Protein 9P98 (pdb70)

GO terms:
  GO:0008305 integrin complex (C, TAS)
  GO:0005886 plasma membrane (C, TAS)

Solvent-accessible surface area: 67391 Å² total; per-residue (Å²): 28,6,4,15,35,58,33,13,9,40,2,52,147,56,32,48,6,85,0,33,45,3,22,4,1,40,8,76,103,80,111,93,23,41,0,0,0,4,1,14,76,52,177,179,18,75,9,1,0,8,91,1,47,14,49,81,28,78,5,86,30,122,77,12,135,98,9,26,95,18,162,42,87,32,41,19,30,26,22,35,66,23,119,52,0,0,5,0,2,2,14,43,66,52,112,107,118,117,11,4,7,5,20,3,3,0,23,7,1,4,1,4,38,55,25,157,62,111,19,95,8,82,6,35,80,6,118,104,19,33,37,103,125,31,145,3,72,33,83,62,11,8,1,2,2,0,0,9,2,0,2,23,72,15,95,103,90,20,16,81,120,6,32,59,9,2,13,75,13,0,105,32,2,3,72,88,6,2,45,0,19,0,0,3,0,0,0,3,18,99,65,81,48,22,2,10,11,148,53,0,100,80,5,91,45,0,8,68,83,3,77,122,18,106,62,51,15,68,46,3,49,0,0,17,0,6,46,33,0,14,101,14,1,24,43,83,99,60,35,9,69,185,150,1,62,50,3,0,0,1,0,9,4,11,33,40,137,100,33,97,77,94,28,70,86,14,8,103,20,114,145,8,150,61,12,71,34,16,0,3,6,7,31,107,105,29,154,55,72,161,25,37,163,32,15,63,73,4,2,18,126,77,45,145,105,25,27,51,89,87,20,86,114,91,22,14,73,36,16,8,59,152,28,112,59,62,35,12,34,12,9,45,24,140,29,82,59,17,95,36,40,5,0,2,0,1,14,14,4,56,19,34,54,124,82,38,4,1,1,0,0,0,5,0,66,44,4,23,1,0,0,0,8,3,26,16,178,55,121,101,0,25,33,2,50,51,97,52,97,59,86,62,67,46,105,77,17,63,33,6,0,5,0,23,15,12,5,13,1,92,58,121,110,49,48,9,4,0,0,0,0,2,24,29,122,66,30,0,0,0,2,17,13,91,72,122,23,182,108,12,20,0,73,49,52,18,82,10,104,24,10,10,2,4,1,0,16,46,21,8,41,2,34,7,69,110,91,50,29,17,34,12,0,0,0,0,1,3,7,28,28,83,124,0,4,26,3,52,0,10,1,16,106,14,45,165,171,116,8,56,37,58,100,29,82,72,6,70,17,81,110,77,63,49,51,4,9,0,0,67,7,17,17,46,0,21,31,3,5,34,53,161,41,9,0,0,0,0,0,0,2,9,7,21,75,52,61,144,141,26,68,14,11,2,1,0,5,5,3,3,2,52,234,78,1,9,9,85,68,42,8,27,71,2,98,1,66,74,13,18,123,30,1,97,10,0,0,26,11,16,15,14,28,46,44,18,11,20,41,77,22,18,0,0,0,0,0,2,15,12,12,0,0,3,0,11,0,42,3,0,1,79,16,118,23,53,30,61,30,81,44,89,6,17,39,94,54,71,124,27,70,0,73,3,110,2,23,1,61,19,67,7,148,32,25,55,62,75,11,3,1,34,14,1,4,0,25,0,45,17,50,7,2,46,74,56,172,87,100,40,12,63,35,57,61,105,136,28,2,96,34,0,58,74,46,2,65,80,20,37,113,21,34,32,86,12,78,2,73,34,46,126,59,152,125,29,93,160,47,12,106,43,68,7,16,5,59,0,40,7,105,30,64,41,9,100,32,115,27,24,31,6,8,2,33,33,24,142,107,47,116,59,68,23,93,40,93,6,44,14,29,98,73,97,218,98,108,107,80,190,14,116,88,90,67,86,62,128,67,110,94,65,92,25,84,110,13,150,34,23,37,53,6,10,29,41,118,7,94,0,27,0,54,47,54,75,54,33,99,12,115,6,99,2,4,44,2,26,3,10,36,0,0,0,0,0,0,1,0,0,0,31,28,0,85,100,8,20,87,49,0,81,81,0,0,100,24,1,7,71,99,2,78,124,19,9,132,49,14,75,2,0,0,0,0,0,0,0,0,51,5,5,3,1,3,6,52,7,89,10,4,59,111,27,9,0,29,46,18,44,53,154,25,47,58,15,12,4,0,41,17,44,27,52,14,40,52,55,27,118,15,1,62,136,39,5,39,145,19,16,4,0,2,9,8,1,33,2,2,1,1,3,3,0,0,6,6,0,4,55,0,58,139,63,0,29,24,65,153,38,11,22,0,0,0,2,0,1,21,33,30,7,0,6,0,9,0,0,100,1,4,9,7,65,52,8,11,23,48,100,52,24,25,48,130,106,7,59,8,67,110,5,39,91,14,13,0,0,1,4,0,30,5,6,66,15,3,77,84,13,110,10,14,1,1,4,0,0,25,64,90,8,42,92,10,2,81,68,3,16,159,39,6,103,138,19,26,23,4,55,3,33,116,104,10,64,69,0,10,105,41,2,22,77,9,0,18,22,60,20,9,50,3,0,1,76,82,50,104,35,9,76,6,10,91,22,44,7,44,1,2,0,18,66,128,73,85,45,116,7,161,64,126,68,61,14,58,0,1,31,4,129,77,95,93,8,0,24,0,100,8,27,7,86,1,84,91,30,82,89,78,114,57,111,16,121,4,143,9,84,65,77,123,73,53,2,30,12,57,4,58,9,67,67,94,95,149,177,36,90,7,104,20,83,14,110,39,86,21,123,71,56,51,42,10,118,6,25,0,105,6,61,55,43,46,11,88,48,13,13,0,0,1,0,12,34,55,99,71,80,82,8,13,50,2,0,0,10,0,14,8,36,36,44,10,4,74,20,13,110,160,12,98,63,49,1,66,9,58,24,48,64,148,41,31,9,1,53,0,84,0,43,75,3,57,81,81,2,44,4,19,1,14,0,0,17,14,50,21,6,8,23,1,0,0,10,90,27,0,76,17,4,53,1,55,12,19,66,14,152,80,39,62,11,48,15,28,13,5,25,8,11,103,86,22,90,124,85,89,99,0,25,0,0,0,4,0,44,13,1,18,34,90,99,12,81,14,50,1,32,98,38,88,34,105,84,42,44,19,69,3,54,26,31,109,32,110,84,50,56,2,7,2,2,7,1,52,18,61,27,96,51,14,75,93,83,68,4,19,0,43,1,18,1,96,54,35,107,38,178,47,90,47,113,8,80,102,148,57,7,81,22,93,18,48,58,136,40,26,93,12,59,83,57,36,142,6,80,0,31,0,106,13,73,102,73,0,70,11,72,27,0,128,75,24,6,0,0,1,0,12,18,62,112,91,99,43,5,107,2,4,0,18,2,8,72,18,96,39,103,82,24,52,76,54,4,51,3,68,2,41,67,0,65,76,1,35,0,37,0,31,42,4,103,94,57,3,39,0,22,1,13,0,0,1,2,85,43,60,28,2,27,17,12,46,15,1,90,1,24,36,113,30,110,127,32,85,15,67,16,17,10,0,32,13,7,93,74,1,51,147,69,104,114,0,7,0,4,0,7,3,21,47,0,12,41,24,121,34,82,37,69,5,71,10,68,59,77,88,52,129,155,39,76,37,55,2,102,61,34,74,27,124,66,40,53,30,13,6,2,1,7,4,43,52,64,19,214,20,53,129,166,50,80,37,8,25,0,23,3,53,39,136,73,148,64,37,90,90,77,31,145

Nearest PDB structures (foldseek):
  8zjf-assembly1_A  TM=9.598E-01  e=0.000E+00  Homo sapiens
  7usm-assembly1_A  TM=8.496E-01  e=5.484E-39  Homo sapiens
  3k71-assembly2_C  TM=7.967E-01  e=3.645E-35  Homo sapiens
  6rhv-assembly1_C  TM=9.375E-01  e=9.056E-15  Mus musculus
  8ce6-assembly1_A  TM=8.607E-01  e=6.890E-15  Homo sapiens

Foldseek 3Di:
DWFFLQQKAKADFPDDDQFDFWAWAAAPVPQDIWIKTAGFDDPVDQAGIWTWAQDPSYTDTDGADPWDGADDGADDWAWDDDNAFIKIKGWHWDDDPQAPDIFIAIWMFTAGSVRHTDFTDDCPPVVVFADLQPDDFWLQAAEEEEEDELAAVADPVLSQVVLVLVLLLLVLCVVQFPNYFYWYWYPHPHIDGLDARVCRVVVVVVSVSSNVDDRPYHADQPLVNLVVCLVAHCDPVRPHDVPYAAEYEYADQLRHDPHPDDNQCSQPPPSVPRYAFAYEHGDPPQPDPVSVVSQCSRHDVVCPLRGYYHSDSCSPVVCSVVSGHAYEDDVPGDGNFAAQRHQHWQLEKADDHNFWIKTKRCPGGQRLIWIWTAGRVVSHIHTAEADDDDPVRSVLSHNQRWRLYKDKFFAPSTIKIKTWRQCRVFGIFMWIFDDDDSHTYTDTQGTGDDGPLSWRNDKEFFDFLPPRGTFKIKIWRQQDADPGRFIKIWIWGQDNPPRHTDTDDIDTDDPDFRQFSKALEKYFAQDFQLPSTIKIKIWGQCAQCPPDPRQAFIKMFIWHADPVGTDDGGPDINTGVSNDGNFHSWGNYKYKDRDNLPAPGIWMKIDTSRMIMTIDTAHAWEKDKDKQKPPLAAEDVDFDKIKMKIKIFTPDPSDDFQCFQPPKKKFKAKDKQPPDPDGQKAFPDCQCGHRPIGDTHRGGMDMDMGMIGGDDDDGPPVPQQFWIKMKMAIAIDDDDHDDSHRGYHYDPPDHRMDIDTRGHQDPDPHRD/DEKDWFFDFADDADADQAQVRWPAKGGFEIEMEAEAPYKDKDKIFTHGFAAFEEEEEEEEEQAPVCPVVLVLSLVLVVVLVVVVVQGHPHYWYFYKYAFADQFPQKAPPDVVCQQAVDPDPVFDEHGHAGMFGDGAIDPDDVVVSVSSVVDHHYHIRDFAGQCQVHLLLCLLVPVPSPDDPTQAEYEYEEATHHDAFPPCVVRVADAADDNHNQADPNGGNVCPNNYGRYHLVSSLVSCVVRNYEYEYAYAPVCQPVVVVSVVVNPRYHYDYRDNPSVGSSVVVLLSSFQPAGLFFFDKDDDDPQKAKFKWKAQDDVGGRPDDGVSHRGHGPRHGPTTIMMMMMMHGRADDDFWDKIWTDGGDDDDIHIYTYGYHHDDD/DKAWEKPAEDEAAFQDKDKIKIAIDDDQLQAWKKWKKWQAPPPPGIDTAWIARQNVQDIGGDPVCPVQWDWGADNVRNMIIIMGGRDDQRPWTKMWMATFDPPDTDTHPDIHPIHTYGYAPDDADAWDKDWDADDPVQLPDFKHKTKIKGWFGDDDDKDKDKPVNPDDPQKDWDDWDDDPGGIITMIMGMDTSVCPPVPWIKMWIADVVVRDIDIDTHDD/DDKAKAWDDQEDADAFFAKDKIKIFIPDFQQDPPVRWRQKFKWWDDPPDDIDTAAGTQFHGDPPHDPQWGRQQDDRGMTMIMGRGDDPVRFTWMKMWGDRDPPIDIHNIYGYAYDDDFDAWDKDKDWFDPVQVVVQWTKIKIKTDFGPDQDKDKWKAFVNHTDDPQKDKDDWDADPVRGIIIMMMHTDTSVRVVVGDKIKMWMDDPDDIDMDMDD

Secondary structure (DSSP, 8-state):
--EEEEEEEEPPSSSS--BSEEEEEE-TTT--EEEEEE----SS---SEEEEEEETTEEEEEE-SSS----SS---EEEEEETTEEEEEEEEEE--TTBSS-EEEEEEEEE-TTS-EEEEEE-SSGGGTB-TTPPPP----EEEEEEE--SSS--HHHHHHHHHHHHHHHHHHHHH-SSEEEEEEE-BSS-EEEE-TGGGGSHHHHHHHHHH-----S-B-HHHHHHHHHHHSS-TTTT--SSSEEEEEEE--S-B-S-SS-HHHHHT-TTTTT---EE---STT---HHHHHHHHHHS-SS-TTTB-SS--TTTTHHHHHHT--B-B--TTS--B--SSTT--TTSSEEE-SSSEEEEE-TTSTTTTB-EEEEETTTTEEEEE----SSHHHHHHSTT--BTSSEEEEE-SS-EEEEEEETTSTTTBEEEEE---SS---EEEEEE-SSTTS-BTSEEEEE-TT-SSS--EEEEE-TT--SSS--B-EEEEEEPTTT--EEEEEEE---TT-SS--BTSEEEE----SSSSS--EEEEETTTTSSSTT-SS-BEEEEE-B-SSSB-SS-SEEEEHHHH-TT--SBTS-EEESS--SSSSS--EEEE-SB-EEEEEEPPEE-EEEEEEEESSSB-TT--SPEEEEEEEEE---SS-GGGTTTT-EEEEEEEESTT-SS-SEEES-STTTSSEEE---SSSEEEEEEEEEEPSSS--GGGTTSPEEEEEEEEEE--SS--SSPPPEE-TTS-SEEEEEE-B--SSSS--/---EEEE---------SSGGG--EES-SEEEEEEBTTB-EEEEEEEE--S---EEEEEEEE-SGGGTTTHHHHHHHHHHHHHHHHTT-S-EEEEEEEE---SSTTTS---HHHHH--SSSTTS------S-EEEEEEES-HHHHHHHHHH------SSS-B-HHHHHHHHHH-HHHHT--SS-EEEEEEESS-B--TT-GGGGT--SPP-SS----SSSB-GGGGGSPPPPHHHHHHHHHHHTEEEEEEE-GGGHHHHHHHHTTSTT-EEEE--SSTHHHHHHHHHHHHHS--S-B-B---PPTTEEEEEEEESSSS------GGGGSB--S-BTTB-EEEEEEEEESS---S-EEE--B-SSSS-B-EEEEEE-SS--/--EEEE---EEE-TT--EEEEEEEESS-TTTS-EEEEEE-TTT--EEEEEEEETTTTEEEE-GGGTTT--EEEETTTTEEEEEE-S--GGG-EEEEEEE--SSS--S-SEEB--EEEEE-----B--EEEE-PPPGGGGGSSEEEEEEEEEEEBSS--EEEETTTT--SS-EEPPPEEETTEEEEEEEEEEEGGGTTTS--EEEEEETTTTEEEEEE---/----B--B-SEEEE-TT-----BEEBSS--B-TTT--B-EEEEEE-TTS--EEEESSTT-BPTT--TTEE----TTTEE--EESS--GGG-SEEEEEE-SSSSPBB---EEEEE----B--EEEEEPPPHHHHHTTEEE-EEEEEEEBSS--EEEEEETTEE--SS--BPPPEE-TTS-EEEEE--EEEHHHHHH-S-EEEEEE-SSS-EEEEE-

B-factor: mean 103.38, std 66.0, range [18.55, 222.95]

InterPro domains:
  IPR000413 Integrin alpha chain [PR01185] (458-470)
  IPR000413 Integrin alpha chain [PR01185] (475-486)
  IPR000413 Integrin alpha chain [PR01185] (507-527)
  IPR000413 Integrin alpha chain [PR01185] (576-600)
  IPR000413 Integrin alpha chain [PR01185] (645-666)
  IPR000413 Integrin alpha chain [PR01185] (670-689)
  IPR000413 Integrin alpha chain [PR01185] (778-791)
  IPR000413 Integrin alpha chain [PR01185] (1135-1154)
  IPR002035 von Willebrand factor, type A [PF00092] (203-378)
  IPR002035 von Willebrand factor, type A [PS50234] (202-382)
  IPR002035 von Willebrand factor, type A [SM00327] (200-387)
  IPR013517 FG-GAP repeat [PF01839] (514-551)
  IPR013519 Integrin alpha beta-propellor [PS51470] (500-560)
  IPR013519 Integrin alpha beta-propellor [PS51470] (563-627)
  IPR013519 Integrin alpha beta-propellor [PS51470] (631-691)
  IPR013519 Integrin alpha beta-propellor [SM00191] (457-506)
  IPR013519 Integrin alpha beta-propellor [SM00191] (510-567)
  IPR013519 Integrin alpha beta-propellor [SM00191] (573-634)
  IPR013519 Integrin alpha beta-propellor [SM00191] (641-695)
  IPR018184 Integrin alpha chain, C-terminal cytoplasmic region, conserved site [PF00357] (1148-1160)

Organism: Homo sapiens (NCBI:txid9606)

Sequence (1582 aa):
FNVDVARPWLTPKGGAPFVLSSLLHQDPSTNQTWLLVTSPRTKRTPGPLHRCSLVQDEILCHPVEHVPIPKGRHRGVTVVRSHHGVLICIQVLVRRPHSLSSELTGTCSLLGPDLRPQAQANFFDLENLLDPDARVDTGAGTEIAIILDGSGSIDPPDFQRAKDFISNMMRNFYEKCFECNFALVQYGGVIQTEFDLRDSQDVMASLARVQNITQVGSVTKTASAMQHVLDSIFTSSHGSRRKASKVMVVLTDGGIFEDPLNLTTVINSPKMQGVERFAIGVGEEFKSARTARELNLIASDPDETHAFKVTNYMALDGLLSKLRYNIISMEGTVGDALHYQLAQIGFSAQILDERQVLLGAVGAFDWSGGALLYDTRSRRGRFLNQTAAAAADAEAAQYSYLGYAVAVLHKTCSLSYIAGAPRYKHHGAVFELQKEGREASFLPVLEGEQMGSYFGSELCPVDIDMDGSTDFLLVAAPFYHVHGEEGRVYVYRLSEQDGSFSLARILSGHPGFTNARFGFAMAAMGDLSQDKLTDVAIGAPLEGFGADDGASFGSVYIYNGHWDGLSASPSQRIRASTVAPGLQYFGMSMAGGFDISGDGLADITVGTLGQAVVFRSRPVVRLKVSMAFTPSALPIGFNGVVNVR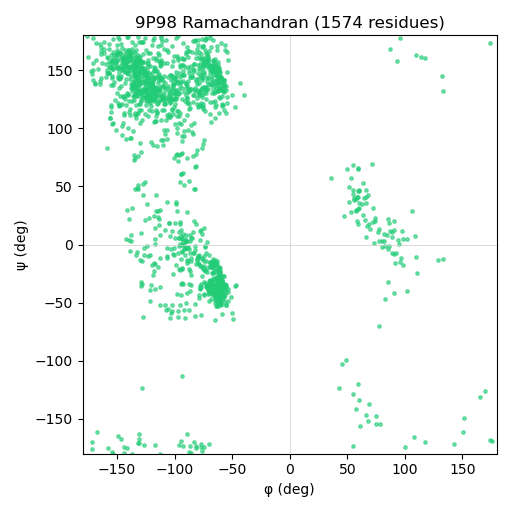LCFEISSVTTASESGLREALLNFTLDVDVGKQRRRLQCSDVRSCLGCLREWSSGSQLCEDLLLMPTEGELCEEDCFSNASVKVSYQLQTPEGQTDHPQPILDRYTEPFAIFQLPYEKACKNKLPRGQQEVLQDQPLSQGARGEGATQLAPQRVRVTLRPGEPQQLQVRFLRAEGYPVDLYYLMDLSYSMKDDLERVRQLGHALLVRLQEVTHSVRIGFGSFVDKTVLPFVSTVPSKLRHPCPTRLERCQSPFSFHHVLSLTGDAQAFEREVGRQSVSGNLDSPEGGFDAILQAALCQEQIGWRNVSRLLVFTSDDTFHTAGDGKLGGIFMPSDGHCHLDSNGLYSRSTEFDYPSVGQVAQALSAANIQPIFAVTSAALPVYQELSKLIPKSAVGELSEDSSNVVQLIMDAYNSLSSTVTLEHSSLPPGVHISYESQCEGPEKREGKAEDRGQCNHVRINQTVTFWVSLQATHCLPEPHLLRLRALGFSEELIVELHTLCDCNMVQLQRAGPTIVKPGSAVKLSCKATGFAYEDYYIFWVRQREGGNGQKWIGRIHPGSGETKYNDKFKGKATLTADTEASSAYMRLTSLTSEDTAVWYCGWERSVGRATFAYWGQGTSVTVSSAKTTPPSVYPLAPGSAAQTNSMVTLGCLVKGYFPEPVTVTWNSGSLSSGVHTFPAVLQSDLYTLSSSVTVPSSTWPSETVTCNVAHPASSTKVDKKIVPAAITFNLAPESLVVTAGSKVTFSCKASQDFLNSATKRNYLTWYQQRDGKPPKLLIYWASARLSGVPARFTGSGGGGTEFTLTISSVKAADIGTYYCRQLRSRPLTFGGGTKLTVKQPKSSPSVTLFPPSSEELETNKATLVCTITDFYPGVVTVDWKVDGTPVTQGMETTQPSKQSNNKYMASSYLTLTARAWERHSSYSCQVTHEGHTVEKSLS

Radius of gyration: 48.76 Å; Cα contacts (8 Å, |Δi|>4): 4023; chains: 4; bounding box: 83×124×151 Å

Structure (mmCIF, N/CA/C/O backbone):
data_9P98
#
_entry.id   9P98
#
_cell.length_a   1.00
_cell.length_b   1.00
_cell.length_c   1.00
_cell.angle_alpha   90.00
_cell.angle_beta   90.00
_cell.angle_gamma   90.00
#
_symmetry.space_group_name_H-M   'P 1'
#
loop_
_entity.id
_entity.type
_entity.pdbx_description
1 polymer 'Integrin alpha-E'
2 polymer 'Integrin beta-7'
3 polymer 'Fab LF61 Heavy Chain'
4 polymer 'Fab LF61 Light Chain'
5 branched beta-D-mannopyranose-(1-4)-2-acetamido-2-deoxy-beta-D-glucopyranose-(1-4)-2-acetamido-2-deoxy-beta-D-glucopyranose
6 branched 2-acetamido-2-deoxy-beta-D-glucopyranose-(1-4)-2-acetamido-2-deoxy-beta-D-glucopyranose
7 non-polymer 2-acetamido-2-deoxy-beta-D-glucopyranose
8 non-polymer 'CALCIUM ION'
#
loop_
_atom_site.group_PDB
_atom_site.id
_atom_site.type_symbol
_atom_site.label_atom_id
_atom_site.label_alt_id
_atom_site.label_comp_id
_atom_site.label_asym_id
_atom_site.label_entity_id
_atom_site.label_seq_id
_atom_site.pdbx_PDB_ins_code
_atom_site.Cartn_x
_atom_site.Cartn_y
_atom_site.Cartn_z
_atom_site.occupancy
_atom_site.B_iso_or_equiv
_atom_site.auth_seq_id
_atom_site.auth_comp_id
_atom_site.auth_asym_id
_atom_site.auth_atom_id
_atom_site.pdbx_PDB_model_num
ATOM 1 N N . PHE A 1 19 ? 180.525 169.183 174.096 1.00 34.54 1 PHE A N 1
ATOM 2 C CA . PHE A 1 19 ? 179.265 168.790 173.412 1.00 27.32 1 PHE A CA 1
ATOM 3 C C . PHE A 1 19 ? 178.743 169.955 172.574 1.00 28.93 1 PHE A C 1
ATOM 4 O O . PHE A 1 19 ? 179.264 170.227 171.495 1.00 34.08 1 PHE A O 1
ATOM 21 N N . ASN A 1 20 ? 177.736 170.659 173.074 1.00 26.59 2 ASN A N 1
ATOM 22 C CA . ASN A 1 20 ? 176.979 171.583 172.245 1.00 22.20 2 ASN A CA 1
ATOM 23 C C . ASN A 1 20 ? 177.568 172.985 172.186 1.00 24.34 2 ASN A C 1
ATOM 24 O O . ASN A 1 20 ? 177.268 173.721 171.246 1.00 27.12 2 ASN A O 1
ATOM 35 N N . VAL A 1 21 ? 178.393 173.375 173.147 1.00 25.11 3 VAL A N 1
ATOM 36 C CA . VAL A 1 21 ? 178.879 174.747 173.222 1.00 24.76 3 VAL A CA 1
ATOM 37 C C . VAL A 1 21 ? 180.135 174.889 172.376 1.00 28.40 3 VAL A C 1
ATOM 38 O O . VAL A 1 21 ? 181.056 174.069 172.456 1.00 35.10 3 VAL A O 1
ATOM 51 N N . ASP A 1 22 ? 180.181 175.945 171.567 1.00 25.19 4 ASP A N 1
ATOM 52 C CA . ASP A 1 22 ? 181.257 176.155 170.601 1.00 25.78 4 ASP A CA 1
ATOM 53 C C . ASP A 1 22 ? 182.422 176.819 171.317 1.00 30.15 4 ASP A C 1
ATOM 54 O O . ASP A 1 22 ? 182.473 178.039 171.470 1.00 34.44 4 ASP A O 1
ATOM 63 N N . VAL A 1 23 ? 183.376 176.001 171.765 1.00 29.71 5 VAL A N 1
ATOM 64 C CA . VAL A 1 23 ? 184.520 176.522 172.497 1.00 24.58 5 VAL A CA 1
ATOM 65 C C . VAL A 1 23 ? 185.531 177.177 171.572 1.00 30.73 5 VAL A C 1
ATOM 66 O O . VAL A 1 23 ? 186.364 177.966 172.030 1.00 39.73 5 VAL A 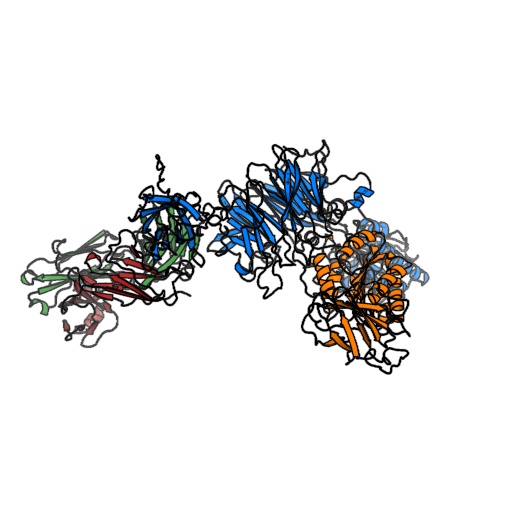O 1
ATOM 79 N N . ALA A 1 24 ? 185.480 176.877 170.276 1.00 33.10 6 ALA A N 1
ATOM 80 C CA . ALA A 1 24 ? 186.534 177.323 169.376 1.00 30.53 6 ALA A CA 1
ATOM 81 C C . ALA A 1 24 ? 186.367 178.778 168.965 1.00 35.15 6 ALA A C 1
ATOM 82 O O . ALA A 1 24 ? 187.276 179.349 168.354 1.00 39.40 6 ALA A O 1
ATOM 89 N N . ARG A 1 25 ? 185.226 179.393 169.265 1.00 34.35 7 ARG A N 1
ATOM 90 C CA . ARG A 1 25 ? 184.930 180.759 168.839 1.00 33.35 7 ARG A CA 1
ATOM 91 C C . ARG A 1 25 ? 184.326 181.541 169.996 1.00 39.17 7 ARG A C 1
ATOM 92 O O . ARG A 1 25 ? 183.121 181.821 170.009 1.00 45.17 7 ARG A O 1
ATOM 113 N N . PRO A 1 26 ? 185.128 181.906 170.989 1.00 30.70 8 PRO A N 1
ATOM 114 C CA . PRO A 1 26 ? 184.632 182.767 172.062 1.00 24.99 8 PRO A CA 1
ATOM 115 C C . PRO A 1 26 ? 184.789 184.248 171.752 1.00 29.05 8 PRO A C 1
ATOM 116 O O . PRO A 1 26 ? 185.674 184.673 171.010 1.00 36.42 8 PRO A O 1
ATOM 127 N N . TRP A 1 27 ? 183.896 185.031 172.348 1.00 27.58 9 TRP A N 1
ATOM 128 C CA . TRP A 1 27 ? 183.959 186.484 172.325 1.00 27.61 9 TRP A CA 1
ATOM 129 C C . TRP A 1 27 ? 184.234 186.972 173.737 1.00 29.29 9 TRP A C 1
ATOM 130 O O . TRP A 1 27 ? 183.536 186.579 174.674 1.00 34.20 9 TRP A O 1
ATOM 151 N N . LEU A 1 28 ? 185.239 187.827 173.886 1.00 31.62 10 LEU A N 1
ATOM 152 C CA . LEU A 1 28 ? 185.707 188.258 175.192 1.00 30.37 10 LEU A CA 1
ATOM 153 C C . LEU A 1 28 ? 185.706 189.774 175.278 1.00 34.00 10 LEU A C 1
ATOM 154 O O . LEU A 1 28 ? 186.083 190.464 174.328 1.00 36.14 10 LEU A O 1
ATOM 170 N N . THR A 1 29 ? 185.284 190.286 176.431 1.00 34.21 11 THR A N 1
ATOM 171 C CA . THR A 1 29 ? 185.424 191.704 176.701 1.00 34.11 11 THR A CA 1
ATOM 172 C C . THR A 1 29 ? 186.906 192.070 176.727 1.00 39.01 11 THR A C 1
ATOM 173 O O . THR A 1 29 ? 187.740 191.271 177.158 1.00 46.86 11 THR A O 1
ATOM 184 N N . PRO A 1 30 ? 187.263 193.267 176.268 1.00 37.96 12 PRO A N 1
ATOM 185 C CA . PRO A 1 30 ? 188.683 193.631 176.211 1.00 41.86 12 PRO A CA 1
ATOM 186 C C . PRO A 1 30 ? 189.345 193.538 177.578 1.00 43.41 12 PRO A C 1
ATOM 187 O O . PRO A 1 30 ? 188.784 193.953 178.593 1.00 46.75 12 PRO A O 1
ATOM 198 N N . LYS A 1 31 ? 190.557 192.988 177.593 1.00 48.29 13 LYS A N 1
ATOM 199 C CA . LYS A 1 31 ? 191.255 192.731 178.845 1.00 54.22 13 LYS A CA 1
ATOM 200 C C . LYS A 1 31 ? 191.926 194.002 179.344 1.00 59.40 13 LYS A C 1
ATOM 201 O O . LYS A 1 31 ? 192.604 194.704 178.589 1.00 65.95 13 LYS A O 1
ATOM 220 N N . GLY A 1 32 ? 191.735 194.297 180.624 1.00 63.40 14 GLY A N 1
ATOM 221 C CA . GLY A 1 32 ? 192.386 195.431 181.242 1.00 65.47 14 GLY A CA 1
ATOM 222 C C . GLY A 1 32 ? 191.613 196.714 181.047 1.00 69.58 14 GLY A C 1
ATOM 223 O O . GLY A 1 32 ? 191.636 197.597 181.909 1.00 75.93 14 GLY A O 1
ATOM 227 N N . GLY A 1 33 ? 190.922 196.830 179.918 1.00 64.69 15 GLY A N 1
ATOM 228 C CA . GLY A 1 33 ? 190.039 197.953 179.712 1.00 70.09 15 GLY A CA 1
ATOM 229 C C . GLY A 1 33 ? 188.786 197.832 180.550 1.00 64.58 15 GLY A C 1
ATOM 230 O O . GLY A 1 33 ? 188.573 196.862 181.275 1.00 54.96 15 GLY A O 1
ATOM 234 N N . ALA A 1 34 ? 187.945 198.853 180.453 1.00 63.84 16 ALA A N 1
ATOM 235 C CA . ALA A 1 34 ? 186.698 198.839 181.189 1.00 58.13 16 ALA A CA 1
ATOM 236 C C . ALA A 1 34 ? 185.682 197.950 180.477 1.00 48.52 16 ALA A C 1
ATOM 237 O O . ALA A 1 34 ? 185.777 197.732 179.267 1.00 54.36 16 ALA A O 1
ATOM 244 N N . PRO A 1 35 ? 184.706 197.408 181.208 1.00 35.25 17 PRO A N 1
ATOM 245 C CA . PRO A 1 35 ? 184.559 197.397 182.663 1.00 33.96 17 PRO A CA 1
ATOM 246 C C . PRO A 1 35 ? 185.262 196.194 183.267 1.00 34.04 17 PRO A C 1
ATOM 247 O O . PRO A 1 35 ? 185.547 195.238 182.560 1.00 40.22 17 PRO A O 1
ATOM 258 N N . PHE A 1 36 ? 185.560 196.205 184.561 1.00 30.40 18 PHE A N 1
ATOM 259 C CA . PHE A 1 36 ? 186.138 195.046 185.237 1.00 24.74 18 PHE A CA 1
ATOM 260 C C . PHE A 1 36 ? 184.986 194.175 185.715 1.00 29.90 18 PHE A C 1
ATOM 261 O O . PHE A 1 36 ? 184.395 194.427 186.766 1.00 33.64 18 PHE A O 1
ATOM 278 N N . VAL A 1 37 ? 184.664 193.137 184.946 1.00 30.26 19 VAL A N 1
ATOM 279 C CA . VAL A 1 37 ? 183.443 192.376 185.177 1.00 27.69 19 VAL A CA 1
ATOM 280 C C . VAL A 1 37 ? 183.531 191.625 186.498 1.00 31.48 19 VAL A C 1
ATOM 281 O O . VAL A 1 37 ? 184.598 191.139 186.891 1.00 35.30 19 VAL A O 1
ATOM 294 N N . LEU A 1 38 ? 182.395 191.521 187.182 1.00 31.70 20 LEU A N 1
ATOM 295 C CA . LEU A 1 38 ? 182.232 190.764 188.416 1.00 30.20 20 LEU A CA 1
ATOM 296 C C . LEU A 1 38 ? 181.165 189.691 188.303 1.00 34.16 20 LEU A C 1
ATOM 297 O O . LEU A 1 38 ? 181.332 188.597 188.843 1.00 41.41 20 LEU A O 1
ATOM 313 N N . SER A 1 39 ? 180.068 189.988 187.615 1.00 31.42 21 SER A N 1
ATOM 314 C CA . SER A 1 39 ? 179.033 189.013 187.326 1.00 33.56 21 SER A CA 1
ATOM 315 C C . SER A 1 39 ? 178.406 189.374 185.990 1.00 32.80 21 SER A C 1
ATOM 316 O O . SER A 1 39 ? 178.332 190.548 185.623 1.00 38.15 21 SER A O 1
ATOM 324 N N . SER A 1 40 ? 177.960 188.355 185.264 1.00 31.82 22 SER A N 1
ATOM 325 C CA . SER A 1 40 ? 177.394 188.546 183.940 1.00 31.12 22 SER A CA 1
ATOM 326 C C . SER A 1 40 ? 176.110 187.745 183.814 1.00 31.71 22 SER A C 1
ATOM 327 O O . SER A 1 40 ? 175.951 186.695 184.438 1.00 39.06 22 SER A O 1
ATOM 335 N N . LEU A 1 41 ? 175.193 188.253 182.995 1.00 29.10 23 LEU A N 1
ATOM 336 C CA . LEU A 1 41 ? 173.939 187.559 182.752 1.00 30.02 23 LEU A CA 1
ATOM 337 C C . LEU A 1 41 ? 173.344 188.053 181.443 1.00 33.11 23 LEU A C 1
ATOM 338 O O . LEU A 1 41 ? 173.511 189.212 181.062 1.00 35.18 23 LEU A O 1
ATOM 354 N N . LEU A 1 42 ? 172.653 187.149 180.755 1.00 32.06 24 LEU A N 1
ATOM 355 C CA . LEU A 1 42 ? 171.954 187.469 179.520 1.00 28.54 24 LEU A CA 1
ATOM 356 C C . LEU A 1 42 ? 170.558 187.977 179.836 1.00 29.68 24 LEU A C 1
ATOM 357 O O . LEU A 1 42 ? 169.937 187.554 180.814 1.00 35.27 24 LEU A O 1
ATOM 373 N N . HIS A 1 43 ? 170.073 188.884 179.002 1.00 29.42 25 HIS A N 1
ATOM 374 C CA . HIS A 1 43 ? 168.771 189.503 179.173 1.00 27.73 25 HIS A CA 1
ATOM 375 C C . HIS A 1 43 ? 168.121 189.659 177.811 1.00 35.01 25 HIS A C 1
ATOM 376 O O . HIS A 1 43 ? 168.812 189.773 176.798 1.00 43.92 25 HIS A O 1
ATOM 390 N N . GLN A 1 44 ? 166.795 189.662 177.786 1.00 34.88 26 GLN A N 1
ATOM 391 C CA . GLN A 1 44 ? 166.046 189.869 176.558 1.00 36.72 26 GLN A CA 1
ATOM 392 C C . GLN A 1 44 ? 164.738 190.577 176.870 1.00 40.18 26 GLN A C 1
ATOM 393 O O . GLN A 1 44 ? 164.037 190.214 177.818 1.00 44.93 26 GLN A O 1
ATOM 407 N N . ASP A 1 45 ? 164.414 191.591 176.069 1.00 41.12 27 ASP A N 1
ATOM 408 C CA . ASP A 1 45 ? 163.138 192.283 176.188 1.00 43.13 27 ASP A CA 1
ATOM 409 C C . ASP A 1 45 ? 162.071 191.452 175.491 1.00 50.96 27 ASP A C 1
ATOM 410 O O . ASP A 1 45 ? 162.199 191.193 174.285 1.00 61.76 27 ASP A O 1
ATOM 419 N N . PRO A 1 46 ? 161.017 191.011 176.181 1.00 45.65 28 PRO A N 1
ATOM 420 C CA . PRO A 1 46 ? 160.030 190.154 175.508 1.00 45.21 28 PRO A CA 1
ATOM 421 C C . PRO A 1 46 ? 159.324 190.832 174.353 1.00 48.90 28 PRO A C 1
ATOM 422 O O . PRO A 1 46 ? 158.805 190.143 173.468 1.00 56.76 28 PRO A O 1
ATOM 433 N N . SER A 1 47 ? 159.281 192.162 174.332 1.00 46.69 29 SER A N 1
ATOM 434 C CA . SER A 1 47 ? 158.512 192.876 173.323 1.00 48.32 29 SER A CA 1
ATOM 435 C C . SER A 1 47 ? 159.305 193.175 172.059 1.00 52.93 29 SER A C 1
ATOM 436 O O . SER A 1 47 ? 158.695 193.505 171.037 1.00 60.11 29 SER A O 1
ATOM 444 N N . THR A 1 48 ? 160.632 193.067 172.094 1.00 57.16 30 THR A N 1
ATOM 445 C CA . THR A 1 48 ? 161.464 193.431 170.957 1.00 56.71 30 THR A CA 1
ATOM 446 C C . THR A 1 48 ? 162.447 192.346 170.544 1.00 58.85 30 THR A C 1
ATOM 447 O O . THR A 1 48 ? 162.999 192.431 169.442 1.00 59.77 30 THR A O 1
ATOM 458 N N . ASN A 1 49 ? 162.678 191.338 171.379 1.00 54.78 31 ASN A N 1
ATOM 459 C CA . ASN A 1 49 ? 163.562 190.219 171.073 1.00 57.02 31 ASN A CA 1
ATOM 460 C C . ASN A 1 49 ? 165.017 190.646 170.917 1.00 60.52 31 ASN A C 1
ATOM 461 O O . ASN A 1 49 ? 165.812 189.930 170.302 1.00 66.74 31 ASN A O 1
ATOM 471 N N . GLN A 1 50 ? 165.391 191.799 171.463 1.00 53.46 32 GLN A N 1
ATOM 472 C CA . GLN A 1 50 ? 166.798 192.144 171.587 1.00 47.28 32 GLN A CA 1
ATOM 473 C C . GLN A 1 50 ? 167.377 191.455 172.809 1.00 48.33 32 GLN A C 1
ATOM 474 O O . GLN A 1 50 ? 166.722 191.354 173.847 1.00 56.82 32 GLN A O 1
ATOM 488 N N . THR A 1 51 ? 168.607 190.973 172.681 1.00 36.79 33 THR A N 1
ATOM 489 C CA . THR A 1 51 ? 169.313 190.314 173.769 1.00 32.79 33 THR A CA 1
ATOM 490 C C . THR A 1 51 ? 170.563 191.118 174.089 1.00 36.02 33 THR A C 1
ATOM 491 O O . THR A 1 51 ? 171.379 191.377 173.200 1.00 39.75 33 THR A O 1
ATOM 502 N N . TRP A 1 52 ? 170.705 191.51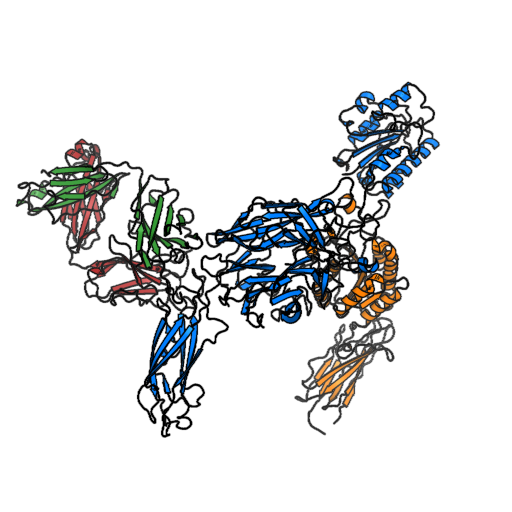4 175.350 1.00 34.16 34 TRP A N 1
ATOM 503 C CA . TRP A 1 52 ? 171.874 192.235 175.827 1.00 31.16 34 TRP A CA 1
ATOM 504 C C . TRP A 1 52 ? 172.640 191.385 176.826 1.00 30.11 34 TRP A C 1
ATOM 505 O O . TRP A 1 52 ? 172.128 190.390 177.342 1.00 36.41 34 TRP A O 1
ATOM 526 N N . LEU A 1 53 ? 173.875 191.787 177.091 1.00 27.61 35 LEU A N 1
ATOM 527 C CA . LEU A 1 53 ? 174.711 191.134 178.086 1.00 28.02 35 LEU A CA 1
ATOM 528 C C . LEU A 1 53 ? 175.032 192.142 179.181 1.00 32.02 35 LEU A C 1
ATOM 529 O O . LEU A 1 53 ? 175.844 193.049 178.977 1.00 39.82 35 LEU A O 1
ATOM 545 N N . LEU A 1 54 ? 174.397 191.986 180.335 1.00 28.76 36 LEU A N 1
ATOM 546 C CA . LEU A 1 54 ? 174.568 192.899 181.454 1.00 27.86 36 LEU A CA 1
ATOM 547 C C . LEU A 1 54 ? 175.727 192.420 182.316 1.00 29.57 36 LEU A C 1
ATOM 548 O O . LEU A 1 54 ? 175.746 191.266 182.751 1.00 33.37 36 LEU A O 1
ATOM 564 N N . VAL A 1 55 ? 176.690 193.303 182.557 1.00 28.35 37 VAL A N 1
ATOM 565 C CA . VAL A 1 55 ? 177.819 193.016 183.428 1.00 28.46 37 VAL A CA 1
ATOM 566 C C . VAL A 1 55 ? 177.851 194.068 184.525 1.00 29.13 37 VAL A C 1
ATOM 567 O O . VAL A 1 55 ? 177.360 195.185 184.350 1.00 31.91 37 VAL A O 1
ATOM 580 N N . THR A 1 56 ? 178.416 193.697 185.669 1.00 27.33 38 THR A N 1
ATOM 581 C CA . THR A 1 56 ? 178.554 194.589 186.809 1.00 28.31 38 THR A CA 1
ATOM 582 C C . THR A 1 56 ? 180.023 194.721 187.167 1.00 35.03 38 THR A C 1
ATOM 583 O O . THR A 1 56 ? 180.753 193.729 187.190 1.00 40.41 38 THR A O 1
ATOM 594 N N . SER A 1 57 ? 180.453 195.940 187.452 1.00 33.36 39 SER A N 1
ATOM 595 C CA . SER A 1 57 ? 181.848 196.229 187.732 1.00 30.02 39 SER A CA 1
ATOM 596 C C . SER A 1 57 ? 181.950 197.038 189.012 1.00 31.36 39 SER A C 1
ATOM 597 O O . SER A 1 57 ? 181.010 197.748 189.382 1.00 38.85 39 SER A O 1
ATOM 605 N N . PRO A 1 58 ? 183.077 196.955 189.707 1.00 29.32 40 PRO A N 1
ATOM 606 C CA . PRO A 1 58 ? 183.286 197.793 190.887 1.00 31.20 40 PRO A CA 1
ATOM 607 C C . PRO A 1 58 ? 183.591 199.232 190.493 1.00 44.67 40 PRO A C 1
ATOM 608 O O . PRO A 1 58 ? 184.045 199.524 189.388 1.00 53.18 40 PRO A O 1
ATOM 619 N N . ARG A 1 59 ? 183.328 200.136 191.431 1.00 51.54 41 ARG A N 1
ATOM 620 C CA . ARG A 1 59 ? 183.569 201.551 191.190 1.00 54.75 41 ARG A CA 1
ATOM 621 C C . ARG A 1 59 ? 185.053 201.800 190.963 1.00 52.94 41 ARG A C 1
ATOM 622 O O . ARG A 1 59 ? 185.899 201.318 191.721 1.00 55.84 41 ARG A O 1
ATOM 643 N N . THR A 1 60 ? 185.368 202.549 189.911 1.00 57.19 42 THR A N 1
ATOM 644 C CA . THR A 1 60 ? 186.734 202.944 189.612 1.00 64.76 42 THR A CA 1
ATOM 645 C C . THR A 1 60 ? 186.714 204.339 189.008 1.00 74.24 42 THR A C 1
ATOM 646 O O . THR A 1 60 ? 185.660 204.872 188.653 1.00 76.17 42 THR A O 1
ATOM 657 N N . LYS A 1 61 ? 187.901 204.935 188.894 1.00 79.34 43 LYS A N 1
ATOM 658 C CA . LYS A 1 61 ? 187.991 206.283 188.343 1.00 79.36 43 LYS A CA 1
ATOM 659 C C . LYS A 1 61 ? 187.488 206.316 186.907 1.00 77.64 43 LYS A C 1
ATOM 660 O O . LYS A 1 61 ? 186.805 207.262 186.500 1.00 76.77 43 LYS A O 1
ATOM 679 N N . ARG A 1 62 ? 187.819 205.290 186.121 1.00 78.12 44 ARG A N 1
ATOM 680 C CA . ARG A 1 62 ? 187.327 205.219 184.750 1.00 80.47 44 ARG A CA 1
ATOM 681 C C . ARG A 1 62 ? 185.809 205.103 184.716 1.00 74.28 44 ARG A C 1
ATOM 682 O O . ARG A 1 62 ? 185.128 205.882 184.040 1.00 72.21 44 ARG A O 1
ATOM 703 N N . THR A 1 63 ? 185.263 204.135 185.444 1.00 65.26 45 THR A N 1
ATOM 704 C CA . THR A 1 63 ? 183.843 203.794 185.363 1.00 65.26 45 THR A CA 1
ATOM 705 C C . THR A 1 63 ? 183.150 204.076 186.686 1.00 68.93 45 THR A C 1
ATOM 706 O O . THR A 1 63 ? 183.446 203.400 187.690 1.00 72.85 45 THR A O 1
ATOM 717 N N . PRO A 1 64 ? 182.236 205.045 186.760 1.00 65.56 46 PRO A N 1
ATOM 718 C CA . PRO A 1 64 ? 181.472 205.227 187.999 1.00 56.66 46 PRO A CA 1
ATOM 719 C C . PRO A 1 64 ? 180.357 204.204 188.139 1.00 58.63 46 PRO A C 1
ATOM 720 O O . PRO A 1 64 ? 180.051 203.750 189.244 1.00 53.75 46 PRO A O 1
ATOM 731 N N . GLY A 1 65 ? 179.750 203.835 187.013 1.00 62.60 47 GLY A N 1
ATOM 732 C CA . GLY A 1 65 ? 178.551 203.029 187.008 1.00 52.04 47 GLY A CA 1
ATOM 733 C C . GLY A 1 65 ? 178.772 201.609 187.485 1.00 36.40 47 GLY A C 1
ATOM 734 O O . GLY A 1 65 ? 179.863 201.051 187.354 1.00 36.98 47 GLY A O 1
ATOM 738 N N . PRO A 1 66 ? 177.735 200.997 188.068 1.00 29.89 48 PRO A N 1
ATOM 739 C CA . PRO A 1 66 ? 177.849 199.597 188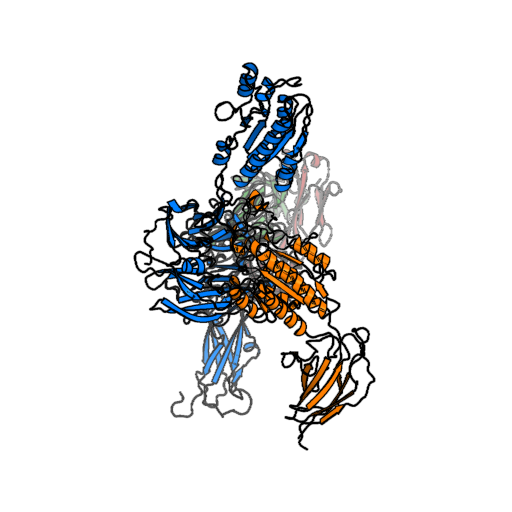.484 1.00 31.05 48 PRO A CA 1
ATOM 740 C C . PRO A 1 66 ? 177.278 198.602 187.482 1.00 33.46 48 PRO A C 1
ATOM 741 O O . PRO A 1 66 ? 177.431 197.393 187.670 1.00 36.59 48 PRO A O 1
ATOM 752 N N . LEU A 1 67 ? 176.616 199.076 186.430 1.00 34.06 49 LEU A N 1
ATOM 753 C CA . LEU A 1 67 ? 175.940 198.207 185.476 1.00 28.98 49 LEU A CA 1
ATOM 754 C C . LEU A 1 67 ? 176.192 198.683 184.054 1.00 28.15 49 LEU A C 1
ATOM 755 O O . LEU A 1 67 ? 176.148 199.883 183.773 1.00 33.59 49 LEU A O 1
ATOM 771 N N . HIS A 1 68 ? 176.465 197.731 183.166 1.00 27.83 50 HIS A N 1
ATOM 772 C CA . HIS A 1 68 ? 176.760 197.991 181.765 1.00 27.38 50 HIS A CA 1
ATOM 773 C C . HIS A 1 68 ? 175.981 197.013 180.905 1.00 31.49 50 HIS A C 1
ATOM 774 O O . HIS A 1 68 ? 175.796 195.856 181.289 1.00 38.49 50 HIS A O 1
ATOM 788 N N . ARG A 1 69 ? 175.528 197.472 179.745 1.00 28.65 51 ARG A N 1
ATOM 789 C CA . ARG A 1 69 ? 174.896 196.609 178.762 1.00 27.19 51 ARG A CA 1
ATOM 790 C C . ARG A 1 69 ? 175.775 196.519 177.526 1.00 27.97 51 ARG A C 1
ATOM 791 O O . ARG A 1 69 ? 176.172 197.538 176.956 1.00 36.01 51 ARG A O 1
ATOM 812 N N . CYS A 1 70 ? 176.069 195.294 177.113 1.00 28.06 52 CYS A N 1
ATOM 813 C CA . CYS A 1 70 ? 177.049 195.032 176.077 1.00 28.66 52 CYS A CA 1
ATOM 814 C C . CYS A 1 70 ? 176.393 194.280 174.928 1.00 30.30 52 CYS A C 1
ATOM 815 O O . CYS A 1 70 ? 175.403 193.570 175.106 1.00 38.40 52 CYS A O 1
ATOM 822 N N . SER A 1 71 ? 176.961 194.451 173.737 1.00 27.57 53 SER A N 1
ATOM 823 C CA . SER A 1 71 ? 176.434 193.829 172.534 1.00 27.10 53 SER A CA 1
ATOM 824 C C . SER A 1 71 ? 177.592 193.324 171.691 1.00 30.41 53 SER A C 1
ATOM 825 O O . SER A 1 71 ? 178.750 193.686 171.909 1.00 39.27 53 SER A O 1
ATOM 833 N N . LEU A 1 72 ? 177.265 192.476 170.725 1.00 31.49 54 LEU A N 1
ATOM 834 C CA . LEU A 1 72 ? 178.269 191.862 169.867 1.00 32.97 54 LEU A CA 1
ATOM 835 C C . LEU A 1 72 ? 178.427 192.685 168.596 1.00 35.11 54 LEU A C 1
ATOM 836 O O . LEU A 1 72 ? 177.583 192.618 167.698 1.00 40.49 54 LEU A O 1
ATOM 852 N N . VAL A 1 73 ? 179.505 193.460 168.519 1.00 33.02 55 VAL A N 1
ATOM 853 C CA . VAL A 1 73 ? 179.804 194.282 167.351 1.00 37.54 55 VAL A CA 1
ATOM 854 C C . VAL A 1 73 ? 181.276 194.118 167.005 1.00 43.47 55 VAL A C 1
ATOM 855 O O . VAL A 1 73 ? 182.139 194.195 167.885 1.00 48.82 55 VAL A O 1
ATOM 868 N N . GLN A 1 74 ? 181.560 193.891 165.724 1.00 41.43 56 GLN A N 1
ATOM 869 C CA . GLN A 1 74 ? 182.921 193.678 165.235 1.00 42.80 56 GLN A CA 1
ATOM 870 C C . GLN A 1 74 ? 183.643 192.600 166.043 1.00 39.88 56 GLN A C 1
ATOM 871 O O . GLN A 1 74 ? 184.777 192.773 166.491 1.00 43.30 56 GLN A O 1
ATOM 885 N N . ASP A 1 75 ? 182.970 191.464 166.212 1.00 34.97 57 ASP A N 1
ATOM 886 C CA . ASP A 1 75 ? 183.567 190.275 166.821 1.00 40.46 57 ASP A CA 1
ATOM 887 C C . ASP A 1 75 ? 184.228 190.594 168.156 1.00 45.94 57 ASP A C 1
ATOM 888 O O . ASP A 1 75 ? 185.270 190.035 168.502 1.00 54.25 57 ASP A O 1
ATOM 897 N N . GLU A 1 76 ? 183.617 191.493 168.916 1.00 41.44 58 GLU A N 1
ATOM 898 C CA . GLU A 1 76 ? 184.033 191.788 170.274 1.00 39.70 58 GLU A CA 1
ATOM 899 C C . GLU A 1 76 ? 182.782 192.075 171.083 1.00 41.17 58 GLU A C 1
ATOM 900 O O . GLU A 1 76 ? 181.666 192.025 170.565 1.00 48.22 58 GLU A O 1
ATOM 912 N N . ILE A 1 77 ? 182.969 192.384 172.358 1.00 34.71 59 ILE A N 1
ATOM 913 C CA . ILE A 1 77 ? 181.872 192.766 173.236 1.00 30.62 59 ILE A CA 1
ATOM 914 C C . ILE A 1 77 ? 182.113 194.195 173.697 1.00 37.25 59 ILE A C 1
ATOM 915 O O . ILE A 1 77 ? 182.991 194.447 174.530 1.00 43.36 59 ILE A O 1
ATOM 931 N N . LEU A 1 78 ? 181.341 195.133 173.154 1.00 35.61 60 LEU A N 1
ATOM 932 C CA . LEU A 1 78 ? 181.411 196.536 173.536 1.00 38.70 60 LEU A CA 1
ATOM 933 C C . LEU A 1 78 ? 180.312 196.835 174.543 1.00 38.37 60 LEU A C 1
ATOM 934 O O . LEU A 1 78 ? 179.181 196.369 174.386 1.00 42.91 60 LEU A O 1
ATOM 950 N N . CYS A 1 79 ? 180.644 197.621 175.564 1.00 32.71 61 CYS A N 1
ATOM 951 C CA . CYS A 1 79 ? 179.765 197.861 176.698 1.00 31.49 61 CYS A CA 1
ATOM 952 C C . CYS A 1 79 ? 179.476 199.347 176.852 1.00 32.00 61 CYS A C 1
ATOM 953 O O . CYS A 1 79 ? 180.370 200.183 176.703 1.00 41.61 61 CYS A O 1
ATOM 960 N N . HIS A 1 80 ? 178.219 199.665 177.156 1.00 29.80 62 HIS A N 1
ATOM 961 C CA . HIS A 1 80 ? 177.756 201.016 177.424 1.00 30.93 62 HIS A CA 1
ATOM 962 C C . HIS A 1 80 ? 177.004 201.040 178.746 1.00 31.83 62 HIS A C 1
ATOM 963 O O . HIS A 1 80 ? 176.109 200.218 178.958 1.00 35.90 62 HIS A O 1
ATOM 977 N N . PRO A 1 81 ? 177.312 201.975 179.637 1.00 31.08 63 PRO A N 1
ATOM 978 C CA . PRO A 1 81 ? 176.651 201.978 180.945 1.00 28.33 63 PRO A CA 1
ATOM 979 C C . PRO A 1 81 ? 175.157 202.230 180.844 1.00 30.91 63 PRO A C 1
ATOM 980 O O . PRO A 1 81 ? 174.672 202.910 179.939 1.00 39.55 63 PRO A O 1
ATOM 991 N N . VAL A 1 82 ? 174.430 201.671 181.804 1.00 28.62 64 VAL A N 1
ATOM 992 C CA . VAL A 1 82 ? 173.000 201.911 181.943 1.00 26.94 64 VAL A CA 1
ATOM 993 C C . VAL A 1 82 ? 172.788 203.194 182.734 1.00 35.61 64 VAL A C 1
ATOM 994 O O . VAL A 1 82 ? 173.607 203.572 183.578 1.00 45.61 64 VAL A O 1
ATOM 1007 N N . GLU A 1 83 ? 171.673 203.870 182.466 1.00 35.59 65 GLU A N 1
ATOM 1008 C CA . GLU A 1 83 ? 171.550 205.275 182.839 1.00 38.09 65 GLU A CA 1
ATOM 1009 C C . GLU A 1 83 ? 171.150 205.464 184.300 1.00 40.88 65 GLU A C 1
ATOM 1010 O O . GLU A 1 83 ? 171.897 206.061 185.082 1.00 47.36 65 GLU A O 1
ATOM 1022 N N . HIS A 1 84 ? 169.979 204.968 184.691 1.00 33.34 66 HIS A N 1
ATOM 1023 C CA . HIS A 1 84 ? 169.340 205.384 185.940 1.00 32.56 66 HIS A CA 1
ATOM 1024 C C . HIS A 1 84 ? 169.566 204.408 187.085 1.00 32.66 66 HIS A C 1
ATOM 1025 O O . HIS A 1 84 ? 168.673 204.200 187.908 1.00 41.42 66 HIS A O 1
ATOM 1039 N N . VAL A 1 85 ? 170.742 203.802 187.176 1.00 30.00 67 VAL A N 1
ATOM 1040 C CA . VAL A 1 85 ? 171.053 202.901 188.282 1.00 30.92 67 VAL A CA 1
ATOM 1041 C C . VAL A 1 85 ? 171.746 203.695 189.384 1.00 38.49 67 VAL A C 1
ATOM 1042 O O . VAL A 1 85 ? 172.372 204.725 189.098 1.00 48.86 67 VAL A O 1
ATOM 1055 N N . PRO A 1 86 ? 171.666 203.269 190.642 1.00 35.09 68 PRO A N 1
ATOM 1056 C CA . PRO A 1 86 ? 172.369 203.991 191.707 1.00 36.76 68 PRO A CA 1
ATOM 1057 C C . PRO A 1 86 ? 173.871 204.007 191.485 1.00 47.12 68 PRO A C 1
ATOM 1058 O O . PRO A 1 86 ? 174.461 203.043 190.992 1.00 50.96 68 PRO A O 1
ATOM 1069 N N . ILE A 1 87 ? 174.489 205.117 191.861 1.00 49.62 69 ILE A N 1
ATOM 1070 C CA . ILE A 1 87 ? 175.911 205.353 191.636 1.00 49.07 69 ILE A CA 1
ATOM 1071 C C . ILE A 1 87 ? 176.630 205.214 192.973 1.00 48.40 69 ILE A C 1
ATOM 1072 O O . ILE A 1 87 ? 176.449 206.064 193.854 1.00 52.57 69 ILE A O 1
ATOM 1088 N N . PRO A 1 88 ? 177.446 204.184 193.173 1.00 42.45 70 PRO A N 1
ATOM 1089 C CA . PRO A 1 88 ? 178.161 204.051 194.443 1.00 45.96 70 PRO A CA 1
ATOM 1090 C C . PRO A 1 88 ? 179.243 205.102 194.614 1.00 54.74 70 PRO A C 1
ATOM 1091 O O . PRO A 1 88 ? 179.833 205.594 193.650 1.00 57.77 70 PRO A O 1
ATOM 1102 N N . LYS A 1 89 ? 179.494 205.443 195.874 1.00 54.46 71 LYS A N 1
ATOM 1103 C CA . LYS A 1 89 ? 180.522 206.400 196.252 1.00 48.60 71 LYS A CA 1
ATOM 1104 C C . LYS A 1 89 ? 181.572 205.710 197.106 1.00 47.57 71 LYS A C 1
ATOM 1105 O O . LYS A 1 89 ? 181.243 204.944 198.016 1.00 51.83 71 LYS A O 1
ATOM 1124 N N . GLY A 1 90 ? 182.837 205.986 196.808 1.00 45.77 72 GLY A N 1
ATOM 1125 C CA . GLY A 1 90 ? 183.902 205.449 197.624 1.00 44.14 72 GLY A CA 1
ATOM 1126 C C . GLY A 1 90 ? 184.139 203.972 197.372 1.00 40.67 72 GLY A C 1
ATOM 1127 O O . GLY A 1 90 ? 183.975 203.459 196.262 1.00 39.47 72 GLY A O 1
ATOM 1131 N N . ARG A 1 91 ? 184.545 203.282 198.433 1.00 39.24 73 ARG A N 1
ATOM 1132 C CA . ARG A 1 91 ? 184.919 201.876 198.374 1.00 34.53 73 ARG A CA 1
ATOM 1133 C C . ARG A 1 91 ? 183.826 201.016 197.753 1.00 35.73 73 ARG A C 1
ATOM 1134 O O . ARG A 1 91 ? 182.658 201.412 197.724 1.00 40.33 73 ARG A O 1
ATOM 1155 N N . HIS A 1 92 ? 184.196 199.842 197.250 1.00 32.32 74 HIS A N 1
ATOM 1156 C CA . HIS A 1 92 ? 183.217 198.875 196.775 1.00 28.63 74 HIS A CA 1
ATOM 1157 C C . HIS A 1 92 ? 182.640 198.116 197.958 1.00 31.47 74 HIS A C 1
ATOM 1158 O O . HIS A 1 92 ? 183.383 197.541 198.758 1.00 39.15 74 HIS A O 1
ATOM 1172 N N . ARG A 1 93 ? 181.316 198.108 198.064 1.00 27.44 75 ARG A N 1
ATOM 1173 C CA . ARG A 1 93 ? 180.641 197.472 199.179 1.00 25.90 75 ARG A CA 1
ATOM 1174 C C . ARG A 1 93 ? 179.632 196.419 198.757 1.00 26.80 75 ARG A C 1
ATOM 1175 O O . ARG A 1 93 ? 179.017 195.795 199.627 1.00 33.64 75 ARG A O 1
ATOM 1196 N N . GLY A 1 94 ? 179.444 196.198 197.461 1.00 26.05 76 GLY A N 1
ATOM 1197 C CA . GLY A 1 94 ? 178.548 195.157 197.003 1.00 23.66 76 GLY A CA 1
ATOM 1198 C C . GLY A 1 94 ? 177.600 195.604 195.914 1.00 29.44 76 GLY A C 1
ATOM 1199 O O . GLY A 1 94 ? 176.964 196.655 196.022 1.00 36.97 76 GLY A O 1
ATOM 1203 N N . VAL A 1 95 ? 177.502 194.807 194.856 1.00 27.11 77 VAL A N 1
ATOM 1204 C CA . VAL A 1 95 ? 176.567 195.041 193.764 1.00 24.53 77 VAL A CA 1
ATOM 1205 C C . VAL A 1 95 ? 175.868 193.725 193.469 1.00 31.63 77 VAL A C 1
ATOM 1206 O O . VAL A 1 95 ? 176.512 192.673 193.424 1.00 40.96 77 VAL A O 1
ATOM 1219 N N . THR A 1 96 ? 174.555 193.778 193.276 1.00 32.37 78 THR A N 1
ATOM 1220 C CA . THR A 1 96 ? 173.752 192.594 193.009 1.00 31.62 78 THR A CA 1
ATOM 1221 C C . THR A 1 96 ? 172.788 192.898 191.877 1.00 32.03 78 THR A C 1
ATOM 1222 O O . THR A 1 96 ? 172.065 193.894 191.927 1.00 36.42 78 THR A O 1
ATOM 1233 N N . VAL A 1 97 ? 172.777 192.045 190.858 1.00 30.14 79 VAL A N 1
ATOM 1234 C CA . VAL A 1 97 ? 171.876 192.210 189.726 1.00 26.09 79 VAL A CA 1
ATOM 1235 C C . VAL A 1 97 ? 171.246 190.865 189.406 1.00 28.52 79 VAL A C 1
ATOM 1236 O O . VAL A 1 97 ? 171.936 189.937 188.975 1.00 34.84 79 VAL A O 1
ATOM 1249 N N . VAL A 1 98 ? 169.935 190.762 189.618 1.00 26.84 80 VAL A N 1
ATOM 1250 C CA . VAL A 1 98 ? 169.145 189.618 189.188 1.00 23.88 80 VAL A CA 1
ATOM 1251 C C . VAL A 1 98 ? 168.239 190.086 188.061 1.00 24.90 80 VAL A C 1
ATOM 1252 O O . VAL A 1 98 ? 168.189 191.271 187.728 1.00 30.65 80 VAL A O 1
ATOM 1265 N N . ARG A 1 99 ? 167.517 189.142 187.468 1.00 28.75 81 ARG A N 1
ATOM 1266 C CA . ARG A 1 99 ? 166.741 189.430 186.273 1.00 25.77 81 ARG A CA 1
ATOM 1267 C C . ARG A 1 99 ? 165.630 188.403 186.112 1.00 30.39 81 ARG A C 1
ATOM 1268 O O . ARG A 1 99 ? 165.784 187.241 186.494 1.00 34.93 81 ARG A O 1
ATOM 1289 N N . SER A 1 100 ? 164.511 188.845 185.548 1.00 27.00 82 SER A N 1
ATOM 1290 C CA . SER A 1 100 ? 163.429 187.969 185.130 1.00 25.68 82 SER A CA 1
ATOM 1291 C C . SER A 1 100 ? 162.690 188.659 183.997 1.00 25.89 82 SER A C 1
ATOM 1292 O O . SER A 1 100 ? 163.040 189.768 183.588 1.00 32.50 82 SER A O 1
ATOM 1300 N N . HIS A 1 101 ? 161.654 188.005 183.476 1.00 26.39 83 HIS A N 1
ATOM 1301 C CA . HIS A 1 101 ? 160.902 188.611 182.386 1.00 27.71 83 HIS A CA 1
ATOM 1302 C C . HIS A 1 101 ? 160.055 189.785 182.839 1.00 30.24 83 HIS A C 1
ATOM 1303 O O . HIS A 1 101 ? 159.324 190.346 182.017 1.00 35.40 83 HIS A O 1
ATOM 1317 N N . HIS A 1 102 ? 160.119 190.161 184.112 1.00 28.78 84 HIS A N 1
ATOM 1318 C CA . HIS A 1 102 ? 159.429 191.338 184.609 1.00 23.62 84 HIS A CA 1
ATOM 1319 C C . HIS A 1 102 ? 160.345 192.541 184.766 1.00 26.18 84 HIS A C 1
ATOM 1320 O O . HIS A 1 102 ? 159.861 193.617 185.130 1.00 34.38 84 HIS A O 1
ATOM 1334 N N . GLY A 1 103 ? 161.633 192.395 184.508 1.00 23.87 85 GLY A N 1
ATOM 1335 C CA . GLY A 1 103 ? 162.545 193.515 184.561 1.00 25.35 85 GLY A CA 1
ATOM 1336 C C . GLY A 1 103 ? 163.884 193.100 185.129 1.00 25.19 85 GLY A C 1
ATOM 1337 O O . GLY A 1 103 ? 164.146 191.923 185.334 1.00 30.19 85 GLY A O 1
ATOM 1341 N N . VAL A 1 104 ? 164.718 194.107 185.377 1.00 25.94 86 VAL A N 1
ATOM 1342 C CA . VAL A 1 104 ? 166.061 193.926 185.911 1.00 22.70 86 VAL A CA 1
ATOM 1343 C C . VAL A 1 104 ? 166.160 194.674 187.230 1.00 26.01 86 VAL A C 1
ATOM 1344 O O . VAL A 1 104 ? 165.788 195.847 187.315 1.00 30.91 86 VAL A O 1
ATOM 1357 N N . LEU A 1 105 ? 166.681 194.006 188.253 1.00 26.12 87 LEU A N 1
ATOM 1358 C CA . LEU A 1 105 ? 166.820 194.583 189.581 1.00 25.65 87 LEU A CA 1
ATOM 1359 C C . LEU A 1 105 ? 168.294 194.726 189.922 1.00 28.73 87 LEU A C 1
ATOM 1360 O O . LEU A 1 105 ? 169.074 193.790 189.734 1.00 33.44 87 LEU A O 1
ATOM 1376 N N . ILE A 1 106 ? 168.670 195.902 190.418 1.00 28.54 88 ILE A N 1
ATOM 1377 C CA . ILE A 1 106 ? 170.046 196.205 190.785 1.00 25.91 88 ILE A CA 1
ATOM 1378 C C . ILE A 1 106 ? 170.062 196.795 192.187 1.00 33.03 88 ILE A C 1
ATOM 1379 O O . ILE A 1 106 ? 169.309 197.726 192.488 1.00 39.12 88 ILE A O 1
ATOM 1395 N N . CYS A 1 107 ? 170.922 196.251 193.045 1.00 32.55 89 CYS A N 1
ATOM 1396 C CA . CYS A 1 107 ? 170.989 196.620 194.451 1.00 28.27 89 CYS A CA 1
ATOM 1397 C C . CYS A 1 107 ? 172.429 196.952 194.806 1.00 32.63 89 CYS A C 1
ATOM 1398 O O . CYS A 1 107 ? 173.338 196.174 194.509 1.00 38.40 89 CYS A O 1
ATOM 1406 N N . ILE A 1 108 ? 172.629 198.096 195.451 1.00 34.86 90 ILE A N 1
ATOM 1407 C CA . ILE A 1 108 ? 173.947 198.594 195.820 1.00 27.85 90 ILE A CA 1
ATOM 1408 C C . ILE A 1 108 ? 173.985 198.750 197.332 1.00 30.94 90 ILE A C 1
ATOM 1409 O O . ILE A 1 108 ? 173.004 199.193 197.935 1.00 37.51 90 ILE A O 1
ATOM 1425 N N . GLN A 1 109 ? 175.112 198.393 197.941 1.00 28.88 91 GLN A N 1
ATOM 1426 C CA . GLN A 1 109 ? 175.309 198.605 199.369 1.00 27.29 91 GLN A CA 1
ATOM 1427 C C . GLN A 1 109 ? 175.915 199.977 199.631 1.00 31.66 91 GLN A C 1
ATOM 1428 O O . GLN A 1 109 ? 176.841 200.405 198.939 1.00 32.32 91 GLN A O 1
ATOM 1442 N N . VAL A 1 110 ? 175.395 200.661 200.648 1.00 31.38 92 VAL A N 1
ATOM 1443 C CA . VAL A 1 110 ? 175.754 202.044 200.931 1.00 31.21 92 VAL A CA 1
ATOM 1444 C C . VAL A 1 110 ? 176.141 202.184 202.396 1.00 38.60 92 VAL A C 1
ATOM 1445 O O . VAL A 1 110 ? 175.742 201.386 203.247 1.00 43.45 92 VAL A O 1
ATOM 1458 N N . LEU A 1 111 ? 176.924 203.220 202.680 1.00 44.26 93 LEU A N 1
ATOM 1459 C CA . LEU A 1 111 ? 177.333 203.588 204.027 1.00 42.02 93 LEU A CA 1
ATOM 1460 C C . LEU A 1 111 ? 176.705 204.925 204.394 1.00 47.46 93 LEU A C 1
ATOM 1461 O O . LEU A 1 111 ? 176.709 205.861 203.589 1.00 52.79 93 LEU A O 1
ATOM 1477 N N . VAL A 1 112 ? 176.165 205.015 205.606 1.00 50.27 94 VAL A N 1
ATOM 1478 C CA . VAL A 1 112 ? 175.574 206.251 206.110 1.00 54.24 94 VAL A CA 1
ATOM 1479 C C . VAL A 1 112 ? 175.975 206.434 207.566 1.00 61.39 94 VAL A C 1
ATOM 1480 O O . VAL A 1 112 ? 176.047 205.465 208.328 1.00 65.23 94 VAL A O 1
ATOM 1493 N N . ARG A 1 113 ? 176.237 207.680 207.950 1.00 61.33 95 ARG A N 1
ATOM 1494 C CA . ARG A 1 113 ? 176.543 208.037 209.330 1.00 69.22 95 ARG A CA 1
ATOM 1495 C C . ARG A 1 113 ? 175.512 209.042 209.818 1.00 78.56 95 ARG A C 1
ATOM 1496 O O . ARG A 1 113 ? 175.386 210.131 209.249 1.00 82.78 95 ARG A O 1
ATOM 1517 N N . ARG A 1 114 ? 174.779 208.677 210.865 1.00 83.59 96 ARG A N 1
ATOM 1518 C CA . ARG A 1 114 ? 173.829 209.589 211.474 1.00 84.28 96 ARG A CA 1
ATOM 1519 C C . ARG A 1 114 ? 174.548 210.577 212.385 1.00 91.64 96 ARG A C 1
ATOM 1520 O O . ARG A 1 114 ? 175.629 210.286 212.903 1.00 98.48 96 ARG A O 1
ATOM 1541 N N . PRO A 1 115 ? 173.969 211.758 212.602 1.00 96.59 97 PRO A N 1
ATOM 1542 C CA . PRO A 1 115 ? 174.624 212.739 213.474 1.00 98.07 97 PRO A CA 1
ATOM 1543 C C . PRO A 1 115 ? 174.843 212.186 214.873 1.00 97.50 97 PRO A C 1
ATOM 1544 O O . PRO A 1 115 ? 173.995 211.482 215.425 1.00 96.03 97 PRO A O 1
ATOM 1555 N N . HIS A 1 116 ? 175.998 212.518 215.446 1.00 97.30 98 HIS A N 1
ATOM 1556 C CA . HIS A 1 116 ? 176.346 212.137 216.813 1.00 100.63 98 HIS A CA 1
ATOM 1557 C C . HIS A 1 116 ? 176.202 210.639 217.045 1.00 98.89 98 HIS A C 1
ATOM 1558 O O . HIS A 1 116 ? 175.936 210.200 218.169 1.00 102.55 98 HIS A O 1
ATOM 1572 N N . SER A 1 117 ? 176.370 209.840 215.997 1.00 90.05 99 SER A N 1
ATOM 1573 C CA . SER A 1 117 ? 176.357 208.389 216.107 1.00 88.34 99 SER A CA 1
ATOM 1574 C C . SER A 1 117 ? 177.770 207.879 215.865 1.00 84.25 99 SER A C 1
ATOM 1575 O O . SER A 1 117 ? 178.368 208.173 214.826 1.00 86.49 99 SER A O 1
ATOM 1583 N N . LEU A 1 118 ? 178.297 207.121 216.817 1.00 82.37 100 LEU A N 1
ATOM 1584 C CA . LEU A 1 118 ? 179.652 206.600 216.723 1.00 81.08 100 LEU A CA 1
ATOM 1585 C C . LEU A 1 118 ? 179.732 205.310 215.922 1.00 79.02 100 LEU A C 1
ATOM 1586 O O . LEU A 1 118 ? 180.779 204.657 215.935 1.00 76.25 100 LEU A O 1
ATOM 1602 N N . SER A 1 119 ? 178.656 204.929 215.235 1.00 81.89 101 SER A N 1
ATOM 1603 C CA . SER A 1 119 ? 178.617 203.709 214.445 1.00 76.04 101 SER A CA 1
ATOM 1604 C C . SER A 1 119 ? 177.905 204.003 213.132 1.00 73.59 101 SER A C 1
ATOM 1605 O O . SER A 1 119 ? 177.205 205.011 212.993 1.00 81.71 101 SER A O 1
ATOM 1613 N N . SER A 1 120 ? 178.076 203.107 212.163 1.00 66.40 102 SER A N 1
ATOM 1614 C CA . SER A 1 120 ? 177.606 203.326 210.806 1.00 62.84 102 SER A CA 1
ATOM 1615 C C . SER A 1 120 ? 176.427 202.416 210.493 1.00 64.60 102 SER A C 1
ATOM 1616 O O . SER A 1 120 ? 176.116 201.481 211.234 1.00 65.04 102 SER A O 1
ATOM 1624 N N . GLU A 1 121 ? 175.774 202.713 209.373 1.00 58.07 103 GLU A N 1
ATOM 1625 C CA . GLU A 1 121 ? 174.664 201.928 208.852 1.00 51.63 103 GLU A CA 1
ATOM 1626 C C . GLU A 1 121 ? 175.034 201.412 207.470 1.00 51.27 103 GLU A C 1
ATOM 1627 O O . GLU A 1 121 ? 175.620 202.146 206.668 1.00 57.73 103 GLU A O 1
ATOM 1639 N N . LEU A 1 122 ? 174.694 200.156 207.193 1.00 44.06 104 LEU A N 1
ATOM 1640 C CA . LEU A 1 122 ? 175.097 199.479 205.963 1.00 40.09 104 LEU A CA 1
ATOM 1641 C C . LEU A 1 122 ? 173.910 198.676 205.437 1.00 35.72 104 LEU A C 1
ATOM 1642 O O . LEU A 1 122 ? 173.724 197.518 205.815 1.00 43.45 104 LEU A O 1
ATOM 1658 N N . THR A 1 123 ? 173.108 199.293 204.573 1.00 33.14 105 THR A N 1
ATOM 1659 C CA . THR A 1 123 ? 172.016 198.594 203.908 1.00 31.40 105 THR A CA 1
ATOM 1660 C C . THR A 1 123 ? 172.082 198.886 202.415 1.00 34.17 105 THR A C 1
ATOM 1661 O O . THR A 1 123 ? 173.087 199.416 201.938 1.00 41.34 105 THR A O 1
ATOM 1672 N N . GLY A 1 124 ? 171.037 198.551 201.667 1.00 31.83 106 GLY A N 1
ATOM 1673 C CA . GLY A 1 124 ? 171.052 198.660 200.221 1.00 31.03 106 GLY A CA 1
ATOM 1674 C C . GLY A 1 124 ? 170.074 199.691 199.689 1.00 32.17 106 GLY A C 1
ATOM 1675 O O . GLY A 1 124 ? 168.993 199.886 200.244 1.00 38.17 106 GLY A O 1
ATOM 1679 N N . THR A 1 125 ? 170.465 200.349 198.601 1.00 32.43 107 THR A N 1
ATOM 1680 C CA . THR A 1 125 ? 169.571 201.166 197.793 1.00 33.77 107 THR A CA 1
ATOM 1681 C C . THR A 1 125 ? 169.418 200.495 196.438 1.00 33.35 107 THR A C 1
ATOM 1682 O O . THR A 1 125 ? 170.413 200.230 195.759 1.00 37.94 107 THR A O 1
ATOM 1693 N N . CYS A 1 126 ? 168.179 200.217 196.053 1.00 35.47 108 CYS A N 1
ATOM 1694 C CA . CYS A 1 126 ? 167.883 199.402 194.888 1.00 32.91 108 CYS A CA 1
ATOM 1695 C C . CYS A 1 126 ? 167.095 200.197 193.861 1.00 33.52 108 CYS A C 1
ATOM 1696 O O . CYS A 1 126 ? 166.481 201.219 194.175 1.00 41.54 108 CYS A O 1
ATOM 1704 N N . SER A 1 127 ? 167.125 199.715 192.624 1.00 30.07 109 SER A N 1
ATOM 1705 C CA . SER A 1 127 ? 166.343 200.277 191.536 1.00 30.28 109 SER A CA 1
ATOM 1706 C C . SER A 1 127 ? 165.826 199.141 190.673 1.00 30.14 109 SER A C 1
ATOM 1707 O O . SER A 1 127 ? 166.597 198.266 190.271 1.00 31.57 109 SER A O 1
ATOM 1715 N N . LEU A 1 128 ? 164.530 199.155 190.390 1.00 26.45 110 LEU A N 1
ATOM 1716 C CA . LEU A 1 128 ? 163.904 198.163 189.530 1.00 23.09 110 LEU A CA 1
ATOM 1717 C C . LEU A 1 128 ? 163.650 198.800 188.174 1.00 26.91 110 LEU A C 1
ATOM 1718 O O . LEU A 1 128 ? 163.124 199.913 188.097 1.00 32.71 110 LEU A O 1
ATOM 1734 N N . LEU A 1 129 ? 164.026 198.099 187.118 1.00 29.56 111 LEU A N 1
ATOM 1735 C CA . LEU A 1 129 ? 163.875 198.569 185.754 1.00 25.50 111 LEU A CA 1
ATOM 1736 C C . LEU A 1 129 ? 162.911 197.655 185.016 1.00 25.53 111 LEU A C 1
ATOM 1737 O O . LEU A 1 129 ? 162.690 196.509 185.409 1.00 26.23 111 LEU A O 1
ATOM 1753 N N . GLY A 1 130 ? 162.336 198.171 183.939 1.00 31.11 112 GLY A N 1
ATOM 1754 C CA . GLY A 1 130 ? 161.394 197.415 183.175 1.00 31.02 112 GLY A CA 1
ATOM 1755 C C . GLY A 1 130 ? 162.085 196.387 182.312 1.00 33.22 112 GLY A C 1
ATOM 1756 O O . GLY A 1 130 ? 163.312 196.235 182.345 1.00 43.46 112 GLY A O 1
ATOM 1760 N N . PRO A 1 131 ? 161.299 195.660 181.524 1.00 26.92 113 PRO A N 1
ATOM 1761 C CA . PRO A 1 131 ? 161.904 194.689 180.607 1.00 24.26 113 PRO A CA 1
ATOM 1762 C C . PRO A 1 131 ? 162.842 195.324 179.604 1.00 30.36 113 PRO A C 1
ATOM 1763 O O . PRO A 1 131 ? 163.681 194.623 179.029 1.00 37.06 113 PRO A O 1
ATOM 1774 N N . ASP A 1 132 ? 162.726 196.628 179.369 1.00 33.61 114 ASP A N 1
ATOM 1775 C CA . ASP A 1 132 ? 163.551 197.325 178.393 1.00 34.20 114 ASP A CA 1
ATOM 1776 C C . ASP A 1 132 ? 164.480 198.346 179.029 1.00 35.37 114 ASP A C 1
ATOM 1777 O O . ASP A 1 132 ? 164.893 199.295 178.359 1.00 42.63 114 ASP A O 1
ATOM 1786 N N . LEU A 1 133 ? 164.810 198.178 180.306 1.00 32.87 115 LEU A N 1
ATOM 1787 C CA . LEU A 1 133 ? 165.820 198.995 180.968 1.00 31.51 115 LEU A CA 1
ATOM 1788 C C . LEU A 1 133 ? 165.380 200.452 181.093 1.00 35.78 115 LEU A C 1
ATOM 1789 O O . LEU A 1 133 ? 166.141 201.369 180.788 1.00 42.52 115 LEU A O 1
ATOM 1805 N N . ARG A 1 134 ? 164.147 200.665 181.541 1.00 32.11 116 ARG A N 1
ATOM 1806 C CA . ARG A 1 134 ? 163.715 201.997 181.934 1.00 31.12 116 ARG A CA 1
ATOM 1807 C C . ARG A 1 134 ? 163.339 202.009 183.407 1.00 31.07 116 ARG A C 1
ATOM 1808 O O . ARG A 1 134 ? 162.757 201.044 183.904 1.00 36.76 116 ARG A O 1
ATOM 1829 N N . PRO A 1 135 ? 163.621 203.081 184.140 1.00 24.76 117 PRO A N 1
ATOM 1830 C CA . PRO A 1 135 ? 163.337 203.071 185.576 1.00 27.24 117 PRO A CA 1
ATOM 1831 C C . PRO A 1 135 ? 161.864 202.822 185.857 1.00 28.80 117 PRO A C 1
ATOM 1832 O O . PRO A 1 135 ? 160.985 203.283 185.129 1.00 34.38 117 PRO A O 1
ATOM 1843 N N . GLN A 1 136 ? 161.605 202.067 186.923 1.00 28.98 118 GLN A N 1
ATOM 1844 C CA . GLN A 1 136 ? 160.247 201.794 187.370 1.00 29.09 118 GLN A CA 1
ATOM 1845 C C . GLN A 1 136 ? 160.078 202.079 188.854 1.00 27.45 118 GLN A C 1
ATOM 1846 O O . GLN A 1 136 ? 158.999 202.487 189.291 1.00 33.42 118 GLN A O 1
ATOM 1860 N N . ALA A 1 137 ? 161.131 201.872 189.638 1.00 23.14 119 ALA A N 1
ATOM 1861 C CA . ALA A 1 137 ? 161.014 201.995 191.079 1.00 24.76 119 ALA A CA 1
ATOM 1862 C C . ALA A 1 137 ? 162.381 202.265 191.682 1.00 32.49 119 ALA A C 1
ATOM 1863 O O . ALA A 1 137 ? 163.402 201.806 191.170 1.00 39.32 119 ALA A O 1
ATOM 1870 N N . GLN A 1 138 ? 162.380 203.028 192.771 1.00 38.16 120 GLN A N 1
ATOM 1871 C CA . GLN A 1 138 ? 163.555 203.242 193.596 1.00 36.38 120 GLN A CA 1
ATOM 1872 C C . GLN A 1 138 ? 163.203 202.893 195.033 1.00 39.45 120 GLN A C 1
ATOM 1873 O O . GLN A 1 138 ? 162.067 203.086 195.469 1.00 40.71 120 GLN A O 1
ATOM 1887 N N . ALA A 1 139 ? 164.182 202.370 195.766 1.00 35.70 121 ALA A N 1
ATOM 1888 C CA . ALA A 1 139 ? 163.959 201.976 197.149 1.00 36.82 121 ALA A CA 1
ATOM 1889 C C . ALA A 1 139 ? 165.213 202.236 197.965 1.00 41.09 121 ALA A C 1
ATOM 1890 O O . ALA A 1 139 ? 166.301 201.797 197.588 1.00 47.71 121 ALA A O 1
ATOM 1897 N N . ASN A 1 140 ? 165.057 202.951 199.073 1.00 44.23 122 ASN A N 1
ATOM 1898 C CA . ASN A 1 140 ? 166.093 203.081 200.087 1.00 39.04 122 ASN A CA 1
ATOM 1899 C C . ASN A 1 140 ? 165.656 202.311 201.322 1.00 42.93 122 ASN A C 1
ATOM 1900 O O . ASN A 1 140 ? 164.498 202.408 201.738 1.00 54.05 122 ASN A O 1
ATOM 1911 N N . PHE A 1 141 ? 166.577 201.549 201.906 1.00 40.01 123 PHE A N 1
ATOM 1912 C CA . PHE A 1 141 ? 166.266 200.689 203.039 1.00 40.09 123 PHE A CA 1
ATOM 1913 C C . PHE A 1 141 ? 166.949 201.152 204.319 1.00 46.31 123 PHE A C 1
ATOM 1914 O O . PHE A 1 141 ? 167.270 200.341 205.189 1.00 48.12 123 PHE A O 1
ATOM 1931 N N . PHE A 1 142 ? 167.176 202.451 204.441 1.00 48.04 124 PHE A N 1
ATOM 1932 C CA . PHE A 1 142 ? 167.409 203.071 205.731 1.00 48.56 124 PHE A CA 1
ATOM 1933 C C . PHE A 1 142 ? 166.068 203.286 206.422 1.00 54.88 124 PHE A C 1
ATOM 1934 O O . PHE A 1 142 ? 165.008 203.062 205.838 1.00 57.37 124 PHE A O 1
ATOM 1951 N N . ASP A 1 143 ? 166.124 203.686 207.691 1.00 59.51 125 ASP A N 1
ATOM 1952 C CA . ASP A 1 143 ? 164.936 203.922 208.517 1.00 58.32 125 ASP A CA 1
ATOM 1953 C C . ASP A 1 143 ? 163.832 202.921 208.181 1.00 57.96 125 ASP A C 1
ATOM 1954 O O . ASP A 1 143 ? 162.706 203.274 207.826 1.00 60.77 125 ASP A O 1
ATOM 1963 N N . LEU A 1 144 ? 164.174 201.640 208.321 1.00 55.34 126 LEU A N 1
ATOM 1964 C CA . LEU A 1 144 ? 163.297 200.570 207.860 1.00 49.10 126 LEU A CA 1
ATOM 1965 C C . LEU A 1 144 ? 161.955 200.583 208.578 1.00 47.94 126 LEU A C 1
ATOM 1966 O O . LEU A 1 144 ? 160.961 200.065 208.058 1.00 51.05 126 LEU A O 1
ATOM 1982 N N . GLU A 1 145 ? 161.903 201.162 209.777 1.00 49.50 127 GLU A N 1
ATOM 1983 C CA . GLU A 1 145 ? 160.691 201.072 210.583 1.00 50.94 127 GLU A CA 1
ATOM 1984 C C . GLU A 1 145 ? 159.483 201.658 209.868 1.00 48.62 127 GLU A C 1
ATOM 1985 O O . GLU A 1 145 ? 158.358 201.190 210.070 1.00 53.31 127 GLU A O 1
ATOM 1997 N N . ASN A 1 146 ? 159.684 202.673 209.036 1.00 45.08 128 ASN A N 1
ATOM 1998 C CA . ASN A 1 146 ? 158.563 203.324 208.377 1.00 42.87 128 ASN A CA 1
ATOM 1999 C C . ASN A 1 146 ? 158.064 202.570 207.151 1.00 48.36 128 ASN A C 1
ATOM 2000 O O . ASN A 1 146 ? 156.979 202.890 206.655 1.00 57.36 128 ASN A O 1
ATOM 2011 N N . LEU A 1 147 ? 158.814 201.589 206.649 1.00 48.04 129 LEU A N 1
ATOM 2012 C CA . LEU A 1 147 ? 158.351 200.743 205.553 1.00 41.22 129 LEU A CA 1
ATOM 2013 C C . LEU A 1 147 ? 157.665 199.475 206.035 1.00 38.76 129 LEU A C 1
ATOM 2014 O O . LEU A 1 147 ? 156.726 199.004 205.389 1.00 42.84 129 LEU A O 1
ATOM 2030 N N . LEU A 1 148 ? 158.107 198.915 207.156 1.00 34.41 130 LEU A N 1
ATOM 2031 C CA . LEU A 1 148 ? 157.635 197.602 207.571 1.00 32.34 130 LEU A CA 1
ATOM 2032 C C . LEU A 1 148 ? 156.141 197.614 207.853 1.00 35.20 130 LEU A C 1
ATOM 2033 O O . LEU A 1 148 ? 155.602 198.564 208.424 1.00 37.71 130 LEU A O 1
ATOM 2049 N N . ASP A 1 149 ? 155.483 196.529 207.458 1.00 38.73 131 ASP A N 1
ATOM 2050 C CA . ASP A 1 149 ? 154.045 196.339 207.616 1.00 40.16 131 ASP A CA 1
ATOM 2051 C C . ASP A 1 149 ? 153.848 194.896 208.055 1.00 42.68 131 ASP A C 1
ATOM 2052 O O . ASP A 1 149 ? 153.747 193.991 207.217 1.00 46.20 131 ASP A O 1
ATOM 2061 N N . PRO A 1 150 ? 153.807 194.636 209.362 1.00 39.41 132 PRO A N 1
ATOM 2062 C CA . PRO A 1 150 ? 153.812 193.240 209.824 1.00 39.73 132 PRO A CA 1
ATOM 2063 C C . PRO A 1 150 ? 152.611 192.433 209.379 1.00 43.57 132 PRO A C 1
ATOM 2064 O O . PRO A 1 150 ? 152.637 191.204 209.501 1.00 49.72 132 PRO A O 1
ATOM 2075 N N . ASP A 1 151 ? 151.558 193.069 208.881 1.00 44.48 133 ASP A N 1
ATOM 2076 C CA . ASP A 1 151 ? 150.364 192.362 208.444 1.00 45.98 133 ASP A CA 1
ATOM 2077 C C . ASP A 1 151 ? 150.348 192.088 206.947 1.00 49.32 133 ASP A C 1
ATOM 2078 O O . ASP A 1 151 ? 149.400 191.465 206.460 1.00 52.34 133 ASP A O 1
ATOM 2087 N N . ALA A 1 152 ? 151.364 192.528 206.209 1.00 45.96 134 ALA A N 1
ATOM 2088 C CA . ALA A 1 152 ? 151.338 192.407 204.759 1.00 44.12 134 ALA A CA 1
ATOM 2089 C C . ALA A 1 152 ? 151.196 190.951 204.345 1.00 49.94 134 ALA A C 1
ATOM 2090 O O . ALA A 1 152 ? 152.047 190.113 204.650 1.00 52.91 134 ALA A O 1
ATOM 2097 N N . ARG A 1 153 ? 150.112 190.657 203.634 1.00 56.10 135 ARG A N 1
ATOM 2098 C CA . ARG A 1 153 ? 149.824 189.289 203.229 1.00 57.01 135 ARG A CA 1
ATOM 2099 C C . ARG A 1 153 ? 150.936 188.755 202.338 1.00 57.96 135 ARG A C 1
ATOM 2100 O O . ARG A 1 153 ? 151.369 189.423 201.396 1.00 58.89 135 ARG A O 1
ATOM 2121 N N . VAL A 1 154 ? 151.397 187.547 202.640 1.00 54.08 136 VAL A N 1
ATOM 2122 C CA . VAL A 1 154 ? 152.410 186.874 201.838 1.00 53.40 136 VAL A CA 1
ATOM 2123 C C . VAL A 1 154 ? 151.678 186.048 200.788 1.00 66.14 136 VAL A C 1
ATOM 2124 O O . VAL A 1 154 ? 150.834 185.212 201.117 1.00 72.19 136 VAL A O 1
ATOM 2137 N N . ASP A 1 155 ? 151.991 186.292 199.519 1.00 73.83 137 ASP A N 1
ATOM 2138 C CA . ASP A 1 155 ? 151.290 185.635 198.425 1.00 77.08 137 ASP A CA 1
ATOM 2139 C C . ASP A 1 155 ? 151.959 184.310 198.091 1.00 73.87 137 ASP A C 1
ATOM 2140 O O . ASP A 1 155 ? 153.153 184.268 197.776 1.00 71.76 137 ASP A O 1
ATOM 2149 N N . THR A 1 156 ? 151.186 183.226 198.157 1.00 75.78 138 THR A N 1
ATOM 2150 C CA . THR A 1 156 ? 151.684 181.888 197.864 1.00 76.25 138 THR A CA 1
ATOM 2151 C C . THR A 1 156 ? 150.852 181.176 196.805 1.00 74.80 138 THR A C 1
ATOM 2152 O O . THR A 1 156 ? 150.886 179.943 196.732 1.00 72.77 138 THR A O 1
ATOM 2163 N N . GLY A 1 157 ? 150.110 181.913 195.986 1.00 79.99 139 GLY A N 1
ATOM 2164 C CA . GLY A 1 157 ? 149.284 181.308 194.959 1.00 83.94 139 GLY A CA 1
ATOM 2165 C C . GLY A 1 157 ? 148.095 180.563 195.532 1.00 92.84 139 GLY A C 1
ATOM 2166 O O . GLY A 1 157 ? 147.538 180.952 196.559 1.00 96.01 139 GLY A O 1
ATOM 2170 N N . ALA A 1 199 ? 184.745 215.424 212.069 1.00 72.75 181 ALA A N 1
ATOM 2171 C CA . ALA A 1 199 ? 185.485 215.709 213.292 1.00 79.89 181 ALA A CA 1
ATOM 2172 C C . ALA A 1 199 ? 184.537 216.109 214.419 1.00 73.40 181 ALA A C 1
ATOM 2173 O O . ALA A 1 199 ? 183.441 216.607 214.172 1.00 72.68 181 ALA A O 1
ATOM 2180 N N . GLY A 1 200 ? 184.970 215.892 215.656 1.00 70.38 182 GLY A N 1
ATOM 2181 C CA . GLY A 1 200 ? 184.113 216.095 216.806 1.00 67.72 182 GLY A CA 1
ATOM 2182 C C . GLY A 1 200 ? 184.245 217.467 217.428 1.00 68.05 182 GLY A C 1
ATOM 2183 O O . GLY A 1 200 ? 183.880 218.467 216.808 1.00 74.04 182 GLY A O 1
ATOM 2187 N N . THR A 1 201 ? 184.762 217.527 218.653 1.00 61.57 183 THR A N 1
ATOM 2188 C CA . THR A 1 201 ? 184.867 218.768 219.403 1.00 60.20 183 THR A CA 1
ATOM 2189 C C . THR A 1 201 ? 186.287 218.941 219.911 1.00 58.78 183 THR A C 1
ATOM 2190 O O . THR A 1 201 ? 186.957 217.964 220.253 1.00 65.22 183 THR A O 1
ATOM 2201 N N . GLU A 1 202 ? 186.742 220.189 219.946 1.00 54.16 184 GLU A N 1
ATOM 2202 C CA . GLU A 1 202 ? 188.037 220.548 220.503 1.00 53.52 184 GLU A CA 1
ATOM 2203 C C . GLU A 1 202 ? 187.831 221.619 221.559 1.00 49.35 184 GLU A C 1
ATOM 2204 O O . GLU A 1 202 ? 187.074 222.569 221.339 1.00 56.34 184 GLU A O 1
ATOM 2216 N N . ILE A 1 203 ? 188.495 221.465 222.700 1.00 43.57 185 ILE A N 1
ATOM 2217 C CA . ILE A 1 203 ? 188.363 222.388 223.817 1.00 41.70 185 ILE A CA 1
ATOM 2218 C C . ILE A 1 203 ? 189.743 222.886 224.203 1.00 43.07 185 ILE A C 1
ATOM 2219 O O . ILE A 1 203 ? 190.565 222.119 224.713 1.00 48.52 185 ILE A O 1
ATOM 2235 N N . ALA A 1 204 ? 189.989 224.169 223.973 1.00 39.27 186 ALA A N 1
ATOM 2236 C CA . ALA A 1 204 ? 191.222 224.822 224.370 1.00 32.11 186 ALA A CA 1
ATOM 2237 C C . ALA A 1 204 ? 191.007 225.525 225.698 1.00 36.05 186 ALA A C 1
ATOM 2238 O O . ALA A 1 204 ? 190.008 226.221 225.888 1.00 52.95 186 ALA A O 1
ATOM 2245 N N . ILE A 1 205 ? 191.949 225.345 226.611 1.00 34.83 187 ILE A N 1
ATOM 2246 C CA . ILE A 1 205 ? 191.863 225.893 227.955 1.00 35.37 187 ILE A CA 1
ATOM 2247 C C . ILE A 1 205 ? 192.952 226.942 228.097 1.00 37.72 187 ILE A C 1
ATOM 2248 O O . ILE A 1 205 ? 194.058 226.771 227.573 1.00 51.49 187 ILE A O 1
ATOM 2264 N N . ILE A 1 206 ? 192.633 228.029 228.787 1.00 32.28 188 ILE A N 1
ATOM 2265 C CA . ILE A 1 206 ? 193.557 229.134 228.972 1.00 33.58 188 ILE A CA 1
ATOM 2266 C C . ILE A 1 206 ? 193.789 229.325 230.462 1.00 42.18 188 ILE A C 1
ATOM 2267 O O . ILE A 1 206 ? 193.098 230.114 231.114 1.00 58.28 188 ILE A O 1
ATOM 2283 N N . LEU A 1 207 ? 194.774 228.619 231.001 1.00 44.34 189 LEU A N 1
ATOM 2284 C CA . LEU A 1 207 ? 195.018 228.599 232.434 1.00 47.09 189 LEU A CA 1
ATOM 2285 C C . LEU A 1 207 ? 195.735 229.875 232.838 1.00 56.10 189 LEU A C 1
ATOM 2286 O O . LEU A 1 207 ? 196.711 230.275 232.199 1.00 67.71 189 LEU A O 1
ATOM 2302 N N . ASP A 1 208 ? 195.254 230.515 233.895 1.00 62.25 190 ASP A N 1
ATOM 2303 C CA . ASP A 1 208 ? 195.885 231.715 234.431 1.00 74.32 190 ASP A CA 1
ATOM 2304 C C . ASP A 1 208 ? 196.632 231.357 235.710 1.00 88.97 190 ASP A C 1
ATOM 2305 O O . ASP A 1 208 ? 196.015 231.006 236.721 1.00 93.92 190 ASP A O 1
ATOM 2314 N N . GLY A 1 209 ? 197.957 231.443 235.659 1.00 90.27 191 GLY A N 1
ATOM 2315 C CA . GLY A 1 209 ? 198.781 231.366 236.848 1.00 92.35 191 GLY A CA 1
ATOM 2316 C C . GLY A 1 209 ? 199.649 232.603 236.946 1.00 99.34 191 GLY A C 1
ATOM 2317 O O . GLY A 1 209 ? 200.789 232.543 237.414 1.00 100.56 191 GLY A O 1
ATOM 2321 N N . SER A 1 210 ? 199.107 233.738 236.505 1.00 101.09 192 SER A N 1
ATOM 2322 C CA . SER A 1 210 ? 199.897 234.945 236.266 1.00 101.42 192 SER A CA 1
ATOM 2323 C C . SER A 1 210 ? 199.810 235.903 237.454 1.00 98.45 192 SER A C 1
ATOM 2324 O O . SER A 1 210 ? 199.103 236.909 237.437 1.00 99.73 192 SER A O 1
ATOM 2332 N N . GLY A 1 211 ? 200.564 235.580 238.498 1.00 99.34 193 GLY A N 1
ATOM 2333 C CA . GLY A 1 211 ? 200.532 236.381 239.703 1.00 98.93 193 GLY A CA 1
ATOM 2334 C C . GLY A 1 211 ? 199.115 236.500 240.215 1.00 103.14 193 GLY A C 1
ATOM 2335 O O . GLY A 1 211 ? 198.210 235.852 239.682 1.00 104.96 193 GLY A O 1
ATOM 2339 N N . SER A 1 212 ? 198.899 237.317 241.243 1.00 104.38 194 SER A N 1
ATOM 2340 C CA . SER A 1 212 ? 197.568 237.509 241.820 1.00 105.80 194 SER A CA 1
ATOM 2341 C C . SER A 1 212 ? 196.869 236.176 242.063 1.00 102.28 194 SER A C 1
ATOM 2342 O O . SER A 1 212 ? 195.636 236.110 242.093 1.00 106.37 194 SER A O 1
ATOM 2350 N N . ILE A 1 213 ? 197.643 235.105 242.229 1.00 93.14 195 ILE A N 1
ATOM 2351 C CA . ILE A 1 213 ? 197.111 233.759 242.393 1.00 98.55 195 ILE A CA 1
ATOM 2352 C C . ILE A 1 213 ? 198.019 233.027 243.372 1.00 101.85 195 ILE A C 1
ATOM 2353 O O . ILE A 1 213 ? 199.183 232.754 243.058 1.00 97.60 195 ILE A O 1
ATOM 2369 N N . ASP A 1 214 ? 197.492 232.708 244.548 1.00 104.81 196 ASP A N 1
ATOM 2370 C CA . ASP A 1 214 ? 198.251 232.011 245.569 1.00 99.95 196 ASP A CA 1
ATOM 2371 C C . ASP A 1 214 ? 198.392 230.537 245.208 1.00 102.64 196 ASP A C 1
ATOM 2372 O O . ASP A 1 214 ? 197.639 230.017 244.383 1.00 103.28 196 ASP A O 1
ATOM 2381 N N . PRO A 1 215 ? 199.358 229.840 245.803 1.00 109.94 197 PRO A N 1
ATOM 2382 C CA . PRO A 1 215 ? 199.544 228.410 245.500 1.00 109.61 197 PRO A CA 1
ATOM 2383 C C . PRO A 1 215 ? 198.284 227.602 245.766 1.00 105.46 197 PRO A C 1
ATOM 2384 O O . PRO A 1 215 ? 197.972 226.674 245.006 1.00 100.22 197 PRO A O 1
ATOM 2395 N N . PRO A 1 216 ? 197.534 227.903 246.835 1.00 107.14 198 PRO A N 1
ATOM 2396 C CA . PRO A 1 216 ? 196.273 227.167 247.047 1.00 99.01 198 PRO A CA 1
ATOM 2397 C C . PRO A 1 216 ? 195.263 227.344 245.925 1.00 96.24 198 PRO A C 1
ATOM 2398 O O . PRO A 1 216 ? 194.678 226.356 245.463 1.00 97.74 198 PRO A O 1
ATOM 2409 N N . ASP A 1 217 ? 195.033 228.579 245.475 1.00 97.36 199 ASP A N 1
ATOM 2410 C CA . ASP A 1 217 ? 194.084 228.802 244.388 1.00 101.10 199 ASP A CA 1
ATOM 2411 C C . ASP A 1 217 ? 194.565 228.149 243.097 1.00 98.18 199 ASP A C 1
ATOM 2412 O O . ASP A 1 217 ? 193.763 227.595 242.334 1.00 94.17 199 ASP A O 1
ATOM 2421 N N . PHE A 1 218 ? 195.874 228.200 242.839 1.00 90.77 200 PHE A N 1
ATOM 2422 C CA . PHE A 1 218 ? 196.426 227.536 241.664 1.00 91.09 200 PHE A CA 1
ATOM 2423 C C . PHE A 1 218 ? 196.209 226.028 241.725 1.00 92.84 200 PHE A C 1
ATOM 2424 O O . PHE A 1 218 ? 195.850 225.402 240.720 1.00 98.57 200 PHE A O 1
ATOM 2441 N N . GLN A 1 219 ? 196.434 225.424 242.894 1.00 84.00 201 GLN A N 1
ATOM 2442 C CA . GLN A 1 219 ? 196.211 223.990 243.036 1.00 80.68 201 GLN A CA 1
ATOM 2443 C C . GLN A 1 219 ? 194.740 223.645 242.850 1.00 83.05 201 GLN A C 1
ATOM 2444 O O . GLN A 1 219 ? 194.403 222.639 242.215 1.00 83.93 201 GLN A O 1
ATOM 2458 N N . ARG A 1 220 ? 193.848 224.470 243.399 1.00 90.42 202 ARG A N 1
ATOM 2459 C CA . ARG A 1 220 ? 192.422 224.263 243.171 1.00 93.08 202 ARG A CA 1
ATOM 2460 C C . ARG A 1 220 ? 192.104 224.292 241.683 1.00 90.97 202 ARG A C 1
ATOM 2461 O O . ARG A 1 220 ? 191.348 223.450 241.183 1.00 85.31 202 ARG A O 1
ATOM 2482 N N . ALA A 1 221 ? 192.670 225.261 240.960 1.00 89.98 203 ALA A N 1
ATOM 2483 C CA . ALA A 1 221 ? 192.424 225.362 239.526 1.00 85.59 203 ALA A CA 1
ATOM 2484 C C . ALA A 1 221 ? 192.943 224.135 238.788 1.00 82.15 203 ALA A C 1
ATOM 2485 O O . ALA A 1 221 ? 192.300 223.643 237.851 1.00 83.50 203 ALA A O 1
ATOM 2492 N N . LYS A 1 222 ? 194.114 223.634 239.184 1.00 78.24 204 LYS A N 1
ATOM 2493 C CA . LYS A 1 222 ? 194.646 222.435 238.545 1.00 77.85 204 LYS A CA 1
ATOM 2494 C C . LYS A 1 222 ? 193.733 221.239 238.786 1.00 80.31 204 LYS A C 1
ATOM 2495 O O . LYS A 1 222 ? 193.465 220.453 237.868 1.00 81.19 204 LYS A O 1
ATOM 2514 N N . ASP A 1 223 ? 193.242 221.080 240.018 1.00 87.47 205 ASP A N 1
ATOM 2515 C CA . ASP A 1 223 ? 192.311 219.988 240.287 1.00 89.47 205 ASP A CA 1
ATOM 2516 C C . ASP A 1 223 ? 191.046 220.138 239.454 1.00 75.49 205 ASP A C 1
ATOM 2517 O O . ASP A 1 223 ? 190.530 219.157 238.903 1.00 74.97 205 ASP A O 1
ATOM 2526 N N . PHE A 1 224 ? 190.536 221.363 239.345 1.00 67.26 206 PHE A N 1
ATOM 2527 C CA . PHE A 1 224 ? 189.329 221.595 238.562 1.00 73.47 206 PHE A CA 1
ATOM 2528 C C . PHE A 1 224 ? 189.535 221.194 237.110 1.00 67.39 206 PHE A C 1
ATOM 2529 O O . PHE A 1 224 ? 188.711 220.482 236.526 1.00 69.74 206 PHE A O 1
ATOM 2546 N N . ILE A 1 225 ? 190.631 221.647 236.509 1.00 67.93 207 ILE A N 1
ATOM 2547 C CA . ILE A 1 225 ? 190.861 221.360 235.099 1.00 64.39 207 ILE A CA 1
ATOM 2548 C C . ILE A 1 225 ? 191.057 219.865 234.883 1.00 61.85 207 ILE A C 1
ATOM 2549 O O . ILE A 1 225 ? 190.564 219.302 233.900 1.00 61.49 207 ILE A O 1
ATOM 2565 N N . SER A 1 226 ? 191.778 219.195 235.785 1.00 68.12 208 SER A N 1
ATOM 2566 C CA . SER A 1 226 ? 192.008 217.763 235.616 1.00 65.69 208 SER A CA 1
ATOM 2567 C C . SER A 1 226 ? 190.703 216.985 235.711 1.00 54.26 208 SER A C 1
ATOM 2568 O O . SER A 1 226 ? 190.434 216.088 234.898 1.00 57.14 208 SER A O 1
ATOM 2576 N N . ASN A 1 227 ? 189.872 217.316 236.703 1.00 53.33 209 ASN A N 1
ATOM 2577 C CA . ASN A 1 227 ? 188.592 216.635 236.844 1.00 57.54 209 ASN A CA 1
ATOM 2578 C C . ASN A 1 227 ? 187.711 216.895 235.629 1.00 56.78 209 ASN A C 1
ATOM 2579 O O . ASN A 1 227 ? 187.043 215.984 235.132 1.00 59.02 209 ASN A O 1
ATOM 2590 N N . MET A 1 228 ? 187.703 218.136 235.135 1.00 57.74 210 MET A N 1
ATOM 2591 C CA . MET A 1 228 ? 186.917 218.468 233.952 1.00 51.11 210 MET A CA 1
ATOM 2592 C C . MET A 1 228 ? 187.374 217.668 232.741 1.00 49.95 210 MET A C 1
ATOM 2593 O O . MET A 1 228 ? 186.548 217.136 231.993 1.00 54.81 210 MET A O 1
ATOM 2607 N N . MET A 1 229 ? 188.688 217.568 232.531 1.00 53.18 211 MET A N 1
ATOM 2608 C CA . MET A 1 229 ? 189.195 216.798 231.402 1.00 51.21 211 MET A CA 1
ATOM 2609 C C . MET A 1 229 ? 188.776 215.340 231.505 1.00 50.20 211 MET A C 1
ATOM 2610 O O . MET A 1 229 ? 188.282 214.759 230.533 1.00 55.59 211 MET A O 1
ATOM 2624 N N . ARG A 1 230 ? 188.942 214.739 232.684 1.00 53.00 212 ARG A N 1
ATOM 2625 C CA . ARG A 1 230 ? 188.588 213.332 232.844 1.00 51.28 212 ARG A CA 1
ATOM 2626 C C . ARG A 1 230 ? 187.099 213.118 232.610 1.00 51.56 212 ARG A C 1
ATOM 2627 O O . ARG A 1 230 ? 186.691 212.179 231.911 1.00 60.82 212 ARG A O 1
ATOM 2648 N N . ASN A 1 231 ? 186.272 213.996 233.173 1.00 50.06 213 ASN A N 1
ATOM 2649 C CA . ASN A 1 231 ? 184.832 213.851 233.038 1.00 51.25 213 ASN A CA 1
ATOM 2650 C C . ASN A 1 231 ? 184.443 213.958 231.566 1.00 56.12 213 ASN A C 1
ATOM 2651 O O . ASN A 1 231 ? 183.651 213.153 231.059 1.00 64.60 213 ASN A O 1
ATOM 2662 N N . PHE A 1 232 ? 185.048 214.907 230.847 1.00 58.91 214 PHE A N 1
ATOM 2663 C CA . PHE A 1 232 ? 184.692 215.112 229.450 1.00 55.97 214 PHE A CA 1
ATOM 2664 C C . PHE A 1 232 ? 185.164 213.956 228.587 1.00 51.68 214 PHE A C 1
ATOM 2665 O O . PHE A 1 232 ? 184.541 213.641 227.569 1.00 57.07 214 PHE A O 1
ATOM 2682 N N . TYR A 1 233 ? 186.279 213.325 228.953 1.00 54.73 215 TYR A N 1
ATOM 2683 C CA . TYR A 1 233 ? 186.716 212.164 228.188 1.00 51.77 215 TYR A CA 1
ATOM 2684 C C . TYR A 1 233 ? 185.791 210.986 228.423 1.00 56.12 215 TYR A C 1
ATOM 2685 O O . TYR A 1 233 ? 185.569 210.180 227.515 1.00 59.50 215 TYR A O 1
ATOM 2703 N N . GLU A 1 234 ? 185.250 210.863 229.635 1.00 62.59 216 GLU A N 1
ATOM 2704 C CA . GLU A 1 234 ? 184.323 209.769 229.907 1.00 62.34 216 GLU A CA 1
ATOM 2705 C C . GLU A 1 234 ? 182.993 209.966 229.188 1.00 62.44 216 GLU A C 1
ATOM 2706 O O . GLU A 1 234 ? 182.498 209.048 228.527 1.00 62.69 216 GLU A O 1
ATOM 2718 N N . LYS A 1 235 ? 182.399 211.154 229.290 1.00 65.71 217 LYS A N 1
ATOM 2719 C CA . LYS A 1 235 ? 181.093 211.364 228.673 1.00 68.56 217 LYS A CA 1
ATOM 2720 C C . LYS A 1 235 ? 181.176 211.762 227.203 1.00 75.45 217 LYS A C 1
ATOM 2721 O O . LYS A 1 235 ? 180.154 211.713 226.510 1.00 89.12 217 LYS A O 1
ATOM 2740 N N . CYS A 1 236 ? 182.352 212.146 226.714 1.00 74.28 218 CYS A N 1
ATOM 2741 C CA . CYS A 1 236 ? 182.591 212.444 225.307 1.00 66.02 218 CYS A CA 1
ATOM 2742 C C . CYS A 1 236 ? 183.688 211.538 224.783 1.00 68.69 218 CYS A C 1
ATOM 2743 O O . CYS A 1 236 ? 184.730 211.381 225.424 1.00 74.72 218 CYS A O 1
ATOM 2750 N N . PHE A 1 237 ? 183.462 210.956 223.609 1.00 62.96 219 PHE A N 1
ATOM 2751 C CA . PHE A 1 237 ? 184.492 210.117 223.015 1.00 58.75 219 PHE A CA 1
ATOM 2752 C C . PHE A 1 237 ? 185.385 210.929 222.089 1.00 58.01 219 PHE A C 1
ATOM 2753 O O . PHE A 1 237 ? 186.605 210.967 222.267 1.00 62.79 219 PHE A O 1
ATOM 2770 N N . GLU A 1 238 ? 184.797 211.591 221.099 1.00 57.97 220 GLU A N 1
ATOM 2771 C CA . GLU A 1 238 ? 185.571 212.397 220.158 1.00 62.96 220 GLU A CA 1
ATOM 2772 C C . GLU A 1 238 ? 185.610 213.859 220.610 1.00 62.53 220 GLU A C 1
ATOM 2773 O O . GLU A 1 238 ? 185.155 214.773 219.929 1.00 69.41 220 GLU A O 1
ATOM 2785 N N . CYS A 1 239 ? 186.167 214.055 221.801 1.00 56.80 221 CYS A N 1
ATOM 2786 C CA . CYS A 1 239 ? 186.434 215.372 222.358 1.00 54.63 221 CYS A CA 1
ATOM 2787 C C . CYS A 1 239 ? 187.884 215.422 222.819 1.00 59.84 221 CYS A C 1
ATOM 2788 O O . CYS A 1 239 ? 188.270 214.692 223.737 1.00 67.67 221 CYS A O 1
ATOM 2795 N N . ASN A 1 240 ? 188.680 216.280 222.187 1.00 54.35 222 ASN A N 1
ATOM 2796 C CA . ASN A 1 240 ? 190.086 216.437 222.518 1.00 46.97 222 ASN A CA 1
ATOM 2797 C C . ASN A 1 240 ? 190.303 217.764 223.229 1.00 49.80 222 ASN A C 1
ATOM 2798 O O . ASN A 1 240 ? 189.377 218.562 223.389 1.00 55.44 222 ASN A O 1
ATOM 2809 N N . PHE A 1 241 ? 191.541 217.998 223.659 1.00 46.00 223 PHE A N 1
ATOM 2810 C CA . PHE A 1 241 ? 191.858 219.146 224.491 1.00 41.98 223 PHE A CA 1
ATOM 2811 C C . PHE A 1 241 ? 193.201 219.753 224.113 1.00 46.73 223 PHE A C 1
ATOM 2812 O O . PHE A 1 241 ? 194.058 219.095 223.519 1.00 57.12 223 PHE A O 1
ATOM 2829 N N . ALA A 1 242 ? 193.360 221.027 224.461 1.00 41.47 224 ALA A N 1
ATOM 2830 C CA . ALA A 1 242 ? 194.634 221.726 224.423 1.00 38.72 224 ALA A CA 1
ATOM 2831 C C . ALA A 1 242 ? 194.665 222.682 225.604 1.00 40.29 224 ALA A C 1
ATOM 2832 O O . ALA A 1 242 ? 193.623 222.992 226.185 1.00 53.22 224 ALA A O 1
ATOM 2839 N N . LEU A 1 243 ? 195.858 223.138 225.974 1.00 39.31 225 LEU A N 1
ATOM 2840 C CA . LEU A 1 243 ? 196.005 223.991 227.145 1.00 39.03 225 LEU A CA 1
ATOM 2841 C C . LEU A 1 243 ? 197.071 225.039 226.886 1.00 40.76 225 LEU A C 1
ATOM 2842 O O . LEU A 1 243 ? 197.955 224.845 226.050 1.00 53.61 225 LEU A O 1
ATOM 2858 N N . VAL A 1 244 ? 196.977 226.150 227.603 1.00 33.90 226 VAL A N 1
ATOM 2859 C CA . VAL A 1 244 ? 197.903 227.261 227.454 1.00 40.23 226 VAL A CA 1
ATOM 2860 C C . VAL A 1 244 ? 197.989 227.998 228.777 1.00 48.18 226 VAL A C 1
ATOM 2861 O O . VAL A 1 244 ? 196.970 228.443 229.312 1.00 58.89 226 VAL A O 1
ATOM 2874 N N . GLN A 1 245 ? 199.201 228.145 229.299 1.00 52.75 227 GLN A N 1
ATOM 2875 C CA . GLN A 1 245 ? 199.450 228.992 230.455 1.00 59.98 227 GLN A CA 1
ATOM 2876 C C . GLN A 1 245 ? 200.093 230.286 229.984 1.00 68.72 227 GLN A C 1
ATOM 2877 O O . GLN A 1 245 ? 201.080 230.265 229.243 1.00 76.79 227 GLN A O 1
ATOM 2891 N N . TYR A 1 246 ? 199.539 231.411 230.423 1.00 70.27 228 TYR A N 1
ATOM 2892 C CA . TYR A 1 246 ? 199.833 232.706 229.830 1.00 80.46 228 TYR A CA 1
ATOM 2893 C C . TYR A 1 246 ? 200.264 233.717 230.880 1.00 93.04 228 TYR A C 1
ATOM 2894 O O . TYR A 1 246 ? 199.875 234.888 230.837 1.00 99.87 228 TYR A O 1
ATOM 2912 N N . GLY A 1 247 ? 201.102 233.303 231.822 1.00 97.91 229 GLY A N 1
ATOM 2913 C CA . GLY A 1 247 ? 201.607 234.250 232.795 1.00 103.92 229 GLY A CA 1
ATOM 2914 C C . GLY A 1 247 ? 202.826 234.989 232.291 1.00 105.22 229 GLY A C 1
ATOM 2915 O O . GLY A 1 247 ? 203.950 234.486 232.376 1.00 103.86 229 GLY A O 1
ATOM 2919 N N . GLY A 1 248 ? 202.610 236.193 231.767 1.00 104.63 230 GLY A N 1
ATOM 2920 C CA . GLY A 1 248 ? 203.681 236.982 231.197 1.00 103.18 230 GLY A CA 1
ATOM 2921 C C . GLY A 1 248 ? 204.045 236.471 229.822 1.00 101.62 230 GLY A C 1
ATOM 2922 O O . GLY A 1 248 ? 203.800 237.135 228.811 1.00 104.94 230 GLY A O 1
ATOM 2926 N N . VAL A 1 249 ? 204.645 235.294 229.778 1.00 97.33 231 VAL A N 1
ATOM 2927 C CA . VAL A 1 249 ? 204.853 234.587 228.529 1.00 97.99 231 VAL A CA 1
ATOM 2928 C C . VAL A 1 249 ? 203.628 233.726 228.251 1.00 93.41 231 VAL A C 1
ATOM 2929 O O . VAL A 1 249 ? 202.774 233.516 229.115 1.00 95.35 231 VAL A O 1
ATOM 2942 N N . ILE A 1 250 ? 203.541 233.229 227.024 1.00 87.85 232 ILE A N 1
ATOM 2943 C CA . ILE A 1 250 ? 202.517 232.274 226.616 1.00 79.30 232 ILE A CA 1
ATOM 2944 C C . ILE A 1 250 ? 203.213 230.960 226.298 1.00 77.52 232 ILE A C 1
ATOM 2945 O O . ILE A 1 250 ? 204.253 230.946 225.627 1.00 89.09 232 ILE A O 1
ATOM 2961 N N . GLN A 1 251 ? 202.660 229.861 226.800 1.00 70.91 233 GLN A N 1
ATOM 2962 C CA . GLN A 1 251 ? 203.305 228.556 226.743 1.00 69.85 233 GLN A CA 1
ATOM 2963 C C . GLN A 1 251 ? 202.257 227.473 226.543 1.00 63.57 233 GLN A C 1
ATOM 2964 O O . GLN A 1 251 ? 201.452 227.208 227.440 1.00 68.85 233 GLN A O 1
ATOM 2978 N N . THR A 1 252 ? 202.277 226.846 225.369 1.00 55.42 234 THR A N 1
ATOM 2979 C CA . THR A 1 252 ? 201.317 225.805 225.015 1.00 49.36 234 THR A CA 1
ATOM 2980 C C . THR A 1 252 ? 201.699 224.545 225.774 1.00 51.89 234 THR A C 1
ATOM 2981 O O . THR A 1 252 ? 202.468 223.714 225.294 1.00 53.40 234 THR A O 1
ATOM 2992 N N . GLU A 1 253 ? 201.139 224.396 226.975 1.00 57.85 235 GLU A N 1
ATOM 2993 C CA . GLU A 1 253 ? 201.528 223.287 227.838 1.00 60.90 235 GLU A CA 1
ATOM 2994 C C . GLU A 1 253 ? 201.340 221.952 227.132 1.00 60.84 235 GLU A C 1
ATOM 2995 O O . GLU A 1 253 ? 202.207 221.075 227.209 1.00 72.57 235 GLU A O 1
ATOM 3007 N N . PHE A 1 254 ? 200.219 221.773 226.436 1.00 52.24 236 PHE A N 1
ATOM 3008 C CA . PHE A 1 254 ? 200.050 220.575 225.628 1.00 56.68 236 PHE A CA 1
ATOM 3009 C C . PHE A 1 254 ? 199.076 220.849 224.496 1.00 54.65 236 PHE A C 1
ATOM 3010 O O . PHE A 1 254 ? 198.247 221.760 224.562 1.00 63.23 236 PHE A O 1
ATOM 3027 N N . ASP A 1 255 ? 199.193 220.039 223.449 1.00 56.71 237 ASP A N 1
ATOM 3028 C CA . ASP A 1 255 ? 198.593 220.307 222.153 1.00 60.15 237 ASP A CA 1
ATOM 3029 C C . ASP A 1 255 ? 197.625 219.192 221.781 1.00 61.36 237 ASP A C 1
ATOM 3030 O O . ASP A 1 255 ? 197.546 218.157 222.447 1.00 67.78 237 ASP A O 1
ATOM 3039 N N . LEU A 1 256 ? 196.885 219.410 220.693 1.00 61.21 238 LEU A N 1
ATOM 3040 C CA . LEU A 1 256 ? 195.807 218.493 220.338 1.00 60.46 238 LEU A CA 1
ATOM 3041 C C . LEU A 1 256 ? 196.343 217.124 219.954 1.00 62.08 238 LEU A C 1
ATOM 3042 O O . LEU A 1 256 ? 195.698 216.101 220.206 1.00 70.74 238 LEU A O 1
ATOM 3058 N N . ARG A 1 257 ? 197.515 217.078 219.324 1.00 61.98 239 ARG A N 1
ATOM 3059 C CA . ARG A 1 257 ? 198.089 215.784 218.976 1.00 71.20 239 ARG A CA 1
ATOM 3060 C C . ARG A 1 257 ? 198.347 214.946 220.220 1.00 75.05 239 ARG A C 1
ATOM 3061 O O . ARG A 1 257 ? 198.117 213.731 220.211 1.00 74.10 239 ARG A O 1
ATOM 3082 N N . ASP A 1 258 ? 198.824 215.573 221.298 1.00 73.95 240 ASP A N 1
ATOM 3083 C CA . ASP A 1 258 ? 199.051 214.842 222.538 1.00 65.59 240 ASP A CA 1
ATOM 3084 C C . ASP A 1 258 ? 197.742 214.416 223.185 1.00 66.74 240 ASP A C 1
ATOM 3085 O O . ASP A 1 258 ? 197.735 213.518 224.033 1.00 73.62 240 ASP A O 1
ATOM 3094 N N . SER A 1 259 ? 196.630 215.045 222.803 1.00 68.37 241 SER A N 1
ATOM 3095 C CA . SER A 1 259 ? 195.341 214.711 223.397 1.00 69.80 241 SER A CA 1
ATOM 3096 C C . SER A 1 259 ? 194.910 213.288 223.080 1.00 67.34 241 SER A C 1
ATOM 3097 O O . SER A 1 259 ? 194.008 212.766 223.741 1.00 66.44 241 SER A O 1
ATOM 3105 N N . GLN A 1 260 ? 195.523 212.653 222.081 1.00 64.96 242 GLN A N 1
ATOM 3106 C CA . GLN A 1 260 ? 195.172 211.278 221.754 1.00 65.76 242 GLN A CA 1
ATOM 3107 C C . GLN A 1 260 ? 195.560 210.310 222.862 1.00 70.13 242 GLN A C 1
ATOM 3108 O O . GLN A 1 260 ? 194.844 209.329 223.092 1.00 71.78 242 GLN A O 1
ATOM 3122 N N . ASP A 1 261 ? 196.668 210.559 223.549 1.00 67.77 243 ASP A N 1
ATOM 3123 C CA . ASP A 1 261 ? 197.086 209.772 224.705 1.00 68.80 243 ASP A CA 1
ATOM 3124 C C . ASP A 1 261 ? 196.497 210.454 225.936 1.00 70.40 243 ASP A C 1
ATOM 3125 O O . ASP A 1 261 ? 197.052 211.425 226.451 1.00 75.65 243 ASP A O 1
ATOM 3134 N N . VAL A 1 262 ? 195.361 209.938 226.406 1.00 63.44 244 VAL A N 1
ATOM 3135 C CA . VAL A 1 262 ? 194.659 210.586 227.509 1.00 61.59 244 VAL A CA 1
ATOM 3136 C C . VAL A 1 262 ? 195.526 210.591 228.759 1.00 67.18 244 VAL A C 1
ATOM 3137 O O . VAL A 1 262 ? 195.611 211.596 229.475 1.00 73.93 244 VAL A O 1
ATOM 3150 N N . MET A 1 263 ? 196.173 209.462 229.048 1.00 70.87 245 MET A N 1
ATOM 3151 C CA . MET A 1 263 ? 196.931 209.349 230.289 1.00 73.64 245 MET A CA 1
ATOM 3152 C C . MET A 1 263 ? 198.070 210.355 230.332 1.00 73.62 245 MET A C 1
ATOM 3153 O O . MET A 1 263 ? 198.305 210.994 231.365 1.00 75.27 245 MET A O 1
ATOM 3167 N N . ALA A 1 264 ? 198.793 210.508 229.224 1.00 72.79 246 ALA A N 1
ATOM 3168 C CA . ALA A 1 264 ? 199.902 211.453 229.201 1.00 79.10 246 ALA A CA 1
ATOM 3169 C C . ALA A 1 264 ? 199.410 212.869 229.459 1.00 75.96 246 ALA A C 1
ATOM 3170 O O . ALA A 1 264 ? 200.003 213.612 230.249 1.00 78.69 246 ALA A O 1
ATOM 3177 N N . SER A 1 265 ? 198.318 213.260 228.802 1.00 72.32 247 SER A N 1
ATOM 3178 C CA . SER A 1 265 ? 197.803 214.613 228.976 1.00 76.05 247 SER A CA 1
ATOM 3179 C C . SER A 1 265 ? 197.334 214.840 230.406 1.00 78.50 247 SER A C 1
ATOM 3180 O O . SER A 1 265 ? 197.582 215.903 230.989 1.00 80.70 247 SER A O 1
ATOM 3188 N N . LEU A 1 266 ? 196.649 213.857 230.990 1.00 73.77 248 LEU A N 1
ATOM 3189 C CA . LEU A 1 266 ? 196.192 214.011 232.366 1.00 72.32 248 LEU A CA 1
ATOM 3190 C C . LEU A 1 266 ? 197.367 214.137 233.321 1.00 80.20 248 LEU A C 1
ATOM 3191 O O . LEU A 1 266 ? 197.365 214.999 234.208 1.00 82.90 248 LEU A O 1
ATOM 3207 N N . ALA A 1 267 ? 198.385 213.292 233.155 1.00 80.18 249 ALA A N 1
ATOM 3208 C CA . ALA A 1 267 ? 199.558 213.393 234.014 1.00 81.51 249 ALA A CA 1
ATOM 3209 C C . ALA A 1 267 ? 200.233 214.746 233.846 1.00 81.67 249 ALA A C 1
ATOM 3210 O O . ALA A 1 267 ? 200.714 215.335 234.821 1.00 86.84 249 ALA A O 1
ATOM 3217 N N . ARG A 1 268 ? 200.271 215.258 232.616 1.00 74.07 250 ARG A N 1
ATOM 3218 C CA . ARG A 1 268 ? 200.902 216.548 232.377 1.00 73.58 250 ARG A CA 1
ATOM 3219 C C . ARG A 1 268 ? 200.100 217.678 233.006 1.00 78.10 250 ARG A C 1
ATOM 3220 O O . ARG A 1 268 ? 200.672 218.691 233.419 1.00 85.40 250 ARG A O 1
ATOM 3241 N N . VAL A 1 269 ? 198.780 217.526 233.084 1.00 77.20 251 VAL A N 1
ATOM 3242 C CA . VAL A 1 269 ? 197.956 218.567 233.691 1.00 83.82 251 VAL A CA 1
ATOM 3243 C C . VAL A 1 269 ? 198.410 218.821 235.122 1.00 89.24 251 VAL A C 1
ATOM 3244 O O . VAL A 1 269 ? 198.576 219.970 235.547 1.00 93.44 251 VAL A O 1
ATOM 3257 N N . GLN A 1 270 ? 198.617 217.748 235.887 1.00 86.38 252 GLN A N 1
ATOM 3258 C CA . GLN A 1 270 ? 199.080 217.893 237.260 1.00 88.51 252 GLN A CA 1
ATOM 3259 C C . GLN A 1 270 ? 200.536 218.336 237.341 1.00 92.87 252 GLN A C 1
ATOM 3260 O O . GLN A 1 270 ? 200.957 218.845 238.382 1.00 94.88 252 GLN A O 1
ATOM 3274 N N . ASN A 1 271 ? 201.312 218.151 236.277 1.00 94.36 253 ASN A N 1
ATOM 3275 C CA . ASN A 1 271 ? 202.750 218.379 236.315 1.00 96.55 253 ASN A CA 1
ATOM 3276 C C . ASN A 1 271 ? 203.153 219.785 235.894 1.00 96.08 253 ASN A C 1
ATOM 3277 O O . ASN A 1 271 ? 204.352 220.077 235.849 1.00 104.76 253 ASN A O 1
ATOM 3287 N N . ILE A 1 272 ? 202.203 220.657 235.588 1.00 89.23 254 ILE A N 1
ATOM 3288 C CA . ILE A 1 272 ? 202.534 222.012 235.166 1.00 92.09 254 ILE A CA 1
ATOM 3289 C C . ILE A 1 272 ? 202.722 222.891 236.394 1.00 100.70 254 ILE A C 1
ATOM 3290 O O . ILE A 1 272 ? 202.029 222.742 237.406 1.00 103.89 254 ILE A O 1
ATOM 3306 N N . THR A 1 273 ? 203.669 223.823 236.303 1.00 104.89 255 THR A N 1
ATOM 3307 C CA . THR A 1 273 ? 204.002 224.719 237.399 1.00 107.85 255 THR A CA 1
ATOM 3308 C C . THR A 1 273 ? 203.638 226.152 237.034 1.00 98.42 255 THR A C 1
ATOM 3309 O O . THR A 1 273 ? 203.718 226.564 235.874 1.00 93.17 255 THR A O 1
ATOM 3320 N N . GLN A 1 274 ? 203.237 226.911 238.049 1.00 94.45 256 GLN A N 1
ATOM 3321 C CA . GLN A 1 274 ? 202.835 228.293 237.839 1.00 96.33 256 GLN A CA 1
ATOM 3322 C C . GLN A 1 274 ? 203.982 229.094 237.239 1.00 90.93 256 GLN A C 1
ATOM 3323 O O . GLN A 1 274 ? 205.148 228.896 237.590 1.00 96.04 256 GLN A O 1
ATOM 3337 N N . VAL A 1 275 ? 203.646 230.003 236.327 1.00 81.57 257 VAL A N 1
ATOM 3338 C CA . VAL A 1 275 ? 204.651 230.806 235.642 1.00 86.92 257 VAL A CA 1
ATOM 3339 C C . VAL A 1 275 ? 204.709 232.200 236.252 1.00 95.71 257 VAL A C 1
ATOM 3340 O O . VAL A 1 275 ? 205.740 232.878 236.180 1.00 97.17 257 VAL A O 1
ATOM 3353 N N . GLY A 1 276 ? 203.605 232.641 236.851 1.00 100.68 258 GLY A N 1
ATOM 3354 C CA . GLY A 1 276 ? 203.602 233.913 237.550 1.00 104.26 258 GLY A CA 1
ATOM 3355 C C . GLY A 1 276 ? 203.575 235.109 236.611 1.00 102.70 258 GLY A C 1
ATOM 3356 O O . GLY A 1 276 ? 203.101 235.037 235.478 1.00 98.00 258 GLY A O 1
ATOM 3360 N N . SER A 1 277 ? 204.091 236.231 237.116 1.00 102.97 259 SER A N 1
ATOM 3361 C CA . SER A 1 277 ? 204.183 237.497 236.392 1.00 101.65 259 SER A CA 1
ATOM 3362 C C . SER A 1 277 ? 202.805 238.108 236.151 1.00 106.83 259 SER A C 1
ATOM 3363 O O . SER A 1 277 ? 201.962 238.100 237.053 1.00 109.56 259 SER A O 1
ATOM 3371 N N . VAL A 1 278 ? 202.556 238.637 234.950 1.00 106.87 260 VAL A N 1
ATOM 3372 C CA . VAL A 1 278 ? 201.422 239.522 234.711 1.00 106.74 260 VAL A CA 1
ATOM 3373 C C . VAL A 1 278 ? 200.404 238.832 233.812 1.00 110.25 260 VAL A C 1
ATOM 3374 O O . VAL A 1 278 ? 200.730 237.913 233.054 1.00 106.93 260 VAL A O 1
ATOM 3387 N N . THR A 1 279 ? 199.155 239.299 233.896 1.00 116.33 261 THR A N 1
ATOM 3388 C CA . THR A 1 279 ? 198.007 238.649 233.258 1.00 116.08 261 THR A CA 1
ATOM 3389 C C . THR A 1 279 ? 197.789 239.236 231.867 1.00 114.84 261 THR A C 1
ATOM 3390 O O . THR A 1 279 ? 197.085 240.234 231.692 1.00 108.18 261 THR A O 1
ATOM 3401 N N . LYS A 1 280 ? 198.382 238.596 230.861 1.00 115.95 262 LYS A N 1
ATOM 3402 C CA . LYS A 1 280 ? 198.200 238.998 229.464 1.00 115.92 262 LYS A CA 1
ATOM 3403 C C . LYS A 1 280 ? 197.181 238.071 228.799 1.00 110.07 262 LYS A C 1
ATOM 3404 O O . LYS A 1 280 ? 197.507 237.200 227.993 1.00 102.73 262 LYS A O 1
ATOM 3423 N N . THR A 1 281 ? 195.914 238.288 229.155 1.00 112.84 263 THR A N 1
ATOM 3424 C CA . THR A 1 281 ? 194.864 237.352 228.760 1.00 109.81 263 THR A CA 1
ATOM 3425 C C . THR A 1 281 ? 194.518 237.483 227.280 1.00 107.15 263 THR A C 1
ATOM 3426 O O . THR A 1 281 ? 194.354 236.472 226.584 1.00 105.63 263 THR A O 1
ATOM 3437 N N . ALA A 1 282 ? 194.403 238.713 226.776 1.00 102.99 264 ALA A N 1
ATOM 3438 C CA . ALA A 1 282 ? 194.121 238.894 225.356 1.00 101.04 264 ALA A CA 1
ATOM 3439 C C . ALA A 1 282 ? 195.231 238.298 224.501 1.00 98.73 264 ALA A C 1
ATOM 3440 O O . ALA A 1 282 ? 194.967 237.656 223.475 1.00 97.65 264 ALA A O 1
ATOM 3447 N N . SER A 1 283 ? 196.484 238.515 224.900 1.00 102.02 265 SER A N 1
ATOM 3448 C CA . SER A 1 283 ? 197.587 237.856 224.216 1.00 106.39 265 SER A CA 1
ATOM 3449 C C . SER A 1 283 ? 197.444 236.345 224.293 1.00 101.40 265 SER A C 1
ATOM 3450 O O . SER A 1 283 ? 197.793 235.640 223.341 1.00 101.92 265 SER A O 1
ATOM 3458 N N . ALA A 1 284 ? 196.927 235.832 225.410 1.00 97.69 266 ALA A N 1
ATOM 3459 C CA . ALA A 1 284 ? 196.701 234.397 225.525 1.00 91.10 266 ALA A CA 1
ATOM 3460 C C . ALA A 1 284 ? 195.703 233.918 224.484 1.00 87.82 266 ALA A C 1
ATOM 3461 O O . ALA A 1 284 ? 195.912 232.884 223.842 1.00 82.83 266 ALA A O 1
ATOM 3468 N N . MET A 1 285 ? 194.608 234.656 224.303 1.00 91.38 267 MET A N 1
ATOM 3469 C CA . MET A 1 285 ? 193.631 234.275 223.289 1.00 86.50 267 MET A CA 1
ATOM 3470 C C . MET A 1 285 ? 194.252 234.303 221.900 1.00 93.02 267 MET A C 1
ATOM 3471 O O . MET A 1 285 ? 194.081 233.369 221.104 1.00 85.57 267 MET A O 1
ATOM 3485 N N . GLN A 1 286 ? 194.972 235.380 221.587 1.00 102.08 268 GLN A N 1
ATOM 3486 C CA . GLN A 1 286 ? 195.574 235.489 220.263 1.00 100.38 268 GLN A CA 1
ATOM 3487 C C . GLN A 1 286 ? 196.560 234.354 220.024 1.00 100.42 268 GLN A C 1
ATOM 3488 O O . GLN A 1 286 ? 196.655 233.827 218.911 1.00 100.05 268 GLN A O 1
ATOM 3502 N N . HIS A 1 287 ? 197.297 233.953 221.062 1.00 101.95 269 HIS A N 1
ATOM 3503 C CA . HIS A 1 287 ? 198.202 232.818 220.928 1.00 92.99 269 HIS A CA 1
ATOM 3504 C C . HIS A 1 287 ? 197.440 231.517 220.723 1.00 91.01 269 HIS A C 1
ATOM 3505 O O . HIS A 1 287 ? 197.843 230.677 219.912 1.00 88.90 269 HIS A O 1
ATOM 3519 N N . VAL A 1 288 ? 196.339 231.326 221.451 1.00 92.66 270 VAL A N 1
ATOM 3520 C CA . VAL A 1 288 ? 195.542 230.115 221.269 1.00 88.22 270 VAL A CA 1
ATOM 3521 C C . VAL A 1 288 ? 195.029 230.045 219.841 1.00 83.25 270 VAL A C 1
ATOM 3522 O O . VAL A 1 288 ? 194.824 228.961 219.284 1.00 80.36 270 VAL A O 1
ATOM 3535 N N . LEU A 1 289 ? 194.805 231.207 219.229 1.00 80.00 271 LEU A N 1
ATOM 3536 C CA . LEU A 1 289 ? 194.279 231.224 217.869 1.00 80.30 271 LEU A CA 1
ATOM 3537 C C . LEU A 1 289 ? 195.394 231.135 216.830 1.00 87.67 271 LEU A C 1
ATOM 3538 O O . LEU A 1 289 ? 195.154 230.734 215.685 1.00 88.43 271 LEU A O 1
ATOM 3554 N N . ASP A 1 290 ? 196.614 231.520 217.201 1.00 96.12 272 ASP A N 1
ATOM 3555 C CA . ASP A 1 290 ? 197.742 231.403 216.284 1.00 96.01 272 ASP A CA 1
ATOM 3556 C C . ASP A 1 290 ? 198.445 230.052 216.367 1.00 91.40 272 ASP A C 1
ATOM 3557 O O . ASP A 1 290 ? 199.243 229.735 215.479 1.00 91.51 272 ASP A O 1
ATOM 3566 N N . SER A 1 291 ? 198.180 229.255 217.406 1.00 89.94 273 SER A N 1
ATOM 3567 C CA . SER A 1 291 ? 198.824 227.957 217.563 1.00 94.74 273 SER A CA 1
ATOM 3568 C C . SER A 1 291 ? 197.858 226.782 217.608 1.00 93.99 273 SER A C 1
ATOM 3569 O O . SER A 1 291 ? 198.208 225.707 217.108 1.00 93.01 273 SER A O 1
ATOM 3577 N N . ILE A 1 292 ? 196.671 226.948 218.185 1.00 86.58 274 ILE A N 1
ATOM 3578 C CA . ILE A 1 292 ? 195.686 225.879 218.294 1.00 72.52 274 ILE A CA 1
ATOM 3579 C C . ILE A 1 292 ? 194.449 226.296 217.513 1.00 72.67 274 ILE A C 1
ATOM 3580 O O . ILE A 1 292 ? 194.127 227.483 217.411 1.00 73.78 274 ILE A O 1
ATOM 3596 N N . PHE A 1 293 ? 193.743 225.300 216.982 1.00 76.62 275 PHE A N 1
ATOM 3597 C CA . PHE A 1 293 ? 192.743 225.425 215.921 1.00 77.55 275 PHE A CA 1
ATOM 3598 C C . PHE A 1 293 ? 193.379 225.517 214.543 1.00 78.64 275 PHE A C 1
ATOM 3599 O O . PHE A 1 293 ? 192.659 225.576 213.542 1.00 81.46 275 PHE A O 1
ATOM 3616 N N . THR A 1 294 ? 194.706 225.522 214.460 1.00 83.15 276 THR A N 1
ATOM 3617 C CA . THR A 1 294 ? 195.415 225.597 213.190 1.00 86.26 276 THR A CA 1
ATOM 3618 C C . THR A 1 294 ? 195.793 224.189 212.747 1.00 85.43 276 THR A C 1
ATOM 3619 O O . THR A 1 294 ? 196.369 223.421 213.524 1.00 86.43 276 THR A O 1
ATOM 3630 N N . SER A 1 295 ? 195.478 223.861 211.494 1.00 83.55 277 SER A N 1
ATOM 3631 C CA . SER A 1 295 ? 195.562 222.472 211.055 1.00 87.95 277 SER A CA 1
ATOM 3632 C C . SER A 1 295 ? 196.992 221.949 211.073 1.00 84.45 277 SER A C 1
ATOM 3633 O O . SER A 1 295 ? 197.206 220.736 210.987 1.00 79.36 277 SER A O 1
ATOM 3641 N N . SER A 1 296 ? 197.981 222.838 211.173 1.00 91.66 278 SER A N 1
ATOM 3642 C CA . SER A 1 296 ? 199.368 222.387 211.213 1.00 99.03 278 SER A CA 1
ATOM 3643 C C . SER A 1 296 ? 199.663 221.586 212.475 1.00 98.11 278 SER A C 1
ATOM 3644 O O . SER A 1 296 ? 200.379 220.580 212.418 1.00 95.48 278 SER A O 1
ATOM 3652 N N . HIS A 1 297 ? 199.123 222.008 213.615 1.00 93.86 279 HIS A N 1
ATOM 3653 C CA . HIS A 1 297 ? 199.391 221.364 214.892 1.00 88.76 279 HIS A CA 1
ATOM 3654 C C . HIS A 1 297 ? 198.504 220.155 215.160 1.00 85.65 279 HIS A C 1
ATOM 3655 O O . HIS A 1 297 ? 198.722 219.461 216.154 1.00 81.84 279 HIS A O 1
ATOM 3669 N N . GLY A 1 298 ? 197.510 219.893 214.318 1.00 88.90 280 GLY A N 1
ATOM 3670 C CA . GLY A 1 298 ? 196.651 218.730 214.467 1.00 85.73 280 GLY A CA 1
ATOM 3671 C C . GLY A 1 298 ? 195.166 219.022 214.442 1.00 82.85 280 GLY A C 1
ATOM 3672 O O . GLY A 1 298 ? 194.372 218.082 214.302 1.00 85.71 280 GLY A O 1
ATOM 3676 N N . SER A 1 299 ? 194.746 220.275 214.568 1.00 80.85 281 SER A N 1
ATOM 3677 C CA . SER A 1 299 ? 193.325 220.587 214.603 1.00 77.28 281 SER A CA 1
ATOM 3678 C C . SER A 1 299 ? 192.653 220.216 213.289 1.00 82.70 281 SER A C 1
ATOM 3679 O O . SER A 1 299 ? 193.275 220.199 212.225 1.00 90.01 281 SER A O 1
ATOM 3687 N N . ARG A 1 300 ? 191.364 219.914 213.379 1.00 83.81 282 ARG A N 1
ATOM 3688 C CA . ARG A 1 300 ? 190.538 219.584 212.230 1.00 89.26 282 ARG A CA 1
ATOM 3689 C C . ARG A 1 300 ? 189.535 220.704 211.995 1.00 93.50 282 ARG A C 1
ATOM 3690 O O . ARG A 1 300 ? 188.928 221.216 212.941 1.00 92.60 282 ARG A O 1
ATOM 3711 N N . ARG A 1 301 ? 189.366 221.081 210.728 1.00 98.03 283 ARG A N 1
ATOM 3712 C CA . ARG A 1 301 ? 188.515 222.221 210.405 1.00 99.42 283 ARG A CA 1
ATOM 3713 C C . ARG A 1 301 ? 187.062 221.955 210.775 1.00 94.52 283 ARG A C 1
ATOM 3714 O O . ARG A 1 301 ? 186.348 222.865 211.210 1.00 92.49 283 ARG A O 1
ATOM 3735 N N . LYS A 1 302 ? 186.604 220.715 210.604 1.00 92.05 284 LYS A N 1
ATOM 3736 C CA . LYS A 1 302 ? 185.193 220.406 210.814 1.00 93.40 284 LYS A CA 1
ATOM 3737 C C . LYS A 1 302 ? 184.786 220.493 212.278 1.00 86.16 284 LYS A C 1
ATOM 3738 O O . LYS A 1 302 ? 183.648 220.874 212.570 1.00 79.89 284 LYS A O 1
ATOM 3757 N N . ALA A 1 303 ? 185.683 220.161 213.199 1.00 83.33 285 ALA A N 1
ATOM 3758 C CA . ALA A 1 303 ? 185.307 220.021 214.597 1.00 77.25 285 ALA A CA 1
ATOM 3759 C C . ALA A 1 303 ? 184.824 221.342 215.179 1.00 70.11 285 ALA A C 1
ATOM 3760 O O . ALA A 1 303 ? 185.249 222.425 214.770 1.00 71.16 285 ALA A O 1
ATOM 3767 N N . SER A 1 304 ? 183.918 221.238 216.145 1.00 66.18 286 SER A N 1
ATOM 3768 C CA . SER A 1 304 ? 183.511 222.393 216.924 1.00 64.84 286 SER A CA 1
ATOM 3769 C C . SER A 1 304 ? 184.696 222.933 217.711 1.00 56.77 286 SER A C 1
ATOM 3770 O O . SER A 1 304 ? 185.740 222.288 217.825 1.00 63.36 286 SER A O 1
ATOM 3778 N N . LYS A 1 305 ? 184.531 224.132 218.253 1.00 48.23 287 LYS A N 1
ATOM 3779 C CA . LYS A 1 305 ? 185.613 224.840 218.915 1.00 50.75 287 LYS A CA 1
ATOM 3780 C C . LYS A 1 305 ? 185.087 225.523 220.166 1.00 49.50 287 LYS A C 1
ATOM 3781 O O . LYS A 1 305 ? 184.160 226.331 220.091 1.00 59.61 287 LYS A O 1
ATOM 3800 N N . VAL A 1 306 ? 185.687 225.202 221.310 1.00 47.41 288 VAL A N 1
ATOM 3801 C CA . VAL A 1 306 ? 185.294 225.758 222.596 1.00 45.95 288 VAL A CA 1
ATOM 3802 C C . VAL A 1 306 ? 186.525 226.336 223.274 1.00 44.59 288 VAL A C 1
ATOM 3803 O O . VAL A 1 306 ? 187.661 226.056 222.885 1.00 48.98 288 VAL A O 1
ATOM 3816 N N . MET A 1 307 ? 186.295 227.165 224.284 1.00 46.98 289 MET A N 1
ATOM 3817 C CA . MET A 1 307 ? 187.368 227.704 225.105 1.00 48.64 289 MET A CA 1
ATOM 3818 C C . MET A 1 307 ? 186.890 227.842 226.542 1.00 54.06 289 MET A C 1
ATOM 3819 O O . MET A 1 307 ? 185.694 228.018 226.794 1.00 65.64 289 MET A O 1
ATOM 3833 N N . VAL A 1 308 ? 187.828 227.756 227.479 1.00 39.94 290 VAL A N 1
ATOM 3834 C CA . VAL A 1 308 ? 187.554 227.903 228.903 1.00 41.51 290 VAL A CA 1
ATOM 3835 C C . VAL A 1 308 ? 188.686 228.727 229.502 1.00 44.38 290 VAL A C 1
ATOM 3836 O O . VAL A 1 308 ? 189.839 228.283 229.515 1.00 55.96 290 VAL A O 1
ATOM 3849 N N . VAL A 1 309 ? 188.360 229.907 230.014 1.00 40.12 291 VAL A N 1
ATOM 3850 C CA . VAL A 1 309 ? 189.347 230.924 230.358 1.00 40.85 291 VAL A CA 1
ATOM 3851 C C . VAL A 1 309 ? 189.366 231.064 231.871 1.00 47.14 291 VAL A C 1
ATOM 3852 O O . VAL A 1 309 ? 188.438 231.630 232.461 1.00 63.38 291 VAL A O 1
ATOM 3865 N N . LEU A 1 310 ? 190.417 230.559 232.507 1.00 49.28 292 LEU A N 1
ATOM 3866 C CA . LEU A 1 310 ? 190.511 230.555 233.967 1.00 55.91 292 LEU A CA 1
ATOM 3867 C C . LEU A 1 310 ? 191.221 231.814 234.456 1.00 67.74 292 LEU A C 1
ATOM 3868 O O . LEU A 1 310 ? 192.169 231.769 235.237 1.00 78.65 292 LEU A O 1
ATOM 3884 N N . THR A 1 311 ? 190.738 232.955 233.981 1.00 74.26 293 THR A N 1
ATOM 3885 C CA . THR A 1 311 ? 191.336 234.238 234.312 1.00 89.16 293 THR A CA 1
ATOM 3886 C C . THR A 1 311 ? 190.919 234.690 235.705 1.00 98.98 293 THR A C 1
ATOM 3887 O O . THR A 1 311 ? 189.844 234.338 236.200 1.00 94.58 293 THR A O 1
ATOM 3898 N N . ASP A 1 312 ? 191.790 235.475 236.338 1.00 107.93 294 ASP A N 1
ATOM 3899 C CA . ASP A 1 312 ? 191.474 236.113 237.608 1.00 109.91 294 ASP A CA 1
ATOM 3900 C C . ASP A 1 312 ? 190.912 237.519 237.439 1.00 111.96 294 ASP A C 1
ATOM 3901 O O . ASP A 1 312 ? 190.486 238.122 238.429 1.00 112.83 294 ASP A O 1
ATOM 3910 N N . GLY A 1 313 ? 190.897 238.050 236.218 1.00 110.25 295 GLY A N 1
ATOM 3911 C CA . GLY A 1 313 ? 190.354 239.365 235.955 1.00 114.48 295 GLY A CA 1
ATOM 3912 C C . GLY A 1 313 ? 191.332 240.511 236.098 1.00 120.81 295 GLY A C 1
ATOM 3913 O O . GLY A 1 313 ? 190.978 241.648 235.761 1.00 122.18 295 GLY A O 1
ATOM 3917 N N . GLY A 1 314 ? 192.544 240.256 236.583 1.00 120.83 296 GLY A N 1
ATOM 3918 C CA . GLY A 1 314 ? 193.531 241.305 236.748 1.00 120.65 296 GLY A CA 1
ATOM 3919 C C . GLY A 1 314 ? 194.366 241.535 235.505 1.00 122.75 296 GLY A C 1
ATOM 3920 O O . GLY A 1 314 ? 195.598 241.482 235.560 1.00 122.15 296 GLY A O 1
ATOM 3924 N N . ILE A 1 315 ? 193.704 241.792 234.375 1.00 124.52 297 ILE A N 1
ATOM 3925 C CA . ILE A 1 315 ? 194.423 242.022 233.128 1.00 124.27 297 ILE A CA 1
ATOM 3926 C C . ILE A 1 315 ? 195.233 243.304 233.242 1.00 127.47 297 ILE A C 1
ATOM 3927 O O . ILE A 1 315 ? 194.757 244.317 233.770 1.00 124.82 297 ILE A O 1
ATOM 3943 N N . PHE A 1 316 ? 196.467 243.263 232.745 1.00 125.86 298 PHE A N 1
ATOM 3944 C CA . PHE A 1 316 ? 197.369 244.402 232.832 1.00 122.01 298 PHE A CA 1
ATOM 3945 C C . PHE A 1 316 ? 198.592 244.119 231.974 1.00 115.67 298 PHE A C 1
ATOM 3946 O O . PHE A 1 316 ? 198.987 242.965 231.797 1.00 116.42 298 PHE A O 1
ATOM 3963 N N . GLU A 1 317 ? 199.184 245.185 231.439 1.00 110.76 299 GLU A N 1
ATOM 3964 C CA . GLU A 1 317 ? 200.383 245.076 230.610 1.00 117.61 299 GLU A CA 1
ATOM 3965 C C . GLU A 1 317 ? 200.138 244.201 229.388 1.00 117.91 299 GLU A C 1
ATOM 3966 O O . GLU A 1 317 ? 201.052 243.538 228.893 1.00 117.91 299 GLU A O 1
ATOM 3978 N N . ASP A 1 318 ? 198.910 244.188 228.893 1.00 118.26 300 ASP A N 1
ATOM 3979 C CA . ASP A 1 318 ? 198.571 243.333 227.765 1.00 116.15 300 ASP A CA 1
ATOM 3980 C C . ASP A 1 318 ? 199.037 243.977 226.466 1.00 115.48 300 ASP A C 1
ATOM 3981 O O . ASP A 1 318 ? 198.560 245.067 226.123 1.00 106.91 300 ASP A O 1
ATOM 3990 N N . PRO A 1 319 ? 199.946 243.353 225.710 1.00 121.07 301 PRO A N 1
ATOM 3991 C CA . PRO A 1 319 ? 200.418 243.983 224.466 1.00 118.26 301 PRO A CA 1
ATOM 3992 C C . PRO A 1 319 ? 199.325 244.204 223.439 1.00 113.68 301 PRO A C 1
ATOM 3993 O O . PRO A 1 319 ? 199.508 245.024 222.532 1.00 115.86 301 PRO A O 1
ATOM 4004 N N . LEU A 1 320 ? 198.202 243.502 223.545 1.00 107.93 302 LEU A N 1
ATOM 4005 C CA . LEU A 1 320 ? 197.136 243.564 222.561 1.00 111.43 302 LEU A CA 1
ATOM 4006 C C . LEU A 1 320 ? 195.885 244.190 223.165 1.00 116.90 302 LEU A C 1
ATOM 4007 O O . LEU A 1 320 ? 195.699 244.198 224.385 1.00 118.32 302 LEU A O 1
ATOM 4023 N N . ASN A 1 321 ? 195.030 244.718 222.291 1.00 118.83 303 ASN A N 1
ATOM 4024 C CA . ASN A 1 321 ? 193.785 245.353 222.707 1.00 117.09 303 ASN A CA 1
ATOM 4025 C C . ASN A 1 321 ? 192.716 244.284 222.893 1.00 111.62 303 ASN A C 1
ATOM 4026 O O . ASN A 1 321 ? 192.413 243.532 221.961 1.00 109.12 303 ASN A O 1
ATOM 4036 N N . LEU A 1 322 ? 192.139 244.222 224.092 1.00 113.04 304 LEU A N 1
ATOM 4037 C CA . LEU A 1 322 ? 191.193 243.154 224.402 1.00 115.44 304 LEU A CA 1
ATOM 4038 C C . LEU A 1 322 ? 189.970 243.215 223.494 1.00 110.07 304 LEU A C 1
ATOM 4039 O O . LEU A 1 322 ? 189.532 242.192 222.955 1.00 100.41 304 LEU A O 1
ATOM 4055 N N . THR A 1 323 ? 189.406 244.410 223.310 1.00 115.26 305 THR A N 1
ATOM 4056 C CA . THR A 1 323 ? 188.124 244.519 222.621 1.00 115.24 305 THR A CA 1
ATOM 4057 C C . THR A 1 323 ? 188.228 244.053 221.175 1.00 108.49 305 THR A C 1
ATOM 4058 O O . THR A 1 323 ? 187.336 243.365 220.670 1.00 104.29 305 THR A O 1
ATOM 4069 N N . THR A 1 324 ? 189.306 244.429 220.486 1.00 105.69 306 THR A N 1
ATOM 4070 C CA . THR A 1 324 ? 189.443 244.052 219.083 1.00 99.79 306 THR A CA 1
ATOM 4071 C C . THR A 1 324 ? 189.749 242.569 218.940 1.00 96.01 306 THR A C 1
ATOM 4072 O O . THR A 1 324 ? 189.294 241.920 217.991 1.00 86.84 306 THR A O 1
ATOM 4083 N N . VAL A 1 325 ? 190.536 242.021 219.866 1.00 104.78 307 VAL A N 1
ATOM 4084 C CA . VAL A 1 325 ? 190.865 240.600 219.824 1.00 108.31 307 VAL A CA 1
ATOM 4085 C C . VAL A 1 325 ? 189.616 239.760 220.051 1.00 106.31 307 VAL A C 1
ATOM 4086 O O . VAL A 1 325 ? 189.390 238.755 219.368 1.00 104.89 307 VAL A O 1
ATOM 4099 N N . ILE A 1 326 ? 188.791 240.153 221.022 1.00 100.28 308 ILE A N 1
ATOM 4100 C CA . ILE A 1 326 ? 187.677 239.303 221.425 1.00 94.24 308 ILE A CA 1
ATOM 4101 C C . ILE A 1 326 ? 186.670 239.159 220.290 1.00 95.01 308 ILE A C 1
ATOM 4102 O O . ILE A 1 326 ? 186.165 238.060 220.030 1.00 98.52 308 ILE A O 1
ATOM 4118 N N . ASN A 1 327 ? 186.360 240.254 219.596 1.00 92.11 309 ASN A N 1
ATOM 4119 C CA . ASN A 1 327 ? 185.328 240.250 218.564 1.00 89.98 309 ASN A CA 1
ATOM 4120 C C . ASN A 1 327 ? 185.899 239.989 217.181 1.00 91.81 309 ASN A C 1
ATOM 4121 O O . ASN A 1 327 ? 185.167 240.085 216.192 1.00 86.35 309 ASN A O 1
ATOM 4132 N N . SER A 1 328 ? 187.188 239.685 217.085 1.00 98.54 310 SER A N 1
ATOM 4133 C CA . SER A 1 328 ? 187.840 239.616 215.791 1.00 100.35 310 SER A CA 1
ATOM 4134 C C . SER A 1 328 ? 187.200 238.530 214.927 1.00 100.54 310 SER A C 1
ATOM 4135 O O . SER A 1 328 ? 186.658 237.551 215.446 1.00 96.26 310 SER A O 1
ATOM 4143 N N . PRO A 1 329 ? 187.242 238.684 213.598 1.00 107.46 311 PRO A N 1
ATOM 4144 C CA . PRO A 1 329 ? 186.611 237.667 212.738 1.00 105.24 311 PRO A CA 1
ATOM 4145 C C . PRO A 1 329 ? 187.152 236.269 212.978 1.00 101.81 311 PRO A C 1
ATOM 4146 O O . PRO A 1 329 ? 186.399 235.291 212.878 1.00 97.68 311 PRO A O 1
ATOM 4157 N N . LYS A 1 330 ? 188.444 236.143 213.289 1.00 98.19 312 LYS A N 1
ATOM 4158 C CA . LYS A 1 330 ? 189.004 234.828 213.582 1.00 99.09 312 LYS A CA 1
ATOM 4159 C C . LYS A 1 330 ? 188.324 234.200 214.796 1.00 103.75 312 LYS A C 1
ATOM 4160 O O . LYS A 1 330 ? 187.950 233.022 214.767 1.00 99.67 312 LYS A O 1
ATOM 4179 N N . MET A 1 331 ? 188.150 234.976 215.872 1.00 106.35 313 MET A N 1
ATOM 4180 C CA . MET A 1 331 ? 187.417 234.501 217.044 1.00 97.03 313 MET A CA 1
ATOM 4181 C C . MET A 1 331 ? 186.003 234.054 216.712 1.00 95.74 313 MET A C 1
ATOM 4182 O O . MET A 1 331 ? 185.458 233.205 217.426 1.00 93.45 313 MET A O 1
ATOM 4196 N N . GLN A 1 332 ? 185.397 234.593 215.657 1.00 89.65 314 GLN A N 1
ATOM 4197 C CA . GLN A 1 332 ? 184.033 234.216 215.325 1.00 87.51 314 GLN A CA 1
ATOM 4198 C C . GLN A 1 332 ? 183.958 232.726 215.016 1.00 81.17 314 GLN A C 1
ATOM 4199 O O . GLN A 1 332 ? 184.790 232.175 214.292 1.00 78.42 314 GLN A O 1
ATOM 4213 N N . GLY A 1 333 ? 182.943 232.075 215.579 1.00 75.05 315 GLY A N 1
ATOM 4214 C CA . GLY A 1 333 ? 182.739 230.655 215.404 1.00 69.79 315 GLY A CA 1
ATOM 4215 C C . GLY A 1 333 ? 183.251 229.790 216.534 1.00 73.59 315 GLY A C 1
ATOM 4216 O O . GLY A 1 333 ? 183.198 228.560 216.420 1.00 72.93 315 GLY A O 1
ATOM 4220 N N . VAL A 1 334 ? 183.743 230.386 217.616 1.00 76.72 316 VAL A N 1
ATOM 4221 C CA . VAL A 1 334 ? 184.302 229.657 218.748 1.00 71.50 316 VAL A CA 1
ATOM 4222 C C . VAL A 1 334 ? 183.591 230.131 220.006 1.00 69.54 316 VAL A C 1
ATOM 4223 O O . VAL A 1 334 ? 183.457 231.340 220.231 1.00 75.99 316 VAL A O 1
ATOM 4236 N N . GLU A 1 335 ? 183.153 229.184 220.830 1.00 60.31 317 GLU A N 1
ATOM 4237 C CA . GLU A 1 335 ? 182.478 229.532 222.068 1.00 60.41 317 GLU A CA 1
ATOM 4238 C C . GLU A 1 335 ? 183.481 230.057 223.081 1.00 63.48 317 GLU A C 1
ATOM 4239 O O . GLU A 1 335 ? 184.683 229.795 222.985 1.00 70.95 317 GLU A O 1
ATOM 4251 N N . ARG A 1 336 ? 182.983 230.812 224.054 1.00 69.43 318 ARG A N 1
ATOM 4252 C CA . ARG A 1 336 ? 183.821 231.487 225.036 1.00 70.76 318 ARG A CA 1
ATOM 4253 C C . ARG A 1 336 ? 183.209 231.323 226.418 1.00 71.89 318 ARG A C 1
ATOM 4254 O O . ARG A 1 336 ? 182.304 232.076 226.790 1.00 81.13 318 ARG A O 1
ATOM 4275 N N . PHE A 1 337 ? 183.707 230.352 227.177 1.00 62.68 319 PHE A N 1
ATOM 4276 C CA . PHE A 1 337 ? 183.268 230.110 228.544 1.00 60.55 319 PHE A CA 1
ATOM 4277 C C . PHE A 1 337 ? 184.281 230.725 229.495 1.00 58.86 319 PHE A C 1
ATOM 4278 O O . PHE A 1 337 ? 185.484 230.483 229.368 1.00 68.05 319 PHE A O 1
ATOM 4295 N N . ALA A 1 338 ? 183.800 231.517 230.444 1.00 54.07 320 ALA A N 1
ATOM 4296 C CA . ALA A 1 338 ? 184.669 232.295 231.308 1.00 52.54 320 ALA A CA 1
ATOM 4297 C C . ALA A 1 338 ? 184.421 231.956 232.769 1.00 60.24 320 ALA A C 1
ATOM 4298 O O . ALA A 1 338 ? 183.295 232.067 233.262 1.00 73.11 320 ALA A O 1
ATOM 4305 N N . ILE A 1 339 ? 185.489 231.552 233.454 1.00 59.93 321 ILE A N 1
ATOM 4306 C CA . ILE A 1 339 ? 185.467 231.203 234.869 1.00 61.57 321 ILE A CA 1
ATOM 4307 C C . ILE A 1 339 ? 186.283 232.242 235.620 1.00 63.06 321 ILE A C 1
ATOM 4308 O O . ILE A 1 339 ? 187.405 232.565 235.214 1.00 71.93 321 ILE A O 1
ATOM 4324 N N . GLY A 1 340 ? 185.730 232.755 236.715 1.00 71.66 322 GLY A N 1
ATOM 4325 C CA . GLY A 1 340 ? 186.413 233.789 237.466 1.00 81.68 322 GLY A CA 1
ATOM 4326 C C . GLY A 1 340 ? 187.151 233.236 238.670 1.00 84.76 322 GLY A C 1
ATOM 4327 O O . GLY A 1 340 ? 186.603 232.495 239.485 1.00 84.91 322 GLY A O 1
ATOM 4331 N N . VAL A 1 341 ? 188.417 233.627 238.792 1.00 88.79 323 VAL A N 1
ATOM 4332 C CA . VAL A 1 341 ? 189.308 233.108 239.823 1.00 101.70 323 VAL A CA 1
ATOM 4333 C C . VAL A 1 341 ? 189.550 234.201 240.855 1.00 111.79 323 VAL A C 1
ATOM 4334 O O . VAL A 1 341 ? 189.839 235.348 240.496 1.00 115.66 323 VAL A O 1
ATOM 4347 N N . GLY A 1 342 ? 189.436 233.843 242.129 1.00 117.98 324 GLY A N 1
ATOM 4348 C CA . GLY A 1 342 ? 189.767 234.739 243.216 1.00 120.26 324 GLY A CA 1
ATOM 4349 C C . GLY A 1 342 ? 188.567 235.516 243.732 1.00 119.26 324 GLY A C 1
ATOM 4350 O O . GLY A 1 342 ? 187.554 235.688 243.056 1.00 115.35 324 GLY A O 1
ATOM 4354 N N . GLU A 1 343 ? 188.699 235.988 244.972 1.00 121.53 325 GLU A N 1
ATOM 4355 C CA . GLU A 1 343 ? 187.680 236.820 245.597 1.00 123.46 325 GLU A CA 1
ATOM 4356 C C . GLU A 1 343 ? 187.743 238.270 245.136 1.00 124.82 325 GLU A C 1
ATOM 4357 O O . GLU A 1 343 ? 186.769 239.006 245.327 1.00 121.46 325 GLU A O 1
ATOM 4369 N N . GLU A 1 344 ? 188.850 238.692 244.524 1.00 127.50 326 GLU A N 1
ATOM 4370 C CA . GLU A 1 344 ? 189.015 240.078 244.104 1.00 124.36 326 GLU A CA 1
ATOM 4371 C C . GLU A 1 344 ? 188.255 240.408 242.828 1.00 120.20 326 GLU A C 1
ATOM 4372 O O . GLU A 1 344 ? 188.495 241.473 242.251 1.00 116.57 326 GLU A O 1
ATOM 4384 N N . PHE A 1 345 ? 187.361 239.531 242.371 1.00 121.94 327 PHE A N 1
ATOM 4385 C CA . PHE A 1 345 ? 186.531 239.801 241.199 1.00 118.23 327 PHE A CA 1
ATOM 4386 C C . PHE A 1 345 ? 185.163 240.315 241.654 1.00 113.26 327 PHE A C 1
ATOM 4387 O O . PHE A 1 345 ? 184.140 239.632 241.584 1.00 108.81 327 PHE A O 1
ATOM 4404 N N . LYS A 1 346 ? 185.164 241.552 242.148 1.00 112.86 328 LYS A N 1
ATOM 4405 C CA . LYS A 1 346 ? 183.930 242.199 242.571 1.00 112.79 328 LYS A CA 1
ATOM 4406 C C . LYS A 1 346 ? 183.908 243.666 242.164 1.00 118.76 328 LYS A C 1
ATOM 4407 O O . LYS A 1 346 ? 183.176 244.467 242.757 1.00 122.44 328 LYS A O 1
ATOM 4426 N N . SER A 1 347 ? 184.696 244.036 241.160 1.00 116.33 329 SER A N 1
ATOM 4427 C CA . SER A 1 347 ? 184.714 245.393 240.641 1.00 114.61 329 SER A CA 1
ATOM 4428 C C . SER A 1 347 ? 183.795 245.496 239.431 1.00 112.48 329 SER A C 1
ATOM 4429 O O . SER A 1 347 ? 183.551 244.514 238.728 1.00 110.25 329 SER A O 1
ATOM 4437 N N . ALA A 1 348 ? 183.267 246.700 239.205 1.00 112.45 330 ALA A N 1
ATOM 4438 C CA . ALA A 1 348 ? 182.419 246.916 238.038 1.00 111.91 330 ALA A CA 1
ATOM 4439 C C . ALA A 1 348 ? 183.201 246.712 236.747 1.00 113.22 330 ALA A C 1
ATOM 4440 O O . ALA A 1 348 ? 182.714 246.066 235.811 1.00 112.45 330 ALA A O 1
ATOM 4447 N N . ARG A 1 349 ? 184.419 247.252 236.680 1.00 116.40 331 ARG A N 1
ATOM 4448 C CA . ARG A 1 349 ? 185.227 247.111 235.473 1.00 115.45 331 ARG A CA 1
ATOM 4449 C C . ARG A 1 349 ? 185.560 245.649 235.205 1.00 117.09 331 ARG A C 1
ATOM 4450 O O . ARG A 1 349 ? 185.451 245.176 234.069 1.00 115.20 331 ARG A O 1
ATOM 4471 N N . THR A 1 350 ? 185.972 244.915 236.242 1.00 119.70 332 THR A N 1
ATOM 4472 C CA . THR A 1 350 ? 186.292 243.503 236.060 1.00 119.87 332 THR A CA 1
ATOM 4473 C C . THR A 1 350 ? 185.060 242.715 235.638 1.00 114.73 332 THR A C 1
ATOM 4474 O O . THR A 1 350 ? 185.141 241.820 234.786 1.00 113.75 332 THR A O 1
ATOM 4485 N N . ALA A 1 351 ? 183.910 243.025 236.235 1.00 108.89 333 ALA A N 1
ATOM 4486 C CA . ALA A 1 351 ? 182.679 242.343 235.859 1.00 109.30 333 ALA A CA 1
ATOM 4487 C C . ALA A 1 351 ? 182.360 242.579 234.391 1.00 103.29 333 ALA A C 1
ATOM 4488 O O . ALA A 1 351 ? 182.068 241.636 233.647 1.00 97.26 333 ALA A O 1
ATOM 4495 N N . ARG A 1 352 ? 182.406 243.838 233.956 1.00 103.62 334 ARG A N 1
ATOM 4496 C CA . ARG A 1 352 ? 182.116 244.136 232.559 1.00 107.25 334 ARG A CA 1
ATOM 4497 C C . ARG A 1 352 ? 183.142 243.488 231.638 1.00 112.44 334 ARG A C 1
ATOM 4498 O O . ARG A 1 352 ? 182.809 243.075 230.521 1.00 115.00 334 ARG A O 1
ATOM 4519 N N . GLU A 1 353 ? 184.394 243.388 232.088 1.00 111.65 335 GLU A N 1
ATOM 4520 C CA . GLU A 1 353 ? 185.401 242.685 231.302 1.00 111.08 335 GLU A CA 1
ATOM 4521 C C . GLU A 1 353 ? 185.004 241.230 231.105 1.00 104.63 335 GLU A C 1
ATOM 4522 O O . GLU A 1 353 ? 184.982 240.726 229.975 1.00 98.10 335 GLU A O 1
ATOM 4534 N N . LEU A 1 354 ? 184.668 240.544 232.197 1.00 102.35 336 LEU A N 1
ATOM 4535 C CA . LEU A 1 354 ? 184.177 239.178 232.075 1.00 98.62 336 LEU A CA 1
ATOM 4536 C C . LEU A 1 354 ? 183.012 239.125 231.100 1.00 94.53 336 LEU A C 1
ATOM 4537 O O . LEU A 1 354 ? 183.002 238.306 230.176 1.00 100.71 336 LEU A O 1
ATOM 4553 N N . ASN A 1 355 ? 182.042 240.023 231.262 1.00 91.38 337 ASN A N 1
ATOM 4554 C CA . ASN A 1 355 ? 180.858 239.982 230.412 1.00 103.26 337 ASN A CA 1
ATOM 4555 C C . ASN A 1 355 ? 181.237 240.108 228.942 1.00 104.89 337 ASN A C 1
ATOM 4556 O O . ASN A 1 355 ? 180.651 239.444 228.080 1.00 98.82 337 ASN A O 1
ATOM 4567 N N . LEU A 1 356 ? 182.222 240.954 228.640 1.00 105.95 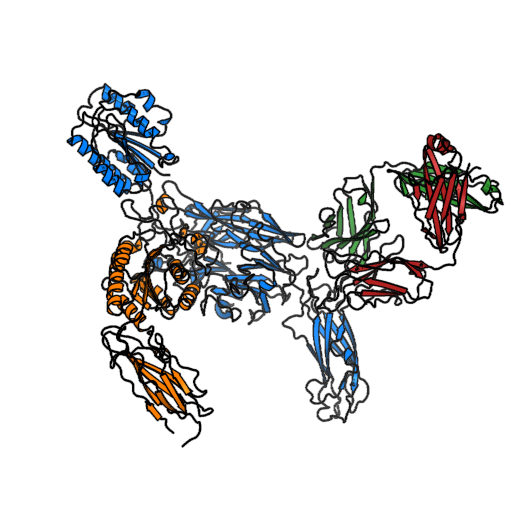338 LEU A N 1
ATOM 4568 C CA . LEU A 1 356 ? 182.709 241.061 227.269 1.00 102.38 338 LEU A CA 1
ATOM 4569 C C . LEU A 1 356 ? 183.347 239.759 226.813 1.00 96.62 338 LEU A C 1
ATOM 4570 O O . LEU A 1 356 ? 183.138 239.321 225.676 1.00 96.38 338 LEU A O 1
ATOM 4586 N N . ILE A 1 357 ? 184.134 239.128 227.686 1.00 98.10 339 ILE A N 1
ATOM 4587 C CA . ILE A 1 357 ? 184.865 237.923 227.298 1.00 100.78 339 ILE A CA 1
ATOM 4588 C C . ILE A 1 357 ? 183.899 236.785 226.993 1.00 98.40 339 ILE A C 1
ATOM 4589 O O . ILE A 1 357 ? 184.064 236.054 226.010 1.00 89.89 339 ILE A O 1
ATOM 4605 N N . ALA A 1 358 ? 182.880 236.613 227.831 1.00 102.44 340 ALA A N 1
ATOM 4606 C CA . ALA A 1 358 ? 182.004 235.459 227.722 1.00 96.28 340 ALA A CA 1
ATOM 4607 C C . ALA A 1 358 ? 181.100 235.576 226.496 1.00 97.41 340 ALA A C 1
ATOM 4608 O O . ALA A 1 358 ? 180.922 236.648 225.912 1.00 97.49 340 ALA A O 1
ATOM 4615 N N . SER A 1 359 ? 180.516 234.441 226.119 1.00 97.01 341 SER A N 1
ATOM 4616 C CA . SER A 1 359 ? 179.646 234.385 224.955 1.00 99.87 341 SER A CA 1
ATOM 4617 C C . SER A 1 359 ? 178.511 235.398 225.085 1.00 102.59 341 SER A C 1
ATOM 4618 O O . SER A 1 359 ? 178.264 235.966 226.152 1.00 103.38 341 SER A O 1
ATOM 4626 N N . ASP A 1 360 ? 177.816 235.624 223.972 1.00 100.87 342 ASP A N 1
ATOM 4627 C CA . ASP A 1 360 ? 176.750 236.623 223.949 1.00 101.13 342 ASP A CA 1
ATOM 4628 C C . ASP A 1 360 ? 175.683 236.371 225.004 1.00 100.90 342 ASP A C 1
ATOM 4629 O O . ASP A 1 360 ? 175.341 237.312 225.738 1.00 99.07 342 ASP A O 1
ATOM 4638 N N . PRO A 1 361 ? 175.123 235.163 225.146 1.00 100.98 343 PRO A N 1
ATOM 4639 C CA . PRO A 1 361 ? 174.238 234.912 226.303 1.00 94.25 343 PRO A CA 1
ATOM 4640 C C . PRO A 1 361 ? 175.057 234.711 227.575 1.00 91.36 343 PRO A C 1
ATOM 4641 O O . PRO A 1 361 ? 175.354 233.600 228.010 1.00 84.44 343 PRO A O 1
ATOM 4652 N N . ASP A 1 362 ? 175.434 235.836 228.191 1.00 94.98 344 ASP A N 1
ATOM 4653 C CA . ASP A 1 362 ? 176.382 235.793 229.300 1.00 96.53 344 ASP A CA 1
ATOM 4654 C C . ASP A 1 362 ? 175.962 234.778 230.351 1.00 88.76 344 ASP A C 1
ATOM 4655 O O . ASP A 1 362 ? 176.791 234.002 230.837 1.00 92.83 344 ASP A O 1
ATOM 4664 N N . GLU A 1 363 ? 174.690 234.768 230.722 1.00 80.47 345 GLU A N 1
ATOM 4665 C CA . GLU A 1 363 ? 174.203 233.707 231.588 1.00 81.05 345 GLU A CA 1
ATOM 4666 C C . GLU A 1 363 ? 174.325 232.370 230.871 1.00 80.30 345 GLU A C 1
ATOM 4667 O O . GLU A 1 363 ? 174.011 232.253 229.684 1.00 69.26 345 GLU A O 1
ATOM 4679 N N . THR A 1 364 ? 174.775 231.360 231.616 1.00 90.64 346 THR A N 1
ATOM 4680 C CA . THR A 1 364 ? 175.147 230.008 231.188 1.00 91.01 346 THR A CA 1
ATOM 4681 C C . THR A 1 364 ? 176.560 229.950 230.608 1.00 93.41 346 THR A C 1
ATOM 4682 O O . THR A 1 364 ? 176.977 228.872 230.165 1.00 90.16 346 THR A O 1
ATOM 4693 N N . HIS A 1 365 ? 177.309 231.050 230.594 1.00 91.04 347 HIS A N 1
ATOM 4694 C CA . HIS A 1 365 ? 178.707 231.041 230.171 1.00 74.49 347 HIS A CA 1
ATOM 4695 C C . HIS A 1 365 ? 179.637 231.706 231.173 1.00 75.54 347 HIS A C 1
ATOM 4696 O O . HIS A 1 365 ? 180.770 231.251 231.341 1.00 85.10 347 HIS A O 1
ATOM 4710 N N . ALA A 1 366 ? 179.193 232.766 231.841 1.00 74.69 348 ALA A N 1
ATOM 4711 C CA . ALA A 1 366 ? 180.023 233.496 232.788 1.00 81.74 348 ALA A CA 1
ATOM 4712 C C . ALA A 1 366 ? 179.830 232.928 234.187 1.00 80.29 348 ALA A C 1
ATOM 4713 O O . ALA A 1 366 ? 178.732 232.487 234.539 1.00 82.05 348 ALA A O 1
ATOM 4720 N N . PHE A 1 367 ? 180.901 232.931 234.978 1.00 75.58 349 PHE A N 1
ATOM 4721 C CA . PHE A 1 367 ? 180.894 232.319 236.296 1.00 77.92 349 PHE A CA 1
ATOM 4722 C C . PHE A 1 367 ? 181.881 233.040 237.202 1.00 90.12 349 PHE A C 1
ATOM 4723 O O . PHE A 1 367 ? 182.765 233.762 236.733 1.00 91.17 349 PHE A O 1
ATOM 4740 N N . LYS A 1 368 ? 181.715 232.840 238.512 1.00 100.46 350 LYS A N 1
ATOM 4741 C CA . LYS A 1 368 ? 182.562 233.470 239.518 1.00 100.34 350 LYS A CA 1
ATOM 4742 C C . LYS A 1 368 ? 183.344 232.472 240.363 1.00 100.17 350 LYS A C 1
ATOM 4743 O O . LYS A 1 368 ? 184.375 232.845 240.933 1.00 105.02 350 LYS A O 1
ATOM 4762 N N . VAL A 1 369 ? 182.886 231.227 240.462 1.00 92.69 351 VAL A N 1
ATOM 4763 C CA . VAL A 1 369 ? 183.548 230.205 241.261 1.00 95.16 351 VAL A CA 1
ATOM 4764 C C . VAL A 1 369 ? 183.695 228.957 240.406 1.00 98.67 351 VAL A C 1
ATOM 4765 O O . VAL A 1 369 ? 182.983 228.774 239.414 1.00 96.36 351 VAL A O 1
ATOM 4778 N N . THR A 1 370 ? 184.638 228.097 240.792 1.00 98.21 352 THR A N 1
ATOM 4779 C CA . THR A 1 370 ? 184.852 226.825 240.107 1.00 90.83 352 THR A CA 1
ATOM 4780 C C . THR A 1 370 ? 183.847 225.785 240.605 1.00 82.24 352 THR A C 1
ATOM 4781 O O . THR A 1 370 ? 184.144 224.914 241.421 1.00 84.59 352 THR A O 1
ATOM 4792 N N . ASN A 1 371 ? 182.624 225.907 240.100 1.00 78.51 353 ASN A N 1
ATOM 4793 C CA . ASN A 1 371 ? 181.615 224.882 240.321 1.00 78.07 353 ASN A CA 1
ATOM 4794 C C . ASN A 1 371 ? 181.870 223.717 239.380 1.00 76.44 353 ASN A C 1
ATOM 4795 O O . ASN A 1 371 ? 182.034 223.908 238.172 1.00 79.56 353 ASN A O 1
ATOM 4806 N N . TYR A 1 372 ? 181.893 222.506 239.932 1.00 74.34 354 TYR A N 1
ATOM 4807 C CA . TYR A 1 372 ? 182.412 221.369 239.184 1.00 81.37 354 TYR A CA 1
ATOM 4808 C C . TYR A 1 372 ? 181.385 220.771 238.234 1.00 82.17 354 TYR A C 1
ATOM 4809 O O . TYR A 1 372 ? 181.707 219.821 237.512 1.00 79.63 354 TYR A O 1
ATOM 4827 N N . MET A 1 373 ? 180.166 221.306 238.206 1.00 86.86 355 MET A N 1
ATOM 4828 C CA . MET A 1 373 ? 179.163 220.923 237.221 1.00 86.59 355 MET A CA 1
ATOM 4829 C C . MET A 1 373 ? 178.682 222.126 236.415 1.00 86.11 355 MET A C 1
ATOM 4830 O O . MET A 1 373 ? 177.583 222.101 235.853 1.00 86.48 355 MET A O 1
ATOM 4844 N N . ALA A 1 374 ? 179.494 223.184 236.346 1.00 83.04 356 ALA A N 1
ATOM 4845 C CA . ALA A 1 374 ? 179.123 224.368 235.580 1.00 84.87 356 ALA A CA 1
ATOM 4846 C C . ALA A 1 374 ? 179.108 224.104 234.079 1.00 83.86 356 ALA A C 1
ATOM 4847 O O . ALA A 1 374 ? 178.471 224.857 233.334 1.00 71.26 356 ALA A O 1
ATOM 4854 N N . LEU A 1 375 ? 179.783 223.051 233.623 1.00 83.60 357 LEU A N 1
ATOM 4855 C CA . LEU A 1 375 ? 179.892 222.718 232.205 1.00 80.05 357 LEU A CA 1
ATOM 4856 C C . LEU A 1 375 ? 178.898 221.637 231.806 1.00 81.85 357 LEU A C 1
ATOM 4857 O O . LEU A 1 375 ? 179.180 220.791 230.956 1.00 80.48 357 LEU A O 1
ATOM 4873 N N . ASP A 1 376 ? 177.714 221.654 232.417 1.00 90.47 358 ASP A N 1
ATOM 4874 C CA . ASP A 1 376 ? 176.686 220.675 232.080 1.00 94.34 358 ASP A CA 1
ATOM 4875 C C . ASP A 1 376 ? 176.257 220.798 230.623 1.00 89.05 358 ASP A C 1
ATOM 4876 O O . ASP A 1 376 ? 175.931 219.795 229.978 1.00 89.73 358 ASP A O 1
ATOM 4885 N N . GLY A 1 377 ? 176.237 222.021 230.091 1.00 82.47 359 GLY A N 1
ATOM 4886 C CA . GLY A 1 377 ? 175.666 222.228 228.771 1.00 87.06 359 GLY A CA 1
ATOM 4887 C C . GLY A 1 377 ? 176.365 221.417 227.698 1.00 95.93 359 GLY A C 1
ATOM 4888 O O . GLY A 1 377 ? 175.722 220.721 226.909 1.00 99.66 359 GLY A O 1
ATOM 4892 N N . LEU A 1 378 ? 177.696 221.484 227.664 1.00 94.78 360 LEU A N 1
ATOM 4893 C CA . LEU A 1 378 ? 178.441 220.717 226.673 1.00 89.25 360 LEU A CA 1
ATOM 4894 C C . LEU A 1 378 ? 178.436 219.235 227.014 1.00 89.53 360 LEU A C 1
ATOM 4895 O O . LEU A 1 378 ? 178.397 218.386 226.118 1.00 87.13 360 LEU A O 1
ATOM 4911 N N . LEU A 1 379 ? 178.485 218.906 228.305 1.00 94.66 361 LEU A N 1
ATOM 4912 C CA . LEU A 1 379 ? 178.452 217.510 228.713 1.00 96.21 361 LEU A CA 1
ATOM 4913 C C . LEU A 1 379 ? 177.189 216.811 228.236 1.00 102.81 361 LEU A C 1
ATOM 4914 O O . LEU A 1 379 ? 177.231 215.613 227.937 1.00 99.32 361 LEU A O 1
ATOM 4930 N N . SER A 1 380 ? 176.072 217.531 228.152 1.00 107.67 362 SER A N 1
ATOM 4931 C CA . SER A 1 380 ? 174.814 216.973 227.669 1.00 107.05 362 SER A CA 1
ATOM 4932 C C . SER A 1 380 ? 174.651 217.093 226.160 1.00 103.75 362 SER A C 1
ATOM 4933 O O . SER A 1 380 ? 174.183 216.150 225.516 1.00 98.48 362 SER A O 1
ATOM 4941 N N . LYS A 1 381 ? 175.029 218.234 225.579 1.00 103.61 363 LYS A N 1
ATOM 4942 C CA . LYS A 1 381 ? 174.859 218.425 224.142 1.00 101.50 363 LYS A CA 1
ATOM 4943 C C . LYS A 1 381 ? 175.702 217.436 223.349 1.00 103.57 363 LYS A C 1
ATOM 4944 O O . LYS A 1 381 ? 175.264 216.922 222.314 1.00 104.08 363 LYS A O 1
ATOM 4963 N N . LEU A 1 382 ? 176.914 217.158 223.821 1.00 104.32 364 LEU A N 1
ATOM 4964 C CA . LEU A 1 382 ? 177.897 216.380 223.082 1.00 105.54 364 LEU A CA 1
ATOM 4965 C C . LEU A 1 382 ? 177.747 214.878 223.289 1.00 107.13 364 LEU A C 1
ATOM 4966 O O . LEU A 1 382 ? 178.557 214.111 222.759 1.00 108.25 364 LEU A O 1
ATOM 4982 N N . ARG A 1 383 ? 176.742 214.441 224.042 1.00 107.60 365 ARG A N 1
ATOM 4983 C CA . ARG A 1 383 ? 176.576 213.018 224.298 1.00 109.50 365 ARG A CA 1
ATOM 4984 C C . ARG A 1 383 ? 176.372 212.257 222.992 1.00 109.48 365 ARG A C 1
ATOM 4985 O O . ARG A 1 383 ? 175.724 212.730 222.054 1.00 108.29 365 ARG A O 1
ATOM 5006 N N . TYR A 1 384 ? 176.940 211.053 222.945 1.00 107.03 366 TYR A N 1
ATOM 5007 C CA . TYR A 1 384 ? 176.924 210.217 221.755 1.00 106.71 366 TYR A CA 1
ATOM 5008 C C . TYR A 1 384 ? 176.197 208.917 222.066 1.00 107.80 366 TYR A C 1
ATOM 5009 O O . TYR A 1 384 ? 175.791 208.660 223.202 1.00 108.18 366 TYR A O 1
ATOM 5027 N N . ASN A 1 385 ? 176.031 208.096 221.033 1.00 108.74 367 ASN A N 1
ATOM 5028 C CA . ASN A 1 385 ? 175.411 206.786 221.154 1.00 107.74 367 ASN A CA 1
ATOM 5029 C C . ASN A 1 385 ? 176.293 205.756 220.467 1.00 108.35 367 ASN A C 1
ATOM 5030 O O . ASN A 1 385 ? 176.826 206.009 219.383 1.00 107.70 367 ASN A O 1
ATOM 5041 N N . ILE A 1 386 ? 176.441 204.595 221.099 1.00 109.33 368 ILE A N 1
ATOM 5042 C CA . ILE A 1 386 ? 177.306 203.529 220.610 1.00 106.44 368 ILE A CA 1
ATOM 5043 C C . ILE A 1 386 ? 176.461 202.282 220.405 1.00 105.95 368 ILE A C 1
ATOM 5044 O O . ILE A 1 386 ? 175.728 201.867 221.310 1.00 105.43 368 ILE A O 1
ATOM 5060 N N . ILE A 1 387 ? 176.563 201.692 219.222 1.00 104.67 369 ILE A N 1
ATOM 5061 C CA . ILE A 1 387 ? 175.909 200.420 218.947 1.00 104.63 369 ILE A CA 1
ATOM 5062 C C . ILE A 1 387 ? 176.716 199.305 219.594 1.00 105.22 369 ILE A C 1
ATOM 5063 O O . ILE A 1 387 ? 177.948 199.265 219.483 1.00 103.25 369 ILE A O 1
ATOM 5079 N N . SER A 1 388 ? 176.024 198.403 220.286 1.00 109.61 370 SER A N 1
ATOM 5080 C CA . SER A 1 388 ? 176.695 197.300 220.961 1.00 108.82 370 SER A CA 1
ATOM 5081 C C . SER A 1 388 ? 177.635 196.588 220.000 1.00 103.38 370 SER A C 1
ATOM 5082 O O . SER A 1 388 ? 177.240 196.195 218.898 1.00 95.54 370 SER A O 1
ATOM 5090 N N . MET A 1 389 ? 178.885 196.423 220.424 1.00 97.34 371 MET A N 1
ATOM 5091 C CA . MET A 1 389 ? 179.925 195.820 219.606 1.00 87.48 371 MET A CA 1
ATOM 5092 C C . MET A 1 389 ? 180.550 194.666 220.379 1.00 84.53 371 MET A C 1
ATOM 5093 O O . MET A 1 389 ? 180.187 194.384 221.524 1.00 85.10 371 MET A O 1
ATOM 5107 N N . GLU A 1 390 ? 181.493 193.989 219.734 1.00 79.28 372 GLU A N 1
ATOM 5108 C CA . GLU A 1 390 ? 182.115 192.801 220.304 1.00 74.63 372 GLU A CA 1
ATOM 5109 C C . GLU A 1 390 ? 182.747 193.102 221.655 1.00 83.37 372 GLU A C 1
ATOM 5110 O O . GLU A 1 390 ? 183.702 193.879 221.749 1.00 81.97 372 GLU A O 1
ATOM 5122 N N . GLY A 1 391 ? 182.211 192.478 222.702 1.00 87.10 373 GLY A N 1
ATOM 5123 C CA . GLY A 1 391 ? 182.761 192.610 224.037 1.00 82.80 373 GLY A CA 1
ATOM 5124 C C . GLY A 1 391 ? 182.350 193.852 224.794 1.00 92.24 373 GLY A C 1
ATOM 5125 O O . GLY A 1 391 ? 182.910 194.113 225.865 1.00 89.47 373 GLY A O 1
ATOM 5129 N N . THR A 1 392 ? 181.395 194.626 224.282 1.00 99.34 374 THR A N 1
ATOM 5130 C CA . THR A 1 392 ? 180.969 195.860 224.927 1.00 103.16 374 THR A CA 1
ATOM 5131 C C . THR A 1 392 ? 179.452 195.967 224.866 1.00 109.34 374 THR A C 1
ATOM 5132 O O . THR A 1 392 ? 178.793 195.320 224.048 1.00 106.59 374 THR A O 1
ATOM 5143 N N . VAL A 1 393 ? 178.904 196.798 225.750 1.00 113.78 375 VAL A N 1
ATOM 5144 C CA . VAL A 1 393 ? 177.467 197.032 225.834 1.00 118.52 375 VAL A CA 1
ATOM 5145 C C . VAL A 1 393 ? 177.104 198.208 224.939 1.00 121.68 375 VAL A C 1
ATOM 5146 O O . VAL A 1 393 ? 177.922 199.098 224.683 1.00 120.89 375 VAL A O 1
ATOM 5159 N N . GLY A 1 394 ? 175.867 198.216 224.457 1.00 120.84 376 GLY A N 1
ATOM 5160 C CA . GLY A 1 394 ? 175.409 199.293 223.604 1.00 113.79 376 GLY A CA 1
ATOM 5161 C C . GLY A 1 394 ? 174.006 199.024 223.098 1.00 109.66 376 GLY A C 1
ATOM 5162 O O . GLY A 1 394 ? 173.319 198.112 223.563 1.00 107.40 376 GLY A O 1
ATOM 5166 N N . ASP A 1 395 ? 173.597 199.846 222.134 1.00 105.51 377 ASP A N 1
ATOM 5167 C CA . ASP A 1 395 ? 172.280 199.697 221.531 1.00 101.03 377 ASP A CA 1
ATOM 5168 C C . ASP A 1 395 ? 172.231 198.446 220.663 1.00 98.31 377 ASP A C 1
ATOM 5169 O O . ASP A 1 395 ? 173.125 198.195 219.852 1.00 101.56 377 ASP A O 1
ATOM 5178 N N . ALA A 1 396 ? 171.167 197.666 220.827 1.00 93.93 378 ALA A N 1
ATOM 5179 C CA . ALA A 1 396 ? 171.067 196.385 220.145 1.00 84.35 378 ALA A CA 1
ATOM 5180 C C . ALA A 1 396 ? 171.060 196.571 218.633 1.00 75.02 378 ALA A C 1
ATOM 5181 O O . ALA A 1 396 ? 170.520 197.546 218.103 1.00 71.84 378 ALA A O 1
ATOM 5188 N N . LEU A 1 397 ? 171.673 195.616 217.938 1.00 69.63 379 LEU A N 1
ATOM 5189 C CA . LEU A 1 397 ? 171.761 195.630 216.479 1.00 65.86 379 LEU A CA 1
ATOM 5190 C C . LEU A 1 397 ? 170.500 194.988 215.917 1.00 58.29 379 LEU A C 1
ATOM 5191 O O . LEU A 1 397 ? 170.359 193.764 215.923 1.00 52.31 379 LEU A O 1
ATOM 5207 N N . HIS A 1 398 ? 169.577 195.816 215.430 1.00 50.08 380 HIS A N 1
ATOM 5208 C CA . HIS A 1 398 ? 168.312 195.341 214.882 1.00 43.14 380 HIS A CA 1
ATOM 5209 C C . HIS A 1 398 ? 168.301 195.362 213.357 1.00 42.37 380 HIS A C 1
ATOM 5210 O O . HIS A 1 398 ? 168.107 194.326 212.718 1.00 45.06 380 HIS A O 1
ATOM 5224 N N . TYR A 1 399 ? 168.504 196.535 212.763 1.00 42.64 381 TYR A N 1
ATOM 5225 C CA . TYR A 1 399 ? 168.494 196.680 211.315 1.00 36.38 381 TYR A CA 1
ATOM 5226 C C . TYR A 1 399 ? 169.606 197.576 210.797 1.00 39.87 381 TYR A C 1
ATOM 5227 O O . TYR A 1 399 ? 169.659 197.820 209.588 1.00 45.82 381 TYR A O 1
ATOM 5245 N N . GLN A 1 400 ? 170.491 198.073 211.660 1.00 44.85 382 GLN A N 1
ATOM 5246 C CA . GLN A 1 400 ? 171.463 199.069 211.228 1.00 41.71 382 GLN A CA 1
ATOM 5247 C C . GLN A 1 400 ? 172.387 198.513 210.156 1.00 41.18 382 GLN A C 1
ATOM 5248 O O . GLN A 1 400 ? 172.655 199.180 209.153 1.00 45.56 382 GLN A O 1
ATOM 5262 N N . LEU A 1 401 ? 172.881 197.296 210.349 1.00 40.88 383 LEU A N 1
ATOM 5263 C CA . LEU A 1 401 ? 173.758 196.626 209.397 1.00 35.33 383 LEU A CA 1
ATOM 5264 C C . LEU A 1 401 ? 173.011 195.515 208.667 1.00 36.98 383 LEU A C 1
ATOM 5265 O O . LEU A 1 401 ? 173.571 194.465 208.359 1.00 40.58 383 LEU A O 1
ATOM 5281 N N . ALA A 1 402 ? 171.731 195.750 208.378 1.00 35.06 384 ALA A N 1
ATOM 5282 C CA . ALA A 1 402 ? 170.887 194.705 207.812 1.00 32.69 384 ALA A CA 1
ATOM 5283 C C . ALA A 1 402 ? 171.379 194.251 206.449 1.00 33.73 384 ALA A C 1
ATOM 5284 O O . ALA A 1 402 ? 171.211 193.083 206.088 1.00 34.94 384 ALA A O 1
ATOM 5291 N N . GLN A 1 403 ? 171.978 195.151 205.677 1.00 32.52 385 GLN A N 1
ATOM 5292 C CA . GLN A 1 403 ? 172.457 194.819 204.339 1.00 31.16 385 GLN A CA 1
ATOM 5293 C C . GLN A 1 403 ? 171.333 194.231 203.495 1.00 33.52 385 GLN A C 1
ATOM 5294 O O . GLN A 1 403 ? 171.494 193.210 202.826 1.00 37.51 385 GLN A O 1
ATOM 5308 N N . ILE A 1 404 ? 170.176 194.891 203.528 1.00 35.08 386 ILE A N 1
ATOM 5309 C CA . ILE A 1 404 ? 169.055 194.458 202.711 1.00 31.34 386 ILE A CA 1
ATOM 5310 C C . ILE A 1 404 ? 169.422 194.608 201.246 1.00 29.62 386 ILE A C 1
ATOM 5311 O O . ILE A 1 404 ? 170.051 195.593 200.838 1.00 35.97 386 ILE A O 1
ATOM 5327 N N . GLY A 1 405 ? 169.034 193.627 200.444 1.00 28.82 387 GLY A N 1
ATOM 5328 C CA . GLY A 1 405 ? 169.430 193.580 199.057 1.00 29.48 387 GLY A CA 1
ATOM 5329 C C . GLY A 1 405 ? 170.713 192.832 198.800 1.00 27.48 387 GLY A C 1
ATOM 5330 O O . GLY A 1 405 ? 171.263 192.936 197.700 1.00 30.98 387 GLY A O 1
ATOM 5334 N N . PHE A 1 406 ? 171.214 192.090 199.785 1.00 26.95 388 PHE A N 1
ATOM 5335 C CA . PHE A 1 406 ? 172.421 191.300 199.590 1.00 27.13 388 PHE A CA 1
ATOM 5336 C C . PHE A 1 406 ? 172.195 190.217 198.543 1.00 35.13 388 PHE A C 1
ATOM 5337 O O . PHE A 1 406 ? 173.074 189.935 197.722 1.00 40.57 388 PHE A O 1
ATOM 5354 N N . SER A 1 407 ? 171.021 189.598 198.565 1.00 33.46 389 SER A N 1
ATOM 5355 C CA . SER A 1 407 ? 170.548 188.724 197.503 1.00 29.28 389 SER A CA 1
ATOM 5356 C C . SER A 1 407 ? 169.149 189.176 197.121 1.00 29.84 389 SER A C 1
ATOM 5357 O O . SER A 1 407 ? 168.434 189.744 197.948 1.00 35.38 389 SER A O 1
ATOM 5365 N N . ALA A 1 408 ? 168.758 188.941 195.873 1.00 26.50 390 ALA A N 1
ATOM 5366 C CA . ALA A 1 408 ? 167.510 189.479 195.355 1.00 27.20 390 ALA A CA 1
ATOM 5367 C C . ALA A 1 408 ? 166.804 188.452 194.483 1.00 26.14 390 ALA A C 1
ATOM 5368 O O . ALA A 1 408 ? 167.372 187.426 194.104 1.00 28.67 390 ALA A O 1
ATOM 5375 N N . GLN A 1 409 ? 165.545 188.746 194.173 1.00 24.69 391 GLN A N 1
ATOM 5376 C CA . GLN A 1 409 ? 164.712 187.881 193.354 1.00 24.05 391 GLN A CA 1
ATOM 5377 C C . GLN A 1 409 ? 163.458 188.659 192.983 1.00 26.92 391 GLN A C 1
ATOM 5378 O O . GLN A 1 409 ? 162.904 189.369 193.821 1.00 32.67 391 GLN A O 1
ATOM 5392 N N . ILE A 1 410 ? 163.017 188.538 191.734 1.00 29.11 392 ILE A N 1
ATOM 5393 C CA . ILE A 1 410 ? 161.855 189.271 191.241 1.00 23.74 392 ILE A CA 1
ATOM 5394 C C . ILE A 1 410 ? 160.681 188.310 191.165 1.00 27.60 392 ILE A C 1
ATOM 5395 O O . ILE A 1 410 ? 160.757 187.277 190.489 1.00 34.58 392 ILE A O 1
ATOM 5411 N N . LEU A 1 411 ? 159.593 188.645 191.854 1.00 25.66 393 LEU A N 1
ATOM 5412 C CA . LEU A 1 411 ? 158.425 187.778 191.928 1.00 25.21 393 LEU A CA 1
ATOM 5413 C C . LEU A 1 411 ? 157.363 188.131 190.894 1.00 27.84 393 LEU A C 1
ATOM 5414 O O . LEU A 1 411 ? 156.915 187.256 190.150 1.00 35.52 393 LEU A O 1
ATOM 5430 N N . ASP A 1 412 ? 156.947 189.388 190.832 1.00 25.20 394 ASP A N 1
ATOM 5431 C CA . ASP A 1 412 ? 155.982 189.821 189.833 1.00 26.79 394 ASP A CA 1
ATOM 5432 C C . ASP A 1 412 ? 156.284 191.278 189.496 1.00 31.56 394 ASP A C 1
ATOM 5433 O O . ASP A 1 412 ? 157.364 191.785 189.816 1.00 33.84 394 ASP A O 1
ATOM 5442 N N . GLU A 1 413 ? 155.336 191.949 188.840 1.00 38.60 395 GLU A N 1
ATOM 5443 C CA . GLU A 1 413 ? 155.581 193.304 188.361 1.00 39.29 395 GLU A CA 1
ATOM 5444 C C . GLU A 1 413 ? 155.958 194.251 189.490 1.00 42.34 395 GLU A C 1
ATOM 5445 O O . GLU A 1 413 ? 156.658 195.243 189.260 1.00 43.14 395 GLU A O 1
ATOM 5457 N N . ARG A 1 414 ? 155.506 193.973 190.709 1.00 36.69 396 ARG A N 1
ATOM 5458 C CA . ARG A 1 414 ? 155.704 194.866 191.841 1.00 31.62 396 ARG A CA 1
ATOM 5459 C C . ARG A 1 414 ? 156.639 194.290 192.891 1.00 32.87 396 ARG A C 1
ATOM 5460 O O . ARG A 1 414 ? 157.610 194.943 193.276 1.00 38.47 396 ARG A O 1
ATOM 5481 N N . GLN A 1 415 ? 156.382 193.078 193.357 1.00 31.39 397 GLN A N 1
ATOM 5482 C CA . GLN A 1 415 ? 157.040 192.567 194.546 1.00 28.43 397 GLN A CA 1
ATOM 5483 C C . GLN A 1 415 ? 158.404 191.976 194.231 1.00 25.54 397 GLN A C 1
ATOM 5484 O O . GLN A 1 415 ? 158.641 191.431 193.152 1.00 31.64 397 GLN A O 1
ATOM 5498 N N . VAL A 1 416 ? 159.303 192.092 195.205 1.00 20.76 398 VAL A N 1
ATOM 5499 C CA . VAL A 1 416 ? 160.650 191.558 195.121 1.00 21.26 398 VAL A CA 1
ATOM 5500 C C . VAL A 1 416 ? 160.945 190.839 196.427 1.00 22.96 398 VAL A C 1
ATOM 5501 O O . VAL A 1 416 ? 160.215 190.966 197.410 1.00 25.82 398 VAL A O 1
ATOM 5514 N N . LEU A 1 417 ? 162.023 190.068 196.426 1.00 23.73 399 LEU A N 1
ATOM 5515 C CA . LEU A 1 417 ? 162.485 189.356 197.608 1.00 23.71 399 LEU A CA 1
ATOM 5516 C C . LEU A 1 417 ? 163.948 189.692 197.829 1.00 30.91 399 LEU A C 1
ATOM 5517 O O . LEU A 1 417 ? 164.750 189.618 196.895 1.00 38.26 399 LEU A O 1
ATOM 5533 N N . LEU A 1 418 ? 164.294 190.054 199.060 1.00 29.11 400 LEU A N 1
ATOM 5534 C CA . LEU A 1 418 ? 165.618 190.563 199.374 1.00 24.03 400 LEU A CA 1
ATOM 5535 C C . LEU A 1 418 ? 166.194 189.812 200.563 1.00 26.87 400 LEU A C 1
ATOM 5536 O O . LEU A 1 418 ? 165.460 189.311 201.415 1.00 34.53 400 LEU A O 1
ATOM 5552 N N . GLY A 1 419 ? 167.517 189.730 200.601 1.00 26.19 401 GLY A N 1
ATOM 5553 C CA . GLY A 1 419 ? 168.208 189.092 201.698 1.00 26.82 401 GLY A CA 1
ATOM 5554 C C . GLY A 1 419 ? 168.721 190.111 202.696 1.00 31.41 401 GLY A C 1
ATOM 5555 O O . GLY A 1 419 ? 169.210 191.175 202.333 1.00 36.15 401 GLY A O 1
ATOM 5559 N N . ALA A 1 420 ? 168.608 189.762 203.971 1.00 30.80 402 ALA A N 1
ATOM 5560 C CA . ALA A 1 420 ? 168.939 190.643 205.082 1.00 28.97 402 ALA A CA 1
ATOM 5561 C C . ALA A 1 420 ? 169.939 189.973 206.006 1.00 30.85 402 ALA A C 1
ATOM 5562 O O . ALA A 1 420 ? 169.716 189.856 207.211 1.00 34.47 402 ALA A O 1
ATOM 5569 N N . VAL A 1 421 ? 171.052 189.508 205.443 1.00 29.09 403 VAL A N 1
ATOM 5570 C CA . VAL A 1 421 ? 172.023 188.681 206.153 1.00 26.82 403 VAL A CA 1
ATOM 5571 C C . VAL A 1 421 ? 172.382 189.259 207.516 1.00 33.77 403 VAL A C 1
ATOM 5572 O O . VAL A 1 421 ? 172.609 188.513 208.474 1.00 43.46 403 VAL A O 1
ATOM 5585 N N . GLY A 1 422 ? 172.442 190.580 207.616 1.00 33.23 404 GLY A N 1
ATOM 5586 C CA . GLY A 1 422 ? 172.899 191.236 208.820 1.00 32.63 404 GLY A CA 1
ATOM 5587 C C . GLY A 1 422 ? 171.829 191.679 209.787 1.00 31.39 404 GLY A C 1
ATOM 5588 O O . GLY A 1 422 ? 172.097 192.537 210.632 1.00 39.36 404 GLY A O 1
ATOM 5592 N N . ALA A 1 423 ? 170.625 191.129 209.701 1.00 26.32 405 ALA A N 1
ATOM 5593 C CA . ALA A 1 423 ? 169.532 191.602 210.535 1.00 30.44 405 ALA A CA 1
ATOM 5594 C C . ALA A 1 423 ? 169.514 190.865 211.865 1.00 34.57 405 ALA A C 1
ATOM 5595 O O . ALA A 1 423 ? 169.589 189.637 211.918 1.00 37.38 405 ALA A O 1
ATOM 5602 N N . PHE A 1 424 ? 169.419 191.630 212.947 1.00 40.27 406 PHE A N 1
ATOM 5603 C CA . PHE A 1 424 ? 169.333 191.089 214.299 1.00 36.20 406 PHE A CA 1
ATOM 5604 C C . PHE A 1 424 ? 170.555 190.228 214.620 1.00 35.37 406 PHE A C 1
ATOM 5605 O O . PHE A 1 424 ? 170.476 189.020 214.827 1.00 40.81 406 PHE A O 1
ATOM 5622 N N . ASP A 1 425 ? 171.701 190.904 214.654 1.00 38.76 407 ASP A N 1
ATOM 5623 C CA . ASP A 1 425 ? 172.963 190.295 215.072 1.00 40.23 407 ASP A CA 1
ATOM 5624 C C . ASP A 1 425 ? 173.385 189.190 214.110 1.00 36.04 407 ASP A C 1
ATOM 5625 O O . ASP A 1 425 ? 173.897 188.146 214.512 1.00 40.30 407 ASP A O 1
ATOM 5634 N N . TRP A 1 426 ? 173.180 189.435 212.822 1.00 34.11 408 TRP A N 1
ATOM 5635 C CA . TRP A 1 426 ? 173.550 188.513 211.755 1.00 31.66 408 TRP A CA 1
ATOM 5636 C C . TRP A 1 426 ? 172.786 187.201 211.835 1.00 32.69 408 TRP A C 1
ATOM 5637 O O . TRP A 1 426 ? 173.255 186.173 211.344 1.00 36.09 408 TRP A O 1
ATOM 5658 N N . SER A 1 427 ? 171.598 187.216 212.439 1.00 33.05 409 SER A N 1
ATOM 5659 C CA . SER A 1 427 ? 170.687 186.094 212.274 1.00 28.29 409 SER A CA 1
ATOM 5660 C C . SER A 1 427 ? 170.239 185.979 210.827 1.00 29.92 409 SER A C 1
ATOM 5661 O O . SER A 1 427 ? 170.263 184.888 210.246 1.00 35.95 409 SER A O 1
ATOM 5669 N N . GLY A 1 428 ? 169.827 187.088 210.232 1.00 28.27 410 GLY A N 1
ATOM 5670 C CA . GLY A 1 428 ? 169.424 187.114 208.845 1.00 28.75 410 GLY A CA 1
ATOM 5671 C C . GLY A 1 428 ? 167.929 187.273 208.676 1.00 27.33 410 GLY A C 1
ATOM 5672 O O . GLY A 1 428 ? 167.187 187.618 209.597 1.00 33.04 410 GLY A O 1
ATOM 5676 N N . GLY A 1 429 ? 167.491 187.008 207.461 1.00 26.82 411 GLY A N 1
ATOM 5677 C CA . GLY A 1 429 ? 166.089 187.074 207.122 1.00 26.98 411 GLY A CA 1
ATOM 5678 C C . GLY A 1 429 ? 165.924 187.452 205.668 1.00 26.80 411 GLY A C 1
ATOM 5679 O O . GLY A 1 429 ? 166.843 187.333 204.868 1.00 32.97 411 GLY A O 1
ATOM 5683 N N . ALA A 1 430 ? 164.723 187.919 205.347 1.00 24.40 412 ALA A N 1
ATOM 5684 C CA . ALA A 1 430 ? 164.421 188.399 204.011 1.00 23.52 412 ALA A CA 1
ATOM 5685 C C . ALA A 1 430 ? 163.289 189.406 204.093 1.00 26.79 412 ALA A C 1
ATOM 5686 O O . ALA A 1 430 ? 162.435 189.329 204.976 1.00 30.13 412 ALA A O 1
ATOM 5693 N N . LEU A 1 431 ? 163.282 190.345 203.156 1.00 28.84 413 LEU A N 1
ATOM 5694 C CA . LEU A 1 431 ? 162.258 191.374 203.082 1.00 23.47 413 LEU A CA 1
ATOM 5695 C C . LEU A 1 431 ? 161.451 191.170 201.810 1.00 24.92 413 LEU A C 1
ATOM 5696 O O . LEU A 1 431 ? 162.009 191.174 200.710 1.00 31.54 413 LEU A O 1
ATOM 5712 N N . LEU A 1 432 ? 160.147 190.981 201.964 1.00 24.10 414 LEU A N 1
ATOM 5713 C CA . LEU A 1 432 ? 159.232 190.856 200.837 1.00 24.55 414 LEU A CA 1
ATOM 5714 C C . LEU A 1 432 ? 158.678 192.248 200.571 1.00 22.24 414 LEU A C 1
ATOM 5715 O O . LEU A 1 432 ? 157.683 192.658 201.169 1.00 26.91 414 LEU A O 1
ATOM 5731 N N . TYR A 1 433 ? 159.324 192.967 199.662 1.00 21.29 415 TYR A N 1
ATOM 5732 C CA . TYR A 1 433 ? 159.076 194.382 199.435 1.00 21.80 415 TYR A CA 1
ATOM 5733 C C . TYR A 1 433 ? 158.089 194.562 198.293 1.00 22.89 415 TYR A C 1
ATOM 5734 O O . TYR A 1 433 ? 158.193 193.890 197.265 1.00 29.15 415 TYR A O 1
ATOM 5752 N N . ASP A 1 434 ? 157.139 195.474 198.474 1.00 25.50 416 ASP A N 1
ATOM 5753 C CA . ASP A 1 434 ? 156.164 195.830 197.450 1.00 25.91 416 ASP A CA 1
ATOM 5754 C C . ASP A 1 434 ? 156.550 197.193 196.895 1.00 30.66 416 ASP A C 1
ATOM 5755 O O . ASP A 1 434 ? 156.424 198.208 197.585 1.00 36.33 416 ASP A O 1
ATOM 5764 N N . THR A 1 435 ? 157.024 197.214 195.650 1.00 31.20 417 THR A N 1
ATOM 5765 C CA . THR A 1 435 ? 157.659 198.416 195.123 1.00 27.79 417 THR A CA 1
ATOM 5766 C C . THR A 1 435 ? 156.660 199.534 194.876 1.00 31.96 417 THR A C 1
ATOM 5767 O O . THR A 1 435 ? 156.971 200.703 195.122 1.00 39.00 417 THR A O 1
ATOM 5778 N N . ARG A 1 436 ? 155.467 199.208 194.392 1.00 34.98 418 ARG A N 1
ATOM 5779 C CA . ARG A 1 436 ? 154.501 200.244 194.059 1.00 38.25 418 ARG A CA 1
ATOM 5780 C C . ARG A 1 436 ? 153.880 200.880 195.294 1.00 39.34 418 ARG A C 1
ATOM 5781 O O . ARG A 1 436 ? 153.569 202.075 195.276 1.00 48.64 418 ARG A O 1
ATOM 5802 N N . SER A 1 437 ? 153.691 200.117 196.367 1.00 35.11 419 SER A N 1
ATOM 5803 C CA . SER A 1 437 ? 153.156 200.659 197.609 1.00 33.77 419 SER A CA 1
ATOM 5804 C C . SER A 1 437 ? 154.239 201.078 198.591 1.00 31.97 419 SER A C 1
ATOM 5805 O O . SER A 1 437 ? 153.933 201.773 199.564 1.00 35.13 419 SER A O 1
ATOM 5813 N N . ARG A 1 438 ? 155.488 200.694 198.349 1.00 36.03 420 ARG A N 1
ATOM 5814 C CA . ARG A 1 438 ? 156.611 201.038 199.218 1.00 34.89 420 ARG A CA 1
ATOM 5815 C C . ARG A 1 438 ? 156.400 200.522 200.638 1.00 35.48 420 ARG A C 1
ATOM 5816 O O . ARG A 1 438 ? 156.702 201.206 201.618 1.00 43.20 420 ARG A O 1
ATOM 5837 N N . ARG A 1 439 ? 155.883 199.304 200.752 1.00 30.95 421 ARG A N 1
ATOM 5838 C CA . ARG A 1 439 ? 155.706 198.643 202.034 1.00 27.74 421 ARG A CA 1
ATOM 5839 C C . ARG A 1 439 ? 156.244 197.226 201.947 1.00 24.73 421 ARG A C 1
ATOM 5840 O O . ARG A 1 439 ? 155.958 196.497 200.997 1.00 29.83 421 ARG A O 1
ATOM 5861 N N . GLY A 1 440 ? 157.020 196.836 202.956 1.00 22.56 422 GLY A N 1
ATOM 5862 C CA . GLY A 1 440 ? 157.616 195.518 202.979 1.00 26.49 422 GLY A CA 1
ATOM 5863 C C . GLY A 1 440 ? 157.255 194.789 204.253 1.00 27.84 422 GLY A C 1
ATOM 5864 O O . GLY A 1 440 ? 156.738 195.374 205.203 1.00 34.24 422 GLY A O 1
ATOM 5868 N N . ARG A 1 441 ? 157.527 193.489 204.253 1.00 27.32 423 ARG A N 1
ATOM 5869 C CA . ARG A 1 441 ? 157.366 192.644 205.426 1.00 25.72 423 ARG A CA 1
ATOM 5870 C C . ARG A 1 441 ? 158.646 191.862 205.656 1.00 28.15 423 ARG A C 1
ATOM 5871 O O . ARG A 1 441 ? 159.185 191.262 204.726 1.00 35.31 423 ARG A O 1
ATOM 5892 N N . PHE A 1 442 ? 159.127 191.862 206.895 1.00 26.05 424 PHE A N 1
ATOM 5893 C CA . PHE A 1 442 ? 160.339 191.141 207.254 1.00 23.17 424 PHE A CA 1
ATOM 5894 C C . PHE A 1 442 ? 159.982 189.729 207.694 1.00 28.11 424 PHE A C 1
ATOM 5895 O O . PHE A 1 442 ? 159.002 189.522 208.415 1.00 34.40 424 PHE A O 1
ATOM 5912 N N . LEU A 1 443 ? 160.784 188.762 207.258 1.00 29.04 425 LEU A N 1
ATOM 5913 C CA . LEU A 1 443 ? 160.524 187.347 207.493 1.00 29.23 425 LEU A CA 1
ATOM 5914 C C . LEU A 1 443 ? 161.811 186.687 207.963 1.00 31.14 425 LEU A C 1
ATOM 5915 O O . LEU A 1 443 ? 162.811 186.693 207.240 1.00 32.89 425 LEU A O 1
ATOM 5931 N N . ASN A 1 444 ? 161.788 186.114 209.163 1.00 31.07 426 ASN A N 1
ATOM 5932 C CA . ASN A 1 444 ? 162.960 185.461 209.722 1.00 27.60 426 ASN A CA 1
ATOM 5933 C C . ASN A 1 444 ? 162.537 184.237 210.516 1.00 31.86 426 ASN A C 1
ATOM 5934 O O . ASN A 1 444 ? 161.367 183.848 210.533 1.00 36.90 426 ASN A O 1
ATOM 5944 N N . GLN A 1 445 ? 163.517 183.628 211.171 1.00 34.87 427 GLN A N 1
ATOM 5945 C CA . GLN A 1 445 ? 163.269 182.461 212.002 1.00 35.23 427 GLN A CA 1
ATOM 5946 C C . GLN A 1 445 ? 162.694 182.883 213.347 1.00 44.82 427 GLN A C 1
ATOM 5947 O O . GLN A 1 445 ? 163.143 183.864 213.945 1.00 52.05 427 GLN A O 1
ATOM 5961 N N . THR A 1 446 ? 161.708 182.135 213.831 1.00 45.64 428 THR A N 1
ATOM 5962 C CA . THR A 1 446 ? 161.084 182.458 215.104 1.00 50.89 428 THR A CA 1
ATOM 5963 C C . THR A 1 446 ? 161.975 182.046 216.270 1.00 64.76 428 THR A C 1
ATOM 5964 O O . THR A 1 446 ? 162.636 181.005 216.242 1.00 68.10 428 THR A O 1
ATOM 5975 N N . ALA A 1 447 ? 161.984 182.882 217.306 1.00 72.52 429 ALA A N 1
ATOM 5976 C CA . ALA A 1 447 ? 162.686 182.603 218.551 1.00 77.76 429 ALA A CA 1
ATOM 5977 C C . ALA A 1 447 ? 161.699 182.710 219.704 1.00 83.93 429 ALA A C 1
ATOM 5978 O O . ALA A 1 447 ? 160.998 183.719 219.832 1.00 84.10 429 ALA A O 1
ATOM 5985 N N . ALA A 1 448 ? 161.648 181.673 220.539 1.00 91.68 430 ALA A N 1
ATOM 5986 C CA . ALA A 1 448 ? 160.712 181.634 221.654 1.00 97.00 430 ALA A CA 1
ATOM 5987 C C . ALA A 1 448 ? 161.318 182.122 222.962 1.00 97.44 430 ALA A C 1
ATOM 5988 O O . ALA A 1 448 ? 160.573 182.533 223.858 1.00 98.14 430 ALA A O 1
ATOM 5995 N N . ALA A 1 449 ? 162.642 182.090 223.092 1.00 94.88 431 ALA A N 1
ATOM 5996 C CA . ALA A 1 449 ? 163.305 182.513 224.315 1.00 94.18 431 ALA A CA 1
ATOM 5997 C C . ALA A 1 449 ? 164.681 183.055 223.960 1.00 93.75 431 ALA A C 1
ATOM 5998 O O . ALA A 1 449 ? 165.170 182.884 222.841 1.00 92.81 431 ALA A O 1
ATOM 6005 N N . ALA A 1 450 ? 165.303 183.721 224.934 1.00 90.71 432 ALA A N 1
ATOM 6006 C CA . ALA A 1 450 ? 166.612 184.319 224.701 1.00 85.90 432 ALA A CA 1
ATOM 6007 C C . ALA A 1 450 ? 167.615 183.283 224.210 1.00 83.99 432 ALA A C 1
ATOM 6008 O O . ALA A 1 450 ? 168.474 183.587 223.375 1.00 84.18 432 ALA A O 1
ATOM 6015 N N . ALA A 1 451 ? 167.525 182.054 224.722 1.00 81.98 433 ALA A N 1
ATOM 6016 C CA . ALA A 1 451 ? 168.446 181.009 224.288 1.00 81.14 433 ALA A CA 1
ATOM 6017 C C . ALA A 1 451 ? 168.304 180.738 222.797 1.00 86.91 433 ALA A C 1
ATOM 6018 O O . ALA A 1 451 ? 169.305 180.608 222.081 1.00 86.19 433 ALA A O 1
ATOM 6025 N N . ASP A 1 452 ? 167.065 180.657 222.307 1.00 90.79 434 ASP A N 1
ATOM 6026 C CA . ASP A 1 452 ? 166.850 180.435 220.881 1.00 87.11 434 ASP A CA 1
ATOM 6027 C C . ASP A 1 452 ? 167.392 181.594 220.056 1.00 81.25 434 ASP A C 1
ATOM 6028 O O . ASP A 1 452 ? 168.019 181.383 219.011 1.00 76.34 434 ASP A O 1
ATOM 6037 N N . ALA A 1 453 ? 167.163 182.829 220.509 1.00 79.46 435 ALA A N 1
ATOM 6038 C CA . ALA A 1 453 ? 167.643 183.989 219.768 1.00 74.92 435 ALA A CA 1
ATOM 6039 C C . ALA A 1 453 ? 169.164 184.005 219.692 1.00 73.77 435 ALA A C 1
ATOM 6040 O O . ALA A 1 453 ? 169.735 184.263 218.626 1.00 67.73 435 ALA A O 1
ATOM 6047 N N . GLU A 1 454 ? 169.840 183.729 220.810 1.00 75.31 436 GLU A N 1
ATOM 6048 C CA . GLU A 1 454 ? 171.298 183.741 220.808 1.00 72.42 436 GLU A CA 1
ATOM 6049 C C . GLU A 1 454 ? 171.884 182.531 220.094 1.00 68.76 436 GLU A C 1
ATOM 6050 O O . GLU A 1 454 ? 173.041 182.582 219.664 1.00 67.28 436 GLU A O 1
ATOM 6062 N N . ALA A 1 455 ? 171.121 181.446 219.961 1.00 65.90 437 ALA A N 1
ATOM 6063 C CA . ALA A 1 455 ? 171.616 180.275 219.249 1.00 66.86 437 ALA A CA 1
ATOM 6064 C C . ALA A 1 455 ? 171.589 180.465 217.739 1.00 63.82 437 ALA A C 1
ATOM 6065 O O . ALA A 1 455 ? 172.384 179.841 217.029 1.00 57.78 437 ALA A O 1
ATOM 6072 N N . ALA A 1 456 ? 170.692 181.305 217.232 1.00 62.96 438 ALA A N 1
ATOM 6073 C CA . ALA A 1 456 ? 170.526 181.503 215.799 1.00 57.43 438 ALA A CA 1
ATOM 6074 C C . ALA A 1 456 ? 171.362 182.650 215.250 1.00 47.84 438 ALA A C 1
ATOM 6075 O O . ALA A 1 456 ? 171.302 182.915 214.047 1.00 50.80 438 ALA A O 1
ATOM 6082 N N . GLN A 1 457 ? 172.131 183.333 216.086 1.00 43.69 439 GLN A N 1
ATOM 6083 C CA . GLN A 1 457 ? 172.937 184.442 215.606 1.00 40.52 439 GLN A CA 1
ATOM 6084 C C . GLN A 1 457 ? 174.067 183.947 214.714 1.00 35.67 439 GLN A C 1
ATOM 6085 O O . GLN A 1 457 ? 174.536 182.813 214.833 1.00 42.95 439 GLN A O 1
ATOM 6099 N N . TYR A 1 458 ? 174.503 184.819 213.810 1.00 34.26 440 TYR A N 1
ATOM 6100 C CA . TYR A 1 458 ? 175.617 184.536 212.912 1.00 37.56 440 TYR A CA 1
ATOM 6101 C C . TYR A 1 458 ? 175.360 183.302 212.058 1.00 35.78 440 TYR A C 1
ATOM 6102 O O . TYR A 1 458 ? 176.257 182.488 211.837 1.00 41.04 440 TYR A O 1
ATOM 6120 N N . SER A 1 459 ? 174.130 183.159 211.578 1.00 31.87 441 SER A N 1
ATOM 6121 C CA . SER A 1 459 ? 173.776 182.123 210.623 1.00 30.30 441 SER A CA 1
ATOM 6122 C C . SER A 1 459 ? 173.807 182.618 209.188 1.00 32.81 441 SER A C 1
ATOM 6123 O O . SER A 1 459 ? 173.910 181.803 208.268 1.00 34.40 441 SER A O 1
ATOM 6131 N N . TYR A 1 460 ? 173.716 183.927 208.980 1.00 34.75 442 TYR A N 1
ATOM 6132 C CA . TYR A 1 460 ? 173.715 184.518 207.645 1.00 30.68 442 TYR A CA 1
ATOM 6133 C C . TYR A 1 460 ? 172.543 184.010 206.816 1.00 30.06 442 TYR A C 1
ATOM 6134 O O . TYR A 1 460 ? 172.704 183.621 205.659 1.00 38.26 442 TYR A O 1
ATOM 6152 N N . LEU A 1 461 ? 171.352 184.008 207.406 1.00 26.67 443 LEU A N 1
ATOM 6153 C CA . LEU A 1 461 ? 170.159 183.687 206.639 1.00 28.30 443 LEU A CA 1
ATOM 6154 C C . LEU A 1 461 ? 169.851 184.842 205.700 1.00 29.39 443 LEU A C 1
ATOM 6155 O O . LEU A 1 461 ? 170.005 186.010 206.063 1.00 36.38 443 LEU A O 1
ATOM 6171 N N . GLY A 1 462 ? 169.422 184.518 204.487 1.00 30.15 444 GLY A N 1
ATOM 6172 C CA . GLY A 1 462 ? 169.280 185.506 203.444 1.00 29.27 444 GLY A CA 1
ATOM 6173 C C . GLY A 1 462 ? 170.524 185.720 202.615 1.00 30.51 444 GLY A C 1
ATOM 6174 O O . GLY A 1 462 ? 170.544 186.633 201.785 1.00 37.58 444 GLY A O 1
ATOM 6178 N N . TYR A 1 463 ? 171.561 184.909 202.814 1.00 27.69 445 TYR A N 1
ATOM 6179 C CA . TYR A 1 463 ? 172.736 184.983 201.956 1.00 29.62 445 TYR A CA 1
ATOM 6180 C C . TYR A 1 463 ? 172.359 184.739 200.502 1.00 34.11 445 TYR A C 1
ATOM 6181 O O . TYR A 1 463 ? 172.831 185.442 199.602 1.00 40.75 445 TYR A O 1
ATOM 6199 N N . ALA A 1 464 ? 171.513 183.744 200.255 1.00 32.69 446 ALA A N 1
ATOM 6200 C CA . ALA A 1 464 ? 170.974 183.477 198.933 1.00 28.78 446 ALA A CA 1
ATOM 6201 C C . ALA A 1 464 ? 169.483 183.229 199.071 1.00 28.86 446 ALA A C 1
ATOM 6202 O O . ALA A 1 464 ? 169.046 182.584 200.023 1.00 31.88 446 ALA A O 1
ATOM 6209 N N . VAL A 1 465 ? 168.709 183.752 198.127 1.00 30.19 447 VAL A N 1
ATOM 6210 C CA . VAL A 1 465 ? 167.262 183.593 198.125 1.00 27.62 447 VAL A CA 1
ATOM 6211 C C . VAL A 1 465 ? 166.833 183.031 196.779 1.00 32.10 447 VAL A C 1
ATOM 6212 O O . VAL A 1 465 ? 167.472 183.273 195.751 1.00 39.45 447 VAL A O 1
ATOM 6225 N N . ALA A 1 466 ? 165.742 182.276 196.791 1.00 30.69 448 ALA A N 1
ATOM 6226 C CA . ALA A 1 466 ? 165.206 181.679 195.577 1.00 28.32 448 ALA A CA 1
ATOM 6227 C C . ALA A 1 466 ? 163.718 181.443 195.775 1.00 29.03 448 ALA A C 1
ATOM 6228 O O . ALA A 1 466 ? 163.152 181.766 196.820 1.00 33.90 448 ALA A O 1
ATOM 6235 N N . VAL A 1 467 ? 163.089 180.877 194.752 1.00 23.35 449 VAL A N 1
ATOM 6236 C CA . VAL A 1 467 ? 161.658 180.618 194.748 1.00 24.46 449 VAL A CA 1
ATOM 6237 C C . VAL A 1 467 ? 161.413 179.280 194.068 1.00 29.93 449 VAL A C 1
ATOM 6238 O O . VAL A 1 467 ? 162.145 178.899 193.150 1.00 35.63 449 VAL A O 1
ATOM 6251 N N . LEU A 1 468 ? 160.382 178.571 194.517 1.00 29.82 450 LEU A N 1
ATOM 6252 C CA . LEU A 1 468 ? 160.029 177.259 193.994 1.00 27.80 450 LEU A CA 1
ATOM 6253 C C . LEU A 1 468 ? 158.589 177.277 193.511 1.00 31.89 450 LEU A C 1
ATOM 6254 O O . LEU A 1 468 ? 157.699 177.751 194.222 1.00 37.30 450 LEU A O 1
ATOM 6270 N N . HIS A 1 469 ? 158.364 176.747 192.313 1.00 31.96 451 HIS A N 1
ATOM 6271 C CA . HIS A 1 469 ? 157.042 176.696 191.704 1.00 30.03 451 HIS A CA 1
ATOM 6272 C C . HIS A 1 469 ? 156.479 175.292 191.862 1.00 33.53 451 HIS A C 1
ATOM 6273 O O . HIS A 1 469 ? 156.995 174.340 191.272 1.00 39.72 451 HIS A O 1
ATOM 6287 N N . LYS A 1 470 ? 155.435 175.165 192.661 1.00 42.50 452 LYS A N 1
ATOM 6288 C CA . LYS A 1 470 ? 154.754 173.896 192.841 1.00 48.38 452 LYS A CA 1
ATOM 6289 C C . LYS A 1 470 ? 153.573 173.834 191.872 1.00 54.48 452 LYS A C 1
ATOM 6290 O O . LYS A 1 470 ? 153.445 174.656 190.962 1.00 46.56 452 LYS A O 1
ATOM 6309 N N . THR A 1 471 ? 152.698 172.844 192.055 1.00 68.66 453 THR A N 1
ATOM 6310 C CA . THR A 1 471 ? 151.590 172.647 191.126 1.00 74.65 453 THR A CA 1
ATOM 6311 C C . THR A 1 471 ? 150.755 173.914 190.985 1.00 81.53 453 THR A C 1
ATOM 6312 O O . THR A 1 471 ? 150.507 174.387 189.870 1.00 81.55 453 THR A O 1
ATOM 6323 N N . CYS A 1 472 ? 150.312 174.482 192.110 1.00 81.49 454 CYS A N 1
ATOM 6324 C CA . CYS A 1 472 ? 149.452 175.659 192.085 1.00 80.05 454 CYS A CA 1
ATOM 6325 C C . CYS A 1 472 ? 149.815 176.638 193.195 1.00 76.31 454 CYS A C 1
ATOM 6326 O O . CYS A 1 472 ? 148.949 177.367 193.689 1.00 77.62 454 CYS A O 1
ATOM 6334 N N . SER A 1 473 ? 151.082 176.674 193.597 1.00 68.36 455 SER A N 1
ATOM 6335 C CA . SER A 1 473 ? 151.498 177.515 194.710 1.00 66.53 455 SER A CA 1
ATOM 6336 C C . SER A 1 473 ? 152.965 177.882 194.538 1.00 56.81 455 SER A C 1
ATOM 6337 O O . SER A 1 473 ? 153.631 177.446 193.598 1.00 56.52 455 SER A O 1
ATOM 6345 N N . LEU A 1 474 ? 153.450 178.707 195.457 1.00 50.70 456 LEU A N 1
ATOM 6346 C CA . LEU A 1 474 ? 154.835 179.145 195.511 1.00 39.11 456 LEU A CA 1
ATOM 6347 C C . LEU A 1 474 ? 155.438 178.802 196.868 1.00 43.43 456 LEU A C 1
ATOM 6348 O O . LEU A 1 474 ? 154.733 178.489 197.829 1.00 52.02 456 LEU A O 1
ATOM 6364 N N . SER A 1 475 ? 156.765 178.861 196.937 1.00 33.10 457 SER A N 1
ATOM 6365 C CA . SER A 1 475 ? 157.477 178.607 198.186 1.00 30.31 457 SER A CA 1
ATOM 6366 C C . SER A 1 475 ? 158.817 179.322 198.124 1.00 32.57 457 SER A C 1
ATOM 6367 O O . SER A 1 475 ? 159.641 179.017 197.260 1.00 37.55 457 SER A O 1
ATOM 6375 N N . TYR A 1 476 ? 159.036 180.264 199.035 1.00 29.52 458 TYR A N 1
ATOM 6376 C CA . TYR A 1 476 ? 160.323 180.936 199.115 1.00 24.60 458 TYR A CA 1
ATOM 6377 C C . TYR A 1 476 ? 161.287 180.137 199.977 1.00 28.32 458 TYR A C 1
ATOM 6378 O O . TYR A 1 476 ? 160.895 179.521 200.969 1.00 32.19 458 TYR A O 1
ATOM 6396 N N . ILE A 1 477 ? 162.557 180.147 199.589 1.00 27.07 459 ILE A N 1
ATOM 6397 C CA . ILE A 1 477 ? 163.608 179.469 200.329 1.00 26.44 459 ILE A CA 1
ATOM 6398 C C . ILE A 1 477 ? 164.799 180.406 200.459 1.00 29.86 459 ILE A C 1
ATOM 6399 O O . ILE A 1 477 ? 164.968 181.340 199.671 1.00 34.63 459 ILE A O 1
ATOM 6415 N N . ALA A 1 478 ? 165.628 180.149 201.466 1.00 29.16 460 ALA A N 1
ATOM 6416 C CA . ALA A 1 478 ? 166.783 180.980 201.755 1.00 28.23 460 ALA A CA 1
ATOM 6417 C C . ALA A 1 478 ? 167.962 180.096 202.126 1.00 30.53 460 ALA A C 1
ATOM 6418 O O . ALA A 1 478 ? 167.797 178.922 202.458 1.00 36.07 460 ALA A O 1
ATOM 6425 N N . GLY A 1 479 ? 169.157 180.669 202.061 1.00 29.68 461 GLY A N 1
ATOM 6426 C CA . GLY A 1 479 ? 170.372 179.974 202.441 1.00 29.06 461 GLY A CA 1
ATOM 6427 C C . GLY A 1 479 ? 170.947 180.553 203.722 1.00 31.88 461 GLY A C 1
ATOM 6428 O O . GLY A 1 479 ? 170.937 181.765 203.928 1.00 37.48 461 GLY A O 1
ATOM 6432 N N . ALA A 1 480 ? 171.447 179.667 204.576 1.00 28.38 462 ALA A N 1
ATOM 6433 C CA . ALA A 1 480 ? 172.082 180.037 205.838 1.00 25.58 462 ALA A CA 1
ATOM 6434 C C . ALA A 1 480 ? 173.394 179.276 205.941 1.00 28.57 462 ALA A C 1
ATOM 6435 O O . ALA A 1 480 ? 173.498 178.289 206.676 1.00 36.67 462 ALA A O 1
ATOM 6442 N N . PRO A 1 481 ? 174.418 179.701 205.202 1.00 25.71 463 PRO A N 1
ATOM 6443 C CA . PRO A 1 481 ? 175.639 178.889 205.118 1.00 25.63 463 PRO A CA 1
ATOM 6444 C C . PRO A 1 481 ? 176.315 178.651 206.449 1.00 29.26 463 PRO A C 1
ATOM 6445 O O . PRO A 1 481 ? 177.013 177.642 206.602 1.00 33.43 463 PRO A O 1
ATOM 6456 N N . ARG A 1 482 ? 176.148 179.548 207.412 1.00 31.12 464 ARG A N 1
ATOM 6457 C CA . ARG A 1 482 ? 176.798 179.424 208.706 1.00 28.81 464 ARG A CA 1
ATOM 6458 C C . ARG A 1 482 ? 175.903 178.782 209.759 1.00 28.94 464 ARG A C 1
ATOM 6459 O O . ARG A 1 482 ? 176.299 178.708 210.924 1.00 35.31 464 ARG A O 1
ATOM 6480 N N . TYR A 1 483 ? 174.716 178.315 209.378 1.00 29.25 465 TYR A N 1
ATOM 6481 C CA . TYR A 1 483 ? 173.782 177.756 210.345 1.00 27.49 465 TYR A CA 1
ATOM 6482 C C . TYR A 1 483 ? 174.430 176.606 211.096 1.00 30.66 465 TYR A C 1
ATOM 6483 O O . TYR A 1 483 ? 175.122 175.773 210.509 1.00 32.01 465 TYR A O 1
ATOM 6501 N N . LYS A 1 484 ? 174.182 176.556 212.401 1.00 36.70 466 LYS A N 1
ATOM 6502 C CA . LYS A 1 484 ? 175.003 175.740 213.279 1.00 32.41 466 LYS A CA 1
ATOM 6503 C C . LYS A 1 484 ? 176.450 176.012 212.900 1.00 36.01 466 LYS A C 1
ATOM 6504 O O . LYS A 1 484 ? 176.987 177.064 213.263 1.00 48.82 466 LYS A O 1
ATOM 6523 N N . HIS A 1 485 ? 177.096 175.106 212.174 1.00 27.99 467 HIS A N 1
ATOM 6524 C CA . HIS A 1 485 ? 178.383 175.443 211.579 1.00 31.42 467 HIS A CA 1
ATOM 6525 C C . HIS A 1 485 ? 178.599 174.860 210.196 1.00 38.45 467 HIS A C 1
ATOM 6526 O O . HIS A 1 485 ? 179.692 175.032 209.652 1.00 39.83 467 HIS A O 1
ATOM 6540 N N . HIS A 1 486 ? 177.611 174.193 209.603 1.00 36.97 468 HIS A N 1
ATOM 6541 C CA . HIS A 1 486 ? 177.787 173.535 208.321 1.00 26.96 468 HIS A CA 1
ATOM 6542 C C . HIS A 1 486 ? 176.888 174.081 207.225 1.00 29.16 468 HIS A C 1
ATOM 6543 O O . HIS A 1 486 ? 177.158 173.822 206.049 1.00 32.84 468 HIS A O 1
ATOM 6557 N N . GLY A 1 487 ? 175.848 174.832 207.565 1.00 31.15 469 GLY A N 1
ATOM 6558 C CA . GLY A 1 487 ? 174.944 175.393 206.583 1.00 28.12 469 GLY A CA 1
ATOM 6559 C C . GLY A 1 487 ? 173.576 174.737 206.618 1.00 27.64 469 GLY A C 1
ATOM 6560 O O . GLY A 1 487 ? 173.373 173.661 207.184 1.00 33.12 469 GLY A O 1
ATOM 6564 N N . ALA A 1 488 ? 172.616 175.417 206.003 1.00 24.62 470 ALA A N 1
ATOM 6565 C CA . ALA A 1 488 ? 171.252 174.913 205.928 1.00 26.24 470 ALA A CA 1
ATOM 6566 C C . ALA A 1 488 ? 170.504 175.686 204.852 1.00 25.92 470 ALA A C 1
ATOM 6567 O O . ALA A 1 488 ? 170.964 176.722 204.371 1.00 28.88 470 ALA A O 1
ATOM 6574 N N . VAL A 1 489 ? 169.345 175.156 204.472 1.00 26.53 471 VAL A N 1
ATOM 6575 C CA . VAL A 1 489 ? 168.416 175.816 203.563 1.00 25.76 471 VAL A CA 1
ATOM 6576 C C . VAL A 1 489 ? 167.067 175.877 204.260 1.00 24.99 471 VAL A C 1
ATOM 6577 O O . VAL A 1 489 ? 166.603 174.868 204.799 1.00 26.62 471 VAL A O 1
ATOM 6590 N N . PHE A 1 490 ? 166.448 177.051 204.262 1.00 25.45 472 PHE A N 1
ATOM 6591 C CA . PHE A 1 490 ? 165.185 177.276 204.947 1.00 23.69 472 PHE A CA 1
ATOM 6592 C C . PHE A 1 490 ? 164.052 177.373 203.938 1.00 25.75 472 PHE A C 1
ATOM 6593 O O . PHE A 1 490 ? 164.280 177.536 202.737 1.00 30.84 472 PHE A O 1
ATOM 6610 N N . GLU A 1 491 ? 162.824 177.276 204.437 1.00 23.15 473 GLU A N 1
ATOM 6611 C CA . GLU A 1 491 ? 161.630 177.423 203.620 1.00 25.94 473 GLU A CA 1
ATOM 6612 C C . GLU A 1 491 ? 160.571 178.163 204.420 1.00 26.90 473 GLU A C 1
ATOM 6613 O O . GLU A 1 491 ? 160.443 177.957 205.628 1.00 31.50 473 GLU A O 1
ATOM 6625 N N . LEU A 1 492 ? 159.814 179.025 203.751 1.00 28.90 474 LEU A N 1
ATOM 6626 C CA . LEU A 1 492 ? 158.819 179.851 204.425 1.00 29.39 474 LEU A CA 1
ATOM 6627 C C . LEU A 1 492 ? 157.547 179.038 204.606 1.00 35.19 474 LEU A C 1
ATOM 6628 O O . LEU A 1 492 ? 156.793 178.835 203.650 1.00 41.64 474 LEU A O 1
ATOM 6644 N N . GLN A 1 493 ? 157.304 178.575 205.832 1.00 35.45 475 GLN A N 1
ATOM 6645 C CA . GLN A 1 493 ? 156.164 177.715 206.126 1.00 37.55 475 GLN A CA 1
ATOM 6646 C C . GLN A 1 493 ? 155.052 178.572 206.717 1.00 38.51 475 GLN A C 1
ATOM 6647 O O . GLN A 1 493 ? 154.798 178.581 207.919 1.00 39.11 475 GLN A O 1
ATOM 6661 N N . LYS A 1 494 ? 154.381 179.298 205.835 1.00 47.79 476 LYS A N 1
ATOM 6662 C CA . LYS A 1 494 ? 153.187 180.041 206.202 1.00 47.58 476 LYS A CA 1
ATOM 6663 C C . LYS A 1 494 ? 152.172 179.112 206.849 1.00 48.79 476 LYS A C 1
ATOM 6664 O O . LYS A 1 494 ? 151.751 178.121 206.244 1.00 56.75 476 LYS A O 1
ATOM 6683 N N . GLU A 1 495 ? 151.784 179.425 208.084 1.00 53.21 477 GLU A N 1
ATOM 6684 C CA . GLU A 1 495 ? 150.800 178.639 208.814 1.00 67.98 477 GLU A CA 1
ATOM 6685 C C . GLU A 1 495 ? 149.497 179.388 209.056 1.00 71.12 477 GLU A C 1
ATOM 6686 O O . GLU A 1 495 ? 148.506 178.764 209.448 1.00 72.10 477 GLU A O 1
ATOM 6698 N N . GLY A 1 496 ? 149.467 180.695 208.820 1.00 66.22 478 GLY A N 1
ATOM 6699 C CA . GLY A 1 496 ? 148.293 181.506 209.070 1.00 66.97 478 GLY A CA 1
ATOM 6700 C C . GLY A 1 496 ? 148.648 182.971 208.956 1.00 73.68 478 GLY A C 1
ATOM 6701 O O . GLY A 1 496 ? 149.191 183.404 207.936 1.00 75.75 478 GLY A O 1
ATOM 6705 N N . ARG A 1 497 ? 148.344 183.752 209.993 1.00 73.44 479 ARG A N 1
ATOM 6706 C CA . ARG A 1 497 ? 148.811 185.130 210.033 1.00 68.05 479 ARG A CA 1
ATOM 6707 C C . ARG A 1 497 ? 150.330 185.222 210.056 1.00 62.82 479 ARG A C 1
ATOM 6708 O O . ARG A 1 497 ? 150.885 186.166 209.488 1.00 61.70 479 ARG A O 1
ATOM 6729 N N . GLU A 1 498 ? 151.010 184.272 210.695 1.00 57.52 480 GLU A N 1
ATOM 6730 C CA . GLU A 1 498 ? 152.454 184.316 210.866 1.00 51.16 480 GLU A CA 1
ATOM 6731 C C . GLU A 1 498 ? 153.143 183.394 209.870 1.00 47.73 480 GLU A C 1
ATOM 6732 O O . GLU A 1 498 ? 152.722 182.251 209.673 1.00 58.15 480 GLU A O 1
ATOM 6744 N N . ALA A 1 499 ? 154.204 183.897 209.245 1.00 33.98 481 ALA A N 1
ATOM 6745 C CA . ALA A 1 499 ? 155.010 183.116 208.317 1.00 31.00 481 ALA A CA 1
ATOM 6746 C C . ALA A 1 499 ? 156.464 183.226 208.737 1.00 25.82 481 ALA A C 1
ATOM 6747 O O . ALA A 1 499 ? 156.959 184.333 208.960 1.00 34.15 481 ALA A O 1
ATOM 6754 N N . SER A 1 500 ? 157.146 182.091 208.843 1.00 23.06 482 SER A N 1
ATOM 6755 C CA . SER A 1 500 ? 158.503 182.058 209.362 1.00 22.17 482 SER A CA 1
ATOM 6756 C C . SER A 1 500 ? 159.318 181.027 208.604 1.00 20.80 482 SER A C 1
ATOM 6757 O O . SER A 1 500 ? 158.781 180.081 208.028 1.00 33.06 482 SER A O 1
ATOM 6765 N N . PHE A 1 501 ? 160.629 181.223 208.613 1.00 22.02 483 PHE A N 1
ATOM 6766 C CA . PHE A 1 501 ? 161.538 180.294 207.964 1.00 23.47 483 PHE A CA 1
ATOM 6767 C C . PHE A 1 501 ? 161.859 179.134 208.895 1.00 25.99 483 PHE A C 1
ATOM 6768 O O . PHE A 1 501 ? 162.255 179.334 210.046 1.00 33.76 483 PHE A O 1
ATOM 6785 N N . LEU A 1 502 ? 161.691 177.914 208.390 1.00 24.25 484 LEU A N 1
ATOM 6786 C CA . LEU A 1 502 ? 162.009 176.714 209.140 1.00 26.75 484 LEU A CA 1
ATOM 6787 C C . LEU A 1 502 ? 162.956 175.830 208.341 1.00 29.89 484 LEU A C 1
ATOM 6788 O O . LEU A 1 502 ? 162.729 175.602 207.148 1.00 34.86 484 LEU A O 1
ATOM 6804 N N . PRO A 1 503 ? 164.014 175.309 208.965 1.00 25.06 485 PRO A N 1
ATOM 6805 C CA . PRO A 1 503 ? 165.065 174.643 208.189 1.00 26.04 485 PRO A CA 1
ATOM 6806 C C . PRO A 1 503 ? 164.627 173.285 207.669 1.00 29.20 485 PRO A C 1
ATOM 6807 O O . PRO A 1 503 ? 164.035 172.480 208.391 1.00 32.35 485 PRO A O 1
ATOM 6818 N N . VAL A 1 504 ? 164.934 173.037 206.398 1.00 25.97 486 VAL A N 1
ATOM 6819 C CA . VAL A 1 504 ? 164.538 171.801 205.732 1.00 24.62 486 VAL A CA 1
ATOM 6820 C C . VAL A 1 504 ? 165.717 170.975 205.253 1.00 27.87 486 VAL A C 1
ATOM 6821 O O . VAL A 1 504 ? 165.588 169.746 205.127 1.00 37.91 486 VAL A O 1
ATOM 6834 N N . LEU A 1 505 ? 166.877 171.569 204.976 1.00 23.84 487 LEU A N 1
ATOM 6835 C CA . LEU A 1 505 ? 168.055 170.828 204.549 1.00 26.15 487 LEU A CA 1
ATOM 6836 C C . LEU A 1 505 ? 169.257 171.330 205.333 1.00 30.17 487 LEU A C 1
ATOM 6837 O O . LEU A 1 505 ? 169.359 172.518 205.637 1.00 32.94 487 LEU A O 1
ATOM 6853 N N . GLU A 1 506 ? 170.163 170.415 205.671 1.00 32.69 488 GLU A N 1
ATOM 6854 C CA . GLU A 1 506 ? 171.345 170.757 206.448 1.00 29.66 488 GLU A CA 1
ATOM 6855 C C . GLU A 1 506 ? 172.580 170.155 205.804 1.00 27.90 488 GLU A C 1
ATOM 6856 O O . GLU A 1 506 ? 172.535 169.043 205.275 1.00 34.97 488 GLU A O 1
ATOM 6868 N N . GLY A 1 507 ? 173.681 170.898 205.856 1.00 25.96 489 GLY A N 1
ATOM 6869 C CA . GLY A 1 507 ? 174.952 170.381 205.407 1.00 31.74 489 GLY A CA 1
ATOM 6870 C C . GLY A 1 507 ? 175.547 169.422 206.414 1.00 33.52 489 GLY A C 1
ATOM 6871 O O . GLY A 1 507 ? 175.005 169.196 207.493 1.00 34.20 489 GLY A O 1
ATOM 6875 N N . GLU A 1 508 ? 176.688 168.843 206.047 1.00 31.12 490 GLU A N 1
ATOM 6876 C CA . GLU A 1 508 ? 177.314 167.822 206.865 1.00 29.25 490 GLU A CA 1
ATOM 6877 C C . GLU A 1 508 ? 178.707 168.176 207.352 1.00 30.38 490 GLU A C 1
ATOM 6878 O O . GLU A 1 508 ? 179.185 167.538 208.296 1.00 38.91 490 GLU A O 1
ATOM 6890 N N . GLN A 1 509 ? 179.374 169.157 206.754 1.00 29.64 491 GLN A N 1
ATOM 6891 C CA . GLN A 1 509 ? 180.745 169.488 207.106 1.00 27.91 491 GLN A CA 1
ATOM 6892 C C . GLN A 1 509 ? 180.850 170.931 207.570 1.00 27.80 491 GLN A C 1
ATOM 6893 O O . GLN A 1 509 ? 180.146 171.811 207.070 1.00 32.81 491 GLN A O 1
ATOM 6907 N N . MET A 1 510 ? 181.747 171.162 208.524 1.00 28.87 492 MET A N 1
ATOM 6908 C CA . MET A 1 510 ? 181.982 172.502 209.034 1.00 31.44 492 MET A CA 1
ATOM 6909 C C . MET A 1 510 ? 182.734 173.338 208.009 1.00 35.13 492 MET A C 1
ATOM 6910 O O . MET A 1 510 ? 183.725 172.888 207.430 1.00 37.64 492 MET A O 1
ATOM 6924 N N . GLY A 1 511 ? 182.256 174.556 207.783 1.00 32.48 493 GLY A N 1
ATOM 6925 C CA . GLY A 1 511 ? 182.925 175.474 206.891 1.00 32.90 493 GLY A CA 1
ATOM 6926 C C . GLY A 1 511 ? 182.709 175.214 205.422 1.00 34.65 493 GLY A C 1
ATOM 6927 O O . GLY A 1 511 ? 183.283 175.928 204.595 1.00 38.56 493 GLY A O 1
ATOM 6931 N N . SER A 1 512 ? 181.894 174.223 205.067 1.00 30.71 494 SER A N 1
ATOM 6932 C CA . SER A 1 512 ? 181.613 173.933 203.672 1.00 24.36 494 SER A CA 1
ATOM 6933 C C . SER A 1 512 ? 180.682 174.952 203.039 1.00 26.46 494 SER A C 1
ATOM 6934 O O . SER A 1 512 ? 180.583 174.995 201.810 1.00 31.02 494 SER A O 1
ATOM 6942 N N . TYR A 1 513 ? 180.014 175.775 203.840 1.00 32.89 495 TYR A N 1
ATOM 6943 C CA . TYR A 1 513 ? 179.123 176.811 203.328 1.00 29.79 495 TYR A CA 1
ATOM 6944 C C . TYR A 1 513 ? 177.986 176.203 202.511 1.00 25.47 495 TYR A C 1
ATOM 6945 O O . TYR A 1 513 ? 177.660 176.666 201.419 1.00 27.20 495 TYR A O 1
ATOM 6963 N N . PHE A 1 514 ? 177.372 175.158 203.053 1.00 26.72 496 PHE A N 1
ATOM 6964 C CA . PHE A 1 514 ? 176.184 174.586 202.441 1.00 25.13 496 PHE A CA 1
ATOM 6965 C C . PHE A 1 514 ? 175.070 175.619 202.412 1.00 28.88 496 PHE A C 1
ATOM 6966 O O . PHE A 1 514 ? 174.794 176.278 203.415 1.00 31.54 496 PHE A O 1
ATOM 6983 N N . GLY A 1 515 ? 174.421 175.752 201.263 1.00 33.98 497 GLY A N 1
ATOM 6984 C CA . GLY A 1 515 ? 173.360 176.716 201.099 1.00 31.77 497 GLY A CA 1
ATOM 6985 C C . GLY A 1 515 ? 173.807 178.084 200.647 1.00 33.50 497 GLY A C 1
ATOM 6986 O O . GLY A 1 515 ? 173.002 179.020 200.683 1.00 43.87 497 GLY A O 1
ATOM 6990 N N . SER A 1 516 ? 175.060 178.237 200.227 1.00 30.79 498 SER A N 1
ATOM 6991 C CA . SER A 1 516 ? 175.514 179.520 199.715 1.00 32.36 498 SER A CA 1
ATOM 6992 C C . SER A 1 516 ? 174.997 179.786 198.313 1.00 40.09 498 SER A C 1
ATOM 6993 O O . SER A 1 516 ? 174.953 180.945 197.890 1.00 43.46 498 SER A O 1
ATOM 7001 N N . GLU A 1 517 ? 174.608 178.742 197.586 1.00 42.11 499 GLU A N 1
ATOM 7002 C CA . GLU A 1 517 ? 174.077 178.863 196.238 1.00 39.33 499 GLU A CA 1
ATOM 7003 C C . GLU A 1 517 ? 172.848 177.982 196.104 1.00 39.65 499 GLU A C 1
ATOM 7004 O O . GLU A 1 517 ? 172.852 176.832 196.550 1.00 37.66 499 GLU A O 1
ATOM 7016 N N . LEU A 1 518 ? 171.805 178.522 195.485 1.00 38.96 500 LEU A N 1
ATOM 7017 C CA . LEU A 1 518 ? 170.573 177.799 195.226 1.00 35.05 500 LEU A CA 1
ATOM 7018 C C . LEU A 1 518 ? 170.275 177.854 193.736 1.00 37.55 500 LEU A C 1
ATOM 7019 O O . LEU A 1 518 ? 170.594 178.837 193.062 1.00 47.35 500 LEU A O 1
ATOM 7035 N N . CYS A 1 519 ? 169.663 176.796 193.224 1.00 33.09 501 CYS A N 1
ATOM 7036 C CA . CYS A 1 519 ? 169.415 176.710 191.792 1.00 33.98 501 CYS A CA 1
ATOM 7037 C C . CYS A 1 519 ? 168.285 175.739 191.481 1.00 33.47 501 CYS A C 1
ATOM 7038 O O . CYS A 1 519 ? 168.545 174.576 191.149 1.00 37.56 501 CYS A O 1
ATOM 7046 N N . PRO A 1 520 ? 167.028 176.164 191.567 1.00 28.07 502 PRO A N 1
ATOM 7047 C CA . PRO A 1 520 ? 165.936 175.290 191.131 1.00 26.65 502 PRO A CA 1
ATOM 7048 C C . PRO A 1 520 ? 165.986 175.053 189.633 1.00 31.95 502 PRO A C 1
ATOM 7049 O O . PRO A 1 520 ? 166.424 175.911 188.864 1.00 40.89 502 PRO A O 1
ATOM 7060 N N . VAL A 1 521 ? 165.529 173.875 189.221 1.00 27.71 503 VAL A N 1
ATOM 7061 C CA . VAL A 1 521 ? 165.560 173.458 187.826 1.00 27.35 503 VAL A CA 1
ATOM 7062 C C . VAL A 1 521 ? 164.209 172.863 187.470 1.00 28.78 503 VAL A C 1
ATOM 7063 O O . VAL A 1 521 ? 163.712 171.979 188.173 1.00 34.26 503 VAL A O 1
ATOM 7076 N N . ASP A 1 522 ? 163.619 173.347 186.390 1.00 30.54 504 ASP A N 1
ATOM 7077 C CA . ASP A 1 522 ? 162.369 172.825 185.855 1.00 28.78 504 ASP A CA 1
ATOM 7078 C C . ASP A 1 522 ? 162.710 172.135 184.542 1.00 31.84 504 ASP A C 1
ATOM 7079 O O . ASP A 1 522 ? 162.690 172.759 183.479 1.00 35.64 504 ASP A O 1
ATOM 7088 N N . ILE A 1 523 ? 163.025 170.844 184.623 1.00 30.91 505 ILE A N 1
ATOM 7089 C CA . ILE A 1 523 ? 163.607 170.142 183.485 1.00 28.09 505 ILE A CA 1
ATOM 7090 C C . ILE A 1 523 ? 162.659 170.182 182.293 1.00 29.05 505 ILE A C 1
ATOM 7091 O O . ILE A 1 523 ? 163.065 170.473 181.164 1.00 32.54 505 ILE A O 1
ATOM 7107 N N . ASP A 1 524 ? 161.380 169.900 182.525 1.00 30.08 506 ASP A N 1
ATOM 7108 C CA . ASP A 1 524 ? 160.424 169.840 181.429 1.00 29.83 506 ASP A CA 1
ATOM 7109 C C . ASP A 1 524 ? 159.806 171.189 181.095 1.00 34.62 506 ASP A C 1
ATOM 7110 O O . ASP A 1 524 ? 159.033 171.271 180.137 1.00 39.63 506 ASP A O 1
ATOM 7119 N N . MET A 1 525 ? 160.116 172.240 181.850 1.00 34.63 507 MET A N 1
ATOM 7120 C CA . MET A 1 525 ? 159.639 173.588 181.548 1.00 32.14 507 MET A CA 1
ATOM 7121 C C . MET A 1 525 ? 158.115 173.664 181.555 1.00 32.26 507 MET A C 1
ATOM 7122 O O . MET A 1 525 ? 157.515 174.394 180.767 1.00 36.30 507 MET A O 1
ATOM 7136 N N . ASP A 1 526 ? 157.477 172.907 182.445 1.00 33.41 508 ASP A N 1
ATOM 7137 C CA . ASP A 1 526 ? 156.024 172.902 182.552 1.00 31.04 508 ASP A CA 1
ATOM 7138 C C . ASP A 1 526 ? 155.496 173.911 183.557 1.00 32.55 508 ASP A C 1
ATOM 7139 O O . ASP A 1 526 ? 154.276 174.038 183.693 1.00 38.17 508 ASP A O 1
ATOM 7148 N N . GLY A 1 527 ? 156.369 174.625 184.261 1.00 33.67 509 GLY A N 1
ATOM 7149 C CA . GLY A 1 527 ? 155.958 175.557 185.288 1.00 34.39 509 GLY A CA 1
ATOM 7150 C C . GLY A 1 527 ? 156.017 175.032 186.706 1.00 32.56 509 GLY A C 1
ATOM 7151 O O . GLY A 1 527 ? 155.475 175.683 187.605 1.00 39.14 509 GLY A O 1
ATOM 7155 N N . SER A 1 528 ? 156.648 173.885 186.939 1.00 26.97 510 SER A N 1
ATOM 7156 C CA . SER A 1 528 ? 156.785 173.313 188.270 1.00 26.94 510 SER A CA 1
ATOM 7157 C C . SER A 1 528 ? 158.201 172.794 188.450 1.00 28.14 510 SER A C 1
ATOM 7158 O O . SER A 1 528 ? 158.670 171.973 187.657 1.00 38.53 510 SER A O 1
ATOM 7166 N N . THR A 1 529 ? 158.878 173.280 189.483 1.00 27.01 511 THR A N 1
ATOM 7167 C CA . THR A 1 529 ? 160.251 172.881 189.737 1.00 25.92 511 THR A CA 1
ATOM 7168 C C . THR A 1 529 ? 160.325 171.390 190.023 1.00 28.23 511 THR A C 1
ATOM 7169 O O . THR A 1 529 ? 159.479 170.837 190.729 1.00 32.31 511 THR A O 1
ATOM 7180 N N . ASP A 1 530 ? 161.348 170.743 189.477 1.00 26.70 512 ASP A N 1
ATOM 7181 C CA . ASP A 1 530 ? 161.530 169.309 189.617 1.00 26.68 512 ASP A CA 1
ATOM 7182 C C . ASP A 1 530 ? 162.766 168.930 190.415 1.00 28.88 512 ASP A C 1
ATOM 7183 O O . ASP A 1 530 ? 162.844 167.803 190.901 1.00 35.08 512 ASP A O 1
ATOM 7192 N N . PHE A 1 531 ? 163.728 169.836 190.559 1.00 26.58 513 PHE A N 1
ATOM 7193 C CA . PHE A 1 531 ? 164.926 169.592 191.345 1.00 24.60 513 PHE A CA 1
ATOM 7194 C C . PHE A 1 531 ? 165.368 170.896 191.988 1.00 28.90 513 PHE A C 1
ATOM 7195 O O . PHE A 1 531 ? 164.934 171.981 191.600 1.00 37.62 513 PHE A O 1
ATOM 7212 N N . LEU A 1 532 ? 166.233 170.777 192.989 1.00 29.15 514 LEU A N 1
ATOM 7213 C CA . LEU A 1 532 ? 166.842 171.924 193.648 1.00 27.87 514 LEU A CA 1
ATOM 7214 C C . LEU A 1 532 ? 168.305 171.618 193.915 1.00 30.29 514 LEU A C 1
ATOM 7215 O O . LEU A 1 532 ? 168.620 170.730 194.712 1.00 34.00 514 LEU A O 1
ATOM 7231 N N . LEU A 1 533 ? 169.191 172.348 193.249 1.00 31.03 515 LEU A N 1
ATOM 7232 C CA . LEU A 1 533 ? 170.627 172.194 193.416 1.00 28.87 515 LEU A CA 1
ATOM 7233 C C . LEU A 1 533 ? 171.105 173.125 194.518 1.00 30.18 515 LEU A C 1
ATOM 7234 O O . LEU A 1 533 ? 170.801 174.322 194.499 1.00 38.71 515 LEU A O 1
ATOM 7250 N N . VAL A 1 534 ? 171.844 172.575 195.476 1.00 26.64 516 VAL A N 1
ATOM 7251 C CA . VAL A 1 534 ? 172.376 173.317 196.610 1.00 28.64 516 VAL A CA 1
ATOM 7252 C C . VAL A 1 534 ? 173.873 173.062 196.679 1.00 29.15 516 VAL A C 1
ATOM 7253 O O . VAL A 1 534 ? 174.306 171.908 196.727 1.00 31.56 516 VAL A O 1
ATOM 7266 N N . ALA A 1 535 ? 174.658 174.132 196.711 1.00 32.09 517 ALA A N 1
ATOM 7267 C CA . ALA A 1 535 ? 176.103 174.036 196.576 1.00 30.07 517 ALA A CA 1
ATOM 7268 C C . ALA A 1 535 ? 176.805 174.167 197.920 1.00 33.14 517 ALA A C 1
ATOM 7269 O O . ALA A 1 535 ? 176.300 174.795 198.855 1.00 36.69 517 ALA A O 1
ATOM 7276 N N . ALA A 1 536 ? 177.987 173.565 197.996 1.00 30.22 518 ALA A N 1
ATOM 7277 C CA . ALA A 1 536 ? 178.869 173.629 199.160 1.00 26.23 518 ALA A CA 1
ATOM 7278 C C . ALA A 1 536 ? 180.277 173.904 198.654 1.00 26.23 518 ALA A C 1
ATOM 7279 O O . ALA A 1 536 ? 181.129 173.011 198.627 1.00 31.26 518 ALA A O 1
ATOM 7286 N N . PRO A 1 537 ? 180.555 175.139 198.241 1.00 23.18 519 PRO A N 1
ATOM 7287 C CA . PRO A 1 537 ? 181.746 175.377 197.416 1.00 23.46 519 PRO A CA 1
ATOM 7288 C C . PRO A 1 537 ? 183.055 175.032 198.092 1.00 29.47 519 PRO A C 1
ATOM 7289 O O . PRO A 1 537 ? 184.040 174.753 197.399 1.00 33.95 519 PRO A O 1
ATOM 7300 N N . PHE A 1 538 ? 183.107 175.043 199.421 1.00 29.62 520 PHE A N 1
ATOM 7301 C CA . PHE A 1 538 ? 184.358 174.922 200.156 1.00 29.36 520 PHE A CA 1
ATOM 7302 C C . PHE A 1 538 ? 184.536 173.550 200.788 1.00 28.47 520 PHE A C 1
ATOM 7303 O O . PHE A 1 538 ? 185.364 173.395 201.690 1.00 34.65 520 PHE A O 1
ATOM 7320 N N . TYR A 1 539 ? 183.792 172.551 200.325 1.00 25.74 521 TYR A N 1
ATOM 7321 C CA . TYR A 1 539 ? 183.903 171.212 200.882 1.00 24.92 521 TYR A CA 1
ATOM 7322 C C . TYR A 1 539 ? 185.337 170.715 200.772 1.00 29.36 521 TYR A C 1
ATOM 7323 O O . TYR A 1 539 ? 186.017 170.963 199.773 1.00 33.70 521 TYR A O 1
ATOM 7341 N N . HIS A 1 540 ? 185.800 170.015 201.802 1.00 33.49 522 HIS A N 1
ATOM 7342 C CA . HIS A 1 540 ? 187.205 169.666 201.951 1.00 29.50 522 HIS A CA 1
ATOM 7343 C C . HIS A 1 540 ? 187.376 168.155 201.960 1.00 32.37 522 HIS A C 1
ATOM 7344 O O . HIS A 1 540 ? 186.745 167.456 202.759 1.00 36.21 522 HIS A O 1
ATOM 7358 N N . VAL A 1 541 ? 188.221 167.663 201.059 1.00 34.48 523 VAL A N 1
ATOM 7359 C CA . VAL A 1 541 ? 188.686 166.283 201.052 1.00 35.84 523 VAL A CA 1
ATOM 7360 C C . VAL A 1 541 ? 190.203 166.224 201.162 1.00 41.51 523 VAL A C 1
ATOM 7361 O O . VAL A 1 541 ? 190.752 165.482 201.981 1.00 46.28 523 VAL A O 1
ATOM 7374 N N . HIS A 1 542 ? 190.896 167.005 200.344 1.00 39.33 524 HIS A N 1
ATOM 7375 C CA . HIS A 1 542 ? 192.310 167.315 200.513 1.00 35.08 524 HIS A CA 1
ATOM 7376 C C . HIS A 1 542 ? 192.587 168.807 200.477 1.00 37.15 524 HIS A C 1
ATOM 7377 O O . HIS A 1 542 ? 193.482 169.280 201.178 1.00 43.62 524 HIS A O 1
ATOM 7391 N N . GLY A 1 543 ? 191.841 169.558 199.674 1.00 36.48 525 GLY A N 1
ATOM 7392 C CA . GLY A 1 543 ? 191.885 171.005 199.689 1.00 37.21 525 GLY A CA 1
ATOM 7393 C C . GLY A 1 543 ? 190.489 171.572 199.819 1.00 33.70 525 GLY A C 1
ATOM 7394 O O . GLY A 1 543 ? 189.778 171.241 200.770 1.00 37.29 525 GLY A O 1
ATOM 7398 N N . GLU A 1 544 ? 190.074 172.419 198.880 1.00 33.74 526 GLU A N 1
ATOM 7399 C CA . GLU A 1 544 ? 188.694 172.900 198.804 1.00 37.92 526 GLU A CA 1
ATOM 7400 C C . GLU A 1 544 ? 188.145 172.445 197.459 1.00 34.47 526 GLU A C 1
ATOM 7401 O O . GLU A 1 544 ? 188.179 173.190 196.478 1.00 36.20 526 GLU A O 1
ATOM 7413 N N . GLU A 1 545 ? 187.637 171.214 197.421 1.00 31.79 527 GLU A N 1
ATOM 7414 C CA . GLU A 1 545 ? 187.151 170.644 196.172 1.00 30.18 527 GLU A CA 1
ATOM 7415 C C . GLU A 1 545 ? 185.776 171.173 195.797 1.00 29.51 527 GLU A C 1
ATOM 7416 O O . GLU A 1 545 ? 185.493 171.380 194.614 1.00 34.59 527 GLU A O 1
ATOM 7428 N N . GLY A 1 546 ? 184.909 171.386 196.776 1.00 27.65 528 GLY A N 1
ATOM 7429 C CA . GLY A 1 546 ? 183.525 171.709 196.513 1.00 26.52 528 GLY A CA 1
ATOM 7430 C C . GLY A 1 546 ? 182.670 170.466 196.349 1.00 27.01 528 GLY A C 1
ATOM 7431 O O . GLY A 1 546 ? 183.156 169.341 196.216 1.00 36.22 528 GLY A O 1
ATOM 7435 N N . ARG A 1 547 ? 181.361 170.682 196.349 1.00 25.10 529 ARG A N 1
ATOM 7436 C CA . ARG A 1 547 ? 180.406 169.591 196.235 1.00 25.76 529 ARG A CA 1
ATOM 7437 C C . ARG A 1 547 ? 179.021 170.185 196.043 1.00 31.00 529 ARG A C 1
ATOM 7438 O O . ARG A 1 547 ? 178.687 171.201 196.653 1.00 38.86 529 ARG A O 1
ATOM 7459 N N . VAL A 1 548 ? 178.220 169.543 195.198 1.00 27.60 530 VAL A N 1
ATOM 7460 C CA . VAL A 1 548 ? 176.870 170.000 194.891 1.00 28.28 530 VAL A CA 1
ATOM 7461 C C . VAL A 1 548 ? 175.899 168.880 195.228 1.00 31.46 530 VAL A C 1
ATOM 7462 O O . VAL A 1 548 ? 176.217 167.701 195.045 1.00 36.69 530 VAL A O 1
ATOM 7475 N N . TYR A 1 549 ? 174.727 169.249 195.733 1.00 32.55 531 TYR A N 1
ATOM 7476 C CA . TYR A 1 549 ? 173.696 168.300 196.126 1.00 29.70 531 TYR A CA 1
ATOM 7477 C C . TYR A 1 549 ? 172.468 168.515 195.259 1.00 28.43 531 TYR A C 1
ATOM 7478 O O . TYR A 1 549 ? 171.986 169.644 195.133 1.00 32.92 531 TYR A O 1
ATOM 7496 N N . VAL A 1 550 ? 171.954 167.441 194.676 1.00 26.29 532 VAL A N 1
ATOM 7497 C CA . VAL A 1 550 ? 170.750 167.494 193.859 1.00 30.00 532 VAL A CA 1
ATOM 7498 C C . VAL A 1 550 ? 169.619 166.905 194.682 1.00 30.39 532 VAL A C 1
ATOM 7499 O O . VAL A 1 550 ? 169.749 165.804 195.228 1.00 35.17 532 VAL A O 1
ATOM 7512 N N . TYR A 1 551 ? 168.521 167.641 194.787 1.00 24.74 533 TYR A N 1
ATOM 7513 C CA . TYR A 1 551 ? 167.371 167.233 195.574 1.00 24.75 533 TYR A CA 1
ATOM 7514 C C . TYR A 1 551 ? 166.158 167.122 194.667 1.00 27.78 533 TYR A C 1
ATOM 7515 O O . TYR A 1 551 ? 165.962 167.954 193.779 1.00 37.20 533 TYR A O 1
ATOM 7533 N N . ARG A 1 552 ? 165.356 166.086 194.876 1.00 27.35 534 ARG A N 1
ATOM 7534 C CA . ARG A 1 552 ? 164.159 165.859 194.082 1.00 27.29 534 ARG A CA 1
ATOM 7535 C C . ARG A 1 552 ? 162.941 166.285 194.883 1.00 31.47 534 ARG A C 1
ATOM 7536 O O . ARG A 1 552 ? 162.722 165.799 195.995 1.00 36.91 534 ARG A O 1
ATOM 7557 N N . LEU A 1 553 ? 162.152 167.184 194.313 1.00 30.28 535 LEU A N 1
ATOM 7558 C CA . LEU A 1 553 ? 160.964 167.696 194.977 1.00 29.04 535 LEU A CA 1
ATOM 7559 C C . LEU A 1 553 ? 159.792 166.778 194.665 1.00 35.51 535 LEU A C 1
ATOM 7560 O O . LEU A 1 553 ? 159.388 166.651 193.505 1.00 41.27 535 LEU A O 1
ATOM 7576 N N . SER A 1 554 ? 159.251 166.142 195.696 1.00 39.23 536 SER A N 1
ATOM 7577 C CA . SER A 1 554 ? 158.101 165.274 195.513 1.00 39.67 536 SER A CA 1
ATOM 7578 C C . SER A 1 554 ? 156.949 166.060 194.909 1.00 42.19 536 SER A C 1
ATOM 7579 O O . SER A 1 554 ? 156.731 167.226 195.245 1.00 44.57 536 SER A O 1
ATOM 7587 N N . GLU A 1 555 ? 156.212 165.416 194.006 1.00 44.61 537 GLU A N 1
ATOM 7588 C CA . GLU A 1 555 ? 155.132 166.090 193.303 1.00 48.02 537 GLU A CA 1
ATOM 7589 C C . GLU A 1 555 ? 153.910 166.309 194.184 1.00 55.18 537 GLU A C 1
ATOM 7590 O O . GLU A 1 555 ? 153.072 167.154 193.855 1.00 63.37 537 GLU A O 1
ATOM 7602 N N . GLN A 1 556 ? 153.790 165.579 195.291 1.00 49.91 538 GLN A N 1
ATOM 7603 C CA . GLN A 1 556 ? 152.620 165.652 196.156 1.00 49.51 538 GLN A CA 1
ATOM 7604 C C . GLN A 1 556 ? 152.878 166.477 197.409 1.00 54.81 538 GLN A C 1
ATOM 7605 O O . GLN A 1 556 ? 152.114 167.397 197.713 1.00 60.05 538 GLN A O 1
ATOM 7619 N N . ASP A 1 557 ? 153.943 166.174 198.147 1.00 54.15 539 ASP A N 1
ATOM 7620 C CA . ASP A 1 557 ? 154.197 166.815 199.429 1.00 51.92 539 ASP A CA 1
ATOM 7621 C C . ASP A 1 557 ? 155.101 168.034 199.328 1.00 57.09 539 ASP A C 1
ATOM 7622 O O . ASP A 1 557 ? 155.091 168.867 200.240 1.00 62.76 539 ASP A O 1
ATOM 7631 N N . GLY A 1 558 ? 155.876 168.162 198.256 1.00 53.50 540 GLY A N 1
ATOM 7632 C CA . GLY A 1 558 ? 156.877 169.203 198.184 1.00 49.79 540 GLY A CA 1
ATOM 7633 C C . GLY A 1 558 ? 158.123 168.918 198.985 1.00 49.77 540 GLY A C 1
ATOM 7634 O O . GLY A 1 558 ? 158.929 169.830 199.197 1.00 53.52 540 GLY A O 1
ATOM 7638 N N . SER A 1 559 ? 158.305 167.682 199.439 1.00 42.52 541 SER A N 1
ATOM 7639 C CA . SER A 1 559 ? 159.450 167.327 200.254 1.00 35.79 541 SER A CA 1
ATOM 7640 C C . SER A 1 559 ? 160.699 167.178 199.396 1.00 37.89 541 SER A C 1
ATOM 7641 O O . SER A 1 559 ? 160.637 167.068 198.172 1.00 47.01 541 SER A O 1
ATOM 7649 N N . PHE A 1 560 ? 161.848 167.188 200.061 1.00 39.02 542 PHE A N 1
ATOM 7650 C CA . PHE A 1 560 ? 163.145 167.081 199.412 1.00 33.12 542 PHE A CA 1
ATOM 7651 C C . PHE A 1 560 ? 163.751 165.723 199.726 1.00 31.71 542 PHE A C 1
ATOM 7652 O O . PHE A 1 560 ? 163.812 165.324 200.892 1.00 36.00 542 PHE A O 1
ATOM 7669 N N . SER A 1 561 ? 164.189 165.015 198.690 1.00 27.58 543 SER A N 1
ATOM 7670 C CA . SER A 1 561 ? 164.859 163.735 198.848 1.00 30.33 543 SER A CA 1
ATOM 7671 C C . SER A 1 561 ? 166.157 163.760 198.062 1.00 29.65 543 SER A C 1
ATOM 7672 O O . SER A 1 561 ? 166.148 164.014 196.856 1.00 29.93 543 SER A O 1
ATOM 7680 N N . LEU A 1 562 ? 167.266 163.481 198.740 1.00 31.43 544 LEU A N 1
ATOM 7681 C CA . LEU A 1 562 ? 168.559 163.490 198.075 1.00 24.92 544 LEU A CA 1
ATOM 7682 C C . LEU A 1 562 ? 168.550 162.516 196.910 1.00 31.57 544 LEU A C 1
ATOM 7683 O O . LEU A 1 562 ? 168.070 161.385 197.031 1.00 47.20 544 LEU A O 1
ATOM 7699 N N . ALA A 1 563 ? 169.083 162.958 195.777 1.00 26.75 545 ALA A N 1
ATOM 7700 C CA . ALA A 1 563 ? 169.132 162.163 194.561 1.00 25.20 545 ALA A CA 1
ATOM 7701 C C . ALA A 1 563 ? 170.545 161.857 194.108 1.00 26.30 545 ALA A C 1
ATOM 7702 O O . ALA A 1 563 ? 170.810 160.749 193.643 1.00 37.24 545 ALA A O 1
ATOM 7709 N N . ARG A 1 564 ? 171.462 162.808 194.241 1.00 27.43 546 ARG A N 1
ATOM 7710 C CA . ARG A 1 564 ? 172.833 162.603 193.805 1.00 31.58 546 ARG A CA 1
ATOM 7711 C C . ARG A 1 564 ? 173.727 163.634 194.477 1.00 31.15 546 ARG A C 1
ATOM 7712 O O . ARG A 1 564 ? 173.252 164.621 195.041 1.00 37.43 546 ARG A O 1
ATOM 7733 N N . ILE A 1 565 ? 175.030 163.380 194.420 1.00 26.33 547 ILE A N 1
ATOM 7734 C CA . ILE A 1 565 ? 176.046 164.314 194.888 1.00 29.12 547 ILE A CA 1
ATOM 7735 C C . ILE A 1 565 ? 177.048 164.499 193.760 1.00 33.69 547 ILE A C 1
ATOM 7736 O O . ILE A 1 565 ? 177.848 163.597 193.482 1.00 40.33 547 ILE A O 1
ATOM 7752 N N . LEU A 1 566 ? 177.010 165.658 193.116 1.00 28.76 548 LEU A N 1
ATOM 7753 C CA . LEU A 1 566 ? 177.912 165.968 192.020 1.00 25.57 548 LEU A CA 1
ATOM 7754 C C . LEU A 1 566 ? 179.259 166.405 192.572 1.00 29.44 548 LEU A C 1
ATOM 7755 O O . LEU A 1 566 ? 179.329 167.163 193.542 1.00 33.59 548 LEU A O 1
ATOM 7771 N N . SER A 1 567 ? 180.327 165.923 191.947 1.00 34.89 549 SER A N 1
ATOM 7772 C CA . SER A 1 567 ? 181.680 166.312 192.303 1.00 30.63 549 SER A CA 1
ATOM 7773 C C . SER A 1 567 ? 182.463 166.561 191.025 1.00 36.27 549 SER A C 1
ATOM 7774 O O . SER A 1 567 ? 182.171 165.989 189.973 1.00 44.08 549 SER A O 1
ATOM 7782 N N . GLY A 1 568 ? 183.468 167.419 191.128 1.00 32.37 550 GLY A N 1
ATOM 7783 C CA . GLY A 1 568 ? 184.229 167.825 189.972 1.00 31.61 550 GLY A CA 1
ATOM 7784 C C . GLY A 1 568 ? 185.180 166.752 189.495 1.00 34.46 550 GLY A C 1
ATOM 7785 O O . GLY A 1 568 ? 185.207 165.624 189.983 1.00 40.31 550 GLY A O 1
ATOM 7789 N N . HIS A 1 569 ? 185.978 167.124 188.508 1.00 32.43 551 HIS A N 1
ATOM 7790 C CA . HIS A 1 569 ? 186.900 166.184 187.898 1.00 32.66 551 HIS A CA 1
ATOM 7791 C C . HIS A 1 569 ? 187.957 165.754 188.909 1.00 38.83 551 HIS A C 1
ATOM 7792 O O . HIS A 1 569 ? 188.561 166.612 189.567 1.00 45.30 551 HIS A O 1
ATOM 7806 N N . PRO A 1 570 ? 188.210 164.457 189.069 1.00 39.07 552 PRO A N 1
ATOM 7807 C CA . PRO A 1 570 ? 189.252 164.029 190.004 1.00 32.06 552 PRO A CA 1
ATOM 7808 C C . PRO A 1 570 ? 190.622 164.521 189.577 1.00 34.07 552 PRO A C 1
ATOM 7809 O O . PRO A 1 570 ? 190.924 164.641 188.388 1.00 41.28 552 PRO A O 1
ATOM 7820 N N . GLY A 1 571 ? 191.459 164.807 190.570 1.00 36.78 553 GLY A N 1
ATOM 7821 C CA . GLY A 1 571 ? 192.805 165.278 190.339 1.00 40.93 553 GLY A CA 1
ATOM 7822 C C . GLY A 1 571 ? 193.045 166.726 190.702 1.00 40.76 553 GLY A C 1
ATOM 7823 O O . GLY A 1 571 ? 194.204 167.155 190.720 1.00 46.73 553 GLY A O 1
ATOM 7827 N N . PHE A 1 572 ? 191.997 167.490 190.986 1.00 36.79 554 PHE A N 1
ATOM 7828 C CA . PHE A 1 572 ? 192.120 168.886 191.378 1.00 38.30 554 PHE A CA 1
ATOM 7829 C C . PHE A 1 572 ? 191.625 169.038 192.807 1.00 41.08 554 PHE A C 1
ATOM 7830 O O . PHE A 1 572 ? 190.435 168.846 193.078 1.00 48.72 554 PHE A O 1
ATOM 7847 N N . THR A 1 573 ? 192.534 169.383 193.713 1.00 41.31 555 THR A N 1
ATOM 7848 C CA . THR A 1 573 ? 192.195 169.552 195.117 1.00 38.72 555 THR A CA 1
ATOM 7849 C C . THR A 1 573 ? 191.738 170.962 195.446 1.00 38.05 555 THR A C 1
ATOM 7850 O O . THR A 1 573 ? 191.382 171.225 196.599 1.00 45.05 555 THR A O 1
ATOM 7861 N N . ASN A 1 574 ? 191.735 171.864 194.476 1.00 31.26 556 ASN A N 1
ATOM 7862 C CA . ASN A 1 574 ? 191.376 173.258 194.682 1.00 32.86 556 ASN A CA 1
ATOM 7863 C C . ASN A 1 574 ? 190.379 173.728 193.633 1.00 35.80 556 ASN A C 1
ATOM 7864 O O . ASN A 1 574 ? 190.595 174.732 192.960 1.00 47.20 556 ASN A O 1
ATOM 7875 N N . ALA A 1 575 ? 189.286 172.986 193.450 1.00 31.72 557 ALA A N 1
ATOM 7876 C CA . ALA A 1 575 ? 188.347 173.321 192.385 1.00 30.45 557 ALA A CA 1
ATOM 7877 C C . ALA A 1 575 ? 187.373 174.421 192.798 1.00 27.02 557 ALA A C 1
ATOM 7878 O O . ALA A 1 575 ? 187.202 175.401 192.069 1.00 31.16 557 ALA A O 1
ATOM 7885 N N . ARG A 1 576 ? 186.718 174.274 193.950 1.00 27.70 558 ARG A N 1
ATOM 7886 C CA . ARG A 1 576 ? 185.567 175.104 194.332 1.00 26.63 558 ARG A CA 1
ATOM 7887 C C . ARG A 1 576 ? 184.362 174.818 193.440 1.00 25.36 558 ARG A C 1
ATOM 7888 O O . ARG A 1 576 ? 183.660 175.724 192.995 1.00 27.59 558 ARG A O 1
ATOM 7909 N N . PHE A 1 577 ? 184.128 173.538 193.180 1.00 24.65 559 PHE A N 1
ATOM 7910 C CA . PHE A 1 577 ? 182.967 173.106 192.419 1.00 21.96 559 PHE A CA 1
ATOM 7911 C C . PHE A 1 577 ? 181.688 173.516 193.132 1.00 24.48 559 PHE A C 1
ATOM 7912 O O . PHE A 1 577 ? 181.488 173.202 194.308 1.00 31.00 559 PHE A O 1
ATOM 7929 N N . GLY A 1 578 ? 180.818 174.220 192.416 1.00 29.04 560 GLY A N 1
ATOM 7930 C CA . GLY A 1 578 ? 179.560 174.678 192.959 1.00 28.63 560 GLY A CA 1
ATOM 7931 C C . GLY A 1 578 ? 179.522 176.132 193.365 1.00 28.93 560 GLY A C 1
ATOM 7932 O O . GLY A 1 578 ? 178.514 176.571 193.927 1.00 35.46 560 GLY A O 1
ATOM 7936 N N . PHE A 1 579 ? 180.583 176.894 193.108 1.00 23.74 561 PHE A N 1
ATOM 7937 C CA . PHE A 1 579 ? 180.585 178.294 193.511 1.00 27.73 561 PHE A CA 1
ATOM 7938 C C . PHE A 1 579 ? 179.559 179.085 192.717 1.00 33.67 561 PHE A C 1
ATOM 7939 O O . PHE A 1 579 ? 178.937 180.014 193.242 1.00 41.24 561 PHE A O 1
ATOM 7956 N N . ALA A 1 580 ? 179.371 178.735 191.448 1.00 33.16 562 ALA A N 1
ATOM 7957 C CA . ALA A 1 580 ? 178.386 179.374 190.594 1.00 33.06 562 ALA A CA 1
ATOM 7958 C C . ALA A 1 580 ? 177.587 178.308 189.862 1.00 36.21 562 ALA A C 1
ATOM 7959 O O . ALA A 1 580 ? 178.140 177.320 189.378 1.00 38.12 562 ALA A O 1
ATOM 7966 N N . MET A 1 581 ? 176.277 178.522 189.785 1.00 33.41 563 MET A N 1
ATOM 7967 C CA . MET A 1 581 ? 175.368 177.557 189.189 1.00 30.97 563 MET A CA 1
ATOM 7968 C C . MET A 1 581 ? 174.238 178.311 188.510 1.00 33.43 563 MET A C 1
ATOM 7969 O O . MET A 1 581 ? 173.794 179.356 188.987 1.00 38.07 563 MET A O 1
ATOM 7983 N N . ALA A 1 582 ? 173.770 177.768 187.391 1.00 30.60 564 ALA A N 1
ATOM 7984 C CA . ALA A 1 582 ? 172.706 178.424 186.649 1.00 26.47 564 ALA A CA 1
ATOM 7985 C C . ALA A 1 582 ? 171.980 177.406 185.789 1.00 26.98 564 ALA A C 1
ATOM 7986 O O . ALA A 1 582 ? 172.587 176.449 185.308 1.00 33.72 564 ALA A O 1
ATOM 7993 N N . ALA A 1 583 ? 170.685 177.626 185.600 1.00 27.82 565 ALA A N 1
ATOM 7994 C CA . ALA A 1 583 ? 169.892 176.863 184.650 1.00 29.40 565 ALA A CA 1
ATOM 7995 C C . ALA A 1 583 ? 169.961 177.565 183.302 1.00 32.04 565 ALA A C 1
ATOM 7996 O O . ALA A 1 583 ? 169.416 178.661 183.138 1.00 38.82 565 ALA A O 1
ATOM 8003 N N . MET A 1 584 ? 170.624 176.932 182.340 1.00 29.45 566 MET A N 1
ATOM 8004 C CA . MET A 1 584 ? 170.985 177.560 181.080 1.00 29.90 566 MET A CA 1
ATOM 8005 C C . MET A 1 584 ? 169.916 177.412 180.010 1.00 32.13 566 MET A C 1
ATOM 8006 O O . MET A 1 584 ? 170.244 177.420 178.820 1.00 40.93 566 MET A O 1
ATOM 8020 N N . GLY A 1 585 ? 168.654 177.283 180.393 1.00 30.09 567 GLY A N 1
ATOM 8021 C CA . GLY A 1 585 ? 167.644 177.079 179.378 1.00 30.85 567 GLY A CA 1
ATOM 8022 C C . GLY A 1 585 ? 167.936 175.804 178.622 1.00 31.82 567 GLY A C 1
ATOM 8023 O O . GLY A 1 585 ? 168.624 174.908 179.115 1.00 34.74 567 GLY A O 1
ATOM 8027 N N . ASP A 1 586 ? 167.431 175.718 177.399 1.00 35.09 568 ASP A N 1
ATOM 8028 C CA . ASP A 1 586 ? 167.600 174.530 176.572 1.00 33.05 568 ASP A CA 1
ATOM 8029 C C . ASP A 1 586 ? 168.649 174.829 175.513 1.00 36.79 568 ASP A C 1
ATOM 8030 O O . ASP A 1 586 ? 168.409 175.626 174.600 1.00 42.24 568 ASP A O 1
ATOM 8039 N N . LEU A 1 587 ? 169.808 174.190 175.637 1.00 31.03 569 LEU A N 1
ATOM 8040 C CA . LEU A 1 587 ? 170.877 174.314 174.659 1.00 25.83 569 LEU A CA 1
ATOM 8041 C C . LEU A 1 587 ? 170.865 173.214 173.616 1.00 33.45 569 LEU A C 1
ATOM 8042 O O . LEU A 1 587 ? 171.029 173.505 172.427 1.00 44.72 569 LEU A O 1
ATOM 8058 N N . SER A 1 588 ? 170.659 171.966 174.020 1.00 30.30 570 SER A N 1
ATOM 8059 C CA . SER A 1 588 ? 170.794 170.825 173.129 1.00 29.43 570 SER A CA 1
ATOM 8060 C C . SER A 1 588 ? 169.543 170.568 172.304 1.00 32.67 570 SER A C 1
ATOM 8061 O O . SER A 1 588 ? 169.373 169.462 171.787 1.00 39.02 570 SER A O 1
ATOM 8069 N N . GLN A 1 589 ? 168.679 171.566 172.150 1.00 33.43 571 GLN A N 1
ATOM 8070 C CA . GLN A 1 589 ? 167.517 171.496 171.271 1.00 35.59 571 GLN A CA 1
ATOM 8071 C C . GLN A 1 589 ? 166.559 170.366 171.642 1.00 37.55 571 GLN A C 1
ATOM 8072 O O . GLN A 1 589 ? 165.722 169.977 170.825 1.00 44.38 571 GLN A O 1
ATOM 8086 N N . ASP A 1 590 ? 166.653 169.817 172.851 1.00 35.42 572 ASP A N 1
ATOM 8087 C CA . ASP A 1 590 ? 165.853 168.661 173.241 1.00 32.69 572 ASP A CA 1
ATOM 8088 C C . ASP A 1 590 ? 164.633 169.026 174.074 1.00 36.39 572 ASP A C 1
ATOM 8089 O O . ASP A 1 590 ? 163.942 168.126 174.558 1.00 40.84 572 ASP A O 1
ATOM 8098 N N . LYS A 1 591 ? 164.353 170.312 174.257 1.00 38.70 573 LYS A N 1
ATOM 8099 C CA . LYS A 1 591 ? 163.200 170.793 175.015 1.00 37.65 573 LYS A CA 1
ATOM 8100 C C . LYS A 1 591 ? 163.296 170.467 176.502 1.00 39.35 573 LYS A C 1
ATOM 8101 O O . LYS A 1 591 ? 162.297 170.544 177.219 1.00 45.54 573 LYS A O 1
ATOM 8120 N N . LEU A 1 592 ? 164.484 170.111 176.984 1.00 35.55 574 LEU A N 1
ATOM 8121 C CA . LEU A 1 592 ? 164.729 169.849 178.395 1.00 28.55 574 LEU A CA 1
ATOM 8122 C C . LEU A 1 592 ? 165.834 170.771 178.884 1.00 30.19 574 LEU A C 1
ATOM 8123 O O . LEU A 1 592 ? 166.839 170.961 178.194 1.00 39.41 574 LEU A O 1
ATOM 8139 N N . THR A 1 593 ? 165.643 171.340 180.070 1.00 28.67 575 THR A N 1
ATOM 8140 C CA . THR A 1 593 ? 166.579 172.317 180.602 1.00 25.48 575 THR A CA 1
ATOM 8141 C C . THR A 1 593 ? 167.917 171.671 180.925 1.00 25.04 575 THR A C 1
ATOM 8142 O O . THR A 1 593 ? 167.980 170.561 181.456 1.00 29.65 575 THR A O 1
ATOM 8153 N N . ASP A 1 594 ? 168.991 172.388 180.618 1.00 25.98 576 ASP A N 1
ATOM 8154 C CA . ASP A 1 594 ? 170.343 171.974 180.944 1.00 25.17 576 ASP A CA 1
ATOM 8155 C C . ASP A 1 594 ? 170.909 172.925 181.986 1.00 26.39 576 ASP A C 1
ATOM 8156 O O . ASP A 1 594 ? 170.465 174.068 182.109 1.00 32.25 576 ASP A O 1
ATOM 8165 N N . VAL A 1 595 ? 171.886 172.442 182.743 1.00 27.28 577 VAL A N 1
ATOM 8166 C CA . VAL A 1 595 ? 172.448 173.162 183.876 1.00 23.89 577 VAL A CA 1
ATOM 8167 C C . VAL A 1 595 ? 173.950 173.290 183.685 1.00 25.93 577 VAL A C 1
ATOM 8168 O O . VAL A 1 595 ? 174.570 172.518 182.951 1.00 31.55 577 VAL A O 1
ATOM 8181 N N . ALA A 1 596 ? 174.530 174.293 184.335 1.00 26.12 578 ALA A N 1
ATOM 8182 C CA . ALA A 1 596 ? 175.963 174.530 184.311 1.00 25.05 578 ALA A CA 1
ATOM 8183 C C . ALA A 1 596 ? 176.454 174.819 185.722 1.00 30.23 578 ALA A C 1
ATOM 8184 O O . ALA A 1 596 ? 175.823 175.575 186.465 1.00 38.60 578 ALA A O 1
ATOM 8191 N N . ILE A 1 597 ? 177.580 174.212 186.083 1.00 25.12 579 ILE A N 1
ATOM 8192 C CA . ILE A 1 597 ? 178.226 174.420 187.371 1.00 24.34 579 ILE A CA 1
ATOM 8193 C C . ILE A 1 597 ? 179.598 175.019 187.109 1.00 28.81 579 ILE A C 1
ATOM 8194 O O . ILE A 1 597 ? 180.174 174.813 186.037 1.00 33.50 579 ILE A O 1
ATOM 8210 N N . GLY A 1 598 ? 180.114 175.774 188.071 1.00 30.73 580 GLY A N 1
ATOM 8211 C CA . GLY A 1 598 ? 181.377 176.467 187.914 1.00 29.40 580 GLY A CA 1
ATOM 8212 C C . GLY A 1 598 ? 182.400 176.077 188.964 1.00 29.16 580 GLY A C 1
ATOM 8213 O O . GLY A 1 598 ? 182.083 175.943 190.141 1.00 32.84 580 GLY A O 1
ATOM 8217 N N . ALA A 1 599 ? 183.641 175.904 188.517 1.00 26.25 581 ALA A N 1
ATOM 8218 C CA . ALA A 1 599 ? 184.768 175.552 189.381 1.00 23.52 581 ALA A CA 1
ATOM 8219 C C . ALA A 1 599 ? 185.909 176.523 189.114 1.00 26.84 581 ALA A C 1
ATOM 8220 O O . ALA A 1 599 ? 186.861 176.202 188.394 1.00 32.35 581 ALA A O 1
ATOM 8227 N N . PRO A 1 600 ? 185.843 177.728 189.678 1.00 23.43 582 PRO A N 1
ATOM 8228 C CA . PRO A 1 600 ? 186.783 178.777 189.263 1.00 23.56 582 PRO A CA 1
ATOM 8229 C C . PRO A 1 600 ? 188.234 178.510 189.616 1.00 28.66 582 PRO A C 1
ATOM 8230 O O . PRO A 1 600 ? 189.121 179.060 188.954 1.00 31.93 582 PRO A O 1
ATOM 8241 N N . LEU A 1 601 ? 188.518 177.702 190.629 1.00 31.55 583 LEU A N 1
ATOM 8242 C CA . LEU A 1 601 ? 189.888 177.515 191.086 1.00 30.02 583 LEU A CA 1
ATOM 8243 C C . LEU A 1 601 ? 190.573 176.310 190.461 1.00 28.87 583 LEU A C 1
ATOM 8244 O O . LEU A 1 601 ? 191.646 175.918 190.925 1.00 37.05 583 LEU A O 1
ATOM 8260 N N . GLU A 1 602 ? 189.994 175.720 189.425 1.00 27.43 584 GLU A N 1
ATOM 8261 C CA . GLU A 1 602 ? 190.565 174.518 188.838 1.00 30.37 584 GLU A CA 1
ATOM 8262 C C . GLU A 1 602 ? 191.815 174.852 188.036 1.00 32.06 584 GLU A C 1
ATOM 8263 O O . GLU A 1 602 ? 191.745 175.523 187.006 1.00 42.08 584 GLU A O 1
ATOM 8275 N N . GLY A 1 603 ? 192.961 174.357 188.491 1.00 30.38 585 GLY A N 1
ATOM 8276 C CA . GLY A 1 603 ? 194.205 174.598 187.791 1.00 38.20 585 GLY A CA 1
ATOM 8277 C C . GLY A 1 603 ? 194.959 175.835 188.222 1.00 46.04 585 GLY A C 1
ATOM 8278 O O . GLY A 1 603 ? 195.802 176.321 187.463 1.00 53.84 585 GLY A O 1
ATOM 8282 N N . PHE A 1 604 ? 194.682 176.359 189.410 1.00 47.43 586 PHE A N 1
ATOM 8283 C CA . PHE A 1 604 ? 195.359 177.554 189.893 1.00 50.60 586 PHE A CA 1
ATOM 8284 C C . PHE A 1 604 ? 196.747 177.174 190.400 1.00 66.08 586 PHE A C 1
ATOM 8285 O O . PHE A 1 604 ? 196.879 176.366 191.324 1.00 68.66 586 PHE A O 1
ATOM 8302 N N . GLY A 1 605 ? 197.783 177.760 189.804 1.00 74.32 587 GLY A N 1
ATOM 8303 C CA . GLY A 1 605 ? 199.131 177.565 190.294 1.00 75.25 587 GLY A CA 1
ATOM 8304 C C . GLY A 1 605 ? 199.857 176.396 189.665 1.00 91.01 587 GLY A C 1
ATOM 8305 O O . GLY A 1 605 ? 201.048 176.494 189.354 1.00 97.02 587 GLY A O 1
ATOM 8309 N N . ALA A 1 606 ? 199.157 175.281 189.479 1.00 92.15 588 ALA A N 1
ATOM 8310 C CA . ALA A 1 606 ? 199.776 174.103 188.892 1.00 95.96 588 ALA A CA 1
ATOM 8311 C C . ALA A 1 606 ? 200.261 174.400 187.478 1.00 107.26 588 ALA A C 1
ATOM 8312 O O . ALA A 1 606 ? 199.618 175.126 186.714 1.00 106.10 588 ALA A O 1
ATOM 8319 N N . ASP A 1 607 ? 201.413 173.826 187.134 1.00 114.39 589 ASP A N 1
ATOM 8320 C CA . ASP A 1 607 ? 201.998 174.005 185.810 1.00 114.78 589 ASP A CA 1
ATOM 8321 C C . ASP A 1 607 ? 202.222 175.486 185.520 1.00 115.35 589 ASP A C 1
ATOM 8322 O O . ASP A 1 607 ? 202.618 176.242 186.412 1.00 111.40 589 ASP A O 1
ATOM 8331 N N . ASP A 1 608 ? 201.977 175.911 184.277 1.00 118.07 590 ASP A N 1
ATOM 8332 C CA . ASP A 1 608 ? 202.166 177.316 183.930 1.00 116.80 590 ASP A CA 1
ATOM 8333 C C . ASP A 1 608 ? 201.230 178.210 184.731 1.00 109.42 590 ASP A C 1
ATOM 8334 O O . ASP A 1 608 ? 201.639 179.269 185.223 1.00 105.59 590 ASP A O 1
ATOM 8343 N N . GLY A 1 609 ? 199.970 177.804 184.871 1.00 103.58 591 GLY A N 1
ATOM 8344 C CA . GLY A 1 609 ? 199.005 178.603 185.597 1.00 94.10 591 GLY A CA 1
ATOM 8345 C C . GLY A 1 609 ? 198.558 179.856 184.885 1.00 84.46 591 GLY A C 1
ATOM 8346 O O . GLY A 1 609 ? 198.040 180.768 185.537 1.00 81.50 591 GLY A O 1
ATOM 8350 N N . ALA A 1 610 ? 198.740 179.935 183.565 1.00 75.04 592 ALA A N 1
ATOM 8351 C CA . ALA A 1 610 ? 198.353 181.142 182.845 1.00 71.04 592 ALA A CA 1
ATOM 8352 C C . ALA A 1 610 ? 196.855 181.386 182.951 1.00 62.63 592 ALA A C 1
ATOM 8353 O O . ALA A 1 610 ? 196.416 182.521 183.171 1.00 58.59 592 ALA A O 1
ATOM 8360 N N . SER A 1 611 ? 196.055 180.334 182.802 1.00 51.00 593 SER A N 1
ATOM 8361 C CA . SER A 1 611 ? 194.609 180.430 182.898 1.00 35.97 593 SER A CA 1
ATOM 8362 C C . SER A 1 611 ? 194.102 179.286 183.756 1.00 31.03 593 SER A C 1
ATOM 8363 O O . SER A 1 611 ? 194.717 178.218 183.799 1.00 40.56 593 SER A O 1
ATOM 8371 N N . PHE A 1 612 ? 192.983 179.504 184.437 1.00 24.01 594 PHE A N 1
ATOM 8372 C CA . PHE A 1 612 ? 192.407 178.451 185.253 1.00 23.71 594 PHE A CA 1
ATOM 8373 C C . PHE A 1 612 ? 190.916 178.692 185.417 1.00 25.47 594 PHE A C 1
ATOM 8374 O O . PHE A 1 612 ? 190.413 179.792 185.180 1.00 34.54 594 PHE A O 1
ATOM 8391 N N . GLY A 1 613 ? 190.220 177.644 185.822 1.00 25.18 595 GLY A N 1
ATOM 8392 C CA . GLY A 1 613 ? 188.781 177.628 185.942 1.00 26.19 595 GLY A CA 1
ATOM 8393 C C . GLY A 1 613 ? 188.155 176.602 185.011 1.00 28.68 595 GLY A C 1
ATOM 8394 O O . GLY A 1 613 ? 188.755 176.149 184.035 1.00 33.83 595 GLY A O 1
ATOM 8398 N N . SER A 1 614 ? 186.920 176.231 185.330 1.00 25.92 596 SER A N 1
ATOM 8399 C CA . SER A 1 614 ? 186.195 175.255 184.535 1.00 22.55 596 SER A CA 1
ATOM 8400 C C . SER A 1 614 ? 184.704 175.527 184.642 1.00 26.35 596 SER A C 1
ATOM 8401 O O . SER A 1 614 ? 184.238 176.183 185.574 1.00 33.37 596 SER A O 1
ATOM 8409 N N . VAL A 1 615 ? 183.963 175.032 183.659 1.00 23.81 597 VAL A N 1
ATOM 8410 C CA . VAL A 1 615 ? 182.507 175.023 183.687 1.00 21.16 597 VAL A CA 1
ATOM 8411 C C . VAL A 1 615 ? 182.044 173.668 183.182 1.00 24.40 597 VAL A C 1
ATOM 8412 O O . VAL A 1 615 ? 182.523 173.193 182.149 1.00 28.32 597 VAL A O 1
ATOM 8425 N N . TYR A 1 616 ? 181.129 173.044 183.912 1.00 23.79 598 TYR A N 1
ATOM 8426 C CA . TYR A 1 616 ? 180.619 171.723 183.588 1.00 21.91 598 TYR A CA 1
ATOM 8427 C C . TYR A 1 616 ? 179.185 171.837 183.098 1.00 24.37 598 TYR A C 1
ATOM 8428 O O . TYR A 1 616 ? 178.339 172.425 183.774 1.00 32.59 598 TYR A O 1
ATOM 8446 N N . ILE A 1 617 ? 178.909 171.273 181.928 1.00 21.31 599 ILE A N 1
ATOM 8447 C CA . ILE A 1 617 ? 177.574 171.282 181.348 1.00 18.98 599 ILE A CA 1
ATOM 8448 C C . ILE A 1 617 ? 176.938 169.927 181.614 1.00 24.55 599 ILE A C 1
ATOM 8449 O O . ILE A 1 617 ? 177.442 168.896 181.157 1.00 29.96 599 ILE A O 1
ATOM 8465 N N . TYR A 1 618 ? 175.832 169.931 182.349 1.00 26.06 600 TYR A N 1
ATOM 8466 C CA . TYR A 1 618 ? 175.019 168.749 182.585 1.00 26.85 600 TYR A CA 1
ATOM 8467 C C . TYR A 1 618 ? 173.728 168.903 181.799 1.00 29.27 600 TYR A C 1
ATOM 8468 O O . TYR A 1 618 ? 173.155 169.993 181.759 1.00 31.07 600 TYR A O 1
ATOM 8486 N N . ASN A 1 619 ? 173.268 167.823 181.185 1.00 27.28 601 ASN A N 1
ATOM 8487 C CA . ASN A 1 619 ? 172.067 167.875 180.367 1.00 25.00 601 ASN A CA 1
ATOM 8488 C C . ASN A 1 619 ? 170.859 167.385 181.147 1.00 30.91 601 ASN A C 1
ATOM 8489 O O . ASN A 1 619 ? 170.985 166.723 182.179 1.00 42.17 601 ASN A O 1
ATOM 8500 N N . GLY A 1 620 ? 169.677 167.724 180.642 1.00 29.75 602 GLY A N 1
ATOM 8501 C CA . GLY A 1 620 ? 168.438 167.315 181.271 1.00 28.97 602 GLY A CA 1
ATOM 8502 C C . GLY A 1 620 ? 167.883 166.049 180.642 1.00 38.74 602 GLY A C 1
ATOM 8503 O O . GLY A 1 620 ? 167.999 165.831 179.438 1.00 49.32 602 GLY A O 1
ATOM 8507 N N . HIS A 1 621 ? 167.281 165.216 181.481 1.00 41.04 603 HIS A N 1
ATOM 8508 C CA . HIS A 1 621 ? 166.644 163.980 181.062 1.00 38.96 603 HIS A CA 1
ATOM 8509 C C . HIS A 1 621 ? 165.283 163.888 181.732 1.00 47.98 603 HIS A C 1
ATOM 8510 O O . HIS A 1 621 ? 165.035 164.521 182.760 1.00 56.58 603 HIS A O 1
ATOM 8524 N N . TRP A 1 622 ? 164.388 163.105 181.130 1.00 49.27 604 TRP A N 1
ATOM 8525 C CA . TRP A 1 622 ? 163.076 162.914 181.733 1.00 51.24 604 TRP A CA 1
ATOM 8526 C C . TRP A 1 622 ? 163.213 162.448 183.176 1.00 56.27 604 TRP A C 1
ATOM 8527 O O . TRP A 1 622 ? 162.448 162.866 184.051 1.00 51.68 604 TRP A O 1
ATOM 8548 N N . ASP A 1 623 ? 164.190 161.582 183.442 1.00 59.71 605 ASP A N 1
ATOM 8549 C CA . ASP A 1 623 ? 164.492 161.165 184.802 1.00 57.11 605 ASP A CA 1
ATOM 8550 C C . ASP A 1 623 ? 164.962 162.332 185.657 1.00 53.54 605 ASP A C 1
ATOM 8551 O O . ASP A 1 623 ? 164.514 162.457 186.801 1.00 56.79 605 ASP A O 1
ATOM 8560 N N . GLY A 1 624 ? 165.826 163.193 185.130 1.00 55.45 606 GLY A N 1
ATOM 8561 C CA . GLY A 1 624 ? 166.429 164.272 185.875 1.00 50.59 606 GLY A CA 1
ATOM 8562 C C . GLY A 1 624 ? 167.785 164.603 185.304 1.00 44.32 606 GLY A C 1
ATOM 8563 O O . GLY A 1 624 ? 168.036 164.434 184.107 1.00 52.67 606 GLY A O 1
ATOM 8567 N N . LEU A 1 625 ? 168.679 165.067 186.166 1.00 39.53 607 LEU A N 1
ATOM 8568 C CA . LEU A 1 625 ? 170.000 165.463 185.708 1.00 39.54 607 LEU A CA 1
ATOM 8569 C C . LEU A 1 625 ? 170.830 164.237 185.354 1.00 42.52 607 LEU A C 1
ATOM 8570 O O . LEU A 1 625 ? 170.576 163.127 185.829 1.00 53.55 607 LEU A O 1
ATOM 8586 N N . SER A 1 626 ? 171.832 164.448 184.508 1.00 43.15 608 SER A N 1
ATOM 8587 C CA . SER A 1 626 ? 172.685 163.359 184.066 1.00 44.98 608 SER A CA 1
ATOM 8588 C C . SER A 1 626 ? 173.553 162.856 185.218 1.00 43.13 608 SER A C 1
ATOM 8589 O O . SER A 1 626 ? 173.526 163.379 186.334 1.00 47.72 608 SER A O 1
ATOM 8597 N N . ALA A 1 627 ? 174.333 161.820 184.932 1.00 37.29 609 ALA A N 1
ATOM 8598 C CA . ALA A 1 627 ? 175.242 161.262 185.921 1.00 39.76 609 ALA A CA 1
ATOM 8599 C C . ALA A 1 627 ? 176.637 161.857 185.809 1.00 44.89 609 ALA A C 1
ATOM 8600 O O . ALA A 1 627 ? 177.328 162.005 186.823 1.00 46.74 609 ALA A O 1
ATOM 8607 N N . SER A 1 628 ? 177.063 162.197 184.596 1.00 44.99 610 SER A N 1
ATOM 8608 C CA . SER A 1 628 ? 178.353 162.816 184.349 1.00 40.55 610 SER A CA 1
ATOM 8609 C C . SER A 1 628 ? 178.179 164.000 183.412 1.00 34.00 610 SER A C 1
ATOM 8610 O O . SER A 1 628 ? 177.220 164.047 182.637 1.00 37.23 610 SER A O 1
ATOM 8618 N N . PRO A 1 629 ? 179.081 164.976 183.468 1.00 24.64 611 PRO A N 1
ATOM 8619 C CA . PRO A 1 629 ? 178.939 166.150 182.604 1.00 24.48 611 PRO A CA 1
ATOM 8620 C C . PRO A 1 629 ? 179.155 165.809 181.139 1.00 30.44 611 PRO A C 1
ATOM 8621 O O . PRO A 1 629 ? 180.075 165.075 180.775 1.00 41.60 611 PRO A O 1
ATOM 8632 N N . SER A 1 630 ? 178.294 166.362 180.293 1.00 25.30 612 SER A N 1
ATOM 8633 C CA . SER A 1 630 ? 178.402 166.188 178.854 1.00 23.72 612 SER A CA 1
ATOM 8634 C C . SER A 1 630 ? 179.447 167.094 178.223 1.00 29.04 612 SER A C 1
ATOM 8635 O O . SER A 1 630 ? 179.755 166.923 177.041 1.00 37.11 612 SER A O 1
ATOM 8643 N N . GLN A 1 631 ? 179.991 168.050 178.967 1.00 26.13 613 GLN A N 1
ATOM 8644 C CA . GLN A 1 631 ? 181.094 168.858 178.474 1.00 22.12 613 GLN A CA 1
ATOM 8645 C C . GLN A 1 631 ? 181.833 169.457 179.658 1.00 21.96 613 GLN A C 1
ATOM 8646 O O . GLN A 1 631 ? 181.235 169.708 180.704 1.00 23.79 613 GLN A O 1
ATOM 8660 N N . ARG A 1 632 ? 183.132 169.680 179.486 1.00 24.48 614 ARG A N 1
ATOM 8661 C CA . ARG A 1 632 ? 183.952 170.375 180.470 1.00 21.77 614 ARG A CA 1
ATOM 8662 C C . ARG A 1 632 ? 184.785 171.413 179.739 1.00 25.18 614 ARG A C 1
ATOM 8663 O O . ARG A 1 632 ? 185.671 171.060 178.957 1.00 33.99 614 ARG A O 1
ATOM 8684 N N . ILE A 1 633 ? 184.500 172.684 179.992 1.00 22.54 615 ILE A N 1
ATOM 8685 C CA . ILE A 1 633 ? 185.169 173.792 179.327 1.00 20.85 615 ILE A CA 1
ATOM 8686 C C . ILE A 1 633 ? 186.278 174.287 180.238 1.00 22.71 615 ILE A C 1
ATOM 8687 O O . ILE A 1 633 ? 186.010 174.816 181.322 1.00 31.35 615 ILE A O 1
ATOM 8703 N N . ARG A 1 634 ? 187.519 174.133 179.798 1.00 24.65 616 ARG A N 1
ATOM 8704 C CA . ARG A 1 634 ? 188.678 174.560 180.563 1.00 27.09 616 ARG A CA 1
ATOM 8705 C C . ARG A 1 634 ? 189.118 175.941 180.101 1.00 28.20 616 ARG A C 1
ATOM 8706 O O . ARG A 1 634 ? 189.107 176.239 178.905 1.00 34.41 616 ARG A O 1
ATOM 8727 N N . ALA A 1 635 ? 189.506 176.783 181.058 1.00 25.21 617 ALA A N 1
ATOM 8728 C CA . ALA A 1 635 ? 189.843 178.162 180.731 1.00 26.22 617 ALA A CA 1
ATOM 8729 C C . ALA A 1 635 ? 191.099 178.236 179.877 1.00 26.07 617 ALA A C 1
ATOM 8730 O O . ALA A 1 635 ? 191.265 179.167 179.083 1.00 30.61 617 ALA A O 1
ATOM 8737 N N . SER A 1 636 ? 191.996 177.262 180.022 1.00 24.29 618 SER A N 1
ATOM 8738 C CA . SER A 1 636 ? 193.224 177.276 179.239 1.00 21.86 618 SER A CA 1
ATOM 8739 C C . SER A 1 636 ? 192.937 177.158 177.753 1.00 24.76 618 SER A C 1
ATOM 8740 O O . SER A 1 636 ? 193.614 177.794 176.938 1.00 33.44 618 SER A O 1
ATOM 8748 N N . THR A 1 637 ? 191.949 176.352 177.380 1.00 26.83 619 THR A N 1
ATOM 8749 C CA . THR A 1 637 ? 191.585 176.171 175.985 1.00 23.93 619 THR A CA 1
ATOM 8750 C C . THR A 1 637 ? 190.740 177.310 175.435 1.00 26.63 619 THR A C 1
ATOM 8751 O O . THR A 1 637 ? 190.513 177.359 174.224 1.00 36.89 619 THR A O 1
ATOM 8762 N N . VAL A 1 638 ? 190.270 178.222 176.283 1.00 25.13 620 VAL A N 1
ATOM 8763 C CA . VAL A 1 638 ? 189.374 179.288 175.850 1.00 23.75 620 VAL A CA 1
ATOM 8764 C C . VAL A 1 638 ? 190.185 180.476 175.360 1.00 26.36 620 VAL A C 1
ATOM 8765 O O . VAL A 1 638 ? 190.014 180.933 174.227 1.00 34.03 620 VAL A O 1
ATOM 8778 N N . ALA A 1 639 ? 191.062 180.990 176.213 1.00 28.64 621 ALA A N 1
ATOM 8779 C CA . ALA A 1 639 ? 191.927 182.103 175.858 1.00 31.71 621 ALA A CA 1
ATOM 8780 C C . ALA A 1 639 ? 192.989 182.243 176.934 1.00 34.61 621 ALA A C 1
ATOM 8781 O O . ALA A 1 639 ? 192.803 181.763 178.057 1.00 38.49 621 ALA A O 1
ATOM 8788 N N . PRO A 1 640 ? 194.113 182.881 176.626 1.00 34.06 622 PRO A N 1
ATOM 8789 C CA . PRO A 1 640 ? 195.138 183.099 177.648 1.00 33.17 622 PRO A CA 1
ATOM 8790 C C . PRO A 1 640 ? 194.768 184.223 178.601 1.00 33.32 622 PRO A C 1
ATOM 8791 O O . PRO A 1 640 ? 194.089 185.187 178.239 1.00 37.89 622 PRO A O 1
ATOM 8802 N N . GLY A 1 641 ? 195.228 184.083 179.839 1.00 33.22 623 GLY A N 1
ATOM 8803 C CA . GLY A 1 641 ? 195.068 185.130 180.826 1.00 34.23 623 GLY A CA 1
ATOM 8804 C C . GLY A 1 641 ? 193.754 185.142 181.572 1.00 41.01 623 GLY A C 1
ATOM 8805 O O . GLY A 1 641 ? 193.497 186.098 182.309 1.00 44.69 623 GLY A O 1
ATOM 8809 N N . LEU A 1 642 ? 192.913 184.125 181.411 1.00 37.84 624 LEU A N 1
ATOM 8810 C CA . LEU A 1 642 ? 191.640 184.077 182.117 1.00 32.66 624 LEU A CA 1
ATOM 8811 C C . LEU A 1 642 ? 191.867 183.621 183.550 1.00 37.29 624 LEU A C 1
ATOM 8812 O O . LEU A 1 642 ? 192.512 182.595 183.785 1.00 44.61 624 LEU A O 1
ATOM 8828 N N . GLN A 1 643 ? 191.333 184.372 184.504 1.00 36.37 625 GLN A N 1
ATOM 8829 C CA . GLN A 1 643 ? 191.470 184.069 185.918 1.00 33.39 625 GLN A CA 1
ATOM 8830 C C . GLN A 1 643 ? 190.099 183.856 186.538 1.00 34.01 625 GLN A C 1
ATOM 8831 O O . GLN A 1 643 ? 189.173 184.636 186.305 1.00 38.91 625 GLN A O 1
ATOM 8845 N N . TYR A 1 644 ? 189.982 182.798 187.334 1.00 33.08 626 TYR A N 1
ATOM 8846 C CA . TYR A 1 644 ? 188.737 182.465 188.018 1.00 31.16 626 TYR A CA 1
ATOM 8847 C C . TYR A 1 644 ? 187.598 182.287 187.023 1.00 30.99 626 TYR A C 1
ATOM 8848 O O . TYR A 1 644 ? 186.459 182.685 187.269 1.00 35.13 626 TYR A O 1
ATOM 8866 N N . PHE A 1 645 ? 187.915 181.675 185.890 1.00 28.12 627 PHE A N 1
ATOM 8867 C CA . PHE A 1 645 ? 186.909 181.353 184.894 1.00 27.31 627 PHE A CA 1
ATOM 8868 C C . PHE A 1 645 ? 185.851 180.446 185.499 1.00 28.92 627 PHE A C 1
ATOM 8869 O O . PHE A 1 645 ? 186.157 179.356 185.989 1.00 32.84 627 PHE A O 1
ATOM 8886 N N . GLY A 1 646 ? 184.607 180.899 185.473 1.00 32.67 628 GLY A N 1
ATOM 8887 C CA . GLY A 1 646 ? 183.494 180.110 185.937 1.00 29.61 628 GLY A CA 1
ATOM 8888 C C . GLY A 1 646 ? 182.893 180.519 187.260 1.00 28.60 628 GLY A C 1
ATOM 8889 O O . GLY A 1 646 ? 182.357 179.657 187.962 1.00 32.53 628 GLY A O 1
ATOM 8893 N N . MET A 1 647 ? 182.960 181.794 187.626 1.00 26.03 629 MET A N 1
ATOM 8894 C CA . MET A 1 647 ? 182.333 182.267 188.848 1.00 31.85 629 MET A CA 1
ATOM 8895 C C . MET A 1 647 ? 181.020 182.983 188.581 1.00 35.76 629 MET A C 1
ATOM 8896 O O . MET A 1 647 ? 180.481 183.629 189.483 1.00 40.43 629 MET A O 1
ATOM 8910 N N . SER A 1 648 ? 180.497 182.888 187.365 1.00 33.88 630 SER A N 1
ATOM 8911 C CA . SER A 1 648 ? 179.167 183.389 187.056 1.00 32.86 630 SER A CA 1
ATOM 8912 C C . SER A 1 648 ? 178.767 182.884 185.680 1.00 33.43 630 SER A C 1
ATOM 8913 O O . SER A 1 648 ? 179.596 182.852 184.770 1.00 35.85 630 SER A O 1
ATOM 8921 N N . MET A 1 649 ? 177.518 182.468 185.510 1.00 34.64 631 MET A N 1
ATOM 8922 C CA . MET A 1 649 ? 177.072 181.924 184.238 1.00 28.93 631 MET A CA 1
ATOM 8923 C C . MET A 1 649 ? 175.608 182.261 184.021 1.00 29.84 631 MET A C 1
ATOM 8924 O O . MET A 1 649 ? 174.837 182.427 184.968 1.00 36.93 631 MET A O 1
ATOM 8938 N N . ALA A 1 650 ? 175.235 182.364 182.753 1.00 29.12 632 ALA A N 1
ATOM 8939 C CA . ALA A 1 650 ? 173.853 182.598 182.361 1.00 30.67 632 ALA A CA 1
ATOM 8940 C C . ALA A 1 650 ? 173.665 182.029 180.962 1.00 30.71 632 ALA A C 1
ATOM 8941 O O . ALA A 1 650 ? 174.631 181.722 180.264 1.00 32.23 632 ALA A O 1
ATOM 8948 N N . GLY A 1 651 ? 172.413 181.880 180.566 1.00 31.50 633 GLY A N 1
ATOM 8949 C CA . GLY A 1 651 ? 172.132 181.374 179.244 1.00 33.15 633 GLY A CA 1
ATOM 8950 C C . GLY A 1 651 ? 170.667 181.461 178.900 1.00 32.09 633 GLY A C 1
ATOM 8951 O O . GLY A 1 651 ? 169.880 182.085 179.611 1.00 35.14 633 GLY A O 1
ATOM 8955 N N . GLY A 1 652 ? 170.314 180.823 177.790 1.00 33.63 634 GLY A N 1
ATOM 8956 C CA . GLY A 1 652 ? 168.939 180.722 177.363 1.00 37.70 634 GLY A CA 1
ATOM 8957 C C . GLY A 1 652 ? 168.483 181.764 176.367 1.00 36.51 634 GLY A C 1
ATOM 8958 O O . GLY A 1 652 ? 167.313 181.737 175.970 1.00 43.81 634 GLY A O 1
ATOM 8962 N N . PHE A 1 653 ? 169.353 182.677 175.949 1.00 29.66 635 PHE A N 1
ATOM 8963 C CA . PHE A 1 653 ? 168.972 183.739 175.033 1.00 28.26 635 PHE A CA 1
ATOM 8964 C C . PHE A 1 653 ? 169.958 183.810 173.880 1.00 30.58 635 PHE A C 1
ATOM 8965 O O . PHE A 1 653 ? 171.170 183.697 174.068 1.00 37.69 635 PHE A O 1
ATOM 8982 N N . ASP A 1 654 ? 169.422 183.998 172.682 1.00 29.07 636 ASP A N 1
ATOM 8983 C CA . ASP A 1 654 ? 170.225 184.020 171.472 1.00 27.44 636 ASP A CA 1
ATOM 8984 C C . ASP A 1 654 ? 170.933 185.359 171.345 1.00 30.58 636 ASP A C 1
ATOM 8985 O O . ASP A 1 654 ? 170.310 186.415 171.489 1.00 38.23 636 ASP A O 1
ATOM 8994 N N . ILE A 1 655 ? 172.231 185.311 171.069 1.00 30.36 637 ILE A N 1
ATOM 8995 C CA . ILE A 1 655 ? 173.046 186.513 170.957 1.00 29.13 637 ILE A CA 1
ATOM 8996 C C . ILE A 1 655 ? 173.908 186.460 169.702 1.00 31.37 637 ILE A C 1
ATOM 8997 O O . ILE A 1 655 ? 174.576 187.440 169.358 1.00 35.75 637 ILE A O 1
ATOM 9013 N N . SER A 1 656 ? 173.895 185.326 169.001 1.00 33.24 638 SER A N 1
ATOM 9014 C CA . SER A 1 656 ? 174.691 185.150 167.793 1.00 30.47 638 SER A CA 1
ATOM 9015 C C . SER A 1 656 ? 173.896 185.355 166.513 1.00 32.97 638 SER A C 1
ATOM 9016 O O . SER A 1 656 ? 174.504 185.566 165.459 1.00 44.04 638 SER A O 1
ATOM 9024 N N . GLY A 1 657 ? 172.569 185.300 166.570 1.00 27.44 639 GLY A N 1
ATOM 9025 C CA . GLY A 1 657 ? 171.731 185.529 165.420 1.00 28.79 639 GLY A CA 1
ATOM 9026 C C . GLY A 1 657 ? 171.010 184.305 164.900 1.00 29.12 639 GLY A C 1
ATOM 9027 O O . GLY A 1 657 ? 169.972 184.453 164.248 1.00 33.59 639 GLY A O 1
ATOM 9031 N N . ASP A 1 658 ? 171.525 183.108 165.153 1.00 31.22 640 ASP A N 1
ATOM 9032 C CA . ASP A 1 658 ? 170.757 181.908 164.865 1.00 28.77 640 ASP A CA 1
ATOM 9033 C C . ASP A 1 658 ? 169.583 181.820 165.836 1.00 36.41 640 ASP A C 1
ATOM 9034 O O . ASP A 1 658 ? 169.383 182.683 166.690 1.00 41.89 640 ASP A O 1
ATOM 9043 N N . GLY A 1 659 ? 168.783 180.776 165.701 1.00 38.51 641 GLY A N 1
ATOM 9044 C CA . GLY A 1 659 ? 167.687 180.573 166.620 1.00 41.29 641 GLY A CA 1
ATOM 9045 C C . GLY A 1 659 ? 168.067 179.846 167.888 1.00 42.12 641 GLY A C 1
ATOM 9046 O O . GLY A 1 659 ? 167.188 179.526 168.694 1.00 51.23 641 GLY A O 1
ATOM 9050 N N . LEU A 1 660 ? 169.351 179.580 168.094 1.00 35.76 642 LEU A N 1
ATOM 9051 C CA . LEU A 1 660 ? 169.820 178.688 169.139 1.00 35.68 642 LEU A CA 1
ATOM 9052 C C . LEU A 1 660 ? 170.325 179.487 170.332 1.00 33.97 642 LEU A C 1
ATOM 9053 O O . LEU A 1 660 ? 171.125 180.413 170.179 1.00 37.25 642 LEU A O 1
ATOM 9069 N N . ALA A 1 661 ? 169.855 179.115 171.519 1.00 37.18 643 ALA A N 1
ATOM 9070 C CA . ALA A 1 661 ? 170.242 179.801 172.741 1.00 33.03 643 ALA A CA 1
ATOM 9071 C C . ALA A 1 661 ? 171.730 179.644 172.996 1.00 30.74 643 ALA A C 1
ATOM 9072 O O . ALA A 1 661 ? 172.330 178.617 172.684 1.00 35.26 643 ALA A O 1
ATOM 9079 N N . ASP A 1 662 ? 172.322 180.670 173.590 1.00 30.85 644 ASP A N 1
ATOM 9080 C CA . ASP A 1 662 ? 173.753 180.729 173.835 1.00 25.84 644 ASP A CA 1
ATOM 9081 C C . ASP A 1 662 ? 174.024 180.788 175.334 1.00 26.93 644 ASP A C 1
ATOM 9082 O O . ASP A 1 662 ? 173.125 180.642 176.161 1.00 34.90 644 ASP A O 1
ATOM 9091 N N . ILE A 1 663 ? 175.289 181.002 175.675 1.00 24.67 645 ILE A N 1
ATOM 9092 C CA . ILE A 1 663 ? 175.783 180.880 177.038 1.00 26.10 645 ILE A CA 1
ATOM 9093 C C . ILE A 1 663 ? 176.833 181.953 177.287 1.00 27.82 645 ILE A C 1
ATOM 9094 O O . ILE A 1 663 ? 177.553 182.368 176.376 1.00 30.53 645 ILE A O 1
ATOM 9110 N N . THR A 1 664 ? 176.914 182.408 178.534 1.00 27.17 646 THR A N 1
ATOM 9111 C CA . THR A 1 664 ? 177.905 183.381 178.964 1.00 25.49 646 THR A CA 1
ATOM 9112 C C . THR A 1 664 ? 178.564 182.887 180.242 1.00 28.01 646 THR A C 1
ATOM 9113 O O . THR A 1 664 ? 177.881 182.508 181.194 1.00 39.08 646 THR A O 1
ATOM 9124 N N . VAL A 1 665 ? 179.893 182.887 180.255 1.00 23.99 647 VAL A N 1
ATOM 9125 C CA . VAL A 1 665 ? 180.676 182.527 181.428 1.00 23.57 647 VAL A CA 1
ATOM 9126 C C . VAL A 1 665 ? 181.555 183.714 181.783 1.00 28.76 647 VAL A C 1
ATOM 9127 O O . VAL A 1 665 ? 182.370 184.154 180.966 1.00 38.37 647 VAL A O 1
ATOM 9140 N N . GLY A 1 666 ? 181.403 184.217 183.002 1.00 28.67 648 GLY A N 1
ATOM 9141 C CA . GLY A 1 666 ? 182.105 185.399 183.454 1.00 30.05 648 GLY A CA 1
ATOM 9142 C C . GLY A 1 666 ? 183.251 185.025 184.378 1.00 33.39 648 GLY A C 1
ATOM 9143 O O . GLY A 1 666 ? 183.049 184.374 185.402 1.00 38.96 648 GLY A O 1
ATOM 9147 N N . THR A 1 667 ? 184.450 185.436 183.990 1.00 34.46 649 THR A N 1
ATOM 9148 C CA . THR A 1 667 ? 185.616 185.320 184.842 1.00 29.02 649 THR A CA 1
ATOM 9149 C C . THR A 1 667 ? 185.653 186.504 185.801 1.00 29.91 649 THR A C 1
ATOM 9150 O O . THR A 1 667 ? 184.697 187.272 185.916 1.00 36.67 649 THR A O 1
ATOM 9161 N N . LEU A 1 668 ? 186.771 186.657 186.506 1.00 33.69 650 LEU A N 1
ATOM 9162 C CA . LEU A 1 668 ? 186.947 187.760 187.450 1.00 32.29 650 LEU A CA 1
ATOM 9163 C C . LEU A 1 668 ? 187.700 188.883 186.745 1.00 31.71 650 LEU A C 1
ATOM 9164 O O . LEU A 1 668 ? 188.900 189.088 186.930 1.00 36.39 650 LEU A O 1
ATOM 9180 N N . GLY A 1 669 ? 186.969 189.618 185.912 1.00 29.35 651 GLY A N 1
ATOM 9181 C CA . GLY A 1 669 ? 187.534 190.732 185.177 1.00 25.86 651 GLY A CA 1
ATOM 9182 C C . GLY A 1 669 ? 187.165 190.738 183.710 1.00 26.65 651 GLY A C 1
ATOM 9183 O O . GLY A 1 669 ? 187.378 191.738 183.019 1.00 35.18 651 GLY A O 1
ATOM 9187 N N . GLN A 1 670 ? 186.613 189.635 183.220 1.00 27.94 652 GLN A N 1
ATOM 9188 C CA . GLN A 1 670 ? 186.195 189.524 181.832 1.00 29.35 652 GLN A CA 1
ATOM 9189 C C . GLN A 1 670 ? 184.943 188.667 181.750 1.00 29.06 652 GLN A C 1
ATOM 9190 O O . GLN A 1 670 ? 184.629 187.897 182.658 1.00 35.55 652 GLN A O 1
ATOM 9204 N N . ALA A 1 671 ? 184.230 188.816 180.642 1.00 23.19 653 ALA A N 1
ATOM 9205 C CA . ALA A 1 671 ? 183.081 187.992 180.319 1.00 23.08 653 ALA A CA 1
ATOM 9206 C C . ALA A 1 671 ? 183.327 187.308 178.985 1.00 28.05 653 ALA A C 1
ATOM 9207 O O . ALA A 1 671 ? 184.002 187.851 178.108 1.00 32.98 653 ALA A O 1
ATOM 9214 N N . VAL A 1 672 ? 182.788 186.103 178.840 1.00 28.76 654 VAL A N 1
ATOM 9215 C CA . VAL A 1 672 ? 182.930 185.327 177.618 1.00 23.58 654 VAL A CA 1
ATOM 9216 C C . VAL A 1 672 ? 181.541 184.950 177.131 1.00 24.30 654 VAL A C 1
ATOM 9217 O O . VAL A 1 672 ? 180.599 184.830 177.919 1.00 33.66 654 VAL A O 1
ATOM 9230 N N . VAL A 1 673 ? 181.417 184.767 175.822 1.00 22.84 655 VAL A N 1
ATOM 9231 C CA . VAL A 1 673 ? 180.163 184.365 175.200 1.00 21.03 655 VAL A CA 1
ATOM 9232 C C . VAL A 1 673 ? 180.454 183.254 174.201 1.00 30.21 655 VAL A C 1
ATOM 9233 O O . VAL A 1 673 ? 181.346 183.384 173.357 1.00 36.02 655 VAL A O 1
ATOM 9246 N N . PHE A 1 674 ? 179.699 182.160 174.298 1.00 25.56 656 PHE A N 1
ATOM 9247 C CA . PHE A 1 674 ? 179.855 181.010 173.421 1.00 22.63 656 PHE A CA 1
ATOM 9248 C C . PHE A 1 674 ? 178.563 180.772 172.660 1.00 20.95 656 PHE A C 1
ATOM 9249 O O . PHE A 1 674 ? 177.485 180.737 173.254 1.00 27.40 656 PHE A O 1
ATOM 9266 N N . ARG A 1 675 ? 178.676 180.599 171.350 1.00 19.43 657 ARG A N 1
ATOM 9267 C CA . ARG A 1 675 ? 177.547 180.141 170.563 1.00 19.68 657 ARG A CA 1
ATOM 9268 C C . ARG A 1 675 ? 177.131 178.748 171.009 1.00 24.52 657 ARG A C 1
ATOM 9269 O O . ARG A 1 675 ? 177.812 178.089 171.797 1.00 34.48 657 ARG A O 1
ATOM 9290 N N . SER A 1 676 ? 175.991 178.303 170.499 1.00 21.63 658 SER A N 1
ATOM 9291 C CA . SER A 1 676 ? 175.534 176.935 170.677 1.00 21.14 658 SER A CA 1
ATOM 9292 C C . SER A 1 676 ? 175.344 176.301 169.309 1.00 23.43 658 SER A C 1
ATOM 9293 O O . SER A 1 676 ? 174.634 176.848 168.460 1.00 29.88 658 SER A O 1
ATOM 9301 N N . ARG A 1 677 ? 175.976 175.161 169.102 1.00 22.95 659 ARG A N 1
ATOM 9302 C CA . ARG A 1 677 ? 175.968 174.465 167.829 1.00 22.67 659 ARG A CA 1
ATOM 9303 C C . ARG A 1 677 ? 174.628 173.770 167.594 1.00 24.06 659 ARG A C 1
ATOM 9304 O O . ARG A 1 677 ? 173.926 173.428 168.546 1.00 31.05 659 ARG A O 1
ATOM 9325 N N . PRO A 1 678 ? 174.249 173.548 166.334 1.00 19.61 660 PRO A N 1
ATOM 9326 C CA . PRO A 1 678 ? 173.017 172.797 166.056 1.00 25.05 660 PRO A CA 1
ATOM 9327 C C . PRO A 1 678 ? 173.240 171.300 166.176 1.00 30.11 660 PRO A C 1
ATOM 9328 O O . PRO A 1 678 ? 174.212 170.760 165.645 1.00 36.09 660 PRO A O 1
ATOM 9339 N N . VAL A 1 679 ? 172.334 170.632 166.874 1.00 31.82 661 VAL A N 1
ATOM 9340 C CA . VAL A 1 679 ? 172.446 169.196 167.090 1.00 30.47 661 VAL A CA 1
ATOM 9341 C C . VAL A 1 679 ? 171.667 168.467 166.008 1.00 42.29 661 VAL A C 1
ATOM 9342 O O . VAL A 1 679 ? 170.472 168.715 165.805 1.00 51.11 661 VAL A O 1
ATOM 9355 N N . VAL A 1 680 ? 172.339 167.558 165.313 1.00 41.80 662 VAL A N 1
ATOM 9356 C CA . VAL A 1 680 ? 171.807 166.907 164.124 1.00 42.05 662 VAL A CA 1
ATOM 9357 C C . VAL A 1 680 ? 171.514 165.453 164.449 1.00 45.81 662 VAL A C 1
ATOM 9358 O O . VAL A 1 680 ? 172.321 164.777 165.096 1.00 50.37 662 VAL A O 1
ATOM 9371 N N . ARG A 1 681 ? 170.357 164.975 163.999 1.00 54.44 663 ARG A N 1
ATOM 9372 C CA . ARG A 1 681 ? 169.901 163.610 164.253 1.00 62.30 663 ARG A CA 1
ATOM 9373 C C . ARG A 1 681 ? 169.729 162.926 162.901 1.00 61.29 663 ARG A C 1
ATOM 9374 O O . ARG A 1 681 ? 168.880 163.326 162.103 1.00 65.97 663 ARG A O 1
ATOM 9395 N N . LEU A 1 682 ? 170.534 161.903 162.643 1.00 61.35 664 LEU A N 1
ATOM 9396 C CA . LEU A 1 682 ? 170.552 161.250 161.343 1.00 68.14 664 LEU A CA 1
ATOM 9397 C C . LEU A 1 682 ? 169.739 159.964 161.382 1.00 78.11 664 LEU A C 1
ATOM 9398 O O . LEU A 1 682 ? 169.989 159.088 162.216 1.00 88.53 664 LEU A O 1
ATOM 9414 N N . LYS A 1 683 ? 168.770 159.854 160.481 1.00 84.32 665 LYS A N 1
ATOM 9415 C CA . LYS A 1 683 ? 168.050 158.611 160.253 1.00 96.69 665 LYS A CA 1
ATOM 9416 C C . LYS A 1 683 ? 168.655 157.912 159.045 1.00 105.51 665 LYS A C 1
ATOM 9417 O O . LYS A 1 683 ? 168.796 158.512 157.975 1.00 107.99 665 LYS A O 1
ATOM 9436 N N . VAL A 1 684 ? 169.007 156.641 159.216 1.00 116.75 666 VAL A N 1
ATOM 9437 C CA . VAL A 1 684 ? 169.719 155.873 158.202 1.00 126.82 666 VAL A CA 1
ATOM 9438 C C . VAL A 1 684 ? 168.853 154.692 157.790 1.00 137.23 666 VAL A C 1
ATOM 9439 O O . VAL A 1 684 ? 168.357 153.949 158.645 1.00 139.40 666 VAL A O 1
ATOM 9452 N N . SER A 1 685 ? 168.669 154.527 156.482 1.00 142.85 667 SER A N 1
ATOM 9453 C CA . SER A 1 685 ? 167.920 153.411 155.926 1.00 146.14 667 SER A CA 1
ATOM 9454 C C . SER A 1 685 ? 168.682 152.858 154.732 1.00 149.82 667 SER A C 1
ATOM 9455 O O . SER A 1 685 ? 169.456 153.570 154.090 1.00 149.63 667 SER A O 1
ATOM 9463 N N . MET A 1 686 ? 168.462 151.578 154.443 1.00 154.39 668 MET A N 1
ATOM 9464 C CA . MET A 1 686 ? 169.077 150.938 153.290 1.00 158.94 668 MET A CA 1
ATOM 9465 C C . MET A 1 686 ? 168.100 149.935 152.697 1.00 163.03 668 MET A C 1
ATOM 9466 O O . MET A 1 686 ? 167.285 149.342 153.410 1.00 163.08 668 MET A O 1
ATOM 9480 N N . ALA A 1 687 ? 168.193 149.752 151.381 1.00 165.52 669 ALA A N 1
ATOM 9481 C CA . ALA A 1 687 ? 167.351 148.817 150.642 1.00 166.90 669 ALA A CA 1
ATOM 9482 C C . ALA A 1 687 ? 168.251 147.776 149.991 1.00 167.35 669 ALA A C 1
ATOM 9483 O O . ALA A 1 687 ? 169.184 148.127 149.261 1.00 163.96 669 ALA A O 1
ATOM 9490 N N . PHE A 1 688 ? 167.975 146.503 150.255 1.00 169.35 670 PHE A N 1
ATOM 9491 C CA . PHE A 1 688 ? 168.754 145.423 149.674 1.00 169.39 670 PHE A CA 1
ATOM 9492 C C . PHE A 1 688 ? 168.114 144.927 148.380 1.00 170.05 670 PHE A C 1
ATOM 9493 O O . PHE A 1 688 ? 166.929 145.145 148.113 1.00 168.41 670 PHE A O 1
ATOM 9510 N N . THR A 1 689 ? 168.925 144.248 147.571 1.00 171.22 671 THR A N 1
ATOM 9511 C CA . THR A 1 689 ? 168.462 143.620 146.341 1.00 168.17 671 THR A CA 1
ATOM 9512 C C . THR A 1 689 ? 169.394 142.462 145.999 1.00 163.42 671 THR A C 1
ATOM 9513 O O . THR A 1 689 ? 170.571 142.691 145.695 1.00 161.89 671 THR A O 1
ATOM 9524 N N . PRO A 1 690 ? 168.922 141.208 146.032 1.00 160.33 672 PRO A N 1
ATOM 9525 C CA . PRO A 1 690 ? 167.547 140.740 146.284 1.00 161.28 672 PRO A CA 1
ATOM 9526 C C . PRO A 1 690 ? 167.101 140.909 147.733 1.00 162.43 672 PRO A C 1
ATOM 9527 O O . PRO A 1 690 ? 167.921 141.048 148.636 1.00 165.02 672 PRO A O 1
ATOM 9538 N N . SER A 1 691 ? 165.786 140.894 147.973 1.00 158.86 673 SER A N 1
ATOM 9539 C CA . SER A 1 691 ? 165.272 141.135 149.318 1.00 161.53 673 SER A CA 1
ATOM 9540 C C . SER A 1 691 ? 165.767 140.090 150.308 1.00 167.41 673 SER A C 1
ATOM 9541 O O . SER A 1 691 ? 165.871 140.372 151.507 1.00 170.68 673 SER A O 1
ATOM 9549 N N . ALA A 1 692 ? 166.071 138.884 149.833 1.00 167.78 674 ALA A N 1
ATOM 9550 C CA . ALA A 1 692 ? 166.602 137.827 150.679 1.00 169.63 674 ALA A CA 1
ATOM 9551 C C . ALA A 1 692 ? 167.780 137.182 149.969 1.00 167.79 674 ALA A C 1
ATOM 9552 O O . ALA A 1 692 ? 168.059 137.469 148.804 1.00 164.40 674 ALA A O 1
ATOM 9559 N N . LEU A 1 693 ? 168.478 136.305 150.688 1.00 171.06 675 LEU A N 1
ATOM 9560 C CA . LEU A 1 693 ? 169.632 135.614 150.133 1.00 172.85 675 LEU A CA 1
ATOM 9561 C C . LEU A 1 693 ? 169.197 134.235 149.650 1.00 179.36 675 LEU A C 1
ATOM 9562 O O . LEU A 1 693 ? 168.883 133.373 150.485 1.00 182.08 675 LEU A O 1
ATOM 9578 N N . PRO A 1 694 ? 169.161 133.975 148.343 1.00 180.84 676 PRO A N 1
ATOM 9579 C CA . PRO A 1 694 ? 168.780 132.638 147.876 1.00 181.69 676 PRO A CA 1
ATOM 9580 C C . PRO A 1 694 ? 169.760 131.579 148.353 1.00 183.21 676 PRO A C 1
ATOM 9581 O O . PRO A 1 694 ? 170.953 131.834 148.532 1.00 183.42 676 PRO A O 1
ATOM 9592 N N . ILE A 1 695 ? 169.235 130.370 148.563 1.00 185.47 677 ILE A N 1
ATOM 9593 C CA . ILE A 1 695 ? 170.074 129.270 149.018 1.00 187.44 677 ILE A CA 1
ATOM 9594 C C . ILE A 1 695 ? 171.148 129.002 147.976 1.00 187.84 677 ILE A C 1
ATOM 9595 O O . ILE A 1 695 ? 170.854 128.800 146.791 1.00 188.01 677 ILE A O 1
ATOM 9611 N N . GLY A 1 696 ? 172.404 128.998 148.415 1.00 186.26 678 GLY A N 1
ATOM 9612 C CA . GLY A 1 696 ? 173.512 128.818 147.494 1.00 181.06 678 GLY A CA 1
ATOM 9613 C C . GLY A 1 696 ? 173.627 129.917 146.463 1.00 178.75 678 GLY A C 1
ATOM 9614 O O . GLY A 1 696 ? 174.007 129.650 145.318 1.00 177.40 678 GLY A O 1
ATOM 9618 N N . PHE A 1 697 ? 173.307 131.152 146.838 1.00 178.03 679 PHE A N 1
ATOM 9619 C CA . PHE A 1 697 ? 173.377 132.264 145.903 1.00 176.03 679 PHE A CA 1
ATOM 9620 C C . PHE A 1 697 ? 174.828 132.585 145.559 1.00 172.63 679 PHE A C 1
ATOM 9621 O O . PHE A 1 697 ? 175.736 132.418 146.377 1.00 168.86 679 PHE A O 1
ATOM 9638 N N . ASN A 1 698 ? 175.039 133.048 144.326 1.00 171.68 680 ASN A N 1
ATOM 9639 C CA . ASN A 1 698 ? 176.375 133.399 143.867 1.00 171.00 680 ASN A CA 1
ATOM 9640 C C . ASN A 1 698 ? 176.415 134.689 143.060 1.00 168.66 680 ASN A C 1
ATOM 9641 O O . ASN A 1 698 ? 177.466 135.007 142.494 1.00 165.54 680 ASN A O 1
ATOM 9652 N N . GLY A 1 699 ? 175.317 135.443 142.988 1.00 170.09 681 GLY A N 1
ATOM 9653 C CA . GLY A 1 699 ? 175.300 136.699 142.271 1.00 170.82 681 GLY A CA 1
ATOM 9654 C C . GLY A 1 699 ? 175.754 137.865 143.132 1.00 170.55 681 GLY A C 1
ATOM 9655 O O . GLY A 1 699 ? 176.199 137.710 144.269 1.00 169.35 681 GLY A O 1
ATOM 9659 N N . VAL A 1 700 ? 175.629 139.060 142.563 1.00 168.50 682 VAL A N 1
ATOM 9660 C CA . VAL A 1 700 ? 176.064 140.281 143.231 1.00 166.07 682 VAL A CA 1
ATOM 9661 C C . VAL A 1 700 ? 174.864 140.955 143.878 1.00 166.55 682 VAL A C 1
ATOM 9662 O O . VAL A 1 700 ? 173.765 140.985 143.310 1.00 165.11 682 VAL A O 1
ATOM 9675 N N . VAL A 1 701 ? 175.071 141.505 145.073 1.00 165.17 683 VAL A N 1
ATOM 9676 C CA . VAL A 1 701 ? 174.014 142.145 145.847 1.00 162.64 683 VAL A CA 1
ATOM 9677 C C . VAL A 1 701 ? 174.140 143.653 145.689 1.00 162.95 683 VAL A C 1
ATOM 9678 O O . VAL A 1 701 ? 175.205 144.226 145.950 1.00 163.70 683 VAL A O 1
ATOM 9691 N N . ASN A 1 702 ? 173.055 144.294 145.265 1.00 163.12 684 ASN A N 1
ATOM 9692 C CA . ASN A 1 702 ? 173.014 145.738 145.075 1.00 165.81 684 ASN A CA 1
ATOM 9693 C C . ASN A 1 702 ? 172.472 146.394 146.338 1.00 166.99 684 ASN A C 1
ATOM 9694 O O . ASN A 1 702 ? 171.470 145.938 146.899 1.00 167.94 684 ASN A O 1
ATOM 9705 N N . VAL A 1 703 ? 173.134 147.461 146.779 1.00 166.16 685 VAL A N 1
ATOM 9706 C CA . VAL A 1 703 ? 172.826 148.128 148.039 1.00 163.78 685 VAL A CA 1
ATOM 9707 C C . VAL A 1 703 ? 172.621 149.612 147.772 1.00 159.94 685 VAL A C 1
ATOM 9708 O O . VAL A 1 703 ? 173.412 150.235 147.055 1.00 157.32 685 VAL A O 1
ATOM 9721 N N . ARG A 1 704 ? 171.559 150.172 148.345 1.00 156.62 686 ARG A N 1
ATOM 9722 C CA . ARG A 1 704 ? 171.295 151.603 148.310 1.00 154.11 686 ARG A CA 1
ATOM 9723 C C . ARG A 1 704 ? 171.175 152.103 149.742 1.00 154.67 686 ARG A C 1
ATOM 9724 O O . ARG A 1 704 ? 170.365 151.584 150.516 1.00 155.96 686 ARG A O 1
ATOM 9745 N N . LEU A 1 705 ? 171.979 153.104 150.091 1.00 152.10 687 LEU A N 1
ATOM 9746 C CA . LEU A 1 705 ? 172.050 153.628 151.449 1.00 146.74 687 LEU A CA 1
ATOM 9747 C C . LEU A 1 705 ? 171.739 155.116 151.428 1.00 142.17 687 LEU A C 1
ATOM 9748 O O . LEU A 1 705 ? 172.393 155.879 150.710 1.00 140.50 687 LEU A O 1
ATOM 9764 N N . CYS A 1 706 ? 170.751 155.527 152.220 1.00 141.36 688 CYS A N 1
ATOM 9765 C CA . CYS A 1 706 ? 170.295 156.910 152.251 1.00 138.53 688 CYS A CA 1
ATOM 9766 C C . CYS A 1 706 ? 170.190 157.382 153.694 1.00 132.79 688 CYS A C 1
ATOM 9767 O O . CYS A 1 706 ? 169.540 156.730 154.518 1.00 133.53 688 CYS A O 1
ATOM 9774 N N . PHE A 1 707 ? 170.824 158.513 153.992 1.00 122.99 689 PHE A N 1
ATOM 9775 C CA . PHE A 1 707 ? 170.723 159.166 155.288 1.00 111.77 689 PHE A CA 1
ATOM 9776 C C . PHE A 1 707 ? 169.742 160.328 155.196 1.00 104.91 689 PHE A C 1
ATOM 9777 O O . PHE A 1 707 ? 169.419 160.801 154.104 1.00 107.47 689 PHE A O 1
ATOM 9794 N N . GLU A 1 708 ? 169.270 160.787 156.353 1.00 95.00 690 GLU A N 1
ATOM 9795 C CA . GLU A 1 708 ? 168.328 161.895 156.412 1.00 91.30 690 GLU A CA 1
ATOM 9796 C C . GLU A 1 708 ? 168.537 162.676 157.700 1.00 79.98 690 GLU A C 1
ATOM 9797 O O . GLU A 1 708 ? 168.995 162.124 158.700 1.00 79.98 690 GLU A O 1
ATOM 9809 N N . ILE A 1 709 ? 168.212 163.965 157.665 1.00 71.25 691 ILE A N 1
ATOM 9810 C CA . ILE A 1 709 ? 168.308 164.814 158.845 1.00 64.37 691 ILE A CA 1
ATOM 9811 C C . ILE A 1 709 ? 166.922 164.922 159.465 1.00 70.51 691 ILE A C 1
ATOM 9812 O O . ILE A 1 709 ? 166.110 165.752 159.054 1.00 75.28 691 ILE A O 1
ATOM 9828 N N . SER A 1 710 ? 166.653 164.087 160.462 1.00 72.30 692 SER A N 1
ATOM 9829 C CA . SER A 1 710 ? 165.393 164.116 161.185 1.00 68.82 692 SER A CA 1
ATOM 9830 C C . SER A 1 710 ? 165.326 165.247 162.200 1.00 72.08 692 SER A C 1
ATOM 9831 O O . SER A 1 710 ? 164.336 165.344 162.931 1.00 77.69 692 SER A O 1
ATOM 9839 N N . SER A 1 711 ? 166.346 166.095 162.264 1.00 65.33 693 SER A N 1
ATOM 9840 C CA . SER A 1 711 ? 166.388 167.204 163.203 1.00 67.11 693 SER A CA 1
ATOM 9841 C C . SER A 1 711 ? 165.969 168.490 162.505 1.00 68.15 693 SER A C 1
ATOM 9842 O O . SER A 1 711 ? 166.440 168.794 161.406 1.00 71.82 693 SER A O 1
ATOM 9850 N N . VAL A 1 712 ? 165.078 169.240 163.150 1.00 65.09 694 VAL A N 1
ATOM 9851 C CA . VAL A 1 712 ? 164.551 170.475 162.580 1.00 71.90 694 VAL A CA 1
ATOM 9852 C C . VAL A 1 712 ? 165.335 171.670 163.108 1.00 68.89 694 VAL A C 1
ATOM 9853 O O . VAL A 1 712 ? 164.934 172.822 162.914 1.00 72.09 694 VAL A O 1
ATOM 9866 N N . THR A 1 713 ? 166.458 171.405 163.775 1.00 66.18 695 THR A N 1
ATOM 9867 C CA . THR A 1 713 ? 167.248 172.471 164.378 1.00 66.47 695 THR A CA 1
ATOM 9868 C C . THR A 1 713 ? 167.938 173.352 163.348 1.00 72.40 695 THR A C 1
ATOM 9869 O O . THR A 1 713 ? 168.411 174.436 163.707 1.00 72.67 695 THR A O 1
ATOM 9880 N N . THR A 1 714 ? 168.014 172.920 162.092 1.00 76.92 696 THR A N 1
ATOM 9881 C CA . THR A 1 714 ? 168.677 173.673 161.040 1.00 77.18 696 THR A CA 1
ATOM 9882 C C . THR A 1 714 ? 167.767 173.761 159.826 1.00 77.07 696 THR A C 1
ATOM 9883 O O . THR A 1 714 ? 166.972 172.856 159.559 1.00 80.56 696 THR A O 1
ATOM 9894 N N . ALA A 1 715 ? 167.888 174.861 159.091 1.00 76.15 697 ALA A N 1
ATOM 9895 C CA . ALA A 1 715 ? 167.178 174.977 157.828 1.00 77.25 697 ALA A CA 1
ATOM 9896 C C . ALA A 1 715 ? 167.697 173.924 156.861 1.00 74.50 697 ALA A C 1
ATOM 9897 O O . ALA A 1 715 ? 168.893 173.631 156.819 1.00 72.53 697 ALA A O 1
ATOM 9904 N N . SER A 1 716 ? 166.786 173.346 156.082 1.00 74.18 698 SER A N 1
ATOM 9905 C CA . SER A 1 716 ? 167.163 172.237 155.216 1.00 73.55 698 SER A CA 1
ATOM 9906 C C . SER A 1 716 ? 168.222 172.664 154.209 1.00 71.57 698 SER A C 1
ATOM 9907 O O . SER A 1 716 ? 169.161 171.913 153.925 1.00 76.37 698 SER A O 1
ATOM 9915 N N . GLU A 1 717 ? 168.084 173.864 153.648 1.00 71.34 699 GLU A N 1
ATOM 9916 C CA . GLU A 1 717 ? 168.995 174.295 152.594 1.00 75.55 699 GLU A CA 1
ATOM 9917 C C . GLU A 1 717 ? 170.283 174.859 153.183 1.00 71.29 699 GLU A C 1
ATOM 9918 O O . GLU A 1 717 ? 170.782 175.903 152.755 1.00 79.05 699 GLU A O 1
ATOM 9930 N N . SER A 1 718 ? 170.859 174.128 154.131 1.00 64.18 700 SER A N 1
ATOM 9931 C CA . SER A 1 718 ? 172.217 174.370 154.589 1.00 61.15 700 SER A CA 1
ATOM 9932 C C . SER A 1 718 ? 172.968 173.070 154.801 1.00 59.51 700 SER A C 1
ATOM 9933 O O . SER A 1 718 ? 174.163 173.112 155.104 1.00 59.83 700 SER A O 1
ATOM 9941 N N . GLY A 1 719 ? 172.306 171.925 154.661 1.00 66.07 701 GLY A N 1
ATOM 9942 C CA . GLY A 1 719 ? 172.982 170.651 154.771 1.00 57.70 701 GLY A CA 1
ATOM 9943 C C . GLY A 1 719 ? 173.717 170.535 156.077 1.00 45.01 701 GLY A C 1
ATOM 9944 O O . GLY A 1 719 ? 173.163 170.762 157.156 1.00 43.97 701 GLY A O 1
ATOM 9948 N N . LEU A 1 720 ? 174.991 170.173 155.980 1.00 43.36 702 LEU A N 1
ATOM 9949 C CA . LEU A 1 720 ? 175.853 169.970 157.131 1.00 39.17 702 LEU A CA 1
ATOM 9950 C C . LEU A 1 720 ? 176.976 170.998 157.200 1.00 43.47 702 LEU A C 1
ATOM 9951 O O . LEU A 1 720 ? 177.992 170.753 157.856 1.00 49.65 702 LEU A O 1
ATOM 9967 N N . ARG A 1 721 ? 176.809 172.147 156.550 1.00 40.06 703 ARG A N 1
ATOM 9968 C CA . ARG A 1 721 ? 177.824 173.188 156.553 1.00 33.59 703 ARG A CA 1
ATOM 9969 C C . ARG A 1 721 ? 179.127 172.662 155.958 1.00 39.42 703 ARG A C 1
ATOM 9970 O O . ARG A 1 721 ? 179.116 172.005 154.917 1.00 50.44 703 ARG A O 1
ATOM 9991 N N . GLU A 1 722 ? 180.249 172.934 156.617 1.00 38.70 704 GLU A N 1
ATOM 9992 C CA . GLU A 1 722 ? 181.547 172.407 156.234 1.00 36.12 704 GLU A CA 1
ATOM 9993 C C . GLU A 1 722 ? 181.851 171.074 156.899 1.00 38.45 704 GLU A C 1
ATOM 9994 O O . GLU A 1 722 ? 182.952 170.548 156.731 1.00 46.15 704 GLU A O 1
ATOM 10006 N N . ALA A 1 723 ? 180.916 170.528 157.662 1.00 40.61 705 ALA A N 1
ATOM 10007 C CA . ALA A 1 723 ? 181.089 169.211 158.241 1.00 42.89 705 ALA A CA 1
ATOM 10008 C C . ALA A 1 723 ? 180.874 168.147 157.179 1.00 49.23 705 ALA A C 1
ATOM 10009 O O . ALA A 1 723 ? 179.928 168.216 156.392 1.00 58.28 705 ALA A O 1
ATOM 10016 N N . LEU A 1 724 ? 181.764 167.163 157.158 1.00 59.31 706 LEU A N 1
ATOM 10017 C CA . LEU A 1 724 ? 181.725 166.079 156.192 1.00 71.52 706 LEU A CA 1
ATOM 10018 C C . LEU A 1 724 ? 181.242 164.805 156.869 1.00 79.56 706 LEU A C 1
ATOM 10019 O O . LEU A 1 724 ? 181.565 164.548 158.031 1.00 78.95 706 LEU A O 1
ATOM 10035 N N . LEU A 1 725 ? 180.472 164.009 156.134 1.00 92.36 707 LEU A N 1
ATOM 10036 C CA . LEU A 1 725 ? 179.979 162.738 156.645 1.00 95.21 707 LEU A CA 1
ATOM 10037 C C . LEU A 1 725 ? 180.978 161.631 156.332 1.00 108.55 707 LEU A C 1
ATOM 10038 O O . LEU A 1 725 ? 181.364 161.441 155.175 1.00 116.87 707 LEU A O 1
ATOM 10054 N N . ASN A 1 726 ? 181.392 160.898 157.364 1.00 110.64 708 ASN A N 1
ATOM 10055 C CA . ASN A 1 726 ? 182.372 159.822 157.241 1.00 115.48 708 ASN A CA 1
ATOM 10056 C C . ASN A 1 726 ? 181.732 158.546 157.771 1.00 117.29 708 ASN A C 1
ATOM 10057 O O . ASN A 1 726 ? 181.506 158.418 158.978 1.00 110.31 708 ASN A O 1
ATOM 10067 N N . PHE A 1 727 ? 181.453 157.601 156.874 1.00 130.35 709 PHE A N 1
ATOM 10068 C CA . PHE A 1 727 ? 180.753 156.374 157.225 1.00 133.47 709 PHE A CA 1
ATOM 10069 C C . PHE A 1 727 ? 181.548 155.164 156.754 1.00 140.29 709 PHE A C 1
ATOM 10070 O O . PHE A 1 727 ? 182.370 155.247 155.838 1.00 143.54 709 PHE A O 1
ATOM 10087 N N . THR A 1 728 ? 181.286 154.029 157.401 1.00 140.70 710 THR A N 1
ATOM 10088 C CA . THR A 1 728 ? 181.945 152.772 157.083 1.00 148.93 710 THR A CA 1
ATOM 10089 C C . THR A 1 728 ? 180.926 151.645 157.160 1.00 152.59 710 THR A C 1
ATOM 10090 O O . THR A 1 728 ? 179.870 151.777 157.783 1.00 147.93 710 THR A O 1
ATOM 10101 N N . LEU A 1 729 ? 181.258 150.527 156.518 1.00 159.01 711 LEU A N 1
ATOM 10102 C CA . LEU A 1 729 ? 180.388 149.361 156.457 1.00 157.59 711 LEU A CA 1
ATOM 10103 C C . LEU A 1 729 ? 181.100 148.146 157.034 1.00 158.70 711 LEU A C 1
ATOM 10104 O O . LEU A 1 729 ? 182.295 147.942 156.798 1.00 158.35 711 LEU A O 1
ATOM 10120 N N . ASP A 1 730 ? 180.356 147.345 157.793 1.00 161.14 712 ASP A N 1
ATOM 10121 C CA . ASP A 1 730 ? 180.829 146.068 158.313 1.00 164.40 712 ASP A CA 1
ATOM 10122 C C . ASP A 1 730 ? 179.845 144.992 157.881 1.00 164.38 712 ASP A C 1
ATOM 10123 O O . ASP A 1 730 ? 178.644 145.104 158.147 1.00 163.84 712 ASP A O 1
ATOM 10132 N N . VAL A 1 731 ? 180.350 143.953 157.222 1.00 164.78 713 VAL A N 1
ATOM 10133 C CA . VAL A 1 731 ? 179.516 142.928 156.605 1.00 165.79 713 VAL A CA 1
ATOM 10134 C C . VAL A 1 731 ? 179.523 141.688 157.486 1.00 165.42 713 VAL A C 1
ATOM 10135 O O . VAL A 1 731 ? 180.583 141.246 157.945 1.00 165.29 713 VAL A O 1
ATOM 10148 N N . ASP A 1 732 ? 178.337 141.128 157.722 1.00 164.22 714 ASP A N 1
ATOM 10149 C CA . ASP A 1 732 ? 178.172 139.917 158.522 1.00 165.92 714 ASP A CA 1
ATOM 10150 C C . ASP A 1 732 ? 178.847 140.071 159.887 1.00 165.56 714 ASP A C 1
ATOM 10151 O O . ASP A 1 732 ? 179.713 139.289 160.282 1.00 167.11 714 ASP A O 1
ATOM 10160 N N . VAL A 1 733 ? 178.424 141.110 160.608 1.00 163.57 715 VAL A N 1
ATOM 10161 C CA . VAL A 1 733 ? 178.964 141.355 161.938 1.00 165.00 715 VAL A CA 1
ATOM 10162 C C . VAL A 1 733 ? 178.641 140.177 162.844 1.00 166.32 715 VAL A C 1
ATOM 10163 O O . VAL A 1 733 ? 177.540 139.613 162.801 1.00 166.40 715 VAL A O 1
ATOM 10176 N N . GLY A 1 734 ? 179.614 139.791 163.668 1.00 168.33 716 GLY A N 1
ATOM 10177 C CA . GLY A 1 734 ? 179.423 138.766 164.668 1.00 171.04 716 GLY A CA 1
ATOM 10178 C C . GLY A 1 734 ? 179.748 137.358 164.217 1.00 175.00 716 GLY A C 1
ATOM 10179 O O . GLY A 1 734 ? 179.908 136.474 165.066 1.00 175.95 716 GLY A O 1
ATOM 10183 N N . LYS A 1 735 ? 179.852 137.120 162.913 1.00 176.26 717 LYS A N 1
ATOM 10184 C CA . LYS A 1 735 ? 180.171 135.798 162.397 1.00 177.25 717 LYS A CA 1
ATOM 10185 C C . LYS A 1 735 ? 181.680 135.628 162.299 1.00 177.80 717 LYS A C 1
ATOM 10186 O O . LYS A 1 735 ? 182.401 136.558 161.926 1.00 175.95 717 LYS A O 1
ATOM 10205 N N . GLN A 1 736 ? 182.155 134.427 162.638 1.00 177.75 718 GLN A N 1
ATOM 10206 C CA . GLN A 1 736 ? 183.591 134.170 162.617 1.00 177.91 718 GLN A CA 1
ATOM 10207 C C . GLN A 1 736 ? 184.158 134.370 161.218 1.00 177.90 718 GLN A C 1
ATOM 10208 O O . GLN A 1 736 ? 185.227 134.968 161.052 1.00 175.07 718 GLN A O 1
ATOM 10222 N N . ARG A 1 737 ? 183.457 133.876 160.201 1.00 178.22 719 ARG A N 1
ATOM 10223 C CA . ARG A 1 737 ? 183.834 134.065 158.808 1.00 176.33 719 ARG A CA 1
ATOM 10224 C C . ARG A 1 737 ? 182.679 134.735 158.081 1.00 175.41 719 ARG A C 1
ATOM 10225 O O . ARG A 1 737 ? 181.541 134.259 158.145 1.00 173.36 719 ARG A O 1
ATOM 10246 N N . ARG A 1 738 ? 182.974 135.832 157.391 1.00 176.08 720 ARG A N 1
ATOM 10247 C CA . ARG A 1 738 ? 181.933 136.646 156.778 1.00 176.65 720 ARG A CA 1
ATOM 10248 C C . ARG A 1 738 ? 181.454 136.006 155.481 1.00 176.10 720 ARG A C 1
ATOM 10249 O O . ARG A 1 738 ? 182.260 135.662 154.610 1.00 175.15 720 ARG A O 1
ATOM 10270 N N . ARG A 1 739 ? 180.135 135.845 155.359 1.00 175.47 721 ARG A N 1
ATOM 10271 C CA . ARG A 1 739 ? 179.566 135.235 154.163 1.00 172.50 721 ARG A CA 1
ATOM 10272 C C . ARG A 1 739 ? 179.733 136.128 152.941 1.00 172.45 721 ARG A C 1
ATOM 10273 O O . ARG A 1 739 ? 179.967 135.624 151.836 1.00 170.78 721 ARG A O 1
ATOM 10294 N N . LEU A 1 740 ? 179.617 137.442 153.113 1.00 172.41 722 LEU A N 1
ATOM 10295 C CA . LEU A 1 740 ? 179.732 138.398 152.022 1.00 171.42 722 LEU A CA 1
ATOM 10296 C C . LEU A 1 740 ? 180.924 139.311 152.279 1.00 171.84 722 LEU A C 1
ATOM 10297 O O . LEU A 1 740 ? 181.601 139.215 153.306 1.00 173.82 722 LEU A O 1
ATOM 10313 N N . GLN A 1 741 ? 181.180 140.205 151.326 1.00 169.92 723 GLN A N 1
ATOM 10314 C CA . GLN A 1 741 ? 182.276 141.154 151.446 1.00 169.01 723 GLN A CA 1
ATOM 10315 C C . GLN A 1 741 ? 181.994 142.357 150.560 1.00 169.15 723 GLN A C 1
ATOM 10316 O O . GLN A 1 741 ? 181.088 142.342 149.724 1.00 169.35 723 GLN A O 1
ATOM 10330 N N . CYS A 1 742 ? 182.782 143.408 150.762 1.00 173.97 724 CYS A N 1
ATOM 10331 C CA . CYS A 1 742 ? 182.639 144.626 149.983 1.00 176.54 724 CYS A CA 1
ATOM 10332 C C . CYS A 1 742 ? 183.404 144.516 148.670 1.00 175.12 724 CYS A C 1
ATOM 10333 O O . CYS A 1 742 ? 184.471 143.900 148.595 1.00 173.91 724 CYS A O 1
ATOM 10341 N N . SER A 1 743 ? 182.844 145.126 147.626 1.00 173.88 725 SER A N 1
ATOM 10342 C CA . SER A 1 743 ? 183.466 145.122 146.310 1.00 173.16 725 SER A CA 1
ATOM 10343 C C . SER A 1 743 ? 184.573 146.159 146.171 1.00 172.76 725 SER A C 1
ATOM 10344 O O . SER A 1 743 ? 185.326 146.109 145.192 1.00 171.71 725 SER A O 1
ATOM 10352 N N . ASP A 1 744 ? 184.692 147.090 147.115 1.00 173.47 726 ASP A N 1
ATOM 10353 C CA . ASP A 1 744 ? 185.724 148.122 147.048 1.00 175.00 726 ASP A CA 1
ATOM 10354 C C . ASP A 1 744 ? 186.009 148.598 148.465 1.00 175.41 726 ASP A C 1
ATOM 10355 O O . ASP A 1 744 ? 185.108 149.098 149.145 1.00 175.02 726 ASP A O 1
ATOM 10364 N N . VAL A 1 745 ? 187.260 148.444 148.903 1.00 175.49 727 VAL A N 1
ATOM 10365 C CA . VAL A 1 745 ? 187.635 148.873 150.248 1.00 173.06 727 VAL A CA 1
ATOM 10366 C C . VAL A 1 745 ? 187.465 150.380 150.391 1.00 171.73 727 VAL A C 1
ATOM 10367 O O . VAL A 1 745 ? 187.065 150.877 151.450 1.00 169.39 727 VAL A O 1
ATOM 10380 N N . ARG A 1 746 ? 187.775 151.131 149.332 1.00 171.90 728 ARG A N 1
ATOM 10381 C CA . ARG A 1 746 ? 187.612 152.581 149.375 1.00 171.06 728 ARG A CA 1
ATOM 10382 C C . ARG A 1 746 ? 186.154 152.952 149.618 1.00 171.38 728 ARG A C 1
ATOM 10383 O O . ARG A 1 746 ? 185.848 153.790 150.474 1.00 168.52 728 ARG A O 1
ATOM 10404 N N . SER A 1 747 ? 185.235 152.306 148.903 1.00 173.14 729 SER A N 1
ATOM 10405 C CA . SER A 1 747 ? 183.824 152.666 148.980 1.00 169.95 729 SER A CA 1
ATOM 10406 C C . SER A 1 747 ? 183.159 152.228 150.279 1.00 169.32 729 SER A C 1
ATOM 10407 O O . SER A 1 747 ? 181.969 152.510 150.458 1.00 166.16 729 SER A O 1
ATOM 10415 N N . CYS A 1 748 ? 183.876 151.554 151.181 1.00 170.79 730 CYS A N 1
ATOM 10416 C CA . CYS A 1 748 ? 183.289 151.084 152.429 1.00 169.03 730 CYS A CA 1
ATOM 10417 C C . CYS A 1 748 ? 184.127 151.374 153.666 1.00 165.29 730 CYS A C 1
ATOM 10418 O O . CYS A 1 748 ? 183.634 151.157 154.778 1.00 162.04 730 CYS A O 1
ATOM 10426 N N . LEU A 1 749 ? 185.360 151.851 153.519 1.00 165.97 731 LEU A N 1
ATOM 10427 C CA . LEU A 1 749 ? 186.204 152.223 154.647 1.00 162.99 731 LEU A CA 1
ATOM 10428 C C . LEU A 1 749 ? 186.591 153.687 154.511 1.00 161.50 731 LEU A C 1
ATOM 10429 O O . LEU A 1 749 ? 187.109 154.102 153.468 1.00 162.71 731 LEU A O 1
ATOM 10445 N N . GLY A 1 750 ? 186.340 154.463 155.561 1.00 155.89 732 GLY A N 1
ATOM 10446 C CA . GLY A 1 750 ? 186.659 155.880 155.530 1.00 152.16 732 GLY A CA 1
ATOM 10447 C C . GLY A 1 750 ? 185.984 156.631 154.407 1.00 152.36 732 GLY A C 1
ATOM 10448 O O . GLY A 1 750 ? 186.534 157.621 153.913 1.00 150.42 732 GLY A O 1
ATOM 10452 N N . CYS A 1 751 ? 184.803 156.187 153.985 1.00 151.39 733 CYS A N 1
ATOM 10453 C CA . CYS A 1 751 ? 184.102 156.850 152.894 1.00 150.24 733 CYS A CA 1
ATOM 10454 C C . CYS A 1 751 ? 183.702 158.257 153.312 1.00 141.84 733 CYS A C 1
ATOM 10455 O O . CYS A 1 751 ? 182.927 158.438 154.255 1.00 136.31 733 CYS A O 1
ATOM 10463 N N . LEU A 1 752 ? 184.229 159.253 152.605 1.00 138.80 734 LEU A N 1
ATOM 10464 C CA . LEU A 1 752 ? 184.013 160.657 152.928 1.00 132.94 734 LEU A CA 1
ATOM 10465 C C . LEU A 1 752 ? 183.144 161.290 151.852 1.00 134.76 734 LEU A C 1
ATOM 10466 O O . LEU A 1 752 ? 183.457 161.198 150.661 1.00 136.76 734 LEU A O 1
ATOM 10482 N N . ARG A 1 753 ? 182.058 161.935 152.277 1.00 133.51 735 ARG A N 1
ATOM 10483 C CA . ARG A 1 753 ? 181.103 162.543 151.364 1.00 132.39 735 ARG A CA 1
ATOM 10484 C C . ARG A 1 753 ? 180.709 163.915 151.888 1.00 123.09 735 ARG A C 1
ATOM 10485 O O . ARG A 1 753 ? 180.830 164.200 153.083 1.00 117.74 735 ARG A O 1
ATOM 10506 N N . GLU A 1 754 ? 180.237 164.763 150.979 1.00 120.48 736 GLU A N 1
ATOM 10507 C CA . GLU A 1 754 ? 179.799 166.112 151.307 1.00 113.24 736 GLU A CA 1
ATOM 10508 C C . GLU A 1 754 ? 178.284 166.194 151.172 1.00 110.40 736 GLU A C 1
ATOM 10509 O O . GLU A 1 754 ? 177.732 165.860 150.118 1.00 110.81 736 GLU A O 1
ATOM 10521 N N . TRP A 1 755 ? 177.618 166.638 152.236 1.00 107.50 737 TRP A N 1
ATOM 10522 C CA . TRP A 1 755 ? 176.168 166.765 152.203 1.00 102.34 737 TRP A CA 1
ATOM 10523 C C . TRP A 1 755 ? 175.761 167.825 151.190 1.00 102.40 737 TRP A C 1
ATOM 10524 O O . TRP A 1 755 ? 176.297 168.936 151.180 1.00 100.22 737 TRP A O 1
ATOM 10545 N N . SER A 1 756 ? 174.808 167.479 150.332 1.00 105.23 738 SER A N 1
ATOM 10546 C CA . SER A 1 756 ? 174.322 168.403 149.318 1.00 107.08 738 SER A CA 1
ATOM 10547 C C . SER A 1 756 ? 173.295 169.340 149.948 1.00 103.11 738 SER A C 1
ATOM 10548 O O . SER A 1 756 ? 173.073 169.334 151.161 1.00 94.68 738 SER A O 1
ATOM 10556 N N . SER A 1 757 ? 172.656 170.167 149.127 1.00 105.07 739 SER A N 1
ATOM 10557 C CA . SER A 1 757 ? 171.572 171.007 149.609 1.00 101.19 739 SER A CA 1
ATOM 10558 C C . SER A 1 757 ? 170.330 170.158 149.836 1.00 103.11 739 SER A C 1
ATOM 10559 O O . SER A 1 757 ? 169.923 169.381 148.967 1.00 107.79 739 SER A O 1
ATOM 10567 N N . GLY A 1 758 ? 169.731 170.309 151.005 1.00 92.18 740 GLY A N 1
ATOM 10568 C CA . GLY A 1 758 ? 168.591 169.512 151.406 1.00 91.03 740 GLY A CA 1
ATOM 10569 C C . GLY A 1 758 ? 168.903 168.684 152.638 1.00 87.42 740 GLY A C 1
ATOM 10570 O O . GLY A 1 758 ? 169.931 168.850 153.299 1.00 82.40 740 GLY A O 1
ATOM 10574 N N . SER A 1 759 ? 167.981 167.773 152.944 1.00 91.08 741 SER A N 1
ATOM 10575 C CA . SER A 1 759 ? 168.071 166.934 154.130 1.00 86.46 741 SER A CA 1
ATOM 10576 C C . SER A 1 759 ? 168.300 165.464 153.807 1.00 92.38 741 SER A C 1
ATOM 10577 O O . SER A 1 759 ? 168.237 164.631 154.715 1.00 93.28 741 SER A O 1
ATOM 10585 N N . GLN A 1 760 ? 168.562 165.120 152.547 1.00 103.45 742 GLN A N 1
ATOM 10586 C CA . GLN A 1 760 ? 168.747 163.732 152.148 1.00 109.82 742 GLN A CA 1
ATOM 10587 C C . GLN A 1 760 ? 170.038 163.570 151.361 1.00 111.36 742 GLN A C 1
ATOM 10588 O O . GLN A 1 760 ? 170.375 164.405 150.516 1.00 108.86 742 GLN A O 1
ATOM 10602 N N . LEU A 1 761 ? 170.754 162.485 151.648 1.00 113.21 743 LEU A N 1
ATOM 10603 C CA . LEU A 1 761 ? 171.923 162.071 150.888 1.00 118.38 743 LEU A CA 1
ATOM 10604 C C . LEU A 1 761 ? 171.809 160.575 150.638 1.00 128.12 743 LEU A C 1
ATOM 10605 O O . LEU A 1 761 ? 171.251 159.848 151.464 1.00 128.73 743 LEU A O 1
ATOM 10621 N N . CYS A 1 762 ? 172.326 160.118 149.499 1.00 137.68 744 CYS A N 1
ATOM 10622 C CA . CYS A 1 762 ? 172.187 158.723 149.108 1.00 137.51 744 CYS A CA 1
ATOM 10623 C C . CYS A 1 762 ? 173.451 158.249 148.406 1.00 136.07 744 CYS A C 1
ATOM 10624 O O . CYS A 1 762 ? 174.227 159.048 147.878 1.00 135.79 744 CYS A O 1
ATOM 10631 N N . GLU A 1 763 ? 173.640 156.930 148.404 1.00 138.57 745 GLU A N 1
ATOM 10632 C CA . GLU A 1 763 ? 174.810 156.299 147.813 1.00 144.24 745 GLU A CA 1
ATOM 10633 C C . GLU A 1 763 ? 174.424 154.916 147.306 1.00 150.74 745 GLU A C 1
ATOM 10634 O O . GLU A 1 763 ? 173.385 154.365 147.676 1.00 150.12 745 GLU A O 1
ATOM 10646 N N . ASP A 1 764 ? 175.275 154.362 146.446 1.00 155.18 746 ASP A N 1
ATOM 10647 C CA . ASP A 1 764 ? 175.088 153.025 145.900 1.00 154.61 746 ASP A CA 1
ATOM 10648 C C . ASP A 1 764 ? 176.380 152.233 146.034 1.00 156.66 746 ASP A C 1
ATOM 10649 O O . ASP A 1 764 ? 177.465 152.742 145.736 1.00 155.20 746 ASP A O 1
ATOM 10658 N N . LEU A 1 765 ? 176.256 150.986 146.483 1.00 159.49 747 LEU A N 1
ATOM 10659 C CA . LEU A 1 765 ? 177.402 150.124 146.729 1.00 161.43 747 LEU A CA 1
ATOM 10660 C C . LEU A 1 765 ? 177.062 148.705 146.296 1.00 163.91 747 LEU A C 1
ATOM 10661 O O . LEU A 1 765 ? 175.897 148.365 146.075 1.00 164.91 747 LEU A O 1
ATOM 10677 N N . LEU A 1 766 ? 178.097 147.876 146.171 1.00 165.13 748 LEU A N 1
ATOM 10678 C CA . LEU A 1 766 ? 177.949 146.497 145.729 1.00 165.42 748 LEU A CA 1
ATOM 10679 C C . LEU A 1 766 ? 178.696 145.564 146.671 1.00 167.29 748 LEU A C 1
ATOM 10680 O O . LEU A 1 766 ? 179.753 145.918 147.201 1.00 166.58 748 LEU A O 1
ATOM 10696 N N . LEU A 1 767 ? 178.140 144.371 146.869 1.00 168.80 749 LEU A N 1
ATOM 10697 C CA . LEU A 1 767 ? 178.737 143.338 147.701 1.00 169.41 749 LEU A CA 1
ATOM 10698 C C . LEU A 1 767 ? 178.914 142.065 146.885 1.00 169.56 749 LEU A C 1
ATOM 10699 O O . LEU A 1 767 ? 178.066 141.716 146.058 1.00 166.89 749 LEU A O 1
ATOM 10715 N N . MET A 1 768 ? 180.021 141.372 147.130 1.00 172.31 750 MET A N 1
ATOM 10716 C CA . MET A 1 768 ? 180.369 140.157 146.415 1.00 170.32 750 MET A CA 1
ATOM 10717 C C . MET A 1 768 ? 180.419 138.989 147.388 1.00 171.44 750 MET A C 1
ATOM 10718 O O . MET A 1 768 ? 180.688 139.182 148.577 1.00 173.57 750 MET A O 1
ATOM 10732 N N . PRO A 1 769 ? 180.162 137.770 146.916 1.00 171.95 751 PRO A N 1
ATOM 10733 C CA . PRO A 1 769 ? 180.346 136.602 147.784 1.00 173.14 751 PRO A CA 1
ATOM 10734 C C . PRO A 1 769 ? 181.787 136.489 148.260 1.00 173.37 751 PRO A C 1
ATOM 10735 O O . PRO A 1 769 ? 182.732 136.807 147.535 1.00 172.19 751 PRO A O 1
ATOM 10746 N N . THR A 1 770 ? 181.945 136.033 149.499 1.00 173.89 752 THR A N 1
ATOM 10747 C CA . THR A 1 770 ? 183.274 135.847 150.062 1.00 174.86 752 THR A CA 1
ATOM 10748 C C . THR A 1 770 ? 183.939 134.609 149.468 1.00 175.78 752 THR A C 1
ATOM 10749 O O . THR A 1 770 ? 183.284 133.612 149.152 1.00 175.59 752 THR A O 1
ATOM 10760 N N . GLU A 1 771 ? 185.258 134.684 149.319 1.00 177.14 753 GLU A N 1
ATOM 10761 C CA . GLU A 1 771 ? 186.023 133.602 148.721 1.00 178.47 753 GLU A CA 1
ATOM 10762 C C . GLU A 1 771 ? 186.127 132.419 149.683 1.00 178.52 753 GLU A C 1
ATOM 10763 O O . GLU A 1 771 ? 185.926 132.544 150.894 1.00 175.98 753 GLU A O 1
ATOM 10775 N N . GLY A 1 772 ? 186.449 131.254 149.122 1.00 180.41 754 GLY A N 1
ATOM 10776 C CA . GLY A 1 772 ? 186.650 130.055 149.910 1.00 181.78 754 GLY A CA 1
ATOM 10777 C C . GLY A 1 772 ? 185.415 129.179 149.991 1.00 183.58 754 GLY A C 1
ATOM 10778 O O . GLY A 1 772 ? 184.338 129.491 149.475 1.00 184.27 754 GLY A O 1
ATOM 10782 N N . GLU A 1 773 ? 185.589 128.045 150.667 1.00 183.72 755 GLU A N 1
ATOM 10783 C CA . GLU A 1 773 ? 184.511 127.077 150.809 1.00 182.49 755 GLU A CA 1
ATOM 10784 C C . GLU A 1 773 ? 183.353 127.672 151.602 1.00 181.06 755 GLU A C 1
ATOM 10785 O O . GLU A 1 773 ? 183.543 128.479 152.516 1.00 182.88 755 GLU A O 1
ATOM 10797 N N . LEU A 1 774 ? 182.140 127.261 151.242 1.00 176.51 756 LEU A N 1
ATOM 10798 C CA . LEU A 1 774 ? 180.950 127.826 151.863 1.00 175.65 756 LEU A CA 1
ATOM 10799 C C . LEU A 1 774 ? 180.926 127.529 153.357 1.00 174.13 756 LEU A C 1
ATOM 10800 O O . LEU A 1 774 ? 181.133 126.392 153.789 1.00 169.75 756 LEU A O 1
ATOM 10816 N N . CYS A 1 775 ? 180.667 128.570 154.150 1.00 175.86 757 CYS A N 1
ATOM 10817 C CA . CYS A 1 775 ? 180.504 128.430 155.596 1.00 172.48 757 CYS A CA 1
ATOM 10818 C C . CYS A 1 775 ? 179.016 128.252 155.880 1.00 168.74 757 CYS A C 1
ATOM 10819 O O . CYS A 1 775 ? 178.305 129.173 156.288 1.00 168.32 757 CYS A O 1
ATOM 10827 N N . GLU A 1 776 ? 178.544 127.027 155.657 1.00 164.46 758 GLU A N 1
ATOM 10828 C CA . GLU A 1 776 ? 177.128 126.704 155.773 1.00 166.76 758 GLU A CA 1
ATOM 10829 C C . GLU A 1 776 ? 176.649 126.653 157.217 1.00 165.08 758 GLU A C 1
ATOM 10830 O O . GLU A 1 776 ? 175.453 126.442 157.447 1.00 164.19 758 GLU A O 1
ATOM 10842 N N . GLU A 1 777 ? 177.546 126.856 158.184 1.00 163.02 759 GLU A N 1
ATOM 10843 C CA . GLU A 1 777 ? 177.235 126.546 159.576 1.00 164.20 759 GLU A CA 1
ATOM 10844 C C . GLU A 1 777 ? 176.039 127.342 160.081 1.00 170.44 759 GLU A C 1
ATOM 10845 O O . GLU A 1 777 ? 175.191 126.805 160.804 1.00 171.61 759 GLU A O 1
ATOM 10857 N N . ASP A 1 778 ? 175.952 128.621 159.723 1.00 175.98 760 ASP A N 1
ATOM 10858 C CA . ASP A 1 778 ? 174.894 129.509 160.201 1.00 178.58 760 ASP A CA 1
ATOM 10859 C C . ASP A 1 778 ? 174.276 130.275 159.038 1.00 179.89 760 ASP A C 1
ATOM 10860 O O . ASP A 1 778 ? 174.094 131.493 159.085 1.00 179.58 760 ASP A O 1
ATOM 10869 N N . CYS A 1 779 ? 173.947 129.555 157.964 1.00 179.21 761 CYS A N 1
ATOM 10870 C CA . CYS A 1 779 ? 173.365 130.204 156.792 1.00 181.59 761 CYS A CA 1
ATOM 10871 C C . CYS A 1 779 ? 171.985 130.773 157.103 1.00 183.26 761 CYS A C 1
ATOM 10872 O O . CYS A 1 779 ? 171.656 131.892 156.692 1.00 182.33 761 CYS A O 1
ATOM 10880 N N . PHE A 1 780 ? 171.162 130.014 157.830 1.00 184.20 762 PHE A N 1
ATOM 10881 C CA . PHE A 1 780 ? 169.768 130.393 158.036 1.00 184.34 762 PHE A CA 1
ATOM 10882 C C . PHE A 1 780 ? 169.603 131.660 158.866 1.00 183.51 762 PHE A C 1
ATOM 10883 O O . PHE A 1 780 ? 168.527 132.266 158.823 1.00 180.92 762 PHE A O 1
ATOM 10900 N N . SER A 1 781 ? 170.622 132.075 159.613 1.00 185.53 763 SER A N 1
ATOM 10901 C CA . SER A 1 781 ? 170.519 133.283 160.421 1.00 181.41 763 SER A CA 1
ATOM 10902 C C . SER A 1 781 ? 170.624 134.522 159.541 1.00 176.39 763 SER A C 1
ATOM 10903 O O . SER A 1 781 ? 171.363 134.540 158.553 1.00 175.15 763 SER A O 1
ATOM 10911 N N . ASN A 1 782 ? 169.877 135.561 159.906 1.00 169.53 764 ASN A N 1
ATOM 10912 C CA . ASN A 1 782 ? 169.903 136.798 159.140 1.00 166.55 764 ASN A CA 1
ATOM 10913 C C . ASN A 1 782 ? 171.308 137.390 159.136 1.00 167.60 764 ASN A C 1
ATOM 10914 O O . ASN A 1 782 ? 172.020 137.371 160.144 1.00 170.01 764 ASN A O 1
ATOM 10925 N N . ALA A 1 783 ? 171.707 137.921 157.982 1.00 166.29 765 ALA A N 1
ATOM 10926 C CA . ALA A 1 783 ? 173.019 138.534 157.818 1.00 166.30 765 ALA A CA 1
ATOM 10927 C C . ALA A 1 783 ? 172.980 139.971 158.320 1.00 168.71 765 ALA A C 1
ATOM 10928 O O . ALA A 1 783 ? 172.069 140.730 157.978 1.00 168.74 765 ALA A O 1
ATOM 10935 N N . SER A 1 784 ? 173.975 140.344 159.121 1.00 167.37 766 SER A N 1
ATOM 10936 C CA . SER A 1 784 ? 174.006 141.641 159.783 1.00 161.20 766 SER A CA 1
ATOM 10937 C C . SER A 1 784 ? 174.975 142.576 159.073 1.00 157.84 766 SER A C 1
ATOM 10938 O O . SER A 1 784 ? 176.154 142.248 158.908 1.00 156.06 766 SER A O 1
ATOM 10946 N N . VAL A 1 785 ? 174.477 143.743 158.671 1.00 159.22 767 VAL A N 1
ATOM 10947 C CA . VAL A 1 785 ? 175.286 144.799 158.073 1.00 162.43 767 VAL A CA 1
ATOM 10948 C C . VAL A 1 785 ? 175.178 146.029 158.964 1.00 161.60 767 VAL A C 1
ATOM 10949 O O . VAL A 1 785 ? 174.069 146.455 159.307 1.00 159.82 767 VAL A O 1
ATOM 10962 N N . LYS A 1 786 ? 176.324 146.595 159.334 1.00 160.77 768 LYS A N 1
ATOM 10963 C CA . LYS A 1 786 ? 176.394 147.709 160.268 1.00 155.29 768 LYS A CA 1
ATOM 10964 C C . LYS A 1 786 ? 176.979 148.932 159.577 1.00 150.51 768 LYS A C 1
ATOM 10965 O O . LYS A 1 786 ? 177.865 148.812 158.725 1.00 149.20 768 LYS A O 1
ATOM 10984 N N . VAL A 1 787 ? 176.477 150.107 159.948 1.00 147.27 769 VAL A N 1
ATOM 10985 C CA . VAL A 1 787 ? 176.937 151.381 159.407 1.00 144.22 769 VAL A CA 1
ATOM 10986 C C . VAL A 1 787 ? 177.257 152.294 160.583 1.00 136.55 769 VAL A C 1
ATOM 10987 O O . VAL A 1 787 ? 176.396 152.534 161.438 1.00 130.61 769 VAL A O 1
ATOM 11000 N N . SER A 1 788 ? 178.487 152.799 160.626 1.00 133.99 770 SER A N 1
ATOM 11001 C CA . SER A 1 788 ? 178.931 153.728 161.656 1.00 125.12 770 SER A CA 1
ATOM 11002 C C . SER A 1 788 ? 179.388 155.024 161.001 1.00 119.43 770 SER A C 1
ATOM 11003 O O . SER A 1 788 ? 180.106 154.997 159.997 1.00 122.96 770 SER A O 1
ATOM 11011 N N . TYR A 1 789 ? 178.982 156.157 161.574 1.00 104.35 771 TYR A N 1
ATOM 11012 C CA . TYR A 1 789 ? 179.186 157.447 160.933 1.00 98.27 771 TYR A CA 1
ATOM 11013 C C . TYR A 1 789 ? 179.585 158.500 161.955 1.00 84.10 771 TYR A C 1
ATOM 11014 O O . TYR A 1 789 ? 179.335 158.364 163.154 1.00 81.22 771 TYR A O 1
ATOM 11032 N N . GLN A 1 790 ? 180.220 159.560 161.452 1.00 80.14 772 GLN A N 1
ATOM 11033 C CA . GLN A 1 790 ? 180.708 160.667 162.261 1.00 71.38 772 GLN A CA 1
ATOM 11034 C C . GLN A 1 790 ? 180.589 161.953 161.454 1.00 64.41 772 GLN A C 1
ATOM 11035 O O . GLN A 1 790 ? 179.941 161.994 160.405 1.00 73.46 772 GLN A O 1
ATOM 11049 N N . LEU A 1 791 ? 181.225 163.013 161.949 1.00 54.18 773 LEU A N 1
ATOM 11050 C CA . LEU A 1 791 ? 181.333 164.278 161.237 1.00 50.70 773 LEU A CA 1
ATOM 11051 C C . LEU A 1 791 ? 182.757 164.794 161.363 1.00 58.10 773 LEU A C 1
ATOM 11052 O O . LEU A 1 791 ? 183.359 164.696 162.436 1.00 73.54 773 LEU A O 1
ATOM 11068 N N . GLN A 1 792 ? 183.291 165.342 160.276 1.00 53.04 774 GLN A N 1
ATOM 11069 C CA . GLN A 1 792 ? 184.668 165.828 160.232 1.00 57.71 774 GLN A CA 1
ATOM 11070 C C . GLN A 1 792 ? 184.633 167.349 160.154 1.00 51.26 774 GLN A C 1
ATOM 11071 O O . GLN A 1 792 ? 184.697 167.929 159.069 1.00 56.67 774 GLN A O 1
ATOM 11085 N N . THR A 1 793 ? 184.545 167.986 161.305 1.00 48.19 775 THR A N 1
ATOM 11086 C CA . THR A 1 793 ? 184.308 169.415 161.416 1.00 46.46 775 THR A CA 1
ATOM 11087 C C . THR A 1 793 ? 185.604 170.191 161.248 1.00 45.10 775 THR A C 1
ATOM 11088 O O . THR A 1 793 ? 186.623 169.844 161.848 1.00 55.61 775 THR A O 1
ATOM 11099 N N . PRO A 1 794 ? 185.603 171.262 160.455 1.00 35.27 776 PRO A N 1
ATOM 11100 C CA . PRO A 1 794 ? 186.843 172.008 160.226 1.00 40.70 776 PRO A CA 1
ATOM 11101 C C . PRO A 1 794 ? 187.471 172.488 161.528 1.00 49.92 776 PRO A C 1
ATOM 11102 O O . PRO A 1 794 ? 186.889 172.404 162.610 1.00 54.47 776 PRO A O 1
ATOM 11113 N N . GLU A 1 795 ? 188.691 173.013 161.403 1.00 52.35 777 GLU A N 1
ATOM 11114 C CA . GLU A 1 795 ? 189.577 173.162 162.556 1.00 52.86 777 GLU A CA 1
ATOM 11115 C C . GLU A 1 795 ? 189.406 174.520 163.227 1.00 56.07 777 GLU A C 1
ATOM 11116 O O . GLU A 1 795 ? 189.012 174.600 164.395 1.00 61.33 777 GLU A O 1
ATOM 11128 N N . GLY A 1 796 ? 189.709 175.597 162.514 1.00 54.23 778 GLY A N 1
ATOM 11129 C CA . GLY A 1 796 ? 189.808 176.916 163.106 1.00 48.47 778 GLY A CA 1
ATOM 11130 C C . GLY A 1 796 ? 188.459 177.544 163.370 1.00 39.39 778 GLY A C 1
ATOM 11131 O O . GLY A 1 796 ? 187.410 176.905 163.254 1.00 48.56 778 GLY A O 1
ATOM 11135 N N . GLN A 1 797 ? 188.491 178.819 163.741 1.00 34.29 779 GLN A N 1
ATOM 11136 C CA . GLN A 1 797 ? 187.255 179.570 163.906 1.00 37.38 779 GLN A CA 1
ATOM 11137 C C . GLN A 1 797 ? 186.481 179.595 162.597 1.00 40.90 779 GLN A C 1
ATOM 11138 O O . GLN A 1 797 ? 187.064 179.690 161.513 1.00 51.48 779 GLN A O 1
ATOM 11152 N N . THR A 1 798 ? 185.160 179.521 162.701 1.00 32.31 780 THR A N 1
ATOM 11153 C CA . THR A 1 798 ? 184.291 179.483 161.540 1.00 28.28 780 THR A CA 1
ATOM 11154 C C . THR A 1 798 ? 183.200 180.529 161.688 1.00 32.51 780 THR A C 1
ATOM 11155 O O . THR A 1 798 ? 182.816 180.895 162.800 1.00 39.00 780 THR A O 1
ATOM 11166 N N . ASP A 1 799 ? 182.711 181.015 160.549 1.00 30.52 781 ASP A N 1
ATOM 11167 C CA . ASP A 1 799 ? 181.656 182.017 160.575 1.00 27.33 781 ASP A CA 1
ATOM 11168 C C . ASP A 1 799 ? 180.366 181.451 161.143 1.00 29.54 781 ASP A C 1
ATOM 11169 O O . ASP A 1 799 ? 179.629 182.158 161.836 1.00 31.55 781 ASP A O 1
ATOM 11178 N N . HIS A 1 800 ? 180.074 180.188 160.855 1.00 30.39 782 HIS A N 1
ATOM 11179 C CA . HIS A 1 800 ? 178.879 179.510 161.310 1.00 26.84 782 HIS A CA 1
ATOM 11180 C C . HIS A 1 800 ? 179.246 178.412 162.301 1.00 27.37 782 HIS A C 1
ATOM 11181 O O . HIS A 1 800 ? 180.285 177.767 162.150 1.00 35.61 782 HIS A O 1
ATOM 11195 N N . PRO A 1 801 ? 178.425 178.173 163.322 1.00 18.55 783 PRO A N 1
ATOM 11196 C CA . PRO A 1 801 ? 178.706 177.070 164.248 1.00 19.64 783 PRO A CA 1
ATOM 11197 C C . PRO A 1 801 ? 178.379 175.731 163.610 1.00 28.52 783 PRO A C 1
ATOM 11198 O O . PRO A 1 801 ? 177.224 175.445 163.282 1.00 38.54 783 PRO A O 1
ATOM 11209 N N . GLN A 1 802 ? 179.402 174.906 163.427 1.00 25.13 784 GLN A N 1
ATOM 11210 C CA . GLN A 1 802 ? 179.228 173.671 162.689 1.00 21.54 784 GLN A CA 1
ATOM 11211 C C . GLN A 1 802 ? 178.355 172.695 163.474 1.00 26.88 784 GLN A C 1
ATOM 11212 O O . GLN A 1 802 ? 178.334 172.723 164.704 1.00 34.33 784 GLN A O 1
ATOM 11226 N N . PRO A 1 803 ? 177.617 171.827 162.786 1.00 21.62 785 PRO A N 1
ATOM 11227 C CA . PRO A 1 803 ? 176.744 170.884 163.489 1.00 23.75 785 PRO A CA 1
ATOM 11228 C C . PRO A 1 803 ? 177.529 169.808 164.223 1.00 23.74 785 PRO A C 1
ATOM 11229 O O . PRO A 1 803 ? 178.683 169.502 163.921 1.00 27.74 785 PRO A O 1
ATOM 11240 N N . ILE A 1 804 ? 176.862 169.228 165.214 1.00 24.33 786 ILE A N 1
ATOM 11241 C CA . ILE A 1 804 ? 177.439 168.188 166.056 1.00 22.33 786 ILE A CA 1
ATOM 11242 C C . ILE A 1 804 ? 176.431 167.058 166.181 1.00 27.43 786 ILE A C 1
ATOM 11243 O O . ILE A 1 804 ? 175.235 167.297 166.358 1.00 34.84 786 ILE A O 1
ATOM 11259 N N . LEU A 1 805 ? 176.914 165.823 166.086 1.00 31.40 787 LEU A N 1
ATOM 11260 C CA . LEU A 1 805 ? 176.053 164.672 166.310 1.00 33.23 787 LEU A CA 1
ATOM 11261 C C . LEU A 1 805 ? 175.532 164.671 167.741 1.00 35.30 787 LEU A C 1
ATOM 11262 O O . LEU A 1 805 ? 176.184 165.163 168.664 1.00 41.04 787 LEU A O 1
ATOM 11278 N N . ASP A 1 806 ? 174.343 164.104 167.925 1.00 35.37 788 ASP A N 1
ATOM 11279 C CA . ASP A 1 806 ? 173.743 164.061 169.250 1.00 33.20 788 ASP A CA 1
ATOM 11280 C C . ASP A 1 806 ? 174.466 163.044 170.120 1.00 39.35 788 ASP A C 1
ATOM 11281 O O . ASP A 1 806 ? 174.733 161.917 169.694 1.00 46.65 788 ASP A O 1
ATOM 11290 N N . ARG A 1 807 ? 174.784 163.452 171.347 1.00 38.65 789 ARG A N 1
ATOM 11291 C CA . ARG A 1 807 ? 175.636 162.640 172.205 1.00 35.34 789 ARG A CA 1
ATOM 11292 C C . ARG A 1 807 ? 174.888 161.453 172.789 1.00 41.80 789 ARG A C 1
ATOM 11293 O O . ARG A 1 807 ? 175.515 160.543 173.341 1.00 52.25 789 ARG A O 1
ATOM 11314 N N . TYR A 1 808 ? 173.561 161.438 172.684 1.00 41.92 790 TYR A N 1
ATOM 11315 C CA . TYR A 1 808 ? 172.740 160.424 173.326 1.00 41.92 790 TYR A CA 1
ATOM 11316 C C . TYR A 1 808 ? 171.978 159.562 172.327 1.00 46.79 790 TYR A C 1
ATOM 11317 O O . TYR A 1 808 ? 171.047 158.852 172.716 1.00 53.02 790 TYR A O 1
ATOM 11335 N N . THR A 1 809 ? 172.350 159.612 171.053 1.00 45.17 791 THR A N 1
ATOM 11336 C CA . THR A 1 809 ? 171.817 158.711 170.044 1.00 47.47 791 THR A CA 1
ATOM 11337 C C . THR A 1 809 ? 172.974 157.947 169.423 1.00 55.13 791 THR A C 1
ATOM 11338 O O . THR A 1 809 ? 173.977 158.540 169.018 1.00 64.22 791 THR A O 1
ATOM 11349 N N . GLU A 1 810 ? 172.842 156.633 169.377 1.00 63.43 792 GLU A N 1
ATOM 11350 C CA . GLU A 1 810 ? 173.926 155.802 168.884 1.00 76.41 792 GLU A CA 1
ATOM 11351 C C . GLU A 1 810 ? 174.270 156.197 167.453 1.00 82.26 792 GLU A C 1
ATOM 11352 O O . GLU A 1 810 ? 173.375 156.246 166.599 1.00 84.53 792 GLU A O 1
ATOM 11364 N N . PRO A 1 811 ? 175.547 156.482 167.143 1.00 86.15 793 PRO A N 1
ATOM 11365 C CA . PRO A 1 811 ? 175.945 156.861 165.782 1.00 88.01 793 PRO A CA 1
ATOM 11366 C C . PRO A 1 811 ? 176.154 155.663 164.860 1.00 98.58 793 PRO A C 1
ATOM 11367 O O . PRO A 1 811 ? 177.161 155.564 164.158 1.00 101.52 793 PRO A O 1
ATOM 11378 N N . PHE A 1 812 ? 175.200 154.738 164.870 1.00 110.80 794 PHE A N 1
ATOM 11379 C CA . PHE A 1 812 ? 175.267 153.576 163.994 1.00 119.90 794 PHE A CA 1
ATOM 11380 C C . PHE A 1 812 ? 173.890 152.929 163.929 1.00 126.73 794 PHE A C 1
ATOM 11381 O O . PHE A 1 812 ? 173.014 153.196 164.756 1.00 124.69 794 PHE A O 1
ATOM 11398 N N . ALA A 1 813 ? 173.714 152.072 162.926 1.00 135.72 795 ALA A N 1
ATOM 11399 C CA . ALA A 1 813 ? 172.488 151.310 162.757 1.00 139.90 795 ALA A CA 1
ATOM 11400 C C . ALA A 1 813 ? 172.835 149.960 162.149 1.00 147.74 795 ALA A C 1
ATOM 11401 O O . ALA A 1 813 ? 173.842 149.821 161.448 1.00 148.63 795 ALA A O 1
ATOM 11408 N N . ILE A 1 814 ? 171.992 148.968 162.421 1.00 153.12 796 ILE A N 1
ATOM 11409 C CA . ILE A 1 814 ? 172.185 147.606 161.939 1.00 155.54 796 ILE A CA 1
ATOM 11410 C C . ILE A 1 814 ? 170.937 147.194 161.174 1.00 157.58 796 ILE A C 1
ATOM 11411 O O . ILE A 1 814 ? 169.817 147.350 161.673 1.00 157.91 796 ILE A O 1
ATOM 11427 N N . PHE A 1 815 ? 171.133 146.675 159.964 1.00 159.36 797 PHE A N 1
ATOM 11428 C CA . PHE A 1 815 ? 170.045 146.233 159.102 1.00 159.47 797 PHE A CA 1
ATOM 11429 C C . PHE A 1 815 ? 170.219 144.747 158.829 1.00 160.93 797 PHE A C 1
ATOM 11430 O O . PHE A 1 815 ? 171.326 144.296 158.515 1.00 159.12 797 PHE A O 1
ATOM 11447 N N . GLN A 1 816 ? 169.130 143.993 158.947 1.00 160.74 798 GLN A N 1
ATOM 11448 C CA . GLN A 1 816 ? 169.171 142.546 158.804 1.00 158.87 798 GLN A CA 1
ATOM 11449 C C . GLN A 1 816 ? 168.677 142.130 157.425 1.00 164.48 798 GLN A C 1
ATOM 11450 O O . GLN A 1 816 ? 167.690 142.667 156.915 1.00 165.41 798 GLN A O 1
ATOM 11464 N N . LEU A 1 817 ? 169.371 141.167 156.828 1.00 170.19 799 LEU A N 1
ATOM 11465 C CA . LEU A 1 817 ? 169.001 140.614 155.526 1.00 172.86 799 LEU A CA 1
ATOM 11466 C C . LEU A 1 817 ? 168.649 139.143 155.692 1.00 173.18 799 LEU A C 1
ATOM 11467 O O . LEU A 1 817 ? 169.557 138.313 155.885 1.00 170.98 799 LEU A O 1
ATOM 11483 N N . PRO A 1 818 ? 167.376 138.761 155.628 1.00 176.46 800 PRO A N 1
ATOM 11484 C CA . PRO A 1 818 ? 167.022 137.362 155.884 1.00 176.43 800 PRO A CA 1
ATOM 11485 C C . PRO A 1 818 ? 167.602 136.424 154.838 1.00 178.50 800 PRO A C 1
ATOM 11486 O O . PRO A 1 818 ? 167.775 136.780 153.670 1.00 176.49 800 PRO A O 1
ATOM 11497 N N . TYR A 1 819 ? 167.900 135.206 155.280 1.00 181.42 801 TYR A N 1
ATOM 11498 C CA . TYR A 1 819 ? 168.377 134.135 154.417 1.00 182.71 801 TYR A CA 1
ATOM 11499 C C . TYR A 1 819 ? 167.239 133.151 154.186 1.00 185.39 801 TYR A C 1
ATOM 11500 O O . TYR A 1 819 ? 166.583 132.721 155.141 1.00 186.84 801 TYR A O 1
ATOM 11518 N N . GLU A 1 820 ? 167.006 132.802 152.923 1.00 185.73 802 GLU A N 1
ATOM 11519 C CA . GLU A 1 820 ? 165.891 131.928 152.585 1.00 187.27 802 GLU A CA 1
ATOM 11520 C C . GLU A 1 820 ? 165.999 130.610 153.339 1.00 187.98 802 GLU A C 1
ATOM 11521 O O . GLU A 1 820 ? 167.055 129.971 153.354 1.00 186.36 802 GLU A O 1
ATOM 11533 N N . LYS A 1 821 ? 164.897 130.205 153.963 1.00 189.11 803 LYS A N 1
ATOM 11534 C CA . LYS A 1 821 ? 164.871 128.977 154.740 1.00 189.80 803 LYS A CA 1
ATOM 11535 C C . LYS A 1 821 ? 164.679 127.768 153.828 1.00 190.23 803 LYS A C 1
ATOM 11536 O O . LYS A 1 821 ? 164.228 127.880 152.685 1.00 189.63 803 LYS A O 1
ATOM 11555 N N . ALA A 1 822 ? 165.030 126.597 154.356 1.00 189.19 804 ALA A N 1
ATOM 11556 C CA . ALA A 1 822 ? 164.857 125.342 153.640 1.00 186.16 804 ALA A CA 1
ATOM 11557 C C . ALA A 1 822 ? 163.506 124.692 153.902 1.00 187.63 804 ALA A C 1
ATOM 11558 O O . ALA A 1 822 ? 163.217 123.644 153.315 1.00 183.69 804 ALA A O 1
ATOM 11565 N N . CYS A 1 823 ? 162.680 125.281 154.764 1.00 192.38 805 CYS A N 1
ATOM 11566 C CA . CYS A 1 823 ? 161.374 124.721 155.068 1.00 191.73 805 CYS A CA 1
ATOM 11567 C C . CYS A 1 823 ? 160.397 125.022 153.931 1.00 190.50 805 CYS A C 1
ATOM 11568 O O . CYS A 1 823 ? 160.761 125.558 152.881 1.00 190.24 805 CYS A O 1
ATOM 11576 N N . LYS A 1 824 ? 159.130 124.666 154.151 1.00 189.59 806 LYS A N 1
ATOM 11577 C CA . LYS A 1 824 ? 158.109 124.910 153.138 1.00 188.66 806 LYS A CA 1
ATOM 11578 C C . LYS A 1 824 ? 157.963 126.400 152.852 1.00 188.04 806 LYS A C 1
ATOM 11579 O O . LYS A 1 824 ? 157.846 126.809 151.691 1.00 182.76 806 LYS A O 1
ATOM 11598 N N . ASN A 1 825 ? 157.969 127.223 153.897 1.00 190.03 807 ASN A N 1
ATOM 11599 C CA . ASN A 1 825 ? 157.852 128.670 153.765 1.00 190.23 807 ASN A CA 1
ATOM 11600 C C . ASN A 1 825 ? 159.232 129.292 153.937 1.00 192.50 807 ASN A C 1
ATOM 11601 O O . ASN A 1 825 ? 159.837 129.186 155.010 1.00 193.55 807 ASN A O 1
ATOM 11612 N N . LYS A 1 826 ? 159.726 129.939 152.879 1.00 192.98 808 LYS A N 1
ATOM 11613 C CA . LYS A 1 826 ? 161.072 130.503 152.918 1.00 192.87 808 LYS A CA 1
ATOM 11614 C C . LYS A 1 826 ? 161.182 131.608 153.961 1.00 194.28 808 LYS A C 1
ATOM 11615 O O . LYS A 1 826 ? 162.170 131.672 154.702 1.00 195.82 808 LYS A O 1
ATOM 11634 N N . LEU A 1 827 ? 160.185 132.484 154.034 1.00 193.33 809 LEU A N 1
ATOM 11635 C CA . LEU A 1 827 ? 160.202 133.593 154.983 1.00 191.57 809 LEU A CA 1
ATOM 11636 C C . LEU A 1 827 ? 158.942 133.590 155.839 1.00 191.16 809 LEU A C 1
ATOM 11637 O O . LEU A 1 827 ? 157.830 133.686 155.321 1.00 191.20 809 LEU A O 1
ATOM 11653 N N . PRO B 2 99 ? 206.679 126.169 209.569 1.00 207.92 80 PRO B N 1
ATOM 11654 C CA . PRO B 2 99 ? 207.911 126.957 209.474 1.00 209.32 80 PRO B CA 1
ATOM 11655 C C . PRO B 2 99 ? 208.039 127.986 210.594 1.00 210.06 80 PRO B C 1
ATOM 11656 O O . PRO B 2 99 ? 207.064 128.254 211.295 1.00 210.06 80 PRO B O 1
ATOM 11667 N N . ARG B 2 100 ? 209.236 128.544 210.763 1.00 210.53 81 ARG B N 1
ATOM 11668 C CA . ARG B 2 100 ? 209.455 129.591 211.751 1.00 209.24 81 ARG B CA 1
ATOM 11669 C C . ARG B 2 100 ? 210.691 130.386 211.358 1.00 209.75 81 ARG B C 1
ATOM 11670 O O . ARG B 2 100 ? 211.529 129.924 210.579 1.00 209.67 81 ARG B O 1
ATOM 11691 N N . GLY B 2 101 ? 210.792 131.594 211.913 1.00 210.38 82 GLY B N 1
ATOM 11692 C CA . GLY B 2 101 ? 211.875 132.501 211.608 1.00 211.53 82 GLY B CA 1
ATOM 11693 C C . GLY B 2 101 ? 213.001 132.435 212.625 1.00 212.12 82 GLY B C 1
ATOM 11694 O O . GLY B 2 101 ? 213.035 131.586 213.518 1.00 209.53 82 GLY B O 1
ATOM 11698 N N . GLN B 2 102 ? 213.944 133.364 212.473 1.00 214.47 83 GLN B N 1
ATOM 11699 C CA . GLN B 2 102 ? 215.100 133.447 213.352 1.00 213.28 83 GLN B CA 1
ATOM 11700 C C . GLN B 2 102 ? 215.558 134.897 213.423 1.00 214.44 83 GLN B C 1
ATOM 11701 O O . GLN B 2 102 ? 215.254 135.708 212.546 1.00 214.97 83 GLN B O 1
ATOM 11715 N N . GLN B 2 103 ? 216.292 135.216 214.487 1.00 214.06 84 GLN B N 1
ATOM 11716 C CA . GLN B 2 103 ? 216.832 136.554 214.673 1.00 213.78 84 GLN B CA 1
ATOM 11717 C C . GLN B 2 103 ? 218.128 136.457 215.463 1.00 214.51 84 GLN B C 1
ATOM 11718 O O . GLN B 2 103 ? 218.322 135.528 216.252 1.00 213.17 84 GLN B O 1
ATOM 11732 N N . GLU B 2 104 ? 219.015 137.425 215.243 1.00 216.06 85 GLU B N 1
ATOM 11733 C CA . GLU B 2 104 ? 220.325 137.407 215.877 1.00 216.92 85 GLU B CA 1
ATOM 11734 C C . GLU B 2 104 ? 220.944 138.795 215.783 1.00 218.34 85 GLU B C 1
ATOM 11735 O O . GLU B 2 104 ? 220.586 139.590 214.911 1.00 216.73 85 GLU B O 1
ATOM 11747 N N . VAL B 2 105 ? 221.870 139.075 216.697 1.00 220.37 86 VAL B N 1
ATOM 11748 C CA . VAL B 2 105 ? 222.689 140.282 216.668 1.00 218.59 86 VAL B CA 1
ATOM 11749 C C . VAL B 2 105 ? 224.117 139.860 216.354 1.00 218.85 86 VAL B C 1
ATOM 11750 O O . VAL B 2 105 ? 224.677 138.990 217.033 1.00 218.54 86 VAL B O 1
ATOM 11763 N N . LEU B 2 106 ? 224.706 140.476 215.329 1.00 219.03 87 LEU B N 1
ATOM 11764 C CA . LEU B 2 106 ? 225.948 139.997 214.736 1.00 217.44 87 LEU B CA 1
ATOM 11765 C C . LEU B 2 106 ? 227.151 140.878 215.055 1.00 218.41 87 LEU B C 1
ATOM 11766 O O . LEU B 2 106 ? 228.205 140.711 214.433 1.00 217.47 87 LEU B O 1
ATOM 11782 N N . GLN B 2 107 ? 227.035 141.805 216.004 1.00 220.56 88 GLN B N 1
ATOM 11783 C CA . GLN B 2 107 ? 228.164 142.669 216.321 1.00 221.44 88 GLN B CA 1
ATOM 11784 C C . GLN B 2 107 ? 228.046 143.171 217.753 1.00 221.74 88 GLN B C 1
ATOM 11785 O O . GLN B 2 107 ? 226.963 143.180 218.344 1.00 220.36 88 GLN B O 1
ATOM 11799 N N . ASP B 2 108 ? 229.188 143.588 218.296 1.00 222.95 89 ASP B N 1
ATOM 11800 C CA . ASP B 2 108 ? 229.276 144.227 219.599 1.00 221.82 89 ASP B CA 1
ATOM 11801 C C . ASP B 2 108 ? 229.988 145.564 219.445 1.00 221.99 89 ASP B C 1
ATOM 11802 O O . ASP B 2 108 ? 230.896 145.709 218.621 1.00 221.60 89 ASP B O 1
ATOM 11811 N N . GLN B 2 109 ? 229.571 146.546 220.248 1.00 221.81 90 GLN B N 1
ATOM 11812 C CA . GLN B 2 109 ? 230.084 147.900 220.113 1.00 220.12 90 GLN B CA 1
ATOM 11813 C C . GLN B 2 109 ? 230.238 148.547 221.484 1.00 218.61 90 GLN B C 1
ATOM 11814 O O . GLN B 2 109 ? 229.260 148.581 222.248 1.00 216.68 90 GLN B O 1
ATOM 11828 N N . PRO B 2 110 ? 231.420 149.059 221.830 1.00 217.26 91 PRO B N 1
ATOM 11829 C CA . PRO B 2 110 ? 231.543 149.821 223.078 1.00 214.84 91 PRO B CA 1
ATOM 11830 C C . PRO B 2 110 ? 230.721 151.098 223.020 1.00 214.00 91 PRO B C 1
ATOM 11831 O O . PRO B 2 110 ? 230.548 151.707 221.961 1.00 212.98 91 PRO B O 1
ATOM 11842 N N . LEU B 2 111 ? 230.216 151.506 224.182 1.00 212.42 92 LEU B N 1
ATOM 11843 C CA . LEU B 2 111 ? 229.308 152.642 224.250 1.00 210.47 92 LEU B CA 1
ATOM 11844 C C . LEU B 2 111 ? 229.577 153.438 225.518 1.00 209.70 92 LEU B C 1
ATOM 11845 O O . LEU B 2 111 ? 230.190 152.947 226.470 1.00 209.81 92 LEU B O 1
ATOM 11861 N N . SER B 2 112 ? 229.104 154.682 225.513 1.00 209.28 93 SER B N 1
ATOM 11862 C CA . SER B 2 112 ? 229.237 155.573 226.656 1.00 205.99 93 SER B CA 1
ATOM 11863 C C . SER B 2 112 ? 228.052 156.526 226.669 1.00 201.95 93 SER B C 1
ATOM 11864 O O . SER B 2 112 ? 227.317 156.648 225.686 1.00 202.12 93 SER B O 1
ATOM 11872 N N . GLN B 2 113 ? 227.863 157.192 227.805 1.00 195.97 94 GLN B N 1
ATOM 11873 C CA . GLN B 2 113 ? 226.768 158.135 227.974 1.00 189.51 94 GLN B CA 1
ATOM 11874 C C . GLN B 2 113 ? 227.271 159.357 228.726 1.00 184.98 94 GLN B C 1
ATOM 11875 O O . GLN B 2 113 ? 228.185 159.266 229.549 1.00 187.38 94 GLN B O 1
ATOM 11889 N N . GLY B 2 114 ? 226.660 160.508 228.430 1.00 177.75 95 GLY B N 1
ATOM 11890 C CA . GLY B 2 114 ? 227.010 161.747 229.085 1.00 173.22 95 GLY B CA 1
ATOM 11891 C C . GLY B 2 114 ? 225.779 162.426 229.657 1.00 168.85 95 GLY B C 1
ATOM 11892 O O . GLY B 2 114 ? 224.644 161.986 229.455 1.00 167.94 95 GLY B O 1
ATOM 11896 N N . ALA B 2 115 ? 226.029 163.517 230.385 1.00 167.07 96 ALA B N 1
ATOM 11897 C CA . ALA B 2 115 ? 224.931 164.284 230.962 1.00 165.49 96 ALA B CA 1
ATOM 11898 C C . ALA B 2 115 ? 224.093 164.961 229.886 1.00 169.07 96 ALA B C 1
ATOM 11899 O O . ALA B 2 115 ? 222.885 165.147 230.071 1.00 168.74 96 ALA B O 1
ATOM 11906 N N . ARG B 2 116 ? 224.707 165.333 228.765 1.00 169.60 97 ARG B N 1
ATOM 11907 C CA . ARG B 2 116 ? 224.016 165.988 227.664 1.00 165.37 97 ARG B CA 1
ATOM 11908 C C . ARG B 2 116 ? 224.316 165.246 226.368 1.00 168.32 97 ARG B C 1
ATOM 11909 O O . ARG B 2 116 ? 225.124 164.314 226.328 1.00 172.38 97 ARG B O 1
ATOM 11930 N N . GLY B 2 117 ? 223.648 165.673 225.295 1.00 169.48 98 GLY B N 1
ATOM 11931 C CA . GLY B 2 117 ? 223.721 164.961 224.031 1.00 171.09 98 GLY B CA 1
ATOM 11932 C C . GLY B 2 117 ? 225.069 165.043 223.346 1.00 174.81 98 GLY B C 1
ATOM 11933 O O . GLY B 2 117 ? 225.338 164.254 222.434 1.00 175.57 98 GLY B O 1
ATOM 11937 N N . GLU B 2 118 ? 225.922 165.984 223.753 1.00 175.95 99 GLU B N 1
ATOM 11938 C CA . GLU B 2 118 ? 227.241 166.094 223.141 1.00 175.51 99 GLU B CA 1
ATOM 11939 C C . GLU B 2 118 ? 228.111 164.878 223.430 1.00 179.50 99 GLU B C 1
ATOM 11940 O O . GLU B 2 118 ? 229.118 164.673 222.743 1.00 179.10 99 GLU B O 1
ATOM 11952 N N . GLY B 2 119 ? 227.749 164.070 224.425 1.00 181.56 100 GLY B N 1
ATOM 11953 C CA . GLY B 2 119 ? 228.480 162.854 224.726 1.00 180.66 100 GLY B CA 1
ATOM 11954 C C . GLY B 2 119 ? 227.819 161.618 224.150 1.00 184.08 100 GLY B C 1
ATOM 11955 O O . GLY B 2 119 ? 228.099 160.497 224.585 1.00 186.39 100 GLY B O 1
ATOM 11959 N N . ALA B 2 120 ? 226.938 161.809 223.172 1.00 185.23 101 ALA B N 1
ATOM 11960 C CA . ALA B 2 120 ? 226.215 160.693 222.582 1.00 188.51 101 ALA B CA 1
ATOM 11961 C C . ALA B 2 120 ? 227.167 159.769 221.830 1.00 194.82 101 ALA B C 1
ATOM 11962 O O . ALA B 2 120 ? 228.164 160.205 221.248 1.00 191.98 101 ALA B O 1
ATOM 11969 N N . THR B 2 121 ? 226.847 158.472 221.848 1.00 201.97 102 THR B N 1
ATOM 11970 C CA . THR B 2 121 ? 227.668 157.450 221.208 1.00 203.41 102 THR B CA 1
ATOM 11971 C C . THR B 2 121 ? 226.954 156.798 220.026 1.00 203.54 102 THR B C 1
ATOM 11972 O O . THR B 2 121 ? 227.365 155.728 219.569 1.00 204.11 102 THR B O 1
ATOM 11983 N N . GLN B 2 122 ? 225.895 157.423 219.525 1.00 202.32 103 GLN B N 1
ATOM 11984 C CA . GLN B 2 122 ? 225.239 156.987 218.286 1.00 200.18 103 GLN B CA 1
ATOM 11985 C C . GLN B 2 122 ? 224.563 155.631 218.522 1.00 202.20 103 GLN B C 1
ATOM 11986 O O . GLN B 2 122 ? 224.180 155.300 219.651 1.00 200.50 103 GLN B O 1
ATOM 12000 N N . LEU B 2 123 ? 224.428 154.836 217.462 1.00 203.47 104 LEU B N 1
ATOM 12001 C CA . LEU B 2 123 ? 223.542 153.684 217.457 1.00 204.39 104 LEU B CA 1
ATOM 12002 C C . LEU B 2 123 ? 224.174 152.484 218.162 1.00 205.51 104 LEU B C 1
ATOM 12003 O O . LEU B 2 123 ? 225.328 152.510 218.600 1.00 205.54 104 LEU B O 1
ATOM 12019 N N . ALA B 2 124 ? 223.380 151.418 218.268 1.00 207.41 105 ALA B N 1
ATOM 12020 C CA . ALA B 2 124 ? 223.775 150.137 218.837 1.00 208.39 105 ALA B CA 1
ATOM 12021 C C . ALA B 2 124 ? 224.704 149.403 217.877 1.00 209.79 105 ALA B C 1
ATOM 12022 O O . ALA B 2 124 ? 224.981 149.913 216.783 1.00 208.47 105 ALA B O 1
ATOM 12029 N N . PRO B 2 125 ? 225.223 148.229 218.248 1.00 211.37 106 PRO B N 1
ATOM 12030 C CA . PRO B 2 125 ? 226.030 147.449 217.303 1.00 214.62 106 PRO B CA 1
ATOM 12031 C C . PRO B 2 125 ? 225.420 147.426 215.908 1.00 215.69 106 PRO B C 1
ATOM 12032 O O . PRO B 2 125 ? 224.206 147.300 215.735 1.00 215.48 106 PRO B O 1
ATOM 12043 N N . GLN B 2 126 ? 226.294 147.552 214.907 1.00 217.56 107 GLN B N 1
ATOM 12044 C CA . GLN B 2 126 ? 225.847 147.783 213.537 1.00 217.31 107 GLN B CA 1
ATOM 12045 C C . GLN B 2 126 ? 225.043 146.606 212.995 1.00 218.10 107 GLN B C 1
ATOM 12046 O O . GLN B 2 126 ? 223.913 146.779 212.525 1.00 217.41 107 GLN B O 1
ATOM 12060 N N . ARG B 2 127 ? 225.597 145.401 213.071 1.00 218.32 108 ARG B N 1
ATOM 12061 C CA . ARG B 2 127 ? 225.118 144.271 212.285 1.00 216.86 108 ARG B CA 1
ATOM 12062 C C . ARG B 2 127 ? 224.040 143.497 213.033 1.00 218.16 108 ARG B C 1
ATOM 12063 O O . ARG B 2 127 ? 224.146 143.282 214.245 1.00 217.71 108 ARG B O 1
ATOM 12084 N N . VAL B 2 128 ? 223.001 143.090 212.299 1.00 219.23 109 VAL B N 1
ATOM 12085 C CA . VAL B 2 128 ? 221.946 142.220 212.802 1.00 218.53 109 VAL B CA 1
ATOM 12086 C C . VAL B 2 128 ? 221.464 14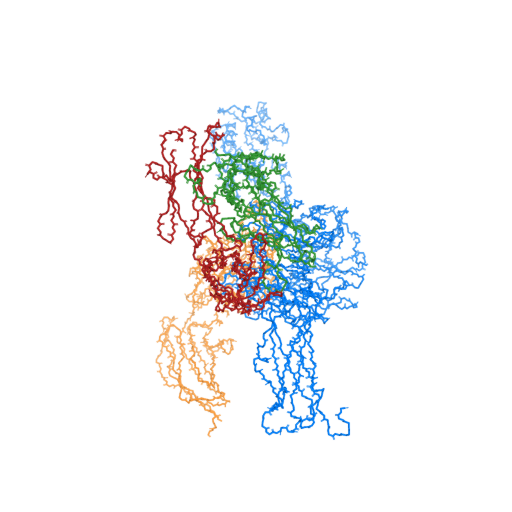1.354 211.645 1.00 218.06 109 VAL B C 1
ATOM 12087 O O . VAL B 2 128 ? 221.748 141.625 210.476 1.00 218.49 109 VAL B O 1
ATOM 12100 N N . ARG B 2 129 ? 220.723 140.299 211.982 1.00 216.73 110 ARG B N 1
ATOM 12101 C CA . ARG B 2 129 ? 220.259 139.338 210.992 1.00 215.38 110 ARG B CA 1
ATOM 12102 C C . ARG B 2 129 ? 218.841 138.898 211.326 1.00 214.89 110 ARG B C 1
ATOM 12103 O O . ARG B 2 129 ? 218.448 138.847 212.494 1.00 213.74 110 ARG B O 1
ATOM 12124 N N . VAL B 2 130 ? 218.078 138.580 210.282 1.00 215.32 111 VAL B N 1
ATOM 12125 C CA . VAL B 2 130 ? 216.709 138.091 210.424 1.00 214.62 111 VAL B CA 1
ATOM 12126 C C . VAL B 2 130 ? 216.412 137.142 209.271 1.00 215.54 111 VAL B C 1
ATOM 12127 O O . VAL B 2 130 ? 216.856 137.360 208.139 1.00 215.79 111 VAL B O 1
ATOM 12140 N N . THR B 2 131 ? 215.656 136.086 209.566 1.00 216.71 112 THR B N 1
ATOM 12141 C CA . THR B 2 131 ? 215.149 135.158 208.564 1.00 216.15 112 THR B CA 1
ATOM 12142 C C . THR B 2 131 ? 213.665 134.939 208.818 1.00 216.89 112 THR B C 1
ATOM 12143 O O . THR B 2 131 ? 213.232 134.867 209.971 1.00 217.08 112 THR B O 1
ATOM 12154 N N . LEU B 2 132 ? 212.887 134.839 207.741 1.00 217.23 113 LEU B N 1
ATOM 12155 C CA . LEU B 2 132 ? 211.436 134.793 207.842 1.00 216.32 113 LEU B CA 1
ATOM 12156 C C . LEU B 2 132 ? 210.862 133.742 206.904 1.00 216.50 113 LEU B C 1
ATOM 12157 O O . LEU B 2 132 ? 211.437 133.432 205.857 1.00 216.76 113 LEU B O 1
ATOM 12173 N N . ARG B 2 133 ? 209.716 133.203 207.297 1.00 216.67 114 ARG B N 1
ATOM 12174 C CA . ARG B 2 133 ? 208.894 132.320 206.488 1.00 216.74 114 ARG B CA 1
ATOM 12175 C C . ARG B 2 133 ? 207.448 132.774 206.604 1.00 216.59 114 ARG B C 1
ATOM 12176 O O . ARG B 2 133 ? 207.081 133.458 207.566 1.00 217.50 114 ARG B O 1
ATOM 12197 N N . PRO B 2 134 ? 206.601 132.420 205.637 1.00 214.19 115 PRO B N 1
ATOM 12198 C CA . PRO B 2 134 ? 205.232 132.954 205.634 1.00 210.95 115 PRO B CA 1
ATOM 12199 C C . PRO B 2 134 ? 204.490 132.642 206.927 1.00 211.31 115 PRO B C 1
ATOM 12200 O O . PRO B 2 134 ? 204.553 131.528 207.452 1.00 209.05 115 PRO B O 1
ATOM 12211 N N . GLY B 2 135 ? 203.776 133.645 207.432 1.00 209.37 116 GLY B N 1
ATOM 12212 C CA . GLY B 2 135 ? 202.947 133.466 208.608 1.00 206.24 116 GLY B CA 1
ATOM 12213 C C . GLY B 2 135 ? 203.691 133.359 209.920 1.00 211.18 116 GLY B C 1
ATOM 12214 O O . GLY B 2 135 ? 203.145 132.808 210.879 1.00 208.33 116 GLY B O 1
ATOM 12218 N N . GLU B 2 136 ? 204.923 133.871 209.999 1.00 215.87 117 GLU B N 1
ATOM 12219 C CA . GLU B 2 136 ? 205.719 133.794 211.225 1.00 213.85 117 GLU B CA 1
ATOM 12220 C C . GLU B 2 136 ? 206.654 134.998 211.280 1.00 213.67 117 GLU B C 1
ATOM 12221 O O . GLU B 2 136 ? 207.724 134.995 210.652 1.00 213.55 117 GLU B O 1
ATOM 12233 N N . PRO B 2 137 ? 206.290 136.046 212.018 1.00 213.62 118 PRO B N 1
ATOM 12234 C CA . PRO B 2 137 ? 207.182 137.206 212.147 1.00 213.38 118 PRO B CA 1
ATOM 12235 C C . PRO B 2 137 ? 208.351 136.923 213.082 1.00 212.15 118 PRO B C 1
ATOM 12236 O O . PRO B 2 137 ? 208.416 135.903 213.770 1.00 211.65 118 PRO B O 1
ATOM 12247 N N . GLN B 2 138 ? 209.292 137.867 213.093 1.00 211.11 119 GLN B N 1
ATOM 12248 C CA . GLN B 2 138 ? 210.447 137.830 213.980 1.00 210.43 119 GLN B CA 1
ATOM 12249 C C . GLN B 2 138 ? 210.729 139.243 214.472 1.00 211.18 119 GLN B C 1
ATOM 12250 O O . GLN B 2 138 ? 210.180 140.218 213.955 1.00 213.04 119 GLN B O 1
ATOM 12264 N N . GLN B 2 139 ? 211.587 139.350 215.487 1.00 210.47 120 GLN B N 1
ATOM 12265 C CA . GLN B 2 139 ? 211.860 140.633 216.122 1.00 208.55 120 GLN B CA 1
ATOM 12266 C C . GLN B 2 139 ? 213.324 140.724 216.535 1.00 209.04 120 GLN B C 1
ATOM 12267 O O . GLN B 2 139 ? 214.019 139.716 216.684 1.00 208.60 120 GLN B O 1
ATOM 12281 N N . LEU B 2 140 ? 213.778 141.964 216.720 1.00 209.88 121 LEU B N 1
ATOM 12282 C CA . LEU B 2 140 ? 215.131 142.274 217.157 1.00 208.85 121 LEU B CA 1
ATOM 12283 C C . LEU B 2 140 ? 215.066 143.437 218.138 1.00 208.52 121 LEU B C 1
ATOM 12284 O O . LEU B 2 140 ? 213.994 143.979 218.420 1.00 208.52 121 LEU B O 1
ATOM 12300 N N . GLN B 2 141 ? 216.228 143.823 218.663 1.00 209.03 122 GLN B N 1
ATOM 12301 C CA . GLN B 2 141 ? 216.340 144.955 219.572 1.00 209.13 122 GLN B CA 1
ATOM 12302 C C . GLN B 2 141 ? 217.511 145.839 219.166 1.00 210.18 122 GLN B C 1
ATOM 12303 O O . GLN B 2 141 ? 218.544 145.348 218.702 1.00 208.37 122 GLN B O 1
ATOM 12317 N N . VAL B 2 142 ? 217.338 147.148 219.350 1.00 211.30 123 VAL B N 1
ATOM 12318 C CA . VAL B 2 142 ? 218.337 148.151 219.003 1.00 209.74 123 VAL B CA 1
ATOM 12319 C C . VAL B 2 142 ? 218.345 149.200 220.109 1.00 208.43 123 VAL B C 1
ATOM 12320 O O . VAL B 2 142 ? 217.381 149.330 220.869 1.00 207.44 123 VAL B O 1
ATOM 12333 N N . ARG B 2 143 ? 219.448 149.939 220.212 1.00 207.29 124 ARG B N 1
ATOM 12334 C CA . ARG B 2 143 ? 219.589 150.996 221.202 1.00 204.99 124 ARG B CA 1
ATOM 12335 C C . ARG B 2 143 ? 220.287 152.199 220.585 1.00 202.92 124 ARG B C 1
ATOM 12336 O O . ARG B 2 143 ? 221.059 152.070 219.631 1.00 201.93 124 ARG B O 1
ATOM 12357 N N . PHE B 2 144 ? 219.999 153.376 221.139 1.00 201.52 125 PHE B N 1
ATOM 12358 C CA . PHE B 2 144 ? 220.653 154.619 220.754 1.00 200.65 125 PHE B CA 1
ATOM 12359 C C . PHE B 2 144 ? 221.078 155.352 222.017 1.00 199.21 125 PHE B C 1
ATOM 12360 O O . PHE B 2 144 ? 220.273 155.521 222.937 1.00 197.58 125 PHE B O 1
ATOM 12377 N N . LEU B 2 145 ? 222.338 155.792 222.055 1.00 198.94 126 LEU B N 1
ATOM 12378 C CA . LEU B 2 145 ? 222.912 156.415 223.249 1.00 197.32 126 LEU B CA 1
ATOM 12379 C C . LEU B 2 145 ? 222.774 157.932 223.141 1.00 194.82 126 LEU B C 1
ATOM 12380 O O . LEU B 2 145 ? 223.717 158.659 222.824 1.00 192.34 126 LEU B O 1
ATOM 12396 N N . ARG B 2 146 ? 221.561 158.411 223.414 1.00 193.64 127 ARG B N 1
ATOM 12397 C CA . ARG B 2 146 ? 221.272 159.837 223.489 1.00 189.23 127 ARG B CA 1
ATOM 12398 C C . ARG B 2 146 ? 220.406 160.089 224.714 1.00 185.92 127 ARG B C 1
ATOM 12399 O O . ARG B 2 146 ? 219.475 159.323 224.984 1.00 186.35 127 ARG B O 1
ATOM 12420 N N . ALA B 2 147 ? 220.709 161.157 225.449 1.00 180.34 128 ALA B N 1
ATOM 12421 C CA . ALA B 2 147 ? 220.078 161.438 226.737 1.00 177.39 128 ALA B CA 1
ATOM 12422 C C . ALA B 2 147 ? 219.655 162.900 226.831 1.00 170.75 128 ALA B C 1
ATOM 12423 O O . ALA B 2 147 ? 219.924 163.588 227.817 1.00 168.52 128 ALA B O 1
ATOM 12430 N N . GLU B 2 148 ? 218.981 163.397 225.797 1.00 164.94 129 GLU B N 1
ATOM 12431 C CA . GLU B 2 148 ? 218.418 164.741 225.837 1.00 154.42 129 GLU B CA 1
ATOM 12432 C C . GLU B 2 148 ? 217.411 164.890 224.705 1.00 141.92 129 GLU B C 1
ATOM 12433 O O . GLU B 2 148 ? 217.278 164.018 223.843 1.00 145.95 129 GLU B O 1
ATOM 12445 N N . GLY B 2 149 ? 216.703 166.016 224.720 1.00 118.50 130 GLY B N 1
ATOM 12446 C CA . GLY B 2 149 ? 215.661 166.282 223.754 1.00 101.67 130 GLY B CA 1
ATOM 12447 C C . GLY B 2 149 ? 216.192 166.907 222.478 1.00 89.67 130 GLY B C 1
ATOM 12448 O O . GLY B 2 149 ? 217.385 167.165 222.312 1.00 94.43 130 GLY B O 1
ATOM 12452 N N . TYR B 2 150 ? 215.267 167.178 221.572 1.00 75.84 131 TYR B N 1
ATOM 12453 C CA . TYR B 2 150 ? 215.554 167.632 220.223 1.00 73.17 131 TYR B CA 1
ATOM 12454 C C . TYR B 2 150 ? 214.848 168.952 219.963 1.00 62.43 131 TYR B C 1
ATOM 12455 O O . TYR B 2 150 ? 213.874 169.291 220.643 1.00 67.09 131 TYR B O 1
ATOM 12473 N N . PRO B 2 151 ? 215.317 169.721 218.983 1.00 45.31 132 PRO B N 1
ATOM 12474 C CA . PRO B 2 151 ? 214.852 171.102 218.836 1.00 44.86 132 PRO B CA 1
ATOM 12475 C C . PRO B 2 151 ? 213.338 171.225 218.746 1.00 47.36 132 PRO B C 1
ATOM 12476 O O . PRO B 2 151 ? 212.617 170.252 218.525 1.00 57.53 132 PRO B O 1
ATOM 12487 N N . VAL B 2 152 ? 212.864 172.461 218.916 1.00 45.23 133 VAL B N 1
ATOM 12488 C CA . VAL B 2 152 ? 211.441 172.785 218.885 1.00 37.08 133 VAL B CA 1
ATOM 12489 C C . VAL B 2 152 ? 211.281 174.236 218.455 1.00 41.77 133 VAL B C 1
ATOM 12490 O O . VAL B 2 152 ? 212.150 175.073 218.710 1.00 53.12 133 VAL B O 1
ATOM 12503 N N . ASP B 2 153 ? 210.157 174.534 217.808 1.00 32.56 134 ASP B N 1
ATOM 12504 C CA . ASP B 2 153 ? 209.788 175.895 217.442 1.00 29.51 134 ASP B CA 1
ATOM 12505 C C . ASP B 2 153 ? 208.329 176.111 217.794 1.00 31.27 134 ASP B C 1
ATOM 12506 O O . ASP B 2 153 ? 207.448 175.527 217.160 1.00 41.08 134 ASP B O 1
ATOM 12515 N N . LEU B 2 154 ? 208.071 176.955 218.783 1.00 30.89 135 LEU B N 1
ATOM 12516 C CA . LEU B 2 154 ? 206.718 177.277 219.203 1.00 28.84 135 LEU B CA 1
ATOM 12517 C C . LEU B 2 154 ? 206.392 178.689 218.758 1.00 31.47 135 LEU B C 1
ATOM 12518 O O . LEU B 2 154 ? 207.138 179.624 219.061 1.00 38.35 135 LEU B O 1
ATOM 12534 N N . TYR B 2 155 ? 205.292 178.842 218.032 1.00 27.89 136 TYR B N 1
ATOM 12535 C CA . TYR B 2 155 ? 204.769 180.148 217.668 1.00 25.23 136 TYR B CA 1
ATOM 12536 C C . TYR B 2 155 ? 203.508 180.406 218.471 1.00 29.31 136 TYR B C 1
ATOM 12537 O O . TYR B 2 155 ? 202.543 179.644 218.379 1.00 32.63 136 TYR B O 1
ATOM 12555 N N . TYR B 2 156 ? 203.520 181.475 219.253 1.00 33.48 137 TYR B N 1
ATOM 12556 C CA . TYR B 2 156 ? 202.385 181.853 220.073 1.00 31.53 137 TYR B CA 1
ATOM 12557 C C . TYR B 2 156 ? 201.542 182.863 219.311 1.00 30.54 137 TYR B C 1
ATOM 12558 O O . TYR B 2 156 ? 202.075 183.746 218.636 1.00 38.45 137 TYR B O 1
ATOM 12576 N N . LEU B 2 157 ? 200.225 182.719 219.407 1.00 27.23 138 LEU B N 1
ATOM 12577 C CA . LEU B 2 157 ? 199.313 183.496 218.577 1.00 26.93 138 LEU B CA 1
ATOM 12578 C C . LEU B 2 157 ? 198.069 183.792 219.400 1.00 32.01 138 LEU B C 1
ATOM 12579 O O . LEU B 2 157 ? 197.214 182.917 219.553 1.00 36.40 138 LEU B O 1
ATOM 12595 N N . MET B 2 158 ? 197.961 185.012 219.923 1.00 34.59 139 MET B N 1
ATOM 12596 C CA . MET B 2 158 ? 196.842 185.393 220.773 1.00 35.49 139 MET B CA 1
ATOM 12597 C C . MET B 2 158 ? 195.850 186.252 220.008 1.00 34.63 139 MET B C 1
ATOM 12598 O O . MET B 2 158 ? 196.235 187.095 219.194 1.00 35.39 139 MET B O 1
ATOM 12612 N N . ASP B 2 159 ? 194.571 186.022 220.277 1.00 33.06 140 ASP B N 1
ATOM 12613 C CA . ASP B 2 159 ? 193.537 186.974 219.912 1.00 34.49 140 ASP B CA 1
ATOM 12614 C C . ASP B 2 159 ? 193.572 188.156 220.869 1.00 40.89 140 ASP B C 1
ATOM 12615 O O . ASP B 2 159 ? 193.669 187.984 222.086 1.00 50.79 140 ASP B O 1
ATOM 12624 N N . LEU B 2 160 ? 193.501 189.365 220.315 1.00 39.19 141 LEU B N 1
ATOM 12625 C CA . LEU B 2 160 ? 193.536 190.583 221.114 1.00 35.48 141 LEU B CA 1
ATOM 12626 C C . LEU B 2 160 ? 192.238 191.371 221.011 1.00 38.45 141 LEU B C 1
ATOM 12627 O O . LEU B 2 160 ? 192.252 192.593 221.148 1.00 42.13 141 LEU B O 1
ATOM 12643 N N . SER B 2 161 ? 191.114 190.706 220.770 1.00 38.85 142 SER B N 1
ATOM 12644 C CA . SER B 2 161 ? 189.847 191.414 220.747 1.00 40.21 142 SER B CA 1
ATOM 12645 C C . SER B 2 161 ? 189.489 191.862 222.159 1.00 42.47 142 SER B C 1
ATOM 12646 O O . SER B 2 161 ? 190.087 191.430 223.145 1.00 46.35 142 SER B O 1
ATOM 12654 N N . TYR B 2 162 ? 188.507 192.760 222.253 1.00 43.90 143 TYR B N 1
ATOM 12655 C CA . TYR B 2 162 ? 188.166 193.324 223.553 1.00 41.44 143 TYR B CA 1
ATOM 12656 C C . TYR B 2 162 ? 187.566 192.279 224.478 1.00 46.58 143 TYR B C 1
ATOM 12657 O O . TYR B 2 162 ? 187.632 192.425 225.703 1.00 51.37 143 TYR B O 1
ATOM 12675 N N . SER B 2 163 ? 186.976 191.226 223.920 1.00 43.81 144 SER B N 1
ATOM 12676 C CA . SER B 2 163 ? 186.432 190.158 224.742 1.00 38.72 144 SER B CA 1
ATOM 12677 C C . SER B 2 163 ? 187.513 189.397 225.487 1.00 39.70 144 SER B C 1
ATOM 12678 O O . SER B 2 163 ? 187.192 188.650 226.415 1.00 47.52 144 SER B O 1
ATOM 12686 N N . MET B 2 164 ? 188.772 189.561 225.103 1.00 41.12 145 MET B N 1
ATOM 12687 C CA . MET B 2 164 ? 189.881 188.839 225.703 1.00 41.01 145 MET B CA 1
ATOM 12688 C C . MET B 2 164 ? 190.558 189.618 226.816 1.00 44.12 145 MET B C 1
ATOM 12689 O O . MET B 2 164 ? 191.592 189.172 227.322 1.00 52.63 145 MET B O 1
ATOM 12703 N N . LYS B 2 165 ? 190.008 190.765 227.214 1.00 40.33 146 LYS B N 1
ATOM 12704 C CA . LYS B 2 165 ? 190.641 191.547 228.268 1.00 42.91 146 LYS B CA 1
ATOM 12705 C C . LYS B 2 165 ? 190.746 190.739 229.554 1.00 45.46 146 LYS B C 1
ATOM 12706 O O . LYS B 2 165 ? 191.795 190.730 230.209 1.00 45.14 146 LYS B O 1
ATOM 12725 N N . ASP B 2 166 ? 189.668 190.049 229.926 1.00 43.53 147 ASP B N 1
ATOM 12726 C CA . ASP B 2 166 ? 189.680 189.212 231.120 1.00 39.45 147 ASP B CA 1
ATOM 12727 C C . ASP B 2 166 ? 190.559 187.981 230.952 1.00 45.78 147 ASP B C 1
ATOM 12728 O O . ASP B 2 166 ? 191.138 187.504 231.933 1.00 51.46 147 ASP B O 1
ATOM 12737 N N . ASP B 2 167 ? 190.676 187.458 229.733 1.00 48.06 148 ASP B N 1
ATOM 12738 C CA . ASP B 2 167 ? 191.422 186.233 229.480 1.00 47.15 148 ASP B CA 1
ATOM 12739 C C . ASP B 2 167 ? 192.892 186.475 229.174 1.00 47.51 148 ASP B C 1
ATOM 12740 O O . ASP B 2 167 ? 193.614 185.517 228.888 1.00 50.77 148 ASP B O 1
ATOM 12749 N N . LEU B 2 168 ? 193.351 187.723 229.227 1.00 43.87 149 LEU B N 1
ATOM 12750 C CA . LEU B 2 168 ? 194.729 188.026 228.863 1.00 46.83 149 LEU B CA 1
ATOM 12751 C C . LEU B 2 168 ? 195.710 187.457 229.881 1.00 48.83 149 LEU B C 1
ATOM 12752 O O . LEU B 2 168 ? 196.767 186.929 229.510 1.00 53.52 149 LEU B O 1
ATOM 12768 N N . GLU B 2 169 ? 195.382 187.556 231.170 1.00 50.58 150 GLU B N 1
ATOM 12769 C CA . GLU B 2 169 ? 196.274 187.032 232.200 1.00 50.99 150 GLU B CA 1
ATOM 12770 C C . GLU B 2 169 ? 196.425 185.524 232.074 1.00 48.73 150 GLU B C 1
ATOM 12771 O O . GLU B 2 169 ? 197.513 184.978 232.298 1.00 50.65 150 GLU B O 1
ATOM 12783 N N . ARG B 2 170 ? 195.338 184.831 231.729 1.00 43.88 151 ARG B N 1
ATOM 12784 C CA . ARG B 2 170 ? 195.422 183.397 231.479 1.00 45.25 151 ARG B CA 1
ATOM 12785 C C . ARG B 2 170 ? 196.400 183.095 230.353 1.00 44.81 151 ARG B C 1
ATOM 12786 O O . ARG B 2 170 ? 197.175 182.138 230.434 1.00 47.92 151 ARG B O 1
ATOM 12807 N N . VAL B 2 171 ? 196.409 183.927 229.312 1.00 44.94 152 VAL B N 1
ATOM 12808 C CA . VAL B 2 171 ? 197.312 183.706 228.187 1.00 40.74 152 VAL B CA 1
ATOM 12809 C C . VAL B 2 171 ? 198.755 183.966 228.598 1.00 42.10 152 VAL B C 1
ATOM 12810 O O . VAL B 2 171 ? 199.672 183.244 228.188 1.00 45.82 152 VAL B O 1
ATOM 12823 N N . ARG B 2 172 ? 198.985 184.999 229.409 1.00 39.47 153 ARG B N 1
ATOM 12824 C CA . ARG B 2 172 ? 200.342 185.272 229.874 1.00 43.27 153 ARG B CA 1
ATOM 12825 C C . ARG B 2 172 ? 200.876 184.128 230.736 1.00 46.35 153 ARG B C 1
ATOM 12826 O O . ARG B 2 172 ? 202.008 183.652 230.535 1.00 50.27 153 ARG B O 1
ATOM 12847 N N . GLN B 2 173 ? 200.071 183.662 231.693 1.00 44.42 154 GLN B N 1
ATOM 12848 C CA . GLN B 2 173 ? 200.484 182.517 232.494 1.00 41.60 154 GLN B CA 1
ATOM 12849 C C . GLN B 2 173 ? 200.721 181.297 231.620 1.00 41.64 154 GLN B C 1
ATOM 12850 O O . GLN B 2 173 ? 201.682 180.549 231.833 1.00 46.30 154 GLN B O 1
ATOM 12864 N N . LEU B 2 174 ? 199.849 181.070 230.637 1.00 40.87 155 LEU B N 1
ATOM 12865 C CA . LEU B 2 174 ? 200.020 179.912 229.775 1.00 39.48 155 LEU B CA 1
ATOM 12866 C C . LEU B 2 174 ? 201.343 179.986 229.037 1.00 42.93 155 LEU B C 1
ATOM 12867 O O . LEU B 2 174 ? 202.061 178.991 228.964 1.00 46.90 155 LEU B O 1
ATOM 12883 N N . GLY B 2 175 ? 201.694 181.157 228.509 1.00 42.64 156 GLY B N 1
ATOM 12884 C CA . GLY B 2 175 ? 202.952 181.278 227.788 1.00 40.62 156 GLY B CA 1
ATOM 12885 C C . GLY B 2 175 ? 204.157 181.010 228.669 1.00 40.20 156 GLY B C 1
ATOM 12886 O O . GLY B 2 175 ? 205.094 180.302 228.271 1.00 43.76 156 GLY B O 1
ATOM 12890 N N . HIS B 2 176 ? 204.158 181.570 229.880 1.00 42.89 157 HIS B N 1
ATOM 12891 C CA . HIS B 2 176 ? 205.267 181.283 230.785 1.00 42.49 157 HIS B CA 1
ATOM 12892 C C . HIS B 2 176 ? 205.353 179.793 231.095 1.00 39.00 157 HIS B C 1
ATOM 12893 O O . HIS B 2 176 ? 206.448 179.215 231.108 1.00 43.12 157 HIS B O 1
ATOM 12907 N N . ALA B 2 177 ? 204.208 179.152 231.336 1.00 39.54 158 ALA B N 1
ATOM 12908 C CA . ALA B 2 177 ? 204.201 177.717 231.587 1.00 36.07 158 ALA B CA 1
ATOM 12909 C C . ALA B 2 177 ? 204.748 176.960 230.390 1.00 38.05 158 ALA B C 1
ATOM 12910 O O . ALA B 2 177 ? 205.516 176.003 230.542 1.00 43.69 158 ALA B O 1
ATOM 12917 N N . LEU B 2 178 ? 204.335 177.363 229.190 1.00 39.45 159 LEU B N 1
ATOM 12918 C CA . LEU B 2 178 ? 204.825 176.760 227.961 1.00 38.97 159 LEU B CA 1
ATOM 12919 C C . LEU B 2 178 ? 206.339 176.715 227.969 1.00 38.63 159 LEU B C 1
ATOM 12920 O O . LEU B 2 178 ? 206.962 175.649 227.858 1.00 41.52 159 LEU B O 1
ATOM 12936 N N . LEU B 2 179 ? 206.938 177.896 228.094 1.00 37.76 160 LEU B N 1
ATOM 12937 C CA . LEU B 2 179 ? 208.385 178.008 227.988 1.00 35.73 160 LEU B CA 1
ATOM 12938 C C . LEU B 2 179 ? 209.074 177.216 229.093 1.00 37.15 160 LEU B C 1
ATOM 12939 O O . LEU B 2 179 ? 210.055 176.504 228.839 1.00 42.00 160 LEU B O 1
ATOM 12955 N N . VAL B 2 180 ? 208.556 177.294 230.321 1.00 36.87 161 VAL B N 1
ATOM 12956 C CA . VAL B 2 180 ? 209.250 176.684 231.452 1.00 34.64 161 VAL B CA 1
ATOM 12957 C C . VAL B 2 180 ? 209.180 175.164 231.372 1.00 32.73 161 VAL B C 1
ATOM 12958 O O . VAL B 2 180 ? 210.145 174.468 231.704 1.00 37.91 161 VAL B O 1
ATOM 12971 N N . ARG B 2 181 ? 208.037 174.619 230.950 1.00 34.47 162 ARG B N 1
ATOM 12972 C CA . ARG B 2 181 ? 207.933 173.171 230.819 1.00 38.70 162 ARG B CA 1
ATOM 12973 C C . ARG B 2 181 ? 208.778 172.664 229.664 1.00 38.90 162 ARG B C 1
ATOM 12974 O O . ARG B 2 181 ? 209.418 171.614 229.772 1.00 44.90 162 ARG B O 1
ATOM 12995 N N . LEU B 2 182 ? 208.784 173.380 228.540 1.00 38.37 163 LEU B N 1
ATOM 12996 C CA . LEU B 2 182 ? 209.594 172.933 227.413 1.00 33.81 163 LEU B CA 1
ATOM 12997 C C . LEU B 2 182 ? 211.072 172.928 227.766 1.00 40.27 163 LEU B C 1
ATOM 12998 O O . LEU B 2 182 ? 211.789 171.976 227.447 1.00 48.93 163 LEU B O 1
ATOM 13014 N N . GLN B 2 183 ? 211.548 173.983 228.429 1.00 40.90 164 GLN B N 1
ATOM 13015 C CA . GLN B 2 183 ? 212.984 174.136 228.622 1.00 34.50 164 GLN B CA 1
ATOM 13016 C C . GLN B 2 183 ? 213.559 173.059 229.530 1.00 37.01 164 GLN B C 1
ATOM 13017 O O . GLN B 2 183 ? 214.781 172.889 229.582 1.00 49.04 164 GLN B O 1
ATOM 13031 N N . GLU B 2 184 ? 212.715 172.328 230.246 1.00 39.43 165 GLU B N 1
ATOM 13032 C CA . GLU B 2 184 ? 213.176 171.281 231.147 1.00 43.65 165 GLU B CA 1
ATOM 13033 C C . GLU B 2 184 ? 213.214 169.912 230.488 1.00 47.41 165 GLU B C 1
ATOM 13034 O O . GLU B 2 184 ? 213.415 168.912 231.182 1.00 55.42 165 GLU B O 1
ATOM 13046 N N . VAL B 2 185 ? 213.022 169.848 229.173 1.00 48.57 166 VAL B N 1
ATOM 13047 C CA . VAL B 2 185 ? 213.150 168.598 228.432 1.00 51.10 166 VAL B CA 1
ATOM 13048 C C . VAL B 2 185 ? 214.034 168.724 227.204 1.00 56.02 166 VAL B C 1
ATOM 13049 O O . VAL B 2 185 ? 214.420 167.697 226.621 1.00 66.49 166 VAL B O 1
ATOM 13062 N N . THR B 2 186 ? 214.378 169.931 226.765 1.00 56.56 167 THR B N 1
ATOM 13063 C CA . THR B 2 186 ? 215.229 170.133 225.603 1.00 55.22 167 THR B CA 1
ATOM 13064 C C . THR B 2 186 ? 216.114 171.344 225.839 1.00 56.44 167 THR B C 1
ATOM 13065 O O . THR B 2 186 ? 215.806 172.217 226.653 1.00 58.79 167 THR B O 1
ATOM 13076 N N . HIS B 2 187 ? 217.224 171.384 225.109 1.00 70.67 168 HIS B N 1
ATOM 13077 C CA . HIS B 2 187 ? 218.185 172.470 225.207 1.00 76.42 168 HIS B CA 1
ATOM 13078 C C . HIS B 2 187 ? 218.048 173.489 224.087 1.00 68.02 168 HIS B C 1
ATOM 13079 O O . HIS B 2 187 ? 218.673 174.551 224.161 1.00 67.03 168 HIS B O 1
ATOM 13093 N N . SER B 2 188 ? 217.241 173.205 223.068 1.00 58.51 169 SER B N 1
ATOM 13094 C CA . SER B 2 188 ? 217.211 173.964 221.825 1.00 54.66 169 SER B CA 1
ATOM 13095 C C . SER B 2 188 ? 215.796 174.411 221.500 1.00 47.97 169 SER B C 1
ATOM 13096 O O . SER B 2 188 ? 215.284 174.193 220.401 1.00 56.94 169 SER B O 1
ATOM 13104 N N . VAL B 2 189 ? 215.141 175.044 222.452 1.00 37.87 170 VAL B N 1
ATOM 13105 C CA . VAL B 2 189 ? 213.777 175.510 222.247 1.00 34.35 170 VAL B CA 1
ATOM 13106 C C . VAL B 2 189 ? 213.798 176.937 221.727 1.00 39.46 170 VAL B C 1
ATOM 13107 O O . VAL B 2 189 ? 214.486 177.810 222.269 1.00 50.41 170 VAL B O 1
ATOM 13120 N N . ARG B 2 190 ? 213.045 177.174 220.661 1.00 37.11 171 ARG B N 1
ATOM 13121 C CA . ARG B 2 190 ? 212.833 178.498 220.101 1.00 38.97 171 ARG B CA 1
ATOM 13122 C C . ARG B 2 190 ? 211.365 178.854 220.271 1.00 36.90 171 ARG B C 1
ATOM 13123 O O . ARG B 2 190 ? 210.498 177.982 220.184 1.00 42.60 171 ARG B O 1
ATOM 13144 N N . ILE B 2 191 ? 211.086 180.128 220.523 1.00 33.25 172 ILE B N 1
ATOM 13145 C CA . ILE B 2 191 ? 209.728 180.583 220.790 1.00 31.04 172 ILE B CA 1
ATOM 13146 C C . ILE B 2 191 ? 209.494 181.899 220.063 1.00 29.12 172 ILE B C 1
ATOM 13147 O O . ILE B 2 191 ? 210.404 182.723 219.942 1.00 38.72 172 ILE B O 1
ATOM 13163 N N . GLY B 2 192 ? 208.268 182.099 219.592 1.00 26.80 173 GLY B N 1
ATOM 13164 C CA . GLY B 2 192 ? 207.914 183.255 218.790 1.00 27.49 173 GLY B CA 1
ATOM 13165 C C . GLY B 2 192 ? 206.657 183.920 219.310 1.00 29.95 173 GLY B C 1
ATOM 13166 O O . GLY B 2 192 ? 206.257 183.655 220.445 1.00 36.05 173 GLY B O 1
ATOM 13170 N N . PHE B 2 193 ? 206.014 184.771 218.516 1.00 28.38 174 PHE B N 1
ATOM 13171 C CA . PHE B 2 193 ? 204.866 185.503 219.029 1.00 28.43 174 PHE B CA 1
ATOM 13172 C C . PHE B 2 193 ? 204.173 186.252 217.898 1.00 30.13 174 PHE B C 1
ATOM 13173 O O . PHE B 2 193 ? 204.818 186.707 216.951 1.00 36.82 174 PHE B O 1
ATOM 13190 N N . GLY B 2 194 ? 202.854 186.374 218.014 1.00 26.56 175 GLY B N 1
ATOM 13191 C CA . GLY B 2 194 ? 202.053 187.128 217.064 1.00 25.22 175 GLY B CA 1
ATOM 13192 C C . GLY B 2 194 ? 200.659 187.335 217.612 1.00 28.26 175 GLY B C 1
ATOM 13193 O O . GLY B 2 194 ? 200.288 186.779 218.648 1.00 37.86 175 GLY B O 1
ATOM 13197 N N . SER B 2 195 ? 199.876 188.135 216.891 1.00 25.32 176 SER B N 1
ATOM 13198 C CA . SER B 2 195 ? 198.542 188.500 217.348 1.00 25.25 176 SER B CA 1
ATOM 13199 C C . SER B 2 195 ? 197.626 188.690 216.146 1.00 27.91 176 SER B C 1
ATOM 13200 O O . SER B 2 195 ? 198.054 188.594 214.995 1.00 35.07 176 SER B O 1
ATOM 13208 N N . PHE B 2 196 ? 196.353 188.963 216.429 1.00 28.05 177 PHE B N 1
ATOM 13209 C CA . PHE B 2 196 ? 195.352 189.179 215.389 1.00 28.37 177 PHE B CA 1
ATOM 13210 C C . PHE B 2 196 ? 194.051 189.642 216.029 1.00 32.63 177 PHE B C 1
ATOM 13211 O O . PHE B 2 196 ? 193.754 189.276 217.167 1.00 37.22 177 PHE B O 1
ATOM 13228 N N . VAL B 2 197 ? 193.282 190.459 215.299 1.00 35.31 178 VAL B N 1
ATOM 13229 C CA . VAL B 2 197 ? 191.900 190.730 215.698 1.00 34.32 178 VAL B CA 1
ATOM 13230 C C . VAL B 2 197 ? 190.899 190.473 214.568 1.00 41.18 178 VAL B C 1
ATOM 13231 O O . VAL B 2 197 ? 190.038 189.597 214.699 1.00 50.52 178 VAL B O 1
ATOM 13244 N N . ASP B 2 198 ? 190.985 191.202 213.456 1.00 40.36 179 ASP B N 1
ATOM 13245 C CA . ASP B 2 198 ? 190.004 191.036 212.382 1.00 37.80 179 ASP B CA 1
ATOM 13246 C C . ASP B 2 198 ? 190.383 191.908 211.188 1.00 34.90 179 ASP B C 1
ATOM 13247 O O . ASP B 2 198 ? 191.386 192.626 211.207 1.00 40.73 179 ASP B O 1
ATOM 13256 N N . LYS B 2 199 ? 189.556 191.832 210.146 1.00 36.14 180 LYS B N 1
ATOM 13257 C CA . LYS B 2 199 ? 189.718 192.642 208.946 1.00 36.99 180 LYS B CA 1
ATOM 13258 C C . LYS B 2 199 ? 189.138 194.034 209.149 1.00 35.52 180 LYS B C 1
ATOM 13259 O O . LYS B 2 199 ? 188.097 194.210 209.785 1.00 37.81 180 LYS B O 1
ATOM 13278 N N . THR B 2 200 ? 189.817 195.027 208.584 1.00 36.55 181 THR B N 1
ATOM 13279 C CA . THR B 2 200 ? 189.475 196.427 208.815 1.00 35.56 181 THR B CA 1
ATOM 13280 C C . THR B 2 200 ? 188.551 196.938 207.710 1.00 40.82 181 THR B C 1
ATOM 13281 O O . THR B 2 200 ? 188.855 197.881 206.982 1.00 46.47 181 THR B O 1
ATOM 13292 N N . VAL B 2 201 ? 187.392 196.292 207.608 1.00 39.90 182 VAL B N 1
ATOM 13293 C CA . VAL B 2 201 ? 186.298 196.749 206.760 1.00 36.15 182 VAL B CA 1
ATOM 13294 C C . VAL B 2 201 ? 185.018 196.695 207.583 1.00 37.09 182 VAL B C 1
ATOM 13295 O O . VAL B 2 201 ? 184.922 195.973 208.574 1.00 40.33 182 VAL B O 1
ATOM 13308 N N . LEU B 2 202 ? 184.020 197.462 207.142 1.00 38.56 183 LEU B N 1
ATOM 13309 C CA . LEU B 2 202 ? 182.953 197.900 208.042 1.00 41.08 183 LEU B CA 1
ATOM 13310 C C . LEU B 2 202 ? 182.346 196.780 208.873 1.00 49.41 183 LEU B C 1
ATOM 13311 O O . LEU B 2 202 ? 182.475 196.814 210.110 1.00 54.88 183 LEU B O 1
ATOM 13327 N N . PRO B 2 203 ? 181.683 195.778 208.292 1.00 41.60 184 PRO B N 1
ATOM 13328 C CA . PRO B 2 203 ? 180.878 194.875 209.131 1.00 33.46 184 PRO B CA 1
ATOM 13329 C C . PRO B 2 203 ? 181.691 194.140 210.177 1.00 37.87 184 PRO B C 1
ATOM 13330 O O . PRO B 2 203 ? 181.130 193.709 211.190 1.00 43.29 184 PRO B O 1
ATOM 13341 N N . PHE B 2 204 ? 182.998 193.995 209.974 1.00 39.25 185 PHE B N 1
ATOM 13342 C CA . PHE B 2 204 ? 183.859 193.313 210.930 1.00 35.63 185 PHE B CA 1
ATOM 13343 C C . PHE B 2 204 ? 184.533 194.259 211.909 1.00 38.29 185 PHE B C 1
ATOM 13344 O O . PHE B 2 204 ? 184.746 193.885 213.064 1.00 44.17 185 PHE B O 1
ATOM 13361 N N . VAL B 2 205 ? 184.872 195.471 211.479 1.00 36.79 186 VAL B N 1
ATOM 13362 C CA . VAL B 2 205 ? 185.522 196.466 212.323 1.00 34.03 186 VAL B CA 1
ATOM 13363 C C . VAL B 2 205 ? 184.875 197.816 212.053 1.00 38.06 186 VAL B C 1
ATOM 13364 O O . VAL B 2 205 ? 184.660 198.182 210.894 1.00 42.29 186 VAL B O 1
ATOM 13377 N N . SER B 2 206 ? 184.564 198.554 213.116 1.00 43.90 187 SER B N 1
ATOM 13378 C CA . SER B 2 206 ? 183.990 199.884 212.958 1.00 43.12 187 SER B CA 1
ATOM 13379 C C . SER B 2 206 ? 184.993 200.806 212.280 1.00 43.82 187 SER B C 1
ATOM 13380 O O . SER B 2 206 ? 186.169 200.838 212.646 1.00 51.19 187 SER B O 1
ATOM 13388 N N . THR B 2 207 ? 184.522 201.565 211.297 1.00 42.93 188 THR B N 1
ATOM 13389 C CA . THR B 2 207 ? 185.403 202.316 210.416 1.00 45.66 188 THR B CA 1
ATOM 13390 C C . THR B 2 207 ? 185.453 203.802 210.745 1.00 48.74 188 THR B C 1
ATOM 13391 O O . THR B 2 207 ? 186.245 204.529 210.140 1.00 52.44 188 THR B O 1
ATOM 13402 N N . VAL B 2 208 ? 184.661 204.266 211.703 1.00 51.52 189 VAL B N 1
ATOM 13403 C CA . VAL B 2 208 ? 184.727 205.686 212.059 1.00 51.88 189 VAL B CA 1
ATOM 13404 C C . VAL B 2 208 ? 186.152 206.016 212.482 1.00 51.81 189 VAL B C 1
ATOM 13405 O O . VAL B 2 208 ? 186.777 205.217 213.205 1.00 55.57 189 VAL B O 1
ATOM 13418 N N . PRO B 2 209 ? 186.730 207.143 212.057 1.00 45.45 190 PRO B N 1
ATOM 13419 C CA . PRO B 2 209 ? 188.143 207.391 212.392 1.00 46.45 190 PRO B CA 1
ATOM 13420 C C . PRO B 2 209 ? 188.426 207.354 213.881 1.00 50.54 190 PRO B C 1
ATOM 13421 O O . PRO B 2 209 ? 189.430 206.768 214.311 1.00 54.58 190 PRO B O 1
ATOM 13432 N N . SER B 2 210 ? 187.543 207.944 214.689 1.00 46.60 191 SER B N 1
ATOM 13433 C CA . SER B 2 210 ? 187.754 207.944 216.129 1.00 47.63 191 SER B CA 1
ATOM 13434 C C . SER B 2 210 ? 187.736 206.529 216.680 1.00 51.25 191 SER B C 1
ATOM 13435 O O . SER B 2 210 ? 188.579 206.165 217.506 1.00 53.12 191 SER B O 1
ATOM 13443 N N . LYS B 2 211 ? 186.788 205.711 216.227 1.00 52.14 192 LYS B N 1
ATOM 13444 C CA . LYS B 2 211 ? 186.699 204.340 216.699 1.00 48.84 192 LYS B CA 1
ATOM 13445 C C . LYS B 2 211 ? 187.664 203.417 215.973 1.00 49.15 192 LYS B C 1
ATOM 13446 O O . LYS B 2 211 ? 187.769 202.241 216.335 1.00 55.96 192 LYS B O 1
ATOM 13465 N N . LEU B 2 212 ? 188.370 203.925 214.964 1.00 48.52 193 LEU B N 1
ATOM 13466 C CA . LEU B 2 212 ? 189.407 203.140 214.309 1.00 45.12 193 LEU B CA 1
ATOM 13467 C C . LEU B 2 212 ? 190.767 203.414 214.930 1.00 44.25 193 LEU B C 1
ATOM 13468 O O . LEU B 2 212 ? 191.684 202.598 214.796 1.00 48.80 193 LEU B O 1
ATOM 13484 N N . ARG B 2 213 ? 190.917 204.556 215.603 1.00 45.13 194 ARG B N 1
ATOM 13485 C CA . ARG B 2 213 ? 192.124 204.829 216.375 1.00 43.58 194 ARG B CA 1
ATOM 13486 C C . ARG B 2 213 ? 192.052 204.296 217.798 1.00 47.98 194 ARG B C 1
ATOM 13487 O O . ARG B 2 213 ? 193.079 203.885 218.348 1.00 49.10 194 ARG B O 1
ATOM 13508 N N . HIS B 2 214 ? 190.872 204.303 218.412 1.00 49.05 195 HIS B N 1
ATOM 13509 C CA . HIS B 2 214 ? 190.694 203.852 219.792 1.00 46.76 195 HIS B CA 1
ATOM 13510 C C . HIS B 2 214 ? 189.461 202.965 219.856 1.00 45.83 195 HIS B C 1
ATOM 13511 O O . HIS B 2 214 ? 188.390 203.389 220.304 1.00 54.77 195 HIS B O 1
ATOM 13525 N N . PRO B 2 215 ? 189.574 201.714 219.407 1.00 39.15 196 PRO B N 1
ATOM 13526 C CA . PRO B 2 215 ? 188.392 200.838 219.380 1.00 38.97 196 PRO B CA 1
ATOM 13527 C C . PRO B 2 215 ? 187.782 200.580 220.743 1.00 49.97 196 PRO B C 1
ATOM 13528 O O . PRO B 2 215 ? 186.611 200.192 220.813 1.00 60.61 196 PRO B O 1
ATOM 13539 N N . CYS B 2 216 ? 188.530 200.772 221.823 1.00 50.07 197 CYS B N 1
ATOM 13540 C CA . CYS B 2 216 ? 188.039 200.417 223.142 1.00 45.25 197 CYS B CA 1
ATOM 13541 C C . CYS B 2 216 ? 186.879 201.328 223.542 1.00 49.48 197 CYS B C 1
ATOM 13542 O O . CYS B 2 216 ? 186.778 202.462 223.070 1.00 53.56 197 CYS B O 1
ATOM 13549 N N . PRO B 2 217 ? 185.983 200.850 224.408 1.00 49.82 198 PRO B N 1
ATOM 13550 C CA . PRO B 2 217 ? 184.769 201.633 224.699 1.00 48.51 198 PRO B CA 1
ATOM 13551 C C . PRO B 2 217 ? 185.031 202.975 225.360 1.00 48.47 198 PRO B C 1
ATOM 13552 O O . PRO B 2 217 ? 184.360 203.956 225.024 1.00 57.46 198 PRO B O 1
ATOM 13563 N N . THR B 2 218 ? 185.978 203.055 226.290 1.00 45.68 199 THR B N 1
ATOM 13564 C CA . THR B 2 218 ? 186.285 204.298 226.981 1.00 46.59 199 THR B CA 1
ATOM 13565 C C . THR B 2 218 ? 187.702 204.730 226.641 1.00 50.51 199 THR B C 1
ATOM 13566 O O . THR B 2 218 ? 188.574 203.897 226.384 1.00 58.58 199 THR B O 1
ATOM 13577 N N . ARG B 2 219 ? 187.927 206.042 226.641 1.00 42.71 200 ARG B N 1
ATOM 13578 C CA . ARG B 2 219 ? 189.208 206.572 226.198 1.00 43.30 200 ARG B CA 1
ATOM 13579 C C . ARG B 2 219 ? 190.306 206.447 227.245 1.00 46.73 200 ARG B C 1
ATOM 13580 O O . ARG B 2 219 ? 191.485 206.532 226.890 1.00 48.32 200 ARG B O 1
ATOM 13601 N N . LEU B 2 220 ? 189.962 206.246 228.515 1.00 49.92 201 LEU B N 1
ATOM 13602 C CA . LEU B 2 220 ? 190.988 206.021 229.522 1.00 46.74 201 LEU B CA 1
ATOM 13603 C C . LEU B 2 220 ? 191.628 204.649 229.386 1.00 49.23 201 LEU B C 1
ATOM 13604 O O . LEU B 2 220 ? 192.758 204.458 229.843 1.00 58.47 201 LEU B O 1
ATOM 13620 N N . GLU B 2 221 ? 190.933 203.697 228.775 1.00 46.19 202 GLU B N 1
ATOM 13621 C CA . GLU B 2 221 ? 191.483 202.367 228.579 1.00 42.28 202 GLU B CA 1
ATOM 13622 C C . GLU B 2 221 ? 192.715 202.423 227.689 1.00 48.76 202 GLU B C 1
ATOM 13623 O O . GLU B 2 221 ? 192.868 203.317 226.854 1.00 57.58 202 GLU B O 1
ATOM 13635 N N . ARG B 2 222 ? 193.602 201.455 227.879 1.00 45.77 203 ARG B N 1
ATOM 13636 C CA . ARG B 2 222 ? 194.763 201.301 227.015 1.00 47.82 203 ARG B CA 1
ATOM 13637 C C . ARG B 2 222 ? 194.383 200.391 225.858 1.00 48.39 203 ARG B C 1
ATOM 13638 O O . ARG B 2 222 ? 193.966 199.249 226.074 1.00 57.15 203 ARG B O 1
ATOM 13659 N N . CYS B 2 223 ? 194.523 200.887 224.634 1.00 43.18 204 CYS B N 1
ATOM 13660 C CA . CYS B 2 223 ? 194.001 200.201 223.465 1.00 44.40 204 CYS B CA 1
ATOM 13661 C C . CYS B 2 223 ? 195.073 200.129 222.384 1.00 47.39 204 CYS B C 1
ATOM 13662 O O . CYS B 2 223 ? 196.244 200.445 222.608 1.00 51.91 204 CYS B O 1
ATOM 13669 N N . GLN B 2 224 ? 194.649 199.699 221.200 1.00 44.90 205 GLN B N 1
ATOM 13670 C CA . GLN B 2 224 ? 195.533 199.494 220.065 1.00 36.98 205 GLN B CA 1
ATOM 13671 C C . GLN B 2 224 ? 194.663 199.379 218.825 1.00 41.37 205 GLN B C 1
ATOM 13672 O O . GLN B 2 224 ? 193.614 198.734 218.865 1.00 49.65 205 GLN B O 1
ATOM 13686 N N . SER B 2 225 ? 195.091 200.004 217.736 1.00 38.77 206 SER B N 1
ATOM 13687 C CA . SER B 2 225 ? 194.244 200.068 216.560 1.00 37.95 206 SER B CA 1
ATOM 13688 C C . SER B 2 225 ? 194.057 198.674 215.962 1.00 40.31 206 SER B C 1
ATOM 13689 O O . SER B 2 225 ? 194.936 197.819 216.076 1.00 42.23 206 SER B O 1
ATOM 13697 N N . PRO B 2 226 ? 192.920 198.421 215.318 1.00 36.82 207 PRO B N 1
ATOM 13698 C CA . PRO B 2 226 ? 192.659 197.083 214.784 1.00 34.15 207 PRO B CA 1
ATOM 13699 C C . PRO B 2 226 ? 193.605 196.726 213.649 1.00 42.20 207 PRO B C 1
ATOM 13700 O O . PRO B 2 226 ? 194.138 197.584 212.942 1.00 44.18 207 PRO B O 1
ATOM 13711 N N . PHE B 2 227 ? 193.805 195.423 213.484 1.00 38.04 208 PHE B N 1
ATOM 13712 C CA . PHE B 2 227 ? 194.648 194.883 212.427 1.00 32.99 208 PHE B CA 1
ATOM 13713 C C . PHE B 2 227 ? 194.210 193.449 212.165 1.00 34.21 208 PHE B C 1
ATOM 13714 O O . PHE B 2 227 ? 193.374 192.899 212.880 1.00 42.19 208 PHE B O 1
ATOM 13731 N N . SER B 2 228 ? 194.770 192.848 211.122 1.00 33.43 209 SER B N 1
ATOM 13732 C CA . SER B 2 228 ? 194.422 191.477 210.773 1.00 31.92 209 SER B CA 1
ATOM 13733 C C . SER B 2 228 ? 195.425 190.462 211.300 1.00 32.99 209 SER B C 1
ATOM 13734 O O . SER B 2 228 ? 195.027 189.413 211.811 1.00 38.16 209 SER B O 1
ATOM 13742 N N . PHE B 2 229 ? 196.717 190.750 211.187 1.00 31.84 210 PHE B N 1
ATOM 13743 C CA . PHE B 2 229 ? 197.763 189.899 211.733 1.00 26.48 210 PHE B CA 1
ATOM 13744 C C . PHE B 2 229 ? 198.971 190.780 211.989 1.00 29.18 210 PHE B C 1
ATOM 13745 O O . PHE B 2 229 ? 199.219 191.724 211.238 1.00 33.29 210 PHE B O 1
ATOM 13762 N N . HIS B 2 230 ? 199.714 190.478 213.047 1.00 29.81 211 HIS B N 1
ATOM 13763 C CA . HIS B 2 230 ? 200.905 191.245 213.396 1.00 26.34 211 HIS B CA 1
ATOM 13764 C C . HIS B 2 230 ? 201.940 190.287 213.965 1.00 28.13 211 HIS B C 1
ATOM 13765 O O . HIS B 2 230 ? 201.814 189.842 215.108 1.00 31.57 211 HIS B O 1
ATOM 13779 N N . HIS B 2 231 ? 202.952 189.962 213.168 1.00 28.75 212 HIS B N 1
ATOM 13780 C CA . HIS B 2 231 ? 204.079 189.169 213.638 1.00 26.21 212 HIS B CA 1
ATOM 13781 C C . HIS B 2 231 ? 204.979 190.073 214.468 1.00 31.65 212 HIS B C 1
ATOM 13782 O O . HIS B 2 231 ? 205.494 191.075 213.965 1.00 35.74 212 HIS B O 1
ATOM 13796 N N . VAL B 2 232 ? 205.167 189.729 215.739 1.00 33.24 213 VAL B N 1
ATOM 13797 C CA . VAL B 2 232 ? 205.844 190.624 216.667 1.00 30.96 213 VAL B CA 1
ATOM 13798 C C . VAL B 2 232 ? 207.266 190.141 216.909 1.00 31.73 213 VAL B C 1
ATOM 13799 O O . VAL B 2 232 ? 208.232 190.826 216.558 1.00 38.50 213 VAL B O 1
ATOM 13812 N N . LEU B 2 233 ? 207.407 188.957 217.493 1.00 28.63 214 LEU B N 1
ATOM 13813 C CA . LEU B 2 233 ? 208.704 188.419 217.875 1.00 30.65 214 LEU B CA 1
ATOM 13814 C C . LEU B 2 233 ? 208.984 187.174 217.049 1.00 34.84 214 LEU B C 1
ATOM 13815 O O . LEU B 2 233 ? 208.214 186.210 217.094 1.00 39.35 214 LEU B O 1
ATOM 13831 N N . SER B 2 234 ? 210.083 187.197 216.301 1.00 33.03 215 SER B N 1
ATOM 13832 C CA . SER B 2 234 ? 210.503 186.034 215.538 1.00 28.19 215 SER B CA 1
ATOM 13833 C C . SER B 2 234 ? 211.070 184.970 216.469 1.00 32.68 215 SER B C 1
ATOM 13834 O O . SER B 2 234 ? 211.547 185.260 217.567 1.00 37.96 215 SER B O 1
ATOM 13842 N N . LEU B 2 235 ? 211.021 183.723 216.011 1.00 32.36 216 LEU B N 1
ATOM 13843 C CA . LEU B 2 235 ? 211.469 182.612 216.838 1.00 34.28 216 LEU B CA 1
ATOM 13844 C C . LEU B 2 235 ? 212.896 182.844 217.318 1.00 37.56 216 LEU B C 1
ATOM 13845 O O . LEU B 2 235 ? 213.801 183.096 216.519 1.00 43.80 216 LEU B O 1
ATOM 13861 N N . THR B 2 236 ? 213.092 182.749 218.630 1.00 37.84 217 THR B N 1
ATOM 13862 C CA . THR B 2 236 ? 214.376 183.043 219.243 1.00 42.57 217 THR B CA 1
ATOM 13863 C C . THR B 2 236 ? 214.532 182.215 220.507 1.00 43.64 217 THR B C 1
ATOM 13864 O O . THR B 2 236 ? 213.553 181.814 221.138 1.00 44.95 217 THR B O 1
ATOM 13875 N N . GLY B 2 237 ? 215.787 181.975 220.879 1.00 47.28 218 GLY B N 1
ATOM 13876 C CA . GLY B 2 237 ? 216.091 181.214 222.073 1.00 46.02 218 GLY B CA 1
ATOM 13877 C C . GLY B 2 237 ? 216.121 182.020 223.348 1.00 49.76 218 GLY B C 1
ATOM 13878 O O . GLY B 2 237 ? 216.484 181.482 224.398 1.00 50.94 218 GLY B O 1
ATOM 13882 N N . ASP B 2 238 ? 215.759 183.295 223.282 1.00 50.34 219 ASP B N 1
ATOM 13883 C CA . ASP B 2 238 ? 215.727 184.125 224.474 1.00 49.95 219 ASP B CA 1
ATOM 13884 C C . ASP B 2 238 ? 214.354 184.051 225.125 1.00 49.21 219 ASP B C 1
ATOM 13885 O O . ASP B 2 238 ? 213.324 184.135 224.453 1.00 53.10 219 ASP B O 1
ATOM 13894 N N . ALA B 2 239 ? 214.343 183.896 226.444 1.00 46.84 220 ALA B N 1
ATOM 13895 C CA . ALA B 2 239 ? 213.094 183.779 227.181 1.00 41.57 220 ALA B CA 1
ATOM 13896 C C . ALA B 2 239 ? 212.582 185.136 227.642 1.00 42.75 220 ALA B C 1
ATOM 13897 O O . ALA B 2 239 ? 211.418 185.473 227.409 1.00 49.44 220 ALA B O 1
ATOM 13904 N N . GLN B 2 240 ? 213.442 185.928 228.281 1.00 48.52 221 GLN B N 1
ATOM 13905 C CA . GLN B 2 240 ? 213.004 187.227 228.777 1.00 52.61 221 GLN B CA 1
ATOM 13906 C C . GLN B 2 240 ? 212.510 188.114 227.648 1.00 54.76 221 GLN B C 1
ATOM 13907 O O . GLN B 2 240 ? 211.611 188.937 227.857 1.00 57.12 221 GLN B O 1
ATOM 13921 N N . ALA B 2 241 ? 213.065 187.960 226.445 1.00 49.38 222 ALA B N 1
ATOM 13922 C CA . ALA B 2 241 ? 212.561 188.720 225.308 1.00 49.68 222 ALA B CA 1
ATOM 13923 C C . ALA B 2 241 ? 211.096 188.397 225.046 1.00 48.90 222 ALA B C 1
ATOM 13924 O O . ALA B 2 241 ? 210.266 189.300 224.878 1.00 51.88 222 ALA B O 1
ATOM 13931 N N . PHE B 2 242 ? 210.760 187.106 225.014 1.00 45.93 223 PHE B N 1
ATOM 13932 C CA . PHE B 2 242 ? 209.375 186.708 224.794 1.00 38.05 223 PHE B CA 1
ATOM 13933 C C . PHE B 2 242 ? 208.485 187.185 225.928 1.00 39.76 223 PHE B C 1
ATOM 13934 O O . PHE B 2 242 ? 207.377 187.680 225.691 1.00 48.67 223 PHE B O 1
ATOM 13951 N N . GLU B 2 243 ? 208.949 187.043 227.170 1.00 41.74 224 GLU B N 1
ATOM 13952 C CA . GLU B 2 243 ? 208.169 187.533 228.299 1.00 42.89 224 GLU B CA 1
ATOM 13953 C C . GLU B 2 243 ? 207.837 189.008 228.126 1.00 41.75 224 GLU B C 1
ATOM 13954 O O . GLU B 2 243 ? 206.669 189.407 228.215 1.00 52.52 224 GLU B O 1
ATOM 13966 N N . ARG B 2 244 ? 208.853 189.832 227.870 1.00 38.96 225 ARG B N 1
ATOM 13967 C CA . ARG B 2 244 ? 208.639 191.271 227.779 1.00 46.44 225 ARG B CA 1
ATOM 13968 C C . ARG B 2 244 ? 207.713 191.612 226.624 1.00 47.65 225 ARG B C 1
ATOM 13969 O O . ARG B 2 244 ? 206.793 192.423 226.770 1.00 52.01 225 ARG B O 1
ATOM 13990 N N . GLU B 2 245 ? 207.935 190.998 225.461 1.00 51.60 226 GLU B N 1
ATOM 13991 C CA . GLU B 2 245 ? 207.103 191.317 224.308 1.00 51.84 226 GLU B CA 1
ATOM 13992 C C . GLU B 2 245 ? 205.653 190.938 224.558 1.00 48.31 226 GLU B C 1
ATOM 13993 O O . GLU B 2 245 ? 204.740 191.692 224.210 1.00 50.62 226 GLU B O 1
ATOM 14005 N N . VAL B 2 246 ? 205.418 189.775 225.163 1.00 46.75 227 VAL B N 1
ATOM 14006 C CA . VAL B 2 246 ? 204.049 189.347 225.424 1.00 43.64 227 VAL B CA 1
ATOM 14007 C C . VAL B 2 246 ? 203.385 190.287 226.418 1.00 46.46 227 VAL B C 1
ATOM 14008 O O . VAL B 2 246 ? 202.235 190.700 226.236 1.00 54.88 227 VAL B O 1
ATOM 14021 N N . GLY B 2 247 ? 204.101 190.646 227.485 1.00 47.12 228 GLY B N 1
ATOM 14022 C CA . GLY B 2 247 ? 203.509 191.485 228.511 1.00 50.17 228 GLY B CA 1
ATOM 14023 C C . GLY B 2 247 ? 203.146 192.876 228.041 1.00 49.10 228 GLY B C 1
ATOM 14024 O O . GLY B 2 247 ? 202.274 193.512 228.639 1.00 55.72 228 GLY B O 1
ATOM 14028 N N . ARG B 2 248 ? 203.793 193.362 226.982 1.00 42.13 229 ARG B N 1
ATOM 14029 C CA . ARG B 2 248 ? 203.587 194.733 226.543 1.00 44.04 229 ARG B CA 1
ATOM 14030 C C . ARG B 2 248 ? 202.296 194.911 225.757 1.00 51.81 229 ARG B C 1
ATOM 14031 O O . ARG B 2 248 ? 201.829 196.044 225.607 1.00 62.00 229 ARG B O 1
ATOM 14052 N N . GLN B 2 249 ? 201.701 193.830 225.266 1.00 47.52 230 GLN B N 1
ATOM 14053 C CA . GLN B 2 249 ? 200.609 193.947 224.310 1.00 45.44 230 GLN B CA 1
ATOM 14054 C C . GLN B 2 249 ? 199.363 194.547 224.947 1.00 43.40 230 GLN B C 1
ATOM 14055 O O . GLN B 2 249 ? 199.110 194.398 226.144 1.00 48.33 230 GLN B O 1
ATOM 14069 N N . SER B 2 250 ? 198.576 195.227 224.118 1.00 37.65 231 SER B N 1
ATOM 14070 C CA . SER B 2 250 ? 197.352 195.886 224.539 1.00 37.06 231 SER B CA 1
ATOM 14071 C C . SER B 2 250 ? 196.185 195.352 223.725 1.00 37.94 231 SER B C 1
ATOM 14072 O O . SER B 2 250 ? 196.362 194.848 222.614 1.00 44.78 231 SER B O 1
ATOM 14080 N N . VAL B 2 251 ? 194.986 195.473 224.287 1.00 33.50 232 VAL B N 1
ATOM 14081 C CA . VAL B 2 251 ? 193.811 194.870 223.678 1.00 33.84 232 VAL B CA 1
ATOM 14082 C C . VAL B 2 251 ? 193.187 195.825 222.668 1.00 41.85 232 VAL B C 1
ATOM 14083 O O . VAL B 2 251 ? 192.996 197.016 222.942 1.00 49.55 232 VAL B O 1
ATOM 14096 N N . SER B 2 252 ? 192.866 195.301 221.492 1.00 40.46 233 SER B N 1
ATOM 14097 C CA . SER B 2 252 ? 192.180 196.031 220.440 1.00 38.06 233 SER B CA 1
ATOM 14098 C C . SER B 2 252 ? 190.671 195.814 220.553 1.00 43.35 233 SER B C 1
ATOM 14099 O O . SER B 2 252 ? 190.180 195.198 221.502 1.00 46.86 233 SER B O 1
ATOM 14107 N N . GLY B 2 253 ? 189.919 196.321 219.568 1.00 46.15 234 GLY B N 1
ATOM 14108 C CA . GLY B 2 253 ? 188.480 196.168 219.555 1.00 46.42 234 GLY B CA 1
ATOM 14109 C C . GLY B 2 253 ? 187.998 195.563 218.251 1.00 51.22 234 GLY B C 1
ATOM 14110 O O . GLY B 2 253 ? 188.790 195.135 217.411 1.00 56.48 234 GLY B O 1
ATOM 14114 N N . ASN B 2 254 ? 186.675 195.541 218.094 1.00 56.93 235 ASN B N 1
ATOM 14115 C CA . ASN B 2 254 ? 186.044 194.894 216.949 1.00 44.94 235 ASN B CA 1
ATOM 14116 C C . ASN B 2 254 ? 184.557 195.228 216.943 1.00 47.56 235 ASN B C 1
ATOM 14117 O O . ASN B 2 254 ? 184.047 195.902 217.840 1.00 58.02 235 ASN B O 1
ATOM 14128 N N . LEU B 2 255 ? 183.863 194.736 215.915 1.00 43.77 236 LEU B N 1
ATOM 14129 C CA . LEU B 2 255 ? 182.415 194.904 215.795 1.00 44.22 236 LEU B CA 1
ATOM 14130 C C . LEU B 2 255 ? 181.663 193.605 216.071 1.00 46.73 236 LEU B C 1
ATOM 14131 O O . LEU B 2 255 ? 180.791 193.561 216.943 1.00 56.81 236 LEU B O 1
ATOM 14147 N N . ASP B 2 256 ? 181.987 192.544 215.337 1.00 43.41 237 ASP B N 1
ATOM 14148 C CA . ASP B 2 256 ? 181.251 191.290 215.403 1.00 43.73 237 ASP B CA 1
ATOM 14149 C C . ASP B 2 256 ? 182.102 190.191 216.025 1.00 44.40 237 ASP B C 1
ATOM 14150 O O . ASP B 2 256 ? 183.333 190.222 215.969 1.00 49.50 237 ASP B O 1
ATOM 14159 N N . SER B 2 257 ? 181.421 189.207 216.610 1.00 44.01 238 SER B N 1
ATOM 14160 C CA . SER B 2 257 ? 182.094 188.246 217.481 1.00 48.22 238 SER B CA 1
ATOM 14161 C C . SER B 2 257 ? 183.145 187.413 216.762 1.00 48.31 238 SER B C 1
ATOM 14162 O O . SER B 2 257 ? 184.273 187.315 217.273 1.00 50.78 238 SER B O 1
ATOM 14170 N N . PRO B 2 258 ? 182.872 186.795 215.615 1.00 44.07 239 PRO B N 1
ATOM 14171 C CA . PRO B 2 258 ? 183.908 185.984 214.969 1.00 39.90 239 PRO B CA 1
ATOM 14172 C C . PRO B 2 258 ? 185.132 186.818 214.621 1.00 45.23 239 PRO B C 1
ATOM 14173 O O . PRO B 2 258 ? 185.021 187.963 214.183 1.00 52.12 239 PRO B O 1
ATOM 14184 N N . GLU B 2 259 ? 186.309 186.226 214.806 1.00 45.64 240 GLU B N 1
ATOM 14185 C CA . GLU B 2 259 ? 187.578 186.905 214.598 1.00 42.46 240 GLU B CA 1
ATOM 14186 C C . GLU B 2 259 ? 188.313 186.293 213.415 1.00 43.21 240 GLU B C 1
ATOM 14187 O O . GLU B 2 259 ? 188.008 185.185 212.972 1.00 49.24 240 GLU B O 1
ATOM 14199 N N . GLY B 2 260 ? 189.293 187.032 212.907 1.00 40.56 241 GLY B N 1
ATOM 14200 C CA . GLY B 2 260 ? 190.045 186.598 211.747 1.00 40.92 241 GLY B CA 1
ATOM 14201 C C . GLY B 2 260 ? 191.342 185.880 212.058 1.00 37.70 241 GLY B C 1
ATOM 14202 O O . GLY B 2 260 ? 192.399 186.269 211.556 1.00 39.58 241 GLY B O 1
ATOM 14206 N N . GLY B 2 261 ? 191.284 184.832 212.879 1.00 37.14 242 GLY B N 1
ATOM 14207 C CA . GLY B 2 261 ? 192.486 184.089 213.210 1.00 34.82 242 GLY B CA 1
ATOM 14208 C C . GLY B 2 261 ? 192.991 183.210 212.088 1.00 35.59 242 GLY B C 1
ATOM 14209 O O . GLY B 2 261 ? 194.178 182.863 212.066 1.00 40.39 242 GLY B O 1
ATOM 14213 N N . PHE B 2 262 ? 192.117 182.836 211.155 1.00 36.84 243 PHE B N 1
ATOM 14214 C CA . PHE B 2 262 ? 192.540 181.993 210.044 1.00 34.66 243 PHE B CA 1
ATOM 14215 C C . PHE B 2 262 ? 193.546 182.713 209.158 1.00 35.70 243 PHE B C 1
ATOM 14216 O O . PHE B 2 262 ? 194.498 182.100 208.661 1.00 37.37 243 PHE B O 1
ATOM 14233 N N . ASP B 2 263 ? 193.346 184.012 208.938 1.00 35.05 244 ASP B N 1
ATOM 14234 C CA . ASP B 2 263 ? 194.330 184.796 208.201 1.00 34.61 244 ASP B CA 1
ATOM 14235 C C . ASP B 2 263 ? 195.690 184.711 208.875 1.00 37.05 244 ASP B C 1
ATOM 14236 O O . ASP B 2 263 ? 196.716 184.514 208.214 1.00 42.03 244 ASP B O 1
ATOM 14245 N N . ALA B 2 264 ? 195.711 184.847 210.201 1.00 34.29 245 ALA B N 1
ATOM 14246 C CA . ALA B 2 264 ? 196.964 184.770 210.939 1.00 31.75 245 ALA B CA 1
ATOM 14247 C C . ALA B 2 264 ? 197.607 183.397 210.802 1.00 32.08 245 ALA B C 1
ATOM 14248 O O . ALA B 2 264 ? 198.820 183.295 210.590 1.00 35.40 245 ALA B O 1
ATOM 14255 N N . ILE B 2 265 ? 196.819 182.327 210.918 1.00 31.83 246 ILE B N 1
ATOM 14256 C CA . ILE B 2 265 ? 197.386 180.983 210.810 1.00 29.26 246 ILE B CA 1
ATOM 14257 C C . ILE B 2 265 ? 197.990 180.772 209.429 1.00 31.61 246 ILE B C 1
ATOM 14258 O O . ILE B 2 265 ? 199.110 180.265 209.291 1.00 37.26 246 ILE B O 1
ATOM 14274 N N . LEU B 2 266 ? 197.255 181.151 208.384 1.00 33.43 247 LEU B N 1
ATOM 14275 C CA . LEU B 2 266 ? 197.744 180.914 207.031 1.00 34.25 247 LEU B CA 1
ATOM 14276 C C . LEU B 2 266 ? 198.978 181.761 206.741 1.00 35.09 247 LEU B C 1
ATOM 14277 O O . LEU B 2 266 ? 199.917 181.298 206.081 1.00 41.72 247 LEU B O 1
ATOM 14293 N N . GLN B 2 267 ? 199.009 182.999 207.241 1.00 33.90 248 GLN B N 1
ATOM 14294 C CA . GLN B 2 267 ? 200.188 183.836 207.051 1.00 32.06 248 GLN B CA 1
ATOM 14295 C C . GLN B 2 267 ? 201.388 183.283 207.804 1.00 34.17 248 GLN B C 1
ATOM 14296 O O . GLN B 2 267 ? 202.519 183.357 207.315 1.00 40.01 248 GLN B O 1
ATOM 14310 N N . ALA B 2 268 ? 201.168 182.742 209.001 1.00 33.31 249 ALA B N 1
ATOM 14311 C CA . ALA B 2 268 ? 202.262 182.124 209.739 1.00 31.36 249 ALA B CA 1
ATOM 14312 C C . ALA B 2 268 ? 202.782 180.892 209.014 1.00 31.58 249 ALA B C 1
ATOM 14313 O O . ALA B 2 268 ? 203.986 180.617 209.024 1.00 35.20 249 ALA B O 1
ATOM 14320 N N . ALA B 2 269 ? 201.886 180.132 208.385 1.00 31.90 250 ALA B N 1
ATOM 14321 C CA . ALA B 2 269 ? 202.307 178.933 207.672 1.00 30.27 250 ALA B CA 1
ATOM 14322 C C . ALA B 2 269 ? 203.060 179.275 206.391 1.00 33.61 250 ALA B C 1
ATOM 14323 O O . ALA B 2 269 ? 203.991 178.561 206.007 1.00 38.57 250 ALA B O 1
ATOM 14330 N N . LEU B 2 270 ? 202.663 180.347 205.705 1.00 37.77 251 LEU B N 1
ATOM 14331 C CA . LEU B 2 270 ? 203.256 180.648 204.404 1.00 35.09 251 LEU B CA 1
ATOM 14332 C C . LEU B 2 270 ? 204.547 181.450 204.544 1.00 35.20 251 LEU B C 1
ATOM 14333 O O . LEU B 2 270 ? 205.483 181.277 203.757 1.00 43.40 251 LEU B O 1
ATOM 14349 N N . CYS B 2 271 ? 204.617 182.333 205.540 1.00 33.23 252 CYS B N 1
ATOM 14350 C CA . CYS B 2 271 ? 205.732 183.273 205.677 1.00 37.04 252 CYS B CA 1
ATOM 14351 C C . CYS B 2 271 ? 206.849 182.637 206.502 1.00 37.40 252 CYS B C 1
ATOM 14352 O O . CYS B 2 271 ? 207.086 182.965 207.665 1.00 39.74 252 CYS B O 1
ATOM 14359 N N . GLN B 2 272 ? 207.553 181.707 205.864 1.00 33.35 253 GLN B N 1
ATOM 14360 C CA . GLN B 2 272 ? 208.558 180.932 206.577 1.00 29.54 253 GLN B CA 1
ATOM 14361 C C . GLN B 2 272 ? 209.848 181.715 206.755 1.00 32.27 253 GLN B C 1
ATOM 14362 O O . GLN B 2 272 ? 210.438 181.711 207.840 1.00 36.43 253 GLN B O 1
ATOM 14376 N N . GLU B 2 273 ? 210.298 182.398 205.706 1.00 40.11 254 GLU B N 1
ATOM 14377 C CA . GLU B 2 273 ? 211.621 183.011 205.732 1.00 43.01 254 GLU B CA 1
ATOM 14378 C C . GLU B 2 273 ? 211.710 184.141 206.746 1.00 36.54 254 GLU B C 1
ATOM 14379 O O . GLU B 2 273 ? 212.816 184.574 207.083 1.00 45.94 254 GLU B O 1
ATOM 14391 N N . GLN B 2 274 ? 210.578 184.636 207.241 1.00 32.41 255 GLN B N 1
ATOM 14392 C CA . GLN B 2 274 ? 210.577 185.761 208.162 1.00 38.59 255 GLN B CA 1
ATOM 14393 C C . GLN B 2 274 ? 209.814 185.502 209.453 1.00 37.38 255 GLN B C 1
ATOM 14394 O O . GLN B 2 274 ? 209.798 186.376 210.323 1.00 36.36 255 GLN B O 1
ATOM 14408 N N . ILE B 2 275 ? 209.186 184.334 209.603 1.00 38.92 256 ILE B N 1
ATOM 14409 C CA . ILE B 2 275 ? 208.732 183.898 210.919 1.00 29.28 256 ILE B CA 1
ATOM 14410 C C . ILE B 2 275 ? 209.815 183.109 211.641 1.00 28.10 256 ILE B C 1
ATOM 14411 O O . ILE B 2 275 ? 209.708 182.887 212.849 1.00 35.53 256 ILE B O 1
ATOM 14427 N N . GLY B 2 276 ? 210.859 182.684 210.939 1.00 28.15 257 GLY B N 1
ATOM 14428 C CA . GLY B 2 276 ? 211.992 182.047 211.571 1.00 30.96 257 GLY B CA 1
ATOM 14429 C C . GLY B 2 276 ? 211.874 180.558 211.786 1.00 33.40 257 GLY B C 1
ATOM 14430 O O . GLY B 2 276 ? 212.621 180.011 212.605 1.00 44.93 257 GLY B O 1
ATOM 14434 N N . TRP B 2 277 ? 210.972 179.879 211.085 1.00 27.74 258 TRP B N 1
ATOM 14435 C CA . TRP B 2 277 ? 210.818 178.449 211.291 1.00 29.62 258 TRP B CA 1
ATOM 14436 C C . TRP B 2 277 ? 212.106 177.727 210.923 1.00 35.22 258 TRP B C 1
ATOM 14437 O O . TRP B 2 277 ? 212.844 178.156 210.033 1.00 46.63 258 TRP B O 1
ATOM 14458 N N . ARG B 2 278 ? 212.384 176.635 211.623 1.00 37.40 259 ARG B N 1
ATOM 14459 C CA . ARG B 2 278 ? 213.507 175.768 211.314 1.00 41.13 259 ARG B CA 1
ATOM 14460 C C . ARG B 2 278 ? 212.986 174.433 210.795 1.00 49.49 259 ARG B C 1
ATOM 14461 O O . ARG B 2 278 ? 211.788 174.147 210.825 1.00 49.79 259 ARG B O 1
ATOM 14482 N N . ASN B 2 279 ? 213.903 173.602 210.306 1.00 52.81 260 ASN B N 1
ATOM 14483 C CA . ASN B 2 279 ? 213.559 172.259 209.843 1.00 55.75 260 ASN B CA 1
ATOM 14484 C C . ASN B 2 279 ? 213.500 171.326 211.053 1.00 52.35 260 ASN B C 1
ATOM 14485 O O . ASN B 2 279 ? 214.295 170.401 211.223 1.00 56.63 260 ASN B O 1
ATOM 14495 N N . VAL B 2 280 ? 212.514 171.597 211.905 1.00 46.75 261 VAL B N 1
ATOM 14496 C CA . VAL B 2 280 ? 212.418 171.009 213.233 1.00 42.13 261 VAL B CA 1
ATOM 14497 C C . VAL B 2 280 ? 210.942 170.872 213.582 1.00 47.46 261 VAL B C 1
ATOM 14498 O O . VAL B 2 280 ? 210.075 171.461 212.937 1.00 56.75 261 VAL B O 1
ATOM 14511 N N . SER B 2 281 ? 210.659 170.073 214.605 1.00 41.97 262 SER B N 1
ATOM 14512 C CA . SER B 2 281 ? 209.311 169.963 215.145 1.00 45.35 262 SER B CA 1
ATOM 14513 C C . SER B 2 281 ? 208.692 171.336 215.359 1.00 39.14 262 SER B C 1
ATOM 14514 O O . SER B 2 281 ? 209.192 172.139 216.150 1.00 47.76 262 SER B O 1
ATOM 14522 N N . ARG B 2 282 ? 207.596 171.603 214.657 1.00 33.14 263 ARG B N 1
ATOM 14523 C CA . ARG B 2 282 ? 206.932 172.898 214.681 1.00 30.28 263 ARG B CA 1
ATOM 14524 C C . ARG B 2 282 ? 205.585 172.788 215.378 1.00 34.71 263 ARG B C 1
ATOM 14525 O O . ARG B 2 282 ? 204.775 171.922 215.041 1.00 41.57 263 ARG B O 1
ATOM 14546 N N . LEU B 2 283 ? 205.346 173.679 216.331 1.00 30.03 264 LEU B N 1
ATOM 14547 C CA . LEU B 2 283 ? 204.082 173.761 217.038 1.00 29.49 264 LEU B CA 1
ATOM 14548 C C . LEU B 2 283 ? 203.551 175.180 216.928 1.00 32.43 264 LEU B C 1
ATOM 14549 O O . LEU B 2 283 ? 204.310 176.143 217.056 1.00 39.87 264 LEU B O 1
ATOM 14565 N N . LEU B 2 284 ? 202.251 175.307 216.689 1.00 28.83 265 LEU B N 1
ATOM 14566 C CA . LEU B 2 284 ? 201.577 176.597 216.694 1.00 27.62 265 LEU B CA 1
ATOM 14567 C C . LEU B 2 284 ? 200.467 176.541 217.727 1.00 32.41 265 LEU B C 1
ATOM 14568 O O . LEU B 2 284 ? 199.512 175.776 217.570 1.00 34.17 265 LEU B O 1
ATOM 14584 N N . VAL B 2 285 ? 200.583 177.354 218.770 1.00 33.08 266 VAL B N 1
ATOM 14585 C CA . VAL B 2 285 ? 199.593 177.412 219.837 1.00 24.45 266 VAL B CA 1
ATOM 14586 C C . VAL B 2 285 ? 198.675 178.589 219.556 1.00 26.30 266 VAL B C 1
ATOM 14587 O O . VAL B 2 285 ? 199.110 179.746 219.574 1.00 32.03 266 VAL B O 1
ATOM 14600 N N . PHE B 2 286 ? 197.406 178.296 219.301 1.00 28.21 267 PHE B N 1
ATOM 14601 C CA . PHE B 2 286 ? 196.421 179.282 218.882 1.00 29.69 267 PHE B CA 1
ATOM 14602 C C . PHE B 2 286 ? 195.429 179.512 220.011 1.00 34.02 267 PHE B C 1
ATOM 14603 O O . PHE B 2 286 ? 194.806 178.564 220.494 1.00 36.91 267 PHE B O 1
ATOM 14620 N N . THR B 2 287 ? 195.275 180.768 220.419 1.00 31.26 268 THR B N 1
ATOM 14621 C CA . THR B 2 287 ? 194.423 181.134 221.541 1.00 28.80 268 THR B CA 1
ATOM 14622 C C . THR B 2 287 ? 193.303 182.039 221.055 1.00 36.65 268 THR B C 1
ATOM 14623 O O . THR B 2 287 ? 193.545 182.975 220.287 1.00 50.04 268 THR B O 1
ATOM 14634 N N . SER B 2 288 ? 192.083 181.764 221.506 1.00 32.15 269 SER B N 1
ATOM 14635 C CA . SER B 2 288 ? 190.938 182.606 221.188 1.00 33.85 269 SER B CA 1
ATOM 14636 C C . SER B 2 288 ? 189.811 182.270 222.151 1.00 35.43 269 SER B C 1
ATOM 14637 O O . SER B 2 288 ? 189.882 181.294 222.898 1.00 39.91 269 SER B O 1
ATOM 14645 N N . ASP B 2 289 ? 188.770 183.102 222.129 1.00 36.25 270 ASP B N 1
ATOM 14646 C CA . ASP B 2 289 ? 187.582 182.885 222.945 1.00 33.21 270 ASP B CA 1
ATOM 14647 C C . ASP B 2 289 ? 186.300 183.140 222.165 1.00 36.31 270 ASP B C 1
ATOM 14648 O O . ASP B 2 289 ? 185.303 183.573 222.747 1.00 39.09 270 ASP B O 1
ATOM 14657 N N . ASP B 2 290 ? 186.303 182.885 220.862 1.00 38.93 271 ASP B N 1
ATOM 14658 C CA . ASP B 2 290 ? 185.130 183.102 220.035 1.00 40.07 271 ASP B CA 1
ATOM 14659 C C . ASP B 2 290 ? 185.265 182.317 218.741 1.00 44.47 271 ASP B C 1
ATOM 14660 O O . ASP B 2 290 ? 186.297 181.705 218.460 1.00 49.35 271 ASP B O 1
ATOM 14669 N N . THR B 2 291 ? 184.200 182.346 217.948 1.00 45.72 272 THR B N 1
ATOM 14670 C CA . THR B 2 291 ? 184.183 181.658 216.670 1.00 40.11 272 THR B CA 1
ATOM 14671 C C . THR B 2 291 ? 185.143 182.344 215.702 1.00 43.87 272 THR B C 1
ATOM 14672 O O . THR B 2 291 ? 185.673 183.422 215.973 1.00 51.45 272 THR B O 1
ATOM 14683 N N . PHE B 2 292 ? 185.382 181.694 214.569 1.00 43.56 273 PHE B N 1
ATOM 14684 C CA . PHE B 2 292 ? 186.308 182.181 213.559 1.00 41.21 273 PHE B CA 1
ATOM 14685 C C . PHE B 2 292 ? 185.588 182.436 212.243 1.00 42.70 273 PHE B C 1
ATOM 14686 O O . PHE B 2 292 ? 184.661 181.707 211.878 1.00 48.99 273 PHE B O 1
ATOM 14703 N N . HIS B 2 293 ? 186.018 183.480 211.540 1.00 43.14 274 HIS B N 1
ATOM 14704 C CA . HIS B 2 293 ? 185.546 183.737 210.191 1.00 41.81 274 HIS B CA 1
ATOM 14705 C C . HIS B 2 293 ? 186.212 182.767 209.220 1.00 41.58 274 HIS B C 1
ATOM 14706 O O . HIS B 2 293 ? 187.322 182.284 209.447 1.00 45.57 274 HIS B O 1
ATOM 14721 N N . THR B 2 294 ? 185.514 182.480 208.126 1.00 37.98 275 THR B N 1
ATOM 14722 C CA . THR B 2 294 ? 185.983 181.524 207.137 1.00 36.78 275 THR B CA 1
ATOM 14723 C C . THR B 2 294 ? 185.741 182.086 205.746 1.00 34.43 275 THR B C 1
ATOM 14724 O O . THR B 2 294 ? 185.130 183.142 205.575 1.00 39.47 275 THR B O 1
ATOM 14735 N N . ALA B 2 295 ? 186.233 181.363 204.746 1.00 32.77 276 ALA B N 1
ATOM 14736 C CA . ALA B 2 295 ? 186.021 181.765 203.365 1.00 30.45 276 ALA B CA 1
ATOM 14737 C C . ALA B 2 295 ? 184.533 181.873 203.078 1.00 32.53 276 ALA B C 1
ATOM 14738 O O . ALA B 2 295 ? 183.729 181.069 203.554 1.00 37.35 276 ALA B O 1
ATOM 14745 N N . GLY B 2 296 ? 184.170 182.880 202.295 1.00 34.54 277 GLY B N 1
ATOM 14746 C CA . GLY B 2 296 ? 182.795 183.183 202.001 1.00 33.57 277 GLY B CA 1
ATOM 14747 C C . GLY B 2 296 ? 182.203 184.267 202.873 1.00 35.65 277 GLY B C 1
ATOM 14748 O O . GLY B 2 296 ? 181.115 184.762 202.567 1.00 38.94 277 GLY B O 1
ATOM 14752 N N . ASP B 2 297 ? 182.893 184.654 203.944 1.00 36.91 278 ASP B N 1
ATOM 14753 C CA . ASP B 2 297 ? 182.374 185.698 204.817 1.00 36.82 278 ASP B CA 1
ATOM 14754 C C . ASP B 2 297 ? 182.747 187.085 204.319 1.00 38.49 278 ASP B C 1
ATOM 14755 O O . ASP B 2 297 ? 182.037 188.054 204.607 1.00 43.01 278 ASP B O 1
ATOM 14764 N N . GLY B 2 298 ? 183.845 187.206 203.576 1.00 38.40 279 GLY B N 1
ATOM 14765 C CA . GLY B 2 298 ? 184.259 188.505 203.082 1.00 33.57 279 GLY B CA 1
ATOM 14766 C C . GLY B 2 298 ? 183.276 189.131 202.123 1.00 32.60 279 GLY B C 1
ATOM 14767 O O . GLY B 2 298 ? 183.339 190.340 201.887 1.00 40.15 279 GLY B O 1
ATOM 14771 N N . LYS B 2 299 ? 182.369 188.336 201.561 1.00 32.15 280 LYS B N 1
ATOM 14772 C CA . LYS B 2 299 ? 181.366 188.882 200.658 1.00 33.93 280 LYS B CA 1
ATOM 14773 C C . LYS B 2 299 ? 180.581 190.001 201.329 1.00 34.15 280 LYS B C 1
ATOM 14774 O O . LYS B 2 299 ? 180.187 190.972 200.675 1.00 34.75 280 LYS B O 1
ATOM 14793 N N . LEU B 2 300 ? 180.343 189.882 202.635 1.00 35.85 281 LEU B N 1
ATOM 14794 C CA . LEU B 2 300 ? 179.603 190.916 203.349 1.00 32.32 281 LEU B CA 1
ATOM 14795 C C . LEU B 2 300 ? 180.332 192.249 203.294 1.00 36.30 281 LEU B C 1
ATOM 14796 O O . LEU B 2 300 ? 179.703 193.306 203.179 1.00 42.94 281 LEU B O 1
ATOM 14812 N N . GLY B 2 301 ? 181.654 192.222 203.383 1.00 35.79 282 GLY B N 1
ATOM 14813 C CA . GLY B 2 301 ? 182.457 193.419 203.372 1.00 36.37 282 GLY B CA 1
ATOM 14814 C C . GLY B 2 301 ? 182.914 193.883 202.013 1.00 35.47 282 GLY B C 1
ATOM 14815 O O . GLY B 2 301 ? 183.733 194.798 201.932 1.00 43.14 282 GLY B O 1
ATOM 14819 N N . GLY B 2 302 ? 182.428 193.274 200.938 1.00 28.49 283 GLY B N 1
ATOM 14820 C CA . GLY B 2 302 ? 182.834 193.656 199.607 1.00 30.83 283 GLY B CA 1
ATOM 14821 C C . GLY B 2 302 ? 184.089 192.984 199.104 1.00 34.45 283 GLY B C 1
ATOM 14822 O O . GLY B 2 302 ? 184.492 193.240 197.965 1.00 36.06 283 GLY B O 1
ATOM 14826 N N . ILE B 2 303 ? 184.720 192.136 199.908 1.00 33.47 284 ILE B N 1
ATOM 14827 C CA . ILE B 2 303 ? 185.916 191.421 199.484 1.00 31.02 284 ILE B CA 1
ATOM 14828 C C . ILE B 2 303 ? 185.493 190.275 198.575 1.00 30.99 284 ILE B C 1
ATOM 14829 O O . ILE B 2 303 ? 184.718 189.404 198.979 1.00 36.81 284 ILE B O 1
ATOM 14845 N N . PHE B 2 304 ? 186.001 190.274 197.345 1.00 32.49 285 PHE B N 1
ATOM 14846 C CA . PHE B 2 304 ? 185.654 189.258 196.365 1.00 30.27 285 PHE B CA 1
ATOM 14847 C C . PHE B 2 304 ? 186.857 188.487 195.847 1.00 35.51 285 PHE B C 1
ATOM 14848 O O . PHE B 2 304 ? 186.673 187.486 195.146 1.00 40.48 285 PHE B O 1
ATOM 14865 N N . MET B 2 305 ? 188.073 188.913 196.164 1.00 36.34 286 MET B N 1
ATOM 14866 C CA . MET B 2 305 ? 189.265 188.223 195.692 1.00 31.07 286 MET B CA 1
ATOM 14867 C C . MET B 2 305 ? 189.614 187.096 196.654 1.00 29.63 286 MET B C 1
ATOM 14868 O O . MET B 2 305 ? 189.900 187.366 197.824 1.00 37.30 286 MET B O 1
ATOM 14882 N N . PRO B 2 306 ? 189.599 185.839 196.223 1.00 29.93 287 PRO B N 1
ATOM 14883 C CA . PRO B 2 306 ? 189.905 184.750 197.151 1.00 30.87 287 PRO B CA 1
ATOM 14884 C C . PRO B 2 306 ? 191.341 184.819 197.639 1.00 35.98 287 PRO B C 1
ATOM 14885 O O . PRO B 2 306 ? 192.214 185.404 196.997 1.00 42.68 287 PRO B O 1
ATOM 14896 N N . SER B 2 307 ? 191.579 184.212 198.796 1.00 34.31 288 SER B N 1
ATOM 14897 C CA . SER B 2 307 ? 192.922 184.166 199.351 1.00 35.70 288 SER B CA 1
ATOM 14898 C C . SER B 2 307 ? 193.825 183.324 198.466 1.00 40.18 288 SER B C 1
ATOM 14899 O O . SER B 2 307 ? 193.451 182.228 198.040 1.00 45.81 288 SER B O 1
ATOM 14907 N N . ASP B 2 308 ? 195.012 183.841 198.186 1.00 43.77 289 ASP B N 1
ATOM 14908 C CA . ASP B 2 308 ? 196.038 183.104 197.469 1.00 44.64 289 ASP B CA 1
ATOM 14909 C C . ASP B 2 308 ? 197.138 182.683 198.432 1.00 42.32 289 ASP B C 1
ATOM 14910 O O . ASP B 2 308 ? 197.335 183.284 199.490 1.00 50.22 289 ASP B O 1
ATOM 14919 N N . GLY B 2 309 ? 197.852 181.632 198.055 1.00 43.32 290 GLY B N 1
ATOM 14920 C CA . GLY B 2 309 ? 198.920 181.122 198.886 1.00 47.95 290 GLY B CA 1
ATOM 14921 C C . GLY B 2 309 ? 200.205 181.903 198.728 1.00 49.48 290 GLY B C 1
ATOM 14922 O O . GLY B 2 309 ? 201.196 181.380 198.213 1.00 54.30 290 GLY B O 1
ATOM 14926 N N . HIS B 2 310 ? 200.201 183.157 199.169 1.00 46.66 291 HIS B N 1
ATOM 14927 C CA . HIS B 2 310 ? 201.369 184.016 199.087 1.00 45.32 291 HIS B CA 1
ATOM 14928 C C . HIS B 2 310 ? 201.553 184.765 200.397 1.00 42.76 291 HIS B C 1
ATOM 14929 O O . HIS B 2 310 ? 200.584 185.129 201.065 1.00 46.46 291 HIS B O 1
ATOM 14943 N N . CYS B 2 311 ? 202.811 185.002 200.750 1.00 37.84 292 CYS B N 1
ATOM 14944 C CA . CYS B 2 311 ? 203.134 185.786 201.930 1.00 40.02 292 CYS B CA 1
ATOM 14945 C C . CYS B 2 311 ? 202.887 187.258 201.639 1.00 40.00 292 CYS B C 1
ATOM 14946 O O . CYS B 2 311 ? 203.482 187.826 200.719 1.00 49.00 292 CYS B O 1
ATOM 14953 N N . HIS B 2 312 ? 202.001 187.874 202.423 1.00 35.54 293 HIS B N 1
ATOM 14954 C CA . HIS B 2 312 ? 201.619 189.265 202.220 1.00 36.17 293 HIS B CA 1
ATOM 14955 C C . HIS B 2 312 ? 201.984 190.144 203.410 1.00 38.23 293 HIS B C 1
ATOM 14956 O O . HIS B 2 312 ? 201.364 191.190 203.608 1.00 41.22 293 HIS B O 1
ATOM 14970 N N . LEU B 2 313 ? 202.975 189.751 204.204 1.00 37.84 294 LEU B N 1
ATOM 14971 C CA . LEU B 2 313 ? 203.403 190.582 205.319 1.00 36.66 294 LEU B CA 1
ATOM 14972 C C . LEU B 2 313 ? 204.242 191.752 204.826 1.00 35.89 294 LEU B C 1
ATOM 14973 O O . LEU B 2 313 ? 204.793 191.724 203.724 1.00 43.64 294 LEU B O 1
ATOM 14989 N N . ASP B 2 314 ? 204.335 192.786 205.655 1.00 34.65 295 ASP B N 1
ATOM 14990 C CA . ASP B 2 314 ? 205.108 193.969 205.326 1.00 34.67 295 ASP B CA 1
ATOM 14991 C C . ASP B 2 314 ? 206.497 193.890 205.949 1.00 35.65 295 ASP B C 1
ATOM 14992 O O . ASP B 2 314 ? 206.848 192.932 206.639 1.00 41.02 295 ASP B O 1
ATOM 15001 N N . SER B 2 315 ? 207.295 194.929 205.700 1.00 35.42 296 SER B N 1
ATOM 15002 C CA . SER B 2 315 ? 208.612 195.004 206.317 1.00 35.15 296 SER B CA 1
ATOM 15003 C C . SER B 2 315 ? 208.507 195.142 207.827 1.00 37.70 296 SER B C 1
ATOM 15004 O O . SER B 2 315 ? 209.357 194.625 208.559 1.00 43.33 296 SER B O 1
ATOM 15012 N N . ASN B 2 316 ? 207.477 195.834 208.313 1.00 40.92 297 ASN B N 1
ATOM 15013 C CA . ASN B 2 316 ? 207.252 195.967 209.745 1.00 40.91 297 ASN B CA 1
ATOM 15014 C C . ASN B 2 316 ? 206.450 194.812 210.335 1.00 39.80 297 ASN B C 1
ATOM 15015 O O . ASN B 2 316 ? 206.371 194.701 211.562 1.00 47.50 297 ASN B O 1
ATOM 15026 N N . GLY B 2 317 ? 205.851 193.964 209.504 1.00 40.39 298 GLY B N 1
ATOM 15027 C CA . GLY B 2 317 ? 205.259 192.728 209.966 1.00 34.31 298 GLY B CA 1
ATOM 15028 C C . GLY B 2 317 ? 203.749 192.669 209.965 1.00 31.81 298 GLY B C 1
ATOM 15029 O O . GLY B 2 317 ? 203.192 191.689 210.471 1.00 40.93 298 GLY B O 1
ATOM 15033 N N . LEU B 2 318 ? 203.067 193.666 209.423 1.00 30.93 299 LEU B N 1
ATOM 15034 C CA . LEU B 2 318 ? 201.613 193.687 209.400 1.00 31.40 299 LEU B CA 1
ATOM 15035 C C . LEU B 2 318 ? 201.091 193.084 208.104 1.00 34.67 299 LEU B C 1
ATOM 15036 O O . LEU B 2 318 ? 201.705 193.229 207.045 1.00 39.95 299 LEU B O 1
ATOM 15052 N N . TYR B 2 319 ? 199.952 192.405 208.198 1.00 31.30 300 TYR B N 1
ATOM 15053 C CA . TYR B 2 319 ? 199.261 191.862 207.033 1.00 33.07 300 TYR B CA 1
ATOM 15054 C C . TYR B 2 319 ? 198.414 192.984 206.441 1.00 40.32 300 TYR B C 1
ATOM 15055 O O . TYR B 2 319 ? 197.192 193.039 206.590 1.00 44.38 300 TYR B O 1
ATOM 15073 N N . SER B 2 320 ? 199.093 193.899 205.747 1.00 38.08 301 SER B N 1
ATOM 15074 C CA . SER B 2 320 ? 198.445 195.131 205.309 1.00 38.13 301 SER B CA 1
ATOM 15075 C C . SER B 2 320 ? 197.401 194.880 204.232 1.00 41.89 301 SER B C 1
ATOM 15076 O O . SER B 2 320 ? 196.389 195.585 204.177 1.00 46.39 301 SER B O 1
ATOM 15084 N N . ARG B 2 321 ? 197.619 193.892 203.374 1.00 40.33 302 ARG B N 1
ATOM 15085 C CA . ARG B 2 321 ? 196.726 193.615 202.259 1.00 40.81 302 ARG B CA 1
ATOM 15086 C C . ARG B 2 321 ? 195.503 192.802 202.657 1.00 40.71 302 ARG B C 1
ATOM 15087 O O . ARG B 2 321 ? 194.853 192.227 201.779 1.00 45.71 302 ARG B O 1
ATOM 15108 N N . SER B 2 322 ? 195.173 192.730 203.944 1.00 37.20 303 SER B N 1
ATOM 15109 C CA . SER B 2 322 ? 194.084 191.862 204.377 1.00 39.18 303 SER B CA 1
ATOM 15110 C C . SER B 2 322 ? 192.745 192.303 203.806 1.00 40.91 303 SER B C 1
ATOM 15111 O O . SER B 2 322 ? 191.866 191.467 203.573 1.00 44.29 303 SER B O 1
ATOM 15119 N N . THR B 2 323 ? 192.568 193.601 203.568 1.00 40.59 304 THR B N 1
ATOM 15120 C CA . THR B 2 323 ? 191.297 194.121 203.079 1.00 36.23 304 THR B CA 1
ATOM 15121 C C . THR B 2 323 ? 191.040 193.782 201.617 1.00 38.35 304 THR B C 1
ATOM 15122 O O . THR B 2 323 ? 189.940 194.043 201.123 1.00 45.19 304 THR B O 1
ATOM 15133 N N . GLU B 2 324 ? 192.013 193.203 200.916 1.00 38.36 305 GLU B N 1
ATOM 15134 C CA . GLU B 2 324 ? 191.862 192.888 199.506 1.00 37.13 305 GLU B CA 1
ATOM 15135 C C . GLU B 2 324 ? 191.686 191.405 199.224 1.00 37.50 305 GLU B C 1
ATOM 15136 O O . GLU B 2 324 ? 191.361 191.048 198.089 1.00 41.93 305 GLU B O 1
ATOM 15148 N N . PHE B 2 325 ? 191.887 190.540 200.214 1.00 35.79 306 PHE B N 1
ATOM 15149 C CA . PHE B 2 325 ? 191.737 189.103 200.058 1.00 29.11 306 PHE B CA 1
ATOM 15150 C C . PHE B 2 325 ? 190.740 188.580 201.079 1.00 30.98 306 PHE B C 1
ATOM 15151 O O . PHE B 2 325 ? 190.641 189.106 202.191 1.00 36.74 306 PHE B O 1
ATOM 15168 N N . ASP B 2 326 ? 190.009 187.542 200.697 1.00 29.18 307 ASP B N 1
ATOM 15169 C CA . ASP B 2 326 ? 188.988 186.960 201.545 1.00 26.85 307 ASP B CA 1
ATOM 15170 C C . ASP B 2 326 ? 189.628 186.056 202.597 1.00 31.72 307 ASP B C 1
ATOM 15171 O O . ASP B 2 326 ? 190.802 185.691 202.512 1.00 34.28 307 ASP B O 1
ATOM 15180 N N . TYR B 2 327 ? 188.842 185.696 203.604 1.00 33.71 308 TYR B N 1
ATOM 15181 C CA . TYR B 2 327 ? 189.323 184.758 204.602 1.00 29.91 308 TYR B CA 1
ATOM 15182 C C . TYR B 2 327 ? 189.614 183.417 203.936 1.00 28.94 308 TYR B C 1
ATOM 15183 O O . TYR B 2 327 ? 188.921 183.036 202.986 1.00 36.82 308 TYR B O 1
ATOM 15201 N N . PRO B 2 328 ? 190.617 182.679 204.394 1.00 26.83 309 PRO B N 1
ATOM 15202 C CA . PRO B 2 328 ? 190.840 181.344 203.842 1.00 30.08 309 PRO B CA 1
ATOM 15203 C C . PRO B 2 328 ? 189.817 180.347 204.353 1.00 30.51 309 PRO B C 1
ATOM 15204 O O . PRO B 2 328 ? 189.214 180.521 205.414 1.00 35.00 309 PRO B O 1
ATOM 15215 N N . SER B 2 329 ? 189.630 179.287 203.579 1.00 27.48 310 SER B N 1
ATOM 15216 C CA . SER B 2 329 ? 188.713 178.226 203.945 1.00 28.14 310 SER B CA 1
ATOM 15217 C C . SER B 2 329 ? 189.376 177.283 204.943 1.00 33.54 310 SER B C 1
ATOM 15218 O O . SER B 2 329 ? 190.584 177.334 205.183 1.00 37.47 310 SER B O 1
ATOM 15226 N N . VAL B 2 330 ? 188.565 176.411 205.538 1.00 36.18 311 VAL B N 1
ATOM 15227 C CA . VAL B 2 330 ? 189.110 175.411 206.448 1.00 30.96 311 VAL B CA 1
ATOM 15228 C C . VAL B 2 330 ? 190.068 174.494 205.704 1.00 32.52 311 VAL B C 1
ATOM 15229 O O . VAL B 2 330 ? 191.134 174.132 206.216 1.00 36.74 311 VAL B O 1
ATOM 15242 N N . GLY B 2 331 ? 189.707 174.106 204.483 1.00 34.61 312 GLY B N 1
ATOM 15243 C CA . GLY B 2 331 ? 190.578 173.246 203.705 1.00 32.94 312 GLY B CA 1
ATOM 15244 C C . GLY B 2 331 ? 191.890 173.910 203.345 1.00 32.21 312 GLY B C 1
ATOM 15245 O O . GLY B 2 331 ? 192.933 173.259 203.305 1.00 38.52 312 GLY B O 1
ATOM 15249 N N . GLN B 2 332 ? 191.860 175.215 203.082 1.00 32.57 313 GLN B N 1
ATOM 15250 C CA . GLN B 2 332 ? 193.089 175.929 202.755 1.00 30.28 313 GLN B CA 1
ATOM 15251 C C . GLN B 2 332 ? 194.046 175.938 203.939 1.00 31.77 313 GLN B C 1
ATOM 15252 O O . GLN B 2 332 ? 195.248 175.692 203.787 1.00 36.42 313 GLN B O 1
ATOM 15266 N N . VAL B 2 333 ? 193.522 176.198 205.136 1.00 29.62 314 VAL B N 1
ATOM 15267 C CA . VAL B 2 333 ? 194.352 176.178 206.335 1.00 27.46 314 VAL B CA 1
ATOM 15268 C C . VAL B 2 333 ? 194.878 174.774 206.590 1.00 28.32 314 VAL B C 1
ATOM 15269 O O . VAL B 2 333 ? 196.049 174.587 206.940 1.00 35.30 314 VAL B O 1
ATOM 15282 N N . ALA B 2 334 ? 194.019 173.766 206.437 1.00 28.81 315 ALA B N 1
ATOM 15283 C CA . ALA B 2 334 ? 194.451 172.390 206.645 1.00 30.10 315 ALA B CA 1
ATOM 15284 C C . ALA B 2 334 ? 195.586 172.031 205.699 1.00 29.46 315 ALA B C 1
ATOM 15285 O O . ALA B 2 334 ? 196.601 171.459 206.112 1.00 34.82 315 ALA B O 1
ATOM 15292 N N . GLN B 2 335 ? 195.434 172.375 204.422 1.00 28.34 316 GLN B N 1
ATOM 15293 C CA . GLN B 2 335 ? 196.458 172.053 203.440 1.00 30.74 316 GLN B CA 1
ATOM 15294 C C . GLN B 2 335 ? 197.755 172.788 203.736 1.00 32.02 316 GLN B C 1
ATOM 15295 O O . GLN B 2 335 ? 198.840 172.205 203.642 1.00 39.02 316 GLN B O 1
ATOM 15309 N N . ALA B 2 336 ? 197.669 174.069 204.098 1.00 28.39 317 ALA B N 1
ATOM 15310 C CA . ALA B 2 336 ? 198.881 174.821 204.395 1.00 29.25 317 ALA B CA 1
ATOM 15311 C C . ALA B 2 336 ? 199.611 174.234 205.595 1.00 29.56 317 ALA B C 1
ATOM 15312 O O . ALA B 2 336 ? 200.832 174.039 205.556 1.00 34.57 317 ALA B O 1
ATOM 15319 N N . LEU B 2 337 ? 198.880 173.935 206.669 1.00 28.38 318 LEU B N 1
ATOM 15320 C CA . LEU B 2 337 ? 199.517 173.377 207.854 1.00 28.30 318 LEU B CA 1
ATOM 15321 C C . LEU B 2 337 ? 200.131 172.021 207.554 1.00 29.60 318 LEU B C 1
ATOM 15322 O O . LEU B 2 337 ? 201.239 171.720 208.011 1.00 31.96 318 LEU B O 1
ATOM 15338 N N . SER B 2 338 ? 199.431 171.185 206.786 1.00 27.83 319 SER B N 1
ATOM 15339 C CA . SER B 2 338 ? 199.991 169.892 206.415 1.00 28.78 319 SER B CA 1
ATOM 15340 C C . SER B 2 338 ? 201.267 170.065 205.605 1.00 31.15 319 SER B C 1
ATOM 15341 O O . SER B 2 338 ? 202.246 169.340 205.811 1.00 37.02 319 SER B O 1
ATOM 15349 N N . ALA B 2 339 ? 201.275 171.021 204.679 1.00 29.23 320 ALA B N 1
ATOM 15350 C CA . ALA B 2 339 ? 202.465 171.256 203.874 1.00 31.10 320 ALA B CA 1
ATOM 15351 C C . ALA B 2 339 ? 203.632 171.711 204.736 1.00 30.28 320 ALA B C 1
ATOM 15352 O O . ALA B 2 339 ? 204.772 171.286 204.524 1.00 34.43 320 ALA B O 1
ATOM 15359 N N . ALA B 2 340 ? 203.370 172.576 205.710 1.00 32.76 321 ALA B N 1
ATOM 15360 C CA . ALA B 2 340 ? 204.428 173.195 206.494 1.00 32.08 321 ALA B CA 1
ATOM 15361 C C . ALA B 2 340 ? 204.858 172.370 207.701 1.00 31.99 321 ALA B C 1
ATOM 15362 O O . ALA B 2 340 ? 205.836 172.737 208.358 1.00 39.80 321 ALA B O 1
ATOM 15369 N N . ASN B 2 341 ? 204.164 171.280 208.013 1.00 29.97 322 ASN B N 1
ATOM 15370 C CA . ASN B 2 341 ? 204.497 170.435 209.162 1.00 31.44 322 ASN B CA 1
ATOM 15371 C C . ASN B 2 341 ? 204.336 171.194 210.476 1.00 36.04 322 ASN B C 1
ATOM 15372 O O . ASN B 2 341 ? 205.240 171.234 211.311 1.00 41.01 322 ASN B O 1
ATOM 15383 N N . ILE B 2 342 ? 203.164 171.792 210.663 1.00 32.76 323 ILE B N 1
ATOM 15384 C CA . ILE B 2 342 ? 202.826 172.521 211.878 1.00 31.12 323 ILE B CA 1
ATOM 15385 C C . ILE B 2 342 ? 201.674 171.797 212.557 1.00 34.79 323 ILE B C 1
ATOM 15386 O O . ILE B 2 342 ? 200.647 171.524 211.927 1.00 38.52 323 ILE B O 1
ATOM 15402 N N . GLN B 2 343 ? 201.846 171.486 213.841 1.00 33.98 324 GLN B N 1
ATOM 15403 C CA . GLN B 2 343 ? 200.801 170.882 214.653 1.00 31.90 324 GLN B CA 1
ATOM 15404 C C . GLN B 2 343 ? 200.096 171.985 215.424 1.00 33.36 324 GLN B C 1
ATOM 15405 O O . GLN B 2 343 ? 200.698 172.576 216.331 1.00 39.12 324 GLN B O 1
ATOM 15419 N N . PRO B 2 344 ? 198.842 172.306 215.123 1.00 26.67 325 PRO B N 1
ATOM 15420 C CA . PRO B 2 344 ? 198.156 173.349 215.884 1.00 25.79 325 PRO B CA 1
ATOM 15421 C C . PRO B 2 344 ? 197.476 172.813 217.131 1.00 29.94 325 PRO B C 1
ATOM 15422 O O . PRO B 2 344 ? 196.759 171.812 217.106 1.00 35.03 325 PRO B O 1
ATOM 15433 N N . ILE B 2 345 ? 197.711 173.515 218.232 1.00 28.94 326 ILE B N 1
ATOM 15434 C CA . ILE B 2 345 ? 197.121 173.206 219.524 1.00 24.42 326 ILE B CA 1
ATOM 15435 C C . ILE B 2 345 ? 196.239 174.379 219.912 1.00 28.34 326 ILE B C 1
ATOM 15436 O O . ILE B 2 345 ? 196.744 175.469 220.205 1.00 39.09 326 ILE B O 1
ATOM 15452 N N . PHE B 2 346 ? 194.929 174.163 219.910 1.00 26.07 327 PHE B N 1
ATOM 15453 C CA . PHE B 2 346 ? 193.959 175.235 220.108 1.00 25.15 327 PHE B CA 1
ATOM 15454 C C . PHE B 2 346 ? 193.627 175.332 221.589 1.00 29.37 327 PHE B C 1
ATOM 15455 O O . PHE B 2 346 ? 192.915 174.488 222.135 1.00 34.31 327 PHE B O 1
ATOM 15472 N N . ALA B 2 347 ? 194.129 176.375 222.241 1.00 31.46 328 ALA B N 1
ATOM 15473 C CA . ALA B 2 347 ? 193.772 176.677 223.624 1.00 28.86 328 ALA B CA 1
ATOM 15474 C C . ALA B 2 347 ? 192.714 177.768 223.590 1.00 28.46 328 ALA B C 1
ATOM 15475 O O . ALA B 2 347 ? 193.010 178.939 223.372 1.00 34.24 328 ALA B O 1
ATOM 15482 N N . VAL B 2 348 ? 191.460 177.385 223.817 1.00 28.25 329 VAL B N 1
ATOM 15483 C CA . VAL B 2 348 ? 190.341 178.303 223.672 1.00 27.67 329 VAL B CA 1
ATOM 15484 C C . VAL B 2 348 ? 189.466 178.237 224.914 1.00 29.56 329 VAL B C 1
ATOM 15485 O O . VAL B 2 348 ? 189.515 177.285 225.694 1.00 36.36 329 VAL B O 1
ATOM 15498 N N . THR B 2 349 ? 188.654 179.274 225.088 1.00 29.17 330 THR B N 1
ATOM 15499 C CA . THR B 2 349 ? 187.805 179.381 226.263 1.00 29.37 330 THR B CA 1
ATOM 15500 C C . THR B 2 349 ? 186.739 178.294 226.247 1.00 30.21 330 THR B C 1
ATOM 15501 O O . THR B 2 349 ? 186.414 177.725 225.203 1.00 37.75 330 THR B O 1
ATOM 15512 N N . SER B 2 350 ? 186.197 178.001 227.429 1.00 29.67 331 SER B N 1
ATOM 15513 C CA . SER B 2 350 ? 185.200 176.944 227.542 1.00 27.83 331 SER B CA 1
ATOM 15514 C C . SER B 2 350 ? 184.003 177.213 226.644 1.00 27.78 331 SER B C 1
ATOM 15515 O O . SER B 2 350 ? 183.404 176.280 226.101 1.00 33.34 331 SER B O 1
ATOM 15523 N N . ALA B 2 351 ? 183.635 178.481 226.475 1.00 32.70 332 ALA B N 1
ATOM 15524 C CA . ALA B 2 351 ? 182.478 178.804 225.649 1.00 31.50 332 ALA B CA 1
ATOM 15525 C C . ALA B 2 351 ? 182.681 178.351 224.211 1.00 33.29 332 ALA B C 1
ATOM 15526 O O . ALA B 2 351 ? 181.749 177.848 223.575 1.00 36.86 332 ALA B O 1
ATOM 15533 N N . ALA B 2 352 ? 183.888 178.520 223.680 1.00 36.28 333 ALA B N 1
ATOM 15534 C CA . ALA B 2 352 ? 184.188 178.201 222.292 1.00 33.15 333 ALA B CA 1
ATOM 15535 C C . ALA B 2 352 ? 184.794 176.819 222.111 1.00 30.12 333 ALA B C 1
ATOM 15536 O O . ALA B 2 352 ? 185.192 176.478 220.995 1.00 34.64 333 ALA B O 1
ATOM 15543 N N . LEU B 2 353 ? 184.884 176.022 223.170 1.00 30.47 334 LEU B N 1
ATOM 15544 C CA . LEU B 2 353 ? 185.489 174.701 223.040 1.00 30.63 334 LEU B CA 1
ATOM 15545 C C . LEU B 2 353 ? 184.777 173.817 222.023 1.00 35.38 334 LEU B C 1
ATOM 15546 O O . LEU B 2 353 ? 185.472 173.102 221.281 1.00 39.92 334 LEU B O 1
ATOM 15562 N N . PRO B 2 354 ? 183.442 173.795 221.933 1.00 33.92 335 PRO B N 1
ATOM 15563 C CA . PRO B 2 354 ? 182.792 172.868 220.985 1.00 32.19 335 PRO B CA 1
ATOM 15564 C C . PRO B 2 354 ? 183.126 173.125 219.526 1.00 31.95 335 PRO B C 1
ATOM 15565 O O . PRO B 2 354 ? 183.476 172.189 218.796 1.00 36.50 335 PRO B O 1
ATOM 15576 N N . VAL B 2 355 ? 183.019 174.373 219.073 1.00 29.44 336 VAL B N 1
ATOM 15577 C CA . VAL B 2 355 ? 183.262 174.677 217.668 1.00 31.19 336 VAL B CA 1
ATOM 15578 C C . VAL B 2 355 ? 184.691 174.320 217.283 1.00 33.07 336 VAL B C 1
ATOM 15579 O O . VAL B 2 355 ? 184.941 173.761 216.211 1.00 36.38 336 VAL B O 1
ATOM 15592 N N . TYR B 2 356 ? 185.654 174.643 218.146 1.00 33.26 337 TYR B N 1
ATOM 15593 C CA . TYR B 2 356 ? 187.044 174.334 217.839 1.00 30.26 337 TYR B CA 1
ATOM 15594 C C . TYR B 2 356 ? 187.310 172.842 217.906 1.00 30.18 337 TYR B C 1
ATOM 15595 O O . TYR B 2 356 ? 188.120 172.323 217.133 1.00 37.40 337 TYR B O 1
ATOM 15613 N N . GLN B 2 357 ? 186.647 172.140 218.822 1.00 31.24 338 GLN B N 1
ATOM 15614 C CA . GLN B 2 357 ? 186.758 170.689 218.857 1.00 30.54 338 GLN B CA 1
ATOM 15615 C C . GLN B 2 357 ? 186.247 170.084 217.561 1.00 32.98 338 GLN B C 1
ATOM 15616 O O . GLN B 2 357 ? 186.745 169.049 217.107 1.00 36.60 338 GLN B O 1
ATOM 15630 N N . GLU B 2 358 ? 185.244 170.717 216.953 1.00 37.11 339 GLU B N 1
ATOM 15631 C CA . GLU B 2 358 ? 184.726 170.230 215.680 1.00 34.91 339 GLU B CA 1
ATOM 15632 C C . GLU B 2 358 ? 185.681 170.544 214.536 1.00 32.31 339 GLU B C 1
ATOM 15633 O O . GLU B 2 358 ? 185.767 169.782 213.567 1.00 37.16 339 GLU B O 1
ATOM 15645 N N . LEU B 2 359 ? 186.399 171.664 214.623 1.00 32.05 340 LEU B N 1
ATOM 15646 C CA . LEU B 2 359 ? 187.375 172.000 213.592 1.00 30.07 340 LEU B CA 1
ATOM 15647 C C . LEU B 2 359 ? 188.585 171.081 213.656 1.00 33.02 340 LEU B C 1
ATOM 15648 O O . LEU B 2 359 ? 189.155 170.718 212.622 1.00 37.88 340 LEU B O 1
ATOM 15664 N N . SER B 2 360 ? 188.998 170.700 214.865 1.00 31.67 341 SER B N 1
ATOM 15665 C CA . SER B 2 360 ? 190.214 169.913 215.018 1.00 29.19 341 SER B CA 1
ATOM 15666 C C . SER B 2 360 ? 190.112 168.578 214.304 1.00 32.39 341 SER B C 1
ATOM 15667 O O . SER B 2 360 ? 191.132 168.017 213.893 1.00 41.63 341 SER B O 1
ATOM 15675 N N . LYS B 2 361 ? 188.902 168.048 214.153 1.00 33.55 342 LYS B N 1
ATOM 15676 C CA . LYS B 2 361 ? 188.749 166.762 213.487 1.00 34.67 342 LYS B CA 1
ATOM 15677 C C . LYS B 2 361 ? 189.158 166.851 212.023 1.00 39.98 342 LYS B C 1
ATOM 15678 O O . LYS B 2 361 ? 189.617 165.864 211.437 1.00 46.31 342 LYS B O 1
ATOM 15697 N N . LEU B 2 362 ? 189.001 168.027 211.414 1.00 36.86 343 LEU B N 1
ATOM 15698 C CA . LEU B 2 362 ? 189.432 168.217 210.034 1.00 33.06 343 LEU B CA 1
ATOM 15699 C C . LEU B 2 362 ? 190.949 168.325 209.935 1.00 34.46 343 LEU B C 1
ATOM 15700 O O . LEU B 2 362 ? 191.558 167.749 209.028 1.00 39.72 343 LEU B O 1
ATOM 15716 N N . ILE B 2 363 ? 191.577 169.055 210.853 1.00 38.05 344 ILE B N 1
ATOM 15717 C CA . ILE B 2 363 ? 193.032 169.191 210.872 1.00 38.16 344 ILE B CA 1
ATOM 15718 C C . ILE B 2 363 ? 193.613 167.930 211.502 1.00 38.25 344 ILE B C 1
ATOM 15719 O O . ILE B 2 363 ? 193.322 167.641 212.670 1.00 40.23 344 ILE B O 1
ATOM 15735 N N . PRO B 2 364 ? 194.442 167.160 210.794 1.00 42.52 345 PRO B N 1
ATOM 15736 C CA . PRO B 2 364 ? 194.784 165.818 211.284 1.00 41.35 345 PRO B CA 1
ATOM 15737 C C . PRO B 2 364 ? 195.431 165.781 212.659 1.00 50.47 345 PRO B C 1
ATOM 15738 O O . PRO B 2 364 ? 194.888 165.164 213.581 1.00 57.17 345 PRO B O 1
ATOM 15749 N N . LYS B 2 365 ? 196.581 166.435 212.821 1.00 46.34 346 LYS B N 1
ATOM 15750 C CA . LYS B 2 365 ? 197.413 166.267 214.006 1.00 47.01 346 LYS B CA 1
ATOM 15751 C C . LYS B 2 365 ? 197.197 167.374 215.033 1.00 42.46 346 LYS B C 1
ATOM 15752 O O . LYS B 2 365 ? 198.109 167.701 215.796 1.00 48.63 346 LYS B O 1
ATOM 15771 N N . SER B 2 366 ? 196.002 167.948 215.073 1.00 36.96 347 SER B N 1
ATOM 15772 C CA . SER B 2 366 ? 195.721 169.060 215.962 1.00 32.20 347 SER B CA 1
ATOM 15773 C C . SER B 2 366 ? 195.141 168.567 217.281 1.00 34.36 347 SER B C 1
ATOM 15774 O O . SER B 2 366 ? 194.611 167.459 217.385 1.00 41.90 347 SER B O 1
ATOM 15782 N N . ALA B 2 367 ? 195.242 169.420 218.297 1.00 33.04 348 ALA B N 1
ATOM 15783 C CA . ALA B 2 367 ? 194.698 169.140 219.614 1.00 30.29 348 ALA B CA 1
ATOM 15784 C C . ALA B 2 367 ? 193.897 170.347 220.065 1.00 29.71 348 ALA B C 1
ATOM 15785 O O . ALA B 2 367 ? 194.075 171.451 219.555 1.00 34.21 348 ALA B O 1
ATOM 15792 N N . VAL B 2 368 ? 192.989 170.124 221.007 1.00 28.62 349 VAL B N 1
ATOM 15793 C CA . VAL B 2 368 ? 192.169 171.186 221.569 1.00 25.22 349 VAL B CA 1
ATOM 15794 C C . VAL B 2 368 ? 192.112 171.006 223.078 1.00 23.77 349 VAL B C 1
ATOM 15795 O O . VAL B 2 368 ? 191.805 169.917 223.573 1.00 30.23 349 VAL B O 1
ATOM 15808 N N . GLY B 2 369 ? 192.428 172.066 223.803 1.00 22.08 350 GLY B N 1
ATOM 15809 C CA . GLY B 2 369 ? 192.330 172.056 225.248 1.00 26.92 350 GLY B CA 1
ATOM 15810 C C . GLY B 2 369 ? 191.748 173.362 225.739 1.00 32.20 350 GLY B C 1
ATOM 15811 O O . GLY B 2 369 ? 191.864 174.400 225.089 1.00 35.90 350 GLY B O 1
ATOM 15815 N N . GLU B 2 370 ? 191.104 173.296 226.898 1.00 34.74 351 GLU B N 1
ATOM 15816 C CA . GLU B 2 370 ? 190.438 174.468 227.448 1.00 33.10 351 GLU B CA 1
ATOM 15817 C C . GLU B 2 370 ? 191.468 175.429 228.020 1.00 34.63 351 GLU B C 1
ATOM 15818 O O . GLU B 2 370 ? 192.559 175.019 228.424 1.00 45.59 351 GLU B O 1
ATOM 15830 N N . LEU B 2 371 ? 191.118 176.709 228.057 1.00 32.58 352 LEU B N 1
ATOM 15831 C CA . LEU B 2 371 ? 192.014 177.752 228.537 1.00 30.77 352 LEU B CA 1
ATOM 15832 C C . LEU B 2 371 ? 191.492 178.263 229.873 1.00 39.98 352 LEU B C 1
ATOM 15833 O O . LEU B 2 371 ? 190.583 179.096 229.914 1.00 49.14 352 LEU B O 1
ATOM 15849 N N . SER B 2 372 ? 192.068 177.763 230.966 1.00 44.45 353 SER B N 1
ATOM 15850 C CA . SER B 2 372 ? 191.625 178.102 232.310 1.00 50.67 353 SER B CA 1
ATOM 15851 C C . SER B 2 372 ? 192.837 178.470 233.154 1.00 55.60 353 SER B C 1
ATOM 15852 O O . SER B 2 372 ? 193.979 178.435 232.688 1.00 59.38 353 SER B O 1
ATOM 15860 N N . GLU B 2 373 ? 192.579 178.828 234.413 1.00 56.18 354 GLU B N 1
ATOM 15861 C CA . GLU B 2 373 ? 193.651 179.264 235.300 1.00 60.41 354 GLU B CA 1
ATOM 15862 C C . GLU B 2 373 ? 194.671 178.154 235.519 1.00 61.03 354 GLU B C 1
ATOM 15863 O O . GLU B 2 373 ? 195.883 178.391 235.498 1.00 58.49 354 GLU B O 1
ATOM 15875 N N . ASP B 2 374 ? 194.195 176.932 235.739 1.00 66.06 355 ASP B N 1
ATOM 15876 C CA . ASP B 2 374 ? 195.068 175.766 235.849 1.00 67.63 355 ASP B CA 1
ATOM 15877 C C . ASP B 2 374 ? 195.409 175.330 234.432 1.00 64.52 355 ASP B C 1
ATOM 15878 O O . ASP B 2 374 ? 194.809 174.410 233.875 1.00 68.13 355 ASP B O 1
ATOM 15887 N N . SER B 2 375 ? 196.388 176.006 233.840 1.00 54.39 356 SER B N 1
ATOM 15888 C CA . SER B 2 375 ? 196.707 175.823 232.431 1.00 53.39 356 SER B CA 1
ATOM 15889 C C . SER B 2 375 ? 197.472 174.539 232.146 1.00 51.23 356 SER B C 1
ATOM 15890 O O . SER B 2 375 ? 197.929 174.355 231.014 1.00 53.13 356 SER B O 1
ATOM 15898 N N . SER B 2 376 ? 197.619 173.646 233.125 1.00 51.93 357 SER B N 1
ATOM 15899 C CA . SER B 2 376 ? 198.368 172.419 232.894 1.00 48.58 357 SER B CA 1
ATOM 15900 C C . SER B 2 376 ? 197.702 171.519 231.865 1.00 47.29 357 SER B C 1
ATOM 15901 O O . SER B 2 376 ? 198.349 170.600 231.354 1.00 52.05 357 SER B O 1
ATOM 15909 N N . ASN B 2 377 ? 196.428 171.754 231.551 1.00 43.77 358 ASN B N 1
ATOM 15910 C CA . ASN B 2 377 ? 195.743 170.924 230.566 1.00 42.67 358 ASN B CA 1
ATOM 15911 C C . ASN B 2 377 ? 196.302 171.156 229.167 1.00 40.96 358 ASN B C 1
ATOM 15912 O O . ASN B 2 377 ? 196.585 170.204 228.434 1.00 46.66 358 ASN B O 1
ATOM 15923 N N . VAL B 2 378 ? 196.464 172.423 228.778 1.00 36.26 359 VAL B N 1
ATOM 15924 C CA . VAL B 2 378 ? 197.016 172.734 227.463 1.00 31.32 359 VAL B CA 1
ATOM 15925 C C . VAL B 2 378 ? 198.494 172.379 227.403 1.00 34.55 359 VAL B C 1
ATOM 15926 O O . VAL B 2 378 ? 198.973 171.822 226.406 1.00 42.42 359 VAL B O 1
ATOM 15939 N N . VAL B 2 379 ? 199.237 172.676 228.468 1.00 34.50 360 VAL B N 1
ATOM 15940 C CA . VAL B 2 379 ? 200.652 172.322 228.498 1.00 39.18 360 VAL B CA 1
ATOM 15941 C C . VAL B 2 379 ? 200.824 170.828 228.276 1.00 38.00 360 VAL B C 1
ATOM 15942 O O . VAL B 2 379 ? 201.806 170.391 227.669 1.00 43.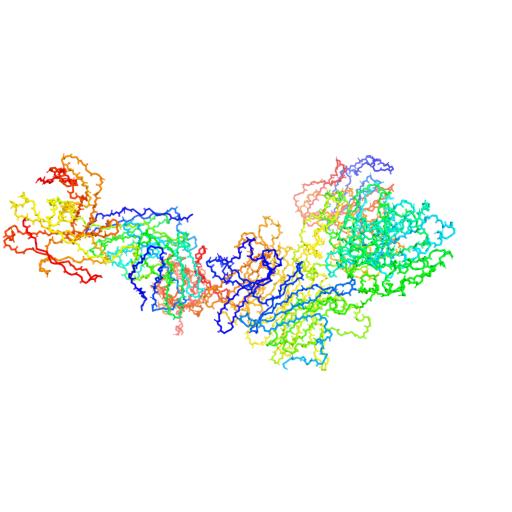41 360 VAL B O 1
ATOM 15955 N N . GLN B 2 380 ? 199.880 170.020 228.755 1.00 36.62 361 GLN B N 1
ATOM 15956 C CA . GLN B 2 380 ? 199.982 168.582 228.540 1.00 40.23 361 GLN B CA 1
ATOM 15957 C C . GLN B 2 380 ? 199.786 168.226 227.075 1.00 41.09 361 GLN B C 1
ATOM 15958 O O . GLN B 2 380 ? 200.512 167.383 226.535 1.00 51.36 361 GLN B O 1
ATOM 15972 N N . LEU B 2 381 ? 198.810 168.846 226.412 1.00 37.61 362 LEU B N 1
ATOM 15973 C CA . LEU B 2 381 ? 198.672 168.640 224.977 1.00 40.42 362 LEU B CA 1
ATOM 15974 C C . LEU B 2 381 ? 199.967 168.980 224.265 1.00 45.09 362 LEU B C 1
ATOM 15975 O O . LEU B 2 381 ? 200.366 168.294 223.322 1.00 47.54 362 LEU B O 1
ATOM 15991 N N . ILE B 2 382 ? 200.633 170.049 224.697 1.00 50.49 363 ILE B N 1
ATOM 15992 C CA . ILE B 2 382 ? 201.847 170.494 224.014 1.00 44.07 363 ILE B CA 1
ATOM 15993 C C . ILE B 2 382 ? 202.997 169.524 224.252 1.00 47.36 363 ILE B C 1
ATOM 15994 O O . ILE B 2 382 ? 203.764 169.219 223.335 1.00 56.60 363 ILE B O 1
ATOM 16010 N N . MET B 2 383 ? 203.157 169.042 225.483 1.00 51.99 364 MET B N 1
ATOM 16011 C CA . MET B 2 383 ? 204.193 168.043 225.729 1.00 51.67 364 MET B CA 1
ATOM 16012 C C . MET B 2 383 ? 203.910 166.777 224.938 1.00 55.10 364 MET B C 1
ATOM 16013 O O . MET B 2 383 ? 204.833 166.140 224.417 1.00 72.78 364 MET B O 1
ATOM 16027 N N . ASP B 2 384 ? 202.635 166.406 224.820 1.00 53.29 365 ASP B N 1
ATOM 16028 C CA . ASP B 2 384 ? 202.265 165.222 224.054 1.00 57.93 365 ASP B CA 1
ATOM 16029 C C . ASP B 2 384 ? 202.520 165.417 222.564 1.00 69.74 365 ASP B C 1
ATOM 16030 O O . ASP B 2 384 ? 202.892 164.471 221.866 1.00 81.63 365 ASP B O 1
ATOM 16039 N N . ALA B 2 385 ? 202.297 166.629 222.052 1.00 72.47 366 ALA B N 1
ATOM 16040 C CA . ALA B 2 385 ? 202.580 166.904 220.645 1.00 69.34 366 ALA B CA 1
ATOM 16041 C C . ALA B 2 385 ? 204.078 166.912 220.381 1.00 74.25 366 ALA B C 1
ATOM 16042 O O . ALA B 2 385 ? 204.540 166.426 219.342 1.00 84.28 366 ALA B O 1
ATOM 16049 N N . TYR B 2 386 ? 204.850 167.472 221.309 1.00 75.83 367 TYR B N 1
ATOM 16050 C CA . TYR B 2 386 ? 206.303 167.423 221.207 1.00 80.04 367 TYR B CA 1
ATOM 16051 C C . TYR B 2 386 ? 206.799 165.983 221.179 1.00 87.81 367 TYR B C 1
ATOM 16052 O O . TYR B 2 386 ? 207.562 165.595 220.289 1.00 93.89 367 TYR B O 1
ATOM 16070 N N . ASN B 2 387 ? 206.367 165.170 222.144 1.00 86.00 368 ASN B N 1
ATOM 16071 C CA . ASN B 2 387 ? 206.833 163.790 222.206 1.00 94.73 368 ASN B CA 1
ATOM 16072 C C . ASN B 2 387 ? 206.334 162.974 221.019 1.00 109.59 368 ASN B C 1
ATOM 16073 O O . ASN B 2 387 ? 207.080 162.158 220.467 1.00 125.78 368 ASN B O 1
ATOM 16084 N N . SER B 2 388 ? 205.079 163.176 220.612 1.00 105.41 369 SER B N 1
ATOM 16085 C CA . SER B 2 388 ? 204.492 162.339 219.570 1.00 117.88 369 SER B CA 1
ATOM 16086 C C . SER B 2 388 ? 205.265 162.459 218.267 1.00 126.82 369 SER B C 1
ATOM 16087 O O . SER B 2 388 ? 205.558 161.451 217.614 1.00 137.59 369 SER B O 1
ATOM 16095 N N . LEU B 2 389 ? 205.599 163.682 217.866 1.00 117.52 370 LEU B N 1
ATOM 16096 C CA . LEU B 2 389 ? 206.536 163.869 216.769 1.00 120.62 370 LEU B CA 1
ATOM 16097 C C . LEU B 2 389 ? 207.862 163.239 217.170 1.00 131.18 370 LEU B C 1
ATOM 16098 O O . LEU B 2 389 ? 208.324 163.423 218.299 1.00 132.42 370 LEU B O 1
ATOM 16114 N N . SER B 2 390 ? 208.461 162.471 216.267 1.00 142.56 371 SER B N 1
ATOM 16115 C CA . SER B 2 390 ? 209.616 161.670 216.635 1.00 146.23 371 SER B CA 1
ATOM 16116 C C . SER B 2 390 ? 210.852 162.552 216.809 1.00 145.38 371 SER B C 1
ATOM 16117 O O . SER B 2 390 ? 210.835 163.763 216.569 1.00 137.77 371 SER B O 1
ATOM 16125 N N . SER B 2 391 ? 211.942 161.919 217.230 1.00 151.02 372 SER B N 1
ATOM 16126 C CA . SER B 2 391 ? 213.200 162.591 217.510 1.00 150.24 372 SER B CA 1
ATOM 16127 C C . SER B 2 391 ? 214.156 162.441 216.331 1.00 163.91 372 SER B C 1
ATOM 16128 O O . SER B 2 391 ? 213.855 161.791 215.327 1.00 170.86 372 SER B O 1
ATOM 16136 N N . THR B 2 392 ? 215.330 163.061 216.467 1.00 165.94 373 THR B N 1
ATOM 16137 C CA . THR B 2 392 ? 216.362 162.910 215.448 1.00 177.89 373 THR B CA 1
ATOM 16138 C C . THR B 2 392 ? 216.825 161.462 215.353 1.00 186.17 373 THR B C 1
ATOM 16139 O O . THR B 2 392 ? 217.292 161.018 214.297 1.00 190.67 373 THR B O 1
ATOM 16150 N N . VAL B 2 393 ? 216.708 160.710 216.447 1.00 188.45 374 VAL B N 1
ATOM 16151 C CA . VAL B 2 393 ? 217.055 159.294 216.421 1.00 193.05 374 VAL B CA 1
ATOM 16152 C C . VAL B 2 393 ? 216.087 158.577 215.490 1.00 193.03 374 VAL B C 1
ATOM 16153 O O . VAL B 2 393 ? 214.865 158.638 215.673 1.00 187.46 374 VAL B O 1
ATOM 16166 N N . THR B 2 394 ? 216.630 157.891 214.487 1.00 196.87 375 THR B N 1
ATOM 16167 C CA . THR B 2 394 ? 215.813 157.327 213.423 1.00 197.82 375 THR B CA 1
ATOM 16168 C C . THR B 2 394 ? 216.412 156.003 212.970 1.00 200.72 375 THR B C 1
ATOM 16169 O O . THR B 2 394 ? 217.610 155.752 213.125 1.00 200.06 375 THR B O 1
ATOM 16180 N N . LEU B 2 395 ? 215.554 155.152 212.412 1.00 202.63 376 LEU B N 1
ATOM 16181 C CA . LEU B 2 395 ? 215.939 153.869 211.832 1.00 204.34 376 LEU B CA 1
ATOM 16182 C C . LEU B 2 395 ? 215.301 153.705 210.459 1.00 206.22 376 LEU B C 1
ATOM 16183 O O . LEU B 2 395 ? 214.692 152.682 210.142 1.00 207.25 376 LEU B O 1
ATOM 16199 N N . GLU B 2 396 ? 215.430 154.734 209.623 1.00 206.51 377 GLU B N 1
ATOM 16200 C CA . GLU B 2 396 ? 214.820 154.709 208.300 1.00 205.32 377 GLU B CA 1
ATOM 16201 C C . GLU B 2 396 ? 215.317 153.505 207.513 1.00 207.90 377 GLU B C 1
ATOM 16202 O O . GLU B 2 396 ? 216.518 153.230 207.462 1.00 206.61 377 GLU B O 1
ATOM 16214 N N . HIS B 2 397 ? 214.383 152.794 206.891 1.00 211.56 378 HIS B N 1
ATOM 16215 C CA . HIS B 2 397 ? 214.661 151.510 206.267 1.00 213.95 378 HIS B CA 1
ATOM 16216 C C . HIS B 2 397 ? 214.864 151.666 204.766 1.00 216.16 378 HIS B C 1
ATOM 16217 O O . HIS B 2 397 ? 214.276 152.541 204.126 1.00 215.63 378 HIS B O 1
ATOM 16231 N N . SER B 2 398 ? 215.709 150.801 204.213 1.00 217.35 379 SER B N 1
ATOM 16232 C CA . SER B 2 398 ? 215.888 150.723 202.774 1.00 217.43 379 SER B CA 1
ATOM 16233 C C . SER B 2 398 ? 214.784 149.867 202.157 1.00 217.69 379 SER B C 1
ATOM 16234 O O . SER B 2 398 ? 213.946 149.286 202.851 1.00 217.82 379 SER B O 1
ATOM 16242 N N . SER B 2 399 ? 214.789 149.794 200.829 1.00 217.10 380 SER B N 1
ATOM 16243 C CA . SER B 2 399 ? 213.781 149.013 200.123 1.00 216.57 380 SER B CA 1
ATOM 16244 C C . SER B 2 399 ? 213.871 147.549 200.530 1.00 218.64 380 SER B C 1
ATOM 16245 O O . SER B 2 399 ? 214.855 146.868 200.223 1.00 218.16 380 SER B O 1
ATOM 16253 N N . LEU B 2 400 ? 212.841 147.065 201.220 1.00 219.61 381 LEU B N 1
ATOM 16254 C CA . LEU B 2 400 ? 212.809 145.677 201.639 1.00 219.29 381 LEU B CA 1
ATOM 16255 C C . LEU B 2 400 ? 212.638 144.767 200.426 1.00 219.15 381 LEU B C 1
ATOM 16256 O O . LEU B 2 400 ? 212.094 145.182 199.399 1.00 218.29 381 LEU B O 1
ATOM 16272 N N . PRO B 2 401 ? 213.096 143.521 200.514 1.00 218.58 382 PRO B N 1
ATOM 16273 C CA . PRO B 2 401 ? 212.808 142.561 199.447 1.00 217.45 382 PRO B CA 1
ATOM 16274 C C . PRO B 2 401 ? 211.310 142.364 199.306 1.00 219.06 382 PRO B C 1
ATOM 16275 O O . PRO B 2 401 ? 210.602 142.230 200.316 1.00 220.86 382 PRO B O 1
ATOM 16286 N N . PRO B 2 402 ? 210.781 142.348 198.083 1.00 216.81 383 PRO B N 1
ATOM 16287 C CA . PRO B 2 402 ? 209.342 142.116 197.919 1.00 216.33 383 PRO B CA 1
ATOM 16288 C C . PRO B 2 402 ? 208.916 140.818 198.590 1.00 216.68 383 PRO B C 1
ATOM 16289 O O . PRO B 2 402 ? 209.587 139.789 198.482 1.00 215.77 383 PRO B O 1
ATOM 16300 N N . GLY B 2 403 ? 207.783 140.874 199.288 1.00 216.68 384 GLY B N 1
ATOM 16301 C CA . GLY B 2 403 ? 207.309 139.767 200.088 1.00 215.50 384 GLY B CA 1
ATOM 16302 C C . GLY B 2 403 ? 207.723 139.822 201.542 1.00 215.90 384 GLY B C 1
ATOM 16303 O O . GLY B 2 403 ? 207.430 138.878 202.287 1.00 215.13 384 GLY B O 1
ATOM 16307 N N . VAL B 2 404 ? 208.396 140.889 201.966 1.00 218.81 385 VAL B N 1
ATOM 16308 C CA . VAL B 2 404 ? 208.809 141.074 203.350 1.00 220.34 385 VAL B CA 1
ATOM 16309 C C . VAL B 2 404 ? 208.331 142.442 203.813 1.00 220.81 385 VAL B C 1
ATOM 16310 O O . VAL B 2 404 ? 208.230 143.379 203.014 1.00 220.01 385 VAL B O 1
ATOM 16323 N N . HIS B 2 405 ? 208.037 142.552 205.105 1.00 221.86 386 HIS B N 1
ATOM 16324 C CA . HIS B 2 405 ? 207.508 143.766 205.702 1.00 220.37 386 HIS B CA 1
ATOM 16325 C C . HIS B 2 405 ? 208.332 144.130 206.929 1.00 220.21 386 HIS B C 1
ATOM 16326 O O . HIS B 2 405 ? 208.985 143.279 207.539 1.00 220.00 386 HIS B O 1
ATOM 16340 N N . ILE B 2 406 ? 208.297 145.412 207.284 1.00 220.21 387 ILE B N 1
ATOM 16341 C CA . ILE B 2 406 ? 209.054 145.937 208.413 1.00 219.21 387 ILE B CA 1
ATOM 16342 C C . ILE B 2 406 ? 208.124 146.758 209.293 1.00 217.13 387 ILE B C 1
ATOM 16343 O O . ILE B 2 406 ? 207.171 147.376 208.805 1.00 215.30 387 ILE B O 1
ATOM 16359 N N . SER B 2 407 ? 208.406 146.758 210.593 1.00 216.24 388 SER B N 1
ATOM 16360 C CA . SER B 2 407 ? 207.639 147.512 211.572 1.00 213.22 388 SER B CA 1
ATOM 16361 C C . SER B 2 407 ? 208.559 147.855 212.735 1.00 213.25 388 SER B C 1
ATOM 16362 O O . SER B 2 407 ? 209.632 147.269 212.895 1.00 215.20 388 SER B O 1
ATOM 16370 N N . TYR B 2 408 ? 208.132 148.819 213.546 1.00 210.61 389 TYR B N 1
ATOM 16371 C CA . TYR B 2 408 ? 208.954 149.325 214.633 1.00 209.84 389 TYR B CA 1
ATOM 16372 C C . TYR B 2 408 ? 208.102 149.557 215.872 1.00 207.16 389 TYR B C 1
ATOM 16373 O O . TYR B 2 408 ? 206.872 149.627 215.808 1.00 205.54 389 TYR B O 1
ATOM 16391 N N . GLU B 2 409 ? 208.785 149.668 217.009 1.00 206.83 390 GLU B N 1
ATOM 16392 C CA . GLU B 2 409 ? 208.148 149.977 218.284 1.00 205.53 390 GLU B CA 1
ATOM 16393 C C . GLU B 2 409 ? 209.196 150.633 219.167 1.00 205.14 390 GLU B C 1
ATOM 16394 O O . GLU B 2 409 ? 210.076 149.948 219.693 1.00 207.14 390 GLU B O 1
ATOM 16406 N N . SER B 2 410 ? 209.107 151.951 219.324 1.00 202.36 391 SER B N 1
ATOM 16407 C CA . SER B 2 410 ? 210.133 152.732 219.998 1.00 200.66 391 SER B CA 1
ATOM 16408 C C . SER B 2 410 ? 209.712 153.035 221.428 1.00 199.52 391 SER B C 1
ATOM 16409 O O . SER B 2 410 ? 208.531 153.269 221.704 1.00 196.97 391 SER B O 1
ATOM 16417 N N . GLN B 2 411 ? 210.689 153.027 222.332 1.00 201.21 392 GLN B N 1
ATOM 16418 C CA . GLN B 2 411 ? 210.463 153.316 223.742 1.00 200.43 392 GLN B CA 1
ATOM 16419 C C . GLN B 2 411 ? 211.649 154.099 224.278 1.00 198.84 392 GLN B C 1
ATOM 16420 O O . GLN B 2 411 ? 212.797 153.675 224.115 1.00 198.77 392 GLN B O 1
ATOM 16434 N N . CYS B 2 412 ? 211.374 155.236 224.919 1.00 195.32 393 CYS B N 1
ATOM 16435 C CA . CYS B 2 412 ? 212.446 155.999 225.548 1.00 192.53 393 CYS B CA 1
ATOM 16436 C C . CYS B 2 412 ? 213.105 155.194 226.660 1.00 195.61 393 CYS B C 1
ATOM 16437 O O . CYS B 2 412 ? 214.335 155.176 226.785 1.00 194.64 393 CYS B O 1
ATOM 16445 N N . GLU B 2 413 ? 212.300 154.519 227.477 1.00 197.24 394 GLU B N 1
ATOM 16446 C CA . GLU B 2 413 ? 212.792 153.716 228.585 1.00 196.30 394 GLU B CA 1
ATOM 16447 C C . GLU B 2 413 ? 212.020 152.404 228.612 1.00 199.60 394 GLU B C 1
ATOM 16448 O O . GLU B 2 413 ? 211.142 152.157 227.779 1.00 199.55 394 GLU B O 1
ATOM 16460 N N . GLY B 2 414 ? 212.354 151.555 229.579 1.00 200.76 395 GLY B N 1
ATOM 16461 C CA . GLY B 2 414 ? 211.732 150.260 229.706 1.00 200.25 395 GLY B CA 1
ATOM 16462 C C . GLY B 2 414 ? 210.229 150.332 229.899 1.00 200.34 395 GLY B C 1
ATOM 16463 O O . GLY B 2 414 ? 209.461 149.690 229.176 1.00 198.24 395 GLY B O 1
ATOM 16467 N N . PRO B 2 415 ? 209.776 151.117 230.876 1.00 201.47 396 PRO B N 1
ATOM 16468 C CA . PRO B 2 415 ? 208.340 151.189 231.177 1.00 199.67 396 PRO B CA 1
ATOM 16469 C C . PRO B 2 415 ? 207.567 152.266 230.430 1.00 198.46 396 PRO B C 1
ATOM 16470 O O . PRO B 2 415 ? 206.343 152.333 230.589 1.00 196.28 396 PRO B O 1
ATOM 16481 N N . GLU B 2 416 ? 208.227 153.100 229.630 1.00 198.55 397 GLU B N 1
ATOM 16482 C CA . GLU B 2 416 ? 207.574 154.185 228.908 1.00 195.17 397 GLU B CA 1
ATOM 16483 C C . GLU B 2 416 ? 207.710 153.950 227.411 1.00 196.28 397 GLU B C 1
ATOM 16484 O O . GLU B 2 416 ? 208.807 153.662 226.922 1.00 197.49 397 GLU B O 1
ATOM 16496 N N . LYS B 2 417 ? 206.598 154.079 226.689 1.00 196.16 398 LYS B N 1
ATOM 16497 C CA . LYS B 2 417 ? 206.571 153.870 225.249 1.00 195.31 398 LYS B CA 1
ATOM 16498 C C . LYS B 2 417 ? 205.608 154.866 224.617 1.00 189.40 398 LYS B C 1
ATOM 16499 O O . LYS B 2 417 ? 204.780 155.481 225.294 1.00 185.26 398 LYS B O 1
ATOM 16518 N N . ARG B 2 418 ? 205.726 155.021 223.301 1.00 186.80 399 ARG B N 1
ATOM 16519 C CA . ARG B 2 418 ? 204.830 155.893 222.559 1.00 183.53 399 ARG B CA 1
ATOM 16520 C C . ARG B 2 418 ? 203.485 155.207 222.333 1.00 187.15 399 ARG B C 1
ATOM 16521 O O . ARG B 2 418 ? 203.362 153.981 222.399 1.00 188.84 399 ARG B O 1
ATOM 16542 N N . GLU B 2 419 ? 202.468 156.021 222.062 1.00 189.10 400 GLU B N 1
ATOM 16543 C CA . GLU B 2 419 ? 201.116 155.533 221.825 1.00 188.99 400 GLU B CA 1
ATOM 16544 C C . GLU B 2 419 ? 200.815 155.305 220.348 1.00 190.62 400 GLU B C 1
ATOM 16545 O O . GLU B 2 419 ? 199.675 154.971 220.010 1.00 190.73 400 GLU B O 1
ATOM 16557 N N . GLY B 2 420 ? 201.800 155.474 219.464 1.00 191.46 401 GLY B N 1
ATOM 16558 C CA . GLY B 2 420 ? 201.568 155.298 218.047 1.00 192.18 401 GLY B CA 1
ATOM 16559 C C . GLY B 2 420 ? 201.479 153.837 217.641 1.00 197.32 401 GLY B C 1
ATOM 16560 O O . GLY B 2 420 ? 201.769 152.923 218.412 1.00 197.09 401 GLY B O 1
ATOM 16564 N N . LYS B 2 421 ? 201.064 153.626 216.393 1.00 199.62 402 LYS B N 1
ATOM 16565 C CA . LYS B 2 421 ? 200.907 152.293 215.832 1.00 199.69 402 LYS B CA 1
ATOM 16566 C C . LYS B 2 421 ? 201.493 152.247 214.428 1.00 202.51 402 LYS B C 1
ATOM 16567 O O . LYS B 2 421 ? 201.487 153.244 213.700 1.00 203.58 402 LYS B O 1
ATOM 16586 N N . ALA B 2 422 ? 201.995 151.070 214.055 1.00 203.15 403 ALA B N 1
ATOM 16587 C CA . ALA B 2 422 ? 202.505 150.797 212.708 1.00 202.57 403 ALA B CA 1
ATOM 16588 C C . ALA B 2 422 ? 203.641 151.769 212.413 1.00 204.89 403 ALA B C 1
ATOM 16589 O O . ALA B 2 422 ? 204.642 151.758 213.150 1.00 204.46 403 ALA B O 1
ATOM 16596 N N . GLU B 2 423 ? 203.549 152.609 211.379 1.00 205.73 404 GLU B N 1
ATOM 16597 C CA . GLU B 2 423 ? 204.659 153.472 210.993 1.00 203.89 404 GLU B CA 1
ATOM 16598 C C . GLU B 2 423 ? 204.945 154.566 212.013 1.00 203.41 404 GLU B C 1
ATOM 16599 O O . GLU B 2 423 ? 206.018 155.176 211.953 1.00 201.46 404 GLU B O 1
ATOM 16611 N N . ASP B 2 424 ? 204.023 154.829 212.941 1.00 205.14 405 ASP B N 1
ATOM 16612 C CA . ASP B 2 424 ? 204.228 155.893 213.915 1.00 203.06 405 ASP B CA 1
ATOM 16613 C C . ASP B 2 424 ? 205.427 155.635 214.818 1.00 201.58 405 ASP B C 1
ATOM 16614 O O . ASP B 2 424 ? 205.971 156.587 215.388 1.00 195.14 405 ASP B O 1
ATOM 16623 N N . ARG B 2 425 ? 205.854 154.379 214.957 1.00 203.34 406 ARG B N 1
ATOM 16624 C CA . ARG B 2 425 ? 206.933 154.015 215.865 1.00 201.32 406 ARG B CA 1
ATOM 16625 C C . ARG B 2 425 ? 208.240 153.724 215.132 1.00 201.03 406 ARG B C 1
ATOM 16626 O O . ARG B 2 425 ? 209.134 153.089 215.699 1.00 201.08 406 ARG B O 1
ATOM 16647 N N . GLY B 2 426 ? 208.372 154.181 213.887 1.00 199.71 407 GLY B N 1
ATOM 16648 C CA . GLY B 2 426 ? 209.622 154.026 213.163 1.00 196.69 407 GLY B CA 1
ATOM 16649 C C . GLY B 2 426 ? 210.753 154.882 213.689 1.00 191.90 407 GLY B C 1
ATOM 16650 O O . GLY B 2 426 ? 211.896 154.706 213.254 1.00 190.95 407 GLY B O 1
ATOM 16654 N N . GLN B 2 427 ? 210.459 155.799 214.607 1.00 188.07 408 GLN B N 1
ATOM 16655 C CA . GLN B 2 427 ? 211.450 156.691 215.184 1.00 185.23 408 GLN B CA 1
ATOM 16656 C C . GLN B 2 427 ? 211.141 156.859 216.666 1.00 185.02 408 GLN B C 1
ATOM 16657 O O . GLN B 2 427 ? 210.010 156.647 217.110 1.00 182.48 408 GLN B O 1
ATOM 16671 N N . CYS B 2 428 ? 212.159 157.241 217.431 1.00 184.89 409 CYS B N 1
ATOM 16672 C CA . CYS B 2 428 ? 212.032 157.287 218.880 1.00 181.22 409 CYS B CA 1
ATOM 16673 C C . CYS B 2 428 ? 211.148 158.448 219.325 1.00 169.37 409 CYS B C 1
ATOM 16674 O O . CYS B 2 428 ? 210.940 159.425 218.601 1.00 165.26 409 CYS B O 1
ATOM 16682 N N . ASN B 2 429 ? 210.625 158.323 220.544 1.00 167.03 410 ASN B N 1
ATOM 16683 C CA . ASN B 2 429 ? 209.658 159.275 221.070 1.00 163.59 410 ASN B CA 1
ATOM 16684 C C . ASN B 2 429 ? 209.795 159.344 222.584 1.00 166.48 410 ASN B C 1
ATOM 16685 O O . ASN B 2 429 ? 210.414 158.482 223.213 1.00 171.68 410 ASN B O 1
ATOM 16696 N N . HIS B 2 430 ? 209.201 160.389 223.164 1.00 159.17 411 HIS B N 1
ATOM 16697 C CA . HIS B 2 430 ? 209.138 160.555 224.617 1.00 159.50 411 HIS B CA 1
ATOM 16698 C C . HIS B 2 430 ? 210.530 160.518 225.246 1.00 170.07 411 HIS B C 1
ATOM 16699 O O . HIS B 2 430 ? 210.730 159.950 226.321 1.00 173.14 411 HIS B O 1
ATOM 16713 N N . VAL B 2 431 ? 211.501 161.139 224.576 1.00 174.29 412 VAL B N 1
ATOM 16714 C CA . VAL B 2 431 ? 212.869 161.143 225.078 1.00 177.99 412 VAL B CA 1
ATOM 16715 C C . VAL B 2 431 ? 212.933 161.925 226.383 1.00 179.67 412 VAL B C 1
ATOM 16716 O O . VAL B 2 431 ? 212.284 162.969 226.538 1.00 173.76 412 VAL B O 1
ATOM 16729 N N . ARG B 2 432 ? 213.719 161.420 227.332 1.00 183.03 413 ARG B N 1
ATOM 16730 C CA . ARG B 2 432 ? 213.900 162.052 228.631 1.00 179.16 413 ARG B CA 1
ATOM 16731 C C . ARG B 2 432 ? 215.381 162.070 228.984 1.00 176.14 413 ARG B C 1
ATOM 16732 O O . ARG B 2 432 ? 216.199 161.369 228.383 1.00 177.39 413 ARG B O 1
ATOM 16753 N N . ILE B 2 433 ? 215.719 162.888 229.977 1.00 172.51 414 ILE B N 1
ATOM 16754 C CA . ILE B 2 433 ? 217.109 163.116 230.354 1.00 171.16 414 ILE B CA 1
ATOM 16755 C C . ILE B 2 433 ? 217.627 161.936 231.167 1.00 177.40 414 ILE B C 1
ATOM 16756 O O . ILE B 2 433 ? 216.889 161.299 231.927 1.00 178.96 414 ILE B O 1
ATOM 16772 N N . ASN B 2 434 ? 218.915 161.639 230.994 1.00 184.30 415 ASN B N 1
ATOM 16773 C CA . ASN B 2 434 ? 219.689 160.670 231.767 1.00 186.54 415 ASN B CA 1
ATOM 16774 C C . ASN B 2 434 ? 219.346 159.221 231.444 1.00 187.36 415 ASN B C 1
ATOM 16775 O O . ASN B 2 434 ? 219.930 158.317 232.054 1.00 187.96 415 ASN B O 1
ATOM 16786 N N . GLN B 2 435 ? 218.430 158.960 230.514 1.00 187.34 416 GLN B N 1
ATOM 16787 C CA . GLN B 2 435 ? 218.107 157.602 230.099 1.00 188.69 416 GLN B CA 1
ATOM 16788 C C . GLN B 2 435 ? 217.985 157.555 228.584 1.00 190.39 416 GLN B C 1
ATOM 16789 O O . GLN B 2 435 ? 217.354 158.424 227.975 1.00 189.87 416 GLN B O 1
ATOM 16803 N N . THR B 2 436 ? 218.589 156.536 227.985 1.00 194.13 417 THR B N 1
ATOM 16804 C CA . THR B 2 436 ? 218.715 156.435 226.539 1.00 196.16 417 THR B CA 1
ATOM 16805 C C . THR B 2 436 ? 217.557 155.643 225.940 1.00 198.58 417 THR B C 1
ATOM 16806 O O . THR B 2 436 ? 216.934 154.804 226.595 1.00 197.99 417 THR B O 1
ATOM 16817 N N . VAL B 2 437 ? 217.283 155.927 224.668 1.00 200.29 418 VAL B N 1
ATOM 16818 C CA . VAL B 2 437 ? 216.131 155.384 223.956 1.00 199.86 418 VAL B CA 1
ATOM 16819 C C . VAL B 2 437 ? 216.470 154.034 223.333 1.00 201.12 418 VAL B C 1
ATOM 16820 O O . VAL B 2 437 ? 217.643 153.653 223.248 1.00 200.89 418 VAL B O 1
ATOM 16833 N N . THR B 2 438 ? 215.443 153.306 222.891 1.00 203.71 419 THR B N 1
ATOM 16834 C CA . THR B 2 438 ? 215.621 151.984 222.304 1.00 205.31 419 THR B CA 1
ATOM 16835 C C . THR B 2 438 ? 214.571 151.758 221.223 1.00 206.94 419 THR B C 1
ATOM 16836 O O . THR B 2 438 ? 213.547 152.445 221.170 1.00 206.07 419 THR B O 1
ATOM 16847 N N . PHE B 2 439 ? 214.844 150.782 220.356 1.00 208.67 420 PHE B N 1
ATOM 16848 C CA . PHE B 2 439 ? 213.929 150.359 219.305 1.00 208.82 420 PHE B CA 1
ATOM 16849 C C . PHE B 2 439 ? 213.704 148.854 219.370 1.00 209.72 420 PHE B C 1
ATOM 16850 O O . PHE B 2 439 ? 214.600 148.093 219.744 1.00 209.18 420 PHE B O 1
ATOM 16867 N N . TRP B 2 440 ? 212.501 148.433 218.985 1.00 211.05 421 TRP B N 1
ATOM 16868 C CA . TRP B 2 440 ? 212.199 147.041 218.666 1.00 210.72 421 TRP B CA 1
ATOM 16869 C C . TRP B 2 440 ? 211.721 146.993 217.222 1.00 212.65 421 TRP B C 1
ATOM 16870 O O . TRP B 2 440 ? 210.759 147.680 216.864 1.00 212.89 421 TRP B O 1
ATOM 16891 N N . VAL B 2 441 ? 212.383 146.183 216.399 1.00 214.58 422 VAL B N 1
ATOM 16892 C CA . VAL B 2 441 ? 212.090 146.092 214.972 1.00 215.09 422 VAL B CA 1
ATOM 16893 C C . VAL B 2 441 ? 211.608 144.681 214.665 1.00 216.18 422 VAL B C 1
ATOM 16894 O O . VAL B 2 441 ? 212.298 143.702 214.973 1.00 215.02 422 VAL B O 1
ATOM 16907 N N . SER B 2 442 ? 210.430 144.581 214.052 1.00 218.43 423 SER B N 1
ATOM 16908 C CA . SER B 2 442 ? 209.818 143.304 213.718 1.00 217.60 423 SER B CA 1
ATOM 16909 C C . SER B 2 442 ? 209.522 143.254 212.226 1.00 219.83 423 SER B C 1
ATOM 16910 O O . SER B 2 442 ? 209.277 144.282 211.591 1.00 220.91 423 SER B O 1
ATOM 16918 N N . LEU B 2 443 ? 209.550 142.044 211.671 1.00 220.87 424 LEU B N 1
ATOM 16919 C CA . LEU B 2 443 ? 209.288 141.825 210.257 1.00 220.11 424 LEU B CA 1
ATOM 16920 C C . LEU B 2 443 ? 208.353 140.636 210.088 1.00 218.01 424 LEU B C 1
ATOM 16921 O O . LEU B 2 443 ? 208.365 139.697 210.888 1.00 216.86 424 LEU B O 1
ATOM 16937 N N . GLN B 2 444 ? 207.541 140.686 209.033 1.00 216.98 425 GLN B N 1
ATOM 16938 C CA . GLN B 2 444 ? 206.644 139.598 208.675 1.00 213.11 425 GLN B CA 1
ATOM 16939 C C . GLN B 2 444 ? 206.783 139.306 207.189 1.00 213.94 425 GLN B C 1
ATOM 16940 O O . GLN B 2 444 ? 207.028 140.208 206.384 1.00 216.36 425 GLN B O 1
ATOM 16954 N N . ALA B 2 445 ? 206.621 138.035 206.830 1.00 213.04 426 ALA B N 1
ATOM 16955 C CA . ALA B 2 445 ? 206.815 137.571 205.463 1.00 214.53 426 ALA B CA 1
ATOM 16956 C C . ALA B 2 445 ? 205.505 137.030 204.911 1.00 214.92 426 ALA B C 1
ATOM 16957 O O . ALA B 2 445 ? 204.814 136.257 205.583 1.00 213.46 426 ALA B O 1
ATOM 16964 N N . THR B 2 446 ? 205.164 137.447 203.692 1.00 213.67 427 THR B N 1
ATOM 16965 C CA . THR B 2 446 ? 204.024 136.914 202.957 1.00 208.65 427 THR B CA 1
ATOM 16966 C C . THR B 2 446 ? 204.450 135.997 201.821 1.00 205.64 427 THR B C 1
ATOM 16967 O O . THR B 2 446 ? 204.021 134.841 201.766 1.00 201.92 427 THR B O 1
ATOM 16978 N N . HIS B 2 447 ? 205.294 136.486 200.913 1.00 207.20 428 HIS B N 1
ATOM 16979 C CA . HIS B 2 447 ? 205.844 135.659 199.845 1.00 206.82 428 HIS B CA 1
ATOM 16980 C C . HIS B 2 447 ? 207.354 135.846 199.773 1.00 206.41 428 HIS B C 1
ATOM 16981 O O . HIS B 2 447 ? 207.946 136.474 200.657 1.00 207.27 428 HIS B O 1
ATOM 16995 N N . CYS B 2 448 ? 207.988 135.311 198.732 1.00 204.77 429 CYS B N 1
ATOM 16996 C CA . CYS B 2 448 ? 209.438 135.220 198.669 1.00 205.80 429 CYS B CA 1
ATOM 16997 C C . CYS B 2 448 ? 209.955 135.698 197.319 1.00 206.09 429 CYS B C 1
ATOM 16998 O O . CYS B 2 448 ? 209.227 135.748 196.325 1.00 206.87 429 CYS B O 1
ATOM 17005 N N . LEU B 2 449 ? 211.238 136.051 197.312 1.00 206.12 430 LEU B N 1
ATOM 17006 C CA . LEU B 2 449 ? 211.970 136.481 196.127 1.00 204.02 430 LEU B CA 1
ATOM 17007 C C . LEU B 2 449 ? 213.427 136.061 196.305 1.00 202.19 430 LEU B C 1
ATOM 17008 O O . LEU B 2 449 ? 213.758 135.460 197.335 1.00 204.57 430 LEU B O 1
ATOM 17024 N N . PRO B 2 450 ? 214.327 136.321 195.326 1.00 196.38 431 PRO B N 1
ATOM 17025 C CA . PRO B 2 450 ? 215.720 135.869 195.474 1.00 197.15 431 PRO B CA 1
ATOM 17026 C C . PRO B 2 450 ? 216.271 136.018 196.885 1.00 204.49 431 PRO B C 1
ATOM 17027 O O . PRO B 2 450 ? 216.195 137.090 197.493 1.00 207.75 431 PRO B O 1
ATOM 17038 N N . GLU B 2 451 ? 216.829 134.925 197.407 1.00 207.80 432 GLU B N 1
ATOM 17039 C CA . GLU B 2 451 ? 217.186 134.864 198.824 1.00 209.46 432 GLU B CA 1
ATOM 17040 C C . GLU B 2 451 ? 218.221 135.903 199.234 1.00 211.55 432 GLU B C 1
ATOM 17041 O O . GLU B 2 451 ? 217.979 136.625 200.217 1.00 211.41 432 GLU B O 1
ATOM 17053 N N . PRO B 2 452 ? 219.369 136.041 198.559 1.00 212.26 433 PRO B N 1
ATOM 17054 C CA . PRO B 2 452 ? 220.409 136.943 199.075 1.00 210.15 433 PRO B CA 1
ATOM 17055 C C . PRO B 2 452 ? 220.018 138.410 198.996 1.00 211.66 433 PRO B C 1
ATOM 17056 O O . PRO B 2 452 ? 219.897 138.974 197.904 1.00 210.76 433 PRO B O 1
ATOM 17067 N N . HIS B 2 453 ? 219.822 139.036 200.156 1.00 212.05 434 HIS B N 1
ATOM 17068 C CA . HIS B 2 453 ? 219.446 140.440 200.226 1.00 211.03 434 HIS B CA 1
ATOM 17069 C C . HIS B 2 453 ? 220.013 141.045 201.502 1.00 210.22 434 HIS B C 1
ATOM 17070 O O . HIS B 2 453 ? 220.098 140.371 202.532 1.00 209.51 434 HIS B O 1
ATOM 17084 N N . LEU B 2 454 ? 220.402 142.317 201.423 1.00 210.68 435 LEU B N 1
ATOM 17085 C CA . LEU B 2 454 ? 220.891 143.056 202.577 1.00 211.76 435 LEU B CA 1
ATOM 17086 C C . LEU B 2 454 ? 220.377 144.487 202.512 1.00 214.53 435 LEU B C 1
ATOM 17087 O O . LEU B 2 454 ? 220.100 145.016 201.433 1.00 213.23 435 LEU B O 1
ATOM 17103 N N . LEU B 2 455 ? 220.255 145.107 203.684 1.00 217.34 436 LEU B N 1
ATOM 17104 C CA . LEU B 2 455 ? 219.722 146.454 203.815 1.00 215.60 436 LEU B CA 1
ATOM 17105 C C . LEU B 2 455 ? 220.517 147.198 204.880 1.00 213.81 436 LEU B C 1
ATOM 17106 O O . LEU B 2 455 ? 221.507 146.692 205.415 1.00 212.95 436 LEU B O 1
ATOM 17122 N N . ARG B 2 456 ? 220.072 148.416 205.185 1.00 212.85 437 ARG B N 1
ATOM 17123 C CA . ARG B 2 456 ? 220.671 149.235 206.229 1.00 212.20 437 ARG B CA 1
ATOM 17124 C C . ARG B 2 456 ? 219.625 150.181 206.799 1.00 212.90 437 ARG B C 1
ATOM 17125 O O . ARG B 2 456 ? 218.808 150.737 206.059 1.00 212.24 437 ARG B O 1
ATOM 17146 N N . LEU B 2 457 ? 219.657 150.360 208.117 1.00 213.81 438 LEU B N 1
ATOM 17147 C CA . LEU B 2 457 ? 218.765 151.273 208.822 1.00 211.43 438 LEU B CA 1
ATOM 17148 C C . LEU B 2 457 ? 219.583 152.458 209.317 1.00 207.94 438 LEU B C 1
ATOM 17149 O O . LEU B 2 457 ? 220.468 152.293 210.162 1.00 208.53 438 LEU B O 1
ATOM 17165 N N . ARG B 2 458 ? 219.278 153.647 208.806 1.00 203.59 439 ARG B N 1
ATOM 17166 C CA . ARG B 2 458 ? 220.085 154.836 209.040 1.00 201.30 439 ARG B CA 1
ATOM 17167 C C . ARG B 2 458 ? 219.416 155.753 210.055 1.00 201.43 439 ARG B C 1
ATOM 17168 O O . ARG B 2 458 ? 218.186 155.853 210.103 1.00 202.74 439 ARG B O 1
ATOM 17189 N N . ALA B 2 459 ? 220.237 156.417 210.863 1.00 200.44 440 ALA B N 1
ATOM 17190 C CA . ALA B 2 459 ? 219.790 157.417 211.818 1.00 197.46 440 ALA B CA 1
ATOM 17191 C C . ALA B 2 459 ? 220.280 158.795 211.391 1.00 193.95 440 ALA B C 1
ATOM 17192 O O . ALA B 2 459 ? 221.245 158.929 210.634 1.00 190.69 440 ALA B O 1
ATOM 17199 N N . LEU B 2 460 ? 219.599 159.822 211.888 1.00 193.44 441 LEU B N 1
ATOM 17200 C CA . LEU B 2 460 ? 219.920 161.198 211.543 1.00 191.36 441 LEU B CA 1
ATOM 17201 C C . LEU B 2 460 ? 220.883 161.797 212.561 1.00 189.85 441 LEU B C 1
ATOM 17202 O O . LEU B 2 460 ? 220.878 161.437 213.741 1.00 189.29 441 LEU B O 1
ATOM 17218 N N . GLY B 2 461 ? 221.716 162.722 212.087 1.00 187.56 442 GLY B N 1
ATOM 17219 C CA . GLY B 2 461 ? 222.635 163.445 212.940 1.00 183.53 442 GLY B CA 1
ATOM 17220 C C . GLY B 2 461 ? 224.013 162.836 213.081 1.00 181.26 442 GLY B C 1
ATOM 17221 O O . GLY B 2 461 ? 224.890 163.471 213.681 1.00 177.68 442 GLY B O 1
ATOM 17225 N N . PHE B 2 462 ? 224.239 161.633 212.556 1.00 183.67 443 PHE B N 1
ATOM 17226 C CA . PHE B 2 462 ? 225.552 161.008 212.628 1.00 181.02 443 PHE B CA 1
ATOM 17227 C C . PHE B 2 462 ? 225.815 160.251 211.334 1.00 182.21 443 PHE B C 1
ATOM 17228 O O . PHE B 2 462 ? 224.890 159.805 210.651 1.00 182.88 443 PHE B O 1
ATOM 17245 N N . SER B 2 463 ? 227.100 160.110 211.009 1.00 183.09 444 SER B N 1
ATOM 17246 C CA . SER B 2 463 ? 227.527 159.477 209.760 1.00 181.77 444 SER B CA 1
ATOM 17247 C C . SER B 2 463 ? 227.768 157.980 209.969 1.00 179.76 444 SER B C 1
ATOM 17248 O O . SER B 2 463 ? 228.867 157.456 209.789 1.00 173.16 444 SER B O 1
ATOM 17256 N N . GLU B 2 464 ? 226.697 157.292 210.355 1.00 183.48 445 GLU B N 1
ATOM 17257 C CA . GLU B 2 464 ? 226.751 155.854 210.574 1.00 184.13 445 GLU B CA 1
ATOM 17258 C C . GLU B 2 464 ? 225.345 155.289 210.433 1.00 190.53 445 GLU B C 1
ATOM 17259 O O . GLU B 2 464 ? 224.356 156.009 210.588 1.00 190.53 445 GLU B O 1
ATOM 17271 N N . GLU B 2 465 ? 225.268 153.995 210.131 1.00 197.49 446 GLU B N 1
ATOM 17272 C CA . GLU B 2 465 ? 223.984 153.326 209.984 1.00 201.41 446 GLU B CA 1
ATOM 17273 C C . GLU B 2 465 ? 224.154 151.837 210.251 1.00 206.64 446 GLU B C 1
ATOM 17274 O O . GLU B 2 465 ? 225.231 151.269 210.058 1.00 206.78 446 GLU B O 1
ATOM 17286 N N . LEU B 2 466 ? 223.069 151.214 210.702 1.00 211.97 447 LEU B N 1
ATOM 17287 C CA . LEU B 2 466 ? 223.045 149.785 210.963 1.00 213.14 447 LEU B CA 1
ATOM 17288 C C . LEU B 2 466 ? 223.035 148.999 209.652 1.00 213.88 447 LEU B C 1
ATOM 17289 O O . LEU B 2 466 ? 222.764 149.531 208.572 1.00 214.59 447 LEU B O 1
ATOM 17305 N N . ILE B 2 467 ? 223.338 147.707 209.763 1.00 214.99 448 ILE B N 1
ATOM 17306 C CA . ILE B 2 467 ? 223.311 146.777 208.642 1.00 213.99 448 ILE B CA 1
ATOM 17307 C C . ILE B 2 467 ? 222.442 145.592 209.037 1.00 217.33 448 ILE B C 1
ATOM 17308 O O . ILE B 2 467 ? 222.592 145.048 210.136 1.00 218.18 448 ILE B O 1
ATOM 17324 N N . VAL B 2 468 ? 221.535 145.196 208.146 1.00 219.76 449 VAL B N 1
ATOM 17325 C CA . VAL B 2 468 ? 220.604 144.100 208.390 1.00 219.03 449 VAL B CA 1
ATOM 17326 C C . VAL B 2 468 ? 220.718 143.116 207.234 1.00 217.24 449 VAL B C 1
ATOM 17327 O O . VAL B 2 468 ? 220.868 143.525 206.078 1.00 218.84 449 VAL B O 1
ATOM 17340 N N . GLU B 2 469 ? 220.658 141.825 207.546 1.00 213.28 450 GLU B N 1
ATOM 17341 C CA . GLU B 2 469 ? 220.643 140.768 206.547 1.00 209.46 450 GLU B CA 1
ATOM 17342 C C . GLU B 2 469 ? 219.295 140.063 206.586 1.00 210.38 450 GLU B C 1
ATOM 17343 O O . GLU B 2 469 ? 218.726 139.856 207.663 1.00 210.99 450 GLU B O 1
ATOM 17355 N N . LEU B 2 470 ? 218.782 139.701 205.412 1.00 211.21 451 LEU B N 1
ATOM 17356 C CA . LEU B 2 470 ? 217.465 139.095 205.294 1.00 212.64 451 LEU B CA 1
ATOM 17357 C C . LEU B 2 470 ? 217.529 137.845 204.429 1.00 213.33 451 LEU B C 1
ATOM 17358 O O . LEU B 2 470 ? 218.343 137.744 203.507 1.00 211.24 451 LEU B O 1
ATOM 17374 N N . HIS B 2 471 ? 216.655 136.892 204.746 1.00 215.04 452 HIS B N 1
ATOM 17375 C CA . HIS B 2 471 ? 216.516 135.660 203.981 1.00 214.40 452 HIS B CA 1
ATOM 17376 C C . HIS B 2 471 ? 215.071 135.200 204.089 1.00 215.51 452 HIS B C 1
ATOM 17377 O O . HIS B 2 471 ? 214.527 135.130 205.195 1.00 215.91 452 HIS B O 1
ATOM 17391 N N . THR B 2 472 ? 214.455 134.891 202.950 1.00 215.61 453 THR B N 1
ATOM 17392 C CA . THR B 2 472 ? 213.046 134.527 202.924 1.00 215.69 453 THR B CA 1
ATOM 17393 C C . THR B 2 472 ? 212.810 133.489 201.837 1.00 214.13 453 THR B C 1
ATOM 17394 O O . THR B 2 472 ? 213.515 133.456 200.825 1.00 211.60 453 THR B O 1
ATOM 17405 N N . LEU B 2 473 ? 211.808 132.639 202.059 1.00 213.54 454 LEU B N 1
ATOM 17406 C CA . LEU B 2 473 ? 211.441 131.613 201.095 1.00 210.63 454 LEU B CA 1
ATOM 17407 C C . LEU B 2 473 ? 209.991 131.210 201.326 1.00 208.50 454 LEU B C 1
ATOM 17408 O O . LEU B 2 473 ? 209.472 131.314 202.441 1.00 205.64 454 LEU B O 1
ATOM 17424 N N . CYS B 2 474 ? 209.343 130.746 200.258 1.00 210.03 455 CYS B N 1
ATOM 17425 C CA . CYS B 2 474 ? 207.947 130.331 200.316 1.00 210.88 455 CYS B CA 1
ATOM 17426 C C . CYS B 2 474 ? 207.770 128.853 200.639 1.00 211.63 455 CYS B C 1
ATOM 17427 O O . CYS B 2 474 ? 206.637 128.423 200.883 1.00 211.15 455 CYS B O 1
ATOM 17434 N N . ASP B 2 475 ? 208.844 128.073 200.648 1.00 212.63 456 ASP B N 1
ATOM 17435 C CA . ASP B 2 475 ? 208.742 126.633 200.816 1.00 213.22 456 ASP B CA 1
ATOM 17436 C C . ASP B 2 475 ? 208.677 126.263 202.296 1.00 213.65 456 ASP B C 1
ATOM 17437 O O . ASP B 2 475 ? 208.964 127.069 203.184 1.00 209.83 456 ASP B O 1
ATOM 17446 N N . CYS B 2 476 ? 208.287 125.018 202.552 1.00 214.66 457 CYS B N 1
ATOM 17447 C CA . CYS B 2 476 ? 208.218 124.492 203.908 1.00 213.10 457 CYS B CA 1
ATOM 17448 C C . CYS B 2 476 ? 209.614 124.049 204.345 1.00 214.18 457 CYS B C 1
ATOM 17449 O O . CYS B 2 476 ? 210.606 124.245 203.638 1.00 214.30 457 CYS B O 1
ATOM 17457 N N . ASN B 2 477 ? 209.704 123.442 205.523 1.00 213.76 458 ASN B N 1
ATOM 17458 C CA . ASN B 2 477 ? 210.981 122.973 206.045 1.00 212.24 458 ASN B CA 1
ATOM 17459 C C . ASN B 2 477 ? 211.513 121.814 205.208 1.00 211.77 458 ASN B C 1
ATOM 17460 O O . ASN B 2 477 ? 210.754 121.115 204.538 1.00 211.47 458 ASN B O 1
ATOM 17471 N N . MET C 3 1 ? 164.703 181.984 143.000 1.00 173.52 1 MET H N 1
ATOM 17472 C CA . MET C 3 1 ? 166.162 182.031 142.692 1.00 173.37 1 MET H CA 1
ATOM 17473 C C . MET C 3 1 ? 166.810 183.240 143.362 1.00 169.46 1 MET H C 1
ATOM 17474 O O . MET C 3 1 ? 166.191 184.295 143.495 1.00 167.95 1 MET H O 1
ATOM 17490 N N . VAL C 3 2 ? 168.064 183.077 143.787 1.00 167.42 2 VAL H N 1
ATOM 17491 C CA . VAL C 3 2 ? 168.752 184.134 144.517 1.00 164.68 2 VAL H CA 1
ATOM 17492 C C . VAL C 3 2 ? 169.333 185.144 143.537 1.00 163.53 2 VAL H C 1
ATOM 17493 O O . VAL C 3 2 ? 170.043 184.783 142.588 1.00 158.40 2 VAL H O 1
ATOM 17506 N N . GLN C 3 3 ? 169.032 186.420 143.765 1.00 162.35 3 GLN H N 1
ATOM 17507 C CA . GLN C 3 3 ? 169.558 187.495 142.937 1.00 159.85 3 GLN H CA 1
ATOM 17508 C C . GLN C 3 3 ? 169.650 188.757 143.782 1.00 159.91 3 GLN H C 1
ATOM 17509 O O . GLN C 3 3 ? 168.941 188.910 144.780 1.00 157.29 3 GLN H O 1
ATOM 17523 N N . LEU C 3 4 ? 170.530 189.664 143.362 1.00 158.82 4 LEU H N 1
ATOM 17524 C CA . LEU C 3 4 ? 170.761 190.915 144.068 1.00 157.65 4 LEU H CA 1
ATOM 17525 C C . LEU C 3 4 ? 170.737 192.076 143.083 1.00 155.37 4 LEU H C 1
ATOM 17526 O O . LEU C 3 4 ? 171.189 191.953 141.941 1.00 153.55 4 LEU H O 1
ATOM 17542 N N . GLN C 3 5 ? 170.204 193.207 143.541 1.00 154.17 5 GLN H N 1
ATOM 17543 C CA . GLN C 3 5 ? 170.109 194.422 142.746 1.00 154.89 5 GLN H CA 1
ATOM 17544 C C . GLN C 3 5 ? 170.679 195.582 143.547 1.00 155.53 5 GLN H C 1
ATOM 17545 O O . GLN C 3 5 ? 170.756 195.532 144.777 1.00 154.25 5 GLN H O 1
ATOM 17559 N N . ARG C 3 6 ? 171.082 196.637 142.841 1.00 157.08 6 ARG H N 1
ATOM 17560 C CA . ARG C 3 6 ? 171.760 197.764 143.467 1.00 155.99 6 ARG H CA 1
ATOM 17561 C C . ARG C 3 6 ? 171.247 199.068 142.873 1.00 156.46 6 ARG H C 1
ATOM 17562 O O . ARG C 3 6 ? 170.589 199.090 141.830 1.00 156.37 6 ARG H O 1
ATOM 17583 N N . ALA C 3 7 ? 171.563 200.168 143.560 1.00 158.34 7 ALA H N 1
ATOM 17584 C CA . ALA C 3 7 ? 171.038 201.478 143.195 1.00 160.13 7 ALA H CA 1
ATOM 17585 C C . ALA C 3 7 ? 171.605 202.006 141.885 1.00 159.45 7 ALA H C 1
ATOM 17586 O O . ALA C 3 7 ? 171.002 202.902 141.284 1.00 156.86 7 ALA H O 1
ATOM 17593 N N . GLY C 3 8 ? 172.740 201.482 141.429 1.00 157.66 8 GLY H N 1
ATOM 17594 C CA . GLY C 3 8 ? 173.338 201.930 140.194 1.00 155.66 8 GLY H CA 1
ATOM 17595 C C . GLY C 3 8 ? 174.475 202.905 140.422 1.00 151.96 8 GLY H C 1
ATOM 17596 O O . GLY C 3 8 ? 174.883 203.170 141.557 1.00 152.06 8 GLY H O 1
ATOM 17600 N N . PRO C 3 9 ? 175.011 203.462 139.337 1.00 147.79 9 PRO H N 1
ATOM 17601 C CA . PRO C 3 9 ? 176.171 204.350 139.463 1.00 144.29 9 PRO H CA 1
ATOM 17602 C C . PRO C 3 9 ? 175.822 205.628 140.209 1.00 140.92 9 PRO H C 1
ATOM 17603 O O . PRO C 3 9 ? 174.667 206.058 140.246 1.00 138.79 9 PRO H O 1
ATOM 17614 N N . THR C 3 10 ? 176.841 206.230 140.817 1.00 140.80 10 THR H N 1
ATOM 17615 C CA . THR C 3 10 ? 176.686 207.493 141.523 1.00 143.41 10 THR H CA 1
ATOM 17616 C C . THR C 3 10 ? 177.899 208.372 141.265 1.00 147.42 10 THR H C 1
ATOM 17617 O O . THR C 3 10 ? 179.017 207.872 141.111 1.00 148.05 10 THR H O 1
ATOM 17628 N N . ILE C 3 11 ? 177.668 209.680 141.222 1.00 150.71 11 ILE H N 1
ATOM 17629 C CA . ILE C 3 11 ? 178.720 210.676 141.053 1.00 154.01 11 ILE H CA 1
ATOM 17630 C C . ILE C 3 11 ? 178.646 211.618 142.246 1.00 153.97 11 ILE H C 1
ATOM 17631 O O . ILE C 3 11 ? 177.595 212.216 142.509 1.00 155.16 11 ILE H O 1
ATOM 17647 N N . VAL C 3 12 ? 179.752 211.745 142.973 1.00 150.84 12 VAL H N 1
ATOM 17648 C CA . VAL C 3 12 ? 179.788 212.531 144.198 1.00 154.81 12 VAL H CA 1
ATOM 17649 C C . VAL C 3 12 ? 181.042 213.389 144.215 1.00 157.21 12 VAL H C 1
ATOM 17650 O O . VAL C 3 12 ? 182.057 213.060 143.593 1.00 154.48 12 VAL H O 1
ATOM 17663 N N . LYS C 3 13 ? 180.965 214.500 144.944 1.00 159.38 13 LYS H N 1
ATOM 17664 C CA . LYS C 3 13 ? 182.107 215.381 145.092 1.00 158.46 13 LYS H CA 1
ATOM 17665 C C . LYS C 3 13 ? 183.129 214.752 146.035 1.00 158.94 13 LYS H C 1
ATOM 17666 O O . LYS C 3 13 ? 182.782 213.916 146.872 1.00 160.54 13 LYS H O 1
ATOM 17685 N N . PRO C 3 14 ? 184.401 215.130 145.915 1.00 158.59 14 PRO H N 1
ATOM 17686 C CA . PRO C 3 14 ? 185.389 214.665 146.893 1.00 157.93 14 PRO H CA 1
ATOM 17687 C C . PRO C 3 14 ? 185.014 215.099 148.302 1.00 159.30 14 PRO H C 1
ATOM 17688 O O . PRO C 3 14 ? 184.542 216.215 148.529 1.00 157.60 14 PRO H O 1
ATOM 17699 N N . GLY C 3 15 ? 185.234 214.195 149.255 1.00 160.77 15 GLY H N 1
ATOM 17700 C CA . GLY C 3 15 ? 184.939 214.451 150.647 1.00 160.00 15 GLY H CA 1
ATOM 17701 C C . GLY C 3 15 ? 183.549 214.051 151.095 1.00 157.68 15 GLY H C 1
ATOM 17702 O O . GLY C 3 15 ? 183.268 214.099 152.299 1.00 153.89 15 GLY H O 1
ATOM 17706 N N . SER C 3 16 ? 182.673 213.657 150.175 1.00 158.48 16 SER H N 1
ATOM 17707 C CA . SER C 3 16 ? 181.317 213.260 150.526 1.00 157.56 16 SER H CA 1
ATOM 17708 C C . SER C 3 16 ? 181.298 211.772 150.875 1.00 156.78 16 SER H C 1
ATOM 17709 O O . SER C 3 16 ? 182.328 211.093 150.870 1.00 156.69 16 SER H O 1
ATOM 17717 N N . ALA C 3 17 ? 180.113 211.247 151.183 1.00 154.25 17 ALA H N 1
ATOM 17718 C CA . ALA C 3 17 ? 179.948 209.844 151.534 1.00 152.89 17 ALA H CA 1
ATOM 17719 C C . ALA C 3 17 ? 178.804 209.252 150.726 1.00 151.95 17 ALA H C 1
ATOM 17720 O O . ALA C 3 17 ? 177.785 209.910 150.504 1.00 148.46 17 ALA H O 1
ATOM 17727 N N . VAL C 3 18 ? 178.982 208.006 150.295 1.00 155.66 18 VAL H N 1
ATOM 17728 C CA . VAL C 3 18 ? 178.012 207.296 149.469 1.00 157.15 18 VAL H CA 1
ATOM 17729 C C . VAL C 3 18 ? 177.493 206.096 150.246 1.00 156.29 18 VAL H C 1
ATOM 17730 O O . VAL C 3 18 ? 178.272 205.351 150.851 1.00 155.73 18 VAL H O 1
ATOM 17743 N N . LYS C 3 19 ? 176.177 205.907 150.224 1.00 155.01 19 LYS H N 1
ATOM 17744 C CA . LYS C 3 19 ? 175.521 204.780 150.885 1.00 154.90 19 LYS H CA 1
ATOM 17745 C C . LYS C 3 19 ? 174.953 203.865 149.802 1.00 156.06 19 LYS H C 1
ATOM 17746 O O . LYS C 3 19 ? 173.810 204.021 149.371 1.00 154.28 19 LYS H O 1
ATOM 17765 N N . LEU C 3 20 ? 175.765 202.906 149.365 1.00 158.40 20 LEU H N 1
ATOM 17766 C CA . LEU C 3 20 ? 175.318 201.940 148.374 1.00 157.44 20 LEU H CA 1
ATOM 17767 C C . LEU C 3 20 ? 174.310 200.974 148.987 1.00 154.14 20 LEU H C 1
ATOM 17768 O O . LEU C 3 20 ? 174.241 200.804 150.207 1.00 151.10 20 LEU H O 1
ATOM 17784 N N . SER C 3 21 ? 173.521 200.339 148.123 1.00 153.82 21 SER H N 1
ATOM 17785 C CA . SER C 3 21 ? 172.493 199.401 148.546 1.00 152.73 21 SER H CA 1
ATOM 17786 C C . SER C 3 21 ? 172.577 198.130 147.714 1.00 153.12 21 SER H C 1
ATOM 17787 O O . SER C 3 21 ? 172.976 198.156 146.546 1.00 152.75 21 SER H O 1
ATOM 17795 N N . CYS C 3 22 ? 172.194 197.012 148.334 1.00 152.16 22 CYS H N 1
ATOM 17796 C CA . CYS C 3 22 ? 172.192 195.695 147.688 1.00 152.55 22 CYS H CA 1
ATOM 17797 C C . CYS C 3 22 ? 170.952 194.953 148.184 1.00 147.69 22 CYS H C 1
ATOM 17798 O O . CYS C 3 22 ? 170.998 194.254 149.200 1.00 141.73 22 CYS H O 1
ATOM 17805 N N . LYS C 3 23 ? 169.847 195.109 147.459 1.00 147.48 23 LYS H N 1
ATOM 17806 C CA . LYS C 3 23 ? 168.607 194.430 147.807 1.00 146.44 23 LYS H CA 1
ATOM 17807 C C . LYS C 3 23 ? 168.720 192.948 147.478 1.00 148.53 23 LYS H C 1
ATOM 17808 O O . LYS C 3 23 ? 169.214 192.576 146.409 1.00 149.54 23 LYS H O 1
ATOM 17827 N N . ALA C 3 24 ? 168.262 192.104 148.398 1.00 147.82 24 ALA H N 1
ATOM 17828 C CA . ALA C 3 24 ? 168.354 190.658 148.264 1.00 145.76 24 ALA H CA 1
ATOM 17829 C C . ALA C 3 24 ? 166.959 190.049 148.231 1.00 146.56 24 ALA H C 1
ATOM 17830 O O . ALA C 3 24 ? 166.054 190.508 148.936 1.00 142.18 24 ALA H O 1
ATOM 17837 N N . THR C 3 25 ? 166.791 189.014 147.410 1.00 150.04 25 THR H N 1
ATOM 17838 C CA . THR C 3 25 ? 165.502 188.357 147.257 1.00 150.52 25 THR H CA 1
ATOM 17839 C C . THR C 3 25 ? 165.720 186.865 147.050 1.00 147.55 25 THR H C 1
ATOM 17840 O O . THR C 3 25 ? 166.799 186.425 146.644 1.00 147.96 25 THR H O 1
ATOM 17851 N N . GLY C 3 26 ? 164.676 186.091 147.334 1.00 145.70 26 GLY H N 1
ATOM 17852 C CA . GLY C 3 26 ? 164.685 184.665 147.084 1.00 146.61 26 GLY H CA 1
ATOM 17853 C C . GLY C 3 26 ? 165.244 183.802 148.193 1.00 139.13 26 GLY H C 1
ATOM 17854 O O . GLY C 3 26 ? 165.482 182.611 147.961 1.00 138.94 26 GLY H O 1
ATOM 17858 N N . PHE C 3 27 ? 165.464 184.353 149.384 1.00 131.83 27 PHE H N 1
ATOM 17859 C CA . PHE C 3 27 ? 165.990 183.569 150.494 1.00 123.44 27 PHE H CA 1
ATOM 17860 C C . PHE C 3 27 ? 165.703 184.295 151.801 1.00 114.92 27 PHE H C 1
ATOM 17861 O O . PHE C 3 27 ? 165.307 185.464 151.814 1.00 112.18 27 PHE H O 1
ATOM 17878 N N . ALA C 3 28 ? 165.907 183.579 152.906 1.00 103.45 28 ALA H N 1
ATOM 17879 C CA . ALA C 3 28 ? 165.706 184.138 154.240 1.00 86.80 28 ALA H CA 1
ATOM 17880 C C . ALA C 3 28 ? 166.871 185.060 154.575 1.00 79.09 28 ALA H C 1
ATOM 17881 O O . ALA C 3 28 ? 168.023 184.621 154.641 1.00 80.88 28 ALA H O 1
ATOM 17888 N N . TYR C 3 29 ? 166.573 186.340 154.795 1.00 70.06 29 TYR H N 1
ATOM 17889 C CA . TYR C 3 29 ? 167.613 187.357 154.822 1.00 66.67 29 TYR H CA 1
ATOM 17890 C C . TYR C 3 29 ? 168.409 187.357 156.115 1.00 58.42 29 TYR H C 1
ATOM 17891 O O . TYR C 3 29 ? 169.612 187.630 156.084 1.00 63.43 29 TYR H O 1
ATOM 17909 N N . GLU C 3 30 ? 167.781 187.052 157.246 1.00 54.29 30 GLU H N 1
ATOM 17910 C CA . GLU C 3 30 ? 168.446 187.086 158.539 1.00 52.15 30 GLU H CA 1
ATOM 17911 C C . GLU C 3 30 ? 169.350 185.881 158.760 1.00 52.80 30 GLU H C 1
ATOM 17912 O O . GLU C 3 30 ? 169.795 185.647 159.886 1.00 53.65 30 GLU H O 1
ATOM 17924 N N . ASP C 3 31 ? 169.627 185.113 157.712 1.00 58.41 31 ASP H N 1
ATOM 17925 C CA . ASP C 3 31 ? 170.417 183.893 157.802 1.00 52.37 31 ASP H CA 1
ATOM 17926 C C . ASP C 3 31 ? 171.800 184.007 157.189 1.00 46.86 31 ASP H C 1
ATOM 17927 O O . ASP C 3 31 ? 172.786 183.687 157.850 1.00 46.33 31 ASP H O 1
ATOM 17936 N N . TYR C 3 32 ? 171.908 184.457 155.951 1.00 43.93 32 TYR H N 1
ATOM 17937 C CA . TYR C 3 32 ? 173.143 184.336 155.199 1.00 45.45 32 TYR H CA 1
ATOM 17938 C C . TYR C 3 32 ? 173.934 185.635 155.199 1.00 50.23 32 TYR H C 1
ATOM 17939 O O . TYR C 3 32 ? 173.375 186.733 155.169 1.00 62.81 32 TYR H O 1
ATOM 17957 N N . TYR C 3 33 ? 175.251 185.487 155.235 1.00 51.47 33 TYR H N 1
ATOM 17958 C CA . TYR C 3 33 ? 176.170 186.607 155.270 1.00 52.04 33 TYR H CA 1
ATOM 17959 C C . TYR C 3 33 ? 176.109 187.399 153.971 1.00 70.29 33 TYR H C 1
ATOM 17960 O O . TYR C 3 33 ? 175.696 186.897 152.922 1.00 84.81 33 TYR H O 1
ATOM 17978 N N . ILE C 3 34 ? 176.530 188.656 154.052 1.00 74.21 34 ILE H N 1
ATOM 17979 C CA . ILE C 3 34 ? 176.673 189.520 152.889 1.00 89.53 34 ILE H CA 1
ATOM 17980 C C . ILE C 3 34 ? 178.102 190.041 152.868 1.00 95.39 34 ILE H C 1
ATOM 17981 O O . ILE C 3 34 ? 178.537 190.712 153.811 1.00 90.36 34 ILE H O 1
ATOM 17997 N N . PHE C 3 35 ? 178.824 189.733 151.796 1.00 107.09 35 PHE H N 1
ATOM 17998 C CA . PHE C 3 35 ? 180.211 190.136 151.628 1.00 112.72 35 PHE H CA 1
ATOM 17999 C C . PHE C 3 35 ? 180.317 191.204 150.547 1.00 126.29 35 PHE H C 1
ATOM 18000 O O . PHE C 3 35 ? 179.575 191.188 149.562 1.00 132.41 35 PHE H O 1
ATOM 18017 N N . TRP C 3 36 ? 181.249 192.133 150.738 1.00 132.37 36 TRP H N 1
ATOM 18018 C CA . TRP C 3 36 ? 181.490 193.210 149.789 1.00 139.24 36 TRP H CA 1
ATOM 18019 C C . TRP C 3 36 ? 182.919 193.121 149.272 1.00 140.81 36 TRP H C 1
ATOM 18020 O O . TRP C 3 36 ? 183.822 192.683 149.990 1.00 137.20 36 TRP H O 1
ATOM 18041 N N . VAL C 3 37 ? 183.115 193.527 148.017 1.00 146.03 37 VAL H N 1
ATOM 18042 C CA . VAL C 3 37 ? 184.421 193.498 147.372 1.00 148.17 37 VAL H CA 1
ATOM 18043 C C . VAL C 3 37 ? 184.444 194.556 146.278 1.00 154.01 37 VAL H C 1
ATOM 18044 O O . VAL C 3 37 ? 183.446 194.784 145.590 1.00 157.66 37 VAL H O 1
ATOM 18057 N N . ARG C 3 38 ? 185.598 195.197 146.110 1.00 155.86 38 ARG H N 1
ATOM 18058 C CA . ARG C 3 38 ? 185.769 196.257 145.125 1.00 158.73 38 ARG H CA 1
ATOM 18059 C C . ARG C 3 38 ? 186.824 195.841 144.110 1.00 160.44 38 ARG H C 1
ATOM 18060 O O . ARG C 3 38 ? 187.901 195.365 144.485 1.00 157.74 38 ARG H O 1
ATOM 18081 N N . GLN C 3 39 ? 186.506 196.016 142.831 1.00 162.55 39 GLN H N 1
ATOM 18082 C CA . GLN C 3 39 ? 187.431 195.768 141.730 1.00 161.72 39 GLN H CA 1
ATOM 18083 C C . GLN C 3 39 ? 187.855 197.126 141.182 1.00 162.05 39 GLN H C 1
ATOM 18084 O O . GLN C 3 39 ? 187.131 197.742 140.395 1.00 161.70 39 GLN H O 1
ATOM 18098 N N . ARG C 3 40 ? 189.022 197.596 141.612 1.00 162.35 40 ARG H N 1
ATOM 18099 C CA . ARG C 3 40 ? 189.551 198.862 141.130 1.00 162.98 40 ARG H CA 1
ATOM 18100 C C . ARG C 3 40 ? 189.952 198.739 139.666 1.00 167.39 40 ARG H C 1
ATOM 18101 O O . ARG C 3 40 ? 190.540 197.737 139.249 1.00 166.61 40 ARG H O 1
ATOM 18122 N N . GLU C 3 41 ? 189.631 199.770 138.885 1.00 171.08 41 GLU H N 1
ATOM 18123 C CA . GLU C 3 41 ? 189.940 199.771 137.461 1.00 170.02 41 GLU H CA 1
ATOM 18124 C C . GLU C 3 41 ? 191.447 199.812 137.245 1.00 169.61 41 GLU H C 1
ATOM 18125 O O . GLU C 3 41 ? 192.215 199.913 138.206 1.00 169.65 41 GLU H O 1
ATOM 18137 N N . GLY C 3 42 ? 191.879 199.731 135.990 1.00 170.14 42 GLY H N 1
ATOM 18138 C CA . GLY C 3 42 ? 193.297 199.766 135.689 1.00 170.11 42 GLY H CA 1
ATOM 18139 C C . GLY C 3 42 ? 194.035 198.496 136.040 1.00 168.51 42 GLY H C 1
ATOM 18140 O O . GLY C 3 42 ? 195.260 198.520 136.192 1.00 168.54 42 GLY H O 1
ATOM 18144 N N . GLY C 3 43 ? 193.322 197.381 136.173 1.00 165.78 43 GLY H N 1
ATOM 18145 C CA . GLY C 3 43 ? 193.964 196.117 136.474 1.00 164.37 43 GLY H CA 1
ATOM 18146 C C . GLY C 3 43 ? 194.608 196.051 137.840 1.00 165.82 43 GLY H C 1
ATOM 18147 O O . GLY C 3 43 ? 195.707 195.503 137.973 1.00 167.08 43 GLY H O 1
ATOM 18151 N N . ASN C 3 44 ? 193.954 196.594 138.864 1.00 164.71 44 ASN H N 1
ATOM 18152 C CA . ASN C 3 44 ? 194.439 196.502 140.234 1.00 165.11 44 ASN H CA 1
ATOM 18153 C C . ASN C 3 44 ? 193.918 195.267 140.958 1.00 166.42 44 ASN H C 1
ATOM 18154 O O . ASN C 3 44 ? 194.213 195.089 142.144 1.00 164.53 44 ASN H O 1
ATOM 18165 N N . GLY C 3 45 ? 193.158 194.413 140.275 1.00 167.33 45 GLY H N 1
ATOM 18166 C CA . GLY C 3 45 ? 192.639 193.220 140.912 1.00 162.76 45 GLY H CA 1
ATOM 18167 C C . GLY C 3 45 ? 191.437 193.520 141.792 1.00 162.43 45 GLY H C 1
ATOM 18168 O O . GLY C 3 45 ? 190.699 194.489 141.586 1.00 159.32 45 GLY H O 1
ATOM 18172 N N . GLN C 3 46 ? 191.238 192.663 142.791 1.00 163.51 46 GLN H N 1
ATOM 18173 C CA . GLN C 3 46 ? 190.122 192.787 143.715 1.00 160.16 46 GLN H CA 1
ATOM 18174 C C . GLN C 3 46 ? 190.635 192.625 145.138 1.00 156.61 46 GLN H C 1
ATOM 18175 O O . GLN C 3 46 ? 191.662 191.988 145.382 1.00 154.07 46 GLN H O 1
ATOM 18189 N N . LYS C 3 47 ? 189.903 193.216 146.080 1.00 154.87 47 LYS H N 1
ATOM 18190 C CA . LYS C 3 47 ? 190.275 193.158 147.487 1.00 152.48 47 LYS H CA 1
ATOM 18191 C C . LYS C 3 47 ? 189.014 193.090 148.334 1.00 148.20 47 LYS H C 1
ATOM 18192 O O . LYS C 3 47 ? 188.117 193.925 148.187 1.00 149.14 47 LYS H O 1
ATOM 18211 N N . TRP C 3 48 ? 188.954 192.094 149.214 1.00 139.93 48 TRP H N 1
ATOM 18212 C CA . TRP C 3 48 ? 187.780 191.892 150.051 1.00 133.48 48 TRP H CA 1
ATOM 18213 C C . TRP C 3 48 ? 187.642 193.033 151.052 1.00 129.80 48 TRP H C 1
ATOM 18214 O O . TRP C 3 48 ? 188.626 193.483 151.645 1.00 127.60 48 TRP H O 1
ATOM 18235 N N . ILE C 3 49 ? 186.408 193.498 151.240 1.00 129.34 49 ILE H N 1
ATOM 18236 C CA . ILE C 3 49 ? 186.143 194.695 152.033 1.00 128.03 49 ILE H CA 1
ATOM 18237 C C . ILE C 3 49 ? 185.753 194.313 153.453 1.00 117.14 49 ILE H C 1
ATOM 18238 O O . ILE C 3 49 ? 186.447 194.663 154.414 1.00 113.87 49 ILE H O 1
ATOM 18254 N N . GLY C 3 50 ? 184.645 193.601 153.596 1.00 111.00 50 GLY H N 1
ATOM 18255 C CA . GLY C 3 50 ? 184.133 193.306 154.914 1.00 95.42 50 GLY H CA 1
ATOM 18256 C C . GLY C 3 50 ? 183.061 192.243 154.883 1.00 88.10 50 GLY H C 1
ATOM 18257 O O . GLY C 3 50 ? 182.932 191.492 153.916 1.00 96.10 50 GLY H O 1
ATOM 18261 N N . ARG C 3 51 ? 182.288 192.196 155.964 1.00 73.43 51 ARG H N 1
ATOM 18262 C CA . ARG C 3 51 ? 181.309 191.140 156.168 1.00 59.41 51 ARG H CA 1
ATOM 18263 C C . ARG C 3 51 ? 180.237 191.651 157.117 1.00 51.55 51 ARG H C 1
ATOM 18264 O O . ARG C 3 51 ? 180.501 192.509 157.960 1.00 60.92 51 ARG H O 1
ATOM 18285 N N . ILE C 3 52 ? 179.032 191.106 156.987 1.00 50.65 52 ILE H N 1
ATOM 18286 C CA . ILE C 3 52 ? 177.947 191.435 157.905 1.00 49.97 52 ILE H CA 1
ATOM 18287 C C . ILE C 3 52 ? 176.949 190.289 157.928 1.00 45.21 52 ILE H C 1
ATOM 18288 O O . ILE C 3 52 ? 176.597 189.727 156.888 1.00 52.43 52 ILE H O 1
ATOM 18304 N N . HIS C 3 53 ? 176.490 189.955 159.126 1.00 35.59 53 HIS H N 1
ATOM 18305 C CA . HIS C 3 53 ? 175.473 188.938 159.334 1.00 29.87 53 HIS H CA 1
ATOM 18306 C C . HIS C 3 53 ? 174.162 189.635 159.646 1.00 39.44 53 HIS H C 1
ATOM 18307 O O . HIS C 3 53 ? 174.028 190.219 160.732 1.00 48.36 53 HIS H O 1
ATOM 18321 N N . PRO C 3 54 ? 173.171 189.618 158.753 1.00 35.70 54 PRO H N 1
ATOM 18322 C CA . PRO C 3 54 ? 171.966 190.418 158.993 1.00 34.25 54 PRO H CA 1
ATOM 18323 C C . PRO C 3 54 ? 171.246 190.072 160.276 1.00 39.37 54 PRO H C 1
ATOM 18324 O O . PRO C 3 54 ? 170.634 190.961 160.881 1.00 46.78 54 PRO H O 1
ATOM 18335 N N . GLY C 3 55 ? 171.292 188.823 160.716 1.00 36.41 55 GLY H N 1
ATOM 18336 C CA . GLY C 3 55 ? 170.544 188.414 161.887 1.00 36.39 55 GLY H CA 1
ATOM 18337 C C . GLY C 3 55 ? 170.957 189.139 163.148 1.00 36.19 55 GLY H C 1
ATOM 18338 O O . GLY C 3 55 ? 170.105 189.593 163.916 1.00 46.63 55 GLY H O 1
ATOM 18342 N N . SER C 3 56 ? 172.261 189.252 163.377 1.00 34.24 56 SER H N 1
ATOM 18343 C CA . SER C 3 56 ? 172.785 189.901 164.569 1.00 35.00 56 SER H CA 1
ATOM 18344 C C . SER C 3 56 ? 173.378 191.273 164.294 1.00 31.69 56 SER H C 1
ATOM 18345 O O . SER C 3 56 ? 173.821 191.937 165.236 1.00 36.19 56 SER H O 1
ATOM 18353 N N . GLY C 3 57 ? 173.413 191.709 163.041 1.00 32.23 57 GLY H N 1
ATOM 18354 C CA . GLY C 3 57 ? 174.016 192.975 162.698 1.00 37.08 57 GLY H CA 1
ATOM 18355 C C . GLY C 3 57 ? 175.510 193.042 162.916 1.00 43.49 57 GLY H C 1
ATOM 18356 O O . GLY C 3 57 ? 176.091 194.124 162.767 1.00 53.45 57 GLY H O 1
ATOM 18360 N N . GLU C 3 58 ? 176.149 191.930 163.262 1.00 39.71 58 GLU H N 1
ATOM 18361 C CA . GLU C 3 58 ? 177.584 191.926 163.491 1.00 34.31 58 GLU H CA 1
ATOM 18362 C C . GLU C 3 58 ? 178.332 192.083 162.177 1.00 40.88 58 GLU H C 1
ATOM 18363 O O . GLU C 3 58 ? 177.832 191.732 161.108 1.00 51.46 58 GLU H O 1
ATOM 18375 N N . THR C 3 59 ? 179.544 192.625 162.263 1.00 41.66 59 THR H N 1
ATOM 18376 C CA . THR C 3 59 ? 180.363 192.861 161.086 1.00 40.01 59 THR H CA 1
ATOM 18377 C C . THR C 3 59 ? 181.801 192.476 161.381 1.00 41.61 59 THR H C 1
ATOM 18378 O O . THR C 3 59 ? 182.199 192.316 162.533 1.00 50.00 59 THR H O 1
ATOM 18389 N N . LYS C 3 60 ? 182.568 192.281 160.315 1.00 40.05 60 LYS H N 1
ATOM 18390 C CA . LYS C 3 60 ? 184.013 192.179 160.415 1.00 36.65 60 LYS H CA 1
ATOM 18391 C C . LYS C 3 60 ? 184.614 192.857 159.198 1.00 46.22 60 LYS H C 1
ATOM 18392 O O . LYS C 3 60 ? 184.106 192.708 158.086 1.00 51.77 60 LYS H O 1
ATOM 18411 N N . TYR C 3 61 ? 185.691 193.604 159.415 1.00 58.76 61 TYR H N 1
ATOM 18412 C CA . TYR C 3 61 ? 186.268 194.463 158.394 1.00 63.79 61 TYR H CA 1
ATOM 18413 C C . TYR C 3 61 ? 187.723 194.107 158.164 1.00 66.70 61 TYR H C 1
ATOM 18414 O O . TYR C 3 61 ? 188.466 193.845 159.112 1.00 68.43 61 TYR H O 1
ATOM 18432 N N . ASN C 3 62 ? 188.125 194.107 156.900 1.00 85.22 62 ASN H N 1
ATOM 18433 C CA . ASN C 3 62 ? 189.540 194.137 156.570 1.00 100.05 62 ASN H CA 1
ATOM 18434 C C . ASN C 3 62 ? 190.147 195.431 157.095 1.00 106.82 62 ASN H C 1
ATOM 18435 O O . ASN C 3 62 ? 189.521 196.494 157.041 1.00 109.51 62 ASN H O 1
ATOM 18446 N N . ASP C 3 63 ? 191.371 195.341 157.616 1.00 108.50 63 ASP H N 1
ATOM 18447 C CA . ASP C 3 63 ? 191.989 196.510 158.232 1.00 108.09 63 ASP H CA 1
ATOM 18448 C C . ASP C 3 63 ? 192.087 197.668 157.247 1.00 111.44 63 ASP H C 1
ATOM 18449 O O . ASP C 3 63 ? 191.924 198.833 157.629 1.00 109.22 63 ASP H O 1
ATOM 18458 N N . LYS C 3 64 ? 192.349 197.370 155.974 1.00 115.28 64 LYS H N 1
ATOM 18459 C CA . LYS C 3 64 ? 192.504 198.426 154.980 1.00 116.09 64 LYS H CA 1
ATOM 18460 C C . LYS C 3 64 ? 191.260 199.292 154.857 1.00 119.85 64 LYS H C 1
ATOM 18461 O O . LYS C 3 64 ? 191.375 200.477 154.524 1.00 120.83 64 LYS H O 1
ATOM 18480 N N . PHE C 3 65 ? 190.076 198.734 155.116 1.00 122.10 65 PHE H N 1
ATOM 18481 C CA . PHE C 3 65 ? 188.823 199.477 155.043 1.00 123.65 65 PHE H CA 1
ATOM 18482 C C . PHE C 3 65 ? 188.160 199.604 156.410 1.00 119.80 65 PHE H C 1
ATOM 18483 O O . PHE C 3 65 ? 186.932 199.701 156.494 1.00 120.77 65 PHE H O 1
ATOM 18500 N N . LYS C 3 66 ? 188.950 199.607 157.486 1.00 113.78 66 LYS H N 1
ATOM 18501 C CA . LYS C 3 66 ? 188.378 199.599 158.829 1.00 110.19 66 LYS H CA 1
ATOM 18502 C C . LYS C 3 66 ? 187.549 200.852 159.081 1.00 113.22 66 LYS H C 1
ATOM 18503 O O . LYS C 3 66 ? 186.380 200.770 159.473 1.00 110.35 66 LYS H O 1
ATOM 18522 N N . GLY C 3 67 ? 188.136 202.022 158.854 1.00 119.79 67 GLY H N 1
ATOM 18523 C CA . GLY C 3 67 ? 187.445 203.279 159.026 1.00 120.38 67 GLY H CA 1
ATOM 18524 C C . GLY C 3 67 ? 186.805 203.823 157.774 1.00 126.89 67 GLY H C 1
ATOM 18525 O O . GLY C 3 67 ? 186.095 204.831 157.835 1.00 128.90 67 GLY H O 1
ATOM 18529 N N . LYS C 3 68 ? 187.034 203.179 156.631 1.00 131.11 68 LYS H N 1
ATOM 18530 C CA . LYS C 3 68 ? 186.493 203.640 155.360 1.00 134.95 68 LYS H CA 1
ATOM 18531 C C . LYS C 3 68 ? 185.090 203.098 155.114 1.00 136.10 68 LYS H C 1
ATOM 18532 O O . LYS C 3 68 ? 184.224 203.817 154.605 1.00 141.70 68 LYS H O 1
ATOM 18551 N N . ALA C 3 69 ? 184.852 201.841 155.468 1.00 129.53 69 ALA H N 1
ATOM 18552 C CA . ALA C 3 69 ? 183.578 201.183 155.229 1.00 127.61 69 ALA H CA 1
ATOM 18553 C C . ALA C 3 69 ? 182.822 200.977 156.536 1.00 118.09 69 ALA H C 1
ATOM 18554 O O . ALA C 3 69 ? 183.405 200.924 157.621 1.00 115.95 69 ALA H O 1
ATOM 18561 N N . THR C 3 70 ? 181.502 200.863 156.414 1.00 114.42 70 THR H N 1
ATOM 18562 C CA . THR C 3 70 ? 180.634 200.644 157.567 1.00 107.69 70 THR H CA 1
ATOM 18563 C C . THR C 3 70 ? 179.383 199.936 157.067 1.00 108.91 70 THR H C 1
ATOM 18564 O O . THR C 3 70 ? 178.522 200.566 156.445 1.00 118.83 70 THR H O 1
ATOM 18575 N N . LEU C 3 71 ? 179.283 198.638 157.335 1.00 95.20 71 LEU H N 1
ATOM 18576 C CA . LEU C 3 71 ? 178.192 197.817 156.837 1.00 96.64 71 LEU H CA 1
ATOM 18577 C C . LEU C 3 71 ? 177.062 197.729 157.856 1.00 94.06 71 LEU H C 1
ATOM 18578 O O . LEU C 3 71 ? 177.287 197.728 159.068 1.00 91.59 71 LEU H O 1
ATOM 18594 N N . THR C 3 72 ? 175.837 197.659 157.342 1.00 101.09 72 THR H N 1
ATOM 18595 C CA . THR C 3 72 ? 174.642 197.533 158.165 1.00 99.93 72 THR H CA 1
ATOM 18596 C C . THR C 3 72 ? 173.595 196.772 157.367 1.00 100.51 72 THR H C 1
ATOM 18597 O O . THR C 3 72 ? 173.648 196.720 156.135 1.00 108.92 72 THR H O 1
ATOM 18608 N N . ALA C 3 73 ? 172.640 196.181 158.081 1.00 92.81 73 ALA H N 1
ATOM 18609 C CA . ALA C 3 73 ? 171.605 195.361 157.466 1.00 90.81 73 ALA H CA 1
ATOM 18610 C C . ALA C 3 73 ? 170.235 195.806 157.948 1.00 95.03 73 ALA H C 1
ATOM 18611 O O . ALA C 3 73 ? 170.016 195.984 159.149 1.00 97.38 73 ALA H O 1
ATOM 18618 N N . ASP C 3 74 ? 169.316 195.981 157.005 1.00 101.71 74 ASP H N 1
ATOM 18619 C CA . ASP C 3 74 ? 167.942 196.390 157.282 1.00 105.20 74 ASP H CA 1
ATOM 18620 C C . ASP C 3 74 ? 167.066 195.161 157.069 1.00 99.94 74 ASP H C 1
ATOM 18621 O O . ASP C 3 74 ? 166.581 194.910 155.966 1.00 106.20 74 ASP H O 1
ATOM 18630 N N . THR C 3 75 ? 166.864 194.392 158.141 1.00 97.36 75 THR H N 1
ATOM 18631 C CA . THR C 3 75 ? 166.146 193.128 158.013 1.00 99.80 75 THR H CA 1
ATOM 18632 C C . THR C 3 75 ? 164.724 193.328 157.506 1.00 101.95 75 THR H C 1
ATOM 18633 O O . THR C 3 75 ? 164.167 192.433 156.861 1.00 101.31 75 THR H O 1
ATOM 18644 N N . GLU C 3 76 ? 164.117 194.481 157.786 1.00 107.34 76 GLU H N 1
ATOM 18645 C CA . GLU C 3 76 ? 162.758 194.720 157.312 1.00 108.59 76 GLU H CA 1
ATOM 18646 C C . GLU C 3 76 ? 162.701 194.781 155.792 1.00 109.12 76 GLU H C 1
ATOM 18647 O O . GLU C 3 76 ? 161.880 194.095 155.173 1.00 110.34 76 GLU H O 1
ATOM 18659 N N . ALA C 3 77 ? 163.561 195.586 155.177 1.00 112.15 77 ALA H N 1
ATOM 18660 C CA . ALA C 3 77 ? 163.563 195.758 153.731 1.00 116.85 77 ALA H CA 1
ATOM 18661 C C . ALA C 3 77 ? 164.449 194.748 153.017 1.00 119.69 77 ALA H C 1
ATOM 18662 O O . ALA C 3 77 ? 164.485 194.744 151.782 1.00 123.28 77 ALA H O 1
ATOM 18669 N N . SER C 3 78 ? 165.156 193.895 153.757 1.00 115.46 78 SER H N 1
ATOM 18670 C CA . SER C 3 78 ? 166.045 192.902 153.162 1.00 110.84 78 SER H CA 1
ATOM 18671 C C . SER C 3 78 ? 167.074 193.565 152.250 1.00 115.15 78 SER H C 1
ATOM 18672 O O . SER C 3 78 ? 167.420 193.042 151.190 1.00 116.20 78 SER H O 1
ATOM 18680 N N . SER C 3 79 ? 167.568 194.729 152.667 1.00 119.44 79 SER H N 1
ATOM 18681 C CA . SER C 3 79 ? 168.535 195.501 151.900 1.00 129.77 79 SER H CA 1
ATOM 18682 C C . SER C 3 79 ? 169.780 195.734 152.743 1.00 128.69 79 SER H C 1
ATOM 18683 O O . SER C 3 79 ? 169.681 196.153 153.901 1.00 124.74 79 SER H O 1
ATOM 18691 N N . ALA C 3 80 ? 170.944 195.463 152.161 1.00 132.52 80 ALA H N 1
ATOM 18692 C CA . ALA C 3 80 ? 172.225 195.680 152.815 1.00 130.73 80 ALA H CA 1
ATOM 18693 C C . ALA C 3 80 ? 172.865 196.961 152.294 1.00 137.62 80 ALA H C 1
ATOM 18694 O O . ALA C 3 80 ? 172.767 197.287 151.109 1.00 140.71 80 ALA H O 1
ATOM 18701 N N . TYR C 3 81 ? 173.526 197.686 153.193 1.00 135.92 81 TYR H N 1
ATOM 18702 C CA . TYR C 3 81 ? 174.095 198.987 152.877 1.00 140.35 81 TYR H CA 1
ATOM 18703 C C . TYR C 3 81 ? 175.560 199.039 153.285 1.00 140.38 81 TYR H C 1
ATOM 18704 O O . TYR C 3 81 ? 175.947 198.485 154.318 1.00 131.12 81 TYR H O 1
ATOM 18722 N N . MET C 3 82 ? 176.367 199.707 152.464 1.00 148.04 82 MET H N 1
ATOM 18723 C CA . MET C 3 82 ? 177.744 200.046 152.797 1.00 143.62 82 MET H CA 1
ATOM 18724 C C . MET C 3 82 ? 177.902 201.552 152.658 1.00 148.81 82 MET H C 1
ATOM 18725 O O . MET C 3 82 ? 177.447 202.137 151.670 1.00 152.10 82 MET H O 1
ATOM 18739 N N . ARG C 3 83 ? 178.545 202.174 153.641 1.00 146.24 83 ARG H N 1
ATOM 18740 C CA . ARG C 3 83 ? 178.789 203.610 153.637 1.00 150.08 83 ARG H CA 1
ATOM 18741 C C . ARG C 3 83 ? 180.286 203.857 153.516 1.00 150.43 83 ARG H C 1
ATOM 18742 O O . ARG C 3 83 ? 181.069 203.361 154.333 1.00 146.18 83 ARG H O 1
ATOM 18763 N N . LEU C 3 84 ? 180.676 204.620 152.499 1.00 154.54 84 LEU H N 1
ATOM 18764 C CA . LEU C 3 84 ? 182.065 205.005 152.286 1.00 155.04 84 LEU H CA 1
ATOM 18765 C C . LEU C 3 84 ? 182.258 206.418 152.824 1.00 155.67 84 LEU H C 1
ATOM 18766 O O . LEU C 3 84 ? 181.591 207.355 152.372 1.00 156.34 84 LEU H O 1
ATOM 18782 N N . THR C 3 85 ? 183.164 206.566 153.785 1.00 154.64 85 THR H N 1
ATOM 18783 C CA . THR C 3 85 ? 183.359 207.822 154.493 1.00 153.21 85 THR H CA 1
ATOM 18784 C C . THR C 3 85 ? 184.565 208.564 153.935 1.00 156.29 85 THR H C 1
ATOM 18785 O O . THR C 3 85 ? 185.609 207.963 153.667 1.00 156.84 85 THR H O 1
ATOM 18796 N N . SER C 3 86 ? 184.415 209.876 153.772 1.00 156.46 86 SER H N 1
ATOM 18797 C CA . SER C 3 86 ? 185.483 210.741 153.280 1.00 155.76 86 SER H CA 1
ATOM 18798 C C . SER C 3 86 ? 186.093 210.156 152.005 1.00 159.29 86 SER H C 1
ATOM 18799 O O . SER C 3 86 ? 187.255 209.753 151.952 1.00 159.04 86 SER H O 1
ATOM 18807 N N . LEU C 3 87 ? 185.261 210.096 150.969 1.00 159.83 87 LEU H N 1
ATOM 18808 C CA . LEU C 3 87 ? 185.709 209.579 149.685 1.00 160.84 87 LEU H CA 1
ATOM 18809 C C . LEU C 3 87 ? 186.781 210.485 149.092 1.00 161.53 87 LEU H C 1
ATOM 18810 O O . LEU C 3 87 ? 186.836 211.683 149.379 1.00 161.17 87 LEU H O 1
ATOM 18826 N N . THR C 3 88 ? 187.644 209.898 148.275 1.00 163.09 88 THR H N 1
ATOM 18827 C CA . THR C 3 88 ? 188.668 210.618 147.533 1.00 161.96 88 THR H CA 1
ATOM 18828 C C . THR C 3 88 ? 188.613 210.186 146.071 1.00 163.59 88 THR H C 1
ATOM 18829 O O . THR C 3 88 ? 187.863 209.283 145.694 1.00 163.10 88 THR H O 1
ATOM 18840 N N . SER C 3 89 ? 189.415 210.849 145.238 1.00 165.74 89 SER H N 1
ATOM 18841 C CA . SER C 3 89 ? 189.481 210.459 143.834 1.00 165.62 89 SER H CA 1
ATOM 18842 C C . SER C 3 89 ? 189.957 209.021 143.682 1.00 165.87 89 SER H C 1
ATOM 18843 O O . SER C 3 89 ? 189.639 208.365 142.684 1.00 166.38 89 SER H O 1
ATOM 18851 N N . GLU C 3 90 ? 190.713 208.517 144.659 1.00 163.98 90 GLU H N 1
ATOM 18852 C CA . GLU C 3 90 ? 191.230 207.156 144.579 1.00 166.23 90 GLU H CA 1
ATOM 18853 C C . GLU C 3 90 ? 190.117 206.127 144.746 1.00 171.02 90 GLU H C 1
ATOM 18854 O O . GLU C 3 90 ? 190.152 205.060 144.123 1.00 172.42 90 GLU H O 1
ATOM 18866 N N . ASP C 3 91 ? 189.115 206.429 145.574 1.00 172.34 91 ASP H N 1
ATOM 18867 C CA . ASP C 3 91 ? 188.084 205.446 145.889 1.00 171.19 91 ASP H CA 1
ATOM 18868 C C . ASP C 3 91 ? 187.234 205.061 144.686 1.00 171.01 91 ASP H C 1
ATOM 18869 O O . ASP C 3 91 ? 186.504 204.067 144.765 1.00 168.82 91 ASP H O 1
ATOM 18878 N N . THR C 3 92 ? 187.301 205.810 143.590 1.00 171.56 92 THR H N 1
ATOM 18879 C CA . THR C 3 92 ? 186.500 205.488 142.416 1.00 168.27 92 THR H CA 1
ATOM 18880 C C . THR C 3 92 ? 186.805 204.077 141.932 1.00 166.62 92 THR H C 1
ATOM 18881 O O . THR C 3 92 ? 187.949 203.751 141.604 1.00 166.56 92 THR H O 1
ATOM 18892 N N . ALA C 3 93 ? 185.780 203.236 141.911 1.00 160.85 93 ALA H N 1
ATOM 18893 C CA . ALA C 3 93 ? 185.890 201.857 141.441 1.00 159.07 93 ALA H CA 1
ATOM 18894 C C . ALA C 3 93 ? 184.482 201.276 141.382 1.00 158.65 93 ALA H C 1
ATOM 18895 O O . ALA C 3 93 ? 183.494 201.975 141.640 1.00 156.36 93 ALA H O 1
ATOM 18902 N N . VAL C 3 94 ? 184.385 199.993 141.046 1.00 158.73 94 VAL H N 1
ATOM 18903 C CA . VAL C 3 94 ? 183.119 199.272 141.018 1.00 159.06 94 VAL H CA 1
ATOM 18904 C C . VAL C 3 94 ? 183.079 198.326 142.209 1.00 161.21 94 VAL H C 1
ATOM 18905 O O . VAL C 3 94 ? 184.059 197.630 142.493 1.00 160.38 94 VAL H O 1
ATOM 18918 N N . TRP C 3 95 ? 181.946 198.309 142.907 1.00 161.65 95 TRP H N 1
ATOM 18919 C CA . TRP C 3 95 ? 181.783 197.558 144.143 1.00 160.49 95 TRP H CA 1
ATOM 18920 C C . TRP C 3 95 ? 180.692 196.512 143.964 1.00 160.32 95 TRP H C 1
ATOM 18921 O O . TRP C 3 95 ? 179.750 196.712 143.192 1.00 157.37 95 TRP H O 1
ATOM 18942 N N . TYR C 3 96 ? 180.823 195.396 144.681 1.00 161.29 96 TYR H N 1
ATOM 18943 C CA . TYR C 3 96 ? 179.904 194.274 144.556 1.00 158.80 96 TYR H CA 1
ATOM 18944 C C . TYR C 3 96 ? 179.542 193.735 145.932 1.00 154.64 96 TYR H C 1
ATOM 18945 O O . TYR C 3 96 ? 180.419 193.570 146.785 1.00 150.64 96 TYR H O 1
ATOM 18963 N N . CYS C 3 97 ? 178.257 193.462 146.141 1.00 154.45 97 CYS H N 1
ATOM 18964 C CA . CYS C 3 97 ? 177.805 192.669 147.275 1.00 149.07 97 CYS H CA 1
ATOM 18965 C C . CYS C 3 97 ? 177.777 191.195 146.886 1.00 149.50 97 CYS H C 1
ATOM 18966 O O . CYS C 3 97 ? 177.824 190.845 145.704 1.00 148.97 97 CYS H O 1
ATOM 18973 N N . GLY C 3 98 ? 177.700 190.325 147.899 1.00 141.70 98 GLY H N 1
ATOM 18974 C CA . GLY C 3 98 ? 177.797 188.899 147.675 1.00 139.35 98 GLY H CA 1
ATOM 18975 C C . GLY C 3 98 ? 176.946 188.119 148.656 1.00 131.23 98 GLY H C 1
ATOM 18976 O O . GLY C 3 98 ? 176.384 188.670 149.606 1.00 124.86 98 GLY H O 1
ATOM 18980 N N . TRP C 3 99 ? 176.862 186.813 148.404 1.00 129.80 99 TRP H N 1
ATOM 18981 C CA . TRP C 3 99 ? 176.054 185.898 149.198 1.00 121.94 99 TRP H CA 1
ATOM 18982 C C . TRP C 3 99 ? 176.796 184.575 149.326 1.00 119.91 99 TRP H C 1
ATOM 18983 O O . TRP C 3 99 ? 177.086 183.925 148.317 1.00 122.64 99 TRP H O 1
ATOM 19004 N N . GLU C 3 100 ? 177.094 184.178 150.560 1.00 109.82 100 GLU H N 1
ATOM 19005 C CA . GLU C 3 100 ? 177.895 182.983 150.790 1.00 106.47 100 GLU H CA 1
ATOM 19006 C C . GLU C 3 100 ? 177.129 181.726 150.402 1.00 105.79 100 GLU H C 1
ATOM 19007 O O . GLU C 3 100 ? 175.897 181.685 150.432 1.00 105.21 100 GLU H O 1
ATOM 19019 N N . ARG C 3 101 ? 177.877 180.686 150.046 1.00 107.14 101 ARG H N 1
ATOM 19020 C CA . ARG C 3 101 ? 177.265 179.405 149.727 1.00 104.52 101 ARG H CA 1
ATOM 19021 C C . ARG C 3 101 ? 176.723 178.753 150.992 1.00 96.03 101 ARG H C 1
ATOM 19022 O O . ARG C 3 101 ? 177.364 178.774 152.046 1.00 92.41 101 ARG H O 1
ATOM 19043 N N . SER C 3 102 ? 175.529 178.168 150.883 1.00 93.37 102 SER H N 1
ATOM 19044 C CA . SER C 3 102 ? 174.891 177.570 152.051 1.00 86.03 102 SER H CA 1
ATOM 19045 C C . SER C 3 102 ? 175.693 176.401 152.600 1.00 73.97 102 SER H C 1
ATOM 19046 O O . SER C 3 102 ? 175.847 176.277 153.820 1.00 74.36 102 SER H O 1
ATOM 19054 N N . VAL C 3 103 ? 176.214 175.542 151.728 1.00 72.81 103 VAL H N 1
ATOM 19055 C CA . VAL C 3 103 ? 176.988 174.379 152.132 1.00 70.90 103 VAL H CA 1
ATOM 19056 C C . VAL C 3 103 ? 178.422 174.592 151.675 1.00 77.32 103 VAL H C 1
ATOM 19057 O O . VAL C 3 103 ? 178.693 175.311 150.712 1.00 86.41 103 VAL H O 1
ATOM 19070 N N . GLY C 3 104 ? 179.349 173.959 152.386 1.00 72.06 104 GLY H N 1
ATOM 19071 C CA . GLY C 3 104 ? 180.745 174.173 152.072 1.00 74.12 104 GLY H CA 1
ATOM 19072 C C . GLY C 3 104 ? 181.144 175.604 152.375 1.00 77.03 104 GLY H C 1
ATOM 19073 O O . GLY C 3 104 ? 180.645 176.234 153.310 1.00 74.60 104 GLY H O 1
ATOM 19077 N N . ARG C 3 105 ? 182.062 176.129 151.569 1.00 89.83 105 ARG H N 1
ATOM 19078 C CA . ARG C 3 105 ? 182.490 177.515 151.724 1.00 88.61 105 ARG H CA 1
ATOM 19079 C C . ARG C 3 105 ? 182.811 178.110 150.364 1.00 105.05 105 ARG H C 1
ATOM 19080 O O . ARG C 3 105 ? 183.676 177.600 149.645 1.00 112.75 105 ARG H O 1
ATOM 19101 N N . ALA C 3 106 ? 182.107 179.186 150.023 1.00 112.62 106 ALA H N 1
ATOM 19102 C CA . ALA C 3 106 ? 182.424 179.987 148.844 1.00 121.35 106 ALA H CA 1
ATOM 19103 C C . ALA C 3 106 ? 181.862 181.376 149.108 1.00 123.64 106 ALA H C 1
ATOM 19104 O O . ALA C 3 106 ? 180.641 181.558 149.100 1.00 121.66 106 ALA H O 1
ATOM 19111 N N . THR C 3 107 ? 182.748 182.346 149.342 1.00 128.07 107 THR H N 1
ATOM 19112 C CA . THR C 3 107 ? 182.303 183.641 149.848 1.00 128.10 107 THR H CA 1
ATOM 19113 C C . THR C 3 107 ? 181.296 184.292 148.909 1.00 133.03 107 THR H C 1
ATOM 19114 O O . THR C 3 107 ? 180.271 184.818 149.357 1.00 126.10 107 THR H O 1
ATOM 19125 N N . PHE C 3 108 ? 181.565 184.268 147.606 1.00 142.96 108 PHE H N 1
ATOM 19126 C CA . PHE C 3 108 ? 180.691 184.886 146.612 1.00 143.43 108 PHE H CA 1
ATOM 19127 C C . PHE C 3 108 ? 180.127 183.786 145.717 1.00 143.97 108 PHE H C 1
ATOM 19128 O O . PHE C 3 108 ? 180.653 183.493 144.642 1.00 144.23 108 PHE H O 1
ATOM 19145 N N . ALA C 3 109 ? 179.035 183.172 146.176 1.00 140.48 109 ALA H N 1
ATOM 19146 C CA . ALA C 3 109 ? 178.295 182.241 145.331 1.00 140.91 109 ALA H CA 1
ATOM 19147 C C . ALA C 3 109 ? 177.445 182.986 144.310 1.00 143.87 109 ALA H C 1
ATOM 19148 O O . ALA C 3 109 ? 177.292 182.530 143.171 1.00 142.76 109 ALA H O 1
ATOM 19155 N N . TYR C 3 110 ? 176.887 184.129 144.704 1.00 144.45 110 TYR H N 1
ATOM 19156 C CA . TYR C 3 110 ? 176.098 184.975 143.822 1.00 142.61 110 TYR H CA 1
ATOM 19157 C C . TYR C 3 110 ? 176.576 186.413 143.952 1.00 143.92 110 TYR H C 1
ATOM 19158 O O . TYR C 3 110 ? 177.069 186.827 145.005 1.00 142.56 110 TYR H O 1
ATOM 19176 N N . TRP C 3 111 ? 176.426 187.172 142.869 1.00 142.24 111 TRP H N 1
ATOM 19177 C CA . TRP C 3 111 ? 176.878 188.553 142.814 1.00 140.73 111 TRP H CA 1
ATOM 19178 C C . TRP C 3 111 ? 175.733 189.447 142.367 1.00 141.49 111 TRP H C 1
ATOM 19179 O O . TRP C 3 111 ? 174.778 188.991 141.734 1.00 140.75 111 TRP H O 1
ATOM 19200 N N . GLY C 3 112 ? 175.838 190.730 142.709 1.00 147.09 112 GLY H N 1
ATOM 19201 C CA . GLY C 3 112 ? 174.934 191.719 142.165 1.00 151.53 112 GLY H CA 1
ATOM 19202 C C . GLY C 3 112 ? 175.377 192.188 140.791 1.00 154.97 112 GLY H C 1
ATOM 19203 O O . GLY C 3 112 ? 176.434 191.816 140.282 1.00 154.71 112 GLY H O 1
ATOM 19207 N N . GLN C 3 113 ? 174.541 193.030 140.180 1.00 154.86 113 GLN H N 1
ATOM 19208 C CA . GLN C 3 113 ? 174.798 193.443 138.805 1.00 153.99 113 GLN H CA 1
ATOM 19209 C C . GLN C 3 113 ? 176.072 194.272 138.688 1.00 153.43 113 GLN H C 1
ATOM 19210 O O . GLN C 3 113 ? 176.828 194.105 137.724 1.00 153.44 113 GLN H O 1
ATOM 19224 N N . GLY C 3 114 ? 176.331 195.157 139.647 1.00 152.27 114 GLY H N 1
ATOM 19225 C CA . GLY C 3 114 ? 177.450 196.074 139.545 1.00 153.57 114 GLY H CA 1
ATOM 19226 C C . GLY C 3 114 ? 177.055 197.501 139.862 1.00 154.96 114 GLY H C 1
ATOM 19227 O O . GLY C 3 114 ? 175.940 197.926 139.544 1.00 155.69 114 GLY H O 1
ATOM 19231 N N . THR C 3 115 ? 177.957 198.252 140.491 1.00 153.87 115 THR H N 1
ATOM 19232 C CA . THR C 3 115 ? 177.705 199.654 140.796 1.00 152.57 115 THR H CA 1
ATOM 19233 C C . THR C 3 115 ? 179.028 200.401 140.775 1.00 153.28 115 THR H C 1
ATOM 19234 O O . THR C 3 115 ? 179.944 200.063 141.530 1.00 153.57 115 THR H O 1
ATOM 19245 N N . SER C 3 116 ? 179.117 201.420 139.925 1.00 152.54 116 SER H N 1
ATOM 19246 C CA . SER C 3 116 ? 180.337 202.196 139.752 1.00 151.69 116 SER H CA 1
ATOM 19247 C C . SER C 3 116 ? 180.223 203.509 140.513 1.00 152.15 116 SER H C 1
ATOM 19248 O O . SER C 3 116 ? 179.187 204.180 140.454 1.00 150.09 116 SER H O 1
ATOM 19256 N N . VAL C 3 117 ? 181.292 203.875 141.214 1.00 153.50 117 VAL H N 1
ATOM 19257 C CA . VAL C 3 117 ? 181.345 205.090 142.016 1.00 156.17 117 VAL H CA 1
ATOM 19258 C C . VAL C 3 117 ? 182.429 205.987 141.441 1.00 157.52 117 VAL H C 1
ATOM 19259 O O . VAL C 3 117 ? 183.567 205.546 141.244 1.00 156.62 117 VAL H O 1
ATOM 19272 N N . THR C 3 118 ? 182.075 207.242 141.173 1.00 155.78 118 THR H N 1
ATOM 19273 C CA . THR C 3 118 ? 182.996 208.217 140.607 1.00 152.82 118 THR H CA 1
ATOM 19274 C C . THR C 3 118 ? 183.021 209.449 141.495 1.00 150.22 118 THR H C 1
ATOM 19275 O O . THR C 3 118 ? 181.968 210.018 141.802 1.00 142.15 118 THR H O 1
ATOM 19286 N N . VAL C 3 119 ? 184.220 209.855 141.900 1.00 154.71 119 VAL H N 1
ATOM 19287 C CA . VAL C 3 119 ? 184.426 211.029 142.739 1.00 157.06 119 VAL H CA 1
ATOM 19288 C C . VAL C 3 119 ? 185.112 212.087 141.888 1.00 164.64 119 VAL H C 1
ATOM 19289 O O . VAL C 3 119 ? 186.249 211.892 141.441 1.00 166.79 119 VAL H O 1
ATOM 19302 N N . SER C 3 120 ? 184.428 213.207 141.668 1.00 168.64 120 SER H N 1
ATOM 19303 C CA . SER C 3 120 ? 184.971 214.271 140.837 1.00 174.72 120 SER H CA 1
ATOM 19304 C C . SER C 3 120 ? 184.258 215.575 141.163 1.00 177.71 120 SER H C 1
ATOM 19305 O O . SER C 3 120 ? 183.058 215.588 141.448 1.00 174.84 120 SER H O 1
ATOM 19313 N N . SER C 3 121 ? 185.016 216.669 141.117 1.00 182.79 121 SER H N 1
ATOM 19314 C CA . SER C 3 121 ? 184.477 218.007 141.314 1.00 180.52 121 SER H CA 1
ATOM 19315 C C . SER C 3 121 ? 184.137 218.702 140.002 1.00 184.76 121 SER H C 1
ATOM 19316 O O . SER C 3 121 ? 183.675 219.847 140.025 1.00 183.12 121 SER H O 1
ATOM 19324 N N . ALA C 3 122 ? 184.353 218.044 138.866 1.00 187.02 122 ALA H N 1
ATOM 19325 C CA . ALA C 3 122 ? 184.083 218.661 137.577 1.00 185.71 122 ALA H CA 1
ATOM 19326 C C . ALA C 3 122 ? 182.583 218.801 137.345 1.00 185.54 122 ALA H C 1
ATOM 19327 O O . ALA C 3 122 ? 181.784 217.952 137.749 1.00 185.56 122 ALA H O 1
ATOM 19334 N N . LYS C 3 123 ? 182.206 219.891 136.686 1.00 185.50 123 LYS H N 1
ATOM 19335 C CA . LYS C 3 123 ? 180.816 220.143 136.344 1.00 186.54 123 LYS H CA 1
ATOM 19336 C C . LYS C 3 123 ? 180.436 219.378 135.081 1.00 189.71 123 LYS H C 1
ATOM 19337 O O . LYS C 3 123 ? 181.290 218.884 134.341 1.00 190.53 123 LYS H O 1
ATOM 19356 N N . THR C 3 124 ? 179.130 219.282 134.843 1.00 192.23 124 THR H N 1
ATOM 19357 C CA . THR C 3 124 ? 178.632 218.654 133.626 1.00 194.27 124 THR H CA 1
ATOM 19358 C C . THR C 3 124 ? 178.970 219.527 132.425 1.00 196.18 124 THR H C 1
ATOM 19359 O O . THR C 3 124 ? 178.337 220.566 132.209 1.00 195.64 124 THR H O 1
ATOM 19370 N N . THR C 3 125 ? 179.962 219.114 131.639 1.00 198.49 125 THR H N 1
ATOM 19371 C CA . THR C 3 125 ? 180.445 219.900 130.517 1.00 201.10 125 THR H CA 1
ATOM 19372 C C . THR C 3 125 ? 180.231 219.130 129.220 1.00 203.85 125 THR H C 1
ATOM 19373 O O . THR C 3 125 ? 180.384 217.903 129.201 1.00 201.82 125 THR H O 1
ATOM 19384 N N . PRO C 3 126 ? 179.884 219.806 128.126 1.00 206.59 126 PRO H N 1
ATOM 19385 C CA . PRO C 3 126 ? 179.666 219.094 126.863 1.00 207.67 126 PRO H CA 1
ATOM 19386 C C . PRO C 3 126 ? 180.978 218.842 126.143 1.00 210.98 126 PRO H C 1
ATOM 19387 O O . PRO C 3 126 ? 181.929 219.627 126.273 1.00 212.75 126 PRO H O 1
ATOM 19398 N N . PRO C 3 127 ? 181.073 217.757 125.375 1.00 211.39 127 PRO H N 1
ATOM 19399 C CA . PRO C 3 127 ? 182.298 217.509 124.607 1.00 212.21 127 PRO H CA 1
ATOM 19400 C C . PRO C 3 127 ? 182.499 218.532 123.501 1.00 214.95 127 PRO H C 1
ATOM 19401 O O . PRO C 3 127 ? 181.548 219.113 122.972 1.00 214.32 127 PRO H O 1
ATOM 19412 N N . SER C 3 128 ? 183.766 218.745 123.158 1.00 216.61 128 SER H N 1
ATOM 19413 C CA . SER C 3 128 ? 184.155 219.572 122.023 1.00 216.04 128 SER H CA 1
ATOM 19414 C C . SER C 3 128 ? 184.709 218.656 120.938 1.00 216.23 128 SER H C 1
ATOM 19415 O O . SER C 3 128 ? 185.685 217.934 121.170 1.00 215.65 128 SER H O 1
ATOM 19423 N N . VAL C 3 129 ? 184.092 218.688 119.761 1.00 216.59 129 VAL H N 1
ATOM 19424 C CA . VAL C 3 129 ? 184.415 217.771 118.674 1.00 214.73 129 VAL H CA 1
ATOM 19425 C C . VAL C 3 129 ? 185.259 218.510 117.646 1.00 214.46 129 VAL H C 1
ATOM 19426 O O . VAL C 3 129 ? 184.872 219.585 117.170 1.00 213.53 129 VAL H O 1
ATOM 19439 N N . TYR C 3 130 ? 186.411 217.934 117.302 1.00 214.29 130 TYR H N 1
ATOM 19440 C CA . TYR C 3 130 ? 187.334 218.530 116.348 1.00 212.70 130 TYR H CA 1
ATOM 19441 C C . TYR C 3 130 ? 187.608 217.527 115.232 1.00 212.02 130 TYR H C 1
ATOM 19442 O O . TYR C 3 130 ? 188.048 216.399 115.512 1.00 211.29 130 TYR H O 1
ATOM 19460 N N . PRO C 3 131 ? 187.368 217.881 113.970 1.00 211.07 131 PRO H N 1
ATOM 19461 C CA . PRO C 3 131 ? 187.688 216.951 112.881 1.00 210.48 131 PRO H CA 1
ATOM 19462 C C . PRO C 3 131 ? 189.188 216.768 112.718 1.00 209.31 131 PRO H C 1
ATOM 19463 O O . PRO C 3 131 ? 189.984 217.672 112.982 1.00 207.48 131 PRO H O 1
ATOM 19474 N N . LEU C 3 132 ? 189.568 215.573 112.271 1.00 209.05 132 LEU H N 1
ATOM 19475 C CA . LEU C 3 132 ? 190.967 215.222 112.033 1.00 207.37 132 LEU H CA 1
ATOM 19476 C C . LEU C 3 132 ? 191.180 215.149 110.525 1.00 206.20 132 LEU H C 1
ATOM 19477 O O . LEU C 3 132 ? 190.920 214.118 109.899 1.00 204.75 132 LEU H O 1
ATOM 19493 N N . ALA C 3 133 ? 191.655 216.243 109.945 1.00 206.78 133 ALA H N 1
ATOM 19494 C CA . ALA C 3 133 ? 191.877 216.286 108.505 1.00 206.82 133 ALA H CA 1
ATOM 19495 C C . ALA C 3 133 ? 193.091 215.436 108.141 1.00 208.18 133 ALA H C 1
ATOM 19496 O O . ALA C 3 133 ? 194.175 215.648 108.695 1.00 207.67 133 ALA H O 1
ATOM 19503 N N . PRO C 3 134 ? 192.960 214.473 107.226 1.00 208.66 134 PRO H N 1
ATOM 19504 C CA . PRO C 3 134 ? 194.121 213.654 106.861 1.00 205.18 134 PRO H CA 1
ATOM 19505 C C . PRO C 3 134 ? 195.246 214.497 106.282 1.00 202.24 134 PRO H C 1
ATOM 19506 O O . PRO C 3 134 ? 195.019 215.522 105.636 1.00 201.99 134 PRO H O 1
ATOM 19517 N N . GLY C 3 135 ? 196.475 214.049 106.525 1.00 199.10 135 GLY H N 1
ATOM 19518 C CA . GLY C 3 135 ? 197.625 214.730 105.974 1.00 196.80 135 GLY H CA 1
ATOM 19519 C C . GLY C 3 135 ? 197.661 214.656 104.460 1.00 195.78 135 GLY H C 1
ATOM 19520 O O . GLY C 3 135 ? 197.039 213.801 103.828 1.00 197.96 135 GLY H O 1
ATOM 19524 N N . SER C 3 136 ? 198.410 215.588 103.867 1.00 191.17 136 SER H N 1
ATOM 19525 C CA . SER C 3 136 ? 198.488 215.650 102.411 1.00 189.07 136 SER H CA 1
ATOM 19526 C C . SER C 3 136 ? 199.071 214.371 101.824 1.00 192.88 136 SER H C 1
ATOM 19527 O O . SER C 3 136 ? 198.758 214.015 100.683 1.00 194.38 136 SER H O 1
ATOM 19535 N N . ALA C 3 137 ? 199.916 213.669 102.583 1.00 195.02 137 ALA H N 1
ATOM 19536 C CA . ALA C 3 137 ? 200.541 212.454 102.075 1.00 195.30 137 ALA H CA 1
ATOM 19537 C C . ALA C 3 137 ? 199.580 211.273 102.040 1.00 197.62 137 ALA H C 1
ATOM 19538 O O . ALA C 3 137 ? 199.826 210.313 101.302 1.00 195.99 137 ALA H O 1
ATOM 19545 N N . ALA C 3 138 ? 198.495 211.318 102.813 1.00 198.62 138 ALA H N 1
ATOM 19546 C CA . ALA C 3 138 ? 197.572 210.195 102.899 1.00 196.06 138 ALA H CA 1
ATOM 19547 C C . ALA C 3 138 ? 196.557 210.163 101.764 1.00 197.10 138 ALA H C 1
ATOM 19548 O O . ALA C 3 138 ? 195.810 209.185 101.655 1.00 196.12 138 ALA H O 1
ATOM 19555 N N . GLN C 3 139 ? 196.511 211.194 100.919 1.00 197.91 139 GLN H N 1
ATOM 19556 C CA . GLN C 3 139 ? 195.511 211.247 99.859 1.00 196.13 139 GLN H CA 1
ATOM 19557 C C . GLN C 3 139 ? 195.878 210.398 98.649 1.00 196.97 139 GLN H C 1
ATOM 19558 O O . GLN C 3 139 ? 195.025 210.198 97.778 1.00 196.03 139 GLN H O 1
ATOM 19572 N N . THR C 3 140 ? 197.109 209.893 98.572 1.00 198.13 140 THR H N 1
ATOM 19573 C CA . THR C 3 140 ? 197.549 209.108 97.426 1.00 197.28 140 THR H CA 1
ATOM 19574 C C . THR C 3 140 ? 197.362 207.608 97.614 1.00 195.64 140 THR H C 1
ATOM 19575 O O . THR C 3 140 ? 197.690 206.842 96.701 1.00 193.83 140 THR H O 1
ATOM 19586 N N . ASN C 3 141 ? 196.845 207.169 98.757 1.00 193.64 141 ASN H N 1
ATOM 19587 C CA . ASN C 3 141 ? 196.680 205.753 99.051 1.00 190.50 141 ASN H CA 1
ATOM 19588 C C . ASN C 3 141 ? 195.256 205.297 98.754 1.00 188.46 141 ASN H C 1
ATOM 19589 O O . ASN C 3 141 ? 194.322 206.098 98.665 1.00 186.15 141 ASN H O 1
ATOM 19600 N N . SER C 3 142 ? 195.104 203.980 98.602 1.00 188.24 142 SER H N 1
ATOM 19601 C CA . SER C 3 142 ? 193.791 203.416 98.309 1.00 187.17 142 SER H CA 1
ATOM 19602 C C . SER C 3 142 ? 192.861 203.543 99.507 1.00 189.28 142 SER H C 1
ATOM 19603 O O . SER C 3 142 ? 191.643 203.677 99.344 1.00 189.55 142 SER H O 1
ATOM 19611 N N . MET C 3 143 ? 193.418 203.490 100.715 1.00 190.76 143 MET H N 1
ATOM 19612 C CA . MET C 3 143 ? 192.656 203.545 101.954 1.00 189.57 143 MET H CA 1
ATOM 19613 C C . MET C 3 143 ? 193.005 204.830 102.695 1.00 191.99 143 MET H C 1
ATOM 19614 O O . MET C 3 143 ? 194.185 205.174 102.829 1.00 190.22 143 MET H O 1
ATOM 19628 N N . VAL C 3 144 ? 191.978 205.533 103.173 1.00 197.64 144 VAL H N 1
ATOM 19629 C CA . VAL C 3 144 ? 192.136 206.779 103.917 1.00 200.38 144 VAL H CA 1
ATOM 19630 C C . VAL C 3 144 ? 191.469 206.620 105.277 1.00 202.95 144 VAL H C 1
ATOM 19631 O O . VAL C 3 144 ? 190.360 206.080 105.377 1.00 203.81 144 VAL H O 1
ATOM 19644 N N . THR C 3 145 ? 192.144 207.086 106.324 1.00 204.10 145 THR H N 1
ATOM 19645 C CA . THR C 3 145 ? 191.632 207.013 107.684 1.00 204.15 145 THR H CA 1
ATOM 19646 C C . THR C 3 145 ? 191.272 208.408 108.178 1.00 204.28 145 THR H C 1
ATOM 19647 O O . THR C 3 145 ? 192.094 209.328 108.127 1.00 201.47 145 THR H O 1
ATOM 19658 N N . LEU C 3 146 ? 190.035 208.556 108.647 1.00 207.00 146 LEU H N 1
ATOM 19659 C CA . LEU C 3 146 ? 189.545 209.793 109.233 1.00 205.98 146 LEU H CA 1
ATOM 19660 C C . LEU C 3 146 ? 189.295 209.576 110.719 1.00 206.40 146 LEU H C 1
ATOM 19661 O O . LEU C 3 146 ? 189.508 208.485 111.253 1.00 208.37 146 LEU H O 1
ATOM 19677 N N . GLY C 3 147 ? 188.840 210.633 111.387 1.00 205.61 147 GLY H N 1
ATOM 19678 C CA . GLY C 3 147 ? 188.535 210.541 112.803 1.00 205.70 147 GLY H CA 1
ATOM 19679 C C . GLY C 3 147 ? 188.188 211.896 113.377 1.00 207.05 147 GLY H C 1
ATOM 19680 O O . GLY C 3 147 ? 188.294 212.929 112.712 1.00 209.59 147 GLY H O 1
ATOM 19684 N N . CYS C 3 148 ? 187.764 211.873 114.638 1.00 206.58 148 CYS H N 1
ATOM 19685 C CA . CYS C 3 148 ? 187.426 213.077 115.380 1.00 207.85 148 CYS H CA 1
ATOM 19686 C C . CYS C 3 148 ? 187.924 212.944 116.811 1.00 208.97 148 CYS H C 1
ATOM 19687 O O . CYS C 3 148 ? 188.188 211.843 117.301 1.00 208.92 148 CYS H O 1
ATOM 19695 N N . LEU C 3 149 ? 188.048 214.087 117.479 1.00 210.05 149 LEU H N 1
ATOM 19696 C CA . LEU C 3 149 ? 188.526 214.157 118.853 1.00 211.67 149 LEU H CA 1
ATOM 19697 C C . LEU C 3 149 ? 187.408 214.688 119.740 1.00 212.79 149 LEU H C 1
ATOM 19698 O O . LEU C 3 149 ? 186.979 215.836 119.584 1.00 213.01 149 LEU H O 1
ATOM 19714 N N . VAL C 3 150 ? 186.945 213.855 120.667 1.00 212.86 150 VAL H N 1
ATOM 19715 C CA . VAL C 3 150 ? 185.942 214.234 121.656 1.00 211.71 150 VAL H CA 1
ATOM 19716 C C . VAL C 3 150 ? 186.692 214.587 122.932 1.00 210.17 150 VAL H C 1
ATOM 19717 O O . VAL C 3 150 ? 187.095 213.699 123.692 1.00 209.49 150 VAL H O 1
ATOM 19730 N N . LYS C 3 151 ? 186.873 215.883 123.176 1.00 209.35 151 LYS H N 1
ATOM 19731 C CA . LYS C 3 151 ? 187.736 216.368 124.244 1.00 207.27 151 LYS H CA 1
ATOM 19732 C C . LYS C 3 151 ? 186.938 217.219 125.221 1.00 207.26 151 LYS H C 1
ATOM 19733 O O . LYS C 3 151 ? 186.119 218.047 124.813 1.00 209.07 151 LYS H O 1
ATOM 19752 N N . GLY C 3 152 ? 187.193 217.017 126.511 1.00 205.52 152 GLY H N 1
ATOM 19753 C CA . GLY C 3 152 ? 186.602 217.848 127.541 1.00 204.89 152 GLY H CA 1
ATOM 19754 C C . GLY C 3 152 ? 185.117 217.642 127.761 1.00 205.37 152 GLY H C 1
ATOM 19755 O O . GLY C 3 152 ? 184.313 218.523 127.444 1.00 207.83 152 GLY H O 1
ATOM 19759 N N . TYR C 3 153 ? 184.736 216.485 128.301 1.00 202.41 153 TYR H N 1
ATOM 19760 C CA . TYR C 3 153 ? 183.343 216.204 128.617 1.00 201.66 153 TYR H CA 1
ATOM 19761 C C . TYR C 3 153 ? 183.259 215.502 129.964 1.00 199.78 153 TYR H C 1
ATOM 19762 O O . TYR C 3 153 ? 184.196 214.829 130.399 1.00 199.19 153 TYR H O 1
ATOM 19780 N N . PHE C 3 154 ? 182.111 215.674 130.626 1.00 199.76 154 PHE H N 1
ATOM 19781 C CA . PHE C 3 154 ? 181.844 215.038 131.908 1.00 197.66 154 PHE H CA 1
ATOM 19782 C C . PHE C 3 154 ? 180.357 215.123 132.199 1.00 196.89 154 PHE H C 1
ATOM 19783 O O . PHE C 3 154 ? 179.744 216.155 131.895 1.00 197.42 154 PHE H O 1
ATOM 19800 N N . PRO C 3 155 ? 179.742 214.080 132.772 1.00 194.09 155 PRO H N 1
ATOM 19801 C CA . PRO C 3 155 ? 180.290 212.747 133.061 1.00 191.81 155 PRO H CA 1
ATOM 19802 C C . PRO C 3 155 ? 180.220 211.826 131.850 1.00 192.94 155 PRO H C 1
ATOM 19803 O O . PRO C 3 155 ? 179.671 212.190 130.816 1.00 194.66 155 PRO H O 1
ATOM 19814 N N . GLU C 3 156 ? 180.770 210.624 131.951 1.00 194.80 156 GLU H N 1
ATOM 19815 C CA . GLU C 3 156 ? 180.620 209.636 130.899 1.00 198.33 156 GLU H CA 1
ATOM 19816 C C . GLU C 3 156 ? 179.187 209.114 130.870 1.00 201.79 156 GLU H C 1
ATOM 19817 O O . GLU C 3 156 ? 178.440 209.270 131.839 1.00 201.83 156 GLU H O 1
ATOM 19829 N N . PRO C 3 157 ? 178.769 208.486 129.761 1.00 204.93 157 PRO H N 1
ATOM 19830 C CA . PRO C 3 157 ? 179.509 208.222 128.523 1.00 204.43 157 PRO H CA 1
ATOM 19831 C C . PRO C 3 157 ? 179.146 209.174 127.389 1.00 204.03 157 PRO H C 1
ATOM 19832 O O . PRO C 3 157 ? 178.193 209.943 127.485 1.00 202.95 157 PRO H O 1
ATOM 19843 N N . VAL C 3 158 ? 179.905 209.132 126.298 1.00 203.60 158 VAL H N 1
ATOM 19844 C CA . VAL C 3 158 ? 179.595 209.874 125.082 1.00 202.11 158 VAL H CA 1
ATOM 19845 C C . VAL C 3 158 ? 179.692 208.899 123.917 1.00 202.21 158 VAL H C 1
ATOM 19846 O O . VAL C 3 158 ? 180.752 208.302 123.690 1.00 201.28 158 VAL H O 1
ATOM 19859 N N . THR C 3 159 ? 178.592 208.728 123.189 1.00 203.04 159 THR H N 1
ATOM 19860 C CA . THR C 3 159 ? 178.539 207.782 122.084 1.00 204.32 159 THR H CA 1
ATOM 19861 C C . THR C 3 159 ? 178.894 208.481 120.778 1.00 206.50 159 THR H C 1
ATOM 19862 O O . THR C 3 159 ? 178.506 209.630 120.549 1.00 205.72 159 THR H O 1
ATOM 19873 N N . VAL C 3 160 ? 179.639 207.781 119.926 1.00 209.60 160 VAL H N 1
ATOM 19874 C CA . VAL C 3 160 ? 180.110 208.317 118.655 1.00 210.36 160 VAL H CA 1
ATOM 19875 C C . VAL C 3 160 ? 179.672 207.375 117.543 1.00 210.07 160 VAL H C 1
ATOM 19876 O O . VAL C 3 160 ? 179.843 206.155 117.651 1.00 207.84 160 VAL H O 1
ATOM 19889 N N . THR C 3 161 ? 179.109 207.943 116.479 1.00 210.63 161 THR H N 1
ATOM 19890 C CA . THR C 3 161 ? 178.687 207.195 115.305 1.00 207.48 161 THR H CA 1
ATOM 19891 C C . THR C 3 161 ? 179.110 207.957 114.058 1.00 204.11 161 THR H C 1
ATOM 19892 O O . THR C 3 161 ? 179.484 209.129 114.130 1.00 202.91 161 THR H O 1
ATOM 19903 N N . TRP C 3 162 ? 179.060 207.279 112.915 1.00 200.60 162 TRP H N 1
ATOM 19904 C CA . TRP C 3 162 ? 179.446 207.862 111.636 1.00 194.98 162 TRP H CA 1
ATOM 19905 C C . TRP C 3 162 ? 178.275 207.788 110.666 1.00 191.42 162 TRP H C 1
ATOM 19906 O O . TRP C 3 162 ? 177.685 206.719 110.479 1.00 189.54 162 TRP H O 1
ATOM 19927 N N . ASN C 3 163 ? 177.946 208.923 110.053 1.00 189.62 163 ASN H N 1
ATOM 19928 C CA . ASN C 3 163 ? 176.889 208.999 109.048 1.00 190.54 163 ASN H CA 1
ATOM 19929 C C . ASN C 3 163 ? 175.551 208.546 109.628 1.00 190.76 163 ASN H C 1
ATOM 19930 O O . ASN C 3 163 ? 174.806 207.775 109.020 1.00 188.47 163 ASN H O 1
ATOM 19941 N N . SER C 3 164 ? 175.248 209.042 110.827 1.00 192.97 164 SER H N 1
ATOM 19942 C CA . SER C 3 164 ? 174.000 208.718 111.516 1.00 192.23 164 SER H CA 1
ATOM 19943 C C . SER C 3 164 ? 173.872 207.219 111.767 1.00 191.88 164 SER H C 1
ATOM 19944 O O . SER C 3 164 ? 172.766 206.672 111.782 1.00 190.39 164 SER H O 1
ATOM 19952 N N . GLY C 3 165 ? 175.001 206.543 111.963 1.00 192.56 165 GLY H N 1
ATOM 19953 C CA . GLY C 3 165 ? 175.008 205.126 112.250 1.00 191.93 165 GLY H CA 1
ATOM 19954 C C . GLY C 3 165 ? 174.968 204.222 111.039 1.00 190.50 165 GLY H C 1
ATOM 19955 O O . GLY C 3 165 ? 175.036 202.996 111.201 1.00 191.84 165 GLY H O 1
ATOM 19959 N N . SER C 3 166 ? 174.857 204.777 109.830 1.00 188.77 166 SER H N 1
ATOM 19960 C CA . SER C 3 166 ? 174.866 203.937 108.637 1.00 187.27 166 SER H CA 1
ATOM 19961 C C . SER C 3 166 ? 176.194 203.206 108.498 1.00 187.32 166 SER H C 1
ATOM 19962 O O . SER C 3 166 ? 176.227 202.019 108.153 1.00 187.91 166 SER H O 1
ATOM 19970 N N . LEU C 3 167 ? 177.299 203.898 108.762 1.00 185.11 167 LEU H N 1
ATOM 19971 C CA . LEU C 3 167 ? 178.613 203.274 108.732 1.00 183.88 167 LEU H CA 1
ATOM 19972 C C . LEU C 3 167 ? 178.762 202.371 109.950 1.00 184.33 167 LEU H C 1
ATOM 19973 O O . LEU C 3 167 ? 178.485 202.790 111.078 1.00 183.01 167 LEU H O 1
ATOM 19989 N N . SER C 3 168 ? 179.194 201.125 109.722 1.00 186.31 168 SER H N 1
ATOM 19990 C CA . SER C 3 168 ? 179.258 200.151 110.804 1.00 186.28 168 SER H CA 1
ATOM 19991 C C . SER C 3 168 ? 180.502 199.269 110.762 1.00 188.49 168 SER H C 1
ATOM 19992 O O . SER C 3 168 ? 180.620 198.359 111.593 1.00 188.06 168 SER H O 1
ATOM 20000 N N . SER C 3 169 ? 181.428 199.497 109.834 1.00 188.78 169 SER H N 1
ATOM 20001 C CA . SER C 3 169 ? 182.637 198.693 109.721 1.00 185.72 169 SER H CA 1
ATOM 20002 C C . SER C 3 169 ? 183.861 199.594 109.767 1.00 186.23 169 SER H C 1
ATOM 20003 O O . SER C 3 169 ? 183.862 200.687 109.192 1.00 188.94 169 SER H O 1
ATOM 20011 N N . GLY C 3 170 ? 184.902 199.130 110.456 1.00 183.52 170 GLY H N 1
ATOM 20012 C CA . GLY C 3 170 ? 186.145 199.864 110.554 1.00 184.71 170 GLY H CA 1
ATOM 20013 C C . GLY C 3 170 ? 186.154 200.978 111.575 1.00 191.42 170 GLY H C 1
ATOM 20014 O O . GLY C 3 170 ? 187.159 201.693 111.675 1.00 193.26 170 GLY H O 1
ATOM 20018 N N . VAL C 3 171 ? 185.075 201.153 112.334 1.00 194.91 171 VAL H N 1
ATOM 20019 C CA . VAL C 3 171 ? 185.005 202.208 113.339 1.00 198.04 171 VAL H CA 1
ATOM 20020 C C . VAL C 3 171 ? 185.625 201.699 114.632 1.00 201.79 171 VAL H C 1
ATOM 20021 O O . VAL C 3 171 ? 185.341 200.579 115.074 1.00 201.85 171 VAL H O 1
ATOM 20034 N N . HIS C 3 172 ? 186.472 202.523 115.244 1.00 205.30 172 HIS H N 1
ATOM 20035 C CA . HIS C 3 172 ? 187.158 202.182 116.482 1.00 205.87 172 HIS H CA 1
ATOM 20036 C C . HIS C 3 172 ? 186.994 203.321 117.475 1.00 208.54 172 HIS H C 1
ATOM 20037 O O . HIS C 3 172 ? 187.478 204.433 117.236 1.00 208.18 172 HIS H O 1
ATOM 20051 N N . THR C 3 173 ? 186.316 203.042 118.587 1.00 210.81 173 THR H N 1
ATOM 20052 C CA . THR C 3 173 ? 186.106 204.011 119.658 1.00 209.61 173 THR H CA 1
ATOM 20053 C C . THR C 3 173 ? 186.980 203.601 120.836 1.00 207.31 173 THR H C 1
ATOM 20054 O O . THR C 3 173 ? 186.688 202.612 121.517 1.00 203.15 173 THR H O 1
ATOM 20065 N N . PHE C 3 174 ? 188.046 204.357 121.071 1.00 207.29 174 PHE H N 1
ATOM 20066 C CA . PHE C 3 174 ? 189.014 204.001 122.094 1.00 204.46 174 PHE H CA 1
ATOM 20067 C C . PHE C 3 174 ? 188.501 204.386 123.481 1.00 201.70 174 PHE H C 1
ATOM 20068 O O . PHE C 3 174 ? 187.721 205.331 123.620 1.00 199.53 174 PHE H O 1
ATOM 20085 N N . PRO C 3 175 ? 188.915 203.667 124.524 1.00 200.35 175 PRO H N 1
ATOM 20086 C CA . PRO C 3 175 ? 188.497 204.045 125.879 1.00 198.06 175 PRO H CA 1
ATOM 20087 C C . PRO C 3 175 ? 188.964 205.447 126.242 1.00 194.00 175 PRO H C 1
ATOM 20088 O O . PRO C 3 175 ? 190.044 205.888 125.846 1.00 193.66 175 PRO H O 1
ATOM 20099 N N . ALA C 3 176 ? 188.131 206.145 127.008 1.00 190.98 176 ALA H N 1
ATOM 20100 C CA . ALA C 3 176 ? 188.415 207.517 127.392 1.00 192.33 176 ALA H CA 1
ATOM 20101 C C . ALA C 3 176 ? 189.563 207.573 128.399 1.00 191.12 176 ALA H C 1
ATOM 20102 O O . ALA C 3 176 ? 189.849 206.614 129.122 1.00 191.46 176 ALA H O 1
ATOM 20109 N N . VAL C 3 177 ? 190.225 208.730 128.439 1.00 189.55 177 VAL H N 1
ATOM 20110 C CA . VAL C 3 177 ? 191.290 209.012 129.392 1.00 186.38 177 VAL H CA 1
ATOM 20111 C C . VAL C 3 177 ? 191.043 210.400 129.969 1.00 188.46 177 VAL H C 1
ATOM 20112 O O . VAL C 3 177 ? 190.490 211.283 129.311 1.00 191.56 177 VAL H O 1
ATOM 20125 N N . LEU C 3 178 ? 191.462 210.588 131.217 1.00 189.09 178 LEU H N 1
ATOM 20126 C CA . LEU C 3 178 ? 191.212 211.824 131.944 1.00 192.43 178 LEU H CA 1
ATOM 20127 C C . LEU C 3 178 ? 192.306 212.848 131.666 1.00 194.62 178 LEU H C 1
ATOM 20128 O O . LEU C 3 178 ? 193.476 212.497 131.495 1.00 195.18 178 LEU H O 1
ATOM 20144 N N . GLN C 3 179 ? 191.905 214.114 131.599 1.00 196.22 179 GLN H N 1
ATOM 20145 C CA . GLN C 3 179 ? 192.821 215.246 131.596 1.00 197.70 179 GLN H CA 1
ATOM 20146 C C . GLN C 3 179 ? 192.371 216.209 132.680 1.00 199.78 179 GLN H C 1
ATOM 20147 O O . GLN C 3 179 ? 191.203 216.608 132.702 1.00 200.88 179 GLN H O 1
ATOM 20161 N N . SER C 3 180 ? 193.290 216.580 133.571 1.00 200.62 180 SER H N 1
ATOM 20162 C CA . SER C 3 180 ? 192.951 217.420 134.714 1.00 202.64 180 SER H CA 1
ATOM 20163 C C . SER C 3 180 ? 191.722 216.854 135.418 1.00 205.63 180 SER H C 1
ATOM 20164 O O . SER C 3 180 ? 191.836 215.908 136.204 1.00 206.58 180 SER H O 1
ATOM 20172 N N . ASP C 3 181 ? 190.544 217.422 135.144 1.00 206.58 181 ASP H N 1
ATOM 20173 C CA . ASP C 3 181 ? 189.291 216.913 135.679 1.00 203.92 181 ASP H CA 1
ATOM 20174 C C . ASP C 3 181 ? 188.274 216.554 134.605 1.00 199.90 181 ASP H C 1
ATOM 20175 O O . ASP C 3 181 ? 187.247 215.949 134.932 1.00 196.80 181 ASP H O 1
ATOM 20184 N N . LEU C 3 182 ? 188.525 216.903 133.346 1.00 198.54 182 LEU H N 1
ATOM 20185 C CA . LEU C 3 182 ? 187.594 216.670 132.253 1.00 196.09 182 LEU H CA 1
ATOM 20186 C C . LEU C 3 182 ? 188.083 215.511 131.392 1.00 195.82 182 LEU H C 1
ATOM 20187 O O . LEU C 3 182 ? 189.271 215.425 131.067 1.00 194.21 182 LEU H O 1
ATOM 20203 N N . TYR C 3 183 ? 187.160 214.626 131.021 1.00 197.01 183 TYR H N 1
ATOM 20204 C CA . TYR C 3 183 ? 187.513 213.416 130.290 1.00 197.75 183 TYR H CA 1
ATOM 20205 C C . TYR C 3 183 ? 187.829 213.738 128.830 1.00 197.28 183 TYR H C 1
ATOM 20206 O O . TYR C 3 183 ? 187.611 214.850 128.342 1.00 196.58 183 TYR H O 1
ATOM 20224 N N . THR C 3 184 ? 188.351 212.733 128.126 1.00 198.50 184 THR H N 1
ATOM 20225 C CA . THR C 3 184 ? 188.720 212.853 126.723 1.00 201.44 184 THR H CA 1
ATOM 20226 C C . THR C 3 184 ? 188.407 211.541 126.018 1.00 202.38 184 THR H C 1
ATOM 20227 O O . THR C 3 184 ? 188.145 210.528 126.671 1.00 199.59 184 THR H O 1
ATOM 20238 N N . LEU C 3 185 ? 188.436 211.565 124.687 1.00 206.59 185 LEU H N 1
ATOM 20239 C CA . LEU C 3 185 ? 188.090 210.405 123.879 1.00 207.16 185 LEU H CA 1
ATOM 20240 C C . LEU C 3 185 ? 188.447 210.678 122.424 1.00 208.48 185 LEU H C 1
ATOM 20241 O O . LEU C 3 185 ? 188.534 211.832 121.998 1.00 208.57 185 LEU H O 1
ATOM 20257 N N . SER C 3 186 ? 188.656 209.603 121.664 1.00 209.22 186 SER H N 1
ATOM 20258 C CA . SER C 3 186 ? 188.948 209.699 120.240 1.00 208.03 186 SER H CA 1
ATOM 20259 C C . SER C 3 186 ? 188.331 208.513 119.511 1.00 208.75 186 SER H C 1
ATOM 20260 O O . SER C 3 186 ? 188.087 207.455 120.096 1.00 209.27 186 SER H O 1
ATOM 20268 N N . SER C 3 187 ? 188.081 208.707 118.217 1.00 209.55 187 SER H N 1
ATOM 20269 C CA . SER C 3 187 ? 187.522 207.664 117.369 1.00 210.18 187 SER H CA 1
ATOM 20270 C C . SER C 3 187 ? 188.067 207.829 115.958 1.00 210.62 187 SER H C 1
ATOM 20271 O O . SER C 3 187 ? 188.258 208.950 115.479 1.00 208.41 187 SER H O 1
ATOM 20279 N N . SER C 3 188 ? 188.314 206.699 115.294 1.00 211.24 188 SER H N 1
ATOM 20280 C CA . SER C 3 188 ? 188.855 206.695 113.942 1.00 208.16 188 SER H CA 1
ATOM 20281 C C . SER C 3 188 ? 188.102 205.685 113.089 1.00 206.31 188 SER H C 1
ATOM 20282 O O . SER C 3 188 ? 187.757 204.598 113.558 1.00 204.25 188 SER H O 1
ATOM 20290 N N . VAL C 3 189 ? 187.856 206.054 111.831 1.00 206.31 189 VAL H N 1
ATOM 20291 C CA . VAL C 3 189 ? 187.186 205.197 110.864 1.00 203.89 189 VAL H CA 1
ATOM 20292 C C . VAL C 3 189 ? 188.019 205.184 109.589 1.00 206.77 189 VAL H C 1
ATOM 20293 O O . VAL C 3 189 ? 188.867 206.050 109.367 1.00 208.47 189 VAL H O 1
ATOM 20306 N N . THR C 3 190 ? 187.779 204.175 108.753 1.00 206.66 190 THR H N 1
ATOM 20307 C CA . THR C 3 190 ? 188.487 204.026 107.487 1.00 206.08 190 THR H CA 1
ATOM 20308 C C . THR C 3 190 ? 187.484 203.745 106.378 1.00 206.05 190 THR H C 1
ATOM 20309 O O . THR C 3 190 ? 186.598 202.899 106.538 1.00 205.25 190 THR H O 1
ATOM 20320 N N . VAL C 3 191 ? 187.626 204.453 105.262 1.00 206.53 191 VAL H N 1
ATOM 20321 C CA . VAL C 3 191 ? 186.753 204.268 104.104 1.00 204.97 191 VAL H CA 1
ATOM 20322 C C . VAL C 3 191 ? 187.605 204.327 102.845 1.00 203.33 191 VAL H C 1
ATOM 20323 O O . VAL C 3 191 ? 188.739 204.831 102.866 1.00 202.64 191 VAL H O 1
ATOM 20336 N N . PRO C 3 192 ? 187.093 203.808 101.729 1.00 201.23 192 PRO H N 1
ATOM 20337 C CA . PRO C 3 192 ? 187.830 203.931 100.465 1.00 197.23 192 PRO H CA 1
ATOM 20338 C C . PRO C 3 192 ? 188.073 205.388 100.099 1.00 196.38 192 PRO H C 1
ATOM 20339 O O . PRO C 3 192 ? 187.221 206.253 100.311 1.00 194.83 192 PRO H O 1
ATOM 20350 N N . SER C 3 193 ? 189.259 205.657 99.547 1.00 194.86 193 SER H N 1
ATOM 20351 C CA . SER C 3 193 ? 189.542 206.990 99.029 1.00 193.12 193 SER H CA 1
ATOM 20352 C C . SER C 3 193 ? 188.683 207.316 97.817 1.00 193.25 193 SER H C 1
ATOM 20353 O O . SER C 3 193 ? 188.467 208.496 97.521 1.00 190.28 193 SER H O 1
ATOM 20361 N N . SER C 3 194 ? 188.190 206.298 97.110 1.00 194.57 194 SER H N 1
ATOM 20362 C CA . SER C 3 194 ? 187.255 206.528 96.018 1.00 194.18 194 SER H CA 1
ATOM 20363 C C . SER C 3 194 ? 185.913 207.051 96.508 1.00 193.42 194 SER H C 1
ATOM 20364 O O . SER C 3 194 ? 185.147 207.590 95.703 1.00 194.43 194 SER H O 1
ATOM 20372 N N . THR C 3 195 ? 185.612 206.899 97.798 1.00 192.04 195 THR H N 1
ATOM 20373 C CA . THR C 3 195 ? 184.388 207.420 98.384 1.00 190.87 195 THR H CA 1
ATOM 20374 C C . THR C 3 195 ? 184.603 208.671 99.222 1.00 192.27 195 THR H C 1
ATOM 20375 O O . THR C 3 195 ? 183.659 209.121 99.880 1.00 194.75 195 THR H O 1
ATOM 20386 N N . TRP C 3 196 ? 185.809 209.241 99.230 1.00 190.98 196 TRP H N 1
ATOM 20387 C CA . TRP C 3 196 ? 186.083 210.427 100.022 1.00 192.40 196 TRP H CA 1
ATOM 20388 C C . TRP C 3 196 ? 187.139 211.269 99.318 1.00 190.10 196 TRP H C 1
ATOM 20389 O O . TRP C 3 196 ? 188.076 210.715 98.726 1.00 186.48 196 TRP H O 1
ATOM 20410 N N . PRO C 3 197 ? 187.022 212.604 99.363 1.00 190.92 197 PRO H N 1
ATOM 20411 C CA . PRO C 3 197 ? 185.895 213.391 99.891 1.00 190.45 197 PRO H CA 1
ATOM 20412 C C . PRO C 3 197 ? 184.691 213.366 98.955 1.00 190.46 197 PRO H C 1
ATOM 20413 O O . PRO C 3 197 ? 183.768 214.160 99.107 1.00 188.45 197 PRO H O 1
ATOM 20424 N N . SER C 3 198 ? 184.675 212.459 97.974 1.00 192.13 198 SER H N 1
ATOM 20425 C CA . SER C 3 198 ? 183.598 212.453 96.990 1.00 191.83 198 SER H CA 1
ATOM 20426 C C . SER C 3 198 ? 182.237 212.269 97.645 1.00 192.30 198 SER H C 1
ATOM 20427 O O . SER C 3 198 ? 181.230 212.769 97.131 1.00 191.26 198 SER H O 1
ATOM 20435 N N . GLU C 3 199 ? 182.183 211.562 98.771 1.00 194.72 199 GLU H N 1
ATOM 20436 C CA . GLU C 3 199 ? 180.937 211.315 99.479 1.00 197.40 199 GLU H CA 1
ATOM 20437 C C . GLU C 3 199 ? 181.071 211.805 100.913 1.00 200.46 199 GLU H C 1
ATOM 20438 O O . GLU C 3 199 ? 182.141 211.714 101.522 1.00 200.46 199 GLU H O 1
ATOM 20450 N N . THR C 3 200 ? 179.971 212.332 101.443 1.00 202.69 200 THR H N 1
ATOM 20451 C CA . THR C 3 200 ? 179.995 212.953 102.760 1.00 203.54 200 THR H CA 1
ATOM 20452 C C . THR C 3 200 ? 180.367 211.942 103.837 1.00 206.94 200 THR H C 1
ATOM 20453 O O . THR C 3 200 ? 179.834 210.830 103.884 1.00 208.07 200 THR H O 1
ATOM 20464 N N . VAL C 3 201 ? 181.289 212.341 104.711 1.00 209.31 201 VAL H N 1
ATOM 20465 C CA . VAL C 3 201 ? 181.650 211.574 105.897 1.00 207.30 201 VAL H CA 1
ATOM 20466 C C . VAL C 3 201 ? 181.478 212.488 107.100 1.00 206.79 201 VAL H C 1
ATOM 20467 O O . VAL C 3 201 ? 182.023 213.599 107.123 1.00 206.57 201 VAL H O 1
ATOM 20480 N N . THR C 3 202 ? 180.726 212.026 108.095 1.00 206.62 202 THR H N 1
ATOM 20481 C CA . THR C 3 202 ? 180.414 212.820 109.273 1.00 205.39 202 THR H CA 1
ATOM 20482 C C . THR C 3 202 ? 180.232 211.891 110.463 1.00 203.32 202 THR H C 1
ATOM 20483 O O . THR C 3 202 ? 180.208 210.667 110.315 1.00 199.96 202 THR H O 1
ATOM 20494 N N . CYS C 3 203 ? 180.113 212.481 111.649 1.00 204.02 203 CYS H N 1
ATOM 20495 C CA . CYS C 3 203 ? 179.889 211.727 112.871 1.00 201.83 203 CYS H CA 1
ATOM 20496 C C . CYS C 3 203 ? 179.011 212.520 113.828 1.00 204.11 203 CYS H C 1
ATOM 20497 O O . CYS C 3 203 ? 179.005 213.755 113.817 1.00 204.04 203 CYS H O 1
ATOM 20505 N N . ASN C 3 204 ? 178.270 211.792 114.660 1.00 205.27 204 ASN H N 1
ATOM 20506 C CA . ASN C 3 204 ? 177.382 212.371 115.658 1.00 204.36 204 ASN H CA 1
ATOM 20507 C C . ASN C 3 204 ? 177.849 211.943 117.041 1.00 205.27 204 ASN H C 1
ATOM 20508 O O . ASN C 3 204 ? 178.137 210.762 117.264 1.00 207.00 204 ASN H O 1
ATOM 20519 N N . VAL C 3 205 ? 177.922 212.899 117.964 1.00 204.31 205 VAL H N 1
ATOM 20520 C CA . VAL C 3 205 ? 178.356 212.651 119.333 1.00 204.62 205 VAL H CA 1
ATOM 20521 C C . VAL C 3 205 ? 177.240 213.086 120.271 1.00 203.84 205 VAL H C 1
ATOM 20522 O O . VAL C 3 205 ? 176.781 214.232 120.206 1.00 202.44 205 VAL H O 1
ATOM 20535 N N . ALA C 3 206 ? 176.809 212.176 121.142 1.00 203.29 206 ALA H N 1
ATOM 20536 C CA . ALA C 3 206 ? 175.704 212.423 122.055 1.00 200.67 206 ALA H CA 1
ATOM 20537 C C . ALA C 3 206 ? 176.198 212.413 123.495 1.00 200.50 206 ALA H C 1
ATOM 20538 O O . ALA C 3 206 ? 177.021 211.579 123.885 1.00 199.63 206 ALA H O 1
ATOM 20545 N N . HIS C 3 207 ? 175.680 213.356 124.280 1.00 200.59 207 HIS H N 1
ATOM 20546 C CA . HIS C 3 207 ? 176.041 213.502 125.688 1.00 199.27 207 HIS H CA 1
ATOM 20547 C C . HIS C 3 207 ? 174.749 213.585 126.488 1.00 200.41 207 HIS H C 1
ATOM 20548 O O . HIS C 3 207 ? 174.226 214.677 126.740 1.00 200.97 207 HIS H O 1
ATOM 20563 N N . PRO C 3 208 ? 174.190 212.440 126.887 1.00 200.49 208 PRO H N 1
ATOM 20564 C CA . PRO C 3 208 ? 172.903 212.472 127.603 1.00 200.35 208 PRO H CA 1
ATOM 20565 C C . PRO C 3 208 ? 172.926 213.329 128.855 1.00 201.45 208 PRO H C 1
ATOM 20566 O O . PRO C 3 208 ? 171.924 213.987 129.161 1.00 201.82 208 PRO H O 1
ATOM 20577 N N . ALA C 3 209 ? 174.039 213.345 129.592 1.00 201.56 209 ALA H N 1
ATOM 20578 C CA . ALA C 3 209 ? 174.101 214.129 130.819 1.00 199.99 209 ALA H CA 1
ATOM 20579 C C . ALA C 3 209 ? 173.874 215.613 130.565 1.00 201.11 209 ALA H C 1
ATOM 20580 O O . ALA C 3 209 ? 173.473 216.333 131.486 1.00 200.71 209 ALA H O 1
ATOM 20587 N N . SER C 3 210 ? 174.122 216.085 129.343 1.00 202.35 210 SER H N 1
ATOM 20588 C CA . SER C 3 210 ? 173.890 217.477 128.979 1.00 203.31 210 SER H CA 1
ATOM 20589 C C . SER C 3 210 ? 172.840 217.626 127.886 1.00 206.14 210 SER H C 1
ATOM 20590 O O . SER C 3 210 ? 172.543 218.756 127.478 1.00 206.29 210 SER H O 1
ATOM 20598 N N . SER C 3 211 ? 172.268 216.523 127.403 1.00 206.15 211 SER H N 1
ATOM 20599 C CA . SER C 3 211 ? 171.264 216.569 126.340 1.00 204.80 211 SER H CA 1
ATOM 20600 C C . SER C 3 211 ? 171.795 217.317 125.119 1.00 205.56 211 SER H C 1
ATOM 20601 O O . SER C 3 211 ? 171.099 218.132 124.509 1.00 204.42 211 SER H O 1
ATOM 20609 N N . THR C 3 212 ? 173.045 217.035 124.758 1.00 206.72 212 THR H N 1
ATOM 20610 C CA . THR C 3 212 ? 173.727 217.712 123.663 1.00 206.85 212 THR H CA 1
ATOM 20611 C C . THR C 3 212 ? 174.063 216.711 122.567 1.00 206.62 212 THR H C 1
ATOM 20612 O O . THR C 3 212 ? 174.692 215.682 122.833 1.00 206.39 212 THR H O 1
ATOM 20623 N N . LYS C 3 213 ? 173.648 217.019 121.341 1.00 205.11 213 LYS H N 1
ATOM 20624 C CA . LYS C 3 213 ? 173.998 216.238 120.162 1.00 201.69 213 LYS H CA 1
ATOM 20625 C C . LYS C 3 213 ? 174.698 217.151 119.166 1.00 200.23 213 LYS H C 1
ATOM 20626 O O . LYS C 3 213 ? 174.179 218.220 118.828 1.00 197.75 213 LYS H O 1
ATOM 20645 N N . VAL C 3 214 ? 175.871 216.728 118.699 1.00 201.19 214 VAL H N 1
ATOM 20646 C CA . VAL C 3 214 ? 176.725 217.544 117.845 1.00 201.73 214 VAL H CA 1
ATOM 20647 C C . VAL C 3 214 ? 177.046 216.757 116.582 1.00 203.98 214 VAL H C 1
ATOM 20648 O O . VAL C 3 214 ? 177.421 215.582 116.656 1.00 203.25 214 VAL H O 1
ATOM 20661 N N . ASP C 3 215 ? 176.900 217.406 115.430 1.00 205.56 215 ASP H N 1
ATOM 20662 C CA . ASP C 3 215 ? 177.234 216.822 114.139 1.00 204.97 215 ASP H CA 1
ATOM 20663 C C . ASP C 3 215 ? 178.416 217.569 113.536 1.00 205.97 215 ASP H C 1
ATOM 20664 O O . ASP C 3 215 ? 178.427 218.803 113.497 1.00 203.23 215 ASP H O 1
ATOM 20673 N N . LYS C 3 216 ? 179.409 216.816 113.066 1.00 208.22 216 LYS H N 1
ATOM 20674 C CA . LYS C 3 216 ? 180.621 217.409 112.507 1.00 209.04 216 LYS H CA 1
ATOM 20675 C C . LYS C 3 216 ? 180.979 216.683 111.221 1.00 208.46 216 LYS H C 1
ATOM 20676 O O . LYS C 3 216 ? 181.146 215.460 111.225 1.00 207.18 216 LYS H O 1
ATOM 20695 N N . LYS C 3 217 ? 181.100 217.436 110.131 1.00 207.40 217 LYS H N 1
ATOM 20696 C CA . LYS C 3 217 ? 181.478 216.878 108.841 1.00 205.42 217 LYS H CA 1
ATOM 20697 C C . LYS C 3 217 ? 182.975 217.046 108.619 1.00 206.62 217 LYS H C 1
ATOM 20698 O O . LYS C 3 217 ? 183.522 218.141 108.781 1.00 205.78 217 LYS H O 1
ATOM 20717 N N . ILE C 3 218 ? 183.632 215.953 108.245 1.00 208.21 218 ILE H N 1
ATOM 20718 C CA . ILE C 3 218 ? 185.071 215.969 108.003 1.00 207.61 218 ILE H CA 1
ATOM 20719 C C . ILE C 3 218 ? 185.339 216.646 106.666 1.00 205.86 218 ILE H C 1
ATOM 20720 O O . ILE C 3 218 ? 184.654 216.379 105.671 1.00 204.21 218 ILE H O 1
ATOM 20736 N N . VAL C 3 219 ? 186.334 217.528 106.641 1.00 205.00 219 VAL H N 1
ATOM 20737 C CA . VAL C 3 219 ? 186.712 218.238 105.421 1.00 202.54 219 VAL H CA 1
ATOM 20738 C C . VAL C 3 219 ? 188.223 218.132 105.242 1.00 200.19 219 VAL H C 1
ATOM 20739 O O . VAL C 3 219 ? 188.958 218.072 106.239 1.00 199.89 219 VAL H O 1
ATOM 20752 N N . PRO C 3 220 ? 188.739 218.103 104.001 1.00 196.31 220 PRO H N 1
ATOM 20753 C CA . PRO C 3 220 ? 190.192 218.067 103.791 1.00 192.26 220 PRO H CA 1
ATOM 20754 C C . PRO C 3 220 ? 190.908 219.292 104.355 1.00 191.12 220 PRO H C 1
ATOM 20755 O O . PRO C 3 220 ? 190.312 220.120 105.044 1.00 191.48 220 PRO H O 1
ATOM 20767 N N . ALA D 4 1 ? 199.775 189.100 158.681 1.00 138.26 1 ALA L N 1
ATOM 20768 C CA . ALA D 4 1 ? 199.118 190.197 157.915 1.00 138.21 1 ALA L CA 1
ATOM 20769 C C . ALA D 4 1 ? 198.045 189.639 156.986 1.00 137.95 1 ALA L C 1
ATOM 20770 O O . ALA D 4 1 ? 196.851 189.739 157.268 1.00 131.63 1 ALA L O 1
ATOM 20779 N N . ALA D 4 2 ? 198.481 189.052 155.875 1.00 140.91 2 ALA L N 1
ATOM 20780 C CA . ALA D 4 2 ? 197.568 188.461 154.908 1.00 139.03 2 ALA L CA 1
ATOM 20781 C C . ALA D 4 2 ? 198.338 187.450 154.072 1.00 141.11 2 ALA L C 1
ATOM 20782 O O . ALA D 4 2 ? 199.570 187.472 154.017 1.00 140.47 2 ALA L O 1
ATOM 20789 N N . ILE D 4 3 ? 197.594 186.566 153.422 1.00 141.04 3 ILE L N 1
ATOM 20790 C CA . ILE D 4 3 ? 198.172 185.559 152.541 1.00 141.01 3 ILE L CA 1
ATOM 20791 C C . ILE D 4 3 ? 198.299 186.136 151.141 1.00 142.41 3 ILE L C 1
ATOM 20792 O O . ILE D 4 3 ? 197.369 186.760 150.616 1.00 141.19 3 ILE L O 1
ATOM 20808 N N . THR D 4 4 ? 199.459 185.919 150.532 1.00 145.58 4 THR L N 1
ATOM 20809 C CA . THR D 4 4 ? 199.783 186.448 149.218 1.00 147.91 4 THR L CA 1
ATOM 20810 C C . THR D 4 4 ? 199.568 185.375 148.159 1.00 150.23 4 THR L C 1
ATOM 20811 O O . THR D 4 4 ? 199.795 184.186 148.398 1.00 149.13 4 THR L O 1
ATOM 20822 N N . PHE D 4 5 ? 199.120 185.809 146.984 1.00 153.16 5 PHE L N 1
ATOM 20823 C CA . PHE D 4 5 ? 198.861 184.925 145.857 1.00 154.81 5 PHE L CA 1
ATOM 20824 C C . PHE D 4 5 ? 199.762 185.315 144.696 1.00 157.62 5 PHE L C 1
ATOM 20825 O O . PHE D 4 5 ? 199.975 186.506 144.442 1.00 155.90 5 PHE L O 1
ATOM 20842 N N . ASN D 4 6 ? 200.287 184.313 143.997 1.00 160.41 6 ASN L N 1
ATOM 20843 C CA . ASN D 4 6 ? 201.191 184.506 142.869 1.00 161.45 6 ASN L CA 1
ATOM 20844 C C . ASN D 4 6 ? 200.573 183.986 141.575 1.00 161.80 6 ASN L C 1
ATOM 20845 O O . ASN D 4 6 ? 201.236 183.327 140.773 1.00 163.67 6 ASN L O 1
ATOM 20856 N N . LEU D 4 7 ? 199.289 184.272 141.363 1.00 160.16 7 LEU L N 1
ATOM 20857 C CA . LEU D 4 7 ? 198.594 183.791 140.176 1.00 163.36 7 LEU L CA 1
ATOM 20858 C C . LEU D 4 7 ? 199.327 184.226 138.913 1.00 167.98 7 LEU L C 1
ATOM 20859 O O . LEU D 4 7 ? 199.396 185.420 138.604 1.00 169.46 7 LEU L O 1
ATOM 20875 N N . ALA D 4 8 ? 199.872 183.263 138.184 1.00 167.45 8 ALA L N 1
ATOM 20876 C CA . ALA D 4 8 ? 200.637 183.497 136.971 1.00 164.64 8 ALA L CA 1
ATOM 20877 C C . ALA D 4 8 ? 200.323 182.387 135.983 1.00 163.45 8 ALA L C 1
ATOM 20878 O O . ALA D 4 8 ? 199.870 181.308 136.379 1.00 163.29 8 ALA L O 1
ATOM 20885 N N . PRO D 4 9 ? 200.551 182.620 134.683 1.00 163.77 9 PRO L N 1
ATOM 20886 C CA . PRO D 4 9 ? 201.048 183.849 134.041 1.00 163.70 9 PRO L CA 1
ATOM 20887 C C . PRO D 4 9 ? 199.997 184.950 133.989 1.00 164.83 9 PRO L C 1
ATOM 20888 O O . PRO D 4 9 ? 198.818 184.705 134.227 1.00 167.11 9 PRO L O 1
ATOM 20899 N N . GLU D 4 10 ? 200.407 186.181 133.677 1.00 165.15 10 GLU L N 1
ATOM 20900 C CA . GLU D 4 10 ? 199.446 187.276 133.589 1.00 168.34 10 GLU L CA 1
ATOM 20901 C C . GLU D 4 10 ? 198.403 187.002 132.513 1.00 169.08 10 GLU L C 1
ATOM 20902 O O . GLU D 4 10 ? 197.227 187.350 132.675 1.00 168.78 10 GLU L O 1
ATOM 20914 N N . SER D 4 11 ? 198.812 186.384 131.408 1.00 167.76 11 SER L N 1
ATOM 20915 C CA . SER D 4 11 ? 197.888 186.052 130.336 1.00 165.91 11 SER L CA 1
ATOM 20916 C C . SER D 4 11 ? 198.442 184.874 129.548 1.00 165.35 11 SER L C 1
ATOM 20917 O O . SER D 4 11 ? 199.650 184.621 129.537 1.00 164.28 11 SER L O 1
ATOM 20925 N N . LEU D 4 12 ? 197.538 184.156 128.885 1.00 166.76 12 LEU L N 1
ATOM 20926 C CA . LEU D 4 12 ? 197.880 183.014 128.047 1.00 167.40 12 LEU L CA 1
ATOM 20927 C C . LEU D 4 12 ? 197.416 183.275 126.623 1.00 170.37 12 LEU L C 1
ATOM 20928 O O . LEU D 4 12 ? 196.306 183.771 126.409 1.00 172.42 12 LEU L O 1
ATOM 20944 N N . VAL D 4 13 ? 198.266 182.941 125.657 1.00 170.12 13 VAL L N 1
ATOM 20945 C CA . VAL D 4 13 ? 197.888 182.940 124.249 1.00 170.81 13 VAL L CA 1
ATOM 20946 C C . VAL D 4 13 ? 197.489 181.511 123.901 1.00 168.94 13 VAL L C 1
ATOM 20947 O O . VAL D 4 13 ? 198.324 180.603 123.911 1.00 168.07 13 VAL L O 1
ATOM 20960 N N . VAL D 4 14 ? 196.208 181.307 123.597 1.00 168.55 14 VAL L N 1
ATOM 20961 C CA . VAL D 4 14 ? 195.645 179.979 123.409 1.00 167.88 14 VAL L CA 1
ATOM 20962 C C . VAL D 4 14 ? 194.843 179.957 122.114 1.00 166.71 14 VAL L C 1
ATOM 20963 O O . VAL D 4 14 ? 194.482 180.994 121.559 1.00 168.60 14 VAL L O 1
ATOM 20976 N N . THR D 4 15 ? 194.564 178.744 121.644 1.00 162.35 15 THR L N 1
ATOM 20977 C CA . THR D 4 15 ? 193.777 178.522 120.441 1.00 160.11 15 THR L CA 1
ATOM 20978 C C . THR D 4 15 ? 192.640 177.564 120.758 1.00 155.83 15 THR L C 1
ATOM 20979 O O . THR D 4 15 ? 192.776 176.671 121.598 1.00 154.46 15 THR L O 1
ATOM 20990 N N . ALA D 4 16 ? 191.517 177.754 120.070 1.00 153.26 16 ALA L N 1
ATOM 20991 C CA . ALA D 4 16 ? 190.343 176.933 120.324 1.00 150.24 16 ALA L CA 1
ATOM 20992 C C . ALA D 4 16 ? 190.689 175.458 120.177 1.00 149.30 16 ALA L C 1
ATOM 20993 O O . ALA D 4 16 ? 191.336 175.051 119.208 1.00 148.85 16 ALA L O 1
ATOM 21000 N N . GLY D 4 17 ? 190.260 174.656 121.148 1.00 149.15 17 GLY L N 1
ATOM 21001 C CA . GLY D 4 17 ? 190.509 173.229 121.100 1.00 146.86 17 GLY L CA 1
ATOM 21002 C C . GLY D 4 17 ? 191.846 172.789 121.648 1.00 147.41 17 GLY L C 1
ATOM 21003 O O . GLY D 4 17 ? 192.317 171.705 121.294 1.00 144.77 17 GLY L O 1
ATOM 21007 N N . SER D 4 18 ? 192.475 173.594 122.498 1.00 151.38 18 SER L N 1
ATOM 21008 C CA . SER D 4 18 ? 193.751 173.262 123.114 1.00 150.42 18 SER L CA 1
ATOM 21009 C C . SER D 4 18 ? 193.598 173.278 124.632 1.00 152.08 18 SER L C 1
ATOM 21010 O O . SER D 4 18 ? 192.616 173.794 125.174 1.00 149.38 18 SER L O 1
ATOM 21018 N N . LYS D 4 19 ? 194.578 172.700 125.324 1.00 151.17 19 LYS L N 1
ATOM 21019 C CA . LYS D 4 19 ? 194.541 172.651 126.777 1.00 151.58 19 LYS L CA 1
ATOM 21020 C C . LYS D 4 19 ? 194.971 174.009 127.333 1.00 158.19 19 LYS L C 1
ATOM 21021 O O . LYS D 4 19 ? 195.600 174.815 126.643 1.00 160.27 19 LYS L O 1
ATOM 21040 N N . VAL D 4 20 ? 194.627 174.258 128.599 1.00 163.20 20 VAL L N 1
ATOM 21041 C CA . VAL D 4 20 ? 195.064 175.456 129.308 1.00 166.54 20 VAL L CA 1
ATOM 21042 C C . VAL D 4 20 ? 195.537 175.059 130.700 1.00 167.25 20 VAL L C 1
ATOM 21043 O O . VAL D 4 20 ? 195.212 173.985 131.210 1.00 166.67 20 VAL L O 1
ATOM 21056 N N . THR D 4 21 ? 196.321 175.950 131.316 1.00 170.39 21 THR L N 1
ATOM 21057 C CA . THR D 4 21 ? 196.853 175.688 132.654 1.00 170.91 21 THR L CA 1
ATOM 21058 C C . THR D 4 21 ? 197.180 177.028 133.317 1.00 168.38 21 THR L C 1
ATOM 21059 O O . THR D 4 21 ? 198.138 177.697 132.921 1.00 168.51 21 THR L O 1
ATOM 21070 N N . PHE D 4 22 ? 196.385 177.400 134.317 1.00 164.56 22 PHE L N 1
ATOM 21071 C CA . PHE D 4 22 ? 196.736 178.484 135.222 1.00 160.85 22 PHE L CA 1
ATOM 21072 C C . PHE D 4 22 ? 197.464 177.911 136.431 1.00 160.07 22 PHE L C 1
ATOM 21073 O O . PHE D 4 22 ? 197.368 176.717 136.726 1.00 160.76 22 PHE L O 1
ATOM 21090 N N . SER D 4 23 ? 198.200 178.772 137.130 1.00 160.30 23 SER L N 1
ATOM 21091 C CA . SER D 4 23 ? 198.994 178.359 138.281 1.00 160.93 23 SER L CA 1
ATOM 21092 C C . SER D 4 23 ? 198.906 179.423 139.363 1.00 161.74 23 SER L C 1
ATOM 21093 O O . SER D 4 23 ? 199.607 180.438 139.295 1.00 162.65 23 SER L O 1
ATOM 21101 N N . CYS D 4 24 ? 198.059 179.186 140.362 1.00 160.49 24 CYS L N 1
ATOM 21102 C CA . CYS D 4 24 ? 197.937 180.057 141.522 1.00 159.28 24 CYS L CA 1
ATOM 21103 C C . CYS D 4 24 ? 198.614 179.395 142.711 1.00 154.70 24 CYS L C 1
ATOM 21104 O O . CYS D 4 24 ? 198.332 178.233 143.020 1.00 150.32 24 CYS L O 1
ATOM 21111 N N . LYS D 4 25 ? 199.497 180.134 143.375 1.00 156.41 25 LYS L N 1
ATOM 21112 C CA . LYS D 4 25 ? 200.236 179.636 144.526 1.00 157.35 25 LYS L CA 1
ATOM 21113 C C . LYS D 4 25 ? 200.037 180.583 145.699 1.00 158.57 25 LYS L C 1
ATOM 21114 O O . LYS D 4 25 ? 199.923 181.797 145.514 1.00 157.91 25 LYS L O 1
ATOM 21133 N N . ALA D 4 26 ? 199.995 180.021 146.903 1.00 156.00 26 ALA L N 1
ATOM 21134 C CA . ALA D 4 26 ? 199.717 180.774 148.116 1.00 150.21 26 ALA L CA 1
ATOM 21135 C C . ALA D 4 26 ? 200.929 180.767 149.037 1.00 148.62 26 ALA L C 1
ATOM 21136 O O . ALA D 4 26 ? 201.710 179.811 149.062 1.00 147.12 26 ALA L O 1
ATOM 21143 N N . SER D 4 27 ? 201.077 181.853 149.800 1.00 148.28 27 SER L N 1
ATOM 21144 C CA . SER D 4 27 ? 202.201 181.974 150.719 1.00 146.15 27 SER L CA 1
ATOM 21145 C C . SER D 4 27 ? 202.058 181.070 151.936 1.00 143.93 27 SER L C 1
ATOM 21146 O O . SER D 4 27 ? 203.040 180.863 152.656 1.00 140.14 27 SER L O 1
ATOM 21154 N N . GLN D 4 28 ? 200.866 180.532 152.183 1.00 144.04 28 GLN L N 1
ATOM 21155 C CA . GLN D 4 28 ? 200.612 179.661 153.321 1.00 140.84 28 GLN L CA 1
ATOM 21156 C C . GLN D 4 28 ? 199.763 178.479 152.868 1.00 136.33 28 GLN L C 1
ATOM 21157 O O . GLN D 4 28 ? 199.213 178.465 151.764 1.00 134.87 28 GLN L O 1
ATOM 21171 N N . ASP D 4 29 ? 199.657 177.482 153.742 1.00 131.70 29 ASP L N 1
ATOM 21172 C CA . ASP D 4 29 ? 198.892 176.282 153.437 1.00 127.57 29 ASP L CA 1
ATOM 21173 C C . ASP D 4 29 ? 197.402 176.531 153.639 1.00 119.25 29 ASP L C 1
ATOM 21174 O O . ASP D 4 29 ? 196.995 177.242 154.562 1.00 112.61 29 ASP L O 1
ATOM 21183 N N . PHE D 4 30 ? 196.589 175.940 152.763 1.00 114.80 30 PHE L N 1
ATOM 21184 C CA . PHE D 4 30 ? 195.141 176.056 152.842 1.00 104.12 30 PHE L CA 1
ATOM 21185 C C . PHE D 4 30 ? 194.457 174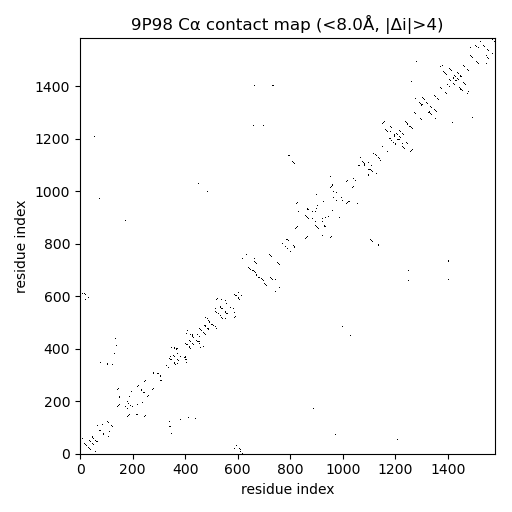.790 153.333 1.00 97.63 30 PHE L C 1
ATOM 21186 O O . PHE D 4 30 ? 193.267 174.839 153.655 1.00 92.62 30 PHE L O 1
ATOM 21203 N N . LEU D 4 31 ? 195.167 173.670 153.406 1.00 101.43 31 LEU L N 1
ATOM 21204 C CA . LEU D 4 31 ? 194.565 172.393 153.778 1.00 95.95 31 LEU L CA 1
ATOM 21205 C C . LEU D 4 31 ? 194.069 172.485 155.213 1.00 80.83 31 LEU L C 1
ATOM 21206 O O . LEU D 4 31 ? 194.860 172.524 156.156 1.00 81.26 31 LEU L O 1
ATOM 21222 N N . ASN D 4 32 ? 192.750 172.521 155.387 1.00 71.83 32 ASN L N 1
ATOM 21223 C CA . ASN D 4 32 ? 192.170 172.584 156.724 1.00 58.16 32 ASN L CA 1
ATOM 21224 C C . ASN D 4 32 ? 192.409 171.258 157.416 1.00 45.69 32 ASN L C 1
ATOM 21225 O O . ASN D 4 32 ? 191.988 170.210 156.925 1.00 57.47 32 ASN L O 1
ATOM 21236 N N . SER D 4 33 ? 193.074 171.301 158.568 1.00 44.52 33 SER L N 1
ATOM 21237 C CA . SER D 4 33 ? 193.611 170.083 159.158 1.00 56.14 33 SER L CA 1
ATOM 21238 C C . SER D 4 33 ? 192.529 169.121 159.624 1.00 57.58 33 SER L C 1
ATOM 21239 O O . SER D 4 33 ? 192.842 167.969 159.938 1.00 57.31 33 SER L O 1
ATOM 21247 N N . ALA D 4 34 ? 191.272 169.556 159.685 1.00 57.50 34 ALA L N 1
ATOM 21248 C CA . ALA D 4 34 ? 190.196 168.694 160.164 1.00 52.01 34 ALA L CA 1
ATOM 21249 C C . ALA D 4 34 ? 189.359 168.132 159.017 1.00 50.98 34 ALA L C 1
ATOM 21250 O O . ALA D 4 34 ? 189.225 166.913 158.883 1.00 58.43 34 ALA L O 1
ATOM 21257 N N . THR D 4 35 ? 188.788 169.003 158.186 1.00 45.43 35 THR L N 1
ATOM 21258 C CA . THR D 4 35 ? 188.010 168.537 157.048 1.00 44.35 35 THR L CA 1
ATOM 21259 C C . THR D 4 35 ? 188.885 168.030 155.917 1.00 61.09 35 THR L C 1
ATOM 21260 O O . THR D 4 35 ? 188.368 167.415 154.979 1.00 74.57 35 THR L O 1
ATOM 21271 N N . LYS D 4 36 ? 190.188 168.279 155.979 1.00 68.19 36 LYS L N 1
ATOM 21272 C CA . LYS D 4 36 ? 191.136 167.862 154.950 1.00 72.36 36 LYS L CA 1
ATOM 21273 C C . LYS D 4 36 ? 190.787 168.430 153.581 1.00 76.95 36 LYS L C 1
ATOM 21274 O O . LYS D 4 36 ? 191.231 167.900 152.557 1.00 83.26 36 LYS L O 1
ATOM 21293 N N . ARG D 4 37 ? 190.000 169.500 153.536 1.00 75.28 37 ARG L N 1
ATOM 21294 C CA . ARG D 4 37 ? 189.674 170.174 152.288 1.00 82.29 37 ARG L CA 1
ATOM 21295 C C . ARG D 4 37 ? 190.534 171.420 152.133 1.00 90.89 37 ARG L C 1
ATOM 21296 O O . ARG D 4 37 ? 190.665 172.218 153.065 1.00 88.45 37 ARG L O 1
ATOM 21317 N N . ASN D 4 38 ? 191.122 171.578 150.950 1.00 103.03 38 ASN L N 1
ATOM 21318 C CA . ASN D 4 38 ? 191.914 172.761 150.638 1.00 107.58 38 ASN L CA 1
ATOM 21319 C C . ASN D 4 38 ? 190.975 173.929 150.370 1.00 107.08 38 ASN L C 1
ATOM 21320 O O . ASN D 4 38 ? 190.064 173.822 149.542 1.00 112.66 38 ASN L O 1
ATOM 21331 N N . TYR D 4 39 ? 191.194 175.043 151.066 1.00 99.87 39 TYR L N 1
ATOM 21332 C CA . TYR D 4 39 ? 190.301 176.196 150.971 1.00 99.94 39 TYR L CA 1
ATOM 21333 C C . TYR D 4 39 ? 190.827 177.177 149.921 1.00 116.41 39 TYR L C 1
ATOM 21334 O O . TYR D 4 39 ? 191.591 178.102 150.200 1.00 118.53 39 TYR L O 1
ATOM 21352 N N . LEU D 4 40 ? 190.395 176.946 148.682 1.00 130.94 40 LEU L N 1
ATOM 21353 C CA . LEU D 4 40 ? 190.711 177.812 147.554 1.00 137.14 40 LEU L CA 1
ATOM 21354 C C . LEU D 4 40 ? 189.544 177.809 146.578 1.00 140.68 40 LEU L C 1
ATOM 21355 O O . LEU D 4 40 ? 188.903 176.774 146.371 1.00 141.35 40 LEU L O 1
ATOM 21371 N N . THR D 4 41 ? 189.279 178.965 145.971 1.00 142.85 41 THR L N 1
ATOM 21372 C CA . THR D 4 41 ? 188.150 179.139 145.069 1.00 145.49 41 THR L CA 1
ATOM 21373 C C . THR D 4 41 ? 188.617 179.751 143.756 1.00 148.28 41 THR L C 1
ATOM 21374 O O . THR D 4 41 ? 189.622 180.466 143.704 1.00 149.25 41 THR L O 1
ATOM 21385 N N . TRP D 4 42 ? 187.870 179.459 142.693 1.00 147.68 42 TRP L N 1
ATOM 21386 C CA . TRP D 4 42 ? 188.141 179.949 141.351 1.00 144.62 42 TRP L CA 1
ATOM 21387 C C . TRP D 4 42 ? 186.951 180.760 140.861 1.00 145.06 42 TRP L C 1
ATOM 21388 O O . TRP D 4 42 ? 185.798 180.407 141.126 1.00 144.06 42 TRP L O 1
ATOM 21409 N N . TYR D 4 43 ? 187.234 181.846 140.148 1.00 149.46 43 TYR L N 1
ATOM 21410 C CA . TYR D 4 43 ? 186.205 182.727 139.618 1.00 151.84 43 TYR L CA 1
ATOM 21411 C C . TYR D 4 43 ? 186.487 183.013 138.151 1.00 159.16 43 TYR L C 1
ATOM 21412 O O . TYR D 4 43 ? 187.629 182.923 137.693 1.00 164.29 43 TYR L O 1
ATOM 21430 N N . GLN D 4 44 ? 185.431 183.350 137.415 1.00 160.45 44 GLN L N 1
ATOM 21431 C CA . GLN D 4 44 ? 185.520 183.694 136.002 1.00 160.69 44 GLN L CA 1
ATOM 21432 C C . GLN D 4 44 ? 184.722 184.964 135.751 1.00 158.86 44 GLN L C 1
ATOM 21433 O O . GLN D 4 44 ? 183.564 185.066 136.169 1.00 158.95 44 GLN L O 1
ATOM 21447 N N . GLN D 4 45 ? 185.336 185.922 135.062 1.00 160.16 45 GLN L N 1
ATOM 21448 C CA . GLN D 4 45 ? 184.700 187.193 134.752 1.00 160.08 45 GLN L CA 1
ATOM 21449 C C . GLN D 4 45 ? 184.916 187.534 133.287 1.00 162.14 45 GLN L C 1
ATOM 21450 O O . GLN D 4 45 ? 186.050 187.535 132.799 1.00 162.33 45 GLN L O 1
ATOM 21464 N N . ARG D 4 46 ? 183.822 187.826 132.592 1.00 160.96 46 ARG L N 1
ATOM 21465 C CA . ARG D 4 46 ? 183.862 188.325 131.229 1.00 159.72 46 ARG L CA 1
ATOM 21466 C C . ARG D 4 46 ? 183.645 189.832 131.247 1.00 158.83 46 ARG L C 1
ATOM 21467 O O . ARG D 4 46 ? 183.083 190.381 132.198 1.00 157.31 46 ARG L O 1
ATOM 21488 N N . ASP D 4 47 ? 184.096 190.496 130.187 1.00 161.23 47 ASP L N 1
ATOM 21489 C CA . ASP D 4 47 ? 184.069 191.952 130.160 1.00 161.68 47 ASP L CA 1
ATOM 21490 C C . ASP D 4 47 ? 182.649 192.465 130.362 1.00 158.98 47 ASP L C 1
ATOM 21491 O O . ASP D 4 47 ? 181.704 191.985 129.730 1.00 158.11 47 ASP L O 1
ATOM 21500 N N . GLY D 4 48 ? 182.504 193.442 131.256 1.00 158.34 48 GLY L N 1
ATOM 21501 C CA . GLY D 4 48 ? 181.236 194.101 131.480 1.00 157.40 48 GLY L CA 1
ATOM 21502 C C . GLY D 4 48 ? 180.229 193.321 132.296 1.00 156.68 48 GLY L C 1
ATOM 21503 O O . GLY D 4 48 ? 179.061 193.727 132.351 1.00 156.34 48 GLY L O 1
ATOM 21507 N N . LYS D 4 49 ? 180.631 192.223 132.928 1.00 157.14 49 LYS L N 1
ATOM 21508 C CA . LYS D 4 49 ? 179.720 191.408 133.715 1.00 157.21 49 LYS L CA 1
ATOM 21509 C C . LYS D 4 49 ? 180.348 191.068 135.058 1.00 158.88 49 LYS L C 1
ATOM 21510 O O . LYS D 4 49 ? 181.576 191.021 135.181 1.00 159.29 49 LYS L O 1
ATOM 21529 N N . PRO D 4 50 ? 179.528 190.829 136.085 1.00 156.63 50 PRO L N 1
ATOM 21530 C CA . PRO D 4 50 ? 180.084 190.446 137.380 1.00 154.63 50 PRO L CA 1
ATOM 21531 C C . PRO D 4 50 ? 180.704 189.063 137.316 1.00 150.59 50 PRO L C 1
ATOM 21532 O O . PRO D 4 50 ? 180.280 188.215 136.512 1.00 150.34 50 PRO L O 1
ATOM 21543 N N . PRO D 4 51 ? 181.709 188.785 138.145 1.00 147.63 51 PRO L N 1
ATOM 21544 C CA . PRO D 4 51 ? 182.324 187.453 138.137 1.00 148.22 51 PRO L CA 1
ATOM 21545 C C . PRO D 4 51 ? 181.315 186.364 138.464 1.00 145.62 51 PRO L C 1
ATOM 21546 O O . PRO D 4 51 ? 180.160 186.616 138.815 1.00 145.91 51 PRO L O 1
ATOM 21557 N N . LYS D 4 52 ? 181.777 185.123 138.339 1.00 144.97 52 LYS L N 1
ATOM 21558 C CA . LYS D 4 52 ? 180.958 183.943 138.563 1.00 142.34 52 LYS L CA 1
ATOM 21559 C C . LYS D 4 52 ? 181.782 182.897 139.298 1.00 142.76 52 LYS L C 1
ATOM 21560 O O . LYS D 4 52 ? 183.003 182.826 139.142 1.00 145.75 52 LYS L O 1
ATOM 21579 N N . LEU D 4 53 ? 181.104 182.082 140.102 1.00 139.20 53 LEU L N 1
ATOM 21580 C CA . LEU D 4 53 ? 181.787 181.063 140.886 1.00 141.00 53 LEU L CA 1
ATOM 21581 C C . LEU D 4 53 ? 181.930 179.791 140.063 1.00 141.53 53 LEU L C 1
ATOM 21582 O O . LEU D 4 53 ? 180.934 179.209 139.623 1.00 142.55 53 LEU L O 1
ATOM 21598 N N . LEU D 4 54 ? 183.174 179.359 139.859 1.00 143.19 54 LEU L N 1
ATOM 21599 C CA . LEU D 4 54 ? 183.470 178.160 139.085 1.00 145.87 54 LEU L CA 1
ATOM 21600 C C . LEU D 4 54 ? 183.683 176.945 139.981 1.00 142.68 54 LEU L C 1
ATOM 21601 O O . LEU D 4 54 ? 182.994 175.932 139.837 1.00 142.83 54 LEU L O 1
ATOM 21617 N N . ILE D 4 55 ? 184.633 177.032 140.908 1.00 140.81 55 ILE L N 1
ATOM 21618 C CA . ILE D 4 55 ? 185.059 175.891 141.710 1.00 142.65 55 ILE L CA 1
ATOM 21619 C C . ILE D 4 55 ? 185.252 176.371 143.143 1.00 145.80 55 ILE L C 1
ATOM 21620 O O . ILE D 4 55 ? 186.180 177.137 143.421 1.00 147.04 55 ILE L O 1
ATOM 21636 N N . TYR D 4 56 ? 184.388 175.916 144.055 1.00 146.01 56 TYR L N 1
ATOM 21637 C CA . TYR D 4 56 ? 184.393 176.455 145.414 1.00 142.23 56 TYR L CA 1
ATOM 21638 C C . TYR D 4 56 ? 185.547 175.884 146.235 1.00 139.57 56 TYR L C 1
ATOM 21639 O O . TYR D 4 56 ? 186.410 176.631 146.709 1.00 138.85 56 TYR L O 1
ATOM 21657 N N . TRP D 4 57 ? 185.578 174.569 146.423 1.00 137.32 57 TRP L N 1
ATOM 21658 C CA . TRP D 4 57 ? 186.737 173.918 147.012 1.00 134.08 57 TRP L CA 1
ATOM 21659 C C . TRP D 4 57 ? 187.703 173.513 145.903 1.00 140.01 57 TRP L C 1
ATOM 21660 O O . TRP D 4 57 ? 187.354 173.499 144.723 1.00 143.48 57 TRP L O 1
ATOM 21681 N N . ALA D 4 58 ? 188.932 173.175 146.303 1.00 138.75 58 ALA L N 1
ATOM 21682 C CA . ALA D 4 58 ? 190.035 173.080 145.348 1.00 141.43 58 ALA L CA 1
ATOM 21683 C C . ALA D 4 58 ? 189.668 172.306 144.086 1.00 146.80 58 ALA L C 1
ATOM 21684 O O . ALA D 4 58 ? 190.145 172.643 142.996 1.00 149.14 58 ALA L O 1
ATOM 21691 N N . SER D 4 59 ? 188.827 171.275 144.201 1.00 145.40 59 SER L N 1
ATOM 21692 C CA . SER D 4 59 ? 188.525 170.408 143.069 1.00 144.93 59 SER L CA 1
ATOM 21693 C C . SER D 4 59 ? 187.040 170.186 142.815 1.00 141.25 59 SER L C 1
ATOM 21694 O O . SER D 4 59 ? 186.705 169.320 141.999 1.00 142.25 59 SER L O 1
ATOM 21702 N N . ALA D 4 60 ? 186.148 170.923 143.469 1.00 137.78 60 ALA L N 1
ATOM 21703 C CA . ALA D 4 60 ? 184.714 170.691 143.345 1.00 135.76 60 ALA L CA 1
ATOM 21704 C C . ALA D 4 60 ? 184.089 171.768 142.468 1.00 134.03 60 ALA L C 1
ATOM 21705 O O . ALA D 4 60 ? 184.229 172.963 142.747 1.00 136.37 60 ALA L O 1
ATOM 21712 N N . ARG D 4 61 ? 183.392 171.345 141.419 1.00 133.60 61 ARG L N 1
ATOM 21713 C CA . ARG D 4 61 ? 182.729 172.274 140.519 1.00 135.89 61 ARG L CA 1
ATOM 21714 C C . ARG D 4 61 ? 181.371 172.687 141.072 1.00 131.21 61 ARG L C 1
ATOM 21715 O O . ARG D 4 61 ? 180.748 171.966 141.856 1.00 130.71 61 ARG L O 1
ATOM 21736 N N . LEU D 4 62 ? 180.914 173.860 140.649 1.00 133.42 62 LEU L N 1
ATOM 21737 C CA . LEU D 4 62 ? 179.568 174.309 140.964 1.00 138.12 62 LEU L CA 1
ATOM 21738 C C . LEU D 4 62 ? 178.582 173.764 139.940 1.00 143.07 62 LEU L C 1
ATOM 21739 O O . LEU D 4 62 ? 178.937 173.482 138.792 1.00 146.46 62 LEU L O 1
ATOM 21755 N N . SER D 4 63 ? 177.331 173.613 140.367 1.00 143.74 63 SER L N 1
ATOM 21756 C CA . SER D 4 63 ? 176.291 173.162 139.454 1.00 143.10 63 SER L CA 1
ATOM 21757 C C . SER D 4 63 ? 176.153 174.138 138.293 1.00 145.95 63 SER L C 1
ATOM 21758 O O . SER D 4 63 ? 176.104 175.356 138.484 1.00 144.06 63 SER L O 1
ATOM 21766 N N . GLY D 4 64 ? 176.091 173.592 137.078 1.00 147.17 64 GLY L N 1
ATOM 21767 C CA . GLY D 4 64 ? 175.979 174.390 135.877 1.00 144.26 64 GLY L CA 1
ATOM 21768 C C . GLY D 4 64 ? 177.289 174.684 135.178 1.00 145.66 64 GLY L C 1
ATOM 21769 O O . GLY D 4 64 ? 177.268 175.115 134.018 1.00 144.83 64 GLY L O 1
ATOM 21773 N N . VAL D 4 65 ? 178.419 174.468 135.835 1.00 147.78 65 VAL L N 1
ATOM 21774 C CA . VAL D 4 65 ? 179.721 174.698 135.206 1.00 150.27 65 VAL L CA 1
ATOM 21775 C C . VAL D 4 65 ? 180.017 173.541 134.254 1.00 149.91 65 VAL L C 1
ATOM 21776 O O . VAL D 4 65 ? 179.925 172.375 134.668 1.00 146.47 65 VAL L O 1
ATOM 21789 N N . PRO D 4 66 ? 180.368 173.805 132.994 1.00 149.08 66 PRO L N 1
ATOM 21790 C CA . PRO D 4 66 ? 180.647 172.699 132.071 1.00 145.51 66 PRO L CA 1
ATOM 21791 C C . PRO D 4 66 ? 181.816 171.853 132.551 1.00 145.30 66 PRO L C 1
ATOM 21792 O O . PRO D 4 66 ? 182.754 172.344 133.182 1.00 147.02 66 PRO L O 1
ATOM 21803 N N . ALA D 4 67 ? 181.749 170.559 132.235 1.00 143.98 67 ALA L N 1
ATOM 21804 C CA . ALA D 4 67 ? 182.724 169.599 132.733 1.00 143.92 67 ALA L CA 1
ATOM 21805 C C . ALA D 4 67 ? 184.139 169.869 132.241 1.00 147.78 67 ALA L C 1
ATOM 21806 O O . ALA D 4 67 ? 185.087 169.341 132.831 1.00 146.71 67 ALA L O 1
ATOM 21813 N N . ARG D 4 68 ? 184.312 170.669 131.188 1.00 153.42 68 ARG L N 1
ATOM 21814 C CA . ARG D 4 68 ? 185.649 170.906 130.658 1.00 156.32 68 ARG L CA 1
ATOM 21815 C C . ARG D 4 68 ? 186.557 171.631 131.642 1.00 158.24 68 ARG L C 1
ATOM 21816 O O . ARG D 4 68 ? 187.777 171.625 131.448 1.00 159.29 68 ARG L O 1
ATOM 21837 N N . PHE D 4 69 ? 186.006 172.242 132.686 1.00 157.43 69 PHE L N 1
ATOM 21838 C CA . PHE D 4 69 ? 186.801 172.861 133.738 1.00 157.62 69 PHE L CA 1
ATOM 21839 C C . PHE D 4 69 ? 187.138 171.813 134.791 1.00 157.33 69 PHE L C 1
ATOM 21840 O O . PHE D 4 69 ? 186.263 171.051 135.216 1.00 156.37 69 PHE L O 1
ATOM 21857 N N . THR D 4 70 ? 188.403 171.771 135.200 1.00 159.41 70 THR L N 1
ATOM 21858 C CA . THR D 4 70 ? 188.872 170.835 136.213 1.00 159.01 70 THR L CA 1
ATOM 21859 C C . THR D 4 70 ? 189.688 171.592 137.248 1.00 161.14 70 THR L C 1
ATOM 21860 O O . THR D 4 70 ? 190.568 172.383 136.893 1.00 161.24 70 THR L O 1
ATOM 21871 N N . GLY D 4 71 ? 189.397 171.345 138.528 1.00 160.06 71 GLY L N 1
ATOM 21872 C CA . GLY D 4 71 ? 190.084 172.062 139.587 1.00 156.22 71 GLY L CA 1
ATOM 21873 C C . GLY D 4 71 ? 191.482 171.558 139.868 1.00 155.19 71 GLY L C 1
ATOM 21874 O O . GLY D 4 71 ? 192.385 172.360 140.127 1.00 154.29 71 GLY L O 1
ATOM 21878 N N . SER D 4 72 ? 191.690 170.242 139.809 1.00 153.85 72 SER L N 1
ATOM 21879 C CA . SER D 4 72 ? 192.980 169.652 140.147 1.00 153.11 72 SER L CA 1
ATOM 21880 C C . SER D 4 72 ? 193.537 170.312 141.404 1.00 147.96 72 SER L C 1
ATOM 21881 O O . SER D 4 72 ? 192.877 170.312 142.447 1.00 147.57 72 SER L O 1
ATOM 21889 N N . GLY D 4 73 ? 194.740 170.873 141.322 1.00 147.59 73 GLY L N 1
ATOM 21890 C CA . GLY D 4 73 ? 195.263 171.706 142.385 1.00 148.60 73 GLY L CA 1
ATOM 21891 C C . GLY D 4 73 ? 195.288 171.060 143.754 1.00 148.54 73 GLY L C 1
ATOM 21892 O O . GLY D 4 73 ? 194.530 171.456 144.645 1.00 146.99 73 GLY L O 1
ATOM 21896 N N . GLY D 4 74 ? 196.144 170.065 143.936 1.00 147.49 74 GLY L N 1
ATOM 21897 C CA . GLY D 4 74 ? 196.367 169.456 145.233 1.00 145.62 74 GLY L CA 1
ATOM 21898 C C . GLY D 4 74 ? 197.462 170.155 146.007 1.00 145.80 74 GLY L C 1
ATOM 21899 O O . GLY D 4 74 ? 197.853 171.285 145.697 1.00 148.16 74 GLY L O 1
ATOM 21903 N N . GLY D 4 75 ? 197.965 169.477 147.029 1.00 142.82 75 GLY L N 1
ATOM 21904 C CA . GLY D 4 75 ? 199.082 170.005 147.814 1.00 142.78 75 GLY L CA 1
ATOM 21905 C C . GLY D 4 75 ? 198.724 170.986 148.908 1.00 140.34 75 GLY L C 1
ATOM 21906 O O . GLY D 4 75 ? 199.207 170.857 150.036 1.00 137.83 75 GLY L O 1
ATOM 21910 N N . GLY D 4 76 ? 197.883 171.973 148.601 1.00 141.45 76 GLY L N 1
ATOM 21911 C CA . GLY D 4 76 ? 197.506 172.991 149.556 1.00 137.05 76 GLY L CA 1
ATOM 21912 C C . GLY D 4 76 ? 198.275 174.289 149.443 1.00 141.55 76 GLY L C 1
ATOM 21913 O O . GLY D 4 76 ? 197.820 175.307 149.981 1.00 137.56 76 GLY L O 1
ATOM 21917 N N . THR D 4 77 ? 199.423 174.290 148.765 1.00 147.59 77 THR L N 1
ATOM 21918 C CA . THR D 4 77 ? 200.199 175.505 148.546 1.00 148.39 77 THR L CA 1
ATOM 21919 C C . THR D 4 77 ? 200.329 175.895 147.082 1.00 151.61 77 THR L C 1
ATOM 21920 O O . THR D 4 77 ? 200.690 177.045 146.805 1.00 151.44 77 THR L O 1
ATOM 21931 N N . GLU D 4 78 ? 200.058 174.991 146.143 1.00 155.13 78 GLU L N 1
ATOM 21932 C CA . GLU D 4 78 ? 200.068 175.307 144.723 1.00 156.39 78 GLU L CA 1
ATOM 21933 C C . GLU D 4 78 ? 198.870 174.638 144.069 1.00 155.08 78 GLU L C 1
ATOM 21934 O O . GLU D 4 78 ? 198.551 173.485 144.372 1.00 153.88 78 GLU L O 1
ATOM 21946 N N . PHE D 4 79 ? 198.210 175.367 143.174 1.00 152.33 79 PHE L N 1
ATOM 21947 C CA . PHE D 4 79 ? 196.969 174.915 142.569 1.00 150.09 79 PHE L CA 1
ATOM 21948 C C . PHE D 4 79 ? 196.980 175.265 141.090 1.00 151.89 79 PHE L C 1
ATOM 21949 O O . PHE D 4 79 ? 197.609 176.238 140.666 1.00 155.71 79 PHE L O 1
ATOM 21966 N N . THR D 4 80 ? 196.269 174.459 140.307 1.00 153.47 80 THR L N 1
ATOM 21967 C CA . THR D 4 80 ? 196.216 174.644 138.865 1.00 160.25 80 THR L CA 1
ATOM 21968 C C . THR D 4 80 ? 194.804 174.373 138.372 1.00 158.68 80 THR L C 1
ATOM 21969 O O . THR D 4 80 ? 194.228 173.323 138.665 1.00 157.77 80 THR L O 1
ATOM 21980 N N . LEU D 4 81 ? 194.261 175.320 137.615 1.00 158.72 81 LEU L N 1
ATOM 21981 C CA . LEU D 4 81 ? 192.990 175.155 136.926 1.00 158.96 81 LEU L CA 1
ATOM 21982 C C . LEU D 4 81 ? 193.274 174.818 135.470 1.00 164.17 81 LEU L C 1
ATOM 21983 O O . LEU D 4 81 ? 194.020 175.538 134.799 1.00 165.21 81 LEU L O 1
ATOM 21999 N N . THR D 4 82 ? 192.697 173.720 134.989 1.00 166.72 82 THR L N 1
ATOM 22000 C CA . THR D 4 82 ? 192.918 173.253 133.628 1.00 166.08 82 THR L CA 1
ATOM 22001 C C . THR D 4 82 ? 191.604 173.265 132.859 1.00 165.31 82 THR L C 1
ATOM 22002 O O . THR D 4 82 ? 190.630 172.629 133.273 1.00 164.89 82 THR L O 1
ATOM 22013 N N . ILE D 4 83 ? 191.588 173.984 131.740 1.00 166.21 83 ILE L N 1
ATOM 22014 C CA . ILE D 4 83 ? 190.474 173.972 130.798 1.00 164.76 83 ILE L CA 1
ATOM 22015 C C . ILE D 4 83 ? 190.838 173.016 129.668 1.00 165.02 83 ILE L C 1
ATOM 22016 O O . ILE D 4 83 ? 191.892 173.163 129.039 1.00 163.66 83 ILE L O 1
ATOM 22032 N N . SER D 4 84 ? 189.968 172.036 129.401 1.00 165.55 84 SER L N 1
ATOM 22033 C CA . SER D 4 84 ? 190.284 171.021 128.398 1.00 159.61 84 SER L CA 1
ATOM 22034 C C . SER D 4 84 ? 190.396 171.625 127.000 1.00 154.00 84 SER L C 1
ATOM 22035 O O . SER D 4 84 ? 191.486 171.658 126.417 1.00 147.58 84 SER L O 1
ATOM 22043 N N . SER D 4 85 ? 189.294 172.146 126.462 1.00 151.88 85 SER L N 1
ATOM 22044 C CA . SER D 4 85 ? 189.269 172.622 125.081 1.00 145.68 85 SER L CA 1
ATOM 22045 C C . SER D 4 85 ? 188.671 174.018 125.083 1.00 142.73 85 SER L C 1
ATOM 22046 O O . SER D 4 85 ? 187.456 174.178 125.234 1.00 139.83 85 SER L O 1
ATOM 22054 N N . VAL D 4 86 ? 189.531 175.024 124.913 1.00 141.00 86 VAL L N 1
ATOM 22055 C CA . VAL D 4 86 ? 189.066 176.398 124.950 1.00 144.74 86 VAL L CA 1
ATOM 22056 C C . VAL D 4 86 ? 187.938 176.584 123.945 1.00 144.11 86 VAL L C 1
ATOM 22057 O O . VAL D 4 86 ? 187.886 175.926 122.899 1.00 147.22 86 VAL L O 1
ATOM 22070 N N . LYS D 4 87 ? 187.020 177.488 124.273 1.00 145.07 87 LYS L N 1
ATOM 22071 C CA . LYS D 4 87 ? 185.936 177.856 123.378 1.00 145.87 87 LYS L CA 1
ATOM 22072 C C . LYS D 4 87 ? 185.747 179.364 123.449 1.00 150.18 87 LYS L C 1
ATOM 22073 O O . LYS D 4 87 ? 186.243 180.027 124.362 1.00 155.07 87 LYS L O 1
ATOM 22092 N N . ALA D 4 88 ? 185.026 179.905 122.464 1.00 153.11 88 ALA L N 1
ATOM 22093 C CA . ALA D 4 88 ? 184.873 181.354 122.377 1.00 155.96 88 ALA L CA 1
ATOM 22094 C C . ALA D 4 88 ? 184.261 181.923 123.650 1.00 160.10 88 ALA L C 1
ATOM 22095 O O . ALA D 4 88 ? 184.614 183.027 124.080 1.00 160.64 88 ALA L O 1
ATOM 22102 N N . ALA D 4 89 ? 183.338 181.183 124.266 1.00 161.27 89 ALA L N 1
ATOM 22103 C CA . ALA D 4 89 ? 182.709 181.648 125.496 1.00 160.60 89 ALA L CA 1
ATOM 22104 C C . ALA D 4 89 ? 183.690 181.736 126.657 1.00 161.80 89 ALA L C 1
ATOM 22105 O O . ALA D 4 89 ? 183.508 182.579 127.541 1.00 160.24 89 ALA L O 1
ATOM 22112 N N . ASP D 4 90 ? 184.723 180.899 126.672 1.00 163.90 90 ASP L N 1
ATOM 22113 C CA . ASP D 4 90 ? 185.651 180.817 127.792 1.00 164.13 90 ASP L CA 1
ATOM 22114 C C . ASP D 4 90 ? 186.617 181.992 127.866 1.00 164.42 90 ASP L C 1
ATOM 22115 O O . ASP D 4 90 ? 187.324 182.127 128.870 1.00 166.77 90 ASP L O 1
ATOM 22124 N N . ILE D 4 91 ? 186.671 182.843 126.844 1.00 163.35 91 ILE L N 1
ATOM 22125 C CA . ILE D 4 91 ? 187.614 183.956 126.852 1.00 165.26 91 ILE L CA 1
ATOM 22126 C C . ILE D 4 91 ? 187.259 184.891 128.001 1.00 167.76 91 ILE L C 1
ATOM 22127 O O . ILE D 4 91 ? 186.151 185.436 128.059 1.00 168.86 91 ILE L O 1
ATOM 22143 N N . GLY D 4 92 ? 188.198 185.078 128.919 1.00 169.15 92 GLY L N 1
ATOM 22144 C CA . GLY D 4 92 ? 187.950 185.926 130.068 1.00 166.25 92 GLY L CA 1
ATOM 22145 C C . GLY D 4 92 ? 189.100 185.863 131.045 1.00 166.63 92 GLY L C 1
ATOM 22146 O O . GLY D 4 92 ? 190.167 185.328 130.737 1.00 168.49 92 GLY L O 1
ATOM 22150 N N . THR D 4 93 ? 188.870 186.412 132.235 1.00 165.38 93 THR L N 1
ATOM 22151 C CA . THR D 4 93 ? 189.870 186.457 133.293 1.00 166.69 93 THR L CA 1
ATOM 22152 C C . THR D 4 93 ? 189.436 185.561 134.444 1.00 166.16 93 THR L C 1
ATOM 22153 O O . THR D 4 93 ? 188.244 185.465 134.752 1.00 164.46 93 THR L O 1
ATOM 22164 N N . TYR D 4 94 ? 190.405 184.904 135.074 1.00 165.86 94 TYR L N 1
ATOM 22165 C CA . TYR D 4 94 ? 190.150 183.969 136.161 1.00 165.62 94 TYR L CA 1
ATOM 22166 C C . TYR D 4 94 ? 190.965 184.376 137.379 1.00 165.72 94 TYR L C 1
ATOM 22167 O O . TYR D 4 94 ? 192.161 184.660 137.264 1.00 165.91 94 TYR L O 1
ATOM 22185 N N . TYR D 4 95 ? 190.317 184.393 138.543 1.00 164.58 95 TYR L N 1
ATOM 22186 C CA . TYR D 4 95 ? 190.944 184.789 139.797 1.00 161.06 95 TYR L CA 1
ATOM 22187 C C . TYR D 4 95 ? 190.902 183.631 140.782 1.00 156.16 95 TYR L C 1
ATOM 22188 O O . TYR D 4 95 ? 189.876 182.955 140.909 1.00 153.30 95 TYR L O 1
ATOM 22206 N N . CYS D 4 96 ? 192.013 183.410 141.474 1.00 153.08 96 CYS L N 1
ATOM 22207 C CA . CYS D 4 96 ? 192.061 182.509 142.613 1.00 152.12 96 CYS L CA 1
ATOM 22208 C C . CYS D 4 96 ? 191.914 183.310 143.900 1.00 152.58 96 CYS L C 1
ATOM 22209 O O . CYS D 4 96 ? 192.170 184.516 143.941 1.00 151.75 96 CYS L O 1
ATOM 22216 N N . ARG D 4 97 ? 191.498 182.623 144.960 1.00 150.00 97 ARG L N 1
ATOM 22217 C CA . ARG D 4 97 ? 191.077 183.304 146.173 1.00 143.28 97 ARG L CA 1
ATOM 22218 C C . ARG D 4 97 ? 191.283 182.399 147.378 1.00 139.07 97 ARG L C 1
ATOM 22219 O O . ARG D 4 97 ? 190.991 181.202 147.325 1.00 136.87 97 ARG L O 1
ATOM 22240 N N . GLN D 4 98 ? 191.794 182.987 148.455 1.00 133.66 98 GLN L N 1
ATOM 22241 C CA . GLN D 4 98 ? 191.908 182.300 149.733 1.00 126.45 98 GLN L CA 1
ATOM 22242 C C . GLN D 4 98 ? 190.554 182.265 150.427 1.00 121.68 98 GLN L C 1
ATOM 22243 O O . GLN D 4 98 ? 189.766 183.211 150.334 1.00 121.18 98 GLN L O 1
ATOM 22257 N N . LEU D 4 99 ? 190.293 181.166 151.135 1.00 111.97 99 LEU L N 1
ATOM 22258 C CA . LEU D 4 99 ? 189.082 181.024 151.926 1.00 99.18 99 LEU L CA 1
ATOM 22259 C C . LEU D 4 99 ? 189.333 180.641 153.375 1.00 86.51 99 LEU L C 1
ATOM 22260 O O . LEU D 4 99 ? 188.385 180.664 154.165 1.00 92.21 99 LEU L O 1
ATOM 22276 N N . ARG D 4 100 ? 190.564 180.300 153.755 1.00 76.82 100 ARG L N 1
ATOM 22277 C CA . ARG D 4 100 ? 190.764 179.728 155.081 1.00 72.18 100 ARG L CA 1
ATOM 22278 C C . ARG D 4 100 ? 190.771 180.801 156.167 1.00 79.52 100 ARG L C 1
ATOM 22279 O O . ARG D 4 100 ? 190.124 180.631 157.207 1.00 90.79 100 ARG L O 1
ATOM 22300 N N . SER D 4 101 ? 191.485 181.908 155.958 1.00 69.32 101 SER L N 1
ATOM 22301 C CA . SER D 4 101 ? 191.698 182.887 157.016 1.00 62.93 101 SER L CA 1
ATOM 22302 C C . SER D 4 101 ? 191.377 184.284 156.507 1.00 74.54 101 SER L C 1
ATOM 22303 O O . SER D 4 101 ? 191.393 184.555 155.304 1.00 86.53 101 SER L O 1
ATOM 22311 N N . ARG D 4 102 ? 191.079 185.181 157.457 1.00 72.55 102 ARG L N 1
ATOM 22312 C CA . ARG D 4 102 ? 190.860 186.596 157.222 1.00 74.06 102 ARG L CA 1
ATOM 22313 C C . ARG D 4 102 ? 192.180 187.355 157.277 1.00 82.64 102 ARG L C 1
ATOM 22314 O O . ARG D 4 102 ? 193.099 186.959 157.999 1.00 85.98 102 ARG L O 1
ATOM 22335 N N . PRO D 4 103 ? 192.324 188.458 156.534 1.00 94.10 104 PRO L N 1
ATOM 22336 C CA . PRO D 4 103 ? 191.396 189.013 155.536 1.00 99.34 104 PRO L CA 1
ATOM 22337 C C . PRO D 4 103 ? 191.417 188.200 154.249 1.00 106.78 104 PRO L C 1
ATOM 22338 O O . PRO D 4 103 ? 192.457 187.662 153.891 1.00 114.52 104 PRO L O 1
ATOM 22349 N N . LEU D 4 104 ? 190.310 188.098 153.518 1.00 107.59 105 LEU L N 1
ATOM 22350 C CA . LEU D 4 104 ? 190.303 187.342 152.274 1.00 117.68 105 LEU L CA 1
ATOM 22351 C C . LEU D 4 104 ? 190.992 188.126 151.162 1.00 128.31 105 LEU L C 1
ATOM 22352 O O . LEU D 4 104 ? 190.882 189.353 151.084 1.00 128.24 105 LEU L O 1
ATOM 22368 N N . THR D 4 105 ? 191.709 187.403 150.303 1.00 135.03 106 THR L N 1
ATOM 22369 C CA . THR D 4 105 ? 192.530 188.001 149.260 1.00 139.47 106 THR L CA 1
ATOM 22370 C C . THR D 4 105 ? 192.311 187.272 147.941 1.00 145.48 106 THR L C 1
ATOM 22371 O O . THR D 4 105 ? 191.870 186.121 147.906 1.00 145.42 106 THR L O 1
ATOM 22382 N N . PHE D 4 106 ? 192.629 187.964 146.851 1.00 149.00 107 PHE L N 1
ATOM 22383 C CA . PHE D 4 106 ? 192.531 187.431 145.499 1.00 149.50 107 PHE L CA 1
ATOM 22384 C C . PHE D 4 106 ? 193.922 187.261 144.899 1.00 149.17 107 PHE L C 1
ATOM 22385 O O . PHE D 4 106 ? 194.939 187.597 145.512 1.00 146.96 107 PHE L O 1
ATOM 22402 N N . GLY D 4 107 ? 193.955 186.728 143.678 1.00 154.31 108 GLY L N 1
ATOM 22403 C CA . GLY D 4 107 ? 195.209 186.408 143.021 1.00 157.90 108 GLY L CA 1
ATOM 22404 C C . GLY D 4 107 ? 195.661 187.400 141.968 1.00 158.85 108 GLY L C 1
ATOM 22405 O O . GLY D 4 107 ? 196.781 187.295 141.458 1.00 155.40 108 GLY L O 1
ATOM 22409 N N . GLY D 4 108 ? 194.814 188.366 141.632 1.00 158.70 109 GLY L N 1
ATOM 22410 C CA . GLY D 4 108 ? 195.120 189.359 140.613 1.00 155.85 109 GLY L CA 1
ATOM 22411 C C . GLY D 4 108 ? 194.452 189.101 139.277 1.00 160.08 109 GLY L C 1
ATOM 22412 O O . GLY D 4 108 ? 193.988 190.039 138.626 1.00 159.97 109 GLY L O 1
ATOM 22416 N N . GLY D 4 109 ? 194.398 187.843 138.855 1.00 163.18 110 GLY L N 1
ATOM 22417 C CA . GLY D 4 109 ? 193.695 187.464 137.650 1.00 164.14 110 GLY L CA 1
ATOM 22418 C C . GLY D 4 109 ? 194.626 186.941 136.567 1.00 166.08 110 GLY L C 1
ATOM 22419 O O . GLY D 4 109 ? 195.841 187.155 136.583 1.00 166.47 110 GLY L O 1
ATOM 22423 N N . THR D 4 110 ? 194.031 186.233 135.608 1.00 167.85 111 THR L N 1
ATOM 22424 C CA . THR D 4 110 ? 194.737 185.701 134.450 1.00 169.04 111 THR L CA 1
ATOM 22425 C C . THR D 4 110 ? 193.782 185.685 133.267 1.00 168.54 111 THR L C 1
ATOM 22426 O O . THR D 4 110 ? 192.747 185.012 133.312 1.00 166.89 111 THR L O 1
ATOM 22437 N N . LYS D 4 111 ? 194.135 186.411 132.210 1.00 168.34 112 LYS L N 1
ATOM 22438 C CA . LYS D 4 111 ? 193.256 186.629 131.069 1.00 167.45 112 LYS L CA 1
ATOM 22439 C C . LYS D 4 111 ? 193.673 185.749 129.899 1.00 169.20 112 LYS L C 1
ATOM 22440 O O . LYS D 4 111 ? 194.863 185.489 129.696 1.00 168.36 112 LYS L O 1
ATOM 22459 N N . LEU D 4 112 ? 192.685 185.293 129.133 1.00 171.12 113 LEU L N 1
ATOM 22460 C CA . LEU D 4 112 ? 192.911 184.462 127.960 1.00 171.88 113 LEU L CA 1
ATOM 22461 C C . LEU D 4 112 ? 192.783 185.302 126.696 1.00 172.88 113 LEU L C 1
ATOM 22462 O O . LEU D 4 112 ? 191.965 186.225 126.631 1.00 170.02 113 LEU L O 1
ATOM 22478 N N . THR D 4 113 ? 193.599 184.978 125.695 1.00 173.16 114 THR L N 1
ATOM 22479 C CA . THR D 4 113 ? 193.593 185.690 124.423 1.00 173.82 114 THR L CA 1
ATOM 22480 C C . THR D 4 113 ? 193.777 184.691 123.292 1.00 173.17 114 THR L C 1
ATOM 22481 O O . THR D 4 113 ? 194.702 183.876 123.327 1.00 170.58 114 THR L O 1
ATOM 22492 N N . VAL D 4 114 ? 192.899 184.763 122.291 1.00 176.19 115 VAL L N 1
ATOM 22493 C CA . VAL D 4 114 ? 193.001 183.872 121.143 1.00 176.69 115 VAL L CA 1
ATOM 22494 C C . VAL D 4 114 ? 194.240 184.229 120.328 1.00 179.52 115 VAL L C 1
ATOM 22495 O O . VAL D 4 114 ? 194.596 185.405 120.171 1.00 180.10 115 VAL L O 1
ATOM 22508 N N . LYS D 4 115 ? 194.906 183.203 119.801 1.00 179.20 116 LYS L N 1
ATOM 22509 C CA . LYS D 4 115 ? 196.118 183.389 119.014 1.00 179.68 116 LYS L CA 1
ATOM 22510 C C . LYS D 4 115 ? 195.764 183.713 117.570 1.00 181.97 116 LYS L C 1
ATOM 22511 O O . LYS D 4 115 ? 194.682 183.364 117.088 1.00 182.44 116 LYS L O 1
ATOM 22530 N N . GLN D 4 116 ? 196.680 184.388 116.883 1.00 184.91 117 GLN L N 1
ATOM 22531 C CA . GLN D 4 116 ? 196.453 184.831 115.519 1.00 186.44 117 GLN L CA 1
ATOM 22532 C C . GLN D 4 116 ? 197.787 185.106 114.839 1.00 188.10 117 GLN L C 1
ATOM 22533 O O . GLN D 4 116 ? 198.784 185.383 115.516 1.00 186.39 117 GLN L O 1
ATOM 22547 N N . PRO D 4 117 ? 197.839 185.031 113.507 1.00 190.73 118 PRO L N 1
ATOM 22548 C CA . PRO D 4 117 ? 199.040 185.485 112.796 1.00 189.20 118 PRO L CA 1
ATOM 22549 C C . PRO D 4 117 ? 199.310 186.962 113.039 1.00 188.82 118 PRO L C 1
ATOM 22550 O O . PRO D 4 117 ? 198.397 187.754 113.282 1.00 188.39 118 PRO L O 1
ATOM 22561 N N . LYS D 4 118 ? 200.589 187.326 112.971 1.00 188.63 119 LYS L N 1
ATOM 22562 C CA . LYS D 4 118 ? 200.998 188.696 113.240 1.00 188.20 119 LYS L CA 1
ATOM 22563 C C . LYS D 4 118 ? 200.377 189.653 112.225 1.00 188.87 119 LYS L C 1
ATOM 22564 O O . LYS D 4 118 ? 200.002 189.272 111.113 1.00 186.71 119 LYS L O 1
ATOM 22583 N N . SER D 4 119 ? 200.269 190.917 112.628 1.00 191.55 120 SER L N 1
ATOM 22584 C CA . SER D 4 119 ? 199.732 191.963 111.763 1.00 192.49 120 SER L CA 1
ATOM 22585 C C . SER D 4 119 ? 200.422 193.272 112.107 1.00 192.04 120 SER L C 1
ATOM 22586 O O . SER D 4 119 ? 200.336 193.735 113.249 1.00 191.41 120 SER L O 1
ATOM 22594 N N . SER D 4 120 ? 201.107 193.860 111.133 1.00 189.35 121 SER L N 1
ATOM 22595 C CA . SER D 4 120 ? 201.757 195.139 111.366 1.00 186.94 121 SER L CA 1
ATOM 22596 C C . SER D 4 120 ? 200.706 196.245 111.460 1.00 189.64 121 SER L C 1
ATOM 22597 O O . SER D 4 120 ? 199.697 196.206 110.750 1.00 188.58 121 SER L O 1
ATOM 22605 N N . PRO D 4 121 ? 200.908 197.238 112.324 1.00 191.41 122 PRO L N 1
ATOM 22606 C CA . PRO D 4 121 ? 199.897 198.288 112.481 1.00 191.80 122 PRO L CA 1
ATOM 22607 C C . PRO D 4 121 ? 199.755 199.148 111.236 1.00 191.04 122 PRO L C 1
ATOM 22608 O O . PRO D 4 121 ? 200.705 199.355 110.477 1.00 190.51 122 PRO L O 1
ATOM 22619 N N . SER D 4 122 ? 198.539 199.652 111.036 1.00 190.19 123 SER L N 1
ATOM 22620 C CA . SER D 4 122 ? 198.260 200.661 110.020 1.00 189.13 123 SER L CA 1
ATOM 22621 C C . SER D 4 122 ? 198.301 202.027 110.697 1.00 192.71 123 SER L C 1
ATOM 22622 O O . SER D 4 122 ? 197.365 202.402 111.409 1.00 194.40 123 SER L O 1
ATOM 22630 N N . VAL D 4 123 ? 199.381 202.771 110.470 1.00 193.98 124 VAL L N 1
ATOM 22631 C CA . VAL D 4 123 ? 199.676 203.994 111.209 1.00 194.59 124 VAL L CA 1
ATOM 22632 C C . VAL D 4 123 ? 199.246 205.194 110.377 1.00 192.30 124 VAL L C 1
ATOM 22633 O O . VAL D 4 123 ? 199.554 205.274 109.182 1.00 191.86 124 VAL L O 1
ATOM 22646 N N . THR D 4 124 ? 198.533 206.122 111.012 1.00 191.63 125 THR L N 1
ATOM 22647 C CA . THR D 4 124 ? 198.194 207.406 110.421 1.00 189.85 125 THR L CA 1
ATOM 22648 C C . THR D 4 124 ? 198.453 208.503 111.444 1.00 191.84 125 THR L C 1
ATOM 22649 O O . THR D 4 124 ? 198.382 208.273 112.654 1.00 196.60 125 THR L O 1
ATOM 22660 N N . LEU D 4 125 ? 198.755 209.700 110.948 1.00 191.34 126 LEU L N 1
ATOM 22661 C CA . LEU D 4 125 ? 199.009 210.857 111.793 1.00 195.65 126 LEU L CA 1
ATOM 22662 C C . LEU D 4 125 ? 198.200 212.034 111.269 1.00 197.59 126 LEU L C 1
ATOM 22663 O O . LEU D 4 125 ? 198.083 212.223 110.055 1.00 197.90 126 LEU L O 1
ATOM 22679 N N . PHE D 4 126 ? 197.639 212.818 112.185 1.00 200.19 127 PHE L N 1
ATOM 22680 C CA . PHE D 4 126 ? 196.781 213.937 111.832 1.00 201.72 127 PHE L CA 1
ATOM 22681 C C . PHE D 4 126 ? 197.251 215.205 112.527 1.00 203.58 127 PHE L C 1
ATOM 22682 O O . PHE D 4 126 ? 197.843 215.142 113.609 1.00 203.37 127 PHE L O 1
ATOM 22699 N N . PRO D 4 127 ? 197.005 216.368 111.930 1.00 206.28 128 PRO L N 1
ATOM 22700 C CA . PRO D 4 127 ? 197.383 217.626 112.571 1.00 208.37 128 PRO L CA 1
ATOM 22701 C C . PRO D 4 127 ? 196.267 218.136 113.463 1.00 211.10 128 PRO L C 1
ATOM 22702 O O . PRO D 4 127 ? 195.146 217.604 113.436 1.00 210.42 128 PRO L O 1
ATOM 22713 N N . PRO D 4 128 ? 196.529 219.162 114.270 1.00 212.96 129 PRO L N 1
ATOM 22714 C CA . PRO D 4 128 ? 195.435 219.809 115.003 1.00 210.79 129 PRO L CA 1
ATOM 22715 C C . PRO D 4 128 ? 194.422 220.406 114.039 1.00 208.64 129 PRO L C 1
ATOM 22716 O O . PRO D 4 128 ? 194.777 220.925 112.979 1.00 207.04 129 PRO L O 1
ATOM 22727 N N . SER D 4 129 ? 193.149 220.328 114.414 1.00 208.36 130 SER L N 1
ATOM 22728 C CA . SER D 4 129 ? 192.097 220.874 113.570 1.00 206.27 130 SER L CA 1
ATOM 22729 C C . SER D 4 129 ? 192.128 222.398 113.602 1.00 206.23 130 SER L C 1
ATOM 22730 O O . SER D 4 129 ? 192.573 223.013 114.574 1.00 207.89 130 SER L O 1
ATOM 22738 N N . SER D 4 130 ? 191.640 223.007 112.520 1.00 203.81 131 SER L N 1
ATOM 22739 C CA . SER D 4 130 ? 191.648 224.463 112.427 1.00 201.75 131 SER L CA 1
ATOM 22740 C C . SER D 4 130 ? 190.821 225.090 113.543 1.00 204.08 131 SER L C 1
ATOM 22741 O O . SER D 4 130 ? 191.223 226.101 114.131 1.00 204.63 131 SER L O 1
ATOM 22749 N N . GLU D 4 131 ? 189.662 224.505 113.849 1.00 204.64 132 GLU L N 1
ATOM 22750 C CA . GLU D 4 131 ? 188.826 225.043 114.916 1.00 203.96 132 GLU L CA 1
ATOM 22751 C C . GLU D 4 131 ? 189.553 225.012 116.255 1.00 207.63 132 GLU L C 1
ATOM 22752 O O . GLU D 4 131 ? 189.363 225.899 117.095 1.00 208.50 132 GLU L O 1
ATOM 22764 N N . GLU D 4 132 ? 190.390 223.995 116.474 1.00 209.60 133 GLU L N 1
ATOM 22765 C CA . GLU D 4 132 ? 191.098 223.885 117.746 1.00 210.33 133 GLU L CA 1
ATOM 22766 C C . GLU D 4 132 ? 192.044 225.061 117.957 1.00 210.97 133 GLU L C 1
ATOM 22767 O O . GLU D 4 132 ? 192.149 225.590 119.070 1.00 212.23 133 GLU L O 1
ATOM 22779 N N . LEU D 4 133 ? 192.750 225.481 116.905 1.00 207.97 134 LEU L N 1
ATOM 22780 C CA . LEU D 4 133 ? 193.658 226.613 117.047 1.00 206.55 134 LEU L CA 1
ATOM 22781 C C . LEU D 4 133 ? 192.905 227.894 117.375 1.00 209.48 134 LEU L C 1
ATOM 22782 O O . LEU D 4 133 ? 193.458 228.790 118.024 1.00 210.38 134 LEU L O 1
ATOM 22798 N N . GLU D 4 134 ? 191.648 228.005 116.937 1.00 210.86 135 GLU L N 1
ATOM 22799 C CA . GLU D 4 134 ? 190.856 229.186 117.259 1.00 210.70 135 GLU L CA 1
ATOM 22800 C C . GLU D 4 134 ? 190.599 229.312 118.754 1.00 212.21 135 GLU L C 1
ATOM 22801 O O . GLU D 4 134 ? 190.450 230.432 119.255 1.00 211.03 135 GLU L O 1
ATOM 22813 N N . THR D 4 135 ? 190.547 228.194 119.476 1.00 214.30 136 THR L N 1
ATOM 22814 C CA . THR D 4 135 ? 190.357 228.200 120.919 1.00 213.15 136 THR L CA 1
ATOM 22815 C C . THR D 4 135 ? 191.671 228.328 121.680 1.00 213.91 136 THR L C 1
ATOM 22816 O O . THR D 4 135 ? 191.679 228.187 122.907 1.00 212.79 136 THR L O 1
ATOM 22827 N N . ASN D 4 136 ? 192.777 228.583 120.981 1.00 215.42 137 ASN L N 1
ATOM 22828 C CA . ASN D 4 136 ? 194.121 228.704 121.534 1.00 213.73 137 ASN L CA 1
ATOM 22829 C C . ASN D 4 136 ? 194.659 227.376 122.045 1.00 211.59 137 ASN L C 1
ATOM 22830 O O . ASN D 4 136 ? 195.613 227.373 122.832 1.00 210.11 137 ASN L O 1
ATOM 22841 N N . LYS D 4 137 ? 194.082 226.252 121.634 1.00 211.43 138 LYS L N 1
ATOM 22842 C CA . LYS D 4 137 ? 194.567 224.931 122.000 1.00 211.55 138 LYS L CA 1
ATOM 22843 C C . LYS D 4 137 ? 195.031 224.180 120.757 1.00 213.57 138 LYS L C 1
ATOM 22844 O O . LYS D 4 137 ? 194.664 224.510 119.627 1.00 213.54 138 LYS L O 1
ATOM 22863 N N . ALA D 4 138 ? 195.856 223.160 120.984 1.00 215.66 139 ALA L N 1
ATOM 22864 C CA . ALA D 4 138 ? 196.392 222.348 119.903 1.00 214.96 139 ALA L CA 1
ATOM 22865 C C . ALA D 4 138 ? 196.647 220.942 120.422 1.00 214.78 139 ALA L C 1
ATOM 22866 O O . ALA D 4 138 ? 196.892 220.740 121.614 1.00 215.14 139 ALA L O 1
ATOM 22873 N N . THR D 4 139 ? 196.585 219.970 119.515 1.00 215.05 140 THR L N 1
ATOM 22874 C CA . THR D 4 139 ? 196.809 218.580 119.887 1.00 214.58 140 THR L CA 1
ATOM 22875 C C . THR D 4 139 ? 197.068 217.761 118.632 1.00 214.51 140 THR L C 1
ATOM 22876 O O . THR D 4 139 ? 196.457 218.005 117.588 1.00 215.32 140 THR L O 1
ATOM 22887 N N . LEU D 4 140 ? 197.972 216.791 118.746 1.00 212.75 141 LEU L N 1
ATOM 22888 C CA . LEU D 4 140 ? 198.295 215.875 117.662 1.00 211.21 141 LEU L CA 1
ATOM 22889 C C . LEU D 4 140 ? 197.901 214.467 118.078 1.00 208.67 141 LEU L C 1
ATOM 22890 O O . LEU D 4 140 ? 198.217 214.034 119.191 1.00 208.64 141 LEU L O 1
ATOM 22906 N N . VAL D 4 141 ? 197.213 213.760 117.186 1.00 207.00 142 VAL L N 1
ATOM 22907 C CA . VAL D 4 141 ? 196.696 212.423 117.455 1.00 206.89 142 VAL L CA 1
ATOM 22908 C C . VAL D 4 141 ? 197.251 211.471 116.406 1.00 205.70 142 VAL L C 1
ATOM 22909 O O . VAL D 4 141 ? 197.157 211.741 115.203 1.00 204.77 142 VAL L O 1
ATOM 22922 N N . CYS D 4 142 ? 197.830 210.363 116.864 1.00 205.03 143 CYS L N 1
ATOM 22923 C CA . CYS D 4 142 ? 198.349 209.316 115.994 1.00 204.05 143 CYS L CA 1
ATOM 22924 C C . CYS D 4 142 ? 197.558 208.043 116.252 1.00 203.68 143 CYS L C 1
ATOM 22925 O O . CYS D 4 142 ? 197.487 207.573 117.393 1.00 204.38 143 CYS L O 1
ATOM 22933 N N . THR D 4 143 ? 196.967 207.488 115.198 1.00 203.05 144 THR L N 1
ATOM 22934 C CA . THR D 4 143 ? 196.148 206.287 115.296 1.00 202.73 144 THR L CA 1
ATOM 22935 C C . THR D 4 143 ? 196.955 205.081 114.833 1.00 202.54 144 THR L C 1
ATOM 22936 O O . THR D 4 143 ? 197.680 205.156 113.836 1.00 202.54 144 THR L O 1
ATOM 22947 N N . ILE D 4 144 ? 196.827 203.977 115.564 1.00 202.90 145 ILE L N 1
ATOM 22948 C CA . ILE D 4 144 ? 197.530 202.732 115.277 1.00 200.98 145 ILE L CA 1
ATOM 22949 C C . ILE D 4 144 ? 196.493 201.622 115.376 1.00 200.44 145 ILE L C 1
ATOM 22950 O O . ILE D 4 144 ? 196.038 201.291 116.477 1.00 200.86 145 ILE L O 1
ATOM 22966 N N . THR D 4 145 ? 196.122 201.041 114.236 1.00 197.92 146 THR L N 1
ATOM 22967 C CA . THR D 4 145 ? 194.957 200.174 114.151 1.00 196.90 146 THR L CA 1
ATOM 22968 C C . THR D 4 145 ? 195.335 198.812 113.585 1.00 194.20 146 THR L C 1
ATOM 22969 O O . THR D 4 145 ? 196.197 198.699 112.710 1.00 193.67 146 THR L O 1
ATOM 22980 N N . ASP D 4 146 ? 194.672 197.776 114.101 1.00 192.60 147 ASP L N 1
ATOM 22981 C CA . ASP D 4 146 ? 194.749 196.422 113.553 1.00 191.62 147 ASP L CA 1
ATOM 22982 C C . ASP D 4 146 ? 196.186 195.896 113.553 1.00 191.52 147 ASP L C 1
ATOM 22983 O O . ASP D 4 146 ? 196.799 195.673 112.507 1.00 191.99 147 ASP L O 1
ATOM 22992 N N . PHE D 4 147 ? 196.719 195.702 114.758 1.00 191.47 148 PHE L N 1
ATOM 22993 C CA . PHE D 4 147 ? 198.033 195.109 114.946 1.00 191.26 148 PHE L CA 1
ATOM 22994 C C . PHE D 4 147 ? 197.941 193.974 115.957 1.00 190.86 148 PHE L C 1
ATOM 22995 O O . PHE D 4 147 ? 197.101 193.982 116.861 1.00 189.78 148 PHE L O 1
ATOM 23012 N N . TYR D 4 148 ? 198.823 192.986 115.788 1.00 190.68 149 TYR L N 1
ATOM 23013 C CA . TYR D 4 148 ? 198.880 191.821 116.655 1.00 191.53 149 TYR L CA 1
ATOM 23014 C C . TYR D 4 148 ? 200.333 191.381 116.760 1.00 193.07 149 TYR L C 1
ATOM 23015 O O . TYR D 4 148 ? 201.029 191.340 115.735 1.00 191.35 149 TYR L O 1
ATOM 23033 N N . PRO D 4 149 ? 200.824 191.041 117.964 1.00 194.66 150 PRO L N 1
ATOM 23034 C CA . PRO D 4 149 ? 200.137 191.035 119.268 1.00 194.30 150 PRO L CA 1
ATOM 23035 C C . PRO D 4 149 ? 199.844 192.441 119.783 1.00 197.39 150 PRO L C 1
ATOM 23036 O O . PRO D 4 149 ? 200.027 193.421 119.065 1.00 196.56 150 PRO L O 1
ATOM 23047 N N . GLY D 4 150 ? 199.390 192.566 121.026 1.00 199.59 151 GLY L N 1
ATOM 23048 C CA . GLY D 4 150 ? 198.934 193.823 121.580 1.00 199.23 151 GLY L CA 1
ATOM 23049 C C . GLY D 4 150 ? 199.956 194.612 122.370 1.00 201.17 151 GLY L C 1
ATOM 23050 O O . GLY D 4 150 ? 199.566 195.500 123.135 1.00 199.38 151 GLY L O 1
ATOM 23054 N N . VAL D 4 151 ? 201.247 194.326 122.217 1.00 202.39 152 VAL L N 1
ATOM 23055 C CA . VAL D 4 151 ? 202.306 195.031 122.931 1.00 201.68 152 VAL L CA 1
ATOM 23056 C C . VAL D 4 151 ? 203.044 195.918 121.938 1.00 202.17 152 VAL L C 1
ATOM 23057 O O . VAL D 4 151 ? 203.583 195.428 120.938 1.00 201.90 152 VAL L O 1
ATOM 23070 N N . VAL D 4 152 ? 203.071 197.222 122.217 1.00 202.15 153 VAL L N 1
ATOM 23071 C CA . VAL D 4 152 ? 203.713 198.211 121.359 1.00 200.33 153 VAL L CA 1
ATOM 23072 C C . VAL D 4 152 ? 204.121 199.405 122.215 1.00 201.21 153 VAL L C 1
ATOM 23073 O O . VAL D 4 152 ? 203.578 199.637 123.297 1.00 200.58 153 VAL L O 1
ATOM 23086 N N . THR D 4 153 ? 205.093 200.171 121.721 1.00 203.51 154 THR L N 1
ATOM 23087 C CA . THR D 4 153 ? 205.542 201.390 122.376 1.00 203.52 154 THR L CA 1
ATOM 23088 C C . THR D 4 153 ? 205.689 202.485 121.330 1.00 203.93 154 THR L C 1
ATOM 23089 O O . THR D 4 153 ? 206.040 202.218 120.179 1.00 204.35 154 THR L O 1
ATOM 23100 N N . VAL D 4 154 ? 205.421 203.723 121.741 1.00 203.69 155 VAL L N 1
ATOM 23101 C CA . VAL D 4 154 ? 205.405 204.866 120.836 1.00 203.31 155 VAL L CA 1
ATOM 23102 C C . VAL D 4 154 ? 206.245 205.987 121.432 1.00 202.17 155 VAL L C 1
ATOM 23103 O O . VAL D 4 154 ? 206.217 206.221 122.645 1.00 201.91 155 VAL L O 1
ATOM 23116 N N . ASP D 4 155 ? 206.991 206.680 120.572 1.00 201.30 156 ASP L N 1
ATOM 23117 C CA . ASP D 4 155 ? 207.819 207.812 120.969 1.00 198.76 156 ASP L CA 1
ATOM 23118 C C . ASP D 4 155 ? 207.555 208.965 120.015 1.00 198.58 156 ASP L C 1
ATOM 23119 O O . ASP D 4 155 ? 207.895 208.882 118.830 1.00 198.81 156 ASP L O 1
ATOM 23128 N N . TRP D 4 156 ? 206.955 210.034 120.528 1.00 198.51 157 TRP L N 1
ATOM 23129 C CA . TRP D 4 156 ? 206.709 211.235 119.743 1.00 199.79 157 TRP L CA 1
ATOM 23130 C C . TRP D 4 156 ? 207.987 212.058 119.652 1.00 201.45 157 TRP L C 1
ATOM 23131 O O . TRP D 4 156 ? 208.802 212.065 120.579 1.00 200.41 157 TRP L O 1
ATOM 23152 N N . LYS D 4 157 ? 208.158 212.749 118.526 1.00 204.93 158 LYS L N 1
ATOM 23153 C CA . LYS D 4 157 ? 209.361 213.531 118.255 1.00 205.02 158 LYS L CA 1
ATOM 23154 C C . LYS D 4 157 ? 208.985 214.740 117.413 1.00 203.82 158 LYS L C 1
ATOM 23155 O O . LYS D 4 157 ? 208.472 214.586 116.301 1.00 202.27 158 LYS L O 1
ATOM 23174 N N . VAL D 4 158 ? 209.250 215.933 117.936 1.00 204.89 159 VAL L N 1
ATOM 23175 C CA . VAL D 4 158 ? 209.015 217.185 117.225 1.00 204.27 159 VAL L CA 1
ATOM 23176 C C . VAL D 4 158 ? 210.367 217.737 116.795 1.00 205.44 159 VAL L C 1
ATOM 23177 O O . VAL D 4 158 ? 211.268 217.913 117.623 1.00 206.26 159 VAL L O 1
ATOM 23190 N N . ASP D 4 159 ? 210.519 217.991 115.496 1.00 205.85 160 ASP L N 1
ATOM 23191 C CA . ASP D 4 159 ? 211.786 218.462 114.942 1.00 205.70 160 ASP L CA 1
ATOM 23192 C C . ASP D 4 159 ? 212.919 217.487 115.251 1.00 205.54 160 ASP L C 1
ATOM 23193 O O . ASP D 4 159 ? 214.080 217.885 115.377 1.00 205.00 160 ASP L O 1
ATOM 23202 N N . GLY D 4 160 ? 212.588 216.203 115.382 1.00 204.66 161 GLY L N 1
ATOM 23203 C CA . GLY D 4 160 ? 213.566 215.183 115.691 1.00 203.32 161 GLY L CA 1
ATOM 23204 C C . GLY D 4 160 ? 213.901 215.036 117.159 1.00 202.91 161 GLY L C 1
ATOM 23205 O O . GLY D 4 160 ? 214.705 214.163 117.508 1.00 198.85 161 GLY L O 1
ATOM 23209 N N . THR D 4 161 ? 213.309 215.852 118.031 1.00 205.76 162 THR L N 1
ATOM 23210 C CA . THR D 4 161 ? 213.590 215.816 119.459 1.00 204.99 162 THR L CA 1
ATOM 23211 C C . THR D 4 161 ? 212.460 215.093 120.177 1.00 205.46 162 THR L C 1
ATOM 23212 O O . THR D 4 161 ? 211.320 215.581 120.155 1.00 206.43 162 THR L O 1
ATOM 23223 N N . PRO D 4 162 ? 212.706 213.948 120.814 1.00 205.43 163 PRO L N 1
ATOM 23224 C CA . PRO D 4 162 ? 211.616 213.251 121.509 1.00 204.99 163 PRO L CA 1
ATOM 23225 C C . PRO D 4 162 ? 211.014 214.099 122.620 1.00 202.95 163 PRO L C 1
ATOM 23226 O O . PRO D 4 162 ? 211.694 214.903 123.261 1.00 203.05 163 PRO L O 1
ATOM 23237 N N . VAL D 4 163 ? 209.714 213.909 122.839 1.00 199.05 164 VAL L N 1
ATOM 23238 C CA . VAL D 4 163 ? 208.968 214.588 123.891 1.00 196.08 164 VAL L CA 1
ATOM 23239 C C . VAL D 4 163 ? 208.465 213.533 124.865 1.00 193.06 164 VAL L C 1
ATOM 23240 O O . VAL D 4 163 ? 207.879 212.527 124.449 1.00 190.80 164 VAL L O 1
ATOM 23253 N N . THR D 4 164 ? 208.694 213.763 126.159 1.00 194.23 165 THR L N 1
ATOM 23254 C CA . THR D 4 164 ? 208.344 212.802 127.195 1.00 193.18 165 THR L CA 1
ATOM 23255 C C . THR D 4 164 ? 207.301 213.320 128.176 1.00 194.32 165 THR L C 1
ATOM 23256 O O . THR D 4 164 ? 206.992 212.623 129.150 1.00 192.82 165 THR L O 1
ATOM 23267 N N . GLN D 4 165 ? 206.744 214.509 127.954 1.00 196.25 166 GLN L N 1
ATOM 23268 C CA . GLN D 4 165 ? 205.751 215.086 128.848 1.00 195.33 166 GLN L CA 1
ATOM 23269 C C . GLN D 4 165 ? 204.572 215.605 128.039 1.00 197.70 166 GLN L C 1
ATOM 23270 O O . GLN D 4 165 ? 204.696 215.904 126.848 1.00 197.41 166 GLN L O 1
ATOM 23284 N N . GLY D 4 166 ? 203.423 215.710 128.703 1.00 200.22 167 GLY L N 1
ATOM 23285 C CA . GLY D 4 166 ? 202.204 216.099 128.026 1.00 202.43 167 GLY L CA 1
ATOM 23286 C C . GLY D 4 166 ? 201.710 215.095 127.014 1.00 206.02 167 GLY L C 1
ATOM 23287 O O . GLY D 4 166 ? 201.182 215.492 125.971 1.00 207.57 167 GLY L O 1
ATOM 23291 N N . MET D 4 167 ? 201.869 213.803 127.287 1.00 207.69 168 MET L N 1
ATOM 23292 C CA . MET D 4 167 ? 201.482 212.741 126.371 1.00 209.43 168 MET L CA 1
ATOM 23293 C C . MET D 4 167 ? 200.522 211.793 127.075 1.00 210.84 168 MET L C 1
ATOM 23294 O O . MET D 4 167 ? 200.765 211.379 128.214 1.00 208.73 168 MET L O 1
ATOM 23308 N N . GLU D 4 168 ? 199.430 211.458 126.393 1.00 212.44 169 GLU L N 1
ATOM 23309 C CA . GLU D 4 168 ? 198.450 210.502 126.887 1.00 210.81 169 GLU L CA 1
ATOM 23310 C C . GLU D 4 168 ? 198.251 209.418 125.839 1.00 212.19 169 GLU L C 1
ATOM 23311 O O . GLU D 4 168 ? 198.359 209.680 124.638 1.00 212.62 169 GLU L O 1
ATOM 23323 N N . THR D 4 169 ? 197.971 208.201 126.297 1.00 212.98 170 THR L N 1
ATOM 23324 C CA . THR D 4 169 ? 197.786 207.058 125.414 1.00 210.99 170 THR L CA 1
ATOM 23325 C C . THR D 4 169 ? 196.495 206.346 125.781 1.00 208.61 170 THR L C 1
ATOM 23326 O O . THR D 4 169 ? 196.337 205.886 126.916 1.00 206.94 170 THR L O 1
ATOM 23337 N N . THR D 4 170 ? 195.579 206.253 124.821 1.00 209.43 171 THR L N 1
ATOM 23338 C CA . THR D 4 170 ? 194.337 205.535 125.047 1.00 205.20 171 THR L CA 1
ATOM 23339 C C . THR D 4 170 ? 194.621 204.053 125.269 1.00 200.15 171 THR L C 1
ATOM 23340 O O . THR D 4 170 ? 195.625 203.506 124.806 1.00 198.53 171 THR L O 1
ATOM 23351 N N . GLN D 4 171 ? 193.720 203.405 125.992 1.00 196.30 172 GLN L N 1
ATOM 23352 C CA . GLN D 4 171 ? 193.911 202.002 126.321 1.00 195.06 172 GLN L CA 1
ATOM 23353 C C . GLN D 4 171 ? 193.845 201.156 125.052 1.00 191.20 172 GLN L C 1
ATOM 23354 O O . GLN D 4 171 ? 192.838 201.207 124.332 1.00 189.25 172 GLN L O 1
ATOM 23368 N N . PRO D 4 172 ? 194.881 200.380 124.736 1.00 188.67 173 PRO L N 1
ATOM 23369 C CA . PRO D 4 172 ? 194.736 199.373 123.679 1.00 190.40 173 PRO L CA 1
ATOM 23370 C C . PRO D 4 172 ? 193.659 198.366 124.055 1.00 189.56 173 PRO L C 1
ATOM 23371 O O . PRO D 4 172 ? 193.527 197.980 125.219 1.00 189.82 173 PRO L O 1
ATOM 23382 N N . SER D 4 173 ? 192.886 197.940 123.061 1.00 188.89 174 SER L N 1
ATOM 23383 C CA . SER D 4 173 ? 191.787 197.013 123.281 1.00 187.65 174 SER L CA 1
ATOM 23384 C C . SER D 4 173 ? 191.758 195.972 122.171 1.00 188.26 174 SER L C 1
ATOM 23385 O O . SER D 4 173 ? 192.296 196.176 121.081 1.00 191.00 174 SER L O 1
ATOM 23393 N N . LYS D 4 174 ? 191.123 194.843 122.470 1.00 185.94 175 LYS L N 1
ATOM 23394 C CA . LYS D 4 174 ? 190.991 193.742 121.528 1.00 185.93 175 LYS L CA 1
ATOM 23395 C C . LYS D 4 174 ? 189.646 193.823 120.817 1.00 186.69 175 LYS L C 1
ATOM 23396 O O . LYS D 4 174 ? 188.648 194.273 121.384 1.00 185.30 175 LYS L O 1
ATOM 23415 N N . GLN D 4 175 ? 189.633 193.382 119.565 1.00 188.72 176 GLN L N 1
ATOM 23416 C CA . GLN D 4 175 ? 188.455 193.435 118.714 1.00 187.59 176 GLN L CA 1
ATOM 23417 C C . GLN D 4 175 ? 187.865 192.040 118.545 1.00 185.24 176 GLN L C 1
ATOM 23418 O O . GLN D 4 175 ? 188.478 191.029 118.898 1.00 184.68 176 GLN L O 1
ATOM 23432 N N . SER D 4 176 ? 186.646 191.999 118.003 1.00 181.75 177 SER L N 1
ATOM 23433 C CA . SER D 4 176 ? 186.005 190.724 117.704 1.00 177.65 177 SER L CA 1
ATOM 23434 C C . SER D 4 176 ? 186.753 189.946 116.632 1.00 178.75 177 SER L C 1
ATOM 23435 O O . SER D 4 176 ? 186.572 188.728 116.525 1.00 175.55 177 SER L O 1
ATOM 23443 N N . ASN D 4 177 ? 187.584 190.620 115.841 1.00 180.70 178 ASN L N 1
ATOM 23444 C CA . ASN D 4 177 ? 188.388 189.991 114.805 1.00 178.75 178 ASN L CA 1
ATOM 23445 C C . ASN D 4 177 ? 189.766 189.562 115.297 1.00 181.34 178 ASN L C 1
ATOM 23446 O O . ASN D 4 177 ? 190.581 189.102 114.492 1.00 181.43 178 ASN L O 1
ATOM 23457 N N . ASN D 4 178 ? 190.042 189.711 116.594 1.00 183.94 179 ASN L N 1
ATOM 23458 C CA . ASN D 4 178 ? 191.285 189.259 117.217 1.00 183.64 179 ASN L CA 1
ATOM 23459 C C . ASN D 4 178 ? 192.481 190.122 116.819 1.00 184.16 179 ASN L C 1
ATOM 23460 O O . ASN D 4 178 ? 193.609 189.631 116.742 1.00 181.41 179 ASN L O 1
ATOM 23471 N N . LYS D 4 179 ? 192.250 191.406 116.571 1.00 186.14 180 LYS L N 1
ATOM 23472 C CA . LYS D 4 179 ? 193.305 192.391 116.367 1.00 188.35 180 LYS L CA 1
ATOM 23473 C C . LYS D 4 179 ? 193.310 193.362 117.545 1.00 192.88 180 LYS L C 1
ATOM 23474 O O . LYS D 4 179 ? 192.506 193.251 118.473 1.00 194.78 180 LYS L O 1
ATOM 23493 N N . TYR D 4 180 ? 194.232 194.321 117.502 1.00 195.13 181 TYR L N 1
ATOM 23494 C CA . TYR D 4 180 ? 194.362 195.338 118.536 1.00 196.03 181 TYR L CA 1
ATOM 23495 C C . TYR D 4 180 ? 194.511 196.709 117.891 1.00 194.55 181 TYR L C 1
ATOM 23496 O O . TYR D 4 180 ? 194.846 196.835 116.711 1.00 193.58 181 TYR L O 1
ATOM 23514 N N . MET D 4 181 ? 194.249 197.746 118.683 1.00 194.63 182 MET L N 1
ATOM 23515 C CA . MET D 4 181 ? 194.417 199.123 118.245 1.00 194.45 182 MET L CA 1
ATOM 23516 C C . MET D 4 181 ? 194.983 199.942 119.397 1.00 195.54 182 MET L C 1
ATOM 23517 O O . MET D 4 181 ? 195.200 199.433 120.500 1.00 196.52 182 MET L O 1
ATOM 23531 N N . ALA D 4 182 ? 195.222 201.222 119.126 1.00 196.29 183 ALA L N 1
ATOM 23532 C CA . ALA D 4 182 ? 195.830 202.113 120.103 1.00 196.42 183 ALA L CA 1
ATOM 23533 C C . ALA D 4 182 ? 195.860 203.521 119.532 1.00 198.79 183 ALA L C 1
ATOM 23534 O O . ALA D 4 182 ? 195.736 203.715 118.321 1.00 200.89 183 ALA L O 1
ATOM 23541 N N . SER D 4 183 ? 196.021 204.501 120.418 1.00 200.83 184 SER L N 1
ATOM 23542 C CA . SER D 4 183 ? 196.116 205.893 120.004 1.00 203.40 184 SER L CA 1
ATOM 23543 C C . SER D 4 183 ? 196.915 206.666 121.041 1.00 206.37 184 SER L C 1
ATOM 23544 O O . SER D 4 183 ? 197.051 206.244 122.192 1.00 206.83 184 SER L O 1
ATOM 23552 N N . SER D 4 184 ? 197.443 207.812 120.616 1.00 207.91 185 SER L N 1
ATOM 23553 C CA . SER D 4 184 ? 198.256 208.655 121.477 1.00 209.31 185 SER L CA 1
ATOM 23554 C C . SER D 4 184 ? 198.044 210.116 121.111 1.00 210.10 185 SER L C 1
ATOM 23555 O O . SER D 4 184 ? 198.162 210.496 119.943 1.00 210.04 185 SER L O 1
ATOM 23563 N N . TYR D 4 185 ? 197.733 210.926 122.116 1.00 212.15 186 TYR L N 1
ATOM 23564 C CA . TYR D 4 185 ? 197.552 212.360 121.959 1.00 212.19 186 TYR L CA 1
ATOM 23565 C C . TYR D 4 185 ? 198.870 213.078 122.226 1.00 211.15 186 TYR L C 1
ATOM 23566 O O . TYR D 4 185 ? 199.863 212.474 122.639 1.00 210.04 186 TYR L O 1
ATOM 23584 N N . LEU D 4 186 ? 198.868 214.386 121.980 1.00 210.26 187 LEU L N 1
ATOM 23585 C CA . LEU D 4 186 ? 200.023 215.233 122.270 1.00 209.33 187 LEU L CA 1
ATOM 23586 C C . LEU D 4 186 ? 199.503 216.599 122.693 1.00 210.77 187 LEU L C 1
ATOM 23587 O O . LEU D 4 186 ? 199.239 217.455 121.843 1.00 210.91 187 LEU L O 1
ATOM 23603 N N . THR D 4 187 ? 199.363 216.802 124.000 1.00 211.45 188 THR L N 1
ATOM 23604 C CA . THR D 4 187 ? 198.817 218.051 124.511 1.00 211.58 188 THR L CA 1
ATOM 23605 C C . THR D 4 187 ? 199.774 219.202 124.232 1.00 213.74 188 THR L C 1
ATOM 23606 O O . THR D 4 187 ? 200.970 219.117 124.529 1.00 213.67 188 THR L O 1
ATOM 23617 N N . LEU D 4 188 ? 199.242 220.282 123.665 1.00 215.68 189 LEU L N 1
ATOM 23618 C CA . LEU D 4 188 ? 200.029 221.466 123.359 1.00 214.62 189 LEU L CA 1
ATOM 23619 C C . LEU D 4 188 ? 199.102 222.671 123.328 1.00 215.10 189 LEU L C 1
ATOM 23620 O O . LEU D 4 188 ? 197.903 222.541 123.068 1.00 215.89 189 LEU L O 1
ATOM 23636 N N . THR D 4 189 ? 199.664 223.842 123.604 1.00 214.52 190 THR L N 1
ATOM 23637 C CA . THR D 4 189 ? 198.939 225.092 123.438 1.00 212.52 190 THR L CA 1
ATOM 23638 C C . THR D 4 189 ? 199.255 225.688 122.072 1.00 211.89 190 THR L C 1
ATOM 23639 O O . THR D 4 189 ? 200.309 225.424 121.489 1.00 212.11 190 THR L O 1
ATOM 23650 N N . ALA D 4 190 ? 198.321 226.495 121.562 1.00 210.68 191 ALA L N 1
ATOM 23651 C CA . ALA D 4 190 ? 198.463 227.028 120.211 1.00 209.02 191 ALA L CA 1
ATOM 23652 C C . ALA D 4 190 ? 199.803 227.729 120.028 1.00 208.40 191 ALA L C 1
ATOM 23653 O O . ALA D 4 190 ? 200.451 227.587 118.984 1.00 206.67 191 ALA L O 1
ATOM 23660 N N . ARG D 4 191 ? 200.237 228.490 121.035 1.00 208.34 192 ARG L N 1
ATOM 23661 C CA . ARG D 4 191 ? 201.511 229.194 120.929 1.00 206.64 192 ARG L CA 1
ATOM 23662 C C . ARG D 4 191 ? 202.671 228.217 120.786 1.00 208.02 192 ARG L C 1
ATOM 23663 O O . ARG D 4 191 ? 203.574 228.428 119.969 1.00 206.98 192 ARG L O 1
ATOM 23684 N N . ALA D 4 192 ? 202.665 227.139 121.573 1.00 210.09 193 ALA L N 1
ATOM 23685 C CA . ALA D 4 192 ? 203.745 226.161 121.491 1.00 207.99 193 ALA L CA 1
ATOM 23686 C C . ALA D 4 192 ? 203.711 225.413 120.165 1.00 208.59 193 ALA L C 1
ATOM 23687 O O . ALA D 4 192 ? 204.759 225.024 119.637 1.00 205.82 193 ALA L O 1
ATOM 23694 N N . TRP D 4 193 ? 202.515 225.202 119.613 1.00 209.37 194 TRP L N 1
ATOM 23695 C CA . TRP D 4 193 ? 202.398 224.465 118.360 1.00 207.74 194 TRP L CA 1
ATOM 23696 C C . TRP D 4 193 ? 203.099 225.201 117.227 1.00 208.87 194 TRP L C 1
ATOM 23697 O O . TRP D 4 193 ? 203.665 224.574 116.324 1.00 207.74 194 TRP L O 1
ATOM 23718 N N . GLU D 4 194 ? 203.069 226.536 117.254 1.00 210.64 195 GLU L N 1
ATOM 23719 C CA . GLU D 4 194 ? 203.700 227.323 116.201 1.00 210.09 195 GLU L CA 1
ATOM 23720 C C . GLU D 4 194 ? 205.202 227.479 116.402 1.00 209.33 195 GLU L C 1
ATOM 23721 O O . GLU D 4 194 ? 205.904 227.840 115.452 1.00 207.45 195 GLU L O 1
ATOM 23733 N N . ARG D 4 195 ? 205.712 227.214 117.608 1.00 209.23 196 ARG L N 1
ATOM 23734 C CA . ARG D 4 195 ? 207.133 227.413 117.870 1.00 206.23 196 ARG L CA 1
ATOM 23735 C C . ARG D 4 195 ? 208.005 226.449 117.077 1.00 204.08 196 ARG L C 1
ATOM 23736 O O . ARG D 4 195 ? 209.196 226.720 116.890 1.00 202.64 196 ARG L O 1
ATOM 23757 N N . HIS D 4 196 ? 207.443 225.340 116.605 1.00 202.83 197 HIS L N 1
ATOM 23758 C CA . HIS D 4 196 ? 208.180 224.320 115.878 1.00 200.12 197 HIS L CA 1
ATOM 23759 C C . HIS D 4 196 ? 207.688 224.254 114.437 1.00 198.95 197 HIS L C 1
ATOM 23760 O O . HIS D 4 196 ? 206.688 224.878 114.071 1.00 198.06 197 HIS L O 1
ATOM 23774 N N . SER D 4 197 ? 208.410 223.490 113.617 1.00 198.43 198 SER L N 1
ATOM 23775 C CA . SER D 4 197 ? 208.140 223.408 112.186 1.00 198.06 198 SER L CA 1
ATOM 23776 C C . SER D 4 197 ? 207.639 222.040 111.739 1.00 199.37 198 SER L C 1
ATOM 23777 O O . SER D 4 197 ? 206.787 221.965 110.849 1.00 199.01 198 SER L O 1
ATOM 23785 N N . SER D 4 198 ? 208.144 220.956 112.328 1.00 200.62 199 SER L N 1
ATOM 23786 C CA . SER D 4 198 ? 207.798 219.609 111.898 1.00 202.15 199 SER L CA 1
ATOM 23787 C C . SER D 4 198 ? 207.472 218.736 113.101 1.00 205.30 199 SER L C 1
ATOM 23788 O O . SER D 4 198 ? 207.969 218.957 114.208 1.00 205.24 199 SER L O 1
ATOM 23796 N N . TYR D 4 199 ? 206.628 217.733 112.862 1.00 205.92 200 TYR L N 1
ATOM 23797 C CA . TYR D 4 199 ? 206.209 216.779 113.878 1.00 204.95 200 TYR L CA 1
ATOM 23798 C C . TYR D 4 199 ? 206.325 215.371 113.315 1.00 205.41 200 TYR L C 1
ATOM 23799 O O . TYR D 4 199 ? 206.367 215.175 112.098 1.00 205.02 200 TYR L O 1
ATOM 23817 N N . SER D 4 200 ? 206.396 214.389 114.210 1.00 206.30 201 SER L N 1
ATOM 23818 C CA . SER D 4 200 ? 206.461 212.998 113.788 1.00 204.85 201 SER L CA 1
ATOM 23819 C C . SER D 4 200 ? 206.193 212.097 114.984 1.00 206.47 201 SER L C 1
ATOM 23820 O O . SER D 4 200 ? 206.474 212.462 116.127 1.00 208.51 201 SER L O 1
ATOM 23828 N N . CYS D 4 201 ? 205.636 210.921 114.704 1.00 205.30 202 CYS L N 1
ATOM 23829 C CA . CYS D 4 201 ? 205.390 209.896 115.707 1.00 205.02 202 CYS L CA 1
ATOM 23830 C C . CYS D 4 201 ? 206.038 208.592 115.262 1.00 203.56 202 CYS L C 1
ATOM 23831 O O . CYS D 4 201 ? 206.085 208.288 114.066 1.00 201.79 202 CYS L O 1
ATOM 23839 N N . GLN D 4 202 ? 206.534 207.824 116.229 1.00 202.51 203 GLN L N 1
ATOM 23840 C CA . GLN D 4 202 ? 207.237 206.577 115.966 1.00 200.95 203 GLN L CA 1
ATOM 23841 C C . GLN D 4 202 ? 206.534 205.436 116.687 1.00 202.98 203 GLN L C 1
ATOM 23842 O O . GLN D 4 202 ? 206.034 205.608 117.803 1.00 203.70 203 GLN L O 1
ATOM 23856 N N . VAL D 4 203 ? 206.497 204.273 116.041 1.00 201.72 204 VAL L N 1
ATOM 23857 C CA . VAL D 4 203 ? 205.816 203.090 116.554 1.00 201.04 204 VAL L CA 1
ATOM 23858 C C . VAL D 4 203 ? 206.810 201.938 116.563 1.00 198.98 204 VAL L C 1
ATOM 23859 O O . VAL D 4 203 ? 207.601 201.787 115.625 1.00 197.23 204 VAL L O 1
ATOM 23872 N N . THR D 4 204 ? 206.769 201.132 117.620 1.00 198.08 205 THR L N 1
ATOM 23873 C CA . THR D 4 204 ? 207.663 199.997 117.789 1.00 194.13 205 THR L CA 1
ATOM 23874 C C . THR D 4 204 ? 206.856 198.707 117.827 1.00 191.68 205 THR L C 1
ATOM 23875 O O . THR D 4 204 ? 205.819 198.629 118.494 1.00 193.90 205 THR L O 1
ATOM 23886 N N . HIS D 4 205 ? 207.335 197.700 117.106 1.00 186.51 206 HIS L N 1
ATOM 23887 C CA . HIS D 4 205 ? 206.693 196.392 117.060 1.00 184.03 206 HIS L CA 1
ATOM 23888 C C . HIS D 4 205 ? 207.744 195.376 116.626 1.00 179.16 206 HIS L C 1
ATOM 23889 O O . HIS D 4 205 ? 208.924 195.709 116.472 1.00 177.55 206 HIS L O 1
ATOM 23903 N N . GLU D 4 206 ? 207.321 194.128 116.434 1.00 176.88 207 GLU L N 1
ATOM 23904 C CA . GLU D 4 206 ? 208.233 193.088 115.977 1.00 173.06 207 GLU L CA 1
ATOM 23905 C C . GLU D 4 206 ? 208.530 193.266 114.494 1.00 172.44 207 GLU L C 1
ATOM 23906 O O . GLU D 4 206 ? 207.866 192.667 113.642 1.00 170.44 207 GLU L O 1
ATOM 23918 N N . GLY D 4 207 ? 209.528 194.089 114.179 1.00 172.82 208 GLY L N 1
ATOM 23919 C CA . GLY D 4 207 ? 209.883 194.366 112.802 1.00 170.82 208 GLY L CA 1
ATOM 23920 C C . GLY D 4 207 ? 210.789 195.573 112.675 1.00 171.15 208 GLY L C 1
ATOM 23921 O O . GLY D 4 207 ? 211.791 195.681 113.388 1.00 170.78 208 GLY L O 1
ATOM 23925 N N . HIS D 4 208 ? 210.448 196.486 111.771 1.00 173.78 209 HIS L N 1
ATOM 23926 C CA . HIS D 4 208 ? 211.205 197.712 111.569 1.00 177.61 209 HIS L CA 1
ATOM 23927 C C . HIS D 4 208 ? 210.384 198.913 112.022 1.00 181.71 209 HIS L C 1
ATOM 23928 O O . HIS D 4 208 ? 209.161 198.953 111.856 1.00 182.34 209 HIS L O 1
ATOM 23942 N N . THR D 4 209 ? 211.072 199.895 112.599 1.00 183.10 210 THR L N 1
ATOM 23943 C CA . THR D 4 209 ? 210.398 201.072 113.132 1.00 186.03 210 THR L CA 1
ATOM 23944 C C . THR D 4 209 ? 209.637 201.800 112.030 1.00 187.86 210 THR L C 1
ATOM 23945 O O . THR D 4 209 ? 210.172 202.046 110.945 1.00 186.39 210 THR L O 1
ATOM 23956 N N . VAL D 4 210 ? 208.388 202.155 112.320 1.00 189.34 211 VAL L N 1
ATOM 23957 C CA . VAL D 4 210 ? 207.521 202.873 111.393 1.00 189.24 211 VAL L CA 1
ATOM 23958 C C . VAL D 4 210 ? 207.303 204.277 111.937 1.00 193.12 211 VAL L C 1
ATOM 23959 O O . VAL D 4 210 ? 207.192 204.468 113.154 1.00 194.51 211 VAL L O 1
ATOM 23972 N N . GLU D 4 211 ? 207.249 205.260 111.040 1.00 193.66 212 GLU L N 1
ATOM 23973 C CA . GLU D 4 211 ? 207.079 206.645 111.455 1.00 194.26 212 GLU L CA 1
ATOM 23974 C C . GLU D 4 211 ? 206.201 207.384 110.456 1.00 193.77 212 GLU L C 1
ATOM 23975 O O . GLU D 4 211 ? 206.140 207.042 109.272 1.00 192.78 212 GLU L O 1
ATOM 23987 N N . LYS D 4 212 ? 205.520 208.411 110.960 1.00 196.41 213 LYS L N 1
ATOM 23988 C CA . LYS D 4 212 ? 204.755 209.342 110.143 1.00 197.36 213 LYS L CA 1
ATOM 23989 C C . LYS D 4 212 ? 205.079 210.751 110.617 1.00 199.28 213 LYS L C 1
ATOM 23990 O O . LYS D 4 212 ? 205.497 210.956 111.759 1.00 199.32 213 LYS L O 1
ATOM 24009 N N . SER D 4 213 ? 204.892 211.729 109.732 1.00 202.15 214 SER L N 1
ATOM 24010 C CA . SER D 4 213 ? 205.325 213.086 110.034 1.00 203.48 214 SER L CA 1
ATOM 24011 C C . SER D 4 213 ? 204.399 214.100 109.380 1.00 202.76 214 SER L C 1
ATOM 24012 O O . SER D 4 213 ? 203.676 213.797 108.426 1.00 199.25 214 SER L O 1
ATOM 24020 N N . LEU D 4 214 ? 204.436 215.318 109.919 1.00 204.58 215 LEU L N 1
ATOM 24021 C CA . LEU D 4 214 ? 203.719 216.469 109.396 1.00 204.29 215 LEU L CA 1
ATOM 24022 C C . LEU D 4 214 ? 204.696 217.629 109.249 1.00 204.44 215 LEU L C 1
ATOM 24023 O O . LEU D 4 214 ? 205.861 217.543 109.646 1.00 202.68 215 LEU L O 1
ATOM 24039 N N . SER D 4 215 ? 204.208 218.724 108.674 1.00 205.14 216 SER L N 1
ATOM 24040 C CA . SER D 4 215 ? 205.008 219.937 108.533 1.00 202.54 216 SER L CA 1
ATOM 24041 C C . SER D 4 215 ? 204.164 221.079 107.977 1.00 202.75 216 SER L C 1
ATOM 24042 O O . SER D 4 215 ? 203.151 220.857 107.314 1.00 201.41 216 SER L O 1
#